Protein 2KM1 (pdb70)

Secondary structure (DSSP, 8-state):
-EEEEEEE-HHHHTSHHHHHHHHHHHHHTTEEEEEEEEHHHHHHT-----SSS--SEEEE---SS-S----HHHHHHHHTT--TT--EE---HHHHHHHHHHTEEEE-SSS-EEEE-

Sequence (117 aa):
YKTGLLLIHPAVTTTPELVENTKAQAASKKVKFVDQFLINKLNDGSITLENAKYETVHYLTPEAQTDIKFPKKLISVLADSLKPNGSLIGLSDIYKVDALINGFEIINEPDYCWIKMYKTGLLLIHPAVTTTPELVENTKAQAASKKVKFVDQFLINKLNDGSITLENAKYETVHYLTPEAQTDIKFPKKLISVLADSLKPNGSLIGLSDIYKVDALINGFEIINEPDYCWIKMYKTGLLLIHPAVTTTPELVENTKAQAASKKVKFVDQFLINKLNDGSITLENAKYETVHYLTPEAQTDIKFPKKLISVLADSLKPNGSLIGLSDIYKVDALINGFEIINEPDYCWIKMYKTGLLLIHPAVTTTPELVENTKAQAASKKVKFVDQFLINKLNDGSITLENAKYETVHYLTPEAQTDIKFPKKLISVLADSLKPNGSLIGLSDIYKVDALINGFEIINEPDYCWIKMYKTGLLLIHPAVTTTPELVENTKAQAASKKVKFVDQFLINKLNDGSITLENAKYETVHYLTPEAQTDIKFPKKLISVLADSLKPNGSLIGLSDIYKVDALINGFEIINEPDYCWIKMYKTGLLLIHPAVTTTPELVENTKAQAASKKVKFVDQFLINKLNDGSITLENAKYETVHYLTPEAQTDIKFPKKLISVLADSLKPNGSLIGLSDIYKVDALINGFEIINEPDYCWIKMYKTGLLLIHPAVTTTPELVENTKAQAASKKVKFVDQFLINKLNDGSITLENAKYETVHYLTPEAQTDIKFPKKLISVLADSLKPNGSLIGLSDIYKVDALINGFEIINEPDYCWIKMYKTGLLLIHPAVTTTPELVENTKAQAASKKVKFVDQFLINKLNDGSITLENAKYETVHYLTPEAQTDIKFPKKLISVLADSLKPNGSLIGLSDIYKVDALINGFEIINEPDYCWIKMYKTGLLLIHPAVTTTPELVENTKAQAASKKVKFVDQFLINKLNDGSITLENAKYETVHYLTPEAQTDIKFPKKLISVLADSLKPNGSLIGLSDIYKVDALINGFEIINEPDYCWIKMYKTGLLLIHPAVTTTPELVENTKAQAASKKVKFVDQFLINKLNDGSITLENAKYETVHYLTPEAQTDIKFPKKLISVLADSLKPNGSLIGLSDIYKVDALINGFEIINEPDYCWIKMYKTGLLLIHPAVTTTPELVENTKAQAASKKVKFVDQFLINKLNDGSITLENAKYETVHYLTPEAQTDIKFPKKLISVLADSLKPNGSLIGLSDIYKVDALINGFEIINEPDYCWIKMYKTGLLLIHPAVTTTPELVENTKAQAASKKVKFVDQFLINKLNDGSITLENAKYETVHYLTPEAQTDIKFPKKLISVLADSLKPNGSLIGLSDIYKVDALINGFEIINEPDYCWIKMYKTGLLLIHPAVTTTPELVENTKAQAASKKVKFVDQFLINKLNDGSITLENAKYETVHYLTPEAQTDIKFPKKLISVLADSLKPNGSLIGLSDIYKVDALINGFEIINEPDYCWIKMYKTGLLLIHPAVTTTPELVENTKAQAASKKVKFVDQFLINKLNDGSITLENAKYETVHYLTPEAQTDIKFPKKLISVLADSLKPNGSLIGLSDIYKVDALINGFEIINEPDYCWIKMYKTGLLLIHPAVTTTPELVENTKAQAASKKVKFVDQFLINKLNDGSITLENAKYETVHYLTPEAQTDIKFPKKLISVLADSLKPNGSLIGLSDIYKVDALINGFEIINEPDYCWIKMYKTGLLLIHPAVTTTPELVENTKAQAASKKVKFVDQFLINKLNDGSITLENAKYETVHYLTPEAQTDIKFPKKLISVLADSLKPNGSLIGLSDIYKVDALINGFEIINEPDYCWIKMYKTGLLLIHPAVTTTPELVENTKAQAASKKVKFVDQFLINKLNDGSITLENAKYETVHYLTPEAQTDIKFPKKLISVLADSLKPNGSLIGLSDIYKVDALINGFEIINEPDYCWIKMYKTGLLLIHPAVTTTPELVENTKAQAASKKVKFVDQFLINKLNDGSITLENAKYETVHYLTPEAQTDIKFPKKLISVLADSLKPNGSLIGLSDIYKVDALINGFEIINEPDYCWIKMYKTGLLLIHPAVTTTPELVENTKAQAASKKVKFVDQFLINKLNDGSITLENAKYETVHYLTPEAQTDIKFPKKLISVLADSLKPNGSLIGLSDIYKVDALINGFEIINEPDYCWIKMYKTGLLLIHPAVTTTPELVENTKAQAASKKVKFVDQFLINKLNDGSITLENAKYETVHYLTPEAQTDIKFPKKLISVLADSLKPNGSLIGLSDIYKVDALINGFEIINEPDYCWIKM

GO terms:
  GO:0051537 2 iron, 2 sulfur cluster binding (F, IDA)
  GO:0051539 4 iron, 4 sulfur cluster binding (F, IDA)
  GO:0005758 mitochondrial intermembrane space (C, IDA)
  GO:0005829 cytosol (C, IDA)
  GO:0005737 cytoplasm (C, HDA)
  GO:0045019 negative regulation of nitric oxide biosynthetic process (P, IMP)
  GO:0009055 electron transfer activity (F, IMP)
  GO:0016226 iron-sulfur cluster assembly (P, IMP)
  GO:1901299 negative regulation of hydrogen peroxide-mediated programmed cell death (P, IMP)
  GO:0005515 protein binding (F, IPI)
  GO:0005737 cytoplasm (C, IDA)
  GO:0005829 cytosol (C, TAS)
  GO:0060090 molecular adaptor activity (F, EXP)
  GO:0034599 cellular response to oxidative stress (P, IDA)
  GO:0016226 iron-sulfur cluster assembly (P, IDA)
  GO:0005737 cytoplasm (C, EXP)
  GO:0005758 mitochondrial intermembrane space (C, EXP)

Foldseek 3Di:
DFEAEEEEEPDVCVVPPVVVVVQVCCPVPPHHYDDYDYQVPVVVPNDDDAQAGHLEYEYHYPDDDPPDDDDLVVVLVNVRSYDQFRKYQDDDDVCVVVCVVSQWAWDPDVSTTTGRD

Organism: Saccharomyces cerevisiae (strain ATCC 204508 / S288c) (NCBI:txid559292)

Structure (mmCIF, N/CA/C/O backbone):
data_2KM1
#
_entry.id   2KM1
#
loop_
_atom_site.group_PDB
_atom_site.id
_atom_site.type_symbol
_atom_site.label_atom_id
_atom_site.label_alt_id
_atom_site.label_comp_id
_atom_site.label_asym_id
_atom_site.label_entity_id
_atom_site.label_seq_id
_atom_site.pdbx_PDB_ins_code
_atom_site.Cartn_x
_atom_site.Cartn_y
_atom_site.Cartn_z
_atom_site.occupancy
_atom_site.B_iso_or_equiv
_atom_site.auth_seq_id
_atom_site.auth_comp_id
_atom_site.auth_asym_id
_atom_site.auth_atom_id
_atom_site.pdbx_PDB_model_num
ATOM 1 N N . TYR A 1 7 ? -8.231 -19.403 -13.178 1.00 0.00 4 TYR A N 1
ATOM 2 C CA . TYR A 1 7 ? -8.552 -17.980 -13.350 1.00 0.00 4 TYR A CA 1
ATOM 3 C C . TYR A 1 7 ? -8.067 -17.211 -12.110 1.00 0.00 4 TYR A C 1
ATOM 4 O O . TYR A 1 7 ? -7.892 -17.791 -11.036 1.00 0.00 4 TYR A O 1
ATOM 22 N N . LYS A 1 8 ? -7.841 -15.901 -12.237 1.00 0.00 5 LYS A N 1
ATOM 23 C CA . LYS A 1 8 ? -7.175 -15.165 -11.159 1.00 0.00 5 LYS A CA 1
ATOM 24 C C . LYS A 1 8 ? -8.090 -14.085 -10.573 1.00 0.00 5 LYS A C 1
ATOM 25 O O . LYS A 1 8 ? -8.823 -13.382 -11.270 1.00 0.00 5 LYS A O 1
ATOM 44 N N . THR A 1 9 ? -7.984 -13.956 -9.256 1.00 0.00 6 THR A N 1
ATOM 45 C CA . THR A 1 9 ? -8.681 -12.902 -8.499 1.00 0.00 6 THR A CA 1
ATOM 46 C C . THR A 1 9 ? -7.677 -11.826 -8.087 1.00 0.00 6 THR A C 1
ATOM 47 O O . THR A 1 9 ? -6.660 -12.127 -7.459 1.00 0.00 6 THR A O 1
ATOM 58 N N . GLY A 1 10 ? -7.915 -10.592 -8.520 1.00 0.00 7 GLY A N 1
ATOM 59 C CA . GLY A 1 10 ? -6.956 -9.520 -8.219 1.00 0.00 7 GLY A CA 1
ATOM 60 C C . GLY A 1 10 ? -7.527 -8.202 -7.695 1.00 0.00 7 GLY A C 1
ATOM 61 O O . GLY A 1 10 ? -8.619 -8.108 -7.133 1.00 0.00 7 GLY A O 1
ATOM 65 N N . LEU A 1 11 ? -6.666 -7.201 -7.836 1.00 0.00 8 LEU A N 1
ATOM 66 C CA . LEU A 1 11 ? -6.876 -5.870 -7.255 1.00 0.00 8 LEU A CA 1
ATOM 67 C C . LEU A 1 11 ? -6.705 -4.861 -8.373 1.00 0.00 8 LEU A C 1
ATOM 68 O O . LEU A 1 11 ? -5.792 -4.962 -9.196 1.00 0.00 8 LEU A O 1
ATOM 84 N N . LEU A 1 12 ? -7.552 -3.848 -8.378 1.00 0.00 9 LEU A N 1
ATOM 85 C CA . LEU A 1 12 ? -7.244 -2.665 -9.154 1.00 0.00 9 LEU A CA 1
ATOM 86 C C . LEU A 1 12 ? -7.305 -1.505 -8.142 1.00 0.00 9 LEU A C 1
ATOM 87 O O . LEU A 1 12 ? -8.274 -1.343 -7.399 1.00 0.00 9 LEU A O 1
ATOM 103 N N . LEU A 1 13 ? -6.252 -0.693 -8.129 1.00 0.00 10 LEU A N 1
ATOM 104 C CA . LEU A 1 13 ? -6.133 0.415 -7.165 1.00 0.00 10 LEU A CA 1
ATOM 105 C C . LEU A 1 13 ? -5.953 1.684 -8.008 1.00 0.00 10 LEU A C 1
ATOM 106 O O . LEU A 1 13 ? -5.040 1.763 -8.829 1.00 0.00 10 LEU A O 1
ATOM 122 N N . ILE A 1 14 ? -6.859 2.650 -7.881 1.00 0.00 11 ILE A N 1
ATOM 123 C CA . ILE A 1 14 ? -6.901 3.759 -8.852 1.00 0.00 11 ILE A CA 1
ATOM 124 C C . ILE A 1 14 ? -6.959 5.116 -8.142 1.00 0.00 11 ILE A C 1
ATOM 125 O O . ILE A 1 14 ? -7.693 5.296 -7.171 1.00 0.00 11 ILE A O 1
ATOM 141 N N . HIS A 1 15 ? -6.229 6.096 -8.675 1.00 0.00 12 HIS A N 1
ATOM 142 C CA . HIS A 1 15 ? -6.437 7.484 -8.247 1.00 0.00 12 HIS A CA 1
ATOM 143 C C . HIS A 1 15 ? -7.426 8.133 -9.236 1.00 0.00 12 HIS A C 1
ATOM 144 O O . HIS A 1 15 ? -7.213 8.040 -10.446 1.00 0.00 12 HIS A O 1
ATOM 158 N N . PRO A 1 16 ? -8.500 8.792 -8.780 1.00 0.00 13 PRO A N 1
ATOM 159 C CA . PRO A 1 16 ? -9.579 9.243 -9.677 1.00 0.00 13 PRO A CA 1
ATOM 160 C C . PRO A 1 16 ? -9.268 10.188 -10.843 1.00 0.00 13 PRO A C 1
ATOM 161 O O . PRO A 1 16 ? -10.150 10.434 -11.664 1.00 0.00 13 PRO A O 1
ATOM 172 N N . ALA A 1 17 ? -8.100 10.814 -10.882 1.00 0.00 14 ALA A N 1
ATOM 173 C CA . ALA A 1 17 ? -7.932 11.972 -11.778 1.00 0.00 14 ALA A CA 1
ATOM 174 C C . ALA A 1 17 ? -8.021 11.645 -13.267 1.00 0.00 14 ALA A C 1
ATOM 175 O O . ALA A 1 17 ? -8.795 12.278 -13.987 1.00 0.00 14 ALA A O 1
ATOM 182 N N . VAL A 1 18 ? -7.284 10.643 -13.735 1.00 0.00 15 VAL A N 1
ATOM 183 C CA . VAL A 1 18 ? -7.502 10.156 -15.106 1.00 0.00 15 VAL A CA 1
ATOM 184 C C . VAL A 1 18 ? -8.592 9.058 -15.115 1.00 0.00 15 VAL A C 1
ATOM 185 O O . VAL A 1 18 ? -9.344 8.940 -16.082 1.00 0.00 15 VAL A O 1
ATOM 198 N N . THR A 1 19 ? -8.672 8.240 -14.062 1.00 0.00 16 THR A N 1
ATOM 199 C CA . THR A 1 19 ? -9.527 7.045 -14.081 1.00 0.00 16 THR A CA 1
ATOM 200 C C . THR A 1 19 ? -11.012 7.283 -13.738 1.00 0.00 16 THR A C 1
ATOM 201 O O . THR A 1 19 ? -11.793 6.331 -13.792 1.00 0.00 16 THR A O 1
ATOM 212 N N . THR A 1 20 ? -11.459 8.512 -13.455 1.00 0.00 17 THR A N 1
ATOM 213 C CA . THR A 1 20 ? -12.911 8.754 -13.337 1.00 0.00 17 THR A CA 1
ATOM 214 C C . THR A 1 20 ? -13.660 8.830 -14.683 1.00 0.00 17 THR A C 1
ATOM 215 O O . THR A 1 20 ? -14.892 8.866 -14.687 1.00 0.00 17 THR A O 1
ATOM 226 N N . THR A 1 21 ? -12.964 8.800 -15.820 1.00 0.00 18 THR A N 1
ATOM 227 C CA . THR A 1 21 ? -13.664 8.644 -17.105 1.00 0.00 18 THR A CA 1
ATOM 228 C C . THR A 1 21 ? -13.555 7.142 -17.497 1.00 0.00 18 THR A C 1
ATOM 229 O O . THR A 1 21 ? -12.765 6.411 -16.892 1.00 0.00 18 THR A O 1
ATOM 240 N N . PRO A 1 22 ? -14.284 6.616 -18.494 1.00 0.00 19 PRO A N 1
ATOM 241 C CA . PRO A 1 22 ? -14.310 5.150 -18.710 1.00 0.00 19 PRO A CA 1
ATOM 242 C C . PRO A 1 22 ? -13.088 4.527 -19.406 1.00 0.00 19 PRO A C 1
ATOM 243 O O . PRO A 1 22 ? -13.030 3.306 -19.543 1.00 0.00 19 PRO A O 1
ATOM 254 N N . GLU A 1 23 ? -12.137 5.316 -19.901 1.00 0.00 20 GLU A N 1
ATOM 255 C CA . GLU A 1 23 ? -11.125 4.766 -20.819 1.00 0.00 20 GLU A CA 1
ATOM 256 C C . GLU A 1 23 ? -10.071 3.893 -20.128 1.00 0.00 20 GLU A C 1
ATOM 257 O O . GLU A 1 23 ? -9.825 2.771 -20.570 1.00 0.00 20 GLU A O 1
ATOM 269 N N . LEU A 1 24 ? -9.452 4.372 -19.047 1.00 0.00 21 LEU A N 1
ATOM 270 C CA . LEU A 1 24 ? -8.459 3.547 -18.334 1.00 0.00 21 LEU A CA 1
ATOM 271 C C . LEU A 1 24 ? -9.108 2.349 -17.617 1.00 0.00 21 LEU A C 1
ATOM 272 O O . LEU A 1 24 ? -8.495 1.289 -17.495 1.00 0.00 21 LEU A O 1
ATOM 288 N N . VAL A 1 25 ? -10.349 2.508 -17.162 1.00 0.00 22 VAL A N 1
ATOM 289 C CA . VAL A 1 25 ? -11.080 1.386 -16.541 1.00 0.00 22 VAL A CA 1
ATOM 290 C C . VAL A 1 25 ? -11.405 0.297 -17.578 1.00 0.00 22 VAL A C 1
ATOM 291 O O . VAL A 1 25 ? -11.145 -0.881 -17.333 1.00 0.00 22 VAL A O 1
ATOM 304 N N . GLU A 1 26 ? -11.942 0.664 -18.741 1.00 0.00 23 GLU A N 1
ATOM 305 C CA . GLU A 1 26 ? -12.176 -0.329 -19.806 1.00 0.00 23 GLU A CA 1
ATOM 306 C C . GLU A 1 26 ? -10.895 -1.013 -20.311 1.00 0.00 23 GLU A C 1
ATOM 307 O O . GLU A 1 26 ? -10.935 -2.176 -20.700 1.00 0.00 23 GLU A O 1
ATOM 319 N N . ASN A 1 27 ? -9.766 -0.307 -20.319 1.00 0.00 24 ASN A N 1
ATOM 320 C CA . ASN A 1 27 ? -8.498 -0.896 -20.777 1.00 0.00 24 ASN A CA 1
ATOM 321 C C . ASN A 1 27 ? -7.940 -1.942 -19.817 1.00 0.00 24 ASN A C 1
ATOM 322 O O . ASN A 1 27 ? -7.562 -3.035 -20.236 1.00 0.00 24 ASN A O 1
ATOM 333 N N . THR A 1 28 ? -7.873 -1.603 -18.531 1.00 0.00 25 THR A N 1
ATOM 334 C CA . THR A 1 28 ? -7.407 -2.594 -17.539 1.00 0.00 25 THR A CA 1
ATOM 335 C C . THR A 1 28 ? -8.342 -3.819 -17.494 1.00 0.00 25 THR A C 1
ATOM 336 O O . THR A 1 28 ? -7.881 -4.962 -17.462 1.00 0.00 25 THR A O 1
ATOM 347 N N . LYS A 1 29 ? -9.653 -3.590 -17.581 1.00 0.00 26 LYS A N 1
ATOM 348 C CA . LYS A 1 29 ? -10.603 -4.690 -17.776 1.00 0.00 26 LYS A CA 1
ATOM 349 C C . LYS A 1 29 ? -10.421 -5.411 -19.125 1.00 0.00 26 LYS A C 1
ATOM 350 O O . LYS A 1 29 ? -10.635 -6.620 -19.180 1.00 0.00 26 LYS A O 1
ATOM 369 N N . ALA A 1 30 ? -10.040 -4.726 -20.211 1.00 0.00 27 ALA A N 1
ATOM 370 C CA . ALA A 1 30 ? -9.840 -5.431 -21.492 1.00 0.00 27 ALA A CA 1
ATOM 371 C C . ALA A 1 30 ? -8.622 -6.364 -21.486 1.00 0.00 27 ALA A C 1
ATOM 372 O O . ALA A 1 30 ? -8.704 -7.514 -21.917 1.00 0.00 27 ALA A O 1
ATOM 379 N N . GLN A 1 31 ? -7.498 -5.879 -20.966 1.00 0.00 28 GLN A N 1
ATOM 380 C CA . GLN A 1 31 ? -6.307 -6.692 -20.750 1.00 0.00 28 GLN A CA 1
ATOM 381 C C . GLN A 1 31 ? -6.574 -7.944 -19.903 1.00 0.00 28 GLN A C 1
ATOM 382 O O . GLN A 1 31 ? -6.270 -9.063 -20.318 1.00 0.00 28 GLN A O 1
ATOM 396 N N . ALA A 1 32 ? -7.162 -7.752 -18.723 1.00 0.00 29 ALA A N 1
ATOM 397 C CA . ALA A 1 32 ? -7.556 -8.889 -17.877 1.00 0.00 29 ALA A CA 1
ATOM 398 C C . ALA A 1 32 ? -8.558 -9.831 -18.570 1.00 0.00 29 ALA A C 1
ATOM 399 O O . ALA A 1 32 ? -8.479 -11.051 -18.418 1.00 0.00 29 ALA A O 1
ATOM 406 N N . ALA A 1 33 ? -9.508 -9.272 -19.318 1.00 0.00 30 ALA A N 1
ATOM 407 C CA . ALA A 1 33 ? -10.631 -10.082 -19.833 1.00 0.00 30 ALA A CA 1
ATOM 408 C C . ALA A 1 33 ? -10.277 -10.978 -21.033 1.00 0.00 30 ALA A C 1
ATOM 409 O O . ALA A 1 33 ? -10.545 -12.181 -20.995 1.00 0.00 30 ALA A O 1
ATOM 416 N N . SER A 1 34 ? -9.644 -10.437 -22.074 1.00 0.00 31 SER A N 1
ATOM 417 C CA . SER A 1 34 ? -9.095 -11.280 -23.154 1.00 0.00 31 SER A CA 1
ATOM 418 C C . SER A 1 34 ? -8.071 -12.337 -22.704 1.00 0.00 31 SER A C 1
ATOM 419 O O . SER A 1 34 ? -7.944 -13.384 -23.341 1.00 0.00 31 SER A O 1
ATOM 427 N N . LYS A 1 35 ? -7.382 -12.111 -21.589 1.00 0.00 32 LYS A N 1
ATOM 428 C CA . LYS A 1 35 ? -6.550 -13.152 -20.986 1.00 0.00 32 LYS A CA 1
ATOM 429 C C . LYS A 1 35 ? -7.408 -14.030 -20.066 1.00 0.00 32 LYS A C 1
ATOM 430 O O . LYS A 1 35 ? -8.285 -14.766 -20.524 1.00 0.00 32 LYS A O 1
ATOM 449 N N . LYS A 1 36 ? -7.119 -13.988 -18.776 1.00 0.00 33 LYS A N 1
ATOM 450 C CA . LYS A 1 36 ? -7.717 -14.937 -17.818 1.00 0.00 33 LYS A CA 1
ATOM 451 C C . LYS A 1 36 ? -7.792 -14.392 -16.381 1.00 0.00 33 LYS A C 1
ATOM 452 O O . LYS A 1 36 ? -8.109 -15.115 -15.436 1.00 0.00 33 LYS A O 1
ATOM 471 N N . VAL A 1 37 ? -7.551 -13.099 -16.234 1.00 0.00 34 VAL A N 1
ATOM 472 C CA . VAL A 1 37 ? -7.788 -12.404 -14.957 1.00 0.00 34 VAL A CA 1
ATOM 473 C C . VAL A 1 37 ? -9.117 -11.629 -14.967 1.00 0.00 34 VAL A C 1
ATOM 474 O O . VAL A 1 37 ? -9.521 -11.047 -15.973 1.00 0.00 34 VAL A O 1
ATOM 487 N N . LYS A 1 38 ? -9.722 -11.506 -13.789 1.00 0.00 35 LYS A N 1
ATOM 488 C CA . LYS A 1 38 ? -10.769 -10.491 -13.577 1.00 0.00 35 LYS A CA 1
ATOM 489 C C . LYS A 1 38 ? -10.369 -9.720 -12.322 1.00 0.00 35 LYS A C 1
ATOM 490 O O . LYS A 1 38 ? -9.967 -10.294 -11.307 1.00 0.00 35 LYS A O 1
ATOM 509 N N . PHE A 1 39 ? -10.533 -8.411 -12.389 1.00 0.00 36 PHE A N 1
ATOM 510 C CA . PHE A 1 39 ? -10.328 -7.588 -11.184 1.00 0.00 36 PHE A CA 1
ATOM 511 C C . PHE A 1 39 ? -11.667 -7.515 -10.441 1.00 0.00 36 PHE A C 1
ATOM 512 O O . PHE A 1 39 ? -12.739 -7.384 -11.034 1.00 0.00 36 PHE A O 1
ATOM 529 N N . VAL A 1 40 ? -11.580 -7.608 -9.118 1.00 0.00 37 VAL A N 1
ATOM 530 C CA . VAL A 1 40 ? -12.795 -7.708 -8.280 1.00 0.00 37 VAL A CA 1
ATOM 531 C C . VAL A 1 40 ? -12.927 -6.507 -7.333 1.00 0.00 37 VAL A C 1
ATOM 532 O O . VAL A 1 40 ? -14.038 -6.102 -6.985 1.00 0.00 37 VAL A O 1
ATOM 545 N N . ASP A 1 41 ? -11.802 -6.001 -6.839 1.00 0.00 38 ASP A N 1
ATOM 546 C CA . ASP A 1 41 ? -11.817 -5.220 -5.597 1.00 0.00 38 ASP A CA 1
ATOM 547 C C . ASP A 1 41 ? -11.240 -3.843 -5.893 1.00 0.00 38 ASP A C 1
ATOM 548 O O . ASP A 1 41 ? -10.121 -3.707 -6.389 1.00 0.00 38 ASP A O 1
ATOM 557 N N . GLN A 1 42 ? -12.054 -2.822 -5.659 1.00 0.00 39 GLN A N 1
ATOM 558 C CA . GLN A 1 42 ? -11.763 -1.507 -6.245 1.00 0.00 39 GLN A CA 1
ATOM 559 C C . GLN A 1 42 ? -11.467 -0.542 -5.121 1.00 0.00 39 GLN A C 1
ATOM 560 O O . GLN A 1 42 ? -12.332 -0.237 -4.298 1.00 0.00 39 GLN A O 1
ATOM 574 N N . PHE A 1 43 ? -10.228 -0.083 -5.084 1.00 0.00 40 PHE A N 1
ATOM 575 C CA . PHE A 1 43 ? -9.801 0.750 -3.956 1.00 0.00 40 PHE A CA 1
ATOM 576 C C . PHE A 1 43 ? -9.391 2.107 -4.524 1.00 0.00 40 PHE A C 1
ATOM 577 O O . PHE A 1 43 ? -8.554 2.207 -5.418 1.00 0.00 40 PHE A O 1
ATOM 594 N N . LEU A 1 44 ? -10.067 3.146 -4.062 1.00 0.00 41 LEU A N 1
ATOM 595 C CA . LEU A 1 44 ? -9.739 4.509 -4.505 1.00 0.00 41 LEU A CA 1
ATOM 596 C C . LEU A 1 44 ? -8.708 5.071 -3.510 1.00 0.00 41 LEU A C 1
ATOM 597 O O . LEU A 1 44 ? -8.711 4.716 -2.330 1.00 0.00 41 LEU A O 1
ATOM 613 N N . ILE A 1 45 ? -7.816 5.950 -3.961 1.00 0.00 42 ILE A N 1
ATOM 614 C CA . ILE A 1 45 ? -6.751 6.452 -3.074 1.00 0.00 42 ILE A CA 1
ATOM 615 C C . ILE A 1 45 ? -7.258 7.258 -1.861 1.00 0.00 42 ILE A C 1
ATOM 616 O O . ILE A 1 45 ? -6.737 7.098 -0.758 1.00 0.00 42 ILE A O 1
ATOM 632 N N . ASN A 1 46 ? -8.273 8.103 -2.033 1.00 0.00 43 ASN A N 1
ATOM 633 C CA . ASN A 1 46 ? -8.806 8.867 -0.889 1.00 0.00 43 ASN A CA 1
ATOM 634 C C . ASN A 1 46 ? -9.773 8.053 -0.007 1.00 0.00 43 ASN A C 1
ATOM 635 O O . ASN A 1 46 ? -9.826 8.274 1.205 1.00 0.00 43 ASN A O 1
ATOM 646 N N . LYS A 1 47 ? -10.509 7.093 -0.570 1.00 0.00 44 LYS A N 1
ATOM 647 C CA . LYS A 1 47 ? -11.424 6.276 0.242 1.00 0.00 44 LYS A CA 1
ATOM 648 C C . LYS A 1 47 ? -10.702 5.157 1.010 1.00 0.00 44 LYS A C 1
ATOM 649 O O . LYS A 1 47 ? -11.128 4.801 2.109 1.00 0.00 44 LYS A O 1
ATOM 668 N N . LEU A 1 48 ? -9.611 4.606 0.472 1.00 0.00 45 LEU A N 1
ATOM 669 C CA . LEU A 1 48 ? -8.837 3.607 1.236 1.00 0.00 45 LEU A CA 1
ATOM 670 C C . LEU A 1 48 ? -8.068 4.242 2.405 1.00 0.00 45 LEU A C 1
ATOM 671 O O . LEU A 1 48 ? -8.023 3.710 3.514 1.00 0.00 45 LEU A O 1
ATOM 687 N N . ASN A 1 49 ? -7.505 5.416 2.140 1.00 0.00 46 ASN A N 1
ATOM 688 C CA . ASN A 1 49 ? -6.805 6.187 3.182 1.00 0.00 46 ASN A CA 1
ATOM 689 C C . ASN A 1 49 ? -7.753 6.764 4.253 1.00 0.00 46 ASN A C 1
ATOM 690 O O . ASN A 1 49 ? -7.333 7.005 5.385 1.00 0.00 46 ASN A O 1
ATOM 701 N N . ASP A 1 50 ? -9.028 6.969 3.920 1.00 0.00 47 ASP A N 1
ATOM 702 C CA . ASP A 1 50 ? -10.009 7.389 4.936 1.00 0.00 47 ASP A CA 1
ATOM 703 C C . ASP A 1 50 ? -10.497 6.193 5.775 1.00 0.00 47 ASP A C 1
ATOM 704 O O . ASP A 1 50 ? -10.749 6.347 6.971 1.00 0.00 47 ASP A O 1
ATOM 713 N N . GLY A 1 51 ? -10.633 5.012 5.170 1.00 0.00 48 GLY A N 1
ATOM 714 C CA . GLY A 1 51 ? -11.047 3.824 5.927 1.00 0.00 48 GLY A CA 1
ATOM 715 C C . GLY A 1 51 ? -12.370 3.194 5.470 1.00 0.00 48 GLY A C 1
ATOM 716 O O . GLY A 1 51 ? -12.952 2.394 6.204 1.00 0.00 48 GLY A O 1
ATOM 720 N N . SER A 1 52 ? -12.870 3.545 4.286 1.00 0.00 49 SER A N 1
ATOM 721 C CA . SER A 1 52 ? -14.174 3.032 3.836 1.00 0.00 49 SER A CA 1
ATOM 722 C C . SER A 1 52 ? -14.140 1.563 3.378 1.00 0.00 49 SER A C 1
ATOM 723 O O . SER A 1 52 ? -15.112 0.838 3.589 1.00 0.00 49 SER A O 1
ATOM 731 N N . ILE A 1 53 ? -13.056 1.122 2.736 1.00 0.00 50 ILE A N 1
ATOM 732 C CA . ILE A 1 53 ? -13.097 -0.160 2.014 1.00 0.00 50 ILE A CA 1
ATOM 733 C C . ILE A 1 53 ? -12.145 -1.139 2.695 1.00 0.00 50 ILE A C 1
ATOM 734 O O . ILE A 1 53 ? -10.921 -0.996 2.684 1.00 0.00 50 ILE A O 1
ATOM 750 N N . THR A 1 54 ? -12.763 -2.142 3.292 1.00 0.00 51 THR A N 1
ATOM 751 C CA . THR A 1 54 ? -12.011 -3.273 3.848 1.00 0.00 51 THR A CA 1
ATOM 752 C C . THR A 1 54 ? -12.736 -4.529 3.370 1.00 0.00 51 THR A C 1
ATOM 753 O O . THR A 1 54 ? -13.908 -4.736 3.690 1.00 0.00 51 THR A O 1
ATOM 764 N N . LEU A 1 55 ? -12.069 -5.334 2.545 1.00 0.00 52 LEU A N 1
ATOM 765 C CA . LEU A 1 55 ? -12.815 -6.286 1.710 1.00 0.00 52 LEU A CA 1
ATOM 766 C C . LEU A 1 55 ? -12.358 -7.741 1.891 1.00 0.00 52 LEU A C 1
ATOM 767 O O . LEU A 1 55 ? -13.181 -8.604 2.197 1.00 0.00 52 LEU A O 1
ATOM 783 N N . GLU A 1 56 ? -11.066 -8.020 1.753 1.00 0.00 53 GLU A N 1
ATOM 784 C CA . GLU A 1 56 ? -10.532 -9.321 2.203 1.00 0.00 53 GLU A CA 1
ATOM 785 C C . GLU A 1 56 ? -9.074 -9.130 2.651 1.00 0.00 53 GLU A C 1
ATOM 786 O O . GLU A 1 56 ? -8.446 -8.103 2.389 1.00 0.00 53 GLU A O 1
ATOM 798 N N . ASN A 1 57 ? -8.517 -10.157 3.286 1.00 0.00 54 ASN A N 1
ATOM 799 C CA . ASN A 1 57 ? -7.072 -10.185 3.572 1.00 0.00 54 ASN A CA 1
ATOM 800 C C . ASN A 1 57 ? -6.355 -11.390 2.939 1.00 0.00 54 ASN A C 1
ATOM 801 O O . ASN A 1 57 ? -5.614 -12.098 3.620 1.00 0.00 54 ASN A O 1
ATOM 812 N N . ALA A 1 58 ? -6.570 -11.654 1.652 1.00 0.00 55 ALA A N 1
ATOM 813 C CA . ALA A 1 58 ? -6.071 -12.924 1.090 1.00 0.00 55 ALA A CA 1
ATOM 814 C C . ALA A 1 58 ? -5.876 -12.952 -0.437 1.00 0.00 55 ALA A C 1
ATOM 815 O O . ALA A 1 58 ? -4.743 -12.849 -0.910 1.00 0.00 55 ALA A O 1
ATOM 822 N N . LYS A 1 59 ? -6.920 -13.278 -1.200 1.00 0.00 56 LYS A N 1
ATOM 823 C CA . LYS A 1 59 ? -6.723 -13.742 -2.587 1.00 0.00 56 LYS A CA 1
ATOM 824 C C . LYS A 1 59 ? -6.967 -12.659 -3.628 1.00 0.00 56 LYS A C 1
ATOM 825 O O . LYS A 1 59 ? -7.817 -12.784 -4.506 1.00 0.00 56 LYS A O 1
ATOM 844 N N . TYR A 1 60 ? -6.163 -11.616 -3.564 1.00 0.00 57 TYR A N 1
ATOM 845 C CA . TYR A 1 60 ? -6.090 -10.643 -4.669 1.00 0.00 57 TYR A CA 1
ATOM 846 C C . TYR A 1 60 ? -4.726 -10.692 -5.387 1.00 0.00 57 TYR A C 1
ATOM 847 O O . TYR A 1 60 ? -4.296 -9.628 -5.832 1.00 0.00 57 TYR A O 1
ATOM 865 N N . GLU A 1 61 ? -3.954 -11.792 -5.312 1.00 0.00 58 GLU A N 1
ATOM 866 C CA . GLU A 1 61 ? -2.494 -11.792 -5.615 1.00 0.00 58 GLU A CA 1
ATOM 867 C C . GLU A 1 61 ? -2.090 -11.391 -7.064 1.00 0.00 58 GLU A C 1
ATOM 868 O O . GLU A 1 61 ? -1.110 -11.882 -7.627 1.00 0.00 58 GLU A O 1
ATOM 880 N N . THR A 1 62 ? -2.825 -10.455 -7.645 1.00 0.00 59 THR A N 1
ATOM 881 C CA . THR A 1 62 ? -2.436 -9.801 -8.903 1.00 0.00 59 THR A CA 1
ATOM 882 C C . THR A 1 62 ? -2.972 -8.378 -8.781 1.00 0.00 59 THR A C 1
ATOM 883 O O . THR A 1 62 ? -4.167 -8.136 -8.617 1.00 0.00 59 THR A O 1
ATOM 894 N N . VAL A 1 63 ? -2.037 -7.449 -8.755 1.00 0.00 60 VAL A N 1
ATOM 895 C CA . VAL A 1 63 ? -2.338 -6.086 -8.312 1.00 0.00 60 VAL A CA 1
ATOM 896 C C . VAL A 1 63 ? -2.034 -5.137 -9.486 1.00 0.00 60 VAL A C 1
ATOM 897 O O . VAL A 1 63 ? -0.981 -5.234 -10.115 1.00 0.00 60 VAL A O 1
ATOM 910 N N . HIS A 1 64 ? -2.931 -4.195 -9.771 1.00 0.00 61 HIS A N 1
ATOM 911 C CA . HIS A 1 64 ? -2.635 -3.123 -10.738 1.00 0.00 61 HIS A CA 1
ATOM 912 C C . HIS A 1 64 ? -2.806 -1.764 -10.029 1.00 0.00 61 HIS A C 1
ATOM 913 O O . HIS A 1 64 ? -3.825 -1.552 -9.373 1.00 0.00 61 HIS A O 1
ATOM 927 N N . TYR A 1 65 ? -1.875 -0.808 -10.193 1.00 0.00 62 TYR A N 1
ATOM 928 C CA . TYR A 1 65 ? -2.122 0.566 -9.708 1.00 0.00 62 TYR A CA 1
ATOM 929 C C . TYR A 1 65 ? -2.060 1.489 -10.932 1.00 0.00 62 TYR A C 1
ATOM 930 O O . TYR A 1 65 ? -1.001 1.739 -11.510 1.00 0.00 62 TYR A O 1
ATOM 948 N N . LEU A 1 66 ? -3.223 2.011 -11.297 1.00 0.00 63 LEU A N 1
ATOM 949 C CA . LEU A 1 66 ? -3.324 3.063 -12.306 1.00 0.00 63 LEU A CA 1
ATOM 950 C C . LEU A 1 66 ? -3.447 4.445 -11.646 1.00 0.00 63 LEU A C 1
ATOM 951 O O . LEU A 1 66 ? -4.525 4.858 -11.213 1.00 0.00 63 LEU A O 1
ATOM 967 N N . THR A 1 67 ? -2.339 5.179 -11.628 1.00 0.00 64 THR A N 1
ATOM 968 C CA . THR A 1 67 ? -2.382 6.613 -11.284 1.00 0.00 64 THR A CA 1
ATOM 969 C C . THR A 1 67 ? -1.826 7.342 -12.531 1.00 0.00 64 THR A C 1
ATOM 970 O O . THR A 1 67 ? -0.976 6.784 -13.228 1.00 0.00 64 THR A O 1
ATOM 981 N N . PRO A 1 68 ? -2.158 8.608 -12.806 1.00 0.00 65 PRO A N 1
ATOM 982 C CA . PRO A 1 68 ? -1.487 9.380 -13.861 1.00 0.00 65 PRO A CA 1
ATOM 983 C C . PRO A 1 68 ? -0.000 9.675 -13.609 1.00 0.00 65 PRO A C 1
ATOM 984 O O . PRO A 1 68 ? 0.413 10.037 -12.507 1.00 0.00 65 PRO A O 1
ATOM 995 N N . GLU A 1 69 ? 0.797 9.465 -14.655 1.00 0.00 66 GLU A N 1
ATOM 996 C CA . GLU A 1 69 ? 2.267 9.501 -14.520 1.00 0.00 66 GLU A CA 1
ATOM 997 C C . GLU A 1 69 ? 2.884 10.591 -15.423 1.00 0.00 66 GLU A C 1
ATOM 998 O O . GLU A 1 69 ? 4.038 10.473 -15.837 1.00 0.00 66 GLU A O 1
ATOM 1010 N N . ALA A 1 70 ? 2.163 11.683 -15.690 1.00 0.00 67 ALA A N 1
ATOM 1011 C CA . ALA A 1 70 ? 2.771 12.842 -16.370 1.00 0.00 67 ALA A CA 1
ATOM 1012 C C . ALA A 1 70 ? 3.183 13.998 -15.446 1.00 0.00 67 ALA A C 1
ATOM 1013 O O . ALA A 1 70 ? 4.085 14.760 -15.796 1.00 0.00 67 ALA A O 1
ATOM 1020 N N . GLN A 1 71 ? 2.584 14.127 -14.263 1.00 0.00 68 GLN A N 1
ATOM 1021 C CA . GLN A 1 71 ? 3.104 15.089 -13.276 1.00 0.00 68 GLN A CA 1
ATOM 1022 C C . GLN A 1 71 ? 4.387 14.557 -12.629 1.00 0.00 68 GLN A C 1
ATOM 1023 O O . GLN A 1 71 ? 4.560 13.351 -12.438 1.00 0.00 68 GLN A O 1
ATOM 1037 N N . THR A 1 72 ? 5.265 15.478 -12.238 1.00 0.00 69 THR A N 1
ATOM 1038 C CA . THR A 1 72 ? 6.429 15.100 -11.415 1.00 0.00 69 THR A CA 1
ATOM 1039 C C . THR A 1 72 ? 6.203 15.583 -9.977 1.00 0.00 69 THR A C 1
ATOM 1040 O O . THR A 1 72 ? 6.817 16.544 -9.506 1.00 0.00 69 THR A O 1
ATOM 1051 N N . ASP A 1 73 ? 5.321 14.884 -9.267 1.00 0.00 70 ASP A N 1
ATOM 1052 C CA . ASP A 1 73 ? 5.166 15.097 -7.822 1.00 0.00 70 ASP A CA 1
ATOM 1053 C C . ASP A 1 73 ? 5.099 13.715 -7.153 1.00 0.00 70 ASP A C 1
ATOM 1054 O O . ASP A 1 73 ? 5.178 12.679 -7.819 1.00 0.00 70 ASP A O 1
ATOM 1063 N N . ILE A 1 74 ? 4.984 13.672 -5.828 1.00 0.00 71 ILE A N 1
ATOM 1064 C CA . ILE A 1 74 ? 5.135 12.378 -5.139 1.00 0.00 71 ILE A CA 1
ATOM 1065 C C . ILE A 1 74 ? 3.763 11.699 -5.013 1.00 0.00 71 ILE A C 1
ATOM 1066 O O . ILE A 1 74 ? 2.720 12.345 -4.904 1.00 0.00 71 ILE A O 1
ATOM 1082 N N . LYS A 1 75 ? 3.797 10.372 -5.026 1.00 0.00 72 LYS A N 1
ATOM 1083 C CA . LYS A 1 75 ? 2.523 9.619 -5.133 1.00 0.00 72 LYS A CA 1
ATOM 1084 C C . LYS A 1 75 ? 1.899 9.037 -3.844 1.00 0.00 72 LYS A C 1
ATOM 1085 O O . LYS A 1 75 ? 0.710 9.256 -3.610 1.00 0.00 72 LYS A O 1
ATOM 1104 N N . PHE A 1 76 ? 2.569 8.105 -3.166 1.00 0.00 73 PHE A N 1
ATOM 1105 C CA . PHE A 1 76 ? 1.849 7.167 -2.286 1.00 0.00 73 PHE A CA 1
ATOM 1106 C C . PHE A 1 76 ? 2.513 7.114 -0.909 1.00 0.00 73 PHE A C 1
ATOM 1107 O O . PHE A 1 76 ? 3.742 7.187 -0.822 1.00 0.00 73 PHE A O 1
ATOM 1124 N N . PRO A 1 77 ? 1.771 6.866 0.178 1.00 0.00 74 PRO A N 1
ATOM 1125 C CA . PRO A 1 77 ? 2.398 6.717 1.490 1.00 0.00 74 PRO A CA 1
ATOM 1126 C C . PRO A 1 77 ? 2.948 5.299 1.683 1.00 0.00 74 PRO A C 1
ATOM 1127 O O . PRO A 1 77 ? 2.410 4.323 1.157 1.00 0.00 74 PRO A O 1
ATOM 1138 N N . LYS A 1 78 ? 4.016 5.184 2.465 1.00 0.00 75 LYS A N 1
ATOM 1139 C CA . LYS A 1 78 ? 4.557 3.854 2.809 1.00 0.00 75 LYS A CA 1
ATOM 1140 C C . LYS A 1 78 ? 3.576 2.969 3.608 1.00 0.00 75 LYS A C 1
ATOM 1141 O O . LYS A 1 78 ? 3.496 1.754 3.402 1.00 0.00 75 LYS A O 1
ATOM 1160 N N . LYS A 1 79 ? 2.846 3.574 4.548 1.00 0.00 76 LYS A N 1
ATOM 1161 C CA . LYS A 1 79 ? 1.909 2.810 5.392 1.00 0.00 76 LYS A CA 1
ATOM 1162 C C . LYS A 1 79 ? 0.814 2.084 4.595 1.00 0.00 76 LYS A C 1
ATOM 1163 O O . LYS A 1 79 ? 0.388 0.994 4.982 1.00 0.00 76 LYS A O 1
ATOM 1182 N N . LEU A 1 80 ? 0.384 2.635 3.460 1.00 0.00 77 LEU A N 1
ATOM 1183 C CA . LEU A 1 80 ? -0.610 1.913 2.644 1.00 0.00 77 LEU A CA 1
ATOM 1184 C C . LEU A 1 80 ? 0.039 0.760 1.856 1.00 0.00 77 LEU A C 1
ATOM 1185 O O . LEU A 1 80 ? -0.603 -0.269 1.672 1.00 0.00 77 LEU A O 1
ATOM 1201 N N . ILE A 1 81 ? 1.312 0.853 1.461 1.00 0.00 78 ILE A N 1
ATOM 1202 C CA . ILE A 1 81 ? 2.027 -0.303 0.907 1.00 0.00 78 ILE A CA 1
ATOM 1203 C C . ILE A 1 81 ? 2.132 -1.445 1.943 1.00 0.00 78 ILE A C 1
ATOM 1204 O O . ILE A 1 81 ? 2.015 -2.609 1.558 1.00 0.00 78 ILE A O 1
ATOM 1220 N N . SER A 1 82 ? 2.334 -1.162 3.238 1.00 0.00 79 SER A N 1
ATOM 1221 C CA . SER A 1 82 ? 2.320 -2.253 4.231 1.00 0.00 79 SER A CA 1
ATOM 1222 C C . SER A 1 82 ? 0.918 -2.870 4.417 1.00 0.00 79 SER A C 1
ATOM 1223 O O . SER A 1 82 ? 0.787 -4.090 4.537 1.00 0.00 79 SER A O 1
ATOM 1231 N N . VAL A 1 83 ? -0.130 -2.046 4.410 1.00 0.00 80 VAL A N 1
ATOM 1232 C CA . VAL A 1 83 ? -1.510 -2.573 4.469 1.00 0.00 80 VAL A CA 1
ATOM 1233 C C . VAL A 1 83 ? -1.883 -3.375 3.203 1.00 0.00 80 VAL A C 1
ATOM 1234 O O . VAL A 1 83 ? -2.546 -4.408 3.306 1.00 0.00 80 VAL A O 1
ATOM 1247 N N . LEU A 1 84 ? -1.471 -2.923 2.016 1.00 0.00 81 LEU A N 1
ATOM 1248 C CA . LEU A 1 84 ? -1.707 -3.680 0.788 1.00 0.00 81 LEU A CA 1
ATOM 1249 C C . LEU A 1 84 ? -0.958 -5.023 0.766 1.00 0.00 81 LEU A C 1
ATOM 1250 O O . LEU A 1 84 ? -1.504 -6.027 0.307 1.00 0.00 81 LEU A O 1
ATOM 1266 N N . ALA A 1 85 ? 0.280 -5.058 1.263 1.00 0.00 82 ALA A N 1
ATOM 1267 C CA . ALA A 1 85 ? 1.016 -6.325 1.378 1.00 0.00 82 ALA A CA 1
ATOM 1268 C C . ALA A 1 85 ? 0.378 -7.314 2.369 1.00 0.00 82 ALA A C 1
ATOM 1269 O O . ALA A 1 85 ? 0.519 -8.528 2.208 1.00 0.00 82 ALA A O 1
ATOM 1276 N N . ASP A 1 86 ? -0.301 -6.813 3.404 1.00 0.00 83 ASP A N 1
ATOM 1277 C CA . ASP A 1 86 ? -0.933 -7.703 4.397 1.00 0.00 83 ASP A CA 1
ATOM 1278 C C . ASP A 1 86 ? -2.143 -8.513 3.878 1.00 0.00 83 ASP A C 1
ATOM 1279 O O . ASP A 1 86 ? -2.632 -9.426 4.547 1.00 0.00 83 ASP A O 1
ATOM 1288 N N . SER A 1 87 ? -2.614 -8.184 2.684 1.00 0.00 84 SER A N 1
ATOM 1289 C CA . SER A 1 87 ? -3.764 -8.869 2.080 1.00 0.00 84 SER A CA 1
ATOM 1290 C C . SER A 1 87 ? -3.386 -9.938 1.038 1.00 0.00 84 SER A C 1
ATOM 1291 O O . SER A 1 87 ? -4.232 -10.349 0.243 1.00 0.00 84 SER A O 1
ATOM 1299 N N . LEU A 1 88 ? -2.132 -10.386 1.012 1.00 0.00 85 LEU A N 1
ATOM 1300 C CA . LEU A 1 88 ? -1.643 -11.201 -0.100 1.00 0.00 85 LEU A CA 1
ATOM 1301 C C . LEU A 1 88 ? -0.922 -12.452 0.432 1.00 0.00 85 LEU A C 1
ATOM 1302 O O . LEU A 1 88 ? -0.940 -12.771 1.621 1.00 0.00 85 LEU A O 1
ATOM 1318 N N . LYS A 1 89 ? -0.334 -13.195 -0.500 1.00 0.00 86 LYS A N 1
ATOM 1319 C CA . LYS A 1 89 ? 0.227 -14.522 -0.214 1.00 0.00 86 LYS A CA 1
ATOM 1320 C C . LYS A 1 89 ? 1.549 -14.606 -1.008 1.00 0.00 86 LYS A C 1
ATOM 1321 O O . LYS A 1 89 ? 1.866 -13.692 -1.775 1.00 0.00 86 LYS A O 1
ATOM 1340 N N . PRO A 1 90 ? 2.361 -15.663 -0.881 1.00 0.00 87 PRO A N 1
ATOM 1341 C CA . PRO A 1 90 ? 3.717 -15.653 -1.464 1.00 0.00 87 PRO A CA 1
ATOM 1342 C C . PRO A 1 90 ? 3.856 -15.501 -2.996 1.00 0.00 87 PRO A C 1
ATOM 1343 O O . PRO A 1 90 ? 4.939 -15.159 -3.471 1.00 0.00 87 PRO A O 1
ATOM 1354 N N . ASN A 1 91 ? 2.794 -15.710 -3.775 1.00 0.00 88 ASN A N 1
ATOM 1355 C CA . ASN A 1 91 ? 2.818 -15.324 -5.206 1.00 0.00 88 ASN A CA 1
ATOM 1356 C C . ASN A 1 91 ? 2.042 -14.010 -5.425 1.00 0.00 88 ASN A C 1
ATOM 1357 O O . ASN A 1 91 ? 1.278 -13.880 -6.384 1.00 0.00 88 ASN A O 1
ATOM 1368 N N . GLY A 1 92 ? 2.261 -13.012 -4.567 1.00 0.00 89 GLY A N 1
ATOM 1369 C CA . GLY A 1 92 ? 1.696 -11.676 -4.801 1.00 0.00 89 GLY A CA 1
ATOM 1370 C C . GLY A 1 92 ? 2.468 -11.019 -5.935 1.00 0.00 89 GLY A C 1
ATOM 1371 O O . GLY A 1 92 ? 3.665 -11.259 -6.069 1.00 0.00 89 GLY A O 1
ATOM 1375 N N . SER A 1 93 ? 1.816 -10.237 -6.787 1.00 0.00 90 SER A N 1
ATOM 1376 C CA . SER A 1 93 ? 2.515 -9.726 -7.971 1.00 0.00 90 SER A CA 1
ATOM 1377 C C . SER A 1 93 ? 1.930 -8.340 -8.255 1.00 0.00 90 SER A C 1
ATOM 1378 O O . SER A 1 93 ? 0.771 -8.173 -8.634 1.00 0.00 90 SER A O 1
ATOM 1386 N N . LEU A 1 94 ? 2.757 -7.342 -8.011 1.00 0.00 91 LEU A N 1
ATOM 1387 C CA . LEU A 1 94 ? 2.373 -5.945 -8.075 1.00 0.00 91 LEU A CA 1
ATOM 1388 C C . LEU A 1 94 ? 2.696 -5.436 -9.477 1.00 0.00 91 LEU A C 1
ATOM 1389 O O . LEU A 1 94 ? 3.838 -5.579 -9.903 1.00 0.00 91 LEU A O 1
ATOM 1405 N N . ILE A 1 95 ? 1.768 -4.782 -10.164 1.00 0.00 92 ILE A N 1
ATOM 1406 C CA . ILE A 1 95 ? 2.123 -4.102 -11.423 1.00 0.00 92 ILE A CA 1
ATOM 1407 C C . ILE A 1 95 ? 1.980 -2.607 -11.230 1.00 0.00 92 ILE A C 1
ATOM 1408 O O . ILE A 1 95 ? 0.921 -2.015 -11.453 1.00 0.00 92 ILE A O 1
ATOM 1424 N N . GLY A 1 96 ? 3.044 -2.036 -10.696 1.00 0.00 93 GLY A N 1
ATOM 1425 C CA . GLY A 1 96 ? 2.909 -0.675 -10.181 1.00 0.00 93 GLY A CA 1
ATOM 1426 C C . GLY A 1 96 ? 4.043 0.335 -10.303 1.00 0.00 93 GLY A C 1
ATOM 1427 O O . GLY A 1 96 ? 4.001 1.265 -11.110 1.00 0.00 93 GLY A O 1
ATOM 1431 N N . LEU A 1 97 ? 4.968 0.251 -9.359 1.00 0.00 94 LEU A N 1
ATOM 1432 C CA . LEU A 1 97 ? 5.478 1.466 -8.708 1.00 0.00 94 LEU A CA 1
ATOM 1433 C C . LEU A 1 97 ? 6.978 1.643 -9.007 1.00 0.00 94 LEU A C 1
ATOM 1434 O O . LEU A 1 97 ? 7.716 0.697 -9.285 1.00 0.00 94 LEU A O 1
ATOM 1450 N N . SER A 1 98 ? 7.365 2.909 -9.100 1.00 0.00 95 SER A N 1
ATOM 1451 C CA . SER A 1 98 ? 8.570 3.296 -9.856 1.00 0.00 95 SER A CA 1
ATOM 1452 C C . SER A 1 98 ? 9.853 3.421 -9.000 1.00 0.00 95 SER A C 1
ATOM 1453 O O . SER A 1 98 ? 10.234 2.472 -8.315 1.00 0.00 95 SER A O 1
ATOM 1461 N N . ASP A 1 99 ? 10.579 4.540 -9.110 1.00 0.00 96 ASP A N 1
ATOM 1462 C CA . ASP A 1 99 ? 12.005 4.553 -8.723 1.00 0.00 96 ASP A CA 1
ATOM 1463 C C . ASP A 1 99 ? 12.285 4.641 -7.216 1.00 0.00 96 ASP A C 1
ATOM 1464 O O . ASP A 1 99 ? 13.080 3.851 -6.706 1.00 0.00 96 ASP A O 1
ATOM 1473 N N . ILE A 1 100 ? 11.656 5.560 -6.480 1.00 0.00 97 ILE A N 1
ATOM 1474 C CA . ILE A 1 100 ? 11.772 5.530 -4.994 1.00 0.00 97 ILE A CA 1
ATOM 1475 C C . ILE A 1 100 ? 11.243 4.197 -4.415 1.00 0.00 97 ILE A C 1
ATOM 1476 O O . ILE A 1 100 ? 11.663 3.665 -3.374 1.00 0.00 97 ILE A O 1
ATOM 1492 N N . TYR A 1 101 ? 10.287 3.650 -5.148 1.00 0.00 98 TYR A N 1
ATOM 1493 C CA . TYR A 1 101 ? 9.557 2.488 -4.688 1.00 0.00 98 TYR A CA 1
ATOM 1494 C C . TYR A 1 101 ? 10.409 1.204 -4.846 1.00 0.00 98 TYR A C 1
ATOM 1495 O O . TYR A 1 101 ? 10.106 0.190 -4.229 1.00 0.00 98 TYR A O 1
ATOM 1513 N N . LYS A 1 102 ? 11.510 1.240 -5.610 1.00 0.00 99 LYS A N 1
ATOM 1514 C CA . LYS A 1 102 ? 12.486 0.132 -5.634 1.00 0.00 99 LYS A CA 1
ATOM 1515 C C . LYS A 1 102 ? 13.055 -0.184 -4.240 1.00 0.00 99 LYS A C 1
ATOM 1516 O O . LYS A 1 102 ? 12.969 -1.321 -3.772 1.00 0.00 99 LYS A O 1
ATOM 1535 N N . VAL A 1 103 ? 13.623 0.813 -3.563 1.00 0.00 100 VAL A N 1
ATOM 1536 C CA . VAL A 1 103 ? 14.084 0.616 -2.175 1.00 0.00 100 VAL A CA 1
ATOM 1537 C C . VAL A 1 103 ? 12.903 0.303 -1.231 1.00 0.00 100 VAL A C 1
ATOM 1538 O O . VAL A 1 103 ? 13.040 -0.486 -0.292 1.00 0.00 100 VAL A O 1
ATOM 1551 N N . ASP A 1 104 ? 11.735 0.894 -1.490 1.00 0.00 101 ASP A N 1
ATOM 1552 C CA . ASP A 1 104 ? 10.531 0.545 -0.720 1.00 0.00 101 ASP A CA 1
ATOM 1553 C C . ASP A 1 104 ? 10.111 -0.930 -0.880 1.00 0.00 101 ASP A C 1
ATOM 1554 O O . ASP A 1 104 ? 9.745 -1.591 0.094 1.00 0.00 101 ASP A O 1
ATOM 1563 N N . ALA A 1 105 ? 10.174 -1.450 -2.107 1.00 0.00 102 ALA A N 1
ATOM 1564 C CA . ALA A 1 105 ? 9.946 -2.878 -2.356 1.00 0.00 102 ALA A CA 1
ATOM 1565 C C . ALA A 1 105 ? 10.969 -3.759 -1.633 1.00 0.00 102 ALA A C 1
ATOM 1566 O O . ALA A 1 105 ? 10.625 -4.810 -1.098 1.00 0.00 102 ALA A O 1
ATOM 1573 N N . LEU A 1 106 ? 12.232 -3.329 -1.613 1.00 0.00 103 LEU A N 1
ATOM 1574 C CA . LEU A 1 106 ? 13.281 -4.104 -0.928 1.00 0.00 103 LEU A CA 1
ATOM 1575 C C . LEU A 1 106 ? 12.972 -4.316 0.557 1.00 0.00 103 LEU A C 1
ATOM 1576 O O . LEU A 1 106 ? 13.093 -5.417 1.096 1.00 0.00 103 LEU A O 1
ATOM 1592 N N . ILE A 1 107 ? 12.617 -3.220 1.215 1.00 0.00 104 ILE A N 1
ATOM 1593 C CA . ILE A 1 107 ? 12.501 -3.212 2.678 1.00 0.00 104 ILE A CA 1
ATOM 1594 C C . ILE A 1 107 ? 11.183 -3.811 3.183 1.00 0.00 104 ILE A C 1
ATOM 1595 O O . ILE A 1 107 ? 11.151 -4.506 4.198 1.00 0.00 104 ILE A O 1
ATOM 1611 N N . ASN A 1 108 ? 10.108 -3.585 2.435 1.00 0.00 105 ASN A N 1
ATOM 1612 C CA . ASN A 1 108 ? 8.813 -4.184 2.778 1.00 0.00 105 ASN A CA 1
ATOM 1613 C C . ASN A 1 108 ? 8.757 -5.700 2.526 1.00 0.00 105 ASN A C 1
ATOM 1614 O O . ASN A 1 108 ? 7.886 -6.376 3.075 1.00 0.00 105 ASN A O 1
ATOM 1625 N N . GLY A 1 109 ? 9.658 -6.247 1.710 1.00 0.00 106 GLY A N 1
ATOM 1626 C CA . GLY A 1 109 ? 9.627 -7.697 1.458 1.00 0.00 106 GLY A CA 1
ATOM 1627 C C . GLY A 1 109 ? 9.041 -8.045 0.089 1.00 0.00 106 GLY A C 1
ATOM 1628 O O . GLY A 1 109 ? 8.429 -9.098 -0.086 1.00 0.00 106 GLY A O 1
ATOM 1632 N N . PHE A 1 110 ? 9.288 -7.184 -0.889 1.00 0.00 107 PHE A N 1
ATOM 1633 C CA . PHE A 1 110 ? 8.886 -7.471 -2.275 1.00 0.00 107 PHE A CA 1
ATOM 1634 C C . PHE A 1 110 ? 10.155 -7.812 -3.074 1.00 0.00 107 PHE A C 1
ATOM 1635 O O . PHE A 1 110 ? 11.278 -7.462 -2.703 1.00 0.00 107 PHE A O 1
ATOM 1652 N N . GLU A 1 111 ? 9.953 -8.491 -4.196 1.00 0.00 108 GLU A N 1
ATOM 1653 C CA . GLU A 1 111 ? 11.077 -8.936 -5.037 1.00 0.00 108 GLU A CA 1
ATOM 1654 C C . GLU A 1 111 ? 10.893 -8.377 -6.454 1.00 0.00 108 GLU A C 1
ATOM 1655 O O . GLU A 1 111 ? 10.066 -8.849 -7.235 1.00 0.00 108 GLU A O 1
ATOM 1667 N N . ILE A 1 112 ? 11.674 -7.350 -6.776 1.00 0.00 109 ILE A N 1
ATOM 1668 C CA . ILE A 1 112 ? 11.425 -6.545 -7.972 1.00 0.00 109 ILE A CA 1
ATOM 1669 C C . ILE A 1 112 ? 12.006 -7.132 -9.261 1.00 0.00 109 ILE A C 1
ATOM 1670 O O . ILE A 1 112 ? 13.215 -7.286 -9.438 1.00 0.00 109 ILE A O 1
ATOM 1686 N N . ILE A 1 113 ? 11.079 -7.559 -10.103 1.00 0.00 110 ILE A N 1
ATOM 1687 C CA . ILE A 1 113 ? 11.433 -8.260 -11.344 1.00 0.00 110 ILE A CA 1
ATOM 1688 C C . ILE A 1 113 ? 11.084 -7.366 -12.536 1.00 0.00 110 ILE A C 1
ATOM 1689 O O . ILE A 1 113 ? 9.997 -6.783 -12.637 1.00 0.00 110 ILE A O 1
ATOM 1705 N N . ASN A 1 114 ? 12.066 -7.256 -13.423 1.00 0.00 111 ASN A N 1
ATOM 1706 C CA . ASN A 1 114 ? 11.961 -6.319 -14.551 1.00 0.00 111 ASN A CA 1
ATOM 1707 C C . ASN A 1 114 ? 11.782 -7.042 -15.888 1.00 0.00 111 ASN A C 1
ATOM 1708 O O . ASN A 1 114 ? 12.714 -7.408 -16.604 1.00 0.00 111 ASN A O 1
ATOM 1719 N N . GLU A 1 115 ? 10.513 -7.294 -16.140 1.00 0.00 112 GLU A N 1
ATOM 1720 C CA . GLU A 1 115 ? 10.061 -8.148 -17.246 1.00 0.00 112 GLU A CA 1
ATOM 1721 C C . GLU A 1 115 ? 8.923 -7.313 -17.846 1.00 0.00 112 GLU A C 1
ATOM 1722 O O . GLU A 1 115 ? 7.895 -7.265 -17.177 1.00 0.00 112 GLU A O 1
ATOM 1734 N N . PRO A 1 116 ? 9.092 -6.567 -18.958 1.00 0.00 113 PRO A N 1
ATOM 1735 C CA . PRO A 1 116 ? 8.433 -5.251 -19.165 1.00 0.00 113 PRO A CA 1
ATOM 1736 C C . PRO A 1 116 ? 6.911 -5.007 -19.074 1.00 0.00 113 PRO A C 1
ATOM 1737 O O . PRO A 1 116 ? 6.408 -3.995 -19.569 1.00 0.00 113 PRO A O 1
ATOM 1748 N N . ASP A 1 117 ? 6.220 -5.788 -18.273 1.00 0.00 114 ASP A N 1
ATOM 1749 C CA . ASP A 1 117 ? 5.267 -5.201 -17.321 1.00 0.00 114 ASP A CA 1
ATOM 1750 C C . ASP A 1 117 ? 6.009 -5.173 -15.969 1.00 0.00 114 ASP A C 1
ATOM 1751 O O . ASP A 1 117 ? 6.193 -6.198 -15.310 1.00 0.00 114 ASP A O 1
ATOM 1760 N N . TYR A 1 118 ? 6.533 -4.001 -15.610 1.00 0.00 115 TYR A N 1
ATOM 1761 C CA . TYR A 1 118 ? 7.533 -3.911 -14.538 1.00 0.00 115 TYR A CA 1
ATOM 1762 C C . TYR A 1 118 ? 6.863 -3.952 -13.169 1.00 0.00 115 TYR A C 1
ATOM 1763 O O . TYR A 1 118 ? 6.003 -3.111 -12.891 1.00 0.00 115 TYR A O 1
ATOM 1781 N N . CYS A 1 119 ? 7.141 -5.007 -12.393 1.00 0.00 116 CYS A N 1
ATOM 1782 C CA . CYS A 1 119 ? 6.615 -5.085 -11.024 1.00 0.00 116 CYS A CA 1
ATOM 1783 C C . CYS A 1 119 ? 7.520 -5.799 -10.019 1.00 0.00 116 CYS A C 1
ATOM 1784 O O . CYS A 1 119 ? 8.735 -5.944 -10.152 1.00 0.00 116 CYS A O 1
ATOM 1792 N N . TRP A 1 120 ? 6.807 -6.170 -8.957 1.00 0.00 117 TRP A N 1
ATOM 1793 C CA . TRP A 1 120 ? 7.369 -6.641 -7.688 1.00 0.00 117 TRP A CA 1
ATOM 1794 C C . TRP A 1 120 ? 6.521 -7.836 -7.256 1.00 0.00 117 TRP A C 1
ATOM 1795 O O . TRP A 1 120 ? 5.306 -7.710 -7.110 1.00 0.00 117 TRP A O 1
ATOM 1816 N N . ILE A 1 121 ? 7.130 -8.971 -6.983 1.00 0.00 118 ILE A N 1
ATOM 1817 C CA . ILE A 1 121 ? 6.375 -10.147 -6.516 1.00 0.00 118 ILE A CA 1
ATOM 1818 C C . ILE A 1 121 ? 6.753 -10.453 -5.065 1.00 0.00 118 ILE A C 1
ATOM 1819 O O . ILE A 1 121 ? 7.890 -10.813 -4.758 1.00 0.00 118 ILE A O 1
ATOM 1835 N N . LYS A 1 122 ? 5.798 -10.236 -4.160 1.00 0.00 119 LYS A N 1
ATOM 1836 C CA . LYS A 1 122 ? 6.094 -10.351 -2.723 1.00 0.00 119 LYS A CA 1
ATOM 1837 C C . LYS A 1 122 ? 6.096 -11.842 -2.371 1.00 0.00 119 LYS A C 1
ATOM 1838 O O . LYS A 1 122 ? 5.181 -12.589 -2.721 1.00 0.00 119 LYS A O 1
ATOM 1857 N N . MET A 1 123 ? 7.116 -12.246 -1.618 1.00 0.00 120 MET A N 1
ATOM 1858 C CA . MET A 1 123 ? 7.144 -13.596 -1.033 1.00 0.00 120 MET A CA 1
ATOM 1859 C C . MET A 1 123 ? 7.093 -13.547 0.497 1.00 0.00 120 MET A C 1
ATOM 1860 O O . MET A 1 123 ? 7.549 -12.592 1.127 1.00 0.00 120 MET A O 1
ATOM 1874 N N . TYR A 1 7 ? -8.407 -19.517 -13.155 1.00 0.00 4 TYR A N 2
ATOM 1875 C CA . TYR A 1 7 ? -8.675 -18.079 -13.306 1.00 0.00 4 TYR A CA 2
ATOM 1876 C C . TYR A 1 7 ? -8.031 -17.341 -12.123 1.00 0.00 4 TYR A C 2
ATOM 1877 O O . TYR A 1 7 ? -7.849 -17.922 -11.050 1.00 0.00 4 TYR A O 2
ATOM 1895 N N . LYS A 1 8 ? -7.750 -16.045 -12.263 1.00 0.00 5 LYS A N 2
ATOM 1896 C CA . LYS A 1 8 ? -7.334 -15.253 -11.105 1.00 0.00 5 LYS A CA 2
ATOM 1897 C C . LYS A 1 8 ? -8.338 -14.136 -10.828 1.00 0.00 5 LYS A C 2
ATOM 1898 O O . LYS A 1 8 ? -8.828 -13.461 -11.735 1.00 0.00 5 LYS A O 2
ATOM 1917 N N . THR A 1 9 ? -8.565 -13.896 -9.543 1.00 0.00 6 THR A N 2
ATOM 1918 C CA . THR A 1 9 ? -9.190 -12.635 -9.113 1.00 0.00 6 THR A CA 2
ATOM 1919 C C . THR A 1 9 ? -8.065 -11.722 -8.624 1.00 0.00 6 THR A C 2
ATOM 1920 O O . THR A 1 9 ? -7.084 -12.170 -8.025 1.00 0.00 6 THR A O 2
ATOM 1931 N N . GLY A 1 10 ? -8.200 -10.435 -8.931 1.00 0.00 7 GLY A N 2
ATOM 1932 C CA . GLY A 1 10 ? -7.182 -9.476 -8.493 1.00 0.00 7 GLY A CA 2
ATOM 1933 C C . GLY A 1 10 ? -7.697 -8.187 -7.863 1.00 0.00 7 GLY A C 2
ATOM 1934 O O . GLY A 1 10 ? -8.802 -8.098 -7.326 1.00 0.00 7 GLY A O 2
ATOM 1938 N N . LEU A 1 11 ? -6.804 -7.200 -7.885 1.00 0.00 8 LEU A N 2
ATOM 1939 C CA . LEU A 1 11 ? -7.027 -5.930 -7.195 1.00 0.00 8 LEU A CA 2
ATOM 1940 C C . LEU A 1 11 ? -6.649 -4.817 -8.159 1.00 0.00 8 LEU A C 2
ATOM 1941 O O . LEU A 1 11 ? -5.627 -4.874 -8.845 1.00 0.00 8 LEU A O 2
ATOM 1957 N N . LEU A 1 12 ? -7.452 -3.766 -8.156 1.00 0.00 9 LEU A N 2
ATOM 1958 C CA . LEU A 1 12 ? -7.102 -2.553 -8.859 1.00 0.00 9 LEU A CA 2
ATOM 1959 C C . LEU A 1 12 ? -7.148 -1.384 -7.866 1.00 0.00 9 LEU A C 2
ATOM 1960 O O . LEU A 1 12 ? -8.115 -1.184 -7.129 1.00 0.00 9 LEU A O 2
ATOM 1976 N N . LEU A 1 13 ? -6.078 -0.603 -7.898 1.00 0.00 10 LEU A N 2
ATOM 1977 C CA . LEU A 1 13 ? -6.046 0.689 -7.194 1.00 0.00 10 LEU A CA 2
ATOM 1978 C C . LEU A 1 13 ? -5.924 1.796 -8.238 1.00 0.00 10 LEU A C 2
ATOM 1979 O O . LEU A 1 13 ? -4.973 1.846 -9.016 1.00 0.00 10 LEU A O 2
ATOM 1995 N N . ILE A 1 14 ? -6.906 2.685 -8.258 1.00 0.00 11 ILE A N 2
ATOM 1996 C CA . ILE A 1 14 ? -6.891 3.797 -9.221 1.00 0.00 11 ILE A CA 2
ATOM 1997 C C . ILE A 1 14 ? -6.980 5.112 -8.449 1.00 0.00 11 ILE A C 2
ATOM 1998 O O . ILE A 1 14 ? -7.764 5.256 -7.512 1.00 0.00 11 ILE A O 2
ATOM 2014 N N . HIS A 1 15 ? -6.222 6.110 -8.888 1.00 0.00 12 HIS A N 2
ATOM 2015 C CA . HIS A 1 15 ? -6.417 7.464 -8.361 1.00 0.00 12 HIS A CA 2
ATOM 2016 C C . HIS A 1 15 ? -7.452 8.142 -9.282 1.00 0.00 12 HIS A C 2
ATOM 2017 O O . HIS A 1 15 ? -7.291 8.111 -10.503 1.00 0.00 12 HIS A O 2
ATOM 2031 N N . PRO A 1 16 ? -8.512 8.759 -8.746 1.00 0.00 13 PRO A N 2
ATOM 2032 C CA . PRO A 1 16 ? -9.644 9.242 -9.552 1.00 0.00 13 PRO A CA 2
ATOM 2033 C C . PRO A 1 16 ? -9.435 10.165 -10.761 1.00 0.00 13 PRO A C 2
ATOM 2034 O O . PRO A 1 16 ? -10.400 10.420 -11.480 1.00 0.00 13 PRO A O 2
ATOM 2045 N N . ALA A 1 17 ? -8.294 10.835 -10.895 1.00 0.00 14 ALA A N 2
ATOM 2046 C CA . ALA A 1 17 ? -8.283 12.034 -11.753 1.00 0.00 14 ALA A CA 2
ATOM 2047 C C . ALA A 1 17 ? -8.579 11.835 -13.239 1.00 0.00 14 ALA A C 2
ATOM 2048 O O . ALA A 1 17 ? -9.463 12.516 -13.765 1.00 0.00 14 ALA A O 2
ATOM 2055 N N . VAL A 1 18 ? -7.919 10.903 -13.915 1.00 0.00 15 VAL A N 2
ATOM 2056 C CA . VAL A 1 18 ? -8.381 10.536 -15.265 1.00 0.00 15 VAL A CA 2
ATOM 2057 C C . VAL A 1 18 ? -9.323 9.313 -15.167 1.00 0.00 15 VAL A C 2
ATOM 2058 O O . VAL A 1 18 ? -10.186 9.125 -16.024 1.00 0.00 15 VAL A O 2
ATOM 2071 N N . THR A 1 19 ? -9.157 8.470 -14.140 1.00 0.00 16 THR A N 2
ATOM 2072 C CA . THR A 1 19 ? -9.863 7.184 -14.085 1.00 0.00 16 THR A CA 2
ATOM 2073 C C . THR A 1 19 ? -11.373 7.294 -13.810 1.00 0.00 16 THR A C 2
ATOM 2074 O O . THR A 1 19 ? -12.075 6.296 -13.982 1.00 0.00 16 THR A O 2
ATOM 2085 N N . THR A 1 20 ? -11.907 8.438 -13.363 1.00 0.00 17 THR A N 2
ATOM 2086 C CA . THR A 1 20 ? -13.314 8.451 -12.909 1.00 0.00 17 THR A CA 2
ATOM 2087 C C . THR A 1 20 ? -14.307 8.445 -14.100 1.00 0.00 17 THR A C 2
ATOM 2088 O O . THR A 1 20 ? -15.512 8.281 -13.904 1.00 0.00 17 THR A O 2
ATOM 2099 N N . THR A 1 21 ? -13.814 8.512 -15.337 1.00 0.00 18 THR A N 2
ATOM 2100 C CA . THR A 1 21 ? -14.663 8.240 -16.505 1.00 0.00 18 THR A CA 2
ATOM 2101 C C . THR A 1 21 ? -14.381 6.766 -16.923 1.00 0.00 18 THR A C 2
ATOM 2102 O O . THR A 1 21 ? -13.414 6.170 -16.444 1.00 0.00 18 THR A O 2
ATOM 2113 N N . PRO A 1 22 ? -15.157 6.120 -17.809 1.00 0.00 19 PRO A N 2
ATOM 2114 C CA . PRO A 1 22 ? -14.989 4.663 -18.028 1.00 0.00 19 PRO A CA 2
ATOM 2115 C C . PRO A 1 22 ? -13.802 4.200 -18.890 1.00 0.00 19 PRO A C 2
ATOM 2116 O O . PRO A 1 22 ? -13.657 2.997 -19.104 1.00 0.00 19 PRO A O 2
ATOM 2127 N N . GLU A 1 23 ? -12.972 5.091 -19.425 1.00 0.00 20 GLU A N 2
ATOM 2128 C CA . GLU A 1 23 ? -11.989 4.653 -20.434 1.00 0.00 20 GLU A CA 2
ATOM 2129 C C . GLU A 1 23 ? -10.809 3.860 -19.852 1.00 0.00 20 GLU A C 2
ATOM 2130 O O . GLU A 1 23 ? -10.508 2.770 -20.340 1.00 0.00 20 GLU A O 2
ATOM 2142 N N . LEU A 1 24 ? -10.144 4.369 -18.812 1.00 0.00 21 LEU A N 2
ATOM 2143 C CA . LEU A 1 24 ? -9.032 3.620 -18.200 1.00 0.00 21 LEU A CA 2
ATOM 2144 C C . LEU A 1 24 ? -9.511 2.362 -17.457 1.00 0.00 21 LEU A C 2
ATOM 2145 O O . LEU A 1 24 ? -8.795 1.360 -17.399 1.00 0.00 21 LEU A O 2
ATOM 2161 N N . VAL A 1 25 ? -10.717 2.404 -16.894 1.00 0.00 22 VAL A N 2
ATOM 2162 C CA . VAL A 1 25 ? -11.289 1.218 -16.231 1.00 0.00 22 VAL A CA 2
ATOM 2163 C C . VAL A 1 25 ? -11.595 0.113 -17.258 1.00 0.00 22 VAL A C 2
ATOM 2164 O O . VAL A 1 25 ? -11.198 -1.033 -17.058 1.00 0.00 22 VAL A O 2
ATOM 2177 N N . GLU A 1 26 ? -12.262 0.435 -18.365 1.00 0.00 23 GLU A N 2
ATOM 2178 C CA . GLU A 1 26 ? -12.497 -0.574 -19.416 1.00 0.00 23 GLU A CA 2
ATOM 2179 C C . GLU A 1 26 ? -11.207 -1.128 -20.043 1.00 0.00 23 GLU A C 2
ATOM 2180 O O . GLU A 1 26 ? -11.166 -2.295 -20.425 1.00 0.00 23 GLU A O 2
ATOM 2192 N N . ASN A 1 27 ? -10.161 -0.312 -20.156 1.00 0.00 24 ASN A N 2
ATOM 2193 C CA . ASN A 1 27 ? -8.887 -0.779 -20.728 1.00 0.00 24 ASN A CA 2
ATOM 2194 C C . ASN A 1 27 ? -8.136 -1.757 -19.822 1.00 0.00 24 ASN A C 2
ATOM 2195 O O . ASN A 1 27 ? -7.672 -2.798 -20.288 1.00 0.00 24 ASN A O 2
ATOM 2206 N N . THR A 1 28 ? -8.001 -1.432 -18.534 1.00 0.00 25 THR A N 2
ATOM 2207 C CA . THR A 1 28 ? -7.351 -2.380 -17.607 1.00 0.00 25 THR A CA 2
ATOM 2208 C C . THR A 1 28 ? -8.154 -3.689 -17.486 1.00 0.00 25 THR A C 2
ATOM 2209 O O . THR A 1 28 ? -7.584 -4.783 -17.507 1.00 0.00 25 THR A O 2
ATOM 2220 N N . LYS A 1 29 ? -9.483 -3.580 -17.443 1.00 0.00 26 LYS A N 2
ATOM 2221 C CA . LYS A 1 29 ? -10.340 -4.763 -17.567 1.00 0.00 26 LYS A CA 2
ATOM 2222 C C . LYS A 1 29 ? -10.189 -5.468 -18.926 1.00 0.00 26 LYS A C 2
ATOM 2223 O O . LYS A 1 29 ? -10.290 -6.692 -18.970 1.00 0.00 26 LYS A O 2
ATOM 2242 N N . ALA A 1 30 ? -9.963 -4.751 -20.035 1.00 0.00 27 ALA A N 2
ATOM 2243 C CA . ALA A 1 30 ? -9.834 -5.432 -21.337 1.00 0.00 27 ALA A CA 2
ATOM 2244 C C . ALA A 1 30 ? -8.560 -6.276 -21.467 1.00 0.00 27 ALA A C 2
ATOM 2245 O O . ALA A 1 30 ? -8.611 -7.412 -21.939 1.00 0.00 27 ALA A O 2
ATOM 2252 N N . GLN A 1 31 ? -7.423 -5.733 -21.037 1.00 0.00 28 GLN A N 2
ATOM 2253 C CA . GLN A 1 31 ? -6.178 -6.518 -20.992 1.00 0.00 28 GLN A CA 2
ATOM 2254 C C . GLN A 1 31 ? -6.313 -7.743 -20.081 1.00 0.00 28 GLN A C 2
ATOM 2255 O O . GLN A 1 31 ? -6.030 -8.869 -20.493 1.00 0.00 28 GLN A O 2
ATOM 2269 N N . ALA A 1 32 ? -6.741 -7.517 -18.838 1.00 0.00 29 ALA A N 2
ATOM 2270 C CA . ALA A 1 32 ? -6.936 -8.634 -17.897 1.00 0.00 29 ALA A CA 2
ATOM 2271 C C . ALA A 1 32 ? -7.946 -9.680 -18.413 1.00 0.00 29 ALA A C 2
ATOM 2272 O O . ALA A 1 32 ? -7.768 -10.879 -18.201 1.00 0.00 29 ALA A O 2
ATOM 2279 N N . ALA A 1 33 ? -9.009 -9.233 -19.078 1.00 0.00 30 ALA A N 2
ATOM 2280 C CA . ALA A 1 33 ? -10.129 -10.131 -19.419 1.00 0.00 30 ALA A CA 2
ATOM 2281 C C . ALA A 1 33 ? -9.899 -10.995 -20.669 1.00 0.00 30 ALA A C 2
ATOM 2282 O O . ALA A 1 33 ? -10.185 -12.193 -20.636 1.00 0.00 30 ALA A O 2
ATOM 2289 N N . SER A 1 34 ? -9.349 -10.443 -21.755 1.00 0.00 31 SER A N 2
ATOM 2290 C CA . SER A 1 34 ? -8.915 -11.281 -22.893 1.00 0.00 31 SER A CA 2
ATOM 2291 C C . SER A 1 34 ? -7.880 -12.367 -22.547 1.00 0.00 31 SER A C 2
ATOM 2292 O O . SER A 1 34 ? -7.765 -13.365 -23.262 1.00 0.00 31 SER A O 2
ATOM 2300 N N . LYS A 1 35 ? -7.174 -12.216 -21.430 1.00 0.00 32 LYS A N 2
ATOM 2301 C CA . LYS A 1 35 ? -6.327 -13.289 -20.912 1.00 0.00 32 LYS A CA 2
ATOM 2302 C C . LYS A 1 35 ? -7.188 -14.218 -20.047 1.00 0.00 32 LYS A C 2
ATOM 2303 O O . LYS A 1 35 ? -7.891 -15.093 -20.551 1.00 0.00 32 LYS A O 2
ATOM 2322 N N . LYS A 1 36 ? -7.092 -14.038 -18.742 1.00 0.00 33 LYS A N 2
ATOM 2323 C CA . LYS A 1 36 ? -7.689 -14.990 -17.786 1.00 0.00 33 LYS A CA 2
ATOM 2324 C C . LYS A 1 36 ? -7.948 -14.382 -16.395 1.00 0.00 33 LYS A C 2
ATOM 2325 O O . LYS A 1 36 ? -8.068 -15.083 -15.390 1.00 0.00 33 LYS A O 2
ATOM 2344 N N . VAL A 1 37 ? -7.987 -13.060 -16.355 1.00 0.00 34 VAL A N 2
ATOM 2345 C CA . VAL A 1 37 ? -7.957 -12.325 -15.082 1.00 0.00 34 VAL A CA 2
ATOM 2346 C C . VAL A 1 37 ? -9.093 -11.291 -15.034 1.00 0.00 34 VAL A C 2
ATOM 2347 O O . VAL A 1 37 ? -9.046 -10.274 -15.720 1.00 0.00 34 VAL A O 2
ATOM 2360 N N . LYS A 1 38 ? -10.091 -11.510 -14.185 1.00 0.00 35 LYS A N 2
ATOM 2361 C CA . LYS A 1 38 ? -11.045 -10.415 -13.897 1.00 0.00 35 LYS A CA 2
ATOM 2362 C C . LYS A 1 38 ? -10.632 -9.771 -12.576 1.00 0.00 35 LYS A C 2
ATOM 2363 O O . LYS A 1 38 ? -10.353 -10.439 -11.579 1.00 0.00 35 LYS A O 2
ATOM 2382 N N . PHE A 1 39 ? -10.632 -8.446 -12.581 1.00 0.00 36 PHE A N 2
ATOM 2383 C CA . PHE A 1 39 ? -10.365 -7.696 -11.340 1.00 0.00 36 PHE A CA 2
ATOM 2384 C C . PHE A 1 39 ? -11.706 -7.474 -10.617 1.00 0.00 36 PHE A C 2
ATOM 2385 O O . PHE A 1 39 ? -12.744 -7.231 -11.234 1.00 0.00 36 PHE A O 2
ATOM 2402 N N . VAL A 1 40 ? -11.676 -7.613 -9.293 1.00 0.00 37 VAL A N 2
ATOM 2403 C CA . VAL A 1 40 ? -12.918 -7.681 -8.492 1.00 0.00 37 VAL A CA 2
ATOM 2404 C C . VAL A 1 40 ? -13.032 -6.520 -7.491 1.00 0.00 37 VAL A C 2
ATOM 2405 O O . VAL A 1 40 ? -14.139 -6.115 -7.135 1.00 0.00 37 VAL A O 2
ATOM 2418 N N . ASP A 1 41 ? -11.905 -6.023 -6.985 1.00 0.00 38 ASP A N 2
ATOM 2419 C CA . ASP A 1 41 ? -11.924 -5.223 -5.752 1.00 0.00 38 ASP A CA 2
ATOM 2420 C C . ASP A 1 41 ? -11.325 -3.859 -6.074 1.00 0.00 38 ASP A C 2
ATOM 2421 O O . ASP A 1 41 ? -10.204 -3.752 -6.573 1.00 0.00 38 ASP A O 2
ATOM 2430 N N . GLN A 1 42 ? -12.118 -2.813 -5.868 1.00 0.00 39 GLN A N 2
ATOM 2431 C CA . GLN A 1 42 ? -11.774 -1.500 -6.434 1.00 0.00 39 GLN A CA 2
ATOM 2432 C C . GLN A 1 42 ? -11.491 -0.549 -5.292 1.00 0.00 39 GLN A C 2
ATOM 2433 O O . GLN A 1 42 ? -12.313 -0.362 -4.394 1.00 0.00 39 GLN A O 2
ATOM 2447 N N . PHE A 1 43 ? -10.307 0.046 -5.333 1.00 0.00 40 PHE A N 2
ATOM 2448 C CA . PHE A 1 43 ? -9.923 0.961 -4.258 1.00 0.00 40 PHE A CA 2
ATOM 2449 C C . PHE A 1 43 ? -9.487 2.277 -4.898 1.00 0.00 40 PHE A C 2
ATOM 2450 O O . PHE A 1 43 ? -8.562 2.322 -5.708 1.00 0.00 40 PHE A O 2
ATOM 2467 N N . LEU A 1 44 ? -10.175 3.359 -4.552 1.00 0.00 41 LEU A N 2
ATOM 2468 C CA . LEU A 1 44 ? -9.721 4.688 -4.961 1.00 0.00 41 LEU A CA 2
ATOM 2469 C C . LEU A 1 44 ? -8.777 5.196 -3.869 1.00 0.00 41 LEU A C 2
ATOM 2470 O O . LEU A 1 44 ? -8.906 4.847 -2.694 1.00 0.00 41 LEU A O 2
ATOM 2486 N N . ILE A 1 45 ? -7.806 6.017 -4.251 1.00 0.00 42 ILE A N 2
ATOM 2487 C CA . ILE A 1 45 ? -6.810 6.495 -3.278 1.00 0.00 42 ILE A CA 2
ATOM 2488 C C . ILE A 1 45 ? -7.411 7.350 -2.148 1.00 0.00 42 ILE A C 2
ATOM 2489 O O . ILE A 1 45 ? -7.022 7.201 -0.988 1.00 0.00 42 ILE A O 2
ATOM 2505 N N . ASN A 1 46 ? -8.376 8.216 -2.455 1.00 0.00 43 ASN A N 2
ATOM 2506 C CA . ASN A 1 46 ? -9.023 9.009 -1.394 1.00 0.00 43 ASN A CA 2
ATOM 2507 C C . ASN A 1 46 ? -10.059 8.206 -0.584 1.00 0.00 43 ASN A C 2
ATOM 2508 O O . ASN A 1 46 ? -10.230 8.462 0.607 1.00 0.00 43 ASN A O 2
ATOM 2519 N N . LYS A 1 47 ? -10.724 7.217 -1.185 1.00 0.00 44 LYS A N 2
ATOM 2520 C CA . LYS A 1 47 ? -11.722 6.432 -0.448 1.00 0.00 44 LYS A CA 2
ATOM 2521 C C . LYS A 1 47 ? -11.097 5.337 0.430 1.00 0.00 44 LYS A C 2
ATOM 2522 O O . LYS A 1 47 ? -11.636 5.035 1.494 1.00 0.00 44 LYS A O 2
ATOM 2541 N N . LEU A 1 48 ? -9.975 4.737 0.026 1.00 0.00 45 LEU A N 2
ATOM 2542 C CA . LEU A 1 48 ? -9.334 3.726 0.891 1.00 0.00 45 LEU A CA 2
ATOM 2543 C C . LEU A 1 48 ? -8.626 4.354 2.098 1.00 0.00 45 LEU A C 2
ATOM 2544 O O . LEU A 1 48 ? -8.713 3.862 3.225 1.00 0.00 45 LEU A O 2
ATOM 2560 N N . ASN A 1 49 ? -7.962 5.475 1.842 1.00 0.00 46 ASN A N 2
ATOM 2561 C CA . ASN A 1 49 ? -7.276 6.215 2.916 1.00 0.00 46 ASN A CA 2
ATOM 2562 C C . ASN A 1 49 ? -8.255 6.978 3.836 1.00 0.00 46 ASN A C 2
ATOM 2563 O O . ASN A 1 49 ? -7.905 7.291 4.975 1.00 0.00 46 ASN A O 2
ATOM 2574 N N . ASP A 1 50 ? -9.478 7.251 3.381 1.00 0.00 47 ASP A N 2
ATOM 2575 C CA . ASP A 1 50 ? -10.502 7.813 4.279 1.00 0.00 47 ASP A CA 2
ATOM 2576 C C . ASP A 1 50 ? -11.194 6.714 5.108 1.00 0.00 47 ASP A C 2
ATOM 2577 O O . ASP A 1 50 ? -11.511 6.940 6.278 1.00 0.00 47 ASP A O 2
ATOM 2586 N N . GLY A 1 51 ? -11.438 5.538 4.525 1.00 0.00 48 GLY A N 2
ATOM 2587 C CA . GLY A 1 51 ? -12.054 4.438 5.285 1.00 0.00 48 GLY A CA 2
ATOM 2588 C C . GLY A 1 51 ? -13.422 3.973 4.760 1.00 0.00 48 GLY A C 2
ATOM 2589 O O . GLY A 1 51 ? -14.145 3.278 5.476 1.00 0.00 48 GLY A O 2
ATOM 2593 N N . SER A 1 52 ? -13.801 4.345 3.539 1.00 0.00 49 SER A N 2
ATOM 2594 C CA . SER A 1 52 ? -15.130 3.981 3.017 1.00 0.00 49 SER A CA 2
ATOM 2595 C C . SER A 1 52 ? -15.251 2.514 2.567 1.00 0.00 49 SER A C 2
ATOM 2596 O O . SER A 1 52 ? -16.334 1.934 2.656 1.00 0.00 49 SER A O 2
ATOM 2604 N N . ILE A 1 53 ? -14.169 1.913 2.072 1.00 0.00 50 ILE A N 2
ATOM 2605 C CA . ILE A 1 53 ? -14.277 0.617 1.381 1.00 0.00 50 ILE A CA 2
ATOM 2606 C C . ILE A 1 53 ? -13.541 -0.438 2.198 1.00 0.00 50 ILE A C 2
ATOM 2607 O O . ILE A 1 53 ? -12.339 -0.341 2.452 1.00 0.00 50 ILE A O 2
ATOM 2623 N N . THR A 1 54 ? -14.292 -1.450 2.608 1.00 0.00 51 THR A N 2
ATOM 2624 C CA . THR A 1 54 ? -13.668 -2.617 3.247 1.00 0.00 51 THR A CA 2
ATOM 2625 C C . THR A 1 54 ? -14.034 -3.870 2.460 1.00 0.00 51 THR A C 2
ATOM 2626 O O . THR A 1 54 ? -15.201 -4.248 2.341 1.00 0.00 51 THR A O 2
ATOM 2637 N N . LEU A 1 55 ? -12.997 -4.532 1.965 1.00 0.00 52 LEU A N 2
ATOM 2638 C CA . LEU A 1 55 ? -13.166 -5.872 1.393 1.00 0.00 52 LEU A CA 2
ATOM 2639 C C . LEU A 1 55 ? -12.238 -6.824 2.170 1.00 0.00 52 LEU A C 2
ATOM 2640 O O . LEU A 1 55 ? -11.819 -6.540 3.295 1.00 0.00 52 LEU A O 2
ATOM 2656 N N . GLU A 1 56 ? -11.949 -7.983 1.596 1.00 0.00 53 GLU A N 2
ATOM 2657 C CA . GLU A 1 56 ? -11.275 -9.048 2.351 1.00 0.00 53 GLU A CA 2
ATOM 2658 C C . GLU A 1 56 ? -9.768 -9.068 2.058 1.00 0.00 53 GLU A C 2
ATOM 2659 O O . GLU A 1 56 ? -9.248 -8.372 1.183 1.00 0.00 53 GLU A O 2
ATOM 2671 N N . ASN A 1 57 ? -9.067 -9.862 2.857 1.00 0.00 54 ASN A N 2
ATOM 2672 C CA . ASN A 1 57 ? -7.596 -9.846 2.869 1.00 0.00 54 ASN A CA 2
ATOM 2673 C C . ASN A 1 57 ? -7.069 -11.201 2.377 1.00 0.00 54 ASN A C 2
ATOM 2674 O O . ASN A 1 57 ? -6.578 -12.004 3.172 1.00 0.00 54 ASN A O 2
ATOM 2685 N N . ALA A 1 58 ? -7.195 -11.500 1.078 1.00 0.00 55 ALA A N 2
ATOM 2686 C CA . ALA A 1 58 ? -6.902 -12.873 0.631 1.00 0.00 55 ALA A CA 2
ATOM 2687 C C . ALA A 1 58 ? -6.595 -13.056 -0.868 1.00 0.00 55 ALA A C 2
ATOM 2688 O O . ALA A 1 58 ? -5.426 -13.194 -1.232 1.00 0.00 55 ALA A O 2
ATOM 2695 N N . LYS A 1 59 ? -7.614 -13.293 -1.705 1.00 0.00 56 LYS A N 2
ATOM 2696 C CA . LYS A 1 59 ? -7.370 -13.945 -3.010 1.00 0.00 56 LYS A CA 2
ATOM 2697 C C . LYS A 1 59 ? -7.236 -13.018 -4.220 1.00 0.00 56 LYS A C 2
ATOM 2698 O O . LYS A 1 59 ? -7.784 -13.275 -5.290 1.00 0.00 56 LYS A O 2
ATOM 2717 N N . TYR A 1 60 ? -6.502 -11.934 -4.059 1.00 0.00 57 TYR A N 2
ATOM 2718 C CA . TYR A 1 60 ? -6.478 -10.879 -5.087 1.00 0.00 57 TYR A CA 2
ATOM 2719 C C . TYR A 1 60 ? -5.092 -10.807 -5.762 1.00 0.00 57 TYR A C 2
ATOM 2720 O O . TYR A 1 60 ? -4.697 -9.702 -6.135 1.00 0.00 57 TYR A O 2
ATOM 2738 N N . GLU A 1 61 ? -4.281 -11.876 -5.715 1.00 0.00 58 GLU A N 2
ATOM 2739 C CA . GLU A 1 61 ? -2.807 -11.796 -5.895 1.00 0.00 58 GLU A CA 2
ATOM 2740 C C . GLU A 1 61 ? -2.286 -11.266 -7.257 1.00 0.00 58 GLU A C 2
ATOM 2741 O O . GLU A 1 61 ? -1.166 -11.562 -7.676 1.00 0.00 58 GLU A O 2
ATOM 2753 N N . THR A 1 62 ? -3.059 -10.391 -7.886 1.00 0.00 59 THR A N 2
ATOM 2754 C CA . THR A 1 62 ? -2.565 -9.554 -8.993 1.00 0.00 59 THR A CA 2
ATOM 2755 C C . THR A 1 62 ? -3.053 -8.135 -8.739 1.00 0.00 59 THR A C 2
ATOM 2756 O O . THR A 1 62 ? -4.248 -7.861 -8.639 1.00 0.00 59 THR A O 2
ATOM 2767 N N . VAL A 1 63 ? -2.090 -7.260 -8.516 1.00 0.00 60 VAL A N 2
ATOM 2768 C CA . VAL A 1 63 ? -2.379 -5.954 -7.918 1.00 0.00 60 VAL A CA 2
ATOM 2769 C C . VAL A 1 63 ? -1.941 -4.896 -8.948 1.00 0.00 60 VAL A C 2
ATOM 2770 O O . VAL A 1 63 ? -0.752 -4.746 -9.217 1.00 0.00 60 VAL A O 2
ATOM 2783 N N . HIS A 1 64 ? -2.884 -4.193 -9.558 1.00 0.00 61 HIS A N 2
ATOM 2784 C CA . HIS A 1 64 ? -2.538 -3.179 -10.574 1.00 0.00 61 HIS A CA 2
ATOM 2785 C C . HIS A 1 64 ? -2.773 -1.777 -9.971 1.00 0.00 61 HIS A C 2
ATOM 2786 O O . HIS A 1 64 ? -3.821 -1.541 -9.373 1.00 0.00 61 HIS A O 2
ATOM 2800 N N . TYR A 1 65 ? -1.836 -0.824 -10.136 1.00 0.00 62 TYR A N 2
ATOM 2801 C CA . TYR A 1 65 ? -2.052 0.544 -9.618 1.00 0.00 62 TYR A CA 2
ATOM 2802 C C . TYR A 1 65 ? -1.925 1.568 -10.757 1.00 0.00 62 TYR A C 2
ATOM 2803 O O . TYR A 1 65 ? -0.842 1.769 -11.309 1.00 0.00 62 TYR A O 2
ATOM 2821 N N . LEU A 1 66 ? -3.036 2.180 -11.138 1.00 0.00 63 LEU A N 2
ATOM 2822 C CA . LEU A 1 66 ? -3.079 3.010 -12.341 1.00 0.00 63 LEU A CA 2
ATOM 2823 C C . LEU A 1 66 ? -3.325 4.474 -11.948 1.00 0.00 63 LEU A C 2
ATOM 2824 O O . LEU A 1 66 ? -4.453 4.856 -11.632 1.00 0.00 63 LEU A O 2
ATOM 2840 N N . THR A 1 67 ? -2.266 5.288 -11.918 1.00 0.00 64 THR A N 2
ATOM 2841 C CA . THR A 1 67 ? -2.387 6.646 -11.351 1.00 0.00 64 THR A CA 2
ATOM 2842 C C . THR A 1 67 ? -2.035 7.666 -12.450 1.00 0.00 64 THR A C 2
ATOM 2843 O O . THR A 1 67 ? -0.881 8.090 -12.551 1.00 0.00 64 THR A O 2
ATOM 2854 N N . PRO A 1 68 ? -2.992 8.119 -13.263 1.00 0.00 65 PRO A N 2
ATOM 2855 C CA . PRO A 1 68 ? -2.769 9.238 -14.185 1.00 0.00 65 PRO A CA 2
ATOM 2856 C C . PRO A 1 68 ? -2.872 10.594 -13.470 1.00 0.00 65 PRO A C 2
ATOM 2857 O O . PRO A 1 68 ? -3.940 11.203 -13.415 1.00 0.00 65 PRO A O 2
ATOM 2868 N N . GLU A 1 69 ? -1.752 11.088 -12.943 1.00 0.00 66 GLU A N 2
ATOM 2869 C CA . GLU A 1 69 ? -1.718 12.473 -12.432 1.00 0.00 66 GLU A CA 2
ATOM 2870 C C . GLU A 1 69 ? -0.681 13.355 -13.144 1.00 0.00 66 GLU A C 2
ATOM 2871 O O . GLU A 1 69 ? -0.864 14.570 -13.233 1.00 0.00 66 GLU A O 2
ATOM 2883 N N . ALA A 1 70 ? 0.421 12.778 -13.621 1.00 0.00 67 ALA A N 2
ATOM 2884 C CA . ALA A 1 70 ? 1.543 13.591 -14.115 1.00 0.00 67 ALA A CA 2
ATOM 2885 C C . ALA A 1 70 ? 2.530 12.704 -14.885 1.00 0.00 67 ALA A C 2
ATOM 2886 O O . ALA A 1 70 ? 2.306 11.507 -15.086 1.00 0.00 67 ALA A O 2
ATOM 2893 N N . GLN A 1 71 ? 3.659 13.283 -15.288 1.00 0.00 68 GLN A N 2
ATOM 2894 C CA . GLN A 1 71 ? 4.756 12.475 -15.838 1.00 0.00 68 GLN A CA 2
ATOM 2895 C C . GLN A 1 71 ? 5.487 11.735 -14.706 1.00 0.00 68 GLN A C 2
ATOM 2896 O O . GLN A 1 71 ? 5.409 10.510 -14.622 1.00 0.00 68 GLN A O 2
ATOM 2910 N N . THR A 1 72 ? 6.226 12.460 -13.863 1.00 0.00 69 THR A N 2
ATOM 2911 C CA . THR A 1 72 ? 7.119 11.804 -12.893 1.00 0.00 69 THR A CA 2
ATOM 2912 C C . THR A 1 72 ? 6.838 12.255 -11.446 1.00 0.00 69 THR A C 2
ATOM 2913 O O . THR A 1 72 ? 7.748 12.659 -10.720 1.00 0.00 69 THR A O 2
ATOM 2924 N N . ASP A 1 73 ? 5.575 12.219 -11.023 1.00 0.00 70 ASP A N 2
ATOM 2925 C CA . ASP A 1 73 ? 5.199 12.828 -9.736 1.00 0.00 70 ASP A CA 2
ATOM 2926 C C . ASP A 1 73 ? 4.283 11.855 -8.986 1.00 0.00 70 ASP A C 2
ATOM 2927 O O . ASP A 1 73 ? 3.056 11.953 -9.032 1.00 0.00 70 ASP A O 2
ATOM 2936 N N . ILE A 1 74 ? 4.902 10.873 -8.337 1.00 0.00 71 ILE A N 2
ATOM 2937 C CA . ILE A 1 74 ? 4.153 9.747 -7.753 1.00 0.00 71 ILE A CA 2
ATOM 2938 C C . ILE A 1 74 ? 4.172 9.910 -6.223 1.00 0.00 71 ILE A C 2
ATOM 2939 O O . ILE A 1 74 ? 5.134 9.551 -5.544 1.00 0.00 71 ILE A O 2
ATOM 2955 N N . LYS A 1 75 ? 3.071 10.425 -5.680 1.00 0.00 72 LYS A N 2
ATOM 2956 C CA . LYS A 1 75 ? 2.877 10.441 -4.220 1.00 0.00 72 LYS A CA 2
ATOM 2957 C C . LYS A 1 75 ? 2.010 9.272 -3.735 1.00 0.00 72 LYS A C 2
ATOM 2958 O O . LYS A 1 75 ? 0.780 9.319 -3.800 1.00 0.00 72 LYS A O 2
ATOM 2977 N N . PHE A 1 76 ? 2.658 8.232 -3.211 1.00 0.00 73 PHE A N 2
ATOM 2978 C CA . PHE A 1 76 ? 1.917 7.187 -2.483 1.00 0.00 73 PHE A CA 2
ATOM 2979 C C . PHE A 1 76 ? 2.592 7.006 -1.117 1.00 0.00 73 PHE A C 2
ATOM 2980 O O . PHE A 1 76 ? 3.819 7.075 -1.027 1.00 0.00 73 PHE A O 2
ATOM 2997 N N . PRO A 1 77 ? 1.854 6.648 -0.059 1.00 0.00 74 PRO A N 2
ATOM 2998 C CA . PRO A 1 77 ? 2.481 6.409 1.242 1.00 0.00 74 PRO A CA 2
ATOM 2999 C C . PRO A 1 77 ? 3.074 5.003 1.345 1.00 0.00 74 PRO A C 2
ATOM 3000 O O . PRO A 1 77 ? 2.555 4.048 0.763 1.00 0.00 74 PRO A O 2
ATOM 3011 N N . LYS A 1 78 ? 4.136 4.864 2.131 1.00 0.00 75 LYS A N 2
ATOM 3012 C CA . LYS A 1 78 ? 4.628 3.515 2.476 1.00 0.00 75 LYS A CA 2
ATOM 3013 C C . LYS A 1 78 ? 3.604 2.666 3.272 1.00 0.00 75 LYS A C 2
ATOM 3014 O O . LYS A 1 78 ? 3.517 1.444 3.111 1.00 0.00 75 LYS A O 2
ATOM 3033 N N . LYS A 1 79 ? 2.830 3.318 4.144 1.00 0.00 76 LYS A N 2
ATOM 3034 C CA . LYS A 1 79 ? 1.830 2.610 4.964 1.00 0.00 76 LYS A CA 2
ATOM 3035 C C . LYS A 1 79 ? 0.759 1.885 4.133 1.00 0.00 76 LYS A C 2
ATOM 3036 O O . LYS A 1 79 ? 0.317 0.800 4.514 1.00 0.00 76 LYS A O 2
ATOM 3055 N N . LEU A 1 80 ? 0.360 2.435 2.984 1.00 0.00 77 LEU A N 2
ATOM 3056 C CA . LEU A 1 80 ? -0.631 1.718 2.157 1.00 0.00 77 LEU A CA 2
ATOM 3057 C C . LEU A 1 80 ? 0.032 0.552 1.405 1.00 0.00 77 LEU A C 2
ATOM 3058 O O . LEU A 1 80 ? -0.607 -0.481 1.226 1.00 0.00 77 LEU A O 2
ATOM 3074 N N . ILE A 1 81 ? 1.314 0.627 1.039 1.00 0.00 78 ILE A N 2
ATOM 3075 C CA . ILE A 1 81 ? 2.017 -0.539 0.498 1.00 0.00 78 ILE A CA 2
ATOM 3076 C C . ILE A 1 81 ? 2.055 -1.698 1.523 1.00 0.00 78 ILE A C 2
ATOM 3077 O O . ILE A 1 81 ? 1.891 -2.852 1.126 1.00 0.00 78 ILE A O 2
ATOM 3093 N N . SER A 1 82 ? 2.236 -1.431 2.823 1.00 0.00 79 SER A N 2
ATOM 3094 C CA . SER A 1 82 ? 2.164 -2.527 3.809 1.00 0.00 79 SER A CA 2
ATOM 3095 C C . SER A 1 82 ? 0.740 -3.095 3.980 1.00 0.00 79 SER A C 2
ATOM 3096 O O . SER A 1 82 ? 0.562 -4.311 4.065 1.00 0.00 79 SER A O 2
ATOM 3104 N N . VAL A 1 83 ? -0.278 -2.232 4.001 1.00 0.00 80 VAL A N 2
ATOM 3105 C CA . VAL A 1 83 ? -1.674 -2.712 4.076 1.00 0.00 80 VAL A CA 2
ATOM 3106 C C . VAL A 1 83 ? -2.080 -3.528 2.829 1.00 0.00 80 VAL A C 2
ATOM 3107 O O . VAL A 1 83 ? -2.791 -4.526 2.952 1.00 0.00 80 VAL A O 2
ATOM 3120 N N . LEU A 1 84 ? -1.641 -3.129 1.634 1.00 0.00 81 LEU A N 2
ATOM 3121 C CA . LEU A 1 84 ? -1.921 -3.896 0.423 1.00 0.00 81 LEU A CA 2
ATOM 3122 C C . LEU A 1 84 ? -1.152 -5.228 0.354 1.00 0.00 81 LEU A C 2
ATOM 3123 O O . LEU A 1 84 ? -1.688 -6.219 -0.144 1.00 0.00 81 LEU A O 2
ATOM 3139 N N . ALA A 1 85 ? 0.072 -5.289 0.880 1.00 0.00 82 ALA A N 2
ATOM 3140 C CA . ALA A 1 85 ? 0.747 -6.584 1.075 1.00 0.00 82 ALA A CA 2
ATOM 3141 C C . ALA A 1 85 ? -0.010 -7.532 2.023 1.00 0.00 82 ALA A C 2
ATOM 3142 O O . ALA A 1 85 ? 0.096 -8.751 1.889 1.00 0.00 82 ALA A O 2
ATOM 3149 N N . ASP A 1 86 ? -0.753 -6.991 2.989 1.00 0.00 83 ASP A N 2
ATOM 3150 C CA . ASP A 1 86 ? -1.504 -7.852 3.930 1.00 0.00 83 ASP A CA 2
ATOM 3151 C C . ASP A 1 86 ? -2.700 -8.626 3.323 1.00 0.00 83 ASP A C 2
ATOM 3152 O O . ASP A 1 86 ? -3.285 -9.495 3.970 1.00 0.00 83 ASP A O 2
ATOM 3161 N N . SER A 1 87 ? -3.066 -8.303 2.091 1.00 0.00 84 SER A N 2
ATOM 3162 C CA . SER A 1 87 ? -4.259 -8.878 1.452 1.00 0.00 84 SER A CA 2
ATOM 3163 C C . SER A 1 87 ? -3.975 -10.065 0.511 1.00 0.00 84 SER A C 2
ATOM 3164 O O . SER A 1 87 ? -4.680 -10.267 -0.479 1.00 0.00 84 SER A O 2
ATOM 3172 N N . LEU A 1 88 ? -2.924 -10.833 0.786 1.00 0.00 85 LEU A N 2
ATOM 3173 C CA . LEU A 1 88 ? -2.368 -11.725 -0.231 1.00 0.00 85 LEU A CA 2
ATOM 3174 C C . LEU A 1 88 ? -2.079 -13.136 0.302 1.00 0.00 85 LEU A C 2
ATOM 3175 O O . LEU A 1 88 ? -2.110 -13.406 1.503 1.00 0.00 85 LEU A O 2
ATOM 3191 N N . LYS A 1 89 ? -1.750 -14.030 -0.632 1.00 0.00 86 LYS A N 2
ATOM 3192 C CA . LYS A 1 89 ? -1.234 -15.364 -0.283 1.00 0.00 86 LYS A CA 2
ATOM 3193 C C . LYS A 1 89 ? 0.158 -15.488 -0.976 1.00 0.00 86 LYS A C 2
ATOM 3194 O O . LYS A 1 89 ? 0.798 -14.454 -1.181 1.00 0.00 86 LYS A O 2
ATOM 3213 N N . PRO A 1 90 ? 0.754 -16.659 -1.260 1.00 0.00 87 PRO A N 2
ATOM 3214 C CA . PRO A 1 90 ? 2.194 -16.720 -1.584 1.00 0.00 87 PRO A CA 2
ATOM 3215 C C . PRO A 1 90 ? 2.713 -16.091 -2.892 1.00 0.00 87 PRO A C 2
ATOM 3216 O O . PRO A 1 90 ? 3.728 -15.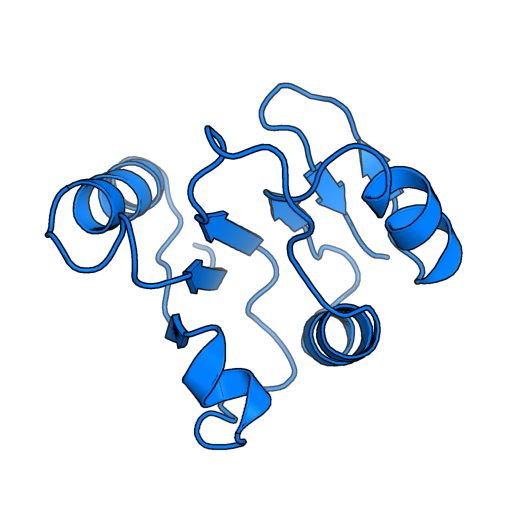395 -2.823 1.00 0.00 87 PRO A O 2
ATOM 3227 N N . ASN A 1 91 ? 2.081 -16.247 -4.064 1.00 0.00 88 ASN A N 2
ATOM 3228 C CA . ASN A 1 91 ? 2.516 -15.445 -5.231 1.00 0.00 88 ASN A CA 2
ATOM 3229 C C . ASN A 1 91 ? 1.746 -14.115 -5.320 1.00 0.00 88 ASN A C 2
ATOM 3230 O O . ASN A 1 91 ? 1.052 -13.842 -6.300 1.00 0.00 88 ASN A O 2
ATOM 3241 N N . GLY A 1 92 ? 1.915 -13.259 -4.315 1.00 0.00 89 GLY A N 2
ATOM 3242 C CA . GLY A 1 92 ? 1.398 -11.888 -4.406 1.00 0.00 89 GLY A CA 2
ATOM 3243 C C . GLY A 1 92 ? 2.330 -11.056 -5.263 1.00 0.00 89 GLY A C 2
ATOM 3244 O O . GLY A 1 92 ? 3.548 -11.114 -5.093 1.00 0.00 89 GLY A O 2
ATOM 3248 N N . SER A 1 93 ? 1.780 -10.284 -6.187 1.00 0.00 90 SER A N 2
ATOM 3249 C CA . SER A 1 93 ? 2.649 -9.472 -7.020 1.00 0.00 90 SER A CA 2
ATOM 3250 C C . SER A 1 93 ? 1.954 -8.129 -7.159 1.00 0.00 90 SER A C 2
ATOM 3251 O O . SER A 1 93 ? 0.737 -7.985 -7.037 1.00 0.00 90 SER A O 2
ATOM 3259 N N . LEU A 1 94 ? 2.774 -7.165 -7.501 1.00 0.00 91 LEU A N 2
ATOM 3260 C CA . LEU A 1 94 ? 2.324 -5.790 -7.623 1.00 0.00 91 LEU A CA 2
ATOM 3261 C C . LEU A 1 94 ? 2.798 -5.369 -9.010 1.00 0.00 91 LEU A C 2
ATOM 3262 O O . LEU A 1 94 ? 3.986 -5.481 -9.310 1.00 0.00 91 LEU A O 2
ATOM 3278 N N . ILE A 1 95 ? 1.913 -4.805 -9.825 1.00 0.00 92 ILE A N 2
ATOM 3279 C CA . ILE A 1 95 ? 2.338 -4.195 -11.093 1.00 0.00 92 ILE A CA 2
ATOM 3280 C C . ILE A 1 95 ? 2.142 -2.700 -11.021 1.00 0.00 92 ILE A C 2
ATOM 3281 O O . ILE A 1 95 ? 1.060 -2.171 -11.285 1.00 0.00 92 ILE A O 2
ATOM 3297 N N . GLY A 1 96 ? 3.187 -2.048 -10.552 1.00 0.00 93 GLY A N 2
ATOM 3298 C CA . GLY A 1 96 ? 2.966 -0.694 -10.063 1.00 0.00 93 GLY A CA 2
ATOM 3299 C C . GLY A 1 96 ? 4.008 0.394 -10.265 1.00 0.00 93 GLY A C 2
ATOM 3300 O O . GLY A 1 96 ? 3.818 1.297 -11.079 1.00 0.00 93 GLY A O 2
ATOM 3304 N N . LEU A 1 97 ? 5.051 0.408 -9.443 1.00 0.00 94 LEU A N 2
ATOM 3305 C CA . LEU A 1 97 ? 5.533 1.704 -8.943 1.00 0.00 94 LEU A CA 2
ATOM 3306 C C . LEU A 1 97 ? 6.961 1.998 -9.447 1.00 0.00 94 LEU A C 2
ATOM 3307 O O . LEU A 1 97 ? 7.623 1.187 -10.093 1.00 0.00 94 LEU A O 2
ATOM 3323 N N . SER A 1 98 ? 7.388 3.233 -9.187 1.00 0.00 95 SER A N 2
ATOM 3324 C CA . SER A 1 98 ? 8.565 3.818 -9.870 1.00 0.00 95 SER A CA 2
ATOM 3325 C C . SER A 1 98 ? 9.889 3.615 -9.092 1.00 0.00 95 SER A C 2
ATOM 3326 O O . SER A 1 98 ? 9.995 2.742 -8.232 1.00 0.00 95 SER A O 2
ATOM 3334 N N . ASP A 1 99 ? 10.921 4.394 -9.434 1.00 0.00 96 ASP A N 2
ATOM 3335 C CA . ASP A 1 99 ? 12.282 4.161 -8.911 1.00 0.00 96 ASP A CA 2
ATOM 3336 C C . ASP A 1 99 ? 12.482 4.347 -7.398 1.00 0.00 96 ASP A C 2
ATOM 3337 O O . ASP A 1 99 ? 13.253 3.595 -6.803 1.00 0.00 96 ASP A O 2
ATOM 3346 N N . ILE A 1 100 ? 11.822 5.313 -6.749 1.00 0.00 97 ILE A N 2
ATOM 3347 C CA . ILE A 1 100 ? 11.882 5.384 -5.260 1.00 0.00 97 ILE A CA 2
ATOM 3348 C C . ILE A 1 100 ? 11.391 4.067 -4.615 1.00 0.00 97 ILE A C 2
ATOM 3349 O O . ILE A 1 100 ? 11.825 3.593 -3.552 1.00 0.00 97 ILE A O 2
ATOM 3365 N N . TYR A 1 101 ? 10.441 3.466 -5.317 1.00 0.00 98 TYR A N 2
ATOM 3366 C CA . TYR A 1 101 ? 9.752 2.306 -4.781 1.00 0.00 98 TYR A CA 2
ATOM 3367 C C . TYR A 1 101 ? 10.627 1.029 -4.880 1.00 0.00 98 TYR A C 2
ATOM 3368 O O . TYR A 1 101 ? 10.343 0.032 -4.225 1.00 0.00 98 TYR A O 2
ATOM 3386 N N . LYS A 1 102 ? 11.734 1.064 -5.629 1.00 0.00 99 LYS A N 2
ATOM 3387 C CA . LYS A 1 102 ? 12.739 -0.016 -5.612 1.00 0.00 99 LYS A CA 2
ATOM 3388 C C . LYS A 1 102 ? 13.329 -0.245 -4.209 1.00 0.00 99 LYS A C 2
ATOM 3389 O O . LYS A 1 102 ? 13.317 -1.365 -3.700 1.00 0.00 99 LYS A O 2
ATOM 3408 N N . VAL A 1 103 ? 13.845 0.809 -3.576 1.00 0.00 100 VAL A N 2
ATOM 3409 C CA . VAL A 1 103 ? 14.344 0.687 -2.193 1.00 0.00 100 VAL A CA 2
ATOM 3410 C C . VAL A 1 103 ? 13.197 0.360 -1.217 1.00 0.00 100 VAL A C 2
ATOM 3411 O O . VAL A 1 103 ? 13.375 -0.429 -0.285 1.00 0.00 100 VAL A O 2
ATOM 3424 N N . ASP A 1 104 ? 12.010 0.931 -1.438 1.00 0.00 101 ASP A N 2
ATOM 3425 C CA . ASP A 1 104 ? 10.848 0.535 -0.635 1.00 0.00 101 ASP A CA 2
ATOM 3426 C C . ASP A 1 104 ? 10.500 -0.960 -0.779 1.00 0.00 101 ASP A C 2
ATOM 3427 O O . ASP A 1 104 ? 10.256 -1.635 0.219 1.00 0.00 101 ASP A O 2
ATOM 3436 N N . ALA A 1 105 ? 10.481 -1.485 -2.008 1.00 0.00 102 ALA A N 2
ATOM 3437 C CA . ALA A 1 105 ? 10.270 -2.921 -2.242 1.00 0.00 102 ALA A CA 2
ATOM 3438 C C . ALA A 1 105 ? 11.278 -3.775 -1.469 1.00 0.00 102 ALA A C 2
ATOM 3439 O O . ALA A 1 105 ? 10.918 -4.770 -0.848 1.00 0.00 102 ALA A O 2
ATOM 3446 N N . LEU A 1 106 ? 12.543 -3.364 -1.497 1.00 0.00 103 LEU A N 2
ATOM 3447 C CA . LEU A 1 106 ? 13.592 -4.090 -0.760 1.00 0.00 103 LEU A CA 2
ATOM 3448 C C . LEU A 1 106 ? 13.273 -4.239 0.733 1.00 0.00 103 LEU A C 2
ATOM 3449 O O . LEU A 1 106 ? 13.384 -5.320 1.313 1.00 0.00 103 LEU A O 2
ATOM 3465 N N . ILE A 1 107 ? 12.925 -3.118 1.348 1.00 0.00 104 ILE A N 2
ATOM 3466 C CA . ILE A 1 107 ? 12.812 -3.056 2.813 1.00 0.00 104 ILE A CA 2
ATOM 3467 C C . ILE A 1 107 ? 11.492 -3.623 3.358 1.00 0.00 104 ILE A C 2
ATOM 3468 O O . ILE A 1 107 ? 11.457 -4.263 4.408 1.00 0.00 104 ILE A O 2
ATOM 3484 N N . ASN A 1 108 ? 10.416 -3.438 2.599 1.00 0.00 105 ASN A N 2
ATOM 3485 C CA . ASN A 1 108 ? 9.125 -4.026 2.916 1.00 0.00 105 ASN A CA 2
ATOM 3486 C C . ASN A 1 108 ? 9.071 -5.543 2.694 1.00 0.00 105 ASN A C 2
ATOM 3487 O O . ASN A 1 108 ? 8.165 -6.190 3.223 1.00 0.00 105 ASN A O 2
ATOM 3498 N N . GLY A 1 109 ? 9.995 -6.130 1.932 1.00 0.00 106 GLY A N 2
ATOM 3499 C CA . GLY A 1 109 ? 9.949 -7.588 1.744 1.00 0.00 106 GLY A CA 2
ATOM 3500 C C . GLY A 1 109 ? 9.400 -7.985 0.373 1.00 0.00 106 GLY A C 2
ATOM 3501 O O . GLY A 1 109 ? 8.832 -9.064 0.214 1.00 0.00 106 GLY A O 2
ATOM 3505 N N . PHE A 1 110 ? 9.619 -7.132 -0.621 1.00 0.00 107 PHE A N 2
ATOM 3506 C CA . PHE A 1 110 ? 9.270 -7.477 -2.004 1.00 0.00 107 PHE A CA 2
ATOM 3507 C C . PHE A 1 110 ? 10.594 -7.759 -2.737 1.00 0.00 107 PHE A C 2
ATOM 3508 O O . PHE A 1 110 ? 11.674 -7.316 -2.336 1.00 0.00 107 PHE A O 2
ATOM 3525 N N . GLU A 1 111 ? 10.495 -8.478 -3.846 1.00 0.00 108 GLU A N 2
ATOM 3526 C CA . GLU A 1 111 ? 11.673 -8.854 -4.634 1.00 0.00 108 GLU A CA 2
ATOM 3527 C C . GLU A 1 111 ? 11.395 -8.420 -6.073 1.00 0.00 108 GLU A C 2
ATOM 3528 O O . GLU A 1 111 ? 10.559 -8.991 -6.776 1.00 0.00 108 GLU A O 2
ATOM 3540 N N . ILE A 1 112 ? 12.085 -7.368 -6.493 1.00 0.00 109 ILE A N 2
ATOM 3541 C CA . ILE A 1 112 ? 11.739 -6.678 -7.737 1.00 0.00 109 ILE A CA 2
ATOM 3542 C C . ILE A 1 112 ? 12.197 -7.463 -8.974 1.00 0.00 109 ILE A C 2
ATOM 3543 O O . ILE A 1 112 ? 13.178 -8.208 -8.959 1.00 0.00 109 ILE A O 2
ATOM 3559 N N . ILE A 1 113 ? 11.427 -7.300 -10.039 1.00 0.00 110 ILE A N 2
ATOM 3560 C CA . ILE A 1 113 ? 11.650 -8.069 -11.270 1.00 0.00 110 ILE A CA 2
ATOM 3561 C C . ILE A 1 113 ? 11.212 -7.194 -12.443 1.00 0.00 110 ILE A C 2
ATOM 3562 O O . ILE A 1 113 ? 10.097 -6.664 -12.498 1.00 0.00 110 ILE A O 2
ATOM 3578 N N . ASN A 1 114 ? 12.148 -7.024 -13.365 1.00 0.00 111 ASN A N 2
ATOM 3579 C CA . ASN A 1 114 ? 11.975 -6.043 -14.442 1.00 0.00 111 ASN A CA 2
ATOM 3580 C C . ASN A 1 114 ? 11.680 -6.729 -15.776 1.00 0.00 111 ASN A C 2
ATOM 3581 O O . ASN A 1 114 ? 12.541 -7.283 -16.460 1.00 0.00 111 ASN A O 2
ATOM 3592 N N . GLU A 1 115 ? 10.395 -6.716 -16.076 1.00 0.00 112 GLU A N 2
ATOM 3593 C CA . GLU A 1 115 ? 9.837 -7.486 -17.198 1.00 0.00 112 GLU A CA 2
ATOM 3594 C C . GLU A 1 115 ? 8.889 -6.549 -17.968 1.00 0.00 112 GLU A C 2
ATOM 3595 O O . GLU A 1 115 ? 8.622 -5.435 -17.508 1.00 0.00 112 GLU A O 2
ATOM 3607 N N . PRO A 1 116 ? 8.302 -6.947 -19.106 1.00 0.00 113 PRO A N 2
ATOM 3608 C CA . PRO A 1 116 ? 7.344 -6.085 -19.823 1.00 0.00 113 PRO A CA 2
ATOM 3609 C C . PRO A 1 116 ? 6.131 -5.558 -19.035 1.00 0.00 113 PRO A C 2
ATOM 3610 O O . PRO A 1 116 ? 5.554 -4.524 -19.375 1.00 0.00 113 PRO A O 2
ATOM 3621 N N . ASP A 1 117 ? 5.815 -6.220 -17.935 1.00 0.00 114 ASP A N 2
ATOM 3622 C CA . ASP A 1 117 ? 5.058 -5.591 -16.850 1.00 0.00 114 ASP A CA 2
ATOM 3623 C C . ASP A 1 117 ? 6.010 -5.484 -15.648 1.00 0.00 114 ASP A C 2
ATOM 3624 O O . ASP A 1 117 ? 6.421 -6.490 -15.067 1.00 0.00 114 ASP A O 2
ATOM 3633 N N . TYR A 1 118 ? 6.422 -4.263 -15.308 1.00 0.00 115 TYR A N 2
ATOM 3634 C CA . TYR A 1 118 ? 7.493 -4.084 -14.317 1.00 0.00 115 TYR A CA 2
ATOM 3635 C C . TYR A 1 118 ? 6.883 -4.057 -12.914 1.00 0.00 115 TYR A C 2
ATOM 3636 O O . TYR A 1 118 ? 6.085 -3.169 -12.604 1.00 0.00 115 TYR A O 2
ATOM 3654 N N . CYS A 1 119 ? 7.156 -5.100 -12.127 1.00 0.00 116 CYS A N 2
ATOM 3655 C CA . CYS A 1 119 ? 6.723 -5.122 -10.726 1.00 0.00 116 CYS A CA 2
ATOM 3656 C C . CYS A 1 119 ? 7.695 -5.870 -9.822 1.00 0.00 116 CYS A C 2
ATOM 3657 O O . CYS A 1 119 ? 8.889 -6.033 -10.073 1.00 0.00 116 CYS A O 2
ATOM 3665 N N . TRP A 1 120 ? 7.073 -6.291 -8.723 1.00 0.00 117 TRP A N 2
ATOM 3666 C CA . TRP A 1 120 ? 7.747 -6.848 -7.551 1.00 0.00 117 TRP A CA 2
ATOM 3667 C C . TRP A 1 120 ? 6.887 -8.046 -7.151 1.00 0.00 117 TRP A C 2
ATOM 3668 O O . TRP A 1 120 ? 5.660 -8.009 -7.265 1.00 0.00 117 TRP A O 2
ATOM 3689 N N . ILE A 1 121 ? 7.493 -9.064 -6.570 1.00 0.00 118 ILE A N 2
ATOM 3690 C CA . ILE A 1 121 ? 6.688 -10.034 -5.811 1.00 0.00 118 ILE A CA 2
ATOM 3691 C C . ILE A 1 121 ? 7.055 -9.910 -4.326 1.00 0.00 118 ILE A C 2
ATOM 3692 O O . ILE A 1 121 ? 8.226 -9.855 -3.969 1.00 0.00 118 ILE A O 2
ATOM 3708 N N . LYS A 1 122 ? 6.076 -10.078 -3.442 1.00 0.00 119 LYS A N 2
ATOM 3709 C CA . LYS A 1 122 ? 6.387 -10.191 -2.008 1.00 0.00 119 LYS A CA 2
ATOM 3710 C C . LYS A 1 122 ? 6.572 -11.675 -1.658 1.00 0.00 119 LYS A C 2
ATOM 3711 O O . LYS A 1 122 ? 5.789 -12.536 -2.066 1.00 0.00 119 LYS A O 2
ATOM 3730 N N . MET A 1 123 ? 7.628 -11.971 -0.903 1.00 0.00 120 MET A N 2
ATOM 3731 C CA . MET A 1 123 ? 8.033 -13.368 -0.684 1.00 0.00 120 MET A CA 2
ATOM 3732 C C . MET A 1 123 ? 7.735 -13.796 0.761 1.00 0.00 120 MET A C 2
ATOM 3733 O O . MET A 1 123 ? 7.723 -12.984 1.686 1.00 0.00 120 MET A O 2
ATOM 3747 N N . TYR A 1 7 ? -8.308 -19.210 -12.706 1.00 0.00 4 TYR A N 3
ATOM 3748 C CA . TYR A 1 7 ? -8.912 -17.894 -12.948 1.00 0.00 4 TYR A CA 3
ATOM 3749 C C . TYR A 1 7 ? -8.746 -17.047 -11.687 1.00 0.00 4 TYR A C 3
ATOM 3750 O O . TYR A 1 7 ? -9.195 -17.400 -10.594 1.00 0.00 4 TYR A O 3
ATOM 3768 N N . LYS A 1 8 ? -8.057 -15.932 -11.860 1.00 0.00 5 LYS A N 3
ATOM 3769 C CA . LYS A 1 8 ? -7.552 -15.175 -10.721 1.00 0.00 5 LYS A CA 3
ATOM 3770 C C . LYS A 1 8 ? -8.471 -14.007 -10.341 1.00 0.00 5 LYS A C 3
ATOM 3771 O O . LYS A 1 8 ? -9.104 -13.359 -11.173 1.00 0.00 5 LYS A O 3
ATOM 3790 N N . THR A 1 9 ? -8.488 -13.741 -9.043 1.00 0.00 6 THR A N 3
ATOM 3791 C CA . THR A 1 9 ? -9.127 -12.536 -8.484 1.00 0.00 6 THR A CA 3
ATOM 3792 C C . THR A 1 9 ? -8.018 -11.567 -8.085 1.00 0.00 6 THR A C 3
ATOM 3793 O O . THR A 1 9 ? -7.141 -11.907 -7.289 1.00 0.00 6 THR A O 3
ATOM 3804 N N . GLY A 1 10 ? -8.035 -10.378 -8.667 1.00 0.00 7 GLY A N 3
ATOM 3805 C CA . GLY A 1 10 ? -7.118 -9.344 -8.172 1.00 0.00 7 GLY A CA 3
ATOM 3806 C C . GLY A 1 10 ? -7.758 -8.000 -7.857 1.00 0.00 7 GLY A C 3
ATOM 3807 O O . GLY A 1 10 ? -8.941 -7.890 -7.534 1.00 0.00 7 GLY A O 3
ATOM 3811 N N . LEU A 1 11 ? -6.889 -6.997 -7.803 1.00 0.00 8 LEU A N 3
ATOM 3812 C CA . LEU A 1 11 ? -7.243 -5.719 -7.202 1.00 0.00 8 LEU A CA 3
ATOM 3813 C C . LEU A 1 11 ? -6.750 -4.637 -8.160 1.00 0.00 8 LEU A C 3
ATOM 3814 O O . LEU A 1 11 ? -5.661 -4.748 -8.725 1.00 0.00 8 LEU A O 3
ATOM 3830 N N . LEU A 1 12 ? -7.532 -3.586 -8.350 1.00 0.00 9 LEU A N 3
ATOM 3831 C CA . LEU A 1 12 ? -7.049 -2.468 -9.154 1.00 0.00 9 LEU A CA 3
ATOM 3832 C C . LEU A 1 12 ? -7.177 -1.208 -8.276 1.00 0.00 9 LEU A C 3
ATOM 3833 O O . LEU A 1 12 ? -8.215 -0.926 -7.678 1.00 0.00 9 LEU A O 3
ATOM 3849 N N . LEU A 1 13 ? -6.072 -0.468 -8.204 1.00 0.00 10 LEU A N 3
ATOM 3850 C CA . LEU A 1 13 ? -5.960 0.717 -7.336 1.00 0.00 10 LEU A CA 3
ATOM 3851 C C . LEU A 1 13 ? -5.768 1.925 -8.242 1.00 0.00 10 LEU A C 3
ATOM 3852 O O . LEU A 1 13 ? -4.838 1.989 -9.045 1.00 0.00 10 LEU A O 3
ATOM 3868 N N . ILE A 1 14 ? -6.693 2.865 -8.141 1.00 0.00 11 ILE A N 3
ATOM 3869 C CA . ILE A 1 14 ? -6.762 3.940 -9.137 1.00 0.00 11 ILE A CA 3
ATOM 3870 C C . ILE A 1 14 ? -6.830 5.295 -8.429 1.00 0.00 11 ILE A C 3
ATOM 3871 O O . ILE A 1 14 ? -7.566 5.487 -7.460 1.00 0.00 11 ILE A O 3
ATOM 3887 N N . HIS A 1 15 ? -6.106 6.260 -8.986 1.00 0.00 12 HIS A N 3
ATOM 3888 C CA . HIS A 1 15 ? -6.261 7.653 -8.558 1.00 0.00 12 HIS A CA 3
ATOM 3889 C C . HIS A 1 15 ? -7.096 8.351 -9.654 1.00 0.00 12 HIS A C 3
ATOM 3890 O O . HIS A 1 15 ? -6.759 8.240 -10.834 1.00 0.00 12 HIS A O 3
ATOM 3904 N N . PRO A 1 16 ? -8.173 9.073 -9.322 1.00 0.00 13 PRO A N 3
ATOM 3905 C CA . PRO A 1 16 ? -9.119 9.576 -10.334 1.00 0.00 13 PRO A CA 3
ATOM 3906 C C . PRO A 1 16 ? -8.698 10.586 -11.412 1.00 0.00 13 PRO A C 3
ATOM 3907 O O . PRO A 1 16 ? -9.552 10.988 -12.203 1.00 0.00 13 PRO A O 3
ATOM 3918 N N . ALA A 1 17 ? -7.510 11.173 -11.345 1.00 0.00 14 ALA A N 3
ATOM 3919 C CA . ALA A 1 17 ? -7.313 12.451 -12.062 1.00 0.00 14 ALA A CA 3
ATOM 3920 C C . ALA A 1 17 ? -7.436 12.433 -13.588 1.00 0.00 14 ALA A C 3
ATOM 3921 O O . ALA A 1 17 ? -8.202 13.227 -14.138 1.00 0.00 14 ALA A O 3
ATOM 3928 N N . VAL A 1 18 ? -6.758 11.528 -14.282 1.00 0.00 15 VAL A N 3
ATOM 3929 C CA . VAL A 1 18 ? -7.068 11.322 -15.712 1.00 0.00 15 VAL A CA 3
ATOM 3930 C C . VAL A 1 18 ? -8.103 10.183 -15.838 1.00 0.00 15 VAL A C 3
ATOM 3931 O O . VAL A 1 18 ? -8.907 10.161 -16.772 1.00 0.00 15 VAL A O 3
ATOM 3944 N N . THR A 1 19 ? -8.069 9.223 -14.912 1.00 0.00 16 THR A N 3
ATOM 3945 C CA . THR A 1 19 ? -8.853 7.991 -15.042 1.00 0.00 16 THR A CA 3
ATOM 3946 C C . THR A 1 19 ? -10.338 8.112 -14.650 1.00 0.00 16 THR A C 3
ATOM 3947 O O . THR A 1 19 ? -11.069 7.130 -14.787 1.00 0.00 16 THR A O 3
ATOM 3958 N N . THR A 1 20 ? -10.836 9.284 -14.230 1.00 0.00 17 THR A N 3
ATOM 3959 C CA . THR A 1 20 ? -12.296 9.440 -14.069 1.00 0.00 17 THR A CA 3
ATOM 3960 C C . THR A 1 20 ? -13.040 9.616 -15.413 1.00 0.00 17 THR A C 3
ATOM 3961 O O . THR A 1 20 ? -14.254 9.822 -15.431 1.00 0.00 17 THR A O 3
ATOM 3972 N N . THR A 1 21 ? -12.346 9.420 -16.537 1.00 0.00 18 THR A N 3
ATOM 3973 C CA . THR A 1 21 ? -13.027 9.224 -17.822 1.00 0.00 18 THR A CA 3
ATOM 3974 C C . THR A 1 21 ? -13.042 7.682 -18.061 1.00 0.00 18 THR A C 3
ATOM 3975 O O . THR A 1 21 ? -12.345 6.952 -17.354 1.00 0.00 18 THR A O 3
ATOM 3986 N N . PRO A 1 22 ? -13.783 7.113 -19.025 1.00 0.00 19 PRO A N 3
ATOM 3987 C CA . PRO A 1 22 ? -13.931 5.639 -19.080 1.00 0.00 19 PRO A CA 3
ATOM 3988 C C . PRO A 1 22 ? -12.755 4.821 -19.647 1.00 0.00 19 PRO A C 3
ATOM 3989 O O . PRO A 1 22 ? -12.842 3.594 -19.693 1.00 0.00 19 PRO A O 3
ATOM 4000 N N . GLU A 1 23 ? -11.691 5.450 -20.138 1.00 0.00 20 GLU A N 3
ATOM 4001 C CA . GLU A 1 23 ? -10.726 4.718 -20.978 1.00 0.00 20 GLU A CA 3
ATOM 4002 C C . GLU A 1 23 ? -9.805 3.748 -20.220 1.00 0.00 20 GLU A C 3
ATOM 4003 O O . GLU A 1 23 ? -9.677 2.594 -20.626 1.00 0.00 20 GLU A O 3
ATOM 4015 N N . LEU A 1 24 ? -9.147 4.190 -19.146 1.00 0.00 21 LEU A N 3
ATOM 4016 C CA . LEU A 1 24 ? -8.227 3.293 -18.421 1.00 0.00 21 LEU A CA 3
ATOM 4017 C C . LEU A 1 24 ? -8.959 2.166 -17.678 1.00 0.00 21 LEU A C 3
ATOM 4018 O O . LEU A 1 24 ? -8.409 1.077 -17.508 1.00 0.00 21 LEU A O 3
ATOM 4034 N N . VAL A 1 25 ? -10.193 2.407 -17.237 1.00 0.00 22 VAL A N 3
ATOM 4035 C CA . VAL A 1 25 ? -10.980 1.329 -16.603 1.00 0.00 22 VAL A CA 3
ATOM 4036 C C . VAL A 1 25 ? -11.400 0.282 -17.649 1.00 0.00 22 VAL A C 3
ATOM 4037 O O . VAL A 1 25 ? -11.259 -0.913 -17.404 1.00 0.00 22 VAL A O 3
ATOM 4050 N N . GLU A 1 26 ? -11.872 0.691 -18.825 1.00 0.00 23 GLU A N 3
ATOM 4051 C CA . GLU A 1 26 ? -12.149 -0.285 -19.899 1.00 0.00 23 GLU A CA 3
ATOM 4052 C C . GLU A 1 26 ? -10.915 -1.091 -20.332 1.00 0.00 23 GLU A C 3
ATOM 4053 O O . GLU A 1 26 ? -11.036 -2.262 -20.680 1.00 0.00 23 GLU A O 3
ATOM 4065 N N . ASN A 1 27 ? -9.731 -0.481 -20.308 1.00 0.00 24 ASN A N 3
ATOM 4066 C CA . ASN A 1 27 ? -8.481 -1.187 -20.634 1.00 0.00 24 ASN A CA 3
ATOM 4067 C C . ASN A 1 27 ? -8.101 -2.253 -19.606 1.00 0.00 24 ASN A C 3
ATOM 4068 O O . ASN A 1 27 ? -7.748 -3.375 -19.968 1.00 0.00 24 ASN A O 3
ATOM 4079 N N . THR A 1 28 ? -8.172 -1.909 -18.322 1.00 0.00 25 THR A N 3
ATOM 4080 C CA . THR A 1 28 ? -7.954 -2.908 -17.264 1.00 0.00 25 THR A CA 3
ATOM 4081 C C . THR A 1 28 ? -8.944 -4.076 -17.350 1.00 0.00 25 THR A C 3
ATOM 4082 O O . THR A 1 28 ? -8.543 -5.241 -17.341 1.00 0.00 25 THR A O 3
ATOM 4093 N N . LYS A 1 29 ? -10.230 -3.772 -17.497 1.00 0.00 26 LYS A N 3
ATOM 4094 C CA . LYS A 1 29 ? -11.222 -4.803 -17.808 1.00 0.00 26 LYS A CA 3
ATOM 4095 C C . LYS A 1 29 ? -10.963 -5.512 -19.152 1.00 0.00 26 LYS A C 3
ATOM 4096 O O . LYS A 1 29 ? -11.329 -6.679 -19.297 1.00 0.00 26 LYS A O 3
ATOM 4115 N N . ALA A 1 30 ? -10.359 -4.843 -20.142 1.00 0.00 27 ALA A N 3
ATOM 4116 C CA . ALA A 1 30 ? -10.054 -5.523 -21.418 1.00 0.00 27 ALA A CA 3
ATOM 4117 C C . ALA A 1 30 ? -8.954 -6.583 -21.279 1.00 0.00 27 ALA A C 3
ATOM 4118 O O . ALA A 1 30 ? -9.109 -7.714 -21.736 1.00 0.00 27 ALA A O 3
ATOM 4125 N N . GLN A 1 31 ? -7.854 -6.227 -20.622 1.00 0.00 28 GLN A N 3
ATOM 4126 C CA . GLN A 1 31 ? -6.800 -7.173 -20.266 1.00 0.00 28 GLN A CA 3
ATOM 4127 C C . GLN A 1 31 ? -7.307 -8.379 -19.463 1.00 0.00 28 GLN A C 3
ATOM 4128 O O . GLN A 1 31 ? -7.067 -9.530 -19.827 1.00 0.00 28 GLN A O 3
ATOM 4142 N N . ALA A 1 32 ? -8.024 -8.105 -18.379 1.00 0.00 29 ALA A N 3
ATOM 4143 C CA . ALA A 1 32 ? -8.673 -9.160 -17.587 1.00 0.00 29 ALA A CA 3
ATOM 4144 C C . ALA A 1 32 ? -9.668 -10.033 -18.379 1.00 0.00 29 ALA A C 3
ATOM 4145 O O . ALA A 1 32 ? -9.757 -11.241 -18.159 1.00 0.00 29 ALA A O 3
ATOM 4152 N N . ALA A 1 33 ? -10.359 -9.450 -19.355 1.00 0.00 30 ALA A N 3
ATOM 4153 C CA . ALA A 1 33 ? -11.173 -10.258 -20.285 1.00 0.00 30 ALA A CA 3
ATOM 4154 C C . ALA A 1 33 ? -10.448 -11.080 -21.366 1.00 0.00 30 ALA A C 3
ATOM 4155 O O . ALA A 1 33 ? -10.686 -12.284 -21.471 1.00 0.00 30 ALA A O 3
ATOM 4162 N N . SER A 1 34 ? -9.534 -10.492 -22.135 1.00 0.00 31 SER A N 3
ATOM 4163 C CA . SER A 1 34 ? -8.676 -11.277 -23.040 1.00 0.00 31 SER A CA 3
ATOM 4164 C C . SER A 1 34 ? -7.763 -12.330 -22.391 1.00 0.00 31 SER A C 3
ATOM 4165 O O . SER A 1 34 ? -7.570 -13.404 -22.963 1.00 0.00 31 SER A O 3
ATOM 4173 N N . LYS A 1 35 ? -7.240 -12.077 -21.196 1.00 0.00 32 LYS A N 3
ATOM 4174 C CA . LYS A 1 35 ? -6.536 -13.120 -20.446 1.00 0.00 32 LYS A CA 3
ATOM 4175 C C . LYS A 1 35 ? -7.517 -13.966 -19.617 1.00 0.00 32 LYS A C 3
ATOM 4176 O O . LYS A 1 35 ? -8.504 -14.493 -20.131 1.00 0.00 32 LYS A O 3
ATOM 4195 N N . LYS A 1 36 ? -7.192 -14.151 -18.345 1.00 0.00 33 LYS A N 3
ATOM 4196 C CA . LYS A 1 36 ? -7.899 -15.124 -17.494 1.00 0.00 33 LYS A CA 3
ATOM 4197 C C . LYS A 1 36 ? -8.037 -14.666 -16.029 1.00 0.00 33 LYS A C 3
ATOM 4198 O O . LYS A 1 36 ? -8.558 -15.384 -15.177 1.00 0.00 33 LYS A O 3
ATOM 4217 N N . VAL A 1 37 ? -7.621 -13.441 -15.759 1.00 0.00 34 VAL A N 3
ATOM 4218 C CA . VAL A 1 37 ? -7.873 -12.793 -14.466 1.00 0.00 34 VAL A CA 3
ATOM 4219 C C . VAL A 1 37 ? -9.074 -11.841 -14.532 1.00 0.00 34 VAL A C 3
ATOM 4220 O O . VAL A 1 37 ? -9.388 -11.270 -15.573 1.00 0.00 34 VAL A O 3
ATOM 4233 N N . LYS A 1 38 ? -9.706 -11.632 -13.378 1.00 0.00 35 LYS A N 3
ATOM 4234 C CA . LYS A 1 38 ? -10.680 -10.540 -13.231 1.00 0.00 35 LYS A CA 3
ATOM 4235 C C . LYS A 1 38 ? -10.293 -9.720 -11.998 1.00 0.00 35 LYS A C 3
ATOM 4236 O O . LYS A 1 38 ? -9.854 -10.240 -10.973 1.00 0.00 35 LYS A O 3
ATOM 4255 N N . PHE A 1 39 ? -10.478 -8.415 -12.127 1.00 0.00 36 PHE A N 3
ATOM 4256 C CA . PHE A 1 39 ? -10.207 -7.489 -11.009 1.00 0.00 36 PHE A CA 3
ATOM 4257 C C . PHE A 1 39 ? -11.510 -7.258 -10.238 1.00 0.00 36 PHE A C 3
ATOM 4258 O O . PHE A 1 39 ? -12.429 -6.580 -10.699 1.00 0.00 36 PHE A O 3
ATOM 4275 N N . VAL A 1 40 ? -11.620 -7.960 -9.118 1.00 0.00 37 VAL A N 3
ATOM 4276 C CA . VAL A 1 40 ? -12.911 -8.098 -8.424 1.00 0.00 37 VAL A CA 3
ATOM 4277 C C . VAL A 1 40 ? -13.282 -6.883 -7.560 1.00 0.00 37 VAL A C 3
ATOM 4278 O O . VAL A 1 40 ? -14.463 -6.581 -7.385 1.00 0.00 37 VAL A O 3
ATOM 4291 N N . ASP A 1 41 ? -12.280 -6.198 -7.018 1.00 0.00 38 ASP A N 3
ATOM 4292 C CA . ASP A 1 41 ? -12.551 -4.992 -6.224 1.00 0.00 38 ASP A CA 3
ATOM 4293 C C . ASP A 1 41 ? -11.822 -3.794 -6.837 1.00 0.00 38 ASP A C 3
ATOM 4294 O O . ASP A 1 41 ? -11.004 -3.911 -7.751 1.00 0.00 38 ASP A O 3
ATOM 4303 N N . GLN A 1 42 ? -12.170 -2.616 -6.327 1.00 0.00 39 GLN A N 3
ATOM 4304 C CA . GLN A 1 42 ? -11.716 -1.363 -6.942 1.00 0.00 39 GLN A CA 3
ATOM 4305 C C . GLN A 1 42 ? -11.438 -0.418 -5.788 1.00 0.00 39 GLN A C 3
ATOM 4306 O O . GLN A 1 42 ? -12.338 -0.072 -5.019 1.00 0.00 39 GLN A O 3
ATOM 4320 N N . PHE A 1 43 ? -10.185 -0.024 -5.649 1.00 0.00 40 PHE A N 3
ATOM 4321 C CA . PHE A 1 43 ? -9.783 0.729 -4.452 1.00 0.00 40 PHE A CA 3
ATOM 4322 C C . PHE A 1 43 ? -9.274 2.103 -4.890 1.00 0.00 40 PHE A C 3
ATOM 4323 O O . PHE A 1 43 ? -8.254 2.231 -5.566 1.00 0.00 40 PHE A O 3
ATOM 4340 N N . LEU A 1 44 ? -9.990 3.147 -4.483 1.00 0.00 41 LEU A N 3
ATOM 4341 C CA . LEU A 1 44 ? -9.592 4.512 -4.844 1.00 0.00 41 LEU A CA 3
ATOM 4342 C C . LEU A 1 44 ? -8.555 4.979 -3.821 1.00 0.00 41 LEU A C 3
ATOM 4343 O O . LEU A 1 44 ? -8.593 4.595 -2.652 1.00 0.00 41 LEU A O 3
ATOM 4359 N N . ILE A 1 45 ? -7.632 5.841 -4.235 1.00 0.00 42 ILE A N 3
ATOM 4360 C CA . ILE A 1 45 ? -6.592 6.303 -3.306 1.00 0.00 42 ILE A CA 3
ATOM 4361 C C . ILE A 1 45 ? -7.144 7.106 -2.108 1.00 0.00 42 ILE A C 3
ATOM 4362 O O . ILE A 1 45 ? -6.718 6.889 -0.972 1.00 0.00 42 ILE A O 3
ATOM 4378 N N . ASN A 1 46 ? -8.132 7.973 -2.329 1.00 0.00 43 ASN A N 3
ATOM 4379 C CA . ASN A 1 46 ? -8.682 8.762 -1.213 1.00 0.00 43 ASN A CA 3
ATOM 4380 C C . ASN A 1 46 ? -9.723 7.996 -0.381 1.00 0.00 43 ASN A C 3
ATOM 4381 O O . ASN A 1 46 ? -9.827 8.228 0.824 1.00 0.00 43 ASN A O 3
ATOM 4392 N N . LYS A 1 47 ? -10.473 7.069 -0.976 1.00 0.00 44 LYS A N 3
ATOM 4393 C CA . LYS A 1 47 ? -11.517 6.359 -0.227 1.00 0.00 44 LYS A CA 3
ATOM 4394 C C . LYS A 1 47 ? -10.999 5.078 0.448 1.00 0.00 44 LYS A C 3
ATOM 4395 O O . LYS A 1 47 ? -11.515 4.708 1.500 1.00 0.00 44 LYS A O 3
ATOM 4414 N N . LEU A 1 48 ? -9.980 4.402 -0.093 1.00 0.00 45 LEU A N 3
ATOM 4415 C CA . LEU A 1 48 ? -9.354 3.294 0.659 1.00 0.00 45 LEU A CA 3
ATOM 4416 C C . LEU A 1 48 ? -8.584 3.810 1.883 1.00 0.00 45 LEU A C 3
ATOM 4417 O O . LEU A 1 48 ? -8.671 3.246 2.975 1.00 0.00 45 LEU A O 3
ATOM 4433 N N . ASN A 1 49 ? -7.885 4.927 1.707 1.00 0.00 46 ASN A N 3
ATOM 4434 C CA . ASN A 1 49 ? -7.212 5.584 2.842 1.00 0.00 46 ASN A CA 3
ATOM 4435 C C . ASN A 1 49 ? -8.191 6.194 3.865 1.00 0.00 46 ASN A C 3
ATOM 4436 O O . ASN A 1 49 ? -7.864 6.308 5.047 1.00 0.00 46 ASN A O 3
ATOM 4447 N N . ASP A 1 50 ? -9.383 6.586 3.415 1.00 0.00 47 ASP A N 3
ATOM 4448 C CA . ASP A 1 50 ? -10.405 7.117 4.342 1.00 0.00 47 ASP A CA 3
ATOM 4449 C C . ASP A 1 50 ? -11.608 6.193 4.616 1.00 0.00 47 ASP A C 3
ATOM 4450 O O . ASP A 1 50 ? -12.614 6.615 5.191 1.00 0.00 47 ASP A O 3
ATOM 4459 N N . GLY A 1 51 ? -11.469 4.905 4.355 1.00 0.00 48 GLY A N 3
ATOM 4460 C CA . GLY A 1 51 ? -12.255 3.907 5.101 1.00 0.00 48 GLY A CA 3
ATOM 4461 C C . GLY A 1 51 ? -13.515 3.341 4.419 1.00 0.00 48 GLY A C 3
ATOM 4462 O O . GLY A 1 51 ? -14.320 2.696 5.091 1.00 0.00 48 GLY A O 3
ATOM 4466 N N . SER A 1 52 ? -13.731 3.583 3.129 1.00 0.00 49 SER A N 3
ATOM 4467 C CA . SER A 1 52 ? -15.045 3.285 2.526 1.00 0.00 49 SER A CA 3
ATOM 4468 C C . SER A 1 52 ? -15.288 1.827 2.089 1.00 0.00 49 SER A C 3
ATOM 4469 O O . SER A 1 52 ? -16.444 1.420 1.968 1.00 0.00 49 SER A O 3
ATOM 4477 N N . ILE A 1 53 ? -14.245 1.041 1.817 1.00 0.00 50 ILE A N 3
ATOM 4478 C CA . ILE A 1 53 ? -14.435 -0.192 1.026 1.00 0.00 50 ILE A CA 3
ATOM 4479 C C . ILE A 1 53 ? -14.137 -1.429 1.885 1.00 0.00 50 ILE A C 3
ATOM 4480 O O . ILE A 1 53 ? -13.603 -1.342 2.993 1.00 0.00 50 ILE A O 3
ATOM 4496 N N . THR A 1 54 ? -14.516 -2.595 1.360 1.00 0.00 51 THR A N 3
ATOM 4497 C CA . THR A 1 54 ? -14.420 -3.834 2.144 1.00 0.00 51 THR A CA 3
ATOM 4498 C C . THR A 1 54 ? -13.162 -4.619 1.755 1.00 0.00 51 THR A C 3
ATOM 4499 O O . THR A 1 54 ? -12.994 -5.093 0.630 1.00 0.00 51 THR A O 3
ATOM 4510 N N . LEU A 1 55 ? -12.295 -4.766 2.750 1.00 0.00 52 LEU A N 3
ATOM 4511 C CA . LEU A 1 55 ? -11.016 -5.470 2.565 1.00 0.00 52 LEU A CA 3
ATOM 4512 C C . LEU A 1 55 ? -11.141 -6.926 3.025 1.00 0.00 52 LEU A C 3
ATOM 4513 O O . LEU A 1 55 ? -11.415 -7.212 4.193 1.00 0.00 52 LEU A O 3
ATOM 4529 N N . GLU A 1 56 ? -10.899 -7.844 2.097 1.00 0.00 53 GLU A N 3
ATOM 4530 C CA . GLU A 1 56 ? -10.695 -9.254 2.471 1.00 0.00 53 GLU A CA 3
ATOM 4531 C C . GLU A 1 56 ? -9.208 -9.586 2.296 1.00 0.00 53 GLU A C 3
ATOM 4532 O O . GLU A 1 56 ? -8.633 -9.422 1.218 1.00 0.00 53 GLU A O 3
ATOM 4544 N N . ASN A 1 57 ? -8.569 -9.992 3.391 1.00 0.00 54 ASN A N 3
ATOM 4545 C CA . ASN A 1 57 ? -7.102 -10.136 3.412 1.00 0.00 54 ASN A CA 3
ATOM 4546 C C . ASN A 1 57 ? -6.689 -11.513 2.865 1.00 0.00 54 ASN A C 3
ATOM 4547 O O . ASN A 1 57 ? -6.149 -12.347 3.594 1.00 0.00 54 ASN A O 3
ATOM 4558 N N . ALA A 1 58 ? -6.899 -11.749 1.565 1.00 0.00 55 ALA A N 3
ATOM 4559 C CA . ALA A 1 58 ? -6.336 -12.958 0.939 1.00 0.00 55 ALA A CA 3
ATOM 4560 C C . ALA A 1 58 ? -6.216 -12.905 -0.594 1.00 0.00 55 ALA A C 3
ATOM 4561 O O . ALA A 1 58 ? -5.101 -12.932 -1.118 1.00 0.00 55 ALA A O 3
ATOM 4568 N N . LYS A 1 59 ? -7.326 -13.024 -1.328 1.00 0.00 56 LYS A N 3
ATOM 4569 C CA . LYS A 1 59 ? -7.238 -13.417 -2.749 1.00 0.00 56 LYS A CA 3
ATOM 4570 C C . LYS A 1 59 ? -7.349 -12.272 -3.752 1.00 0.00 56 LYS A C 3
ATOM 4571 O O . LYS A 1 59 ? -8.002 -12.393 -4.785 1.00 0.00 56 LYS A O 3
ATOM 4590 N N . TYR A 1 60 ? -6.641 -11.186 -3.509 1.00 0.00 57 TYR A N 3
ATOM 4591 C CA . TYR A 1 60 ? -6.424 -10.170 -4.551 1.00 0.00 57 TYR A CA 3
ATOM 4592 C C . TYR A 1 60 ? -4.936 -10.111 -4.995 1.00 0.00 57 TYR A C 3
ATOM 4593 O O . TYR A 1 60 ? -4.521 -9.068 -5.502 1.00 0.00 57 TYR A O 3
ATOM 4611 N N . GLU A 1 61 ? -4.102 -11.142 -4.803 1.00 0.00 58 GLU A N 3
ATOM 4612 C CA . GLU A 1 61 ? -2.737 -11.126 -5.395 1.00 0.00 58 GLU A CA 3
ATOM 4613 C C . GLU A 1 61 ? -2.563 -11.065 -6.929 1.00 0.00 58 GLU A C 3
ATOM 4614 O O . GLU A 1 61 ? -1.618 -11.630 -7.482 1.00 0.00 58 GLU A O 3
ATOM 4626 N N . THR A 1 62 ? -3.138 -10.001 -7.471 1.00 0.00 59 THR A N 3
ATOM 4627 C CA . THR A 1 62 ? -2.535 -9.312 -8.618 1.00 0.00 59 THR A CA 3
ATOM 4628 C C . THR A 1 62 ? -2.884 -7.838 -8.441 1.00 0.00 59 THR A C 3
ATOM 4629 O O . THR A 1 62 ? -4.053 -7.450 -8.442 1.00 0.00 59 THR A O 3
ATOM 4640 N N . VAL A 1 63 ? -1.873 -7.018 -8.194 1.00 0.00 60 VAL A N 3
ATOM 4641 C CA . VAL A 1 63 ? -2.151 -5.628 -7.810 1.00 0.00 60 VAL A CA 3
ATOM 4642 C C . VAL A 1 63 ? -1.926 -4.899 -9.153 1.00 0.00 60 VAL A C 3
ATOM 4643 O O . VAL A 1 63 ? -0.909 -5.099 -9.822 1.00 0.00 60 VAL A O 3
ATOM 4656 N N . HIS A 1 64 ? -2.827 -4.006 -9.526 1.00 0.00 61 HIS A N 3
ATOM 4657 C CA . HIS A 1 64 ? 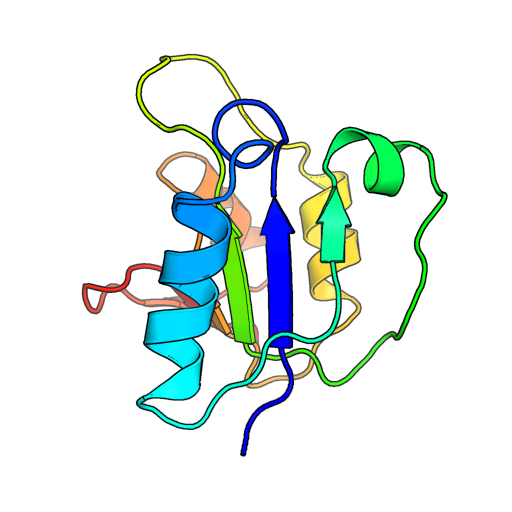-2.569 -3.077 -10.631 1.00 0.00 61 HIS A CA 3
ATOM 4658 C C . HIS A 1 64 ? -2.725 -1.650 -10.080 1.00 0.00 61 HIS A C 3
ATOM 4659 O O . HIS A 1 64 ? -3.706 -1.366 -9.394 1.00 0.00 61 HIS A O 3
ATOM 4673 N N . TYR A 1 65 ? -1.804 -0.732 -10.390 1.00 0.00 62 TYR A N 3
ATOM 4674 C CA . TYR A 1 65 ? -1.936 0.660 -9.911 1.00 0.00 62 TYR A CA 3
ATOM 4675 C C . TYR A 1 65 ? -1.986 1.608 -11.115 1.00 0.00 62 TYR A C 3
ATOM 4676 O O . TYR A 1 65 ? -1.000 1.817 -11.821 1.00 0.00 62 TYR A O 3
ATOM 4694 N N . LEU A 1 66 ? -3.159 2.191 -11.321 1.00 0.00 63 LEU A N 3
ATOM 4695 C CA . LEU A 1 66 ? -3.323 3.271 -12.293 1.00 0.00 63 LEU A CA 3
ATOM 4696 C C . LEU A 1 66 ? -3.267 4.635 -11.597 1.00 0.00 63 LEU A C 3
ATOM 4697 O O . LEU A 1 66 ? -4.256 5.111 -11.035 1.00 0.00 63 LEU A O 3
ATOM 4713 N N . THR A 1 67 ? -2.115 5.298 -11.673 1.00 0.00 64 THR A N 3
ATOM 4714 C CA . THR A 1 67 ? -2.036 6.711 -11.272 1.00 0.00 64 THR A CA 3
ATOM 4715 C C . THR A 1 67 ? -1.437 7.438 -12.492 1.00 0.00 64 THR A C 3
ATOM 4716 O O . THR A 1 67 ? -0.283 7.189 -12.846 1.00 0.00 64 THR A O 3
ATOM 4727 N N . PRO A 1 68 ? -2.223 8.221 -13.240 1.00 0.00 65 PRO A N 3
ATOM 4728 C CA . PRO A 1 68 ? -1.841 8.628 -14.601 1.00 0.00 65 PRO A CA 3
ATOM 4729 C C . PRO A 1 68 ? -0.849 9.793 -14.745 1.00 0.00 65 PRO A C 3
ATOM 4730 O O . PRO A 1 68 ? 0.086 9.701 -15.541 1.00 0.00 65 PRO A O 3
ATOM 4741 N N . GLU A 1 69 ? -1.124 10.939 -14.122 1.00 0.00 66 GLU A N 3
ATOM 4742 C CA . GLU A 1 69 ? -0.455 12.186 -14.543 1.00 0.00 66 GLU A CA 3
ATOM 4743 C C . GLU A 1 69 ? 0.873 12.499 -13.828 1.00 0.00 66 GLU A C 3
ATOM 4744 O O . GLU A 1 69 ? 1.218 13.665 -13.634 1.00 0.00 66 GLU A O 3
ATOM 4756 N N . ALA A 1 70 ? 1.626 11.487 -13.399 1.00 0.00 67 ALA A N 3
ATOM 4757 C CA . ALA A 1 70 ? 2.784 11.757 -12.533 1.00 0.00 67 ALA A CA 3
ATOM 4758 C C . ALA A 1 70 ? 4.087 11.730 -13.346 1.00 0.00 67 ALA A C 3
ATOM 4759 O O . ALA A 1 70 ? 4.098 11.441 -14.545 1.00 0.00 67 ALA A O 3
ATOM 4766 N N . GLN A 1 71 ? 5.204 11.993 -12.671 1.00 0.00 68 GLN A N 3
ATOM 4767 C CA . GLN A 1 71 ? 6.525 11.786 -13.285 1.00 0.00 68 GLN A CA 3
ATOM 4768 C C . GLN A 1 71 ? 7.218 10.627 -12.557 1.00 0.00 68 GLN A C 3
ATOM 4769 O O . GLN A 1 71 ? 7.285 9.512 -13.075 1.00 0.00 68 GLN A O 3
ATOM 4783 N N . THR A 1 72 ? 7.771 10.906 -11.378 1.00 0.00 69 THR A N 3
ATOM 4784 C CA . THR A 1 72 ? 8.640 9.934 -10.691 1.00 0.00 69 THR A CA 3
ATOM 4785 C C . THR A 1 72 ? 8.105 9.677 -9.273 1.00 0.00 69 THR A C 3
ATOM 4786 O O . THR A 1 72 ? 7.876 8.527 -8.898 1.00 0.00 69 THR A O 3
ATOM 4797 N N . ASP A 1 73 ? 7.956 10.734 -8.474 1.00 0.00 70 ASP A N 3
ATOM 4798 C CA . ASP A 1 73 ? 7.653 10.555 -7.042 1.00 0.00 70 ASP A CA 3
ATOM 4799 C C . ASP A 1 73 ? 6.210 10.998 -6.785 1.00 0.00 70 ASP A C 3
ATOM 4800 O O . ASP A 1 73 ? 5.916 12.183 -6.632 1.00 0.00 70 ASP A O 3
ATOM 4809 N N . ILE A 1 74 ? 5.313 10.019 -6.702 1.00 0.00 71 ILE A N 3
ATOM 4810 C CA . ILE A 1 74 ? 3.940 10.298 -6.249 1.00 0.00 71 ILE A CA 3
ATOM 4811 C C . ILE A 1 74 ? 3.878 10.299 -4.713 1.00 0.00 71 ILE A C 3
ATOM 4812 O O . ILE A 1 74 ? 4.791 9.842 -4.027 1.00 0.00 71 ILE A O 3
ATOM 4828 N N . LYS A 1 75 ? 2.763 10.785 -4.173 1.00 0.00 72 LYS A N 3
ATOM 4829 C CA . LYS A 1 75 ? 2.498 10.595 -2.739 1.00 0.00 72 LYS A CA 3
ATOM 4830 C C . LYS A 1 75 ? 1.817 9.232 -2.586 1.00 0.00 72 LYS A C 3
ATOM 4831 O O . LYS A 1 75 ? 0.597 9.105 -2.698 1.00 0.00 72 LYS A O 3
ATOM 4850 N N . PHE A 1 76 ? 2.626 8.216 -2.301 1.00 0.00 73 PHE A N 3
ATOM 4851 C CA . PHE A 1 76 ? 2.089 6.902 -1.923 1.00 0.00 73 PHE A CA 3
ATOM 4852 C C . PHE A 1 76 ? 2.657 6.486 -0.570 1.00 0.00 73 PHE A C 3
ATOM 4853 O O . PHE A 1 76 ? 3.761 5.941 -0.513 1.00 0.00 73 PHE A O 3
ATOM 4870 N N . PRO A 1 77 ? 1.984 6.818 0.538 1.00 0.00 74 PRO A N 3
ATOM 4871 C CA . PRO A 1 77 ? 2.524 6.559 1.872 1.00 0.00 74 PRO A CA 3
ATOM 4872 C C . PRO A 1 77 ? 2.874 5.083 2.079 1.00 0.00 74 PRO A C 3
ATOM 4873 O O . PRO A 1 77 ? 2.270 4.183 1.490 1.00 0.00 74 PRO A O 3
ATOM 4884 N N . LYS A 1 78 ? 3.879 4.843 2.912 1.00 0.00 75 LYS A N 3
ATOM 4885 C CA . LYS A 1 78 ? 4.326 3.461 3.161 1.00 0.00 75 LYS A CA 3
ATOM 4886 C C . LYS A 1 78 ? 3.248 2.567 3.805 1.00 0.00 75 LYS A C 3
ATOM 4887 O O . LYS A 1 78 ? 3.207 1.356 3.575 1.00 0.00 75 LYS A O 3
ATOM 4906 N N . LYS A 1 79 ? 2.380 3.159 4.629 1.00 0.00 76 LYS A N 3
ATOM 4907 C CA . LYS A 1 79 ? 1.313 2.394 5.297 1.00 0.00 76 LYS A CA 3
ATOM 4908 C C . LYS A 1 79 ? 0.366 1.677 4.322 1.00 0.00 76 LYS A C 3
ATOM 4909 O O . LYS A 1 79 ? -0.093 0.574 4.620 1.00 0.00 76 LYS A O 3
ATOM 4928 N N . LEU A 1 80 ? 0.087 2.253 3.150 1.00 0.00 77 LEU A N 3
ATOM 4929 C CA . LEU A 1 80 ? -0.784 1.543 2.189 1.00 0.00 77 LEU A CA 3
ATOM 4930 C C . LEU A 1 80 ? -0.038 0.413 1.461 1.00 0.00 77 LEU A C 3
ATOM 4931 O O . LEU A 1 80 ? -0.647 -0.613 1.159 1.00 0.00 77 LEU A O 3
ATOM 4947 N N . ILE A 1 81 ? 1.273 0.530 1.243 1.00 0.00 78 ILE A N 3
ATOM 4948 C CA . ILE A 1 81 ? 2.075 -0.595 0.757 1.00 0.00 78 ILE A CA 3
ATOM 4949 C C . ILE A 1 81 ? 2.077 -1.765 1.769 1.00 0.00 78 ILE A C 3
ATOM 4950 O O . ILE A 1 81 ? 2.037 -2.922 1.350 1.00 0.00 78 ILE A O 3
ATOM 4966 N N . SER A 1 82 ? 2.103 -1.508 3.086 1.00 0.00 79 SER A N 3
ATOM 4967 C CA . SER A 1 82 ? 2.008 -2.616 4.055 1.00 0.00 79 SER A CA 3
ATOM 4968 C C . SER A 1 82 ? 0.608 -3.255 4.092 1.00 0.00 79 SER A C 3
ATOM 4969 O O . SER A 1 82 ? 0.499 -4.479 4.155 1.00 0.00 79 SER A O 3
ATOM 4977 N N . VAL A 1 83 ? -0.460 -2.458 4.007 1.00 0.00 80 VAL A N 3
ATOM 4978 C CA . VAL A 1 83 ? -1.825 -3.022 3.937 1.00 0.00 80 VAL A CA 3
ATOM 4979 C C . VAL A 1 83 ? -1.997 -3.928 2.705 1.00 0.00 80 VAL A C 3
ATOM 4980 O O . VAL A 1 83 ? -2.551 -5.023 2.800 1.00 0.00 80 VAL A O 3
ATOM 4993 N N . LEU A 1 84 ? -1.543 -3.461 1.547 1.00 0.00 81 LEU A N 3
ATOM 4994 C CA . LEU A 1 84 ? -1.682 -4.207 0.304 1.00 0.00 81 LEU A CA 3
ATOM 4995 C C . LEU A 1 84 ? -0.759 -5.435 0.220 1.00 0.00 81 LEU A C 3
ATOM 4996 O O . LEU A 1 84 ? -1.131 -6.446 -0.380 1.00 0.00 81 LEU A O 3
ATOM 5012 N N . ALA A 1 85 ? 0.413 -5.388 0.853 1.00 0.00 82 ALA A N 3
ATOM 5013 C CA . ALA A 1 85 ? 1.211 -6.604 1.055 1.00 0.00 82 ALA A CA 3
ATOM 5014 C C . ALA A 1 85 ? 0.522 -7.645 1.955 1.00 0.00 82 ALA A C 3
ATOM 5015 O O . ALA A 1 85 ? 0.806 -8.837 1.841 1.00 0.00 82 ALA A O 3
ATOM 5022 N N . ASP A 1 86 ? -0.316 -7.207 2.896 1.00 0.00 83 ASP A N 3
ATOM 5023 C CA . ASP A 1 86 ? -0.863 -8.125 3.917 1.00 0.00 83 ASP A CA 3
ATOM 5024 C C . ASP A 1 86 ? -2.059 -8.987 3.476 1.00 0.00 83 ASP A C 3
ATOM 5025 O O . ASP A 1 86 ? -2.482 -9.887 4.204 1.00 0.00 83 ASP A O 3
ATOM 5034 N N . SER A 1 87 ? -2.627 -8.705 2.313 1.00 0.00 84 SER A N 3
ATOM 5035 C CA . SER A 1 87 ? -3.822 -9.435 1.845 1.00 0.00 84 SER A CA 3
ATOM 5036 C C . SER A 1 87 ? -3.485 -10.565 0.869 1.00 0.00 84 SER A C 3
ATOM 5037 O O . SER A 1 87 ? -4.036 -10.634 -0.232 1.00 0.00 84 SER A O 3
ATOM 5045 N N . LEU A 1 88 ? -2.547 -11.426 1.246 1.00 0.00 85 LEU A N 3
ATOM 5046 C CA . LEU A 1 88 ? -1.830 -12.176 0.212 1.00 0.00 85 LEU A CA 3
ATOM 5047 C C . LEU A 1 88 ? -1.837 -13.707 0.294 1.00 0.00 85 LEU A C 3
ATOM 5048 O O . LEU A 1 88 ? -1.976 -14.344 1.338 1.00 0.00 85 LEU A O 3
ATOM 5064 N N . LYS A 1 89 ? -1.542 -14.242 -0.888 1.00 0.00 86 LYS A N 3
ATOM 5065 C CA . LYS A 1 89 ? -1.133 -15.630 -1.072 1.00 0.00 86 LYS A CA 3
ATOM 5066 C C . LYS A 1 89 ? 0.407 -15.616 -1.221 1.00 0.00 86 LYS A C 3
ATOM 5067 O O . LYS A 1 89 ? 1.016 -14.550 -1.348 1.00 0.00 86 LYS A O 3
ATOM 5086 N N . PRO A 1 90 ? 1.078 -16.766 -1.302 1.00 0.00 87 PRO A N 3
ATOM 5087 C CA . PRO A 1 90 ? 2.508 -16.828 -1.645 1.00 0.00 87 PRO A CA 3
ATOM 5088 C C . PRO A 1 90 ? 2.990 -16.127 -2.929 1.00 0.00 87 PRO A C 3
ATOM 5089 O O . PRO A 1 90 ? 4.133 -15.671 -2.959 1.00 0.00 87 PRO A O 3
ATOM 5100 N N . ASN A 1 91 ? 2.160 -15.986 -3.963 1.00 0.00 88 ASN A N 3
ATOM 5101 C CA . ASN A 1 91 ? 2.550 -15.130 -5.104 1.00 0.00 88 ASN A CA 3
ATOM 5102 C C . ASN A 1 91 ? 1.841 -13.767 -5.037 1.00 0.00 88 ASN A C 3
ATOM 5103 O O . ASN A 1 91 ? 1.000 -13.448 -5.878 1.00 0.00 88 ASN A O 3
ATOM 5114 N N . GLY A 1 92 ? 2.231 -12.917 -4.082 1.00 0.00 89 GLY A N 3
ATOM 5115 C CA . GLY A 1 92 ? 1.869 -11.493 -4.161 1.00 0.00 89 GLY A CA 3
ATOM 5116 C C . GLY A 1 92 ? 2.642 -10.864 -5.309 1.00 0.00 89 GLY A C 3
ATOM 5117 O O . GLY A 1 92 ? 3.825 -11.143 -5.478 1.00 0.00 89 GLY A O 3
ATOM 5121 N N . SER A 1 93 ? 1.971 -10.114 -6.175 1.00 0.00 90 SER A N 3
ATOM 5122 C CA . SER A 1 93 ? 2.640 -9.671 -7.399 1.00 0.00 90 SER A CA 3
ATOM 5123 C C . SER A 1 93 ? 2.087 -8.298 -7.776 1.00 0.00 90 SER A C 3
ATOM 5124 O O . SER A 1 93 ? 0.886 -8.093 -7.957 1.00 0.00 90 SER A O 3
ATOM 5132 N N . LEU A 1 94 ? 2.997 -7.350 -7.822 1.00 0.00 91 LEU A N 3
ATOM 5133 C CA . LEU A 1 94 ? 2.668 -5.938 -7.885 1.00 0.00 91 LEU A CA 3
ATOM 5134 C C . LEU A 1 94 ? 2.946 -5.419 -9.298 1.00 0.00 91 LEU A C 3
ATOM 5135 O O . LEU A 1 94 ? 4.060 -5.606 -9.782 1.00 0.00 91 LEU A O 3
ATOM 5151 N N . ILE A 1 95 ? 2.011 -4.718 -9.948 1.00 0.00 92 ILE A N 3
ATOM 5152 C CA . ILE A 1 95 ? 2.351 -4.037 -11.210 1.00 0.00 92 ILE A CA 3
ATOM 5153 C C . ILE A 1 95 ? 2.319 -2.539 -10.966 1.00 0.00 92 ILE A C 3
ATOM 5154 O O . ILE A 1 95 ? 1.304 -1.866 -11.157 1.00 0.00 92 ILE A O 3
ATOM 5170 N N . GLY A 1 96 ? 3.425 -2.064 -10.424 1.00 0.00 93 GLY A N 3
ATOM 5171 C CA . GLY A 1 96 ? 3.402 -0.716 -9.869 1.00 0.00 93 GLY A CA 3
ATOM 5172 C C . GLY A 1 96 ? 4.611 0.211 -9.970 1.00 0.00 93 GLY A C 3
ATOM 5173 O O . GLY A 1 96 ? 4.717 0.994 -10.915 1.00 0.00 93 GLY A O 3
ATOM 5177 N N . LEU A 1 97 ? 5.462 0.241 -8.944 1.00 0.00 94 LEU A N 3
ATOM 5178 C CA . LEU A 1 97 ? 5.981 1.544 -8.490 1.00 0.00 94 LEU A CA 3
ATOM 5179 C C . LEU A 1 97 ? 7.505 1.634 -8.707 1.00 0.00 94 LEU A C 3
ATOM 5180 O O . LEU A 1 97 ? 8.229 0.638 -8.739 1.00 0.00 94 LEU A O 3
ATOM 5196 N N . SER A 1 98 ? 7.944 2.857 -9.001 1.00 0.00 95 SER A N 3
ATOM 5197 C CA . SER A 1 98 ? 9.297 3.082 -9.569 1.00 0.00 95 SER A CA 3
ATOM 5198 C C . SER A 1 98 ? 10.288 3.711 -8.551 1.00 0.00 95 SER A C 3
ATOM 5199 O O . SER A 1 98 ? 10.483 3.104 -7.503 1.00 0.00 95 SER A O 3
ATOM 5207 N N . ASP A 1 99 ? 11.033 4.792 -8.849 1.00 0.00 96 ASP A N 3
ATOM 5208 C CA . ASP A 1 99 ? 11.848 5.476 -7.824 1.00 0.00 96 ASP A CA 3
ATOM 5209 C C . ASP A 1 99 ? 10.861 6.368 -7.077 1.00 0.00 96 ASP A C 3
ATOM 5210 O O . ASP A 1 99 ? 10.109 7.073 -7.752 1.00 0.00 96 ASP A O 3
ATOM 5219 N N . ILE A 1 100 ? 10.671 6.441 -5.772 1.00 0.00 97 ILE A N 3
ATOM 5220 C CA . ILE A 1 100 ? 11.479 5.877 -4.659 1.00 0.00 97 ILE A CA 3
ATOM 5221 C C . ILE A 1 100 ? 11.370 4.357 -4.384 1.00 0.00 97 ILE A C 3
ATOM 5222 O O . ILE A 1 100 ? 12.004 3.735 -3.512 1.00 0.00 97 ILE A O 3
ATOM 5238 N N . TYR A 1 101 ? 10.352 3.807 -4.996 1.00 0.00 98 TYR A N 3
ATOM 5239 C CA . TYR A 1 101 ? 9.697 2.620 -4.473 1.00 0.00 98 TYR A CA 3
ATOM 5240 C C . TYR A 1 101 ? 10.505 1.320 -4.718 1.00 0.00 98 TYR A C 3
ATOM 5241 O O . TYR A 1 101 ? 10.117 0.242 -4.280 1.00 0.00 98 TYR A O 3
ATOM 5259 N N . LYS A 1 102 ? 11.659 1.428 -5.371 1.00 0.00 99 LYS A N 3
ATOM 5260 C CA . LYS A 1 102 ? 12.576 0.301 -5.577 1.00 0.00 99 LYS A CA 3
ATOM 5261 C C . LYS A 1 102 ? 13.211 -0.136 -4.244 1.00 0.00 99 LYS A C 3
ATOM 5262 O O . LYS A 1 102 ? 13.085 -1.287 -3.821 1.00 0.00 99 LYS A O 3
ATOM 5281 N N . VAL A 1 103 ? 13.855 0.809 -3.557 1.00 0.00 100 VAL A N 3
ATOM 5282 C CA . VAL A 1 103 ? 14.328 0.550 -2.184 1.00 0.00 100 VAL A CA 3
ATOM 5283 C C . VAL A 1 103 ? 13.144 0.285 -1.233 1.00 0.00 100 VAL A C 3
ATOM 5284 O O . VAL A 1 103 ? 13.261 -0.538 -0.318 1.00 0.00 100 VAL A O 3
ATOM 5297 N N . ASP A 1 104 ? 11.995 0.933 -1.450 1.00 0.00 101 ASP A N 3
ATOM 5298 C CA . ASP A 1 104 ? 10.804 0.574 -0.660 1.00 0.00 101 ASP A CA 3
ATOM 5299 C C . ASP A 1 104 ? 10.364 -0.887 -0.860 1.00 0.00 101 ASP A C 3
ATOM 5300 O O . ASP A 1 104 ? 9.980 -1.561 0.096 1.00 0.00 101 ASP A O 3
ATOM 5309 N N . ALA A 1 105 ? 10.399 -1.378 -2.102 1.00 0.00 102 ALA A N 3
ATOM 5310 C CA . ALA A 1 105 ? 10.081 -2.785 -2.377 1.00 0.00 102 ALA A CA 3
ATOM 5311 C C . ALA A 1 105 ? 11.029 -3.724 -1.629 1.00 0.00 102 ALA A C 3
ATOM 5312 O O . ALA A 1 105 ? 10.604 -4.724 -1.053 1.00 0.00 102 ALA A O 3
ATOM 5319 N N . LEU A 1 106 ? 12.319 -3.385 -1.633 1.00 0.00 103 LEU A N 3
ATOM 5320 C CA . LEU A 1 106 ? 13.320 -4.200 -0.925 1.00 0.00 103 LEU A CA 3
ATOM 5321 C C . LEU A 1 106 ? 12.980 -4.385 0.559 1.00 0.00 103 LEU A C 3
ATOM 5322 O O . LEU A 1 106 ? 13.023 -5.491 1.098 1.00 0.00 103 LEU A O 3
ATOM 5338 N N . ILE A 1 107 ? 12.694 -3.268 1.212 1.00 0.00 104 ILE A N 3
ATOM 5339 C CA . ILE A 1 107 ? 12.572 -3.252 2.676 1.00 0.00 104 ILE A CA 3
ATOM 5340 C C . ILE A 1 107 ? 11.217 -3.766 3.185 1.00 0.00 104 ILE A C 3
ATOM 5341 O O . ILE A 1 107 ? 11.139 -4.437 4.215 1.00 0.00 104 ILE A O 3
ATOM 5357 N N . ASN A 1 108 ? 10.162 -3.497 2.424 1.00 0.00 105 ASN A N 3
ATOM 5358 C CA . ASN A 1 108 ? 8.831 -4.025 2.754 1.00 0.00 105 ASN A CA 3
ATOM 5359 C C . ASN A 1 108 ? 8.706 -5.537 2.513 1.00 0.00 105 ASN A C 3
ATOM 5360 O O . ASN A 1 108 ? 7.771 -6.156 3.027 1.00 0.00 105 ASN A O 3
ATOM 5371 N N . GLY A 1 109 ? 9.618 -6.148 1.759 1.00 0.00 106 GLY A N 3
ATOM 5372 C CA . GLY A 1 109 ? 9.534 -7.600 1.546 1.00 0.00 106 GLY A CA 3
ATOM 5373 C C . GLY A 1 109 ? 9.003 -7.973 0.161 1.00 0.00 106 GLY A C 3
ATOM 5374 O O . GLY A 1 109 ? 8.422 -9.042 -0.017 1.00 0.00 106 GLY A O 3
ATOM 5378 N N . PHE A 1 110 ? 9.285 -7.135 -0.831 1.00 0.00 107 PHE A N 3
ATOM 5379 C CA . PHE A 1 110 ? 9.064 -7.526 -2.225 1.00 0.00 107 PHE A CA 3
ATOM 5380 C C . PHE A 1 110 ? 10.456 -7.783 -2.816 1.00 0.00 107 PHE A C 3
ATOM 5381 O O . PHE A 1 110 ? 11.458 -7.235 -2.349 1.00 0.00 107 PHE A O 3
ATOM 5398 N N . GLU A 1 111 ? 10.522 -8.531 -3.909 1.00 0.00 108 GLU A N 3
ATOM 5399 C CA . GLU A 1 111 ? 11.706 -8.434 -4.767 1.00 0.00 108 GLU A CA 3
ATOM 5400 C C . GLU A 1 111 ? 11.228 -7.936 -6.127 1.00 0.00 108 GLU A C 3
ATOM 5401 O O . GLU A 1 111 ? 10.096 -8.170 -6.548 1.00 0.00 108 GLU A O 3
ATOM 5413 N N . ILE A 1 112 ? 12.133 -7.292 -6.843 1.00 0.00 109 ILE A N 3
ATOM 5414 C CA . ILE A 1 112 ? 11.757 -6.607 -8.075 1.00 0.00 109 ILE A CA 3
ATOM 5415 C C . ILE A 1 112 ? 12.215 -7.423 -9.285 1.00 0.00 109 ILE A C 3
ATOM 5416 O O . ILE A 1 112 ? 13.161 -8.212 -9.243 1.00 0.00 109 ILE A O 3
ATOM 5432 N N . ILE A 1 113 ? 11.483 -7.222 -10.370 1.00 0.00 110 ILE A N 3
ATOM 5433 C CA . ILE A 1 113 ? 11.717 -7.985 -11.599 1.00 0.00 110 ILE A CA 3
ATOM 5434 C C . ILE A 1 113 ? 11.298 -7.109 -12.779 1.00 0.00 110 ILE A C 3
ATOM 5435 O O . ILE A 1 113 ? 10.256 -6.442 -12.769 1.00 0.00 110 ILE A O 3
ATOM 5451 N N . ASN A 1 114 ? 12.161 -7.105 -13.787 1.00 0.00 111 ASN A N 3
ATOM 5452 C CA . ASN A 1 114 ? 11.996 -6.173 -14.909 1.00 0.00 111 ASN A CA 3
ATOM 5453 C C . ASN A 1 114 ? 11.731 -6.897 -16.231 1.00 0.00 111 ASN A C 3
ATOM 5454 O O . ASN A 1 114 ? 12.617 -7.293 -16.989 1.00 0.00 111 ASN A O 3
ATOM 5465 N N . GLU A 1 115 ? 10.444 -7.112 -16.420 1.00 0.00 112 GLU A N 3
ATOM 5466 C CA . GLU A 1 115 ? 9.916 -7.957 -17.499 1.00 0.00 112 GLU A CA 3
ATOM 5467 C C . GLU A 1 115 ? 8.779 -7.080 -18.041 1.00 0.00 112 GLU A C 3
ATOM 5468 O O . GLU A 1 115 ? 7.787 -7.002 -17.323 1.00 0.00 112 GLU A O 3
ATOM 5480 N N . PRO A 1 116 ? 8.918 -6.336 -19.159 1.00 0.00 113 PRO A N 3
ATOM 5481 C CA . PRO A 1 116 ? 8.336 -4.975 -19.298 1.00 0.00 113 PRO A CA 3
ATOM 5482 C C . PRO A 1 116 ? 6.842 -4.639 -19.087 1.00 0.00 113 PRO A C 3
ATOM 5483 O O . PRO A 1 116 ? 6.375 -3.595 -19.544 1.00 0.00 113 PRO A O 3
ATOM 5494 N N . ASP A 1 117 ? 6.143 -5.377 -18.242 1.00 0.00 114 ASP A N 3
ATOM 5495 C CA . ASP A 1 117 ? 5.290 -4.722 -17.241 1.00 0.00 114 ASP A CA 3
ATOM 5496 C C . ASP A 1 117 ? 6.112 -4.757 -15.943 1.00 0.00 114 ASP A C 3
ATOM 5497 O O . ASP A 1 117 ? 6.306 -5.816 -15.344 1.00 0.00 114 ASP A O 3
ATOM 5506 N N . TYR A 1 118 ? 6.663 -3.612 -15.542 1.00 0.00 115 TYR A N 3
ATOM 5507 C CA . TYR A 1 118 ? 7.701 -3.600 -14.498 1.00 0.00 115 TYR A CA 3
ATOM 5508 C C . TYR A 1 118 ? 7.057 -3.714 -13.118 1.00 0.00 115 TYR A C 3
ATOM 5509 O O . TYR A 1 118 ? 6.221 -2.879 -12.764 1.00 0.00 115 TYR A O 3
ATOM 5527 N N . CYS A 1 119 ? 7.342 -4.822 -12.420 1.00 0.00 116 CYS A N 3
ATOM 5528 C CA . CYS A 1 119 ? 6.820 -5.011 -11.058 1.00 0.00 116 CYS A CA 3
ATOM 5529 C C . CYS A 1 119 ? 7.735 -5.782 -10.111 1.00 0.00 116 CYS A C 3
ATOM 5530 O O . CYS A 1 119 ? 8.948 -5.908 -10.273 1.00 0.00 116 CYS A O 3
ATOM 5538 N N . TRP A 1 120 ? 7.042 -6.246 -9.071 1.00 0.00 117 TRP A N 3
ATOM 5539 C CA . TRP A 1 120 ? 7.645 -6.749 -7.841 1.00 0.00 117 TRP A CA 3
ATOM 5540 C C . TRP A 1 120 ? 6.834 -8.015 -7.523 1.00 0.00 117 TRP A C 3
ATOM 5541 O O . TRP A 1 120 ? 5.634 -8.086 -7.783 1.00 0.00 117 TRP A O 3
ATOM 5562 N N . ILE A 1 121 ? 7.447 -8.994 -6.890 1.00 0.00 118 ILE A N 3
ATOM 5563 C CA . ILE A 1 121 ? 6.674 -10.051 -6.210 1.00 0.00 118 ILE A CA 3
ATOM 5564 C C . ILE A 1 121 ? 6.905 -9.832 -4.705 1.00 0.00 118 ILE A C 3
ATOM 5565 O O . ILE A 1 121 ? 8.025 -9.567 -4.280 1.00 0.00 118 ILE A O 3
ATOM 5581 N N . LYS A 1 122 ? 5.897 -10.085 -3.877 1.00 0.00 119 LYS A N 3
ATOM 5582 C CA . LYS A 1 122 ? 6.134 -10.212 -2.430 1.00 0.00 119 LYS A CA 3
ATOM 5583 C C . LYS A 1 122 ? 6.344 -11.702 -2.111 1.00 0.00 119 LYS A C 3
ATOM 5584 O O . LYS A 1 122 ? 5.433 -12.523 -2.232 1.00 0.00 119 LYS A O 3
ATOM 5603 N N . MET A 1 123 ? 7.582 -12.052 -1.765 1.00 0.00 120 MET A N 3
ATOM 5604 C CA . MET A 1 123 ? 7.981 -13.466 -1.679 1.00 0.00 120 MET A CA 3
ATOM 5605 C C . MET A 1 123 ? 7.658 -14.078 -0.307 1.00 0.00 120 MET A C 3
ATOM 5606 O O . MET A 1 123 ? 7.178 -13.410 0.609 1.00 0.00 120 MET A O 3
ATOM 5620 N N . TYR A 1 7 ? -6.746 -19.246 -13.154 1.00 0.00 4 TYR A N 4
ATOM 5621 C CA . TYR A 1 7 ? -7.230 -17.862 -13.253 1.00 0.00 4 TYR A CA 4
ATOM 5622 C C . TYR A 1 7 ? -6.709 -17.094 -12.028 1.00 0.00 4 TYR A C 4
ATOM 5623 O O . TYR A 1 7 ? -6.465 -17.686 -10.974 1.00 0.00 4 TYR A O 4
ATOM 5641 N N . LYS A 1 8 ? -6.624 -15.766 -12.108 1.00 0.00 5 LYS A N 4
ATOM 5642 C CA . LYS A 1 8 ? -6.338 -14.966 -10.923 1.00 0.00 5 LYS A CA 4
ATOM 5643 C C . LYS A 1 8 ? -7.482 -14.001 -10.621 1.00 0.00 5 LYS A C 4
ATOM 5644 O O . LYS A 1 8 ? -8.044 -13.363 -11.513 1.00 0.00 5 LYS A O 4
ATOM 5663 N N . THR A 1 9 ? -7.756 -13.834 -9.332 1.00 0.00 6 THR A N 4
ATOM 5664 C CA . THR A 1 9 ? -8.537 -12.667 -8.885 1.00 0.00 6 THR A CA 4
ATOM 5665 C C . THR A 1 9 ? -7.533 -11.609 -8.419 1.00 0.00 6 THR A C 4
ATOM 5666 O O . THR A 1 9 ? -6.510 -11.926 -7.809 1.00 0.00 6 THR A O 4
ATOM 5677 N N . GLY A 1 10 ? -7.823 -10.345 -8.718 1.00 0.00 7 GLY A N 4
ATOM 5678 C CA . GLY A 1 10 ? -6.938 -9.277 -8.242 1.00 0.00 7 GLY A CA 4
ATOM 5679 C C . GLY A 1 10 ? -7.616 -8.067 -7.620 1.00 0.00 7 GLY A C 4
ATOM 5680 O O . GLY A 1 10 ? -8.756 -8.076 -7.153 1.00 0.00 7 GLY A O 4
ATOM 5684 N N . LEU A 1 11 ? -6.793 -7.028 -7.587 1.00 0.00 8 LEU A N 4
ATOM 5685 C CA . LEU A 1 11 ? -7.109 -5.788 -6.881 1.00 0.00 8 LEU A CA 4
ATOM 5686 C C . LEU A 1 11 ? -6.760 -4.631 -7.811 1.00 0.00 8 LEU A C 4
ATOM 5687 O O . LEU A 1 11 ? -5.739 -4.667 -8.501 1.00 0.00 8 LEU A O 4
ATOM 5703 N N . LEU A 1 12 ? -7.549 -3.566 -7.781 1.00 0.00 9 LEU A N 4
ATOM 5704 C CA . LEU A 1 12 ? -7.164 -2.355 -8.494 1.00 0.00 9 LEU A CA 4
ATOM 5705 C C . LEU A 1 12 ? -7.141 -1.179 -7.510 1.00 0.00 9 LEU A C 4
ATOM 5706 O O . LEU A 1 12 ? -8.054 -0.970 -6.710 1.00 0.00 9 LEU A O 4
ATOM 5722 N N . LEU A 1 13 ? -6.089 -0.387 -7.639 1.00 0.00 10 LEU A N 4
ATOM 5723 C CA . LEU A 1 13 ? -6.057 0.954 -7.033 1.00 0.00 10 LEU A CA 4
ATOM 5724 C C . LEU A 1 13 ? -6.034 1.971 -8.164 1.00 0.00 10 LEU A C 4
ATOM 5725 O O . LEU A 1 13 ? -5.135 1.980 -9.002 1.00 0.00 10 LEU A O 4
ATOM 5741 N N . ILE A 1 14 ? -7.046 2.827 -8.190 1.00 0.00 11 ILE A N 4
ATOM 5742 C CA . ILE A 1 14 ? -7.070 3.906 -9.184 1.00 0.00 11 ILE A CA 4
ATOM 5743 C C . ILE A 1 14 ? -6.934 5.228 -8.426 1.00 0.00 11 ILE A C 4
ATOM 5744 O O . ILE A 1 14 ? -7.578 5.434 -7.394 1.00 0.00 11 ILE A O 4
ATOM 5760 N N . HIS A 1 15 ? -6.160 6.158 -8.975 1.00 0.00 12 HIS A N 4
ATOM 5761 C CA . HIS A 1 15 ? -6.226 7.536 -8.485 1.00 0.00 12 HIS A CA 4
ATOM 5762 C C . HIS A 1 15 ? -7.201 8.297 -9.407 1.00 0.00 12 HIS A C 4
ATOM 5763 O O . HIS A 1 15 ? -7.052 8.238 -10.629 1.00 0.00 12 HIS A O 4
ATOM 5777 N N . PRO A 1 16 ? -8.197 9.018 -8.877 1.00 0.00 13 PRO A N 4
ATOM 5778 C CA . PRO A 1 16 ? -9.273 9.584 -9.711 1.00 0.00 13 PRO A CA 4
ATOM 5779 C C . PRO A 1 16 ? -8.966 10.636 -10.785 1.00 0.00 13 PRO A C 4
ATOM 5780 O O . PRO A 1 16 ? -9.890 11.061 -11.481 1.00 0.00 13 PRO A O 4
ATOM 5791 N N . ALA A 1 17 ? -7.760 11.183 -10.844 1.00 0.00 14 ALA A N 4
ATOM 5792 C CA . ALA A 1 17 ? -7.583 12.450 -11.581 1.00 0.00 14 ALA A CA 4
ATOM 5793 C C . ALA A 1 17 ? -7.804 12.388 -13.096 1.00 0.00 14 ALA A C 4
ATOM 5794 O O . ALA A 1 17 ? -8.587 13.182 -13.624 1.00 0.00 14 ALA A O 4
ATOM 5801 N N . VAL A 1 18 ? -7.184 11.449 -13.799 1.00 0.00 15 VAL A N 4
ATOM 5802 C CA . VAL A 1 18 ? -7.553 11.237 -15.212 1.00 0.00 15 VAL A CA 4
ATOM 5803 C C . VAL A 1 18 ? -8.734 10.244 -15.310 1.00 0.00 15 VAL A C 4
ATOM 5804 O O . VAL A 1 18 ? -9.523 10.296 -16.254 1.00 0.00 15 VAL A O 4
ATOM 5817 N N . THR A 1 19 ? -8.846 9.326 -14.348 1.00 0.00 16 THR A N 4
ATOM 5818 C CA . THR A 1 19 ? -9.789 8.206 -14.442 1.00 0.00 16 THR A CA 4
ATOM 5819 C C . THR A 1 19 ? -11.252 8.523 -14.072 1.00 0.00 16 THR A C 4
ATOM 5820 O O . THR A 1 19 ? -12.103 7.642 -14.201 1.00 0.00 16 THR A O 4
ATOM 5831 N N . THR A 1 20 ? -11.599 9.759 -13.703 1.00 0.00 17 THR A N 4
ATOM 5832 C CA . THR A 1 20 ? -13.033 10.125 -13.645 1.00 0.00 17 THR A CA 4
ATOM 5833 C C . THR A 1 20 ? -13.621 10.363 -15.065 1.00 0.00 17 THR A C 4
ATOM 5834 O O . THR A 1 20 ? -14.830 10.528 -15.238 1.00 0.00 17 THR A O 4
ATOM 5845 N N . THR A 1 21 ? -12.779 10.206 -16.083 1.00 0.00 18 THR A N 4
ATOM 5846 C CA . THR A 1 21 ? -13.206 9.997 -17.474 1.00 0.00 18 THR A CA 4
ATOM 5847 C C . THR A 1 21 ? -12.747 8.564 -17.846 1.00 0.00 18 THR A C 4
ATOM 5848 O O . THR A 1 21 ? -11.659 8.406 -18.400 1.00 0.00 18 THR A O 4
ATOM 5859 N N . PRO A 1 22 ? -13.393 7.526 -17.290 1.00 0.00 19 PRO A N 4
ATOM 5860 C CA . PRO A 1 22 ? -12.797 6.188 -17.098 1.00 0.00 19 PRO A CA 4
ATOM 5861 C C . PRO A 1 22 ? -12.581 5.334 -18.365 1.00 0.00 19 PRO A C 4
ATOM 5862 O O . PRO A 1 22 ? -12.937 4.156 -18.391 1.00 0.00 19 PRO A O 4
ATOM 5873 N N . GLU A 1 23 ? -11.909 5.864 -19.387 1.00 0.00 20 GLU A N 4
ATOM 5874 C CA . GLU A 1 23 ? -11.422 5.015 -20.490 1.00 0.00 20 GLU A CA 4
ATOM 5875 C C . GLU A 1 23 ? -10.287 4.077 -20.045 1.00 0.00 20 GLU A C 4
ATOM 5876 O O . GLU A 1 23 ? -10.244 2.916 -20.453 1.00 0.00 20 GLU A O 4
ATOM 5888 N N . LEU A 1 24 ? -9.372 4.570 -19.208 1.00 0.00 21 LEU A N 4
ATOM 5889 C CA . LEU A 1 24 ? -8.318 3.713 -18.632 1.00 0.00 21 LEU A CA 4
ATOM 5890 C C . LEU A 1 24 ? -8.876 2.536 -17.807 1.00 0.00 21 LEU A C 4
ATOM 5891 O O . LEU A 1 24 ? -8.256 1.474 -17.732 1.00 0.00 21 LEU A O 4
ATOM 5907 N N . VAL A 1 25 ? -10.046 2.721 -17.195 1.00 0.00 22 VAL A N 4
ATOM 5908 C CA . VAL A 1 25 ? -10.703 1.629 -16.449 1.00 0.00 22 VAL A CA 4
ATOM 5909 C C . VAL A 1 25 ? -11.196 0.529 -17.405 1.00 0.00 22 VAL A C 4
ATOM 5910 O O . VAL A 1 25 ? -10.940 -0.652 -17.163 1.00 0.00 22 VAL A O 4
ATOM 5923 N N . GLU A 1 26 ? -11.861 0.888 -18.502 1.00 0.00 23 GLU A N 4
ATOM 5924 C CA . GLU A 1 26 ? -12.233 -0.120 -19.514 1.00 0.00 23 GLU A CA 4
ATOM 5925 C C . GLU A 1 26 ? -11.027 -0.870 -20.100 1.00 0.00 23 GLU A C 4
ATOM 5926 O O . GLU A 1 26 ? -11.106 -2.067 -20.360 1.00 0.00 23 GLU A O 4
ATOM 5938 N N . ASN A 1 27 ? -9.928 -0.163 -20.319 1.00 0.00 24 ASN A N 4
ATOM 5939 C CA . ASN A 1 27 ? -8.719 -0.766 -20.908 1.00 0.00 24 ASN A CA 4
ATOM 5940 C C . ASN A 1 27 ? -8.046 -1.798 -20.007 1.00 0.00 24 ASN A C 4
ATOM 5941 O O . ASN A 1 27 ? -7.735 -2.904 -20.448 1.00 0.00 24 ASN A O 4
ATOM 5952 N N . THR A 1 28 ? -7.807 -1.438 -18.747 1.00 0.00 25 THR A N 4
ATOM 5953 C CA . THR A 1 28 ? -7.235 -2.417 -17.800 1.00 0.00 25 THR A CA 4
ATOM 5954 C C . THR A 1 28 ? -8.174 -3.624 -17.604 1.00 0.00 25 THR A C 4
ATOM 5955 O O . THR A 1 28 ? -7.720 -4.771 -17.576 1.00 0.00 25 THR A O 4
ATOM 5966 N N . LYS A 1 29 ? -9.486 -3.378 -17.556 1.00 0.00 26 LYS A N 4
ATOM 5967 C CA . LYS A 1 29 ? -10.455 -4.479 -17.617 1.00 0.00 26 LYS A CA 4
ATOM 5968 C C . LYS A 1 29 ? -10.405 -5.245 -18.954 1.00 0.00 26 LYS A C 4
ATOM 5969 O O . LYS A 1 29 ? -10.631 -6.455 -18.961 1.00 0.00 26 LYS A O 4
ATOM 5988 N N . ALA A 1 30 ? -10.133 -4.583 -20.085 1.00 0.00 27 ALA A N 4
ATOM 5989 C CA . ALA A 1 30 ? -10.068 -5.302 -21.370 1.00 0.00 27 ALA A CA 4
ATOM 5990 C C . ALA A 1 30 ? -8.866 -6.248 -21.500 1.00 0.00 27 ALA A C 4
ATOM 5991 O O . ALA A 1 30 ? -9.002 -7.357 -22.016 1.00 0.00 27 ALA A O 4
ATOM 5998 N N . GLN A 1 31 ? -7.696 -5.828 -21.029 1.00 0.00 28 GLN A N 4
ATOM 5999 C CA . GLN A 1 31 ? -6.530 -6.726 -20.991 1.00 0.00 28 GLN A CA 4
ATOM 6000 C C . GLN A 1 31 ? -6.759 -7.908 -20.047 1.00 0.00 28 GLN A C 4
ATOM 6001 O O . GLN A 1 31 ? -6.566 -9.064 -20.430 1.00 0.00 28 GLN A O 4
ATOM 6015 N N . ALA A 1 32 ? -7.159 -7.617 -18.809 1.00 0.00 29 ALA A N 4
ATOM 6016 C CA . ALA A 1 32 ? -7.465 -8.693 -17.846 1.00 0.00 29 ALA A CA 4
ATOM 6017 C C . ALA A 1 32 ? -8.530 -9.676 -18.368 1.00 0.00 29 ALA A C 4
ATOM 6018 O O . ALA A 1 32 ? -8.363 -10.891 -18.260 1.00 0.00 29 ALA A O 4
ATOM 6025 N N . ALA A 1 33 ? -9.579 -9.164 -19.012 1.00 0.00 30 ALA A N 4
ATOM 6026 C CA . ALA A 1 33 ? -10.532 -10.040 -19.721 1.00 0.00 30 ALA A CA 4
ATOM 6027 C C . ALA A 1 33 ? -9.913 -10.918 -20.820 1.00 0.00 30 ALA A C 4
ATOM 6028 O O . ALA A 1 33 ? -10.169 -12.123 -20.850 1.00 0.00 30 ALA A O 4
ATOM 6035 N N . SER A 1 34 ? -9.134 -10.351 -21.740 1.00 0.00 31 SER A N 4
ATOM 6036 C CA . SER A 1 34 ? -8.696 -11.119 -22.920 1.00 0.00 31 SER A CA 4
ATOM 6037 C C . SER A 1 34 ? -7.590 -12.136 -22.576 1.00 0.00 31 SER A C 4
ATOM 6038 O O . SER A 1 34 ? -7.435 -13.145 -23.265 1.00 0.00 31 SER A O 4
ATOM 6046 N N . LYS A 1 35 ? -6.864 -11.906 -21.483 1.00 0.00 32 LYS A N 4
ATOM 6047 C CA . LYS A 1 35 ? -5.938 -12.902 -20.951 1.00 0.00 32 LYS A CA 4
ATOM 6048 C C . LYS A 1 35 ? -6.688 -13.866 -20.024 1.00 0.00 32 LYS A C 4
ATOM 6049 O O . LYS A 1 35 ? -7.364 -14.792 -20.475 1.00 0.00 32 LYS A O 4
ATOM 6068 N N . LYS A 1 36 ? -6.505 -13.681 -18.728 1.00 0.00 33 LYS A N 4
ATOM 6069 C CA . LYS A 1 36 ? -6.916 -14.699 -17.744 1.00 0.00 33 LYS A CA 4
ATOM 6070 C C . LYS A 1 36 ? -7.045 -14.169 -16.305 1.00 0.00 33 LYS A C 4
ATOM 6071 O O . LYS A 1 36 ? -7.236 -14.934 -15.360 1.00 0.00 33 LYS A O 4
ATOM 6090 N N . VAL A 1 37 ? -6.991 -12.856 -16.146 1.00 0.00 34 VAL A N 4
ATOM 6091 C CA . VAL A 1 37 ? -7.302 -12.225 -14.854 1.00 0.00 34 VAL A CA 4
ATOM 6092 C C . VAL A 1 37 ? -8.698 -11.572 -14.846 1.00 0.00 34 VAL A C 4
ATOM 6093 O O . VAL A 1 37 ? -9.152 -10.998 -15.834 1.00 0.00 34 VAL A O 4
ATOM 6106 N N . LYS A 1 38 ? -9.326 -11.540 -13.673 1.00 0.00 35 LYS A N 4
ATOM 6107 C CA . LYS A 1 38 ? -10.469 -10.637 -13.447 1.00 0.00 35 LYS A CA 4
ATOM 6108 C C . LYS A 1 38 ? -10.170 -9.866 -12.168 1.00 0.00 35 LYS A C 4
ATOM 6109 O O . LYS A 1 38 ? -9.754 -10.430 -11.156 1.00 0.00 35 LYS A O 4
ATOM 6128 N N . PHE A 1 39 ? -10.427 -8.570 -12.209 1.00 0.00 36 PHE A N 4
ATOM 6129 C CA . PHE A 1 39 ? -10.308 -7.764 -10.982 1.00 0.00 36 PHE A CA 4
ATOM 6130 C C . PHE A 1 39 ? -11.652 -7.783 -10.248 1.00 0.00 36 PHE A C 4
ATOM 6131 O O . PHE A 1 39 ? -12.724 -7.730 -10.853 1.00 0.00 36 PHE A O 4
ATOM 6148 N N . VAL A 1 40 ? -11.576 -7.891 -8.925 1.00 0.00 37 VAL A N 4
ATOM 6149 C CA . VAL A 1 40 ? -12.786 -8.127 -8.112 1.00 0.00 37 VAL A CA 4
ATOM 6150 C C . VAL A 1 40 ? -13.139 -6.902 -7.259 1.00 0.00 37 VAL A C 4
ATOM 6151 O O . VAL A 1 40 ? -14.320 -6.581 -7.118 1.00 0.00 37 VAL A O 4
ATOM 6164 N N . ASP A 1 41 ? -12.149 -6.239 -6.663 1.00 0.00 38 ASP A N 4
ATOM 6165 C CA . ASP A 1 41 ? -12.453 -5.108 -5.774 1.00 0.00 38 ASP A CA 4
ATOM 6166 C C . ASP A 1 41 ? -11.772 -3.832 -6.254 1.00 0.00 38 ASP A C 4
ATOM 6167 O O . ASP A 1 41 ? -10.963 -3.821 -7.183 1.00 0.00 38 ASP A O 4
ATOM 6176 N N . GLN A 1 42 ? -12.172 -2.734 -5.625 1.00 0.00 39 GLN A N 4
ATOM 6177 C CA . GLN A 1 42 ? -11.857 -1.410 -6.168 1.00 0.00 39 GLN A CA 4
ATOM 6178 C C . GLN A 1 42 ? -11.428 -0.521 -5.028 1.00 0.00 39 GLN A C 4
ATOM 6179 O O . GLN A 1 42 ? -12.174 -0.358 -4.061 1.00 0.00 39 GLN A O 4
ATOM 6193 N N . PHE A 1 43 ? -10.248 0.076 -5.141 1.00 0.00 40 PHE A N 4
ATOM 6194 C CA . PHE A 1 43 ? -9.904 1.084 -4.131 1.00 0.00 40 PHE A CA 4
ATOM 6195 C C . PHE A 1 43 ? -9.629 2.425 -4.829 1.00 0.00 40 PHE A C 4
ATOM 6196 O O . PHE A 1 43 ? -9.151 2.503 -5.962 1.00 0.00 40 PHE A O 4
ATOM 6213 N N . LEU A 1 44 ? -9.940 3.486 -4.098 1.00 0.00 41 LEU A N 4
ATOM 6214 C CA . LEU A 1 44 ? -9.823 4.860 -4.592 1.00 0.00 41 LEU A CA 4
ATOM 6215 C C . LEU A 1 44 ? -8.910 5.588 -3.613 1.00 0.00 41 LEU A C 4
ATOM 6216 O O . LEU A 1 44 ? -9.228 5.693 -2.432 1.00 0.00 41 LEU A O 4
ATOM 6232 N N . ILE A 1 45 ? -7.718 5.941 -4.060 1.00 0.00 42 ILE A N 4
ATOM 6233 C CA . ILE A 1 45 ? -6.614 6.283 -3.143 1.00 0.00 42 ILE A CA 4
ATOM 6234 C C . ILE A 1 45 ? -6.938 7.301 -2.029 1.00 0.00 42 ILE A C 4
ATOM 6235 O O . ILE A 1 45 ? -6.442 7.144 -0.913 1.00 0.00 42 ILE A O 4
ATOM 6251 N N . ASN A 1 46 ? -7.781 8.304 -2.273 1.00 0.00 43 ASN A N 4
ATOM 6252 C CA . ASN A 1 46 ? -8.178 9.204 -1.171 1.00 0.00 43 ASN A CA 4
ATOM 6253 C C . ASN A 1 46 ? -9.267 8.614 -0.248 1.00 0.00 43 ASN A C 4
ATOM 6254 O O . ASN A 1 46 ? -9.272 8.887 0.955 1.00 0.00 43 ASN A O 4
ATOM 6265 N N . LYS A 1 47 ? -10.154 7.764 -0.768 1.00 0.00 44 LYS A N 4
ATOM 6266 C CA . LYS A 1 47 ? -11.180 7.131 0.072 1.00 0.00 44 LYS A CA 4
ATOM 6267 C C . LYS A 1 47 ? -10.660 5.902 0.839 1.00 0.00 44 LYS A C 4
ATOM 6268 O O . LYS A 1 47 ? -11.150 5.619 1.931 1.00 0.00 44 LYS A O 4
ATOM 6287 N N . LEU A 1 48 ? -9.666 5.178 0.317 1.00 0.00 45 LEU A N 4
ATOM 6288 C CA . LEU A 1 48 ? -9.035 4.099 1.106 1.00 0.00 45 LEU A CA 4
ATOM 6289 C C . LEU A 1 48 ? -8.249 4.646 2.305 1.00 0.00 45 LEU A C 4
ATOM 6290 O O . LEU A 1 48 ? -8.310 4.120 3.416 1.00 0.00 45 LEU A O 4
ATOM 6306 N N . ASN A 1 49 ? -7.550 5.750 2.059 1.00 0.00 46 ASN A N 4
ATOM 6307 C CA . ASN A 1 49 ? -6.825 6.452 3.130 1.00 0.00 46 ASN A CA 4
ATOM 6308 C C . ASN A 1 49 ? -7.765 7.156 4.133 1.00 0.00 46 ASN A C 4
ATOM 6309 O O . ASN A 1 49 ? -7.381 7.379 5.282 1.00 0.00 46 ASN A O 4
ATOM 6320 N N . ASP A 1 50 ? -8.995 7.482 3.734 1.00 0.00 47 ASP A N 4
ATOM 6321 C CA . ASP A 1 50 ? -9.986 7.983 4.703 1.00 0.00 47 ASP A CA 4
ATOM 6322 C C . ASP A 1 50 ? -10.628 6.831 5.501 1.00 0.00 47 ASP A C 4
ATOM 6323 O O . ASP A 1 50 ? -10.887 6.989 6.695 1.00 0.00 47 ASP A O 4
ATOM 6332 N N . GLY A 1 51 ? -10.889 5.685 4.869 1.00 0.00 48 GLY A N 4
ATOM 6333 C CA . GLY A 1 51 ? -11.452 4.538 5.596 1.00 0.00 48 GLY A CA 4
ATOM 6334 C C . GLY A 1 51 ? -12.812 4.039 5.085 1.00 0.00 48 GLY A C 4
ATOM 6335 O O . GLY A 1 51 ? -13.495 3.300 5.798 1.00 0.00 48 GLY A O 4
ATOM 6339 N N . SER A 1 52 ? -13.238 4.433 3.887 1.00 0.00 49 SER A N 4
ATOM 6340 C CA . SER A 1 52 ? -14.580 4.059 3.404 1.00 0.00 49 SER A CA 4
ATOM 6341 C C . SER A 1 52 ? -14.743 2.579 3.009 1.00 0.00 49 SER A C 4
ATOM 6342 O O . SER A 1 52 ? -15.850 2.045 3.087 1.00 0.00 49 SER A O 4
ATOM 6350 N N . ILE A 1 53 ? -13.672 1.914 2.576 1.00 0.00 50 ILE A N 4
ATOM 6351 C CA . ILE A 1 53 ? -13.822 0.611 1.902 1.00 0.00 50 ILE A CA 4
ATOM 6352 C C . ILE A 1 53 ? -13.184 -0.476 2.761 1.00 0.00 50 ILE A C 4
ATOM 6353 O O . ILE A 1 53 ? -11.991 -0.441 3.071 1.00 0.00 50 ILE A O 4
ATOM 6369 N N . THR A 1 54 ? -14.011 -1.441 3.146 1.00 0.00 51 THR A N 4
ATOM 6370 C CA . THR A 1 54 ? -13.504 -2.594 3.910 1.00 0.00 51 THR A CA 4
ATOM 6371 C C . THR A 1 54 ? -13.492 -3.847 3.041 1.00 0.00 51 THR A C 4
ATOM 6372 O O . THR A 1 54 ? -14.520 -4.306 2.541 1.00 0.00 51 THR A O 4
ATOM 6383 N N . LEU A 1 55 ? -12.293 -4.398 2.889 1.00 0.00 52 LEU A N 4
ATOM 6384 C CA . LEU A 1 55 ? -12.133 -5.662 2.167 1.00 0.00 52 LEU A CA 4
ATOM 6385 C C . LEU A 1 55 ? -11.502 -6.723 3.096 1.00 0.00 52 LEU A C 4
ATOM 6386 O O . LEU A 1 55 ? -11.439 -6.570 4.317 1.00 0.00 52 LEU A O 4
ATOM 6402 N N . GLU A 1 56 ? -11.041 -7.809 2.491 1.00 0.00 53 GLU A N 4
ATOM 6403 C CA . GLU A 1 56 ? -10.499 -8.953 3.240 1.00 0.00 53 GLU A CA 4
ATOM 6404 C C . GLU A 1 56 ? -8.963 -8.874 3.263 1.00 0.00 53 GLU A C 4
ATOM 6405 O O . GLU A 1 56 ? -8.360 -7.931 2.743 1.00 0.00 53 GLU A O 4
ATOM 6417 N N . ASN A 1 57 ? -8.320 -9.888 3.837 1.00 0.00 54 ASN A N 4
ATOM 6418 C CA . ASN A 1 57 ? -6.855 -10.011 3.733 1.00 0.00 54 ASN A CA 4
ATOM 6419 C C . ASN A 1 57 ? -6.345 -11.298 3.063 1.00 0.00 54 ASN A C 4
ATOM 6420 O O . ASN A 1 57 ? -5.710 -12.129 3.716 1.00 0.00 54 ASN A O 4
ATOM 6431 N N . ALA A 1 58 ? -6.626 -11.502 1.774 1.00 0.00 55 ALA A N 4
ATOM 6432 C CA . ALA A 1 58 ? -6.330 -12.822 1.180 1.00 0.00 55 ALA A CA 4
ATOM 6433 C C . ALA A 1 58 ? -6.219 -12.869 -0.358 1.00 0.00 55 ALA A C 4
ATOM 6434 O O . ALA A 1 58 ? -5.106 -12.899 -0.884 1.00 0.00 55 ALA A O 4
ATOM 6441 N N . LYS A 1 59 ? -7.332 -13.081 -1.071 1.00 0.00 56 LYS A N 4
ATOM 6442 C CA . LYS A 1 59 ? -7.249 -13.577 -2.459 1.00 0.00 56 LYS A CA 4
ATOM 6443 C C . LYS A 1 59 ? -7.407 -12.501 -3.532 1.00 0.00 56 LYS A C 4
ATOM 6444 O O . LYS A 1 59 ? -8.192 -12.623 -4.470 1.00 0.00 56 LYS A O 4
ATOM 6463 N N . TYR A 1 60 ? -6.593 -11.468 -3.428 1.00 0.00 57 TYR A N 4
ATOM 6464 C CA . TYR A 1 60 ? -6.415 -10.509 -4.533 1.00 0.00 57 TYR A CA 4
ATOM 6465 C C . TYR A 1 60 ? -5.003 -10.578 -5.136 1.00 0.00 57 TYR A C 4
ATOM 6466 O O . TYR A 1 60 ? -4.517 -9.522 -5.537 1.00 0.00 57 TYR A O 4
ATOM 6484 N N . GLU A 1 61 ? -4.259 -11.686 -4.977 1.00 0.00 58 GLU A N 4
ATOM 6485 C CA . GLU A 1 61 ? -2.789 -11.712 -5.184 1.00 0.00 58 GLU A CA 4
ATOM 6486 C C . GLU A 1 61 ? -2.289 -11.368 -6.618 1.00 0.00 58 GLU A C 4
ATOM 6487 O O . GLU A 1 61 ? -1.289 -11.896 -7.106 1.00 0.00 58 GLU A O 4
ATOM 6499 N N . THR A 1 62 ? -2.936 -10.392 -7.242 1.00 0.00 59 THR A N 4
ATOM 6500 C CA . THR A 1 62 ? -2.412 -9.714 -8.438 1.00 0.00 59 THR A CA 4
ATOM 6501 C C . THR A 1 62 ? -2.922 -8.281 -8.320 1.00 0.00 59 THR A C 4
ATOM 6502 O O . THR A 1 62 ? -4.119 -8.006 -8.257 1.00 0.00 59 THR A O 4
ATOM 6513 N N . VAL A 1 63 ? -1.964 -7.385 -8.175 1.00 0.00 60 VAL A N 4
ATOM 6514 C CA . VAL A 1 63 ? -2.266 -6.024 -7.728 1.00 0.00 60 VAL A CA 4
ATOM 6515 C C . VAL A 1 63 ? -2.006 -5.108 -8.932 1.00 0.00 60 VAL A C 4
ATOM 6516 O O . VAL A 1 63 ? -1.004 -5.244 -9.632 1.00 0.00 60 VAL A O 4
ATOM 6529 N N . HIS A 1 64 ? -2.924 -4.185 -9.194 1.00 0.00 61 HIS A N 4
ATOM 6530 C CA . HIS A 1 64 ? -2.740 -3.208 -10.280 1.00 0.00 61 HIS A CA 4
ATOM 6531 C C . HIS A 1 64 ? -2.826 -1.802 -9.670 1.00 0.00 61 HIS A C 4
ATOM 6532 O O . HIS A 1 64 ? -3.761 -1.553 -8.909 1.00 0.00 61 HIS A O 4
ATOM 6546 N N . TYR A 1 65 ? -1.937 -0.848 -9.999 1.00 0.00 62 TYR A N 4
ATOM 6547 C CA . TYR A 1 65 ? -2.270 0.550 -9.661 1.00 0.00 62 TYR A CA 4
ATOM 6548 C C . TYR A 1 65 ? -2.242 1.402 -10.940 1.00 0.00 62 TYR A C 4
ATOM 6549 O O . TYR A 1 65 ? -1.394 1.242 -11.820 1.00 0.00 62 TYR A O 4
ATOM 6567 N N . LEU A 1 66 ? -3.195 2.325 -11.010 1.00 0.00 63 LEU A N 4
ATOM 6568 C CA . LEU A 1 66 ? -3.447 3.087 -12.222 1.00 0.00 63 LEU A CA 4
ATOM 6569 C C . LEU A 1 66 ? -3.361 4.584 -11.890 1.00 0.00 63 LEU A C 4
ATOM 6570 O O . LEU A 1 66 ? -4.361 5.168 -11.471 1.00 0.00 63 LEU A O 4
ATOM 6586 N N . THR A 1 67 ? -2.194 5.210 -12.000 1.00 0.00 64 THR A N 4
ATOM 6587 C CA . THR A 1 67 ? -2.051 6.585 -11.489 1.00 0.00 64 THR A CA 4
ATOM 6588 C C . THR A 1 67 ? -1.234 7.368 -12.533 1.00 0.00 64 THR A C 4
ATOM 6589 O O . THR A 1 67 ? -0.068 7.043 -12.758 1.00 0.00 64 THR A O 4
ATOM 6600 N N . PRO A 1 68 ? -1.809 8.379 -13.203 1.00 0.00 65 PRO A N 4
ATOM 6601 C CA . PRO A 1 68 ? -1.167 9.030 -14.356 1.00 0.00 65 PRO A CA 4
ATOM 6602 C C . PRO A 1 68 ? 0.240 9.589 -14.113 1.00 0.00 65 PRO A C 4
ATOM 6603 O O . PRO A 1 68 ? 0.613 9.947 -12.995 1.00 0.00 65 PRO A O 4
ATOM 6614 N N . GLU A 1 69 ? 1.023 9.631 -15.187 1.00 0.00 66 GLU A N 4
ATOM 6615 C CA . GLU A 1 69 ? 2.460 9.938 -15.068 1.00 0.00 66 GLU A CA 4
ATOM 6616 C C . GLU A 1 69 ? 2.802 11.362 -15.562 1.00 0.00 66 GLU A C 4
ATOM 6617 O O . GLU A 1 69 ? 3.894 11.604 -16.079 1.00 0.00 66 GLU A O 4
ATOM 6629 N N . ALA A 1 70 ? 1.874 12.310 -15.441 1.00 0.00 67 ALA A N 4
ATOM 6630 C CA . ALA A 1 70 ? 2.053 13.625 -16.082 1.00 0.00 67 ALA A CA 4
ATOM 6631 C C . ALA A 1 70 ? 2.546 14.645 -15.045 1.00 0.00 67 ALA A C 4
ATOM 6632 O O . ALA A 1 70 ? 3.589 15.269 -15.235 1.00 0.00 67 ALA A O 4
ATOM 6639 N N . GLN A 1 71 ? 1.783 14.851 -13.972 1.00 0.00 68 GLN A N 4
ATOM 6640 C CA . GLN A 1 71 ? 2.072 15.952 -13.042 1.00 0.00 68 GLN A CA 4
ATOM 6641 C C . GLN A 1 71 ? 3.170 15.465 -12.087 1.00 0.00 68 GLN A C 4
ATOM 6642 O O . GLN A 1 71 ? 2.985 14.481 -11.371 1.00 0.00 68 GLN A O 4
ATOM 6656 N N . THR A 1 72 ? 4.340 16.097 -12.151 1.00 0.00 69 THR A N 4
ATOM 6657 C CA . THR A 1 72 ? 5.542 15.513 -11.529 1.00 0.00 69 THR A CA 4
ATOM 6658 C C . THR A 1 72 ? 5.613 15.711 -10.002 1.00 0.00 69 THR A C 4
ATOM 6659 O O . THR A 1 72 ? 6.328 16.569 -9.482 1.00 0.00 69 THR A O 4
ATOM 6670 N N . ASP A 1 73 ? 4.822 14.917 -9.287 1.00 0.00 70 ASP A N 4
ATOM 6671 C CA . ASP A 1 73 ? 4.626 15.120 -7.843 1.00 0.00 70 ASP A CA 4
ATOM 6672 C C . ASP A 1 73 ? 4.725 13.743 -7.165 1.00 0.00 70 ASP A C 4
ATOM 6673 O O . ASP A 1 73 ? 4.937 12.723 -7.829 1.00 0.00 70 ASP A O 4
ATOM 6682 N N . ILE A 1 74 ? 4.601 13.682 -5.840 1.00 0.00 71 ILE A N 4
ATOM 6683 C CA . ILE A 1 74 ? 4.906 12.413 -5.156 1.00 0.00 71 ILE A CA 4
ATOM 6684 C C . ILE A 1 74 ? 3.627 11.568 -5.058 1.00 0.00 71 ILE A C 4
ATOM 6685 O O . ILE A 1 74 ? 2.508 12.080 -4.980 1.00 0.00 71 ILE A O 4
ATOM 6701 N N . LYS A 1 75 ? 3.818 10.254 -5.075 1.00 0.00 72 LYS A N 4
ATOM 6702 C CA . LYS A 1 75 ? 2.645 9.355 -5.211 1.00 0.00 72 LYS A CA 4
ATOM 6703 C C . LYS A 1 75 ? 2.008 8.807 -3.913 1.00 0.00 72 LYS A C 4
ATOM 6704 O O . LYS A 1 75 ? 0.816 9.032 -3.701 1.00 0.00 72 LYS A O 4
ATOM 6723 N N . PHE A 1 76 ? 2.669 7.893 -3.198 1.00 0.00 73 PHE A N 4
ATOM 6724 C CA . PHE A 1 76 ? 1.940 6.978 -2.300 1.00 0.00 73 PHE A CA 4
ATOM 6725 C C . PHE A 1 76 ? 2.564 6.945 -0.903 1.00 0.00 73 PHE A C 4
ATOM 6726 O O . PHE A 1 76 ? 3.788 7.017 -0.776 1.00 0.00 73 PHE A O 4
ATOM 6743 N N . PRO A 1 77 ? 1.780 6.719 0.160 1.00 0.00 74 PRO A N 4
ATOM 6744 C CA . PRO A 1 77 ? 2.346 6.567 1.501 1.00 0.00 74 PRO A CA 4
ATOM 6745 C C . PRO A 1 77 ? 2.860 5.139 1.728 1.00 0.00 74 PRO A C 4
ATOM 6746 O O . PRO A 1 77 ? 2.335 4.171 1.172 1.00 0.00 74 PRO A O 4
ATOM 6757 N N . LYS A 1 78 ? 3.887 5.007 2.561 1.00 0.00 75 LYS A N 4
ATOM 6758 C CA . LYS A 1 78 ? 4.410 3.667 2.899 1.00 0.00 75 LYS A CA 4
ATOM 6759 C C . LYS A 1 78 ? 3.390 2.758 3.620 1.00 0.00 75 LYS A C 4
ATOM 6760 O O . LYS A 1 78 ? 3.359 1.543 3.400 1.00 0.00 75 LYS A O 4
ATOM 6779 N N . LYS A 1 79 ? 2.566 3.331 4.499 1.00 0.00 76 LYS A N 4
ATOM 6780 C CA . LYS A 1 79 ? 1.573 2.534 5.245 1.00 0.00 76 LYS A CA 4
ATOM 6781 C C . LYS A 1 79 ? 0.552 1.814 4.348 1.00 0.00 76 LYS A C 4
ATOM 6782 O O . LYS A 1 79 ? 0.092 0.720 4.680 1.00 0.00 76 LYS A O 4
ATOM 6801 N N . LEU A 1 80 ? 0.218 2.388 3.193 1.00 0.00 77 LEU A N 4
ATOM 6802 C CA . LEU A 1 80 ? -0.712 1.696 2.275 1.00 0.00 77 LEU A CA 4
ATOM 6803 C C . LEU A 1 80 ? 0.002 0.559 1.517 1.00 0.00 77 LEU A C 4
ATOM 6804 O O . LEU A 1 80 ? -0.628 -0.458 1.240 1.00 0.00 77 LEU A O 4
ATOM 6820 N N . ILE A 1 81 ? 1.306 0.657 1.243 1.00 0.00 78 ILE A N 4
ATOM 6821 C CA . ILE A 1 81 ? 2.074 -0.491 0.746 1.00 0.00 78 ILE A CA 4
ATOM 6822 C C . ILE A 1 81 ? 2.142 -1.628 1.793 1.00 0.00 78 ILE A C 4
ATOM 6823 O O . ILE A 1 81 ? 2.115 -2.795 1.401 1.00 0.00 78 ILE A O 4
ATOM 6839 N N . SER A 1 82 ? 2.211 -1.345 3.101 1.00 0.00 79 SER A N 4
ATOM 6840 C CA . SER A 1 82 ? 2.142 -2.438 4.091 1.00 0.00 79 SER A CA 4
ATOM 6841 C C . SER A 1 82 ? 0.745 -3.086 4.165 1.00 0.00 79 SER A C 4
ATOM 6842 O O . SER A 1 82 ? 0.636 -4.303 4.317 1.00 0.00 79 SER A O 4
ATOM 6850 N N . VAL A 1 83 ? -0.322 -2.298 4.022 1.00 0.00 80 VAL A N 4
ATOM 6851 C CA . VAL A 1 83 ? -1.682 -2.869 3.905 1.00 0.00 80 VAL A CA 4
ATOM 6852 C C . VAL A 1 83 ? -1.846 -3.696 2.609 1.00 0.00 80 VAL A C 4
ATOM 6853 O O . VAL A 1 83 ? -2.475 -4.753 2.625 1.00 0.00 80 VAL A O 4
ATOM 6866 N N . LEU A 1 84 ? -1.281 -3.233 1.492 1.00 0.00 81 LEU A N 4
ATOM 6867 C CA . LEU A 1 84 ? -1.287 -4.003 0.246 1.00 0.00 81 LEU A CA 4
ATOM 6868 C C . LEU A 1 84 ? -0.539 -5.342 0.373 1.00 0.00 81 LEU A C 4
ATOM 6869 O O . LEU A 1 84 ? -0.999 -6.363 -0.137 1.00 0.00 81 LEU A O 4
ATOM 6885 N N . ALA A 1 85 ? 0.602 -5.348 1.061 1.00 0.00 82 ALA A N 4
ATOM 6886 C CA . ALA A 1 85 ? 1.315 -6.601 1.339 1.00 0.00 82 ALA A CA 4
ATOM 6887 C C . ALA A 1 85 ? 0.538 -7.563 2.254 1.00 0.00 82 ALA A C 4
ATOM 6888 O O . ALA A 1 85 ? 0.707 -8.779 2.159 1.00 0.00 82 ALA A O 4
ATOM 6895 N N . ASP A 1 86 ? -0.296 -7.038 3.151 1.00 0.00 83 ASP A N 4
ATOM 6896 C CA . ASP A 1 86 ? -1.029 -7.905 4.094 1.00 0.00 83 ASP A CA 4
ATOM 6897 C C . ASP A 1 86 ? -2.244 -8.645 3.496 1.00 0.00 83 ASP A C 4
ATOM 6898 O O . ASP A 1 86 ? -2.820 -9.531 4.128 1.00 0.00 83 ASP A O 4
ATOM 6907 N N . SER A 1 87 ? -2.634 -8.284 2.282 1.00 0.00 84 SER A N 4
ATOM 6908 C CA . SER A 1 87 ? -3.837 -8.843 1.651 1.00 0.00 84 SER A CA 4
ATOM 6909 C C . SER A 1 87 ? -3.562 -9.960 0.628 1.00 0.00 84 SER A C 4
ATOM 6910 O O . SER A 1 87 ? -4.311 -10.137 -0.334 1.00 0.00 84 SER A O 4
ATOM 6918 N N . LEU A 1 88 ? -2.471 -10.691 0.815 1.00 0.00 85 LEU A N 4
ATOM 6919 C CA . LEU A 1 88 ? -1.929 -11.544 -0.248 1.00 0.00 85 LEU A CA 4
ATOM 6920 C C . LEU A 1 88 ? -1.565 -12.935 0.287 1.00 0.00 85 LEU A C 4
ATOM 6921 O O . LEU A 1 88 ? -1.308 -13.143 1.473 1.00 0.00 85 LEU A O 4
ATOM 6937 N N . LYS A 1 89 ? -1.471 -13.873 -0.653 1.00 0.00 86 LYS A N 4
ATOM 6938 C CA . LYS A 1 89 ? -0.857 -15.180 -0.380 1.00 0.00 86 LYS A CA 4
ATOM 6939 C C . LYS A 1 89 ? 0.543 -15.208 -1.038 1.00 0.00 86 LYS A C 4
ATOM 6940 O O . LYS A 1 89 ? 0.919 -14.249 -1.714 1.00 0.00 86 LYS A O 4
ATOM 6959 N N . PRO A 1 90 ? 1.363 -16.256 -0.854 1.00 0.00 87 PRO A N 4
ATOM 6960 C CA . PRO A 1 90 ? 2.775 -16.235 -1.277 1.00 0.00 87 PRO A CA 4
ATOM 6961 C C . PRO A 1 90 ? 3.102 -15.869 -2.740 1.00 0.00 87 PRO A C 4
ATOM 6962 O O . PRO A 1 90 ? 4.195 -15.362 -2.995 1.00 0.00 87 PRO A O 4
ATOM 6973 N N . ASN A 1 91 ? 2.189 -16.072 -3.695 1.00 0.00 88 ASN A N 4
ATOM 6974 C CA . ASN A 1 91 ? 2.383 -15.494 -5.039 1.00 0.00 88 ASN A CA 4
ATOM 6975 C C . ASN A 1 91 ? 1.577 -14.195 -5.179 1.00 0.00 88 ASN A C 4
ATOM 6976 O O . ASN A 1 91 ? 0.783 -14.017 -6.103 1.00 0.00 88 ASN A O 4
ATOM 6987 N N . GLY A 1 92 ? 1.851 -13.249 -4.284 1.00 0.00 89 GLY A N 4
ATOM 6988 C CA . GLY A 1 92 ? 1.367 -11.879 -4.470 1.00 0.00 89 GLY A CA 4
ATOM 6989 C C . GLY A 1 92 ? 2.187 -11.214 -5.561 1.00 0.00 89 GLY A C 4
ATOM 6990 O O . GLY A 1 92 ? 3.372 -11.504 -5.708 1.00 0.00 89 GLY A O 4
ATOM 6994 N N . SER A 1 93 ? 1.578 -10.340 -6.349 1.00 0.00 90 SER A N 4
ATOM 6995 C CA . SER A 1 93 ? 2.371 -9.667 -7.366 1.00 0.00 90 SER A CA 4
ATOM 6996 C C . SER A 1 93 ? 1.854 -8.238 -7.408 1.00 0.00 90 SER A C 4
ATOM 6997 O O . SER A 1 93 ? 0.737 -7.913 -7.012 1.00 0.00 90 SER A O 4
ATOM 7005 N N . LEU A 1 94 ? 2.714 -7.402 -7.936 1.00 0.00 91 LEU A N 4
ATOM 7006 C CA . LEU A 1 94 ? 2.506 -5.961 -7.889 1.00 0.00 91 LEU A CA 4
ATOM 7007 C C . LEU A 1 94 ? 2.666 -5.513 -9.341 1.00 0.00 91 LEU A C 4
ATOM 7008 O O . LEU A 1 94 ? 3.708 -5.804 -9.920 1.00 0.00 91 LEU A O 4
ATOM 7024 N N . ILE A 1 95 ? 1.744 -4.745 -9.920 1.00 0.00 92 ILE A N 4
ATOM 7025 C CA . ILE A 1 95 ? 1.995 -4.147 -11.247 1.00 0.00 92 ILE A CA 4
ATOM 7026 C C . ILE A 1 95 ? 1.905 -2.639 -11.161 1.00 0.00 92 ILE A C 4
ATOM 7027 O O . ILE A 1 95 ? 0.866 -2.026 -11.409 1.00 0.00 92 ILE A O 4
ATOM 7043 N N . GLY A 1 96 ? 2.991 -2.070 -10.680 1.00 0.00 93 GLY A N 4
ATOM 7044 C CA . GLY A 1 96 ? 2.945 -0.638 -10.382 1.00 0.00 93 GLY A CA 4
ATOM 7045 C C . GLY A 1 96 ? 4.166 0.238 -10.612 1.00 0.00 93 GLY A C 4
ATOM 7046 O O . GLY A 1 96 ? 4.236 1.045 -11.541 1.00 0.00 93 GLY A O 4
ATOM 7050 N N . LEU A 1 97 ? 5.034 0.206 -9.613 1.00 0.00 94 LEU A N 4
ATOM 7051 C CA . LEU A 1 97 ? 5.595 1.454 -9.077 1.00 0.00 94 LEU A CA 4
ATOM 7052 C C . LEU A 1 97 ? 7.116 1.513 -9.294 1.00 0.00 94 LEU A C 4
ATOM 7053 O O . LEU A 1 97 ? 7.808 0.500 -9.386 1.00 0.00 94 LEU A O 4
ATOM 7069 N N . SER A 1 98 ? 7.593 2.734 -9.504 1.00 0.00 95 SER A N 4
ATOM 7070 C CA . SER A 1 98 ? 8.872 2.943 -10.210 1.00 0.00 95 SER A CA 4
ATOM 7071 C C . SER A 1 98 ? 10.062 3.277 -9.276 1.00 0.00 95 SER A C 4
ATOM 7072 O O . SER A 1 98 ? 10.555 2.365 -8.612 1.00 0.00 95 SER A O 4
ATOM 7080 N N . ASP A 1 99 ? 10.609 4.504 -9.253 1.00 0.00 96 ASP A N 4
ATOM 7081 C CA . ASP A 1 99 ? 11.998 4.671 -8.778 1.00 0.00 96 ASP A CA 4
ATOM 7082 C C . ASP A 1 99 ? 12.198 4.649 -7.258 1.00 0.00 96 ASP A C 4
ATOM 7083 O O . ASP A 1 99 ? 12.928 3.793 -6.759 1.00 0.00 96 ASP A O 4
ATOM 7092 N N . ILE A 1 100 ? 11.585 5.561 -6.508 1.00 0.00 97 ILE A N 4
ATOM 7093 C CA . ILE A 1 100 ? 11.681 5.482 -5.021 1.00 0.00 97 ILE A CA 4
ATOM 7094 C C . ILE A 1 100 ? 11.077 4.163 -4.480 1.00 0.00 97 ILE A C 4
ATOM 7095 O O . ILE A 1 100 ? 11.422 3.621 -3.421 1.00 0.00 97 ILE A O 4
ATOM 7111 N N . TYR A 1 101 ? 10.143 3.652 -5.266 1.00 0.00 98 TYR A N 4
ATOM 7112 C CA . TYR A 1 101 ? 9.324 2.525 -4.851 1.00 0.00 98 TYR A CA 4
ATOM 7113 C C . TYR A 1 101 ? 10.142 1.208 -4.953 1.00 0.00 98 TYR A C 4
ATOM 7114 O O . TYR A 1 101 ? 9.844 0.237 -4.266 1.00 0.00 98 TYR A O 4
ATOM 7132 N N . LYS A 1 102 ? 11.231 1.192 -5.734 1.00 0.00 99 LYS A N 4
ATOM 7133 C CA . LYS A 1 102 ? 12.213 0.089 -5.719 1.00 0.00 99 LYS A CA 4
ATOM 7134 C C . LYS A 1 102 ? 12.767 -0.205 -4.312 1.00 0.00 99 LYS A C 4
ATOM 7135 O O . LYS A 1 102 ? 12.681 -1.334 -3.832 1.00 0.00 99 LYS A O 4
ATOM 7154 N N . VAL A 1 103 ? 13.341 0.800 -3.648 1.00 0.00 100 VAL A N 4
ATOM 7155 C CA . VAL A 1 103 ? 13.843 0.606 -2.274 1.00 0.00 100 VAL A CA 4
ATOM 7156 C C . VAL A 1 103 ? 12.692 0.305 -1.294 1.00 0.00 100 VAL A C 4
ATOM 7157 O O . VAL A 1 103 ? 12.846 -0.501 -0.372 1.00 0.00 100 VAL A O 4
ATOM 7170 N N . ASP A 1 104 ? 11.524 0.916 -1.508 1.00 0.00 101 ASP A N 4
ATOM 7171 C CA . ASP A 1 104 ? 10.340 0.532 -0.736 1.00 0.00 101 ASP A CA 4
ATOM 7172 C C . ASP A 1 104 ? 9.981 -0.954 -0.899 1.00 0.00 101 ASP A C 4
ATOM 7173 O O . ASP A 1 104 ? 9.689 -1.627 0.085 1.00 0.00 101 ASP A O 4
ATOM 7182 N N . ALA A 1 105 ? 9.993 -1.465 -2.133 1.00 0.00 102 ALA A N 4
ATOM 7183 C CA . ALA A 1 105 ? 9.724 -2.887 -2.376 1.00 0.00 102 ALA A CA 4
ATOM 7184 C C . ALA A 1 105 ? 10.698 -3.783 -1.608 1.00 0.00 102 ALA A C 4
ATOM 7185 O O . ALA A 1 105 ? 10.303 -4.768 -0.990 1.00 0.00 102 ALA A O 4
ATOM 7192 N N . LEU A 1 106 ? 11.976 -3.409 -1.637 1.00 0.00 103 LEU A N 4
ATOM 7193 C CA . LEU A 1 106 ? 13.011 -4.166 -0.912 1.00 0.00 103 LEU A CA 4
ATOM 7194 C C . LEU A 1 106 ? 12.690 -4.330 0.578 1.00 0.00 103 LEU A C 4
ATOM 7195 O O . LEU A 1 106 ? 12.781 -5.422 1.140 1.00 0.00 103 LEU A O 4
ATOM 7211 N N . ILE A 1 107 ? 12.359 -3.214 1.214 1.00 0.00 104 ILE A N 4
ATOM 7212 C CA . ILE A 1 107 ? 12.239 -3.181 2.680 1.00 0.00 104 ILE A CA 4
ATOM 7213 C C . ILE A 1 107 ? 10.902 -3.740 3.195 1.00 0.00 104 ILE A C 4
ATOM 7214 O O . ILE A 1 107 ? 10.844 -4.418 4.222 1.00 0.00 104 ILE A O 4
ATOM 7230 N N . ASN A 1 108 ? 9.841 -3.505 2.432 1.00 0.00 105 ASN A N 4
ATOM 7231 C CA . ASN A 1 108 ? 8.529 -4.068 2.712 1.00 0.00 105 ASN A CA 4
ATOM 7232 C C . ASN A 1 108 ? 8.421 -5.572 2.443 1.00 0.00 105 ASN A C 4
ATOM 7233 O O . ASN A 1 108 ? 7.475 -6.198 2.924 1.00 0.00 105 ASN A O 4
ATOM 7244 N N . GLY A 1 109 ? 9.351 -6.174 1.704 1.00 0.00 106 GLY A N 4
ATOM 7245 C CA . GLY A 1 109 ? 9.286 -7.630 1.508 1.00 0.00 106 GLY A CA 4
ATOM 7246 C C . GLY A 1 109 ? 8.768 -8.026 0.125 1.00 0.00 106 GLY A C 4
ATOM 7247 O O . GLY A 1 109 ? 8.190 -9.100 -0.041 1.00 0.00 106 GLY A O 4
ATOM 7251 N N . PHE A 1 110 ? 9.031 -7.190 -0.873 1.00 0.00 107 PHE A N 4
ATOM 7252 C CA . PHE A 1 110 ? 8.798 -7.588 -2.265 1.00 0.00 107 PHE A CA 4
ATOM 7253 C C . PHE A 1 110 ? 10.177 -7.840 -2.905 1.00 0.00 107 PHE A C 4
ATOM 7254 O O . PHE A 1 110 ? 11.203 -7.310 -2.472 1.00 0.00 107 PHE A O 4
ATOM 7271 N N . GLU A 1 111 ? 10.183 -8.596 -3.995 1.00 0.00 108 GLU A N 4
ATOM 7272 C CA . GLU A 1 111 ? 11.402 -8.828 -4.772 1.00 0.00 108 GLU A CA 4
ATOM 7273 C C . GLU A 1 111 ? 11.117 -8.350 -6.200 1.00 0.00 108 GLU A C 4
ATOM 7274 O O . GLU A 1 111 ? 10.326 -8.943 -6.933 1.00 0.00 108 GLU A O 4
ATOM 7286 N N . ILE A 1 112 ? 11.759 -7.251 -6.584 1.00 0.00 109 ILE A N 4
ATOM 7287 C CA . ILE A 1 112 ? 11.438 -6.580 -7.845 1.00 0.00 109 ILE A CA 4
ATOM 7288 C C . ILE A 1 112 ? 11.987 -7.345 -9.055 1.00 0.00 109 ILE A C 4
ATOM 7289 O O . ILE A 1 112 ? 13.006 -8.039 -8.994 1.00 0.00 109 ILE A O 4
ATOM 7305 N N . ILE A 1 113 ? 11.256 -7.231 -10.154 1.00 0.00 110 ILE A N 4
ATOM 7306 C CA . ILE A 1 113 ? 11.567 -8.007 -11.361 1.00 0.00 110 ILE A CA 4
ATOM 7307 C C . ILE A 1 113 ? 11.133 -7.186 -12.574 1.00 0.00 110 ILE A C 4
ATOM 7308 O O . ILE A 1 113 ? 10.005 -6.691 -12.672 1.00 0.00 110 ILE A O 4
ATOM 7324 N N . ASN A 1 114 ? 12.087 -7.020 -13.481 1.00 0.00 111 ASN A N 4
ATOM 7325 C CA . ASN A 1 114 ? 11.910 -6.080 -14.594 1.00 0.00 111 ASN A CA 4
ATOM 7326 C C . ASN A 1 114 ? 11.742 -6.812 -15.928 1.00 0.00 111 ASN A C 4
ATOM 7327 O O . ASN A 1 114 ? 12.682 -7.296 -16.559 1.00 0.00 111 ASN A O 4
ATOM 7338 N N . GLU A 1 115 ? 10.476 -6.920 -16.294 1.00 0.00 112 GLU A N 4
ATOM 7339 C CA . GLU A 1 115 ? 10.052 -7.756 -17.429 1.00 0.00 112 GLU A CA 4
ATOM 7340 C C . GLU A 1 115 ? 9.060 -6.921 -18.263 1.00 0.00 112 GLU A C 4
ATOM 7341 O O . GLU A 1 115 ? 8.721 -5.802 -17.867 1.00 0.00 112 GLU A O 4
ATOM 7353 N N . PRO A 1 116 ? 8.520 -7.412 -19.391 1.00 0.00 113 PRO A N 4
ATOM 7354 C CA . PRO A 1 116 ? 7.533 -6.637 -20.168 1.00 0.00 113 PRO A CA 4
ATOM 7355 C C . PRO A 1 116 ? 6.260 -6.133 -19.457 1.00 0.00 113 PRO A C 4
ATOM 7356 O O . PRO A 1 116 ? 5.524 -5.304 -19.992 1.00 0.00 113 PRO A O 4
ATOM 7367 N N . ASP A 1 117 ? 6.052 -6.569 -18.221 1.00 0.00 114 ASP A N 4
ATOM 7368 C CA . ASP A 1 117 ? 5.200 -5.823 -17.282 1.00 0.00 114 ASP A CA 4
ATOM 7369 C C . ASP A 1 117 ? 6.056 -5.665 -16.019 1.00 0.00 114 ASP A C 4
ATOM 7370 O O . ASP A 1 117 ? 6.462 -6.648 -15.392 1.00 0.00 114 ASP A O 4
ATOM 7379 N N . TYR A 1 118 ? 6.398 -4.429 -15.690 1.00 0.00 115 TYR A N 4
ATOM 7380 C CA . TYR A 1 118 ? 7.390 -4.178 -14.637 1.00 0.00 115 TYR A CA 4
ATOM 7381 C C . TYR A 1 118 ? 6.713 -4.171 -13.262 1.00 0.00 115 TYR A C 4
ATOM 7382 O O . TYR A 1 118 ? 5.846 -3.328 -13.001 1.00 0.00 115 TYR A O 4
ATOM 7400 N N . CYS A 1 119 ? 7.016 -5.189 -12.451 1.00 0.00 116 CYS A N 4
ATOM 7401 C CA . CYS A 1 119 ? 6.519 -5.234 -11.072 1.00 0.00 116 CYS A CA 4
ATOM 7402 C C . CYS A 1 119 ? 7.480 -5.907 -10.096 1.00 0.00 116 CYS A C 4
ATOM 7403 O O . CYS A 1 119 ? 8.691 -6.018 -10.278 1.00 0.00 116 CYS A O 4
ATOM 7411 N N . TRP A 1 120 ? 6.818 -6.332 -9.022 1.00 0.00 117 TRP A N 4
ATOM 7412 C CA . TRP A 1 120 ? 7.440 -6.819 -7.795 1.00 0.00 117 TRP A CA 4
ATOM 7413 C C . TRP A 1 120 ? 6.612 -8.057 -7.418 1.00 0.00 117 TRP A C 4
ATOM 7414 O O . TRP A 1 120 ? 5.402 -8.103 -7.636 1.00 0.00 117 TRP A O 4
ATOM 7435 N N . ILE A 1 121 ? 7.223 -9.029 -6.771 1.00 0.00 118 ILE A N 4
ATOM 7436 C CA . ILE A 1 121 ? 6.435 -10.071 -6.085 1.00 0.00 118 ILE A CA 4
ATOM 7437 C C . ILE A 1 121 ? 6.648 -9.906 -4.577 1.00 0.00 118 ILE A C 4
ATOM 7438 O O . ILE A 1 121 ? 7.768 -9.700 -4.131 1.00 0.00 118 ILE A O 4
ATOM 7454 N N . LYS A 1 122 ? 5.625 -10.159 -3.767 1.00 0.00 119 LYS A N 4
ATOM 7455 C CA . LYS A 1 122 ? 5.850 -10.275 -2.315 1.00 0.00 119 LYS A CA 4
ATOM 7456 C C . LYS A 1 122 ? 6.051 -11.749 -1.934 1.00 0.00 119 LYS A C 4
ATOM 7457 O O . LYS A 1 122 ? 5.137 -12.568 -2.030 1.00 0.00 119 LYS A O 4
ATOM 7476 N N . MET A 1 123 ? 7.280 -12.090 -1.553 1.00 0.00 120 MET A N 4
ATOM 7477 C CA . MET A 1 123 ? 7.648 -13.501 -1.368 1.00 0.00 120 MET A CA 4
ATOM 7478 C C . MET A 1 123 ? 7.366 -13.918 0.081 1.00 0.00 120 MET A C 4
ATOM 7479 O O . MET A 1 123 ? 7.387 -13.100 1.003 1.00 0.00 120 MET A O 4
ATOM 7493 N N . TYR A 1 7 ? -7.710 -19.180 -13.156 1.00 0.00 4 TYR A N 5
ATOM 7494 C CA . TYR A 1 7 ? -8.372 -17.907 -13.465 1.00 0.00 4 TYR A CA 5
ATOM 7495 C C . TYR A 1 7 ? -8.362 -17.057 -12.197 1.00 0.00 4 TYR A C 5
ATOM 7496 O O . TYR A 1 7 ? -8.845 -17.464 -11.139 1.00 0.00 4 TYR A O 5
ATOM 7514 N N . LYS A 1 8 ? -7.736 -15.892 -12.292 1.00 0.00 5 LYS A N 5
ATOM 7515 C CA . LYS A 1 8 ? -7.284 -15.201 -11.091 1.00 0.00 5 LYS A CA 5
ATOM 7516 C C . LYS A 1 8 ? -8.269 -14.131 -10.612 1.00 0.00 5 LYS A C 5
ATOM 7517 O O . LYS A 1 8 ? -8.855 -13.372 -11.384 1.00 0.00 5 LYS A O 5
ATOM 7536 N N . THR A 1 9 ? -8.374 -14.062 -9.293 1.00 0.00 6 THR A N 5
ATOM 7537 C CA . THR A 1 9 ? -9.080 -12.965 -8.611 1.00 0.00 6 THR A CA 5
ATOM 7538 C C . THR A 1 9 ? -8.029 -11.957 -8.152 1.00 0.00 6 THR A C 5
ATOM 7539 O O . THR A 1 9 ? -7.106 -12.297 -7.407 1.00 0.00 6 THR A O 5
ATOM 7550 N N . GLY A 1 10 ? -8.141 -10.727 -8.627 1.00 0.00 7 GLY A N 5
ATOM 7551 C CA . GLY A 1 10 ? -7.215 -9.695 -8.145 1.00 0.00 7 GLY A CA 5
ATOM 7552 C C . GLY A 1 10 ? -7.872 -8.380 -7.746 1.00 0.00 7 GLY A C 5
ATOM 7553 O O . GLY A 1 10 ? -9.062 -8.303 -7.440 1.00 0.00 7 GLY A O 5
ATOM 7557 N N . LEU A 1 11 ? -7.024 -7.366 -7.617 1.00 0.00 8 LEU A N 5
ATOM 7558 C CA . LEU A 1 11 ? -7.411 -6.142 -6.923 1.00 0.00 8 LEU A CA 5
ATOM 7559 C C . LEU A 1 11 ? -6.949 -4.973 -7.783 1.00 0.00 8 LEU A C 5
ATOM 7560 O O . LEU A 1 11 ? -5.861 -5.003 -8.360 1.00 0.00 8 LEU A O 5
ATOM 7576 N N . LEU A 1 12 ? -7.750 -3.921 -7.854 1.00 0.00 9 LEU A N 5
ATOM 7577 C CA . LEU A 1 12 ? -7.336 -2.725 -8.559 1.00 0.00 9 LEU A CA 5
ATOM 7578 C C . LEU A 1 12 ? -7.435 -1.548 -7.585 1.00 0.00 9 LEU A C 5
ATOM 7579 O O . LEU A 1 12 ? -8.398 -1.377 -6.837 1.00 0.00 9 LEU A O 5
ATOM 7595 N N . LEU A 1 13 ? -6.379 -0.753 -7.619 1.00 0.00 10 LEU A N 5
ATOM 7596 C CA . LEU A 1 13 ? -6.277 0.444 -6.778 1.00 0.00 10 LEU A CA 5
ATOM 7597 C C . LEU A 1 13 ? -6.067 1.630 -7.722 1.00 0.00 10 LEU A C 5
ATOM 7598 O O . LEU A 1 13 ? -5.132 1.654 -8.519 1.00 0.00 10 LEU A O 5
ATOM 7614 N N . ILE A 1 14 ? -6.984 2.586 -7.682 1.00 0.00 11 ILE A N 5
ATOM 7615 C CA . ILE A 1 14 ? -6.999 3.652 -8.697 1.00 0.00 11 ILE A CA 5
ATOM 7616 C C . ILE A 1 14 ? -6.777 4.987 -7.980 1.00 0.00 11 ILE A C 5
ATOM 7617 O O . ILE A 1 14 ? -7.376 5.249 -6.936 1.00 0.00 11 ILE A O 5
ATOM 7633 N N . HIS A 1 15 ? -5.989 5.882 -8.569 1.00 0.00 12 HIS A N 5
ATOM 7634 C CA . HIS A 1 15 ? -5.994 7.275 -8.107 1.00 0.00 12 HIS A CA 5
ATOM 7635 C C . HIS A 1 15 ? -6.793 8.076 -9.157 1.00 0.00 12 HIS A C 5
ATOM 7636 O O . HIS A 1 15 ? -6.509 7.964 -10.350 1.00 0.00 12 HIS A O 5
ATOM 7650 N N . PRO A 1 16 ? -7.782 8.890 -8.767 1.00 0.00 13 PRO A N 5
ATOM 7651 C CA . PRO A 1 16 ? -8.712 9.512 -9.725 1.00 0.00 13 PRO A CA 5
ATOM 7652 C C . PRO A 1 16 ? -8.211 10.444 -10.841 1.00 0.00 13 PRO A C 5
ATOM 7653 O O . PRO A 1 16 ? -9.023 10.857 -11.668 1.00 0.00 13 PRO A O 5
ATOM 7664 N N . ALA A 1 17 ? -6.974 10.924 -10.809 1.00 0.00 14 ALA A N 5
ATOM 7665 C CA . ALA A 1 17 ? -6.658 12.116 -11.623 1.00 0.00 14 ALA A CA 5
ATOM 7666 C C . ALA A 1 17 ? -6.699 11.937 -13.144 1.00 0.00 14 ALA A C 5
ATOM 7667 O O . ALA A 1 17 ? -7.389 12.696 -13.825 1.00 0.00 14 ALA A O 5
ATOM 7674 N N . VAL A 1 18 ? -6.034 10.924 -13.690 1.00 0.00 15 VAL A N 5
ATOM 7675 C CA . VAL A 1 18 ? -6.230 10.588 -15.106 1.00 0.00 15 VAL A CA 5
ATOM 7676 C C . VAL A 1 18 ? -7.388 9.589 -15.273 1.00 0.00 15 VAL A C 5
ATOM 7677 O O . VAL A 1 18 ? -8.036 9.543 -16.318 1.00 0.00 15 VAL A O 5
ATOM 7690 N N . THR A 1 19 ? -7.632 8.777 -14.245 1.00 0.00 16 THR A N 5
ATOM 7691 C CA . THR A 1 19 ? -8.560 7.651 -14.367 1.00 0.00 16 THR A CA 5
ATOM 7692 C C . THR A 1 19 ? -10.046 8.047 -14.344 1.00 0.00 16 THR A C 5
ATOM 7693 O O . THR A 1 19 ? -10.886 7.209 -14.670 1.00 0.00 16 THR A O 5
ATOM 7704 N N . THR A 1 20 ? -10.413 9.270 -13.936 1.00 0.00 17 THR A N 5
ATOM 7705 C CA . THR A 1 20 ? -11.842 9.569 -13.721 1.00 0.00 17 THR A CA 5
ATOM 7706 C C . THR A 1 20 ? -12.597 9.792 -15.055 1.00 0.00 17 THR A C 5
ATOM 7707 O O . THR A 1 20 ? -13.807 10.025 -15.057 1.00 0.00 17 THR A O 5
ATOM 7718 N N . THR A 1 21 ? -11.908 9.647 -16.189 1.00 0.00 18 THR A N 5
ATOM 7719 C CA . THR A 1 21 ? -12.589 9.554 -17.486 1.00 0.00 18 THR A CA 5
ATOM 7720 C C . THR A 1 21 ? -12.661 8.037 -17.834 1.00 0.00 18 THR A C 5
ATOM 7721 O O . THR A 1 21 ? -12.000 7.233 -17.175 1.00 0.00 18 THR A O 5
ATOM 7732 N N . PRO A 1 22 ? -13.416 7.569 -18.843 1.00 0.00 19 PRO A N 5
ATOM 7733 C CA . PRO A 1 22 ? -13.610 6.106 -18.983 1.00 0.00 19 PRO A CA 5
ATOM 7734 C C . PRO A 1 22 ? -12.463 5.272 -19.579 1.00 0.00 19 PRO A C 5
ATOM 7735 O O . PRO A 1 22 ? -12.562 4.044 -19.613 1.00 0.00 19 PRO A O 5
ATOM 7746 N N . GLU A 1 23 ? -11.416 5.891 -20.119 1.00 0.00 20 GLU A N 5
ATOM 7747 C CA . GLU A 1 23 ? -10.469 5.141 -20.960 1.00 0.00 20 GLU A CA 5
ATOM 7748 C C . GLU A 1 23 ? -9.517 4.206 -20.205 1.00 0.00 20 GLU A C 5
ATOM 7749 O O . GLU A 1 23 ? -9.392 3.041 -20.578 1.00 0.00 20 GLU A O 5
ATOM 7761 N N . LEU A 1 24 ? -8.832 4.689 -19.170 1.00 0.00 21 LEU A N 5
ATOM 7762 C CA . LEU A 1 24 ? -7.857 3.839 -18.459 1.00 0.00 21 LEU A CA 5
ATOM 7763 C C . LEU A 1 24 ? -8.533 2.710 -17.665 1.00 0.00 21 LEU A C 5
ATOM 7764 O O . LEU A 1 24 ? -7.944 1.646 -17.479 1.00 0.00 21 LEU A O 5
ATOM 7780 N N . VAL A 1 25 ? -9.759 2.928 -17.189 1.00 0.00 22 VAL A N 5
ATOM 7781 C CA . VAL A 1 25 ? -10.505 1.845 -16.517 1.00 0.00 22 VAL A CA 5
ATOM 7782 C C . VAL A 1 25 ? -10.865 0.733 -17.524 1.00 0.00 22 VAL A C 5
ATOM 7783 O O . VAL A 1 25 ? -10.579 -0.440 -17.274 1.00 0.00 22 VAL A O 5
ATOM 7796 N N . GLU A 1 26 ? -11.446 1.080 -18.673 1.00 0.00 23 GLU A N 5
ATOM 7797 C CA . GLU A 1 26 ? -11.721 0.069 -19.713 1.00 0.00 23 GLU A CA 5
ATOM 7798 C C . GLU A 1 26 ? -10.451 -0.630 -20.228 1.00 0.00 23 GLU A C 5
ATOM 7799 O O . GLU A 1 26 ? -10.464 -1.827 -20.505 1.00 0.00 23 GLU A O 5
ATOM 7811 N N . ASN A 1 27 ? -9.358 0.116 -20.344 1.00 0.00 24 ASN A N 5
ATOM 7812 C CA . ASN A 1 27 ? -8.053 -0.441 -20.724 1.00 0.00 24 ASN A CA 5
ATOM 7813 C C . ASN A 1 27 ? -7.517 -1.513 -19.762 1.00 0.00 24 ASN A C 5
ATOM 7814 O O . ASN A 1 27 ? -7.113 -2.585 -20.211 1.00 0.00 24 ASN A O 5
ATOM 7825 N N . THR A 1 28 ? -7.496 -1.249 -18.452 1.00 0.00 25 THR A N 5
ATOM 7826 C CA . THR A 1 28 ? -7.003 -2.273 -17.507 1.00 0.00 25 THR A CA 5
ATOM 7827 C C . THR A 1 28 ? -7.930 -3.505 -17.463 1.00 0.00 25 THR A C 5
ATOM 7828 O O . THR A 1 28 ? -7.467 -4.651 -17.460 1.00 0.00 25 THR A O 5
ATOM 7839 N N . LYS A 1 29 ? -9.241 -3.269 -17.505 1.00 0.00 26 LYS A N 5
ATOM 7840 C CA . LYS A 1 29 ? -10.198 -4.367 -17.689 1.00 0.00 26 LYS A CA 5
ATOM 7841 C C . LYS A 1 29 ? -10.006 -5.097 -19.033 1.00 0.00 26 LYS A C 5
ATOM 7842 O O . LYS A 1 29 ? -10.231 -6.304 -19.103 1.00 0.00 26 LYS A O 5
ATOM 7861 N N . ALA A 1 30 ? -9.597 -4.399 -20.099 1.00 0.00 27 ALA A N 5
ATOM 7862 C CA . ALA A 1 30 ? -9.324 -5.078 -21.377 1.00 0.00 27 ALA A CA 5
ATOM 7863 C C . ALA A 1 30 ? -8.083 -5.982 -21.352 1.00 0.00 27 ALA A C 5
ATOM 7864 O O . ALA A 1 30 ? -8.087 -7.047 -21.972 1.00 0.00 27 ALA A O 5
ATOM 7871 N N . GLN A 1 31 ? -7.032 -5.586 -20.637 1.00 0.00 28 GLN A N 5
ATOM 7872 C CA . GLN A 1 31 ? -5.882 -6.484 -20.432 1.00 0.00 28 GLN A CA 5
ATOM 7873 C C . GLN A 1 31 ? -6.305 -7.770 -19.712 1.00 0.00 28 GLN A C 5
ATOM 7874 O O . GLN A 1 31 ? -6.078 -8.876 -20.205 1.00 0.00 28 GLN A O 5
ATOM 7888 N N . ALA A 1 32 ? -6.902 -7.616 -18.530 1.00 0.00 29 ALA A N 5
ATOM 7889 C CA . ALA A 1 32 ? -7.307 -8.790 -17.735 1.00 0.00 29 ALA A CA 5
ATOM 7890 C C . ALA A 1 32 ? -8.353 -9.690 -18.420 1.00 0.00 29 ALA A C 5
ATOM 7891 O O . ALA A 1 32 ? -8.285 -10.915 -18.325 1.00 0.00 29 ALA A O 5
ATOM 7898 N N . ALA A 1 33 ? -9.273 -9.092 -19.173 1.00 0.00 30 ALA A N 5
ATOM 7899 C CA . ALA A 1 33 ? -10.187 -9.876 -20.027 1.00 0.00 30 ALA A CA 5
ATOM 7900 C C . ALA A 1 33 ? -9.563 -10.629 -21.215 1.00 0.00 30 ALA A C 5
ATOM 7901 O O . ALA A 1 33 ? -9.786 -11.833 -21.351 1.00 0.00 30 ALA A O 5
ATOM 7908 N N . SER A 1 34 ? -8.748 -9.978 -22.050 1.00 0.00 31 SER A N 5
ATOM 7909 C CA . SER A 1 34 ? -7.973 -10.710 -23.070 1.00 0.00 31 SER A CA 5
ATOM 7910 C C . SER A 1 34 ? -6.996 -11.772 -22.540 1.00 0.00 31 SER A C 5
ATOM 7911 O O . SER A 1 34 ? -6.754 -12.775 -23.210 1.00 0.00 31 SER A O 5
ATOM 7919 N N . LYS A 1 35 ? -6.472 -11.599 -21.327 1.00 0.00 32 LYS A N 5
ATOM 7920 C CA . LYS A 1 35 ? -5.706 -12.662 -20.677 1.00 0.00 32 LYS A CA 5
ATOM 7921 C C . LYS A 1 35 ? -6.656 -13.614 -19.929 1.00 0.00 32 LYS A C 5
ATOM 7922 O O . LYS A 1 35 ? -7.556 -14.211 -20.522 1.00 0.00 32 LYS A O 5
ATOM 7941 N N . LYS A 1 36 ? -6.412 -13.792 -18.639 1.00 0.00 33 LYS A N 5
ATOM 7942 C CA . LYS A 1 36 ? -7.101 -14.832 -17.849 1.00 0.00 33 LYS A CA 5
ATOM 7943 C C . LYS A 1 36 ? -7.577 -14.349 -16.470 1.00 0.00 33 LYS A C 5
ATOM 7944 O O . LYS A 1 36 ? -7.978 -15.136 -15.612 1.00 0.00 33 LYS A O 5
ATOM 7963 N N . VAL A 1 37 ? -7.498 -13.048 -16.256 1.00 0.00 34 VAL A N 5
ATOM 7964 C CA . VAL A 1 37 ? -7.713 -12.475 -14.919 1.00 0.00 34 VAL A CA 5
ATOM 7965 C C . VAL A 1 37 ? -9.030 -11.680 -14.896 1.00 0.00 34 VAL A C 5
ATOM 7966 O O . VAL A 1 37 ? -9.409 -11.032 -15.871 1.00 0.00 34 VAL A O 5
ATOM 7979 N N . LYS A 1 38 ? -9.653 -11.622 -13.725 1.00 0.00 35 LYS A N 5
ATOM 7980 C CA . LYS A 1 38 ? -10.694 -10.612 -13.477 1.00 0.00 35 LYS A CA 5
ATOM 7981 C C . LYS A 1 38 ? -10.318 -9.906 -12.175 1.00 0.00 35 LYS A C 5
ATOM 7982 O O . LYS A 1 38 ? -9.919 -10.519 -11.184 1.00 0.00 35 LYS A O 5
ATOM 8001 N N . PHE A 1 39 ? -10.456 -8.590 -12.209 1.00 0.00 36 PHE A N 5
ATOM 8002 C CA . PHE A 1 39 ? -10.133 -7.758 -11.037 1.00 0.00 36 PHE A CA 5
ATOM 8003 C C . PHE A 1 39 ? -11.421 -7.440 -10.275 1.00 0.00 36 PHE A C 5
ATOM 8004 O O . PHE A 1 39 ? -12.276 -6.665 -10.706 1.00 0.00 36 PHE A O 5
ATOM 8021 N N . VAL A 1 40 ? -11.597 -8.193 -9.203 1.00 0.00 37 VAL A N 5
ATOM 8022 C CA . VAL A 1 40 ? -12.888 -8.298 -8.517 1.00 0.00 37 VAL A CA 5
ATOM 8023 C C . VAL A 1 40 ? -13.189 -7.142 -7.549 1.00 0.00 37 VAL A C 5
ATOM 8024 O O . VAL A 1 40 ? -14.355 -6.870 -7.259 1.00 0.00 37 VAL A O 5
ATOM 8037 N N . ASP A 1 41 ? -12.155 -6.474 -7.040 1.00 0.00 38 ASP A N 5
ATOM 8038 C CA . ASP A 1 41 ? -12.362 -5.428 -6.024 1.00 0.00 38 ASP A CA 5
ATOM 8039 C C . ASP A 1 41 ? -11.807 -4.083 -6.491 1.00 0.00 38 ASP A C 5
ATOM 8040 O O . ASP A 1 41 ? -11.135 -3.969 -7.518 1.00 0.00 38 ASP A O 5
ATOM 8049 N N . GLN A 1 42 ? -12.141 -3.044 -5.729 1.00 0.00 39 GLN A N 5
ATOM 8050 C CA . GLN A 1 42 ? -11.882 -1.669 -6.178 1.00 0.00 39 GLN A CA 5
ATOM 8051 C C . GLN A 1 42 ? -11.566 -0.809 -4.966 1.00 0.00 39 GLN A C 5
ATOM 8052 O O . GLN A 1 42 ? -12.353 -0.739 -4.022 1.00 0.00 39 GLN A O 5
ATOM 8066 N N . PHE A 1 43 ? -10.423 -0.138 -4.997 1.00 0.00 40 PHE A N 5
ATOM 8067 C CA . PHE A 1 43 ? -10.150 0.860 -3.955 1.00 0.00 40 PHE A CA 5
ATOM 8068 C C . PHE A 1 43 ? -9.690 2.149 -4.643 1.00 0.00 40 PHE A C 5
ATOM 8069 O O . PHE A 1 43 ? -9.069 2.115 -5.705 1.00 0.00 40 PHE A O 5
ATOM 8086 N N . LEU A 1 44 ? -9.969 3.299 -4.033 1.00 0.00 41 LEU A N 5
ATOM 8087 C CA . LEU A 1 44 ? -9.415 4.564 -4.518 1.00 0.00 41 LEU A CA 5
ATOM 8088 C C . LEU A 1 44 ? -8.390 5.053 -3.491 1.00 0.00 41 LEU A C 5
ATOM 8089 O O . LEU A 1 44 ? -8.447 4.697 -2.315 1.00 0.00 41 LEU A O 5
ATOM 8105 N N . ILE A 1 45 ? -7.444 5.888 -3.912 1.00 0.00 42 ILE A N 5
ATOM 8106 C CA . ILE A 1 45 ? -6.439 6.398 -2.967 1.00 0.00 42 ILE A CA 5
ATOM 8107 C C . ILE A 1 45 ? -7.049 7.254 -1.837 1.00 0.00 42 ILE A C 5
ATOM 8108 O O . ILE A 1 45 ? -6.652 7.110 -0.679 1.00 0.00 42 ILE A O 5
ATOM 8124 N N . ASN A 1 46 ? -8.036 8.103 -2.136 1.00 0.00 43 ASN A N 5
ATOM 8125 C CA . ASN A 1 46 ? -8.661 8.908 -1.069 1.00 0.00 43 ASN A CA 5
ATOM 8126 C C . ASN A 1 46 ? -9.740 8.146 -0.277 1.00 0.00 43 ASN A C 5
ATOM 8127 O O . ASN A 1 46 ? -9.898 8.391 0.919 1.00 0.00 43 ASN A O 5
ATOM 8138 N N . LYS A 1 47 ? -10.450 7.194 -0.886 1.00 0.00 44 LYS A N 5
ATOM 8139 C CA . LYS A 1 47 ? -11.470 6.439 -0.145 1.00 0.00 44 LYS A CA 5
ATOM 8140 C C . LYS A 1 47 ? -10.883 5.273 0.663 1.00 0.00 44 LYS A C 5
ATOM 8141 O O . LYS A 1 47 ? -11.424 4.934 1.715 1.00 0.00 44 LYS A O 5
ATOM 8160 N N . LEU A 1 48 ? -9.788 4.658 0.216 1.00 0.00 45 LEU A N 5
ATOM 8161 C CA . LEU A 1 48 ? -9.155 3.602 1.032 1.00 0.00 45 LEU A CA 5
ATOM 8162 C C . LEU A 1 48 ? -8.445 4.167 2.269 1.00 0.00 45 LEU A C 5
ATOM 8163 O O . LEU A 1 48 ? -8.541 3.624 3.371 1.00 0.00 45 LEU A O 5
ATOM 8179 N N . ASN A 1 49 ? -7.773 5.296 2.070 1.00 0.00 46 ASN A N 5
ATOM 8180 C CA . ASN A 1 49 ? -7.099 5.980 3.186 1.00 0.00 46 ASN A CA 5
ATOM 8181 C C . ASN A 1 49 ? -8.085 6.719 4.117 1.00 0.00 46 ASN A C 5
ATOM 8182 O O . ASN A 1 49 ? -7.751 6.992 5.271 1.00 0.00 46 ASN A O 5
ATOM 8193 N N . ASP A 1 50 ? -9.302 7.012 3.656 1.00 0.00 47 ASP A N 5
ATOM 8194 C CA . ASP A 1 50 ? -10.344 7.534 4.559 1.00 0.00 47 ASP A CA 5
ATOM 8195 C C . ASP A 1 50 ? -11.082 6.401 5.296 1.00 0.00 47 ASP A C 5
ATOM 8196 O O . ASP A 1 50 ? -11.430 6.561 6.466 1.00 0.00 47 ASP A O 5
ATOM 8205 N N . GLY A 1 51 ? -11.332 5.267 4.637 1.00 0.00 48 GLY A N 5
ATOM 8206 C CA . GLY A 1 51 ? -12.006 4.142 5.306 1.00 0.00 48 GLY A CA 5
ATOM 8207 C C . GLY A 1 51 ? -13.398 3.785 4.760 1.00 0.00 48 GLY A C 5
ATOM 8208 O O . GLY A 1 51 ? -14.156 3.090 5.433 1.00 0.00 48 GLY A O 5
ATOM 8212 N N . SER A 1 52 ? -13.766 4.273 3.576 1.00 0.00 49 SER A N 5
ATOM 8213 C CA . SER A 1 52 ? -15.140 4.079 3.075 1.00 0.00 49 SER A CA 5
ATOM 8214 C C . SER A 1 52 ? -15.432 2.697 2.458 1.00 0.00 49 SER A C 5
ATOM 8215 O O . SER A 1 52 ? -16.598 2.333 2.304 1.00 0.00 49 SER A O 5
ATOM 8223 N N . ILE A 1 53 ? -14.406 1.929 2.090 1.00 0.00 50 ILE A N 5
ATOM 8224 C CA . ILE A 1 53 ? -14.621 0.665 1.363 1.00 0.00 50 ILE A CA 5
ATOM 8225 C C . ILE A 1 53 ? -14.155 -0.474 2.269 1.00 0.00 50 ILE A C 5
ATOM 8226 O O . ILE A 1 53 ? -12.998 -0.521 2.690 1.00 0.00 50 ILE A O 5
ATOM 8242 N N . THR A 1 54 ? -15.081 -1.371 2.582 1.00 0.00 51 THR A N 5
ATOM 8243 C CA . THR A 1 54 ? -14.738 -2.504 3.457 1.00 0.00 51 THR A CA 5
ATOM 8244 C C . THR A 1 54 ? -14.748 -3.819 2.677 1.00 0.00 51 THR A C 5
ATOM 8245 O O . THR A 1 54 ? -15.793 -4.362 2.316 1.00 0.00 51 THR A O 5
ATOM 8256 N N . LEU A 1 55 ? -13.545 -4.328 2.457 1.00 0.00 52 LEU A N 5
ATOM 8257 C CA . LEU A 1 55 ? -13.361 -5.660 1.862 1.00 0.00 52 LEU A CA 5
ATOM 8258 C C . LEU A 1 55 ? -12.349 -6.423 2.741 1.00 0.00 52 LEU A C 5
ATOM 8259 O O . LEU A 1 55 ? -11.726 -5.849 3.637 1.00 0.00 52 LEU A O 5
ATOM 8275 N N . GLU A 1 56 ? -12.132 -7.712 2.475 1.00 0.00 53 GLU A N 5
ATOM 8276 C CA . GLU A 1 56 ? -11.286 -8.507 3.384 1.00 0.00 53 GLU A CA 5
ATOM 8277 C C . GLU A 1 56 ? -9.855 -8.610 2.834 1.00 0.00 53 GLU A C 5
ATOM 8278 O O . GLU A 1 56 ? -9.476 -7.950 1.865 1.00 0.00 53 GLU A O 5
ATOM 8290 N N . ASN A 1 57 ? -9.005 -9.271 3.614 1.00 0.00 54 ASN A N 5
ATOM 8291 C CA . ASN A 1 57 ? -7.555 -9.083 3.506 1.00 0.00 54 ASN A CA 5
ATOM 8292 C C . ASN A 1 57 ? -6.899 -10.430 3.155 1.00 0.00 54 ASN A C 5
ATOM 8293 O O . ASN A 1 57 ? -6.234 -11.040 3.993 1.00 0.00 54 ASN A O 5
ATOM 8304 N N . ALA A 1 58 ? -7.107 -10.927 1.927 1.00 0.00 55 ALA A N 5
ATOM 8305 C CA . ALA A 1 58 ? -6.687 -12.311 1.617 1.00 0.00 55 ALA A CA 5
ATOM 8306 C C . ALA A 1 58 ? -6.413 -12.651 0.137 1.00 0.00 55 ALA A C 5
ATOM 8307 O O . ALA A 1 58 ? -5.253 -12.851 -0.227 1.00 0.00 55 ALA A O 5
ATOM 8314 N N . LYS A 1 59 ? -7.441 -12.973 -0.650 1.00 0.00 56 LYS A N 5
ATOM 8315 C CA . LYS A 1 59 ? -7.224 -13.775 -1.869 1.00 0.00 56 LYS A CA 5
ATOM 8316 C C . LYS A 1 59 ? -7.164 -13.005 -3.198 1.00 0.00 56 LYS A C 5
ATOM 8317 O O . LYS A 1 59 ? -7.782 -13.403 -4.185 1.00 0.00 56 LYS A O 5
ATOM 8336 N N . TYR A 1 60 ? -6.437 -11.898 -3.233 1.00 0.00 57 TYR A N 5
ATOM 8337 C CA . TYR A 1 60 ? -6.484 -10.982 -4.393 1.00 0.00 57 TYR A CA 5
ATOM 8338 C C . TYR A 1 60 ? -5.155 -10.967 -5.172 1.00 0.00 57 TYR A C 5
ATOM 8339 O O . TYR A 1 60 ? -4.818 -9.888 -5.654 1.00 0.00 57 TYR A O 5
ATOM 8357 N N . GLU A 1 61 ? -4.299 -11.999 -5.071 1.00 0.00 58 GLU A N 5
ATOM 8358 C CA . GLU A 1 61 ? -2.836 -11.867 -5.322 1.00 0.00 58 GLU A CA 5
ATOM 8359 C C . GLU A 1 61 ? -2.381 -11.423 -6.739 1.00 0.00 58 GLU A C 5
ATOM 8360 O O . GLU A 1 61 ? -1.322 -11.820 -7.228 1.00 0.00 58 GLU A O 5
ATOM 8372 N N . THR A 1 62 ? -3.080 -10.447 -7.310 1.00 0.00 59 THR A N 5
ATOM 8373 C CA . THR A 1 62 ? -2.540 -9.638 -8.408 1.00 0.00 59 THR A CA 5
ATOM 8374 C C . THR A 1 62 ? -3.017 -8.202 -8.186 1.00 0.00 59 THR A C 5
ATOM 8375 O O . THR A 1 62 ? -4.213 -7.913 -8.150 1.00 0.00 59 THR A O 5
ATOM 8386 N N . VAL A 1 63 ? -2.064 -7.317 -7.937 1.00 0.00 60 VAL A N 5
ATOM 8387 C CA . VAL A 1 63 ? -2.392 -5.952 -7.508 1.00 0.00 60 VAL A CA 5
ATOM 8388 C C . VAL A 1 63 ? -2.237 -5.187 -8.843 1.00 0.00 60 VAL A C 5
ATOM 8389 O O . VAL A 1 63 ? -1.243 -5.367 -9.553 1.00 0.00 60 VAL A O 5
ATOM 8402 N N . HIS A 1 64 ? -3.166 -4.313 -9.188 1.00 0.00 61 HIS A N 5
ATOM 8403 C CA . HIS A 1 64 ? -2.933 -3.380 -10.294 1.00 0.00 61 HIS A CA 5
ATOM 8404 C C . HIS A 1 64 ? -3.097 -1.963 -9.713 1.00 0.00 61 HIS A C 5
ATOM 8405 O O . HIS A 1 64 ? -4.060 -1.698 -8.993 1.00 0.00 61 HIS A O 5
ATOM 8419 N N . TYR A 1 65 ? -2.185 -1.037 -10.027 1.00 0.00 62 TYR A N 5
ATOM 8420 C CA . TYR A 1 65 ? -2.314 0.349 -9.545 1.00 0.00 62 TYR A CA 5
ATOM 8421 C C . TYR A 1 65 ? -2.378 1.208 -10.812 1.00 0.00 62 TYR A C 5
ATOM 8422 O O . TYR A 1 65 ? -1.395 1.357 -11.539 1.00 0.00 62 TYR A O 5
ATOM 8440 N N . LEU A 1 66 ? -3.546 1.781 -11.067 1.00 0.00 63 LEU A N 5
ATOM 8441 C CA . LEU A 1 66 ? -3.697 2.771 -12.120 1.00 0.00 63 LEU A CA 5
ATOM 8442 C C . LEU A 1 66 ? -3.636 4.200 -11.562 1.00 0.00 63 LEU A C 5
ATOM 8443 O O . LEU A 1 66 ? -4.474 4.631 -10.771 1.00 0.00 63 LEU A O 5
ATOM 8459 N N . THR A 1 67 ? -2.586 4.910 -11.958 1.00 0.00 64 THR A N 5
ATOM 8460 C CA . THR A 1 67 ? -2.254 6.214 -11.360 1.00 0.00 64 THR A CA 5
ATOM 8461 C C . THR A 1 67 ? -1.579 7.028 -12.487 1.00 0.00 64 THR A C 5
ATOM 8462 O O . THR A 1 67 ? -0.939 6.436 -13.359 1.00 0.00 64 THR A O 5
ATOM 8473 N N . PRO A 1 68 ? -1.593 8.369 -12.481 1.00 0.00 65 PRO A N 5
ATOM 8474 C CA . PRO A 1 68 ? -0.787 9.166 -13.419 1.00 0.00 65 PRO A CA 5
ATOM 8475 C C . PRO A 1 68 ? 0.689 8.748 -13.486 1.00 0.00 65 PRO A C 5
ATOM 8476 O O . PRO A 1 68 ? 1.384 8.670 -12.473 1.00 0.00 65 PRO A O 5
ATOM 8487 N N . GLU A 1 69 ? 1.165 8.522 -14.707 1.00 0.00 66 GLU A N 5
ATOM 8488 C CA . GLU A 1 69 ? 2.609 8.318 -14.929 1.00 0.00 66 GLU A CA 5
ATOM 8489 C C . GLU A 1 69 ? 3.387 9.618 -15.211 1.00 0.00 66 GLU A C 5
ATOM 8490 O O . GLU A 1 69 ? 4.598 9.655 -15.000 1.00 0.00 66 GLU A O 5
ATOM 8502 N N . ALA A 1 70 ? 2.717 10.695 -15.622 1.00 0.00 67 ALA A N 5
ATOM 8503 C CA . ALA A 1 70 ? 3.386 12.004 -15.694 1.00 0.00 67 ALA A CA 5
ATOM 8504 C C . ALA A 1 70 ? 3.030 12.836 -14.458 1.00 0.00 67 ALA A C 5
ATOM 8505 O O . ALA A 1 70 ? 2.241 13.780 -14.511 1.00 0.00 67 ALA A O 5
ATOM 8512 N N . GLN A 1 71 ? 3.593 12.429 -13.323 1.00 0.00 68 GLN A N 5
ATOM 8513 C CA . GLN A 1 71 ? 3.185 12.990 -12.027 1.00 0.00 68 GLN A CA 5
ATOM 8514 C C . GLN A 1 71 ? 4.345 13.816 -11.461 1.00 0.00 68 GLN A C 5
ATOM 8515 O O . GLN A 1 71 ? 5.405 13.287 -11.126 1.00 0.00 68 GLN A O 5
ATOM 8529 N N . THR A 1 72 ? 4.138 15.124 -11.330 1.00 0.00 69 THR A N 5
ATOM 8530 C CA . THR A 1 72 ? 5.113 15.959 -10.599 1.00 0.00 69 THR A CA 5
ATOM 8531 C C . THR A 1 72 ? 4.978 15.850 -9.060 1.00 0.00 69 THR A C 5
ATOM 8532 O O . THR A 1 72 ? 5.646 16.578 -8.323 1.00 0.00 69 THR A O 5
ATOM 8543 N N . ASP A 1 73 ? 4.181 14.908 -8.552 1.00 0.00 70 ASP A N 5
ATOM 8544 C CA . ASP A 1 73 ? 4.180 14.617 -7.112 1.00 0.00 70 ASP A CA 5
ATOM 8545 C C . ASP A 1 73 ? 4.198 13.093 -6.939 1.00 0.00 70 ASP A C 5
ATOM 8546 O O . ASP A 1 73 ? 3.154 12.439 -6.929 1.00 0.00 70 ASP A O 5
ATOM 8555 N N . ILE A 1 74 ? 5.398 12.525 -6.854 1.00 0.00 71 ILE A N 5
ATOM 8556 C CA . ILE A 1 74 ? 5.544 11.060 -6.900 1.00 0.00 71 ILE A CA 5
ATOM 8557 C C . ILE A 1 74 ? 5.713 10.543 -5.463 1.00 0.00 71 ILE A C 5
ATOM 8558 O O . ILE A 1 74 ? 6.782 10.079 -5.061 1.00 0.00 71 ILE A O 5
ATOM 8574 N N . LYS A 1 75 ? 4.629 10.591 -4.691 1.00 0.00 72 LYS A N 5
ATOM 8575 C CA . LYS A 1 75 ? 4.620 9.934 -3.376 1.00 0.00 72 LYS A CA 5
ATOM 8576 C C . LYS A 1 75 ? 3.448 8.956 -3.258 1.00 0.00 72 LYS A C 5
ATOM 8577 O O . LYS A 1 75 ? 2.305 9.264 -3.601 1.00 0.00 72 LYS A O 5
ATOM 8596 N N . PHE A 1 76 ? 3.734 7.817 -2.641 1.00 0.00 73 PHE A N 5
ATOM 8597 C CA . PHE A 1 76 ? 2.668 6.942 -2.129 1.00 0.00 73 PHE A CA 5
ATOM 8598 C C . PHE A 1 76 ? 3.071 6.642 -0.685 1.00 0.00 73 PHE A C 5
ATOM 8599 O O . PHE A 1 76 ? 4.267 6.517 -0.405 1.00 0.00 73 PHE A O 5
ATOM 8616 N N . PRO A 1 77 ? 2.148 6.428 0.259 1.00 0.00 74 PRO A N 5
ATOM 8617 C CA . PRO A 1 77 ? 2.581 6.281 1.648 1.00 0.00 74 PRO A CA 5
ATOM 8618 C C . PRO A 1 77 ? 3.055 4.852 1.903 1.00 0.00 74 PRO A C 5
ATOM 8619 O O . PRO A 1 77 ? 2.572 3.894 1.296 1.00 0.00 74 PRO A O 5
ATOM 8630 N N . LYS A 1 78 ? 4.004 4.714 2.819 1.00 0.00 75 LYS A N 5
ATOM 8631 C CA . LYS A 1 78 ? 4.480 3.369 3.183 1.00 0.00 75 LYS A CA 5
ATOM 8632 C C . LYS A 1 78 ? 3.382 2.483 3.807 1.00 0.00 75 LYS A C 5
ATOM 8633 O O . LYS A 1 78 ? 3.347 1.271 3.588 1.00 0.00 75 LYS A O 5
ATOM 8652 N N . LYS A 1 79 ? 2.494 3.088 4.598 1.00 0.00 76 LYS A N 5
ATOM 8653 C CA . LYS A 1 79 ? 1.411 2.332 5.254 1.00 0.00 76 LYS A CA 5
ATOM 8654 C C . LYS A 1 79 ? 0.475 1.614 4.269 1.00 0.00 76 LYS A C 5
ATOM 8655 O O . LYS A 1 79 ? 0.024 0.505 4.557 1.00 0.00 76 LYS A O 5
ATOM 8674 N N . LEU A 1 80 ? 0.194 2.205 3.108 1.00 0.00 77 LEU A N 5
ATOM 8675 C CA . LEU A 1 80 ? -0.695 1.522 2.142 1.00 0.00 77 LEU A CA 5
ATOM 8676 C C . LEU A 1 80 ? 0.052 0.393 1.402 1.00 0.00 77 LEU A C 5
ATOM 8677 O O . LEU A 1 80 ? -0.560 -0.631 1.096 1.00 0.00 77 LEU A O 5
ATOM 8693 N N . ILE A 1 81 ? 1.367 0.498 1.185 1.00 0.00 78 ILE A N 5
ATOM 8694 C CA . ILE A 1 81 ? 2.163 -0.639 0.715 1.00 0.00 78 ILE A CA 5
ATOM 8695 C C . ILE A 1 81 ? 2.138 -1.801 1.741 1.00 0.00 78 ILE A C 5
ATOM 8696 O O . ILE A 1 81 ? 2.068 -2.964 1.339 1.00 0.00 78 ILE A O 5
ATOM 8712 N N . SER A 1 82 ? 2.171 -1.521 3.052 1.00 0.00 79 SER A N 5
ATOM 8713 C CA . SER A 1 82 ? 2.055 -2.598 4.051 1.00 0.00 79 SER A CA 5
ATOM 8714 C C . SER A 1 82 ? 0.659 -3.246 4.064 1.00 0.00 79 SER A C 5
ATOM 8715 O O . SER A 1 82 ? 0.550 -4.458 4.234 1.00 0.00 79 SER A O 5
ATOM 8723 N N . VAL A 1 83 ? -0.402 -2.463 3.871 1.00 0.00 80 VAL A N 5
ATOM 8724 C CA . VAL A 1 83 ? -1.763 -3.029 3.774 1.00 0.00 80 VAL A CA 5
ATOM 8725 C C . VAL A 1 83 ? -1.910 -3.960 2.556 1.00 0.00 80 VAL A C 5
ATOM 8726 O O . VAL A 1 83 ? -2.519 -5.023 2.680 1.00 0.00 80 VAL A O 5
ATOM 8739 N N . LEU A 1 84 ? -1.360 -3.608 1.390 1.00 0.00 81 LEU A N 5
ATOM 8740 C CA . LEU A 1 84 ? -1.365 -4.547 0.260 1.00 0.00 81 LEU A CA 5
ATOM 8741 C C . LEU A 1 84 ? -0.544 -5.817 0.550 1.00 0.00 81 LEU A C 5
ATOM 8742 O O . LEU A 1 84 ? -0.977 -6.917 0.205 1.00 0.00 81 LEU A O 5
ATOM 8758 N N . ALA A 1 85 ? 0.625 -5.697 1.185 1.00 0.00 82 ALA A N 5
ATOM 8759 C CA . ALA A 1 85 ? 1.383 -6.891 1.587 1.00 0.00 82 ALA A CA 5
ATOM 8760 C C . ALA A 1 85 ? 0.683 -7.741 2.663 1.00 0.00 82 ALA A C 5
ATOM 8761 O O . ALA A 1 85 ? 0.881 -8.955 2.723 1.00 0.00 82 ALA A O 5
ATOM 8768 N N . ASP A 1 86 ? -0.115 -7.110 3.526 1.00 0.00 83 ASP A N 5
ATOM 8769 C CA . ASP A 1 86 ? -0.812 -7.852 4.595 1.00 0.00 83 ASP A CA 5
ATOM 8770 C C . ASP A 1 86 ? -2.130 -8.505 4.152 1.00 0.00 83 ASP A C 5
ATOM 8771 O O . ASP A 1 86 ? -2.703 -9.321 4.876 1.00 0.00 83 ASP A O 5
ATOM 8780 N N . SER A 1 87 ? -2.594 -8.173 2.956 1.00 0.00 84 SER A N 5
ATOM 8781 C CA . SER A 1 87 ? -3.728 -8.897 2.363 1.00 0.00 84 SER A CA 5
ATOM 8782 C C . SER A 1 87 ? -3.302 -10.169 1.626 1.00 0.00 84 SER A C 5
ATOM 8783 O O . SER A 1 87 ? -4.153 -11.008 1.346 1.00 0.00 84 SER A O 5
ATOM 8791 N N . LEU A 1 88 ? -2.032 -10.334 1.259 1.00 0.00 85 LEU A N 5
ATOM 8792 C CA . LEU A 1 88 ? -1.688 -11.356 0.271 1.00 0.00 85 LEU A CA 5
ATOM 8793 C C . LEU A 1 88 ? -0.700 -12.386 0.833 1.00 0.00 85 LEU A C 5
ATOM 8794 O O . LEU A 1 88 ? -0.166 -12.266 1.937 1.00 0.00 85 LEU A O 5
ATOM 8810 N N . LYS A 1 89 ? -0.509 -13.438 0.048 1.00 0.00 86 LYS A N 5
ATOM 8811 C CA . LYS A 1 89 ? 0.228 -14.629 0.489 1.00 0.00 86 LYS A CA 5
ATOM 8812 C C . LYS A 1 89 ? 1.574 -14.595 -0.287 1.00 0.00 86 LYS A C 5
ATOM 8813 O O . LYS A 1 89 ? 1.941 -13.533 -0.796 1.00 0.00 86 LYS A O 5
ATOM 8832 N N . PRO A 1 90 ? 2.393 -15.653 -0.382 1.00 0.00 87 PRO A N 5
ATOM 8833 C CA . PRO A 1 90 ? 3.753 -15.536 -0.940 1.00 0.00 87 PRO A CA 5
ATOM 8834 C C . PRO A 1 90 ? 3.781 -15.105 -2.417 1.00 0.00 87 PRO A C 5
ATOM 8835 O O . PRO A 1 90 ? 4.761 -14.513 -2.870 1.00 0.00 87 PRO A O 5
ATOM 8846 N N . ASN A 1 91 ? 2.757 -15.448 -3.196 1.00 0.00 88 ASN A N 5
ATOM 8847 C CA . ASN A 1 91 ? 2.820 -15.239 -4.658 1.00 0.00 88 ASN A CA 5
ATOM 8848 C C . ASN A 1 91 ? 1.997 -13.980 -5.001 1.00 0.00 88 ASN A C 5
ATOM 8849 O O . ASN A 1 91 ? 1.283 -13.932 -6.004 1.00 0.00 88 ASN A O 5
ATOM 8860 N N . GLY A 1 92 ? 2.123 -12.937 -4.173 1.00 0.00 89 GLY A N 5
ATOM 8861 C CA . GLY A 1 92 ? 1.515 -11.640 -4.482 1.00 0.00 89 GLY A CA 5
ATOM 8862 C C . GLY A 1 92 ? 2.388 -10.932 -5.501 1.00 0.00 89 GLY A C 5
ATOM 8863 O O . GLY A 1 92 ? 3.603 -11.107 -5.506 1.00 0.00 89 GLY A O 5
ATOM 8867 N N . SER A 1 93 ? 1.779 -10.175 -6.396 1.00 0.00 90 SER A N 5
ATOM 8868 C CA . SER A 1 93 ? 2.553 -9.590 -7.495 1.00 0.00 90 SER A CA 5
ATOM 8869 C C . SER A 1 93 ? 1.912 -8.238 -7.818 1.00 0.00 90 SER A C 5
ATOM 8870 O O . SER A 1 93 ? 0.762 -8.120 -8.241 1.00 0.00 90 SER A O 5
ATOM 8878 N N . LEU A 1 94 ? 2.728 -7.225 -7.617 1.00 0.00 91 LEU A N 5
ATOM 8879 C CA . LEU A 1 94 ? 2.325 -5.834 -7.712 1.00 0.00 91 LEU A CA 5
ATOM 8880 C C . LEU A 1 94 ? 2.532 -5.399 -9.158 1.00 0.00 91 LEU A C 5
ATOM 8881 O O . LEU A 1 94 ? 3.515 -5.825 -9.762 1.00 0.00 91 LEU A O 5
ATOM 8897 N N . ILE A 1 95 ? 1.676 -4.551 -9.724 1.00 0.00 92 ILE A N 5
ATOM 8898 C CA . ILE A 1 95 ? 1.998 -3.967 -11.039 1.00 0.00 92 ILE A CA 5
ATOM 8899 C C . ILE A 1 95 ? 1.862 -2.465 -10.953 1.00 0.00 92 ILE A C 5
ATOM 8900 O O . ILE A 1 95 ? 0.790 -1.885 -11.141 1.00 0.00 92 ILE A O 5
ATOM 8916 N N . GLY A 1 96 ? 2.970 -1.862 -10.577 1.00 0.00 93 GLY A N 5
ATOM 8917 C CA . GLY A 1 96 ? 2.930 -0.427 -10.337 1.00 0.00 93 GLY A CA 5
ATOM 8918 C C . GLY A 1 96 ? 4.106 0.451 -10.688 1.00 0.00 93 GLY A C 5
ATOM 8919 O O . GLY A 1 96 ? 4.047 1.283 -11.592 1.00 0.00 93 GLY A O 5
ATOM 8923 N N . LEU A 1 97 ? 5.124 0.389 -9.846 1.00 0.00 94 LEU A N 5
ATOM 8924 C CA . LEU A 1 97 ? 5.685 1.634 -9.325 1.00 0.00 94 LEU A CA 5
ATOM 8925 C C . LEU A 1 97 ? 7.130 1.785 -9.817 1.00 0.00 94 LEU A C 5
ATOM 8926 O O . LEU A 1 97 ? 7.705 0.913 -10.470 1.00 0.00 94 LEU A O 5
ATOM 8942 N N . SER A 1 98 ? 7.665 2.976 -9.580 1.00 0.00 95 SER A N 5
ATOM 8943 C CA . SER A 1 98 ? 8.799 3.455 -10.396 1.00 0.00 95 SER A CA 5
ATOM 8944 C C . SER A 1 98 ? 10.047 3.754 -9.532 1.00 0.00 95 SER A C 5
ATOM 8945 O O . SER A 1 98 ? 10.578 2.822 -8.927 1.00 0.00 95 SER A O 5
ATOM 8953 N N . ASP A 1 99 ? 10.597 4.979 -9.504 1.00 0.00 96 ASP A N 5
ATOM 8954 C CA . ASP A 1 99 ? 12.004 5.144 -9.075 1.00 0.00 96 ASP A CA 5
ATOM 8955 C C . ASP A 1 99 ? 12.245 5.139 -7.559 1.00 0.00 96 ASP A C 5
ATOM 8956 O O . ASP A 1 99 ? 13.069 4.359 -7.081 1.00 0.00 96 ASP A O 5
ATOM 8965 N N . ILE A 1 100 ? 11.556 5.981 -6.784 1.00 0.00 97 ILE A N 5
ATOM 8966 C CA . ILE A 1 100 ? 11.674 5.908 -5.300 1.00 0.00 97 ILE A CA 5
ATOM 8967 C C . ILE A 1 100 ? 11.265 4.521 -4.757 1.00 0.00 97 ILE A C 5
ATOM 8968 O O . ILE A 1 100 ? 11.707 4.008 -3.718 1.00 0.00 97 ILE A O 5
ATOM 8984 N N . TYR A 1 101 ? 10.355 3.926 -5.503 1.00 0.00 98 TYR A N 5
ATOM 8985 C CA . TYR A 1 101 ? 9.646 2.763 -5.027 1.00 0.00 98 TYR A CA 5
ATOM 8986 C C . TYR A 1 101 ? 10.527 1.495 -5.111 1.00 0.00 98 TYR A C 5
ATOM 8987 O O . TYR A 1 101 ? 10.269 0.532 -4.400 1.00 0.00 98 TYR A O 5
ATOM 9005 N N . LYS A 1 102 ? 11.585 1.477 -5.933 1.00 0.00 99 LYS A N 5
ATOM 9006 C CA . LYS A 1 102 ? 12.541 0.347 -5.937 1.00 0.00 99 LYS A CA 5
ATOM 9007 C C . LYS A 1 102 ? 13.107 0.051 -4.535 1.00 0.00 99 LYS A C 5
ATOM 9008 O O . LYS A 1 102 ? 12.991 -1.067 -4.025 1.00 0.00 99 LYS A O 5
ATOM 9027 N N . VAL A 1 103 ? 13.695 1.060 -3.893 1.00 0.00 100 VAL A N 5
ATOM 9028 C CA . VAL A 1 103 ? 14.143 0.911 -2.493 1.00 0.00 100 VAL A CA 5
ATOM 9029 C C . VAL A 1 103 ? 12.954 0.672 -1.536 1.00 0.00 100 VAL A C 5
ATOM 9030 O O . VAL A 1 103 ? 13.084 -0.053 -0.547 1.00 0.00 100 VAL A O 5
ATOM 9043 N N . ASP A 1 104 ? 11.790 1.252 -1.833 1.00 0.00 101 ASP A N 5
ATOM 9044 C CA . ASP A 1 104 ? 10.579 0.948 -1.051 1.00 0.00 101 ASP A CA 5
ATOM 9045 C C . ASP A 1 104 ? 10.185 -0.537 -1.107 1.00 0.00 101 ASP A C 5
ATOM 9046 O O . ASP A 1 104 ? 9.857 -1.133 -0.083 1.00 0.00 101 ASP A O 5
ATOM 9055 N N . ALA A 1 105 ? 10.236 -1.136 -2.294 1.00 0.00 102 ALA A N 5
ATOM 9056 C CA . ALA A 1 105 ? 10.023 -2.579 -2.444 1.00 0.00 102 ALA A CA 5
ATOM 9057 C C . ALA A 1 105 ? 11.049 -3.393 -1.651 1.00 0.00 102 ALA A C 5
ATOM 9058 O O . ALA A 1 105 ? 10.709 -4.402 -1.035 1.00 0.00 102 ALA A O 5
ATOM 9065 N N . LEU A 1 106 ? 12.310 -2.956 -1.659 1.00 0.00 103 LEU A N 5
ATOM 9066 C CA . LEU A 1 106 ? 13.362 -3.674 -0.917 1.00 0.00 103 LEU A CA 5
ATOM 9067 C C . LEU A 1 106 ? 13.049 -3.792 0.580 1.00 0.00 103 LEU A C 5
ATOM 9068 O O . LEU A 1 106 ? 13.180 -4.854 1.188 1.00 0.00 103 LEU A O 5
ATOM 9084 N N . ILE A 1 107 ? 12.687 -2.658 1.165 1.00 0.00 104 ILE A N 5
ATOM 9085 C CA . ILE A 1 107 ? 12.573 -2.552 2.626 1.00 0.00 104 ILE A CA 5
ATOM 9086 C C . ILE A 1 107 ? 11.258 -3.126 3.171 1.00 0.00 104 ILE A C 5
ATOM 9087 O O . ILE A 1 107 ? 11.224 -3.758 4.229 1.00 0.00 104 ILE A O 5
ATOM 9103 N N . ASN A 1 108 ? 10.187 -2.956 2.404 1.00 0.00 105 ASN A N 5
ATOM 9104 C CA . ASN A 1 108 ? 8.897 -3.540 2.729 1.00 0.00 105 ASN A CA 5
ATOM 9105 C C . ASN A 1 108 ? 8.834 -5.062 2.540 1.00 0.00 105 ASN A C 5
ATOM 9106 O O . ASN A 1 108 ? 7.925 -5.693 3.080 1.00 0.00 105 ASN A O 5
ATOM 9117 N N . GLY A 1 109 ? 9.758 -5.668 1.796 1.00 0.00 106 GLY A N 5
ATOM 9118 C CA . GLY A 1 109 ? 9.727 -7.134 1.662 1.00 0.00 106 GLY A CA 5
ATOM 9119 C C . GLY A 1 109 ? 9.175 -7.587 0.310 1.00 0.00 106 GLY A C 5
ATOM 9120 O O . GLY A 1 109 ? 8.580 -8.659 0.199 1.00 0.00 106 GLY A O 5
ATOM 9124 N N . PHE A 1 110 ? 9.410 -6.784 -0.720 1.00 0.00 107 PHE A N 5
ATOM 9125 C CA . PHE A 1 110 ? 8.970 -7.143 -2.074 1.00 0.00 107 PHE A CA 5
ATOM 9126 C C . PHE A 1 110 ? 10.216 -7.547 -2.873 1.00 0.00 107 PHE A C 5
ATOM 9127 O O . PHE A 1 110 ? 11.351 -7.189 -2.548 1.00 0.00 107 PHE A O 5
ATOM 9144 N N . GLU A 1 111 ? 9.980 -8.289 -3.947 1.00 0.00 108 GLU A N 5
ATOM 9145 C CA . GLU A 1 111 ? 11.083 -8.785 -4.783 1.00 0.00 108 GLU A CA 5
ATOM 9146 C C . GLU A 1 111 ? 10.828 -8.325 -6.218 1.00 0.00 108 GLU A C 5
ATOM 9147 O O . GLU A 1 111 ? 9.973 -8.855 -6.927 1.00 0.00 108 GLU A O 5
ATOM 9159 N N . ILE A 1 112 ? 11.569 -7.303 -6.630 1.00 0.00 109 ILE A N 5
ATOM 9160 C CA . ILE A 1 112 ? 11.260 -6.600 -7.874 1.00 0.00 109 ILE A CA 5
ATOM 9161 C C . ILE A 1 112 ? 11.746 -7.378 -9.096 1.00 0.00 109 ILE A C 5
ATOM 9162 O O . ILE A 1 112 ? 12.783 -8.045 -9.092 1.00 0.00 109 ILE A O 5
ATOM 9178 N N . ILE A 1 113 ? 10.922 -7.316 -10.131 1.00 0.00 110 ILE A N 5
ATOM 9179 C CA . ILE A 1 113 ? 11.117 -8.168 -11.310 1.00 0.00 110 ILE A CA 5
ATOM 9180 C C . ILE A 1 113 ? 10.722 -7.372 -12.550 1.00 0.00 110 ILE A C 5
ATOM 9181 O O . ILE A 1 113 ? 9.635 -6.793 -12.646 1.00 0.00 110 ILE A O 5
ATOM 9197 N N . ASN A 1 114 ? 11.656 -7.362 -13.493 1.00 0.00 111 ASN A N 5
ATOM 9198 C CA . ASN A 1 114 ? 11.462 -6.612 -14.736 1.00 0.00 111 ASN A CA 5
ATOM 9199 C C . ASN A 1 114 ? 11.265 -7.570 -15.916 1.00 0.00 111 ASN A C 5
ATOM 9200 O O . ASN A 1 114 ? 12.198 -8.123 -16.497 1.00 0.00 111 ASN A O 5
ATOM 9211 N N . GLU A 1 115 ? 9.997 -7.717 -16.254 1.00 0.00 112 GLU A N 5
ATOM 9212 C CA . GLU A 1 115 ? 9.590 -8.416 -17.484 1.00 0.00 112 GLU A CA 5
ATOM 9213 C C . GLU A 1 115 ? 8.828 -7.398 -18.362 1.00 0.00 112 GLU A C 5
ATOM 9214 O O . GLU A 1 115 ? 8.739 -6.226 -17.987 1.00 0.00 112 GLU A O 5
ATOM 9226 N N . PRO A 1 116 ? 8.238 -7.763 -19.513 1.00 0.00 113 PRO A N 5
ATOM 9227 C CA . PRO A 1 116 ? 7.503 -6.781 -20.332 1.00 0.00 113 PRO A CA 5
ATOM 9228 C C . PRO A 1 116 ? 6.347 -5.990 -19.689 1.00 0.00 113 PRO A C 5
ATOM 9229 O O . PRO A 1 116 ? 5.893 -4.983 -20.231 1.00 0.00 113 PRO A O 5
ATOM 9240 N N . ASP A 1 117 ? 5.942 -6.395 -18.494 1.00 0.00 114 ASP A N 5
ATOM 9241 C CA . ASP A 1 117 ? 5.292 -5.474 -17.558 1.00 0.00 114 ASP A CA 5
ATOM 9242 C C . ASP A 1 117 ? 6.187 -5.433 -16.307 1.00 0.00 114 ASP A C 5
ATOM 9243 O O . ASP A 1 117 ? 6.852 -6.417 -15.971 1.00 0.00 114 ASP A O 5
ATOM 9252 N N . TYR A 1 118 ? 6.215 -4.306 -15.601 1.00 0.00 115 TYR A N 5
ATOM 9253 C CA . TYR A 1 118 ? 7.213 -4.138 -14.531 1.00 0.00 115 TYR A CA 5
ATOM 9254 C C . TYR A 1 118 ? 6.526 -4.074 -13.172 1.00 0.00 115 TYR A C 5
ATOM 9255 O O . TYR A 1 118 ? 5.672 -3.201 -12.985 1.00 0.00 115 TYR A O 5
ATOM 9273 N N . CYS A 1 119 ? 6.764 -5.065 -12.296 1.00 0.00 116 CYS A N 5
ATOM 9274 C CA . CYS A 1 119 ? 6.308 -4.960 -10.893 1.00 0.00 116 CYS A CA 5
ATOM 9275 C C . CYS A 1 119 ? 7.218 -5.658 -9.869 1.00 0.00 116 CYS A C 5
ATOM 9276 O O . CYS A 1 119 ? 8.410 -5.885 -10.077 1.00 0.00 116 CYS A O 5
ATOM 9284 N N . TRP A 1 120 ? 6.573 -5.991 -8.736 1.00 0.00 117 TRP A N 5
ATOM 9285 C CA . TRP A 1 120 ? 7.235 -6.481 -7.515 1.00 0.00 117 TRP A CA 5
ATOM 9286 C C . TRP A 1 120 ? 6.409 -7.652 -6.955 1.00 0.00 117 TRP A C 5
ATOM 9287 O O . TRP A 1 120 ? 5.220 -7.494 -6.692 1.00 0.00 117 TRP A O 5
ATOM 9308 N N . ILE A 1 121 ? 7.009 -8.798 -6.689 1.00 0.00 118 ILE A N 5
ATOM 9309 C CA . ILE A 1 121 ? 6.268 -9.949 -6.129 1.00 0.00 118 ILE A CA 5
ATOM 9310 C C . ILE A 1 121 ? 6.669 -10.175 -4.661 1.00 0.00 118 ILE A C 5
ATOM 9311 O O . ILE A 1 121 ? 7.806 -10.533 -4.353 1.00 0.00 118 ILE A O 5
ATOM 9327 N N . LYS A 1 122 ? 5.731 -9.902 -3.754 1.00 0.00 119 LYS A N 5
ATOM 9328 C CA . LYS A 1 122 ? 6.017 -9.966 -2.310 1.00 0.00 119 LYS A CA 5
ATOM 9329 C C . LYS A 1 122 ? 5.989 -11.412 -1.804 1.00 0.00 119 LYS A C 5
ATOM 9330 O O . LYS A 1 122 ? 4.949 -12.069 -1.758 1.00 0.00 119 LYS A O 5
ATOM 9349 N N . MET A 1 123 ? 7.178 -11.894 -1.465 1.00 0.00 120 MET A N 5
ATOM 9350 C CA . MET A 1 123 ? 7.370 -13.320 -1.161 1.00 0.00 120 MET A CA 5
ATOM 9351 C C . MET A 1 123 ? 7.743 -13.435 0.320 1.00 0.00 120 MET A C 5
ATOM 9352 O O . MET A 1 123 ? 8.849 -13.080 0.729 1.00 0.00 120 MET A O 5
ATOM 9366 N N . TYR A 1 7 ? -9.568 -19.500 -12.797 1.00 0.00 4 TYR A N 6
ATOM 9367 C CA . TYR A 1 7 ? -9.625 -18.042 -12.972 1.00 0.00 4 TYR A CA 6
ATOM 9368 C C . TYR A 1 7 ? -8.843 -17.393 -11.821 1.00 0.00 4 TYR A C 6
ATOM 9369 O O . TYR A 1 7 ? -8.706 -17.969 -10.739 1.00 0.00 4 TYR A O 6
ATOM 9387 N N . LYS A 1 8 ? -8.391 -16.159 -12.018 1.00 0.00 5 LYS A N 6
ATOM 9388 C CA . LYS A 1 8 ? -7.819 -15.384 -10.920 1.00 0.00 5 LYS A CA 6
ATOM 9389 C C . LYS A 1 8 ? -8.765 -14.274 -10.453 1.00 0.00 5 LYS A C 6
ATOM 9390 O O . LYS A 1 8 ? -9.413 -13.584 -11.242 1.00 0.00 5 LYS A O 6
ATOM 9409 N N . THR A 1 9 ? -8.771 -14.078 -9.139 1.00 0.00 6 THR A N 6
ATOM 9410 C CA . THR A 1 9 ? -9.419 -12.908 -8.528 1.00 0.00 6 THR A CA 6
ATOM 9411 C C . THR A 1 9 ? -8.313 -11.927 -8.145 1.00 0.00 6 THR A C 6
ATOM 9412 O O . THR A 1 9 ? -7.385 -12.306 -7.432 1.00 0.00 6 THR A O 6
ATOM 9423 N N . GLY A 1 10 ? -8.331 -10.708 -8.674 1.00 0.00 7 GLY A N 6
ATOM 9424 C CA . GLY A 1 10 ? -7.332 -9.736 -8.220 1.00 0.00 7 GLY A CA 6
ATOM 9425 C C . GLY A 1 10 ? -7.937 -8.411 -7.781 1.00 0.00 7 GLY A C 6
ATOM 9426 O O . GLY A 1 10 ? -9.093 -8.308 -7.373 1.00 0.00 7 GLY A O 6
ATOM 9430 N N . LEU A 1 11 ? -7.074 -7.406 -7.780 1.00 0.00 8 LEU A N 6
ATOM 9431 C CA . LEU A 1 11 ? -7.410 -6.108 -7.197 1.00 0.00 8 LEU A CA 6
ATOM 9432 C C . LEU A 1 11 ? -6.954 -5.057 -8.203 1.00 0.00 8 LEU A C 6
ATOM 9433 O O . LEU A 1 11 ? -5.927 -5.222 -8.867 1.00 0.00 8 LEU A O 6
ATOM 9449 N N . LEU A 1 12 ? -7.697 -3.968 -8.325 1.00 0.00 9 LEU A N 6
ATOM 9450 C CA . LEU A 1 12 ? -7.222 -2.868 -9.148 1.00 0.00 9 LEU A CA 6
ATOM 9451 C C . LEU A 1 12 ? -7.232 -1.644 -8.223 1.00 0.00 9 LEU A C 6
ATOM 9452 O O . LEU A 1 12 ? -8.229 -1.331 -7.571 1.00 0.00 9 LEU A O 6
ATOM 9468 N N . LEU A 1 13 ? -6.105 -0.942 -8.195 1.00 0.00 10 LEU A N 6
ATOM 9469 C CA . LEU A 1 13 ? -5.990 0.292 -7.403 1.00 0.00 10 LEU A CA 6
ATOM 9470 C C . LEU A 1 13 ? -5.872 1.457 -8.381 1.00 0.00 10 LEU A C 6
ATOM 9471 O O . LEU A 1 13 ? -4.965 1.504 -9.206 1.00 0.00 10 LEU A O 6
ATOM 9487 N N . ILE A 1 14 ? -6.817 2.385 -8.303 1.00 0.00 11 ILE A N 6
ATOM 9488 C CA . ILE A 1 14 ? -6.831 3.522 -9.239 1.00 0.00 11 ILE A CA 6
ATOM 9489 C C . ILE A 1 14 ? -6.831 4.822 -8.428 1.00 0.00 11 ILE A C 6
ATOM 9490 O O . ILE A 1 14 ? -7.554 4.964 -7.442 1.00 0.00 11 ILE A O 6
ATOM 9506 N N . HIS A 1 15 ? -6.067 5.808 -8.894 1.00 0.00 12 HIS A N 6
ATOM 9507 C CA . HIS A 1 15 ? -6.141 7.155 -8.324 1.00 0.00 12 HIS A CA 6
ATOM 9508 C C . HIS A 1 15 ? -7.079 7.961 -9.247 1.00 0.00 12 HIS A C 6
ATOM 9509 O O . HIS A 1 15 ? -6.889 7.945 -10.464 1.00 0.00 12 HIS A O 6
ATOM 9523 N N . PRO A 1 16 ? -8.087 8.671 -8.726 1.00 0.00 13 PRO A N 6
ATOM 9524 C CA . PRO A 1 16 ? -9.133 9.280 -9.559 1.00 0.00 13 PRO A CA 6
ATOM 9525 C C . PRO A 1 16 ? -8.772 10.220 -10.715 1.00 0.00 13 PRO A C 6
ATOM 9526 O O . PRO A 1 16 ? -9.649 10.471 -11.545 1.00 0.00 13 PRO A O 6
ATOM 9537 N N . ALA A 1 17 ? -7.589 10.833 -10.757 1.00 0.00 14 ALA A N 6
ATOM 9538 C CA . ALA A 1 17 ? -7.418 11.983 -11.674 1.00 0.00 14 ALA A CA 6
ATOM 9539 C C . ALA A 1 17 ? -7.661 11.611 -13.138 1.00 0.00 14 ALA A C 6
ATOM 9540 O O . ALA A 1 17 ? -8.409 12.297 -13.835 1.00 0.00 14 ALA A O 6
ATOM 9547 N N . VAL A 1 18 ? -7.021 10.554 -13.621 1.00 0.00 15 VAL A N 6
ATOM 9548 C CA . VAL A 1 18 ? -7.064 10.253 -15.063 1.00 0.00 15 VAL A CA 6
ATOM 9549 C C . VAL A 1 18 ? -8.202 9.209 -15.230 1.00 0.00 15 VAL A C 6
ATOM 9550 O O . VAL A 1 18 ? -8.845 9.133 -16.277 1.00 0.00 15 VAL A O 6
ATOM 9563 N N . THR A 1 19 ? -8.436 8.394 -14.192 1.00 0.00 16 THR A N 6
ATOM 9564 C CA . THR A 1 19 ? -9.332 7.238 -14.276 1.00 0.00 16 THR A CA 6
ATOM 9565 C C . THR A 1 19 ? -10.816 7.582 -14.013 1.00 0.00 16 THR A C 6
ATOM 9566 O O . THR A 1 19 ? -11.659 6.693 -14.132 1.00 0.00 16 THR A O 6
ATOM 9577 N N . THR A 1 20 ? -11.183 8.843 -13.739 1.00 0.00 17 THR A N 6
ATOM 9578 C CA . THR A 1 20 ? -12.615 9.199 -13.706 1.00 0.00 17 THR A CA 6
ATOM 9579 C C . THR A 1 20 ? -13.232 9.335 -15.118 1.00 0.00 17 THR A C 6
ATOM 9580 O O . THR A 1 20 ? -14.453 9.447 -15.247 1.00 0.00 17 THR A O 6
ATOM 9591 N N . THR A 1 21 ? -12.434 9.230 -16.178 1.00 0.00 18 THR A N 6
ATOM 9592 C CA . THR A 1 21 ? -13.001 9.083 -17.527 1.00 0.00 18 THR A CA 6
ATOM 9593 C C . THR A 1 21 ? -12.950 7.563 -17.863 1.00 0.00 18 THR A C 6
ATOM 9594 O O . THR A 1 21 ? -12.285 6.801 -17.153 1.00 0.00 18 THR A O 6
ATOM 9605 N N . PRO A 1 22 ? -13.602 7.055 -18.919 1.00 0.00 19 PRO A N 6
ATOM 9606 C CA . PRO A 1 22 ? -13.709 5.587 -19.097 1.00 0.00 19 PRO A CA 6
ATOM 9607 C C . PRO A 1 22 ? -12.476 4.843 -19.637 1.00 0.00 19 PRO A C 6
ATOM 9608 O O . PRO A 1 22 ? -12.489 3.614 -19.698 1.00 0.00 19 PRO A O 6
ATOM 9619 N N . GLU A 1 23 ? -11.445 5.542 -20.098 1.00 0.00 20 GLU A N 6
ATOM 9620 C CA . GLU A 1 23 ? -10.431 4.886 -20.945 1.00 0.00 20 GLU A CA 6
ATOM 9621 C C . GLU A 1 23 ? -9.476 3.950 -20.191 1.00 0.00 20 GLU A C 6
ATOM 9622 O O . GLU A 1 23 ? -9.295 2.803 -20.604 1.00 0.00 20 GLU A O 6
ATOM 9634 N N . LEU A 1 24 ? -8.867 4.402 -19.093 1.00 0.00 21 LEU A N 6
ATOM 9635 C CA . LEU A 1 24 ? -7.937 3.528 -18.352 1.00 0.00 21 LEU A CA 6
ATOM 9636 C C . LEU A 1 24 ? -8.666 2.369 -17.655 1.00 0.00 21 LEU A C 6
ATOM 9637 O O . LEU A 1 24 ? -8.115 1.273 -17.520 1.00 0.00 21 LEU A O 6
ATOM 9653 N N . VAL A 1 25 ? -9.908 2.599 -17.229 1.00 0.00 22 VAL A N 6
ATOM 9654 C CA . VAL A 1 25 ? -10.696 1.524 -16.602 1.00 0.00 22 VAL A CA 6
ATOM 9655 C C . VAL A 1 25 ? -11.058 0.443 -17.636 1.00 0.00 22 VAL A C 6
ATOM 9656 O O . VAL A 1 25 ? -10.853 -0.743 -17.382 1.00 0.00 22 VAL A O 6
ATOM 9669 N N . GLU A 1 26 ? -11.558 0.827 -18.811 1.00 0.00 23 GLU A N 6
ATOM 9670 C CA . GLU A 1 26 ? -11.839 -0.165 -19.866 1.00 0.00 23 GLU A CA 6
ATOM 9671 C C . GLU A 1 26 ? -10.595 -0.935 -20.340 1.00 0.00 23 GLU A C 6
ATOM 9672 O O . GLU A 1 26 ? -10.698 -2.107 -20.693 1.00 0.00 23 GLU A O 6
ATOM 9684 N N . ASN A 1 27 ? -9.430 -0.294 -20.362 1.00 0.00 24 ASN A N 6
ATOM 9685 C CA . ASN A 1 27 ? -8.194 -0.971 -20.792 1.00 0.00 24 ASN A CA 6
ATOM 9686 C C . ASN A 1 27 ? -7.711 -2.025 -19.799 1.00 0.00 24 ASN A C 6
ATOM 9687 O O . ASN A 1 27 ? -7.380 -3.143 -20.194 1.00 0.00 24 ASN A O 6
ATOM 9698 N N . THR A 1 28 ? -7.656 -1.675 -18.513 1.00 0.00 25 THR A N 6
ATOM 9699 C CA . THR A 1 28 ? -7.260 -2.684 -17.507 1.00 0.00 25 THR A CA 6
ATOM 9700 C C . THR A 1 28 ? -8.262 -3.857 -17.456 1.00 0.00 25 THR A C 6
ATOM 9701 O O . THR A 1 28 ? -7.866 -5.024 -17.394 1.00 0.00 25 THR A O 6
ATOM 9712 N N . LYS A 1 29 ? -9.557 -3.553 -17.565 1.00 0.00 26 LYS A N 6
ATOM 9713 C CA . LYS A 1 29 ? -10.568 -4.599 -17.757 1.00 0.00 26 LYS A CA 6
ATOM 9714 C C . LYS A 1 29 ? -10.407 -5.356 -19.088 1.00 0.00 26 LYS A C 6
ATOM 9715 O O . LYS A 1 29 ? -10.716 -6.544 -19.135 1.00 0.00 26 LYS A O 6
ATOM 9734 N N . ALA A 1 30 ? -9.923 -4.724 -20.167 1.00 0.00 27 ALA A N 6
ATOM 9735 C CA . ALA A 1 30 ? -9.709 -5.472 -21.422 1.00 0.00 27 ALA A CA 6
ATOM 9736 C C . ALA A 1 30 ? -8.559 -6.482 -21.310 1.00 0.00 27 ALA A C 6
ATOM 9737 O O . ALA A 1 30 ? -8.701 -7.642 -21.704 1.00 0.00 27 ALA A O 6
ATOM 9744 N N . GLN A 1 31 ? -7.430 -6.057 -20.746 1.00 0.00 28 GLN A N 6
ATOM 9745 C CA . GLN A 1 31 ? -6.301 -6.947 -20.472 1.00 0.00 28 GLN A CA 6
ATOM 9746 C C . GLN A 1 31 ? -6.671 -8.170 -19.624 1.00 0.00 28 GLN A C 6
ATOM 9747 O O . GLN A 1 31 ? -6.371 -9.305 -19.996 1.00 0.00 28 GLN A O 6
ATOM 9761 N N . ALA A 1 32 ? -7.333 -7.941 -18.490 1.00 0.00 29 ALA A N 6
ATOM 9762 C CA . ALA A 1 32 ? -7.799 -9.061 -17.656 1.00 0.00 29 ALA A CA 6
ATOM 9763 C C . ALA A 1 32 ? -8.846 -9.937 -18.364 1.00 0.00 29 ALA A C 6
ATOM 9764 O O . ALA A 1 32 ? -8.883 -11.153 -18.165 1.00 0.00 29 ALA A O 6
ATOM 9771 N N . ALA A 1 33 ? -9.717 -9.327 -19.167 1.00 0.00 30 ALA A N 6
ATOM 9772 C CA . ALA A 1 33 ? -10.878 -10.058 -19.706 1.00 0.00 30 ALA A CA 6
ATOM 9773 C C . ALA A 1 33 ? -10.541 -11.003 -20.876 1.00 0.00 30 ALA A C 6
ATOM 9774 O O . ALA A 1 33 ? -10.895 -12.180 -20.829 1.00 0.00 30 ALA A O 6
ATOM 9781 N N . SER A 1 34 ? -9.829 -10.525 -21.897 1.00 0.00 31 SER A N 6
ATOM 9782 C CA . SER A 1 34 ? -9.295 -11.422 -22.938 1.00 0.00 31 SER A CA 6
ATOM 9783 C C . SER A 1 34 ? -8.366 -12.540 -22.433 1.00 0.00 31 SER A C 6
ATOM 9784 O O . SER A 1 34 ? -8.327 -13.622 -23.022 1.00 0.00 31 SER A O 6
ATOM 9792 N N . LYS A 1 35 ? -7.665 -12.325 -21.319 1.00 0.00 32 LYS A N 6
ATOM 9793 C CA . LYS A 1 35 ? -6.929 -13.413 -20.670 1.00 0.00 32 LYS A CA 6
ATOM 9794 C C . LYS A 1 35 ? -7.870 -14.174 -19.719 1.00 0.00 32 LYS A C 6
ATOM 9795 O O . LYS A 1 35 ? -8.928 -14.653 -20.128 1.00 0.00 32 LYS A O 6
ATOM 9814 N N . LYS A 1 36 ? -7.452 -14.337 -18.474 1.00 0.00 33 LYS A N 6
ATOM 9815 C CA . LYS A 1 36 ? -8.162 -15.230 -17.534 1.00 0.00 33 LYS A CA 6
ATOM 9816 C C . LYS A 1 36 ? -8.481 -14.586 -16.177 1.00 0.00 33 LYS A C 6
ATOM 9817 O O . LYS A 1 36 ? -8.925 -15.255 -15.244 1.00 0.00 33 LYS A O 6
ATOM 9836 N N . VAL A 1 37 ? -8.218 -13.296 -16.057 1.00 0.00 34 VAL A N 6
ATOM 9837 C CA . VAL A 1 37 ? -8.281 -12.632 -14.746 1.00 0.00 34 VAL A CA 6
ATOM 9838 C C . VAL A 1 37 ? -9.563 -11.786 -14.646 1.00 0.00 34 VAL A C 6
ATOM 9839 O O . VAL A 1 37 ? -10.034 -11.202 -15.622 1.00 0.00 34 VAL A O 6
ATOM 9852 N N . LYS A 1 38 ? -10.058 -11.637 -13.421 1.00 0.00 35 LYS A N 6
ATOM 9853 C CA . LYS A 1 38 ? -11.054 -10.593 -13.130 1.00 0.00 35 LYS A CA 6
ATOM 9854 C C . LYS A 1 38 ? -10.531 -9.804 -11.928 1.00 0.00 35 LYS A C 6
ATOM 9855 O O . LYS A 1 38 ? -9.967 -10.349 -10.979 1.00 0.00 35 LYS A O 6
ATOM 9874 N N . PHE A 1 39 ? -10.744 -8.501 -11.995 1.00 0.00 36 PHE A N 6
ATOM 9875 C CA . PHE A 1 39 ? -10.367 -7.607 -10.885 1.00 0.00 36 PHE A CA 6
ATOM 9876 C C . PHE A 1 39 ? -11.629 -7.297 -10.078 1.00 0.00 36 PHE A C 6
ATOM 9877 O O . PHE A 1 39 ? -12.518 -6.563 -10.510 1.00 0.00 36 PHE A O 6
ATOM 9894 N N . VAL A 1 40 ? -11.755 -8.003 -8.963 1.00 0.00 37 VAL A N 6
ATOM 9895 C CA . VAL A 1 40 ? -13.046 -8.098 -8.257 1.00 0.00 37 VAL A CA 6
ATOM 9896 C C . VAL A 1 40 ? -13.340 -6.909 -7.330 1.00 0.00 37 VAL A C 6
ATOM 9897 O O . VAL A 1 40 ? -14.500 -6.577 -7.090 1.00 0.00 37 VAL A O 6
ATOM 9910 N N . ASP A 1 41 ? -12.293 -6.287 -6.800 1.00 0.00 38 ASP A N 6
ATOM 9911 C CA . ASP A 1 41 ? -12.482 -5.164 -5.867 1.00 0.00 38 ASP A CA 6
ATOM 9912 C C . ASP A 1 41 ? -11.788 -3.908 -6.397 1.00 0.00 38 ASP A C 6
ATOM 9913 O O . ASP A 1 41 ? -11.076 -3.923 -7.404 1.00 0.00 38 ASP A O 6
ATOM 9922 N N . GLN A 1 42 ? -12.077 -2.784 -5.741 1.00 0.00 39 GLN A N 6
ATOM 9923 C CA . GLN A 1 42 ? -11.830 -1.481 -6.374 1.00 0.00 39 GLN A CA 6
ATOM 9924 C C . GLN A 1 42 ? -11.464 -0.495 -5.285 1.00 0.00 39 GLN A C 6
ATOM 9925 O O . GLN A 1 42 ? -12.294 -0.139 -4.450 1.00 0.00 39 GLN A O 6
ATOM 9939 N N . PHE A 1 43 ? -10.218 -0.064 -5.289 1.00 0.00 40 PHE A N 6
ATOM 9940 C CA . PHE A 1 43 ? -9.748 0.808 -4.202 1.00 0.00 40 PHE A CA 6
ATOM 9941 C C . PHE A 1 43 ? -9.314 2.139 -4.815 1.00 0.00 40 PHE A C 6
ATOM 9942 O O . PHE A 1 43 ? -8.445 2.198 -5.684 1.00 0.00 40 PHE A O 6
ATOM 9959 N N . LEU A 1 44 ? -9.957 3.211 -4.377 1.00 0.00 41 LEU A N 6
ATOM 9960 C CA . LEU A 1 44 ? -9.495 4.554 -4.736 1.00 0.00 41 LEU A CA 6
ATOM 9961 C C . LEU A 1 44 ? -8.428 4.976 -3.719 1.00 0.00 41 LEU A C 6
ATOM 9962 O O . LEU A 1 44 ? -8.484 4.592 -2.550 1.00 0.00 41 LEU A O 6
ATOM 9978 N N . ILE A 1 45 ? -7.470 5.797 -4.138 1.00 0.00 42 ILE A N 6
ATOM 9979 C CA . ILE A 1 45 ? -6.422 6.251 -3.208 1.00 0.00 42 ILE A CA 6
ATOM 9980 C C . ILE A 1 45 ? -6.964 7.091 -2.034 1.00 0.00 42 ILE A C 6
ATOM 9981 O O . ILE A 1 45 ? -6.519 6.919 -0.897 1.00 0.00 42 ILE A O 6
ATOM 9997 N N . ASN A 1 46 ? -7.935 7.972 -2.275 1.00 0.00 43 ASN A N 6
ATOM 9998 C CA . ASN A 1 46 ? -8.483 8.787 -1.177 1.00 0.00 43 ASN A CA 6
ATOM 9999 C C . ASN A 1 46 ? -9.475 8.022 -0.280 1.00 0.00 43 ASN A C 6
ATOM 10000 O O . ASN A 1 46 ? -9.537 8.294 0.918 1.00 0.00 43 ASN A O 6
ATOM 10011 N N . LYS A 1 47 ? -10.216 7.044 -0.805 1.00 0.00 44 LYS A N 6
ATOM 10012 C CA . LYS A 1 47 ? -11.153 6.286 0.039 1.00 0.00 44 LYS A CA 6
ATOM 10013 C C . LYS A 1 47 ? -10.487 5.123 0.790 1.00 0.00 44 LYS A C 6
ATOM 10014 O O . LYS A 1 47 ? -10.984 4.731 1.845 1.00 0.00 44 LYS A O 6
ATOM 10033 N N . LEU A 1 48 ? -9.381 4.564 0.300 1.00 0.00 45 LEU A N 6
ATOM 10034 C CA . LEU A 1 48 ? -8.657 3.554 1.093 1.00 0.00 45 LEU A CA 6
ATOM 10035 C C . LEU A 1 48 ? -7.962 4.174 2.314 1.00 0.00 45 LEU A C 6
ATOM 10036 O O . LEU A 1 48 ? -7.995 3.617 3.413 1.00 0.00 45 LEU A O 6
ATOM 10052 N N . ASN A 1 49 ? -7.379 5.353 2.129 1.00 0.00 46 ASN A N 6
ATOM 10053 C CA . ASN A 1 49 ? -6.802 6.095 3.262 1.00 0.00 46 ASN A CA 6
ATOM 10054 C C . ASN A 1 49 ? -7.862 6.745 4.185 1.00 0.00 46 ASN A C 6
ATOM 10055 O O . ASN A 1 49 ? -7.567 7.026 5.348 1.00 0.00 46 ASN A O 6
ATOM 10066 N N . ASP A 1 50 ? -9.089 6.966 3.705 1.00 0.00 47 ASP A N 6
ATOM 10067 C CA . ASP A 1 50 ? -10.169 7.478 4.576 1.00 0.00 47 ASP A CA 6
ATOM 10068 C C . ASP A 1 50 ? -10.934 6.338 5.278 1.00 0.00 47 ASP A C 6
ATOM 10069 O O . ASP A 1 50 ? -11.155 6.435 6.485 1.00 0.00 47 ASP A O 6
ATOM 10078 N N . GLY A 1 51 ? -11.327 5.264 4.583 1.00 0.00 48 GLY A N 6
ATOM 10079 C CA . GLY A 1 51 ? -11.881 4.094 5.289 1.00 0.00 48 GLY A CA 6
ATOM 10080 C C . GLY A 1 51 ? -13.229 3.541 4.795 1.00 0.00 48 GLY A C 6
ATOM 10081 O O . GLY A 1 51 ? -13.862 2.776 5.524 1.00 0.00 48 GLY A O 6
ATOM 10085 N N . SER A 1 52 ? -13.707 3.903 3.603 1.00 0.00 49 SER A N 6
ATOM 10086 C CA . SER A 1 52 ? -15.031 3.425 3.145 1.00 0.00 49 SER A CA 6
ATOM 10087 C C . SER A 1 52 ? -15.077 1.963 2.644 1.00 0.00 49 SER A C 6
ATOM 10088 O O . SER A 1 52 ? -16.156 1.397 2.470 1.00 0.00 49 SER A O 6
ATOM 10096 N N . ILE A 1 53 ? -13.916 1.359 2.404 1.00 0.00 50 ILE A N 6
ATOM 10097 C CA . ILE A 1 53 ? -13.829 0.072 1.692 1.00 0.00 50 ILE A CA 6
ATOM 10098 C C . ILE A 1 53 ? -13.301 -0.992 2.631 1.00 0.00 50 ILE A C 6
ATOM 10099 O O . ILE A 1 53 ? -12.208 -0.850 3.185 1.00 0.00 50 ILE A O 6
ATOM 10115 N N . THR A 1 54 ? -14.075 -2.051 2.826 1.00 0.00 51 THR A N 6
ATOM 10116 C CA . THR A 1 54 ? -13.593 -3.096 3.726 1.00 0.00 51 THR A CA 6
ATOM 10117 C C . THR A 1 54 ? -12.983 -4.241 2.905 1.00 0.00 51 THR A C 6
ATOM 10118 O O . THR A 1 54 ? -13.160 -4.398 1.695 1.00 0.00 51 THR A O 6
ATOM 10129 N N . LEU A 1 55 ? -12.166 -4.971 3.638 1.00 0.00 52 LEU A N 6
ATOM 10130 C CA . LEU A 1 55 ? -11.036 -5.681 3.031 1.00 0.00 52 LEU A CA 6
ATOM 10131 C C . LEU A 1 55 ? -10.999 -7.140 3.469 1.00 0.00 52 LEU A C 6
ATOM 10132 O O . LEU A 1 55 ? -10.863 -7.471 4.648 1.00 0.00 52 LEU A O 6
ATOM 10148 N N . GLU A 1 56 ? -11.082 -8.004 2.472 1.00 0.00 53 GLU A N 6
ATOM 10149 C CA . GLU A 1 56 ? -10.890 -9.443 2.708 1.00 0.00 53 GLU A CA 6
ATOM 10150 C C . GLU A 1 56 ? -9.447 -9.786 2.324 1.00 0.00 53 GLU A C 6
ATOM 10151 O O . GLU A 1 56 ? -9.017 -9.625 1.181 1.00 0.00 53 GLU A O 6
ATOM 10163 N N . ASN A 1 57 ? -8.683 -10.209 3.326 1.00 0.00 54 ASN A N 6
ATOM 10164 C CA . ASN A 1 57 ? -7.219 -10.307 3.188 1.00 0.00 54 ASN A CA 6
ATOM 10165 C C . ASN A 1 57 ? -6.802 -11.705 2.703 1.00 0.00 54 ASN A C 6
ATOM 10166 O O . ASN A 1 57 ? -6.347 -12.527 3.501 1.00 0.00 54 ASN A O 6
ATOM 10177 N N . ALA A 1 58 ? -6.900 -11.984 1.398 1.00 0.00 55 ALA A N 6
ATOM 10178 C CA . ALA A 1 58 ? -6.305 -13.235 0.887 1.00 0.00 55 ALA A CA 6
ATOM 10179 C C . ALA A 1 58 ? -6.008 -13.319 -0.625 1.00 0.00 55 ALA A C 6
ATOM 10180 O O . ALA A 1 58 ? -4.839 -13.424 -0.998 1.00 0.00 55 ALA A O 6
ATOM 10187 N N . LYS A 1 59 ? -7.021 -13.554 -1.465 1.00 0.00 56 LYS A N 6
ATOM 10188 C CA . LYS A 1 59 ? -6.763 -14.170 -2.791 1.00 0.00 56 LYS A CA 6
ATOM 10189 C C . LYS A 1 59 ? -6.574 -13.228 -3.983 1.00 0.00 56 LYS A C 6
ATOM 10190 O O . LYS A 1 59 ? -6.619 -13.656 -5.136 1.00 0.00 56 LYS A O 6
ATOM 10209 N N . TYR A 1 60 ? -6.366 -11.952 -3.717 1.00 0.00 57 TYR A N 6
ATOM 10210 C CA . TYR A 1 60 ? -6.374 -10.933 -4.780 1.00 0.00 57 TYR A CA 6
ATOM 10211 C C . TYR A 1 60 ? -5.001 -10.857 -5.483 1.00 0.00 57 TYR A C 6
ATOM 10212 O O . TYR A 1 60 ? -4.630 -9.759 -5.899 1.00 0.00 57 TYR A O 6
ATOM 10230 N N . GLU A 1 61 ? -4.164 -11.906 -5.415 1.00 0.00 58 GLU A N 6
ATOM 10231 C CA . GLU A 1 61 ? -2.695 -11.791 -5.635 1.00 0.00 58 GLU A CA 6
ATOM 10232 C C . GLU A 1 61 ? -2.233 -11.298 -7.030 1.00 0.00 58 GLU A C 6
ATOM 10233 O O . GLU A 1 61 ? -1.080 -11.488 -7.422 1.00 0.00 58 GLU A O 6
ATOM 10245 N N . THR A 1 62 ? -3.075 -10.512 -7.685 1.00 0.00 59 THR A N 6
ATOM 10246 C CA . THR A 1 62 ? -2.624 -9.651 -8.785 1.00 0.00 59 THR A CA 6
ATOM 10247 C C . THR A 1 62 ? -3.065 -8.213 -8.503 1.00 0.00 59 THR A C 6
ATOM 10248 O O . THR A 1 62 ? -4.252 -7.891 -8.437 1.00 0.00 59 THR A O 6
ATOM 10259 N N . VAL A 1 63 ? -2.075 -7.367 -8.269 1.00 0.00 60 VAL A N 6
ATOM 10260 C CA . VAL A 1 63 ? -2.325 -6.004 -7.787 1.00 0.00 60 VAL A CA 6
ATOM 10261 C C . VAL A 1 63 ? -1.998 -5.188 -9.059 1.00 0.00 60 VAL A C 6
ATOM 10262 O O . VAL A 1 63 ? -0.838 -5.135 -9.470 1.00 0.00 60 VAL A O 6
ATOM 10275 N N . HIS A 1 64 ? -2.968 -4.575 -9.728 1.00 0.00 61 HIS A N 6
ATOM 10276 C CA . HIS A 1 64 ? -2.607 -3.587 -10.759 1.00 0.00 61 HIS A CA 6
ATOM 10277 C C . HIS A 1 64 ? -2.723 -2.224 -10.083 1.00 0.00 61 HIS A C 6
ATOM 10278 O O . HIS A 1 64 ? -3.739 -1.952 -9.443 1.00 0.00 61 HIS A O 6
ATOM 10292 N N . TYR A 1 65 ? -1.739 -1.327 -10.258 1.00 0.00 62 TYR A N 6
ATOM 10293 C CA . TYR A 1 65 ? -1.983 0.052 -9.816 1.00 0.00 62 TYR A CA 6
ATOM 10294 C C . TYR A 1 65 ? -2.030 0.892 -11.091 1.00 0.00 62 TYR A C 6
ATOM 10295 O O . TYR A 1 65 ? -1.214 0.756 -12.003 1.00 0.00 62 TYR A O 6
ATOM 10313 N N . LEU A 1 66 ? -2.943 1.846 -11.075 1.00 0.00 63 LEU A N 6
ATOM 10314 C CA . LEU A 1 66 ? -3.007 2.879 -12.104 1.00 0.00 63 LEU A CA 6
ATOM 10315 C C . LEU A 1 66 ? -2.931 4.269 -11.463 1.00 0.00 63 LEU A C 6
ATOM 10316 O O . LEU A 1 66 ? -3.974 4.843 -11.150 1.00 0.00 63 LEU A O 6
ATOM 10332 N N . THR A 1 67 ? -1.742 4.862 -11.301 1.00 0.00 64 THR A N 6
ATOM 10333 C CA . THR A 1 67 ? -1.697 6.279 -10.889 1.00 0.00 64 THR A CA 6
ATOM 10334 C C . THR A 1 67 ? -0.772 7.071 -11.828 1.00 0.00 64 THR A C 6
ATOM 10335 O O . THR A 1 67 ? 0.414 7.223 -11.529 1.00 0.00 64 THR A O 6
ATOM 10346 N N . PRO A 1 68 ? -1.260 7.619 -12.948 1.00 0.00 65 PRO A N 6
ATOM 10347 C CA . PRO A 1 68 ? -0.475 8.559 -13.758 1.00 0.00 65 PRO A CA 6
ATOM 10348 C C . PRO A 1 68 ? -0.521 9.965 -13.139 1.00 0.00 65 PRO A C 6
ATOM 10349 O O . PRO A 1 68 ? -1.206 10.857 -13.645 1.00 0.00 65 PRO A O 6
ATOM 10360 N N . GLU A 1 69 ? 0.235 10.187 -12.064 1.00 0.00 66 GLU A N 6
ATOM 10361 C CA . GLU A 1 69 ? 0.404 11.557 -11.549 1.00 0.00 66 GLU A CA 6
ATOM 10362 C C . GLU A 1 69 ? 1.868 12.026 -11.538 1.00 0.00 66 GLU A C 6
ATOM 10363 O O . GLU A 1 69 ? 2.122 13.213 -11.740 1.00 0.00 66 GLU A O 6
ATOM 10375 N N . ALA A 1 70 ? 2.838 11.123 -11.368 1.00 0.00 67 ALA A N 6
ATOM 10376 C CA . ALA A 1 70 ? 4.247 11.503 -11.570 1.00 0.00 67 ALA A CA 6
ATOM 10377 C C . ALA A 1 70 ? 5.142 10.257 -11.647 1.00 0.00 67 ALA A C 6
ATOM 10378 O O . ALA A 1 70 ? 4.686 9.115 -11.558 1.00 0.00 67 ALA A O 6
ATOM 10385 N N . GLN A 1 71 ? 6.432 10.497 -11.861 1.00 0.00 68 GLN A N 6
ATOM 10386 C CA . GLN A 1 71 ? 7.374 9.405 -12.165 1.00 0.00 68 GLN A CA 6
ATOM 10387 C C . GLN A 1 71 ? 8.364 9.227 -11.004 1.00 0.00 68 GLN A C 6
ATOM 10388 O O . GLN A 1 71 ? 8.514 8.133 -10.458 1.00 0.00 68 GLN A O 6
ATOM 10402 N N . THR A 1 72 ? 9.073 10.303 -10.660 1.00 0.00 69 THR A N 6
ATOM 10403 C CA . THR A 1 72 ? 10.198 10.209 -9.716 1.00 0.00 69 THR A CA 6
ATOM 10404 C C . THR A 1 72 ? 9.737 10.243 -8.252 1.00 0.00 69 THR A C 6
ATOM 10405 O O . THR A 1 72 ? 10.189 9.430 -7.448 1.00 0.00 69 THR A O 6
ATOM 10416 N N . ASP A 1 73 ? 8.897 11.213 -7.882 1.00 0.00 70 ASP A N 6
ATOM 10417 C CA . ASP A 1 73 ? 8.598 11.442 -6.447 1.00 0.00 70 ASP A CA 6
ATOM 10418 C C . ASP A 1 73 ? 7.906 10.236 -5.784 1.00 0.00 70 ASP A C 6
ATOM 10419 O O . ASP A 1 73 ? 7.571 9.242 -6.434 1.00 0.00 70 ASP A O 6
ATOM 10428 N N . ILE A 1 74 ? 7.628 10.357 -4.487 1.00 0.00 71 ILE A N 6
ATOM 10429 C CA . ILE A 1 74 ? 6.787 9.364 -3.796 1.00 0.00 71 ILE A CA 6
ATOM 10430 C C . ILE A 1 74 ? 5.374 9.906 -3.555 1.00 0.00 71 ILE A C 6
ATOM 10431 O O . ILE A 1 74 ? 4.978 10.165 -2.418 1.00 0.00 71 ILE A O 6
ATOM 10447 N N . LYS A 1 75 ? 4.562 9.995 -4.608 1.00 0.00 72 LYS A N 6
ATOM 10448 C CA . LYS A 1 75 ? 3.133 10.299 -4.370 1.00 0.00 72 LYS A CA 6
ATOM 10449 C C . LYS A 1 75 ? 2.279 9.078 -3.930 1.00 0.00 72 LYS A C 6
ATOM 10450 O O . LYS A 1 75 ? 1.064 9.088 -4.135 1.00 0.00 72 LYS A O 6
ATOM 10469 N N . PHE A 1 76 ? 2.849 8.047 -3.289 1.00 0.00 73 PHE A N 6
ATOM 10470 C CA . PHE A 1 76 ? 2.024 7.023 -2.629 1.00 0.00 73 PHE A CA 6
ATOM 10471 C C . PHE A 1 76 ? 2.598 6.871 -1.218 1.00 0.00 73 PHE A C 6
ATOM 10472 O O . PHE A 1 76 ? 3.819 6.936 -1.051 1.00 0.00 73 PHE A O 6
ATOM 10489 N N . PRO A 1 77 ? 1.805 6.542 -0.191 1.00 0.00 74 PRO A N 6
ATOM 10490 C CA . PRO A 1 77 ? 2.379 6.358 1.142 1.00 0.00 74 PRO A CA 6
ATOM 10491 C C . PRO A 1 77 ? 2.978 4.958 1.297 1.00 0.00 74 PRO A C 6
ATOM 10492 O O . PRO A 1 77 ? 2.495 3.988 0.713 1.00 0.00 74 PRO A O 6
ATOM 10503 N N . LYS A 1 78 ? 4.017 4.843 2.118 1.00 0.00 75 LYS A N 6
ATOM 10504 C CA . LYS A 1 78 ? 4.538 3.509 2.470 1.00 0.00 75 LYS A CA 6
ATOM 10505 C C . LYS A 1 78 ? 3.518 2.624 3.224 1.00 0.00 75 LYS A C 6
ATOM 10506 O O . LYS A 1 78 ? 3.476 1.402 3.047 1.00 0.00 75 LYS A O 6
ATOM 10525 N N . LYS A 1 79 ? 2.701 3.238 4.078 1.00 0.00 76 LYS A N 6
ATOM 10526 C CA . LYS A 1 79 ? 1.718 2.480 4.871 1.00 0.00 76 LYS A CA 6
ATOM 10527 C C . LYS A 1 79 ? 0.614 1.811 4.029 1.00 0.00 76 LYS A C 6
ATOM 10528 O O . LYS A 1 79 ? 0.123 0.749 4.416 1.00 0.00 76 LYS A O 6
ATOM 10547 N N . LEU A 1 80 ? 0.252 2.358 2.864 1.00 0.00 77 LEU A N 6
ATOM 10548 C CA . LEU A 1 80 ? -0.700 1.631 1.995 1.00 0.00 77 LEU A CA 6
ATOM 10549 C C . LEU A 1 80 ? 0.004 0.473 1.261 1.00 0.00 77 LEU A C 6
ATOM 10550 O O . LEU A 1 80 ? -0.622 -0.563 1.055 1.00 0.00 77 LEU A O 6
ATOM 10566 N N . ILE A 1 81 ? 1.299 0.562 0.943 1.00 0.00 78 ILE A N 6
ATOM 10567 C CA . ILE A 1 81 ? 2.036 -0.601 0.440 1.00 0.00 78 ILE A CA 6
ATOM 10568 C C . ILE A 1 81 ? 2.055 -1.741 1.488 1.00 0.00 78 ILE A C 6
ATOM 10569 O O . ILE A 1 81 ? 1.921 -2.908 1.112 1.00 0.00 78 ILE A O 6
ATOM 10585 N N . SER A 1 82 ? 2.183 -1.441 2.786 1.00 0.00 79 SER A N 6
ATOM 10586 C CA . SER A 1 82 ? 2.091 -2.502 3.804 1.00 0.00 79 SER A CA 6
ATOM 10587 C C . SER A 1 82 ? 0.681 -3.118 3.896 1.00 0.00 79 SER A C 6
ATOM 10588 O O . SER A 1 82 ? 0.543 -4.339 3.978 1.00 0.00 79 SER A O 6
ATOM 10596 N N . VAL A 1 83 ? -0.363 -2.289 3.867 1.00 0.00 80 VAL A N 6
ATOM 10597 C CA . VAL A 1 83 ? -1.747 -2.808 3.901 1.00 0.00 80 VAL A CA 6
ATOM 10598 C C . VAL A 1 83 ? -2.081 -3.673 2.670 1.00 0.00 80 VAL A C 6
ATOM 10599 O O . VAL A 1 83 ? -2.742 -4.702 2.815 1.00 0.00 80 VAL A O 6
ATOM 10612 N N . LEU A 1 84 ? -1.634 -3.298 1.468 1.00 0.00 81 LEU A N 6
ATOM 10613 C CA . LEU A 1 84 ? -1.836 -4.168 0.303 1.00 0.00 81 LEU A CA 6
ATOM 10614 C C . LEU A 1 84 ? -1.027 -5.467 0.396 1.00 0.00 81 LEU A C 6
ATOM 10615 O O . LEU A 1 84 ? -1.534 -6.514 0.003 1.00 0.00 81 LEU A O 6
ATOM 10631 N N . ALA A 1 85 ? 0.202 -5.435 0.916 1.00 0.00 82 ALA A N 6
ATOM 10632 C CA . ALA A 1 85 ? 0.946 -6.683 1.149 1.00 0.00 82 ALA A CA 6
ATOM 10633 C C . ALA A 1 85 ? 0.231 -7.653 2.108 1.00 0.00 82 ALA A C 6
ATOM 10634 O O . ALA A 1 85 ? 0.402 -8.868 2.007 1.00 0.00 82 ALA A O 6
ATOM 10641 N N . ASP A 1 86 ? -0.553 -7.125 3.050 1.00 0.00 83 ASP A N 6
ATOM 10642 C CA . ASP A 1 86 ? -1.274 -7.992 4.009 1.00 0.00 83 ASP A CA 6
ATOM 10643 C C . ASP A 1 86 ? -2.471 -8.771 3.428 1.00 0.00 83 ASP A C 6
ATOM 10644 O O . ASP A 1 86 ? -3.031 -9.649 4.084 1.00 0.00 83 ASP A O 6
ATOM 10653 N N . SER A 1 87 ? -2.865 -8.444 2.208 1.00 0.00 84 SER A N 6
ATOM 10654 C CA . SER A 1 87 ? -4.049 -9.042 1.576 1.00 0.00 84 SER A CA 6
ATOM 10655 C C . SER A 1 87 ? -3.739 -10.183 0.587 1.00 0.00 84 SER A C 6
ATOM 10656 O O . SER A 1 87 ? -4.592 -10.541 -0.227 1.00 0.00 84 SER A O 6
ATOM 10664 N N . LEU A 1 88 ? -2.525 -10.730 0.607 1.00 0.00 85 LEU A N 6
ATOM 10665 C CA . LEU A 1 88 ? -2.028 -11.478 -0.552 1.00 0.00 85 LEU A CA 6
ATOM 10666 C C . LEU A 1 88 ? -1.378 -12.805 -0.131 1.00 0.00 85 LEU A C 6
ATOM 10667 O O . LEU A 1 88 ? -1.409 -13.211 1.033 1.00 0.00 85 LEU A O 6
ATOM 10683 N N . LYS A 1 89 ? -0.827 -13.502 -1.121 1.00 0.00 86 LYS A N 6
ATOM 10684 C CA . LYS A 1 89 ? -0.349 -14.878 -0.928 1.00 0.00 86 LYS A CA 6
ATOM 10685 C C . LYS A 1 89 ? 1.173 -14.883 -1.190 1.00 0.00 86 LYS A C 6
ATOM 10686 O O . LYS A 1 89 ? 1.725 -13.905 -1.700 1.00 0.00 86 LYS A O 6
ATOM 10705 N N . PRO A 1 90 ? 1.867 -16.007 -0.977 1.00 0.00 87 PRO A N 6
ATOM 10706 C CA . PRO A 1 90 ? 3.274 -16.147 -1.396 1.00 0.00 87 PRO A CA 6
ATOM 10707 C C . PRO A 1 90 ? 3.673 -15.815 -2.858 1.00 0.00 87 PRO A C 6
ATOM 10708 O O . PRO A 1 90 ? 4.812 -15.409 -3.087 1.00 0.00 87 PRO A O 6
ATOM 10719 N N . ASN A 1 91 ? 2.786 -15.963 -3.847 1.00 0.00 88 ASN A N 6
ATOM 10720 C CA . ASN A 1 91 ? 3.063 -15.452 -5.210 1.00 0.00 88 ASN A CA 6
ATOM 10721 C C . ASN A 1 91 ? 2.280 -14.145 -5.405 1.00 0.00 88 ASN A C 6
ATOM 10722 O O . ASN A 1 91 ? 1.527 -13.982 -6.366 1.00 0.00 88 ASN A O 6
ATOM 10733 N N . GLY A 1 92 ? 2.481 -13.193 -4.493 1.00 0.00 89 GLY A N 6
ATOM 10734 C CA . GLY A 1 92 ? 1.889 -11.863 -4.650 1.00 0.00 89 GLY A CA 6
ATOM 10735 C C . GLY A 1 92 ? 2.724 -11.092 -5.656 1.00 0.00 89 GLY A C 6
ATOM 10736 O O . GLY A 1 92 ? 3.948 -11.201 -5.663 1.00 0.00 89 GLY A O 6
ATOM 10740 N N . SER A 1 93 ? 2.070 -10.357 -6.541 1.00 0.00 90 SER A N 6
A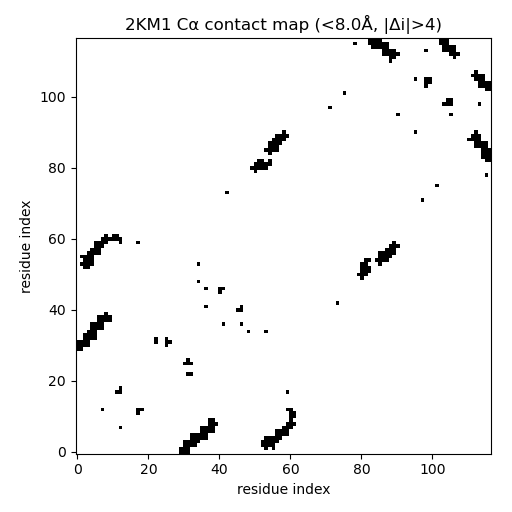TOM 10741 C CA . SER A 1 93 ? 2.804 -9.738 -7.642 1.00 0.00 90 SER A CA 6
ATOM 10742 C C . SER A 1 93 ? 2.132 -8.387 -7.831 1.00 0.00 90 SER A C 6
ATOM 10743 O O . SER A 1 93 ? 1.017 -8.283 -8.343 1.00 0.00 90 SER A O 6
ATOM 10751 N N . LEU A 1 94 ? 2.805 -7.350 -7.366 1.00 0.00 91 LEU A N 6
ATOM 10752 C CA . LEU A 1 94 ? 2.301 -5.995 -7.502 1.00 0.00 91 LEU A CA 6
ATOM 10753 C C . LEU A 1 94 ? 2.834 -5.458 -8.826 1.00 0.00 91 LEU A C 6
ATOM 10754 O O . LEU A 1 94 ? 4.027 -5.553 -9.073 1.00 0.00 91 LEU A O 6
ATOM 10770 N N . ILE A 1 95 ? 2.009 -4.899 -9.701 1.00 0.00 92 ILE A N 6
ATOM 10771 C CA . ILE A 1 95 ? 2.507 -4.586 -11.050 1.00 0.00 92 ILE A CA 6
ATOM 10772 C C . ILE A 1 95 ? 2.471 -3.086 -11.126 1.00 0.00 92 ILE A C 6
ATOM 10773 O O . ILE A 1 95 ? 1.456 -2.476 -11.475 1.00 0.00 92 ILE A O 6
ATOM 10789 N N . GLY A 1 96 ? 3.560 -2.515 -10.630 1.00 0.00 93 GLY A N 6
ATOM 10790 C CA . GLY A 1 96 ? 3.380 -1.140 -10.162 1.00 0.00 93 GLY A CA 6
ATOM 10791 C C . GLY A 1 96 ? 4.462 -0.089 -10.334 1.00 0.00 93 GLY A C 6
ATOM 10792 O O . GLY A 1 96 ? 4.356 0.790 -11.189 1.00 0.00 93 GLY A O 6
ATOM 10796 N N . LEU A 1 97 ? 5.446 -0.089 -9.455 1.00 0.00 94 LEU A N 6
ATOM 10797 C CA . LEU A 1 97 ? 5.959 1.195 -8.962 1.00 0.00 94 LEU A CA 6
ATOM 10798 C C . LEU A 1 97 ? 7.418 1.381 -9.398 1.00 0.00 94 LEU A C 6
ATOM 10799 O O . LEU A 1 97 ? 8.041 0.516 -10.015 1.00 0.00 94 LEU A O 6
ATOM 10815 N N . SER A 1 98 ? 7.909 2.599 -9.183 1.00 0.00 95 SER A N 6
ATOM 10816 C CA . SER A 1 98 ? 9.076 3.081 -9.955 1.00 0.00 95 SER A CA 6
ATOM 10817 C C . SER A 1 98 ? 10.380 3.019 -9.135 1.00 0.00 95 SER A C 6
ATOM 10818 O O . SER A 1 98 ? 10.578 2.107 -8.332 1.00 0.00 95 SER A O 6
ATOM 10826 N N . ASP A 1 99 ? 11.312 3.937 -9.396 1.00 0.00 96 ASP A N 6
ATOM 10827 C CA . ASP A 1 99 ? 12.702 3.750 -8.945 1.00 0.00 96 ASP A CA 6
ATOM 10828 C C . ASP A 1 99 ? 12.961 4.083 -7.476 1.00 0.00 96 ASP A C 6
ATOM 10829 O O . ASP A 1 99 ? 13.666 3.337 -6.796 1.00 0.00 96 ASP A O 6
ATOM 10838 N N . ILE A 1 100 ? 12.407 5.176 -6.963 1.00 0.00 97 ILE A N 6
ATOM 10839 C CA . ILE A 1 100 ? 12.424 5.397 -5.504 1.00 0.00 97 ILE A CA 6
ATOM 10840 C C . ILE A 1 100 ? 11.743 4.254 -4.712 1.00 0.00 97 ILE A C 6
ATOM 10841 O O . ILE A 1 100 ? 12.125 3.820 -3.611 1.00 0.00 97 ILE A O 6
ATOM 10857 N N . TYR A 1 101 ? 10.738 3.704 -5.365 1.00 0.00 98 TYR A N 6
ATOM 10858 C CA . TYR A 1 101 ? 9.973 2.643 -4.753 1.00 0.00 98 TYR A CA 6
ATOM 10859 C C . TYR A 1 101 ? 10.773 1.314 -4.799 1.00 0.00 98 TYR A C 6
ATOM 10860 O O . TYR A 1 101 ? 10.406 0.361 -4.126 1.00 0.00 98 TYR A O 6
ATOM 10878 N N . LYS A 1 102 ? 11.893 1.242 -5.534 1.00 0.00 99 LYS A N 6
ATOM 10879 C CA . LYS A 1 102 ? 12.825 0.100 -5.433 1.00 0.00 99 LYS A CA 6
ATOM 10880 C C . LYS A 1 102 ? 13.383 -0.077 -4.010 1.00 0.00 99 LYS A C 6
ATOM 10881 O O . LYS A 1 102 ? 13.337 -1.178 -3.463 1.00 0.00 99 LYS A O 6
ATOM 10900 N N . VAL A 1 103 ? 13.900 0.990 -3.404 1.00 0.00 100 VAL A N 6
ATOM 10901 C CA . VAL A 1 103 ? 14.308 0.922 -1.986 1.00 0.00 100 VAL A CA 6
ATOM 10902 C C . VAL A 1 103 ? 13.096 0.641 -1.073 1.00 0.00 100 VAL A C 6
ATOM 10903 O O . VAL A 1 103 ? 13.207 -0.092 -0.085 1.00 0.00 100 VAL A O 6
ATOM 10916 N N . ASP A 1 104 ? 11.928 1.187 -1.419 1.00 0.00 101 ASP A N 6
ATOM 10917 C CA . ASP A 1 104 ? 10.691 0.824 -0.703 1.00 0.00 101 ASP A CA 6
ATOM 10918 C C . ASP A 1 104 ? 10.354 -0.676 -0.794 1.00 0.00 101 ASP A C 6
ATOM 10919 O O . ASP A 1 104 ? 10.063 -1.309 0.217 1.00 0.00 101 ASP A O 6
ATOM 10928 N N . ALA A 1 105 ? 10.406 -1.242 -2.001 1.00 0.00 102 ALA A N 6
ATOM 10929 C CA . ALA A 1 105 ? 10.209 -2.685 -2.200 1.00 0.00 102 ALA A CA 6
ATOM 10930 C C . ALA A 1 105 ? 11.203 -3.518 -1.380 1.00 0.00 102 ALA A C 6
ATOM 10931 O O . ALA A 1 105 ? 10.840 -4.518 -0.765 1.00 0.00 102 ALA A O 6
ATOM 10938 N N . LEU A 1 106 ? 12.464 -3.086 -1.370 1.00 0.00 103 LEU A N 6
ATOM 10939 C CA . LEU A 1 106 ? 13.512 -3.802 -0.626 1.00 0.00 103 LEU A CA 6
ATOM 10940 C C . LEU A 1 106 ? 13.236 -3.881 0.886 1.00 0.00 103 LEU A C 6
ATOM 10941 O O . LEU A 1 106 ? 13.414 -4.935 1.495 1.00 0.00 103 LEU A O 6
ATOM 10957 N N . ILE A 1 107 ? 12.821 -2.772 1.499 1.00 0.00 104 ILE A N 6
ATOM 10958 C CA . ILE A 1 107 ? 12.622 -2.756 2.961 1.00 0.00 104 ILE A CA 6
ATOM 10959 C C . ILE A 1 107 ? 11.277 -3.398 3.367 1.00 0.00 104 ILE A C 6
ATOM 10960 O O . ILE A 1 107 ? 11.203 -4.081 4.390 1.00 0.00 104 ILE A O 6
ATOM 10976 N N . ASN A 1 108 ? 10.229 -3.228 2.566 1.00 0.00 105 ASN A N 6
ATOM 10977 C CA . ASN A 1 108 ? 8.931 -3.837 2.842 1.00 0.00 105 ASN A CA 6
ATOM 10978 C C . ASN A 1 108 ? 8.874 -5.358 2.636 1.00 0.00 105 ASN A C 6
ATOM 10979 O O . ASN A 1 108 ? 7.954 -5.996 3.148 1.00 0.00 105 ASN A O 6
ATOM 10990 N N . GLY A 1 109 ? 9.811 -5.955 1.900 1.00 0.00 106 GLY A N 6
ATOM 10991 C CA . GLY A 1 109 ? 9.763 -7.413 1.701 1.00 0.00 106 GLY A CA 6
ATOM 10992 C C . GLY A 1 109 ? 9.255 -7.802 0.309 1.00 0.00 106 GLY A C 6
ATOM 10993 O O . GLY A 1 109 ? 8.670 -8.869 0.133 1.00 0.00 106 GLY A O 6
ATOM 10997 N N . PHE A 1 110 ? 9.508 -6.951 -0.678 1.00 0.00 107 PHE A N 6
ATOM 10998 C CA . PHE A 1 110 ? 9.140 -7.268 -2.066 1.00 0.00 107 PHE A CA 6
ATOM 10999 C C . PHE A 1 110 ? 10.418 -7.603 -2.849 1.00 0.00 107 PHE A C 6
ATOM 11000 O O . PHE A 1 110 ? 11.532 -7.228 -2.477 1.00 0.00 107 PHE A O 6
ATOM 11017 N N . GLU A 1 111 ? 10.233 -8.300 -3.964 1.00 0.00 108 GLU A N 6
ATOM 11018 C CA . GLU A 1 111 ? 11.363 -8.690 -4.816 1.00 0.00 108 GLU A CA 6
ATOM 11019 C C . GLU A 1 111 ? 11.083 -8.162 -6.224 1.00 0.00 108 GLU A C 6
ATOM 11020 O O . GLU A 1 111 ? 10.233 -8.677 -6.954 1.00 0.00 108 GLU A O 6
ATOM 11032 N N . ILE A 1 112 ? 11.788 -7.100 -6.591 1.00 0.00 109 ILE A N 6
ATOM 11033 C CA . ILE A 1 112 ? 11.450 -6.337 -7.793 1.00 0.00 109 ILE A CA 6
ATOM 11034 C C . ILE A 1 112 ? 11.872 -7.063 -9.072 1.00 0.00 109 ILE A C 6
ATOM 11035 O O . ILE A 1 112 ? 12.887 -7.761 -9.121 1.00 0.00 109 ILE A O 6
ATOM 11051 N N . ILE A 1 113 ? 11.073 -6.875 -10.113 1.00 0.00 110 ILE A N 6
ATOM 11052 C CA . ILE A 1 113 ? 11.408 -7.448 -11.422 1.00 0.00 110 ILE A CA 6
ATOM 11053 C C . ILE A 1 113 ? 10.988 -6.456 -12.511 1.00 0.00 110 ILE A C 6
ATOM 11054 O O . ILE A 1 113 ? 9.898 -5.880 -12.481 1.00 0.00 110 ILE A O 6
ATOM 11070 N N . ASN A 1 114 ? 11.888 -6.251 -13.471 1.00 0.00 111 ASN A N 6
ATOM 11071 C CA . ASN A 1 114 ? 11.665 -5.247 -14.517 1.00 0.00 111 ASN A CA 6
ATOM 11072 C C . ASN A 1 114 ? 11.467 -5.928 -15.871 1.00 0.00 111 ASN A C 6
ATOM 11073 O O . ASN A 1 114 ? 12.403 -6.330 -16.564 1.00 0.00 111 ASN A O 6
ATOM 11084 N N . GLU A 1 115 ? 10.200 -6.025 -16.229 1.00 0.00 112 GLU A N 6
ATOM 11085 C CA . GLU A 1 115 ? 9.811 -6.452 -17.583 1.00 0.00 112 GLU A CA 6
ATOM 11086 C C . GLU A 1 115 ? 8.856 -5.389 -18.165 1.00 0.00 112 GLU A C 6
ATOM 11087 O O . GLU A 1 115 ? 8.431 -4.491 -17.436 1.00 0.00 112 GLU A O 6
ATOM 11099 N N . PRO A 1 116 ? 8.458 -5.457 -19.446 1.00 0.00 113 PRO A N 6
ATOM 11100 C CA . PRO A 1 116 ? 7.547 -4.447 -20.024 1.00 0.00 113 PRO A CA 6
ATOM 11101 C C . PRO A 1 116 ? 6.189 -4.185 -19.341 1.00 0.00 113 PRO A C 6
ATOM 11102 O O . PRO A 1 116 ? 5.506 -3.207 -19.648 1.00 0.00 113 PRO A O 6
ATOM 11113 N N . ASP A 1 117 ? 5.844 -5.017 -18.372 1.00 0.00 114 ASP A N 6
ATOM 11114 C CA . ASP A 1 117 ? 4.847 -4.646 -17.357 1.00 0.00 114 ASP A CA 6
ATOM 11115 C C . ASP A 1 117 ? 5.593 -4.789 -16.028 1.00 0.00 114 ASP A C 6
ATOM 11116 O O . ASP A 1 117 ? 6.070 -5.870 -15.676 1.00 0.00 114 ASP A O 6
ATOM 11125 N N . TYR A 1 118 ? 5.777 -3.680 -15.330 1.00 0.00 115 TYR A N 6
ATOM 11126 C CA . TYR A 1 118 ? 6.721 -3.653 -14.210 1.00 0.00 115 TYR A CA 6
ATOM 11127 C C . TYR A 1 118 ? 6.074 -4.270 -12.973 1.00 0.00 115 TYR A C 6
ATOM 11128 O O . TYR A 1 118 ? 4.884 -4.095 -12.736 1.00 0.00 115 TYR A O 6
ATOM 11146 N N . CYS A 1 119 ? 6.861 -5.004 -12.200 1.00 0.00 116 CYS A N 6
ATOM 11147 C CA . CYS A 1 119 ? 6.289 -5.728 -11.039 1.00 0.00 116 CYS A CA 6
ATOM 11148 C C . CYS A 1 119 ? 7.037 -5.393 -9.736 1.00 0.00 116 CYS A C 6
ATOM 11149 O O . CYS A 1 119 ? 8.224 -5.120 -9.899 1.00 0.00 116 CYS A O 6
ATOM 11157 N N . TRP A 1 120 ? 6.587 -5.851 -8.560 1.00 0.00 117 TRP A N 6
ATOM 11158 C CA . TRP A 1 120 ? 7.401 -6.381 -7.437 1.00 0.00 117 TRP A CA 6
ATOM 11159 C C . TRP A 1 120 ? 6.653 -7.627 -6.929 1.00 0.00 117 TRP A C 6
ATOM 11160 O O . TRP A 1 120 ? 5.461 -7.552 -6.640 1.00 0.00 117 TRP A O 6
ATOM 11181 N N . ILE A 1 121 ? 7.327 -8.752 -6.768 1.00 0.00 118 ILE A N 6
ATOM 11182 C CA . ILE A 1 121 ? 6.680 -9.992 -6.294 1.00 0.00 118 ILE A CA 6
ATOM 11183 C C . ILE A 1 121 ? 7.138 -10.351 -4.875 1.00 0.00 118 ILE A C 6
ATOM 11184 O O . ILE A 1 121 ? 8.306 -10.657 -4.637 1.00 0.00 118 ILE A O 6
ATOM 11200 N N . LYS A 1 122 ? 6.214 -10.258 -3.920 1.00 0.00 119 LYS A N 6
ATOM 11201 C CA . LYS A 1 122 ? 6.576 -10.420 -2.504 1.00 0.00 119 LYS A CA 6
ATOM 11202 C C . LYS A 1 122 ? 6.738 -11.918 -2.210 1.00 0.00 119 LYS A C 6
ATOM 11203 O O . LYS A 1 122 ? 6.069 -12.794 -2.763 1.00 0.00 119 LYS A O 6
ATOM 11222 N N . MET A 1 123 ? 7.834 -12.168 -1.497 1.00 0.00 120 MET A N 6
ATOM 11223 C CA . MET A 1 123 ? 8.468 -13.496 -1.492 1.00 0.00 120 MET A CA 6
ATOM 11224 C C . MET A 1 123 ? 7.737 -14.544 -0.644 1.00 0.00 120 MET A C 6
ATOM 11225 O O . MET A 1 123 ? 6.895 -14.244 0.201 1.00 0.00 120 MET A O 6
ATOM 11239 N N . TYR A 1 7 ? -8.889 -19.286 -12.366 1.00 0.00 4 TYR A N 7
ATOM 11240 C CA . TYR A 1 7 ? -9.360 -17.907 -12.556 1.00 0.00 4 TYR A CA 7
ATOM 11241 C C . TYR A 1 7 ? -8.805 -17.025 -11.437 1.00 0.00 4 TYR A C 7
ATOM 11242 O O . TYR A 1 7 ? -8.986 -17.285 -10.247 1.00 0.00 4 TYR A O 7
ATOM 11260 N N . LYS A 1 8 ? -8.047 -16.016 -11.848 1.00 0.00 5 LYS A N 7
ATOM 11261 C CA . LYS A 1 8 ? -7.211 -15.248 -10.930 1.00 0.00 5 LYS A CA 7
ATOM 11262 C C . LYS A 1 8 ? -7.937 -13.973 -10.508 1.00 0.00 5 LYS A C 7
ATOM 11263 O O . LYS A 1 8 ? -8.042 -13.027 -11.288 1.00 0.00 5 LYS A O 7
ATOM 11282 N N . THR A 1 9 ? -8.477 -13.927 -9.294 1.00 0.00 6 THR A N 7
ATOM 11283 C CA . THR A 1 9 ? -9.101 -12.671 -8.843 1.00 0.00 6 THR A CA 7
ATOM 11284 C C . THR A 1 9 ? -7.982 -11.697 -8.462 1.00 0.00 6 THR A C 7
ATOM 11285 O O . THR A 1 9 ? -6.969 -12.105 -7.889 1.00 0.00 6 THR A O 7
ATOM 11296 N N . GLY A 1 10 ? -8.145 -10.413 -8.778 1.00 0.00 7 GLY A N 7
ATOM 11297 C CA . GLY A 1 10 ? -7.132 -9.446 -8.351 1.00 0.00 7 GLY A CA 7
ATOM 11298 C C . GLY A 1 10 ? -7.720 -8.186 -7.726 1.00 0.00 7 GLY A C 7
ATOM 11299 O O . GLY A 1 10 ? -8.848 -8.147 -7.230 1.00 0.00 7 GLY A O 7
ATOM 11303 N N . LEU A 1 11 ? -6.868 -7.173 -7.690 1.00 0.00 8 LEU A N 7
ATOM 11304 C CA . LEU A 1 11 ? -7.168 -5.933 -6.978 1.00 0.00 8 LEU A CA 7
ATOM 11305 C C . LEU A 1 11 ? -6.793 -4.777 -7.893 1.00 0.00 8 LEU A C 7
ATOM 11306 O O . LEU A 1 11 ? -5.755 -4.804 -8.558 1.00 0.00 8 LEU A O 7
ATOM 11322 N N . LEU A 1 12 ? -7.603 -3.728 -7.887 1.00 0.00 9 LEU A N 7
ATOM 11323 C CA . LEU A 1 12 ? -7.257 -2.532 -8.623 1.00 0.00 9 LEU A CA 7
ATOM 11324 C C . LEU A 1 12 ? -7.262 -1.328 -7.665 1.00 0.00 9 LEU A C 7
ATOM 11325 O O . LEU A 1 12 ? -8.205 -1.082 -6.914 1.00 0.00 9 LEU A O 7
ATOM 11341 N N . LEU A 1 13 ? -6.169 -0.578 -7.745 1.00 0.00 10 LEU A N 7
ATOM 11342 C CA . LEU A 1 13 ? -6.031 0.697 -7.018 1.00 0.00 10 LEU A CA 7
ATOM 11343 C C . LEU A 1 13 ? -6.010 1.853 -8.028 1.00 0.00 10 LEU A C 7
ATOM 11344 O O . LEU A 1 13 ? -5.202 1.877 -8.954 1.00 0.00 10 LEU A O 7
ATOM 11360 N N . ILE A 1 14 ? -6.966 2.765 -7.897 1.00 0.00 11 ILE A N 7
ATOM 11361 C CA . ILE A 1 14 ? -7.232 3.766 -8.949 1.00 0.00 11 ILE A CA 7
ATOM 11362 C C . ILE A 1 14 ? -7.164 5.175 -8.352 1.00 0.00 11 ILE A C 7
ATOM 11363 O O . ILE A 1 14 ? -8.020 5.543 -7.546 1.00 0.00 11 ILE A O 7
ATOM 11379 N N . HIS A 1 15 ? -6.163 5.973 -8.708 1.00 0.00 12 HIS A N 7
ATOM 11380 C CA . HIS A 1 15 ? -6.195 7.376 -8.275 1.00 0.00 12 HIS A CA 7
ATOM 11381 C C . HIS A 1 15 ? -6.998 8.142 -9.352 1.00 0.00 12 HIS A C 7
ATOM 11382 O O . HIS A 1 15 ? -6.706 8.011 -10.542 1.00 0.00 12 HIS A O 7
ATOM 11396 N N . PRO A 1 16 ? -8.008 8.943 -8.979 1.00 0.00 13 PRO A N 7
ATOM 11397 C CA . PRO A 1 16 ? -8.946 9.526 -9.958 1.00 0.00 13 PRO A CA 7
ATOM 11398 C C . PRO A 1 16 ? -8.474 10.500 -11.045 1.00 0.00 13 PRO A C 7
ATOM 11399 O O . PRO A 1 16 ? -9.293 10.921 -11.862 1.00 0.00 13 PRO A O 7
ATOM 11410 N N . ALA A 1 17 ? -7.243 10.990 -10.998 1.00 0.00 14 ALA A N 7
ATOM 11411 C CA . ALA A 1 17 ? -6.921 12.201 -11.775 1.00 0.00 14 ALA A CA 7
ATOM 11412 C C . ALA A 1 17 ? -6.929 12.043 -13.299 1.00 0.00 14 ALA A C 7
ATOM 11413 O O . ALA A 1 17 ? -7.600 12.817 -13.984 1.00 0.00 14 ALA A O 7
ATOM 11420 N N . VAL A 1 18 ? -6.245 11.041 -13.840 1.00 0.00 15 VAL A N 7
ATOM 11421 C CA . VAL A 1 18 ? -6.410 10.733 -15.272 1.00 0.00 15 VAL A CA 7
ATOM 11422 C C . VAL A 1 18 ? -7.617 9.785 -15.473 1.00 0.00 15 VAL A C 7
ATOM 11423 O O . VAL A 1 18 ? -8.283 9.832 -16.506 1.00 0.00 15 VAL A O 7
ATOM 11436 N N . THR A 1 19 ? -7.888 8.915 -14.501 1.00 0.00 16 THR A N 7
ATOM 11437 C CA . THR A 1 19 ? -8.869 7.834 -14.680 1.00 0.00 16 THR A CA 7
ATOM 11438 C C . THR A 1 19 ? -10.344 8.232 -14.484 1.00 0.00 16 THR A C 7
ATOM 11439 O O . THR A 1 19 ? -11.218 7.387 -14.691 1.00 0.00 16 THR A O 7
ATOM 11450 N N . THR A 1 20 ? -10.671 9.493 -14.179 1.00 0.00 17 THR A N 7
ATOM 11451 C CA . THR A 1 20 ? -12.078 9.936 -14.287 1.00 0.00 17 THR A CA 7
ATOM 11452 C C . THR A 1 20 ? -12.507 10.185 -15.762 1.00 0.00 17 THR A C 7
ATOM 11453 O O . THR A 1 20 ? -13.510 10.837 -16.049 1.00 0.00 17 THR A O 7
ATOM 11464 N N . THR A 1 21 ? -11.752 9.592 -16.684 1.00 0.00 18 THR A N 7
ATOM 11465 C CA . THR A 1 21 ? -12.101 9.524 -18.107 1.00 0.00 18 THR A CA 7
ATOM 11466 C C . THR A 1 21 ? -11.854 8.049 -18.491 1.00 0.00 18 THR A C 7
ATOM 11467 O O . THR A 1 21 ? -10.766 7.728 -18.972 1.00 0.00 18 THR A O 7
ATOM 11478 N N . PRO A 1 22 ? -12.710 7.126 -18.020 1.00 0.00 19 PRO A N 7
ATOM 11479 C CA . PRO A 1 22 ? -12.371 5.701 -17.827 1.00 0.00 19 PRO A CA 7
ATOM 11480 C C . PRO A 1 22 ? -12.142 4.861 -19.100 1.00 0.00 19 PRO A C 7
ATOM 11481 O O . PRO A 1 22 ? -12.631 3.737 -19.207 1.00 0.00 19 PRO A O 7
ATOM 11492 N N . GLU A 1 23 ? -11.302 5.335 -20.019 1.00 0.00 20 GLU A N 7
ATOM 11493 C CA . GLU A 1 23 ? -10.746 4.450 -21.057 1.00 0.00 20 GLU A CA 7
ATOM 11494 C C . GLU A 1 23 ? -9.688 3.495 -20.479 1.00 0.00 20 GLU A C 7
ATOM 11495 O O . GLU A 1 23 ? -9.720 2.301 -20.771 1.00 0.00 20 GLU A O 7
ATOM 11507 N N . LEU A 1 24 ? -8.761 3.996 -19.656 1.00 0.00 21 LEU A N 7
ATOM 11508 C CA . LEU A 1 24 ? -7.789 3.121 -18.966 1.00 0.00 21 LEU A CA 7
ATOM 11509 C C . LEU A 1 24 ? -8.463 2.050 -18.089 1.00 0.00 21 LEU A C 7
ATOM 11510 O O . LEU A 1 24 ? -7.966 0.930 -17.964 1.00 0.00 21 LEU A O 7
ATOM 11526 N N . VAL A 1 25 ? -9.589 2.403 -17.481 1.00 0.00 22 VAL A N 7
ATOM 11527 C CA . VAL A 1 25 ? -10.384 1.434 -16.702 1.00 0.00 22 VAL A CA 7
ATOM 11528 C C . VAL A 1 25 ? -10.944 0.315 -17.606 1.00 0.00 22 VAL A C 7
ATOM 11529 O O . VAL A 1 25 ? -10.771 -0.869 -17.305 1.00 0.00 22 VAL A O 7
ATOM 11542 N N . GLU A 1 26 ? -11.568 0.669 -18.726 1.00 0.00 23 GLU A N 7
ATOM 11543 C CA . GLU A 1 26 ? -12.008 -0.350 -19.699 1.00 0.00 23 GLU A CA 7
ATOM 11544 C C . GLU A 1 26 ? -10.847 -1.169 -20.292 1.00 0.00 23 GLU A C 7
ATOM 11545 O O . GLU A 1 26 ? -10.987 -2.364 -20.538 1.00 0.00 23 GLU A O 7
ATOM 11557 N N . ASN A 1 27 ? -9.707 -0.525 -20.520 1.00 0.00 24 ASN A N 7
ATOM 11558 C CA . ASN A 1 27 ? -8.498 -1.200 -21.015 1.00 0.00 24 ASN A CA 7
ATOM 11559 C C . ASN A 1 27 ? -7.924 -2.246 -20.048 1.00 0.00 24 ASN A C 7
ATOM 11560 O O . ASN A 1 27 ? -7.642 -3.366 -20.471 1.00 0.00 24 ASN A O 7
ATOM 11571 N N . THR A 1 28 ? -7.735 -1.911 -18.769 1.00 0.00 25 THR A N 7
ATOM 11572 C CA . THR A 1 28 ? -7.242 -2.925 -17.812 1.00 0.00 25 THR A CA 7
ATOM 11573 C C . THR A 1 28 ? -8.252 -4.076 -17.646 1.00 0.00 25 THR A C 7
ATOM 11574 O O . THR A 1 28 ? -7.874 -5.252 -17.632 1.00 0.00 25 THR A O 7
ATOM 11585 N N . LYS A 1 29 ? -9.543 -3.743 -17.595 1.00 0.00 26 LYS A N 7
ATOM 11586 C CA . LYS A 1 29 ? -10.581 -4.779 -17.619 1.00 0.00 26 LYS A CA 7
ATOM 11587 C C . LYS A 1 29 ? -10.616 -5.561 -18.946 1.00 0.00 26 LYS A C 7
ATOM 11588 O O . LYS A 1 29 ? -10.973 -6.738 -18.938 1.00 0.00 26 LYS A O 7
ATOM 11607 N N . ALA A 1 30 ? -10.263 -4.951 -20.086 1.00 0.00 27 ALA A N 7
ATOM 11608 C CA . ALA A 1 30 ? -10.254 -5.697 -21.359 1.00 0.00 27 ALA A CA 7
ATOM 11609 C C . ALA A 1 30 ? -9.148 -6.755 -21.444 1.00 0.00 27 ALA A C 7
ATOM 11610 O O . ALA A 1 30 ? -9.397 -7.885 -21.867 1.00 0.00 27 ALA A O 7
ATOM 11617 N N . GLN A 1 31 ? -7.931 -6.400 -21.035 1.00 0.00 28 GLN A N 7
ATOM 11618 C CA . GLN A 1 31 ? -6.843 -7.389 -20.945 1.00 0.00 28 GLN A CA 7
ATOM 11619 C C . GLN A 1 31 ? -7.207 -8.543 -20.004 1.00 0.00 28 GLN A C 7
ATOM 11620 O O . GLN A 1 31 ? -7.133 -9.710 -20.384 1.00 0.00 28 GLN A O 7
ATOM 11634 N N . ALA A 1 32 ? -7.608 -8.202 -18.777 1.00 0.00 29 ALA A N 7
ATOM 11635 C CA . ALA A 1 32 ? -8.062 -9.233 -17.826 1.00 0.00 29 ALA A CA 7
ATOM 11636 C C . ALA A 1 32 ? -9.189 -10.120 -18.390 1.00 0.00 29 ALA A C 7
ATOM 11637 O O . ALA A 1 32 ? -9.205 -11.332 -18.178 1.00 0.00 29 ALA A O 7
ATOM 11644 N N . ALA A 1 33 ? -10.140 -9.513 -19.099 1.00 0.00 30 ALA A N 7
ATOM 11645 C CA . ALA A 1 33 ? -11.364 -10.233 -19.495 1.00 0.00 30 ALA A CA 7
ATOM 11646 C C . ALA A 1 33 ? -11.156 -11.217 -20.658 1.00 0.00 30 ALA A C 7
ATOM 11647 O O . ALA A 1 33 ? -11.535 -12.384 -20.545 1.00 0.00 30 ALA A O 7
ATOM 11654 N N . SER A 1 34 ? -10.523 -10.789 -21.754 1.00 0.00 31 SER A N 7
ATOM 11655 C CA . SER A 1 34 ? -10.108 -11.736 -22.807 1.00 0.00 31 SER A CA 7
ATOM 11656 C C . SER A 1 34 ? -9.169 -12.864 -22.341 1.00 0.00 31 SER A C 7
ATOM 11657 O O . SER A 1 34 ? -9.196 -13.962 -22.899 1.00 0.00 31 SER A O 7
ATOM 11665 N N . LYS A 1 35 ? -8.384 -12.630 -21.290 1.00 0.00 32 LYS A N 7
ATOM 11666 C CA . LYS A 1 35 ? -7.621 -13.706 -20.655 1.00 0.00 32 LYS A CA 7
ATOM 11667 C C . LYS A 1 35 ? -8.514 -14.406 -19.616 1.00 0.00 32 LYS A C 7
ATOM 11668 O O . LYS A 1 35 ? -9.593 -14.908 -19.939 1.00 0.00 32 LYS A O 7
ATOM 11687 N N . LYS A 1 36 ? -8.036 -14.491 -18.385 1.00 0.00 33 LYS A N 7
ATOM 11688 C CA . LYS A 1 36 ? -8.693 -15.319 -17.354 1.00 0.00 33 LYS A CA 7
ATOM 11689 C C . LYS A 1 36 ? -8.577 -14.729 -15.937 1.00 0.00 33 LYS A C 7
ATOM 11690 O O . LYS A 1 36 ? -8.883 -15.374 -14.936 1.00 0.00 33 LYS A O 7
ATOM 11709 N N . VAL A 1 37 ? -8.194 -13.465 -15.881 1.00 0.00 34 VAL A N 7
ATOM 11710 C CA . VAL A 1 37 ? -8.229 -12.686 -14.637 1.00 0.00 34 VAL A CA 7
ATOM 11711 C C . VAL A 1 37 ? -9.495 -11.813 -14.598 1.00 0.00 34 VAL A C 7
ATOM 11712 O O . VAL A 1 37 ? -9.924 -11.263 -15.611 1.00 0.00 34 VAL A O 7
ATOM 11725 N N . LYS A 1 38 ? -9.995 -11.554 -13.393 1.00 0.00 35 LYS A N 7
ATOM 11726 C CA . LYS A 1 38 ? -10.929 -10.431 -13.198 1.00 0.00 35 LYS A CA 7
ATOM 11727 C C . LYS A 1 38 ? -10.380 -9.604 -12.041 1.00 0.00 35 LYS A C 7
ATOM 11728 O O . LYS A 1 38 ? -10.026 -10.117 -10.978 1.00 0.00 35 LYS A O 7
ATOM 11747 N N . PHE A 1 39 ? -10.383 -8.302 -12.252 1.00 0.00 36 PHE A N 7
ATOM 11748 C CA . PHE A 1 39 ? -10.083 -7.363 -11.157 1.00 0.00 36 PHE A CA 7
ATOM 11749 C C . PHE A 1 39 ? -11.399 -6.984 -10.481 1.00 0.00 36 PHE A C 7
ATOM 11750 O O . PHE A 1 39 ? -12.232 -6.255 -11.020 1.00 0.00 36 PHE A O 7
ATOM 11767 N N . VAL A 1 40 ? -11.622 -7.638 -9.351 1.00 0.00 37 VAL A N 7
ATOM 11768 C CA . VAL A 1 40 ? -12.967 -7.703 -8.758 1.00 0.00 37 VAL A CA 7
ATOM 11769 C C . VAL A 1 40 ? -13.240 -6.612 -7.712 1.00 0.00 37 VAL A C 7
ATOM 11770 O O . VAL A 1 40 ? -14.396 -6.351 -7.372 1.00 0.00 37 VAL A O 7
ATOM 11783 N N . ASP A 1 41 ? -12.188 -5.978 -7.204 1.00 0.00 38 ASP A N 7
ATOM 11784 C CA . ASP A 1 41 ? -12.353 -5.011 -6.108 1.00 0.00 38 ASP A CA 7
ATOM 11785 C C . ASP A 1 41 ? -11.816 -3.647 -6.541 1.00 0.00 38 ASP A C 7
ATOM 11786 O O . ASP A 1 41 ? -11.190 -3.490 -7.591 1.00 0.00 38 ASP A O 7
ATOM 11795 N N . GLN A 1 42 ? -12.100 -2.642 -5.723 1.00 0.00 39 GLN A N 7
ATOM 11796 C CA . GLN A 1 42 ? -11.714 -1.269 -6.070 1.00 0.00 39 GLN A CA 7
ATOM 11797 C C . GLN A 1 42 ? -11.298 -0.534 -4.818 1.00 0.00 39 GLN A C 7
ATOM 11798 O O . GLN A 1 42 ? -12.033 -0.461 -3.833 1.00 0.00 39 GLN A O 7
ATOM 11812 N N . PHE A 1 43 ? -10.094 0.003 -4.883 1.00 0.00 40 PHE A N 7
ATOM 11813 C CA . PHE A 1 43 ? -9.591 0.799 -3.761 1.00 0.00 40 PHE A CA 7
ATOM 11814 C C . PHE A 1 43 ? -9.088 2.109 -4.367 1.00 0.00 40 PHE A C 7
ATOM 11815 O O . PHE A 1 43 ? -8.251 2.130 -5.266 1.00 0.00 40 PHE A O 7
ATOM 11832 N N . LEU A 1 44 ? -9.665 3.214 -3.930 1.00 0.00 41 LEU A N 7
ATOM 11833 C CA . LEU A 1 44 ? -9.279 4.525 -4.454 1.00 0.00 41 LEU A CA 7
ATOM 11834 C C . LEU A 1 44 ? -8.303 5.174 -3.468 1.00 0.00 41 LEU A C 7
ATOM 11835 O O . LEU A 1 44 ? -8.370 4.935 -2.263 1.00 0.00 41 LEU A O 7
ATOM 11851 N N . ILE A 1 45 ? -7.386 6.003 -3.960 1.00 0.00 42 ILE A N 7
ATOM 11852 C CA . ILE A 1 45 ? -6.385 6.611 -3.068 1.00 0.00 42 ILE A CA 7
ATOM 11853 C C . ILE A 1 45 ? -6.980 7.540 -1.991 1.00 0.00 42 ILE A C 7
ATOM 11854 O O . ILE A 1 45 ? -6.539 7.500 -0.841 1.00 0.00 42 ILE A O 7
ATOM 11870 N N . ASN A 1 46 ? -7.985 8.353 -2.323 1.00 0.00 43 ASN A N 7
ATOM 11871 C CA . ASN A 1 46 ? -8.572 9.247 -1.313 1.00 0.00 43 ASN A CA 7
ATOM 11872 C C . ASN A 1 46 ? -9.611 8.552 -0.410 1.00 0.00 43 ASN A C 7
ATOM 11873 O O . ASN A 1 46 ? -9.719 8.893 0.769 1.00 0.00 43 ASN A O 7
ATOM 11884 N N . LYS A 1 47 ? -10.332 7.545 -0.910 1.00 0.00 44 LYS A N 7
ATOM 11885 C CA . LYS A 1 47 ? -11.300 6.839 -0.064 1.00 0.00 44 LYS A CA 7
ATOM 11886 C C . LYS A 1 47 ? -10.645 5.763 0.812 1.00 0.00 44 LYS A C 7
ATOM 11887 O O . LYS A 1 47 ? -11.140 5.497 1.907 1.00 0.00 44 LYS A O 7
ATOM 11906 N N . LEU A 1 48 ? -9.543 5.150 0.380 1.00 0.00 45 LEU A N 7
ATOM 11907 C CA . LEU A 1 48 ? -8.857 4.181 1.257 1.00 0.00 45 LEU A CA 7
ATOM 11908 C C . LEU A 1 48 ? -8.135 4.851 2.428 1.00 0.00 45 LEU A C 7
ATOM 11909 O O . LEU A 1 48 ? -8.186 4.389 3.568 1.00 0.00 45 LEU A O 7
ATOM 11925 N N . ASN A 1 49 ? -7.501 5.977 2.130 1.00 0.00 46 ASN A N 7
ATOM 11926 C CA . ASN A 1 49 ? -6.814 6.755 3.173 1.00 0.00 46 ASN A CA 7
ATOM 11927 C C . ASN A 1 49 ? -7.792 7.568 4.051 1.00 0.00 46 ASN A C 7
ATOM 11928 O O . ASN A 1 49 ? -7.436 7.967 5.159 1.00 0.00 46 ASN A O 7
ATOM 11939 N N . ASP A 1 50 ? -9.034 7.770 3.601 1.00 0.00 47 ASP A N 7
ATOM 11940 C CA . ASP A 1 50 ? -10.084 8.281 4.500 1.00 0.00 47 ASP A CA 7
ATOM 11941 C C . ASP A 1 50 ? -10.682 7.155 5.364 1.00 0.00 47 ASP A C 7
ATOM 11942 O O . ASP A 1 50 ? -10.996 7.384 6.532 1.00 0.00 47 ASP A O 7
ATOM 11951 N N . GLY A 1 51 ? -10.850 5.948 4.814 1.00 0.00 48 GLY A N 7
ATOM 11952 C CA . GLY A 1 51 ? -11.365 4.823 5.610 1.00 0.00 48 GLY A CA 7
ATOM 11953 C C . GLY A 1 51 ? -12.693 4.222 5.122 1.00 0.00 48 GLY A C 7
ATOM 11954 O O . GLY A 1 51 ? -13.345 3.502 5.877 1.00 0.00 48 GLY A O 7
ATOM 11958 N N . SER A 1 52 ? -13.124 4.512 3.895 1.00 0.00 49 SER A N 7
ATOM 11959 C CA . SER A 1 52 ? -14.453 4.063 3.443 1.00 0.00 49 SER A CA 7
ATOM 11960 C C . SER A 1 52 ? -14.537 2.583 3.020 1.00 0.00 49 SER A C 7
ATOM 11961 O O . SER A 1 52 ? -15.625 2.009 3.049 1.00 0.00 49 SER A O 7
ATOM 11969 N N . ILE A 1 53 ? -13.430 1.965 2.603 1.00 0.00 50 ILE A N 7
ATOM 11970 C CA . ILE A 1 53 ? -13.501 0.626 1.989 1.00 0.00 50 ILE A CA 7
ATOM 11971 C C . ILE A 1 53 ? -12.781 -0.368 2.902 1.00 0.00 50 ILE A C 7
ATOM 11972 O O . ILE A 1 53 ? -11.593 -0.236 3.198 1.00 0.00 50 ILE A O 7
ATOM 11988 N N . THR A 1 54 ? -13.539 -1.361 3.347 1.00 0.00 51 THR A N 7
ATOM 11989 C CA . THR A 1 54 ? -12.960 -2.441 4.163 1.00 0.00 51 THR A CA 7
ATOM 11990 C C . THR A 1 54 ? -13.172 -3.771 3.441 1.00 0.00 51 THR A C 7
ATOM 11991 O O . THR A 1 54 ? -14.301 -4.191 3.186 1.00 0.00 51 THR A O 7
ATOM 12002 N N . LEU A 1 55 ? -12.064 -4.436 3.136 1.00 0.00 52 LEU A N 7
ATOM 12003 C CA . LEU A 1 55 ? -12.142 -5.784 2.563 1.00 0.00 52 LEU A CA 7
ATOM 12004 C C . LEU A 1 55 ? -11.200 -6.727 3.333 1.00 0.00 52 LEU A C 7
ATOM 12005 O O . LEU A 1 55 ? -10.458 -6.323 4.231 1.00 0.00 52 LEU A O 7
ATOM 12021 N N . GLU A 1 56 ? -11.260 -8.007 2.989 1.00 0.00 53 GLU A N 7
ATOM 12022 C CA . GLU A 1 56 ? -10.582 -9.042 3.782 1.00 0.00 53 GLU A CA 7
ATOM 12023 C C . GLU A 1 56 ? -9.237 -9.440 3.164 1.00 0.00 53 GLU A C 7
ATOM 12024 O O . GLU A 1 56 ? -8.823 -8.962 2.106 1.00 0.00 53 GLU A O 7
ATOM 12036 N N . ASN A 1 57 ? -8.529 -10.298 3.892 1.00 0.00 54 ASN A N 7
ATOM 12037 C CA . ASN A 1 57 ? -7.135 -10.622 3.560 1.00 0.00 54 ASN A CA 7
ATOM 12038 C C . ASN A 1 57 ? -7.114 -11.843 2.633 1.00 0.00 54 ASN A C 7
ATOM 12039 O O . ASN A 1 57 ? -7.202 -12.977 3.109 1.00 0.00 54 ASN A O 7
ATOM 12050 N N . ALA A 1 58 ? -7.080 -11.633 1.314 1.00 0.00 55 ALA A N 7
ATOM 12051 C CA . ALA A 1 58 ? -7.379 -12.753 0.413 1.00 0.00 55 ALA A CA 7
ATOM 12052 C C . ALA A 1 58 ? -6.488 -12.953 -0.830 1.00 0.00 55 ALA A C 7
ATOM 12053 O O . ALA A 1 58 ? -5.268 -12.797 -0.791 1.00 0.00 55 ALA A O 7
ATOM 12060 N N . LYS A 1 59 ? -7.115 -13.451 -1.900 1.00 0.00 56 LYS A N 7
ATOM 12061 C CA . LYS A 1 59 ? -6.393 -14.046 -3.040 1.00 0.00 56 LYS A CA 7
ATOM 12062 C C . LYS A 1 59 ? -6.249 -13.102 -4.235 1.00 0.00 56 LYS A C 7
ATOM 12063 O O . LYS A 1 59 ? -6.297 -13.509 -5.397 1.00 0.00 56 LYS A O 7
ATOM 12082 N N . TYR A 1 60 ? -6.086 -11.827 -3.933 1.00 0.00 57 TYR A N 7
ATOM 12083 C CA . TYR A 1 60 ? -6.139 -10.777 -4.962 1.00 0.00 57 TYR A CA 7
ATOM 12084 C C . TYR A 1 60 ? -4.789 -10.652 -5.697 1.00 0.00 57 TYR A C 7
ATOM 12085 O O . TYR A 1 60 ? -4.449 -9.540 -6.094 1.00 0.00 57 TYR A O 7
ATOM 12103 N N . GLU A 1 61 ? -3.947 -11.699 -5.675 1.00 0.00 58 GLU A N 7
ATOM 12104 C CA . GLU A 1 61 ? -2.485 -11.582 -5.915 1.00 0.00 58 GLU A CA 7
ATOM 12105 C C . GLU A 1 61 ? -2.045 -11.048 -7.299 1.00 0.00 58 GLU A C 7
ATOM 12106 O O . GLU A 1 61 ? -0.913 -11.256 -7.735 1.00 0.00 58 GLU A O 7
ATOM 12118 N N . THR A 1 62 ? -2.894 -10.235 -7.913 1.00 0.00 59 THR A N 7
ATOM 12119 C CA . THR A 1 62 ? -2.464 -9.367 -9.020 1.00 0.00 59 THR A CA 7
ATOM 12120 C C . THR A 1 62 ? -2.941 -7.956 -8.700 1.00 0.00 59 THR A C 7
ATOM 12121 O O . THR A 1 62 ? -4.129 -7.687 -8.515 1.00 0.00 59 THR A O 7
ATOM 12132 N N . VAL A 1 63 ? -1.961 -7.086 -8.501 1.00 0.00 60 VAL A N 7
ATOM 12133 C CA . VAL A 1 63 ? -2.215 -5.809 -7.834 1.00 0.00 60 VAL A CA 7
ATOM 12134 C C . VAL A 1 63 ? -1.850 -4.716 -8.836 1.00 0.00 60 VAL A C 7
ATOM 12135 O O . VAL A 1 63 ? -0.693 -4.318 -8.956 1.00 0.00 60 VAL A O 7
ATOM 12148 N N . HIS A 1 64 ? -2.838 -4.244 -9.575 1.00 0.00 61 HIS A N 7
ATOM 12149 C CA . HIS A 1 64 ? -2.571 -3.230 -10.603 1.00 0.00 61 HIS A CA 7
ATOM 12150 C C . HIS A 1 64 ? -2.907 -1.862 -10.006 1.00 0.00 61 HIS A C 7
ATOM 12151 O O . HIS A 1 64 ? -3.981 -1.676 -9.433 1.00 0.00 61 HIS A O 7
ATOM 12165 N N . TYR A 1 65 ? -2.028 -0.872 -10.199 1.00 0.00 62 TYR A N 7
ATOM 12166 C CA . TYR A 1 65 ? -2.380 0.511 -9.834 1.00 0.00 62 TYR A CA 7
ATOM 12167 C C . TYR A 1 65 ? -2.576 1.246 -11.162 1.00 0.00 62 TYR A C 7
ATOM 12168 O O . TYR A 1 65 ? -1.812 1.076 -12.113 1.00 0.00 62 TYR A O 7
ATOM 12186 N N . LEU A 1 66 ? -3.556 2.141 -11.194 1.00 0.00 63 LEU A N 7
ATOM 12187 C CA . LEU A 1 66 ? -3.728 3.047 -12.322 1.00 0.00 63 LEU A CA 7
ATOM 12188 C C . LEU A 1 66 ? -3.692 4.497 -11.827 1.00 0.00 63 LEU A C 7
ATOM 12189 O O . LEU A 1 66 ? -4.590 4.968 -11.127 1.00 0.00 63 LEU A O 7
ATOM 12205 N N . THR A 1 67 ? -2.607 5.182 -12.162 1.00 0.00 64 THR A N 7
ATOM 12206 C CA . THR A 1 67 ? -2.321 6.506 -11.588 1.00 0.00 64 THR A CA 7
ATOM 12207 C C . THR A 1 67 ? -1.667 7.335 -12.717 1.00 0.00 64 THR A C 7
ATOM 12208 O O . THR A 1 67 ? -0.999 6.763 -13.578 1.00 0.00 64 THR A O 7
ATOM 12219 N N . PRO A 1 68 ? -1.735 8.674 -12.712 1.00 0.00 65 PRO A N 7
ATOM 12220 C CA . PRO A 1 68 ? -0.958 9.504 -13.646 1.00 0.00 65 PRO A CA 7
ATOM 12221 C C . PRO A 1 68 ? 0.537 9.161 -13.718 1.00 0.00 65 PRO A C 7
ATOM 12222 O O . PRO A 1 68 ? 1.223 9.024 -12.704 1.00 0.00 65 PRO A O 7
ATOM 12233 N N . GLU A 1 69 ? 1.018 8.983 -14.944 1.00 0.00 66 GLU A N 7
ATOM 12234 C CA . GLU A 1 69 ? 2.373 8.440 -15.155 1.00 0.00 66 GLU A CA 7
ATOM 12235 C C . GLU A 1 69 ? 3.479 9.513 -15.226 1.00 0.00 66 GLU A C 7
ATOM 12236 O O . GLU A 1 69 ? 4.662 9.176 -15.168 1.00 0.00 66 GLU A O 7
ATOM 12248 N N . ALA A 1 70 ? 3.126 10.798 -15.278 1.00 0.00 67 ALA A N 7
ATOM 12249 C CA . ALA A 1 70 ? 4.137 11.857 -15.133 1.00 0.00 67 ALA A CA 7
ATOM 12250 C C . ALA A 1 70 ? 4.121 12.410 -13.702 1.00 0.00 67 ALA A C 7
ATOM 12251 O O . ALA A 1 70 ? 3.358 11.960 -12.844 1.00 0.00 67 ALA A O 7
ATOM 12258 N N . GLN A 1 71 ? 5.006 13.363 -13.426 1.00 0.00 68 GLN A N 7
ATOM 12259 C CA . GLN A 1 71 ? 5.218 13.800 -12.038 1.00 0.00 68 GLN A CA 7
ATOM 12260 C C . GLN A 1 71 ? 4.187 14.870 -11.659 1.00 0.00 68 GLN A C 7
ATOM 12261 O O . GLN A 1 71 ? 4.354 16.056 -11.940 1.00 0.00 68 GLN A O 7
ATOM 12275 N N . THR A 1 72 ? 3.129 14.427 -10.987 1.00 0.00 69 THR A N 7
ATOM 12276 C CA . THR A 1 72 ? 2.172 15.363 -10.374 1.00 0.00 69 THR A CA 7
ATOM 12277 C C . THR A 1 72 ? 2.225 15.172 -8.852 1.00 0.00 69 THR A C 7
ATOM 12278 O O . THR A 1 72 ? 2.541 16.108 -8.118 1.00 0.00 69 THR A O 7
ATOM 12289 N N . ASP A 1 73 ? 1.861 13.982 -8.374 1.00 0.00 70 ASP A N 7
ATOM 12290 C CA . ASP A 1 73 ? 1.681 13.773 -6.930 1.00 0.00 70 ASP A CA 7
ATOM 12291 C C . ASP A 1 73 ? 2.361 12.447 -6.574 1.00 0.00 70 ASP A C 7
ATOM 12292 O O . ASP A 1 73 ? 1.749 11.379 -6.625 1.00 0.00 70 ASP A O 7
ATOM 12301 N N . ILE A 1 74 ? 3.654 12.512 -6.258 1.00 0.00 71 ILE A N 7
ATOM 12302 C CA . ILE A 1 74 ? 4.453 11.280 -6.110 1.00 0.00 71 ILE A CA 7
ATOM 12303 C C . ILE A 1 74 ? 4.574 10.866 -4.631 1.00 0.00 71 ILE A C 7
ATOM 12304 O O . ILE A 1 74 ? 5.658 10.544 -4.141 1.00 0.00 71 ILE A O 7
ATOM 12320 N N . LYS A 1 75 ? 3.456 10.896 -3.906 1.00 0.00 72 LYS A N 7
ATOM 12321 C CA . LYS A 1 75 ? 3.498 10.728 -2.447 1.00 0.00 72 LYS A CA 7
ATOM 12322 C C . LYS A 1 75 ? 2.564 9.578 -2.066 1.00 0.00 72 LYS A C 7
ATOM 12323 O O . LYS A 1 75 ? 1.349 9.755 -1.963 1.00 0.00 72 LYS A O 7
ATOM 12342 N N . PHE A 1 76 ? 3.136 8.401 -1.832 1.00 0.00 73 PHE A N 7
ATOM 12343 C CA . PHE A 1 76 ? 2.349 7.302 -1.253 1.00 0.00 73 PHE A CA 7
ATOM 12344 C C . PHE A 1 76 ? 2.928 6.991 0.127 1.00 0.00 73 PHE A C 7
ATOM 12345 O O . PHE A 1 76 ? 4.146 7.055 0.309 1.00 0.00 73 PHE A O 7
ATOM 12362 N N . PRO A 1 77 ? 2.124 6.538 1.097 1.00 0.00 74 PRO A N 7
ATOM 12363 C CA . PRO A 1 77 ? 2.673 6.203 2.409 1.00 0.00 74 PRO A CA 7
ATOM 12364 C C . PRO A 1 77 ? 3.274 4.800 2.397 1.00 0.00 74 PRO A C 7
ATOM 12365 O O . PRO A 1 77 ? 2.800 3.904 1.695 1.00 0.00 74 PRO A O 7
ATOM 12376 N N . LYS A 1 78 ? 4.298 4.589 3.218 1.00 0.00 75 LYS A N 7
ATOM 12377 C CA . LYS A 1 78 ? 4.785 3.214 3.439 1.00 0.00 75 LYS A CA 7
ATOM 12378 C C . LYS A 1 78 ? 3.719 2.299 4.085 1.00 0.00 75 LYS A C 7
ATOM 12379 O O . LYS A 1 78 ? 3.628 1.109 3.776 1.00 0.00 75 LYS A O 7
ATOM 12398 N N . LYS A 1 79 ? 2.914 2.854 4.995 1.00 0.00 76 LYS A N 7
ATOM 12399 C CA . LYS A 1 79 ? 1.861 2.070 5.665 1.00 0.00 76 LYS A CA 7
ATOM 12400 C C . LYS A 1 79 ? 0.788 1.524 4.707 1.00 0.00 76 LYS A C 7
ATOM 12401 O O . LYS A 1 79 ? 0.252 0.443 4.950 1.00 0.00 76 LYS A O 7
ATOM 12420 N N . LEU A 1 80 ? 0.501 2.213 3.600 1.00 0.00 77 LEU A N 7
ATOM 12421 C CA . LEU A 1 80 ? -0.459 1.646 2.629 1.00 0.00 77 LEU A CA 7
ATOM 12422 C C . LEU A 1 80 ? 0.189 0.533 1.789 1.00 0.00 77 LEU A C 7
ATOM 12423 O O . LEU A 1 80 ? -0.498 -0.422 1.441 1.00 0.00 77 LEU A O 7
ATOM 12439 N N . ILE A 1 81 ? 1.496 0.576 1.525 1.00 0.00 78 ILE A N 7
ATOM 12440 C CA . ILE A 1 81 ? 2.195 -0.569 0.930 1.00 0.00 78 ILE A CA 7
ATOM 12441 C C . ILE A 1 81 ? 2.156 -1.797 1.874 1.00 0.00 78 ILE A C 7
ATOM 12442 O O . ILE A 1 81 ? 2.019 -2.924 1.393 1.00 0.00 78 ILE A O 7
ATOM 12458 N N . SER A 1 82 ? 2.247 -1.619 3.198 1.00 0.00 79 SER A N 7
ATOM 12459 C CA . SER A 1 82 ? 2.090 -2.761 4.118 1.00 0.00 79 SER A CA 7
ATOM 12460 C C . SER A 1 82 ? 0.661 -3.337 4.113 1.00 0.00 79 SER A C 7
ATOM 12461 O O . SER A 1 82 ? 0.479 -4.553 4.132 1.00 0.00 79 SER A O 7
ATOM 12469 N N . VAL A 1 83 ? -0.352 -2.471 4.068 1.00 0.00 80 VAL A N 7
ATOM 12470 C CA . VAL A 1 83 ? -1.754 -2.930 3.951 1.00 0.00 80 VAL A CA 7
ATOM 12471 C C . VAL A 1 83 ? -2.037 -3.579 2.580 1.00 0.00 80 VAL A C 7
ATOM 12472 O O . VAL A 1 83 ? -2.796 -4.548 2.499 1.00 0.00 80 VAL A O 7
ATOM 12485 N N . LEU A 1 84 ? -1.428 -3.074 1.506 1.00 0.00 81 LEU A N 7
ATOM 12486 C CA . LEU A 1 84 ? -1.524 -3.707 0.189 1.00 0.00 81 LEU A CA 7
ATOM 12487 C C . LEU A 1 84 ? -0.971 -5.145 0.212 1.00 0.00 81 LEU A C 7
ATOM 12488 O O . LEU A 1 84 ? -1.612 -6.068 -0.294 1.00 0.00 81 LEU A O 7
ATOM 12504 N N . ALA A 1 85 ? 0.215 -5.339 0.792 1.00 0.00 82 ALA A N 7
ATOM 12505 C CA . ALA A 1 85 ? 0.790 -6.683 0.929 1.00 0.00 82 ALA A CA 7
ATOM 12506 C C . ALA A 1 85 ? 0.026 -7.632 1.866 1.00 0.00 82 ALA A C 7
ATOM 12507 O O . ALA A 1 85 ? 0.091 -8.851 1.690 1.00 0.00 82 ALA A O 7
ATOM 12514 N N . ASP A 1 86 ? -0.628 -7.105 2.902 1.00 0.00 83 ASP A N 7
ATOM 12515 C CA . ASP A 1 86 ? -1.116 -7.976 3.994 1.00 0.00 83 ASP A CA 7
ATOM 12516 C C . ASP A 1 86 ? -2.419 -8.740 3.706 1.00 0.00 83 ASP A C 7
ATOM 12517 O O . ASP A 1 86 ? -2.776 -9.676 4.424 1.00 0.00 83 ASP A O 7
ATOM 12526 N N . SER A 1 87 ? -3.090 -8.394 2.621 1.00 0.00 84 SER A N 7
ATOM 12527 C CA . SER A 1 87 ? -4.161 -9.242 2.091 1.00 0.00 84 SER A CA 7
ATOM 12528 C C . SER A 1 87 ? -3.633 -10.496 1.383 1.00 0.00 84 SER A C 7
ATOM 12529 O O . SER A 1 87 ? -4.277 -11.544 1.386 1.00 0.00 84 SER A O 7
ATOM 12537 N N . LEU A 1 88 ? -2.480 -10.388 0.743 1.00 0.00 85 LEU A N 7
ATOM 12538 C CA . LEU A 1 88 ? -2.116 -11.340 -0.305 1.00 0.00 85 LEU A CA 7
ATOM 12539 C C . LEU A 1 88 ? -1.381 -12.570 0.260 1.00 0.00 85 LEU A C 7
ATOM 12540 O O . LEU A 1 88 ? -1.332 -12.810 1.467 1.00 0.00 85 LEU A O 7
ATOM 12556 N N . LYS A 1 89 ? -0.852 -13.378 -0.656 1.00 0.00 86 LYS A N 7
ATOM 12557 C CA . LYS A 1 89 ? -0.295 -14.692 -0.315 1.00 0.00 86 LYS A CA 7
ATOM 12558 C C . LYS A 1 89 ? 1.062 -14.799 -1.050 1.00 0.00 86 LYS A C 7
ATOM 12559 O O . LYS A 1 89 ? 1.417 -13.898 -1.814 1.00 0.00 86 LYS A O 7
ATOM 12578 N N . PRO A 1 90 ? 1.867 -15.853 -0.856 1.00 0.00 87 PRO A N 7
ATOM 12579 C CA . PRO A 1 90 ? 3.252 -15.880 -1.371 1.00 0.00 87 PRO A CA 7
ATOM 12580 C C . PRO A 1 90 ? 3.536 -15.579 -2.860 1.00 0.00 87 PRO A C 7
ATOM 12581 O O . PRO A 1 90 ? 4.658 -15.183 -3.182 1.00 0.00 87 PRO A O 7
ATOM 12592 N N . ASN A 1 91 ? 2.573 -15.731 -3.773 1.00 0.00 88 ASN A N 7
ATOM 12593 C CA . ASN A 1 91 ? 2.761 -15.244 -5.158 1.00 0.00 88 ASN A CA 7
ATOM 12594 C C . ASN A 1 91 ? 2.014 -13.916 -5.385 1.00 0.00 88 ASN A C 7
ATOM 12595 O O . ASN A 1 91 ? 1.357 -13.725 -6.408 1.00 0.00 88 ASN A O 7
ATOM 12606 N N . GLY A 1 92 ? 2.156 -12.972 -4.454 1.00 0.00 89 GLY A N 7
ATOM 12607 C CA . GLY A 1 92 ? 1.621 -11.621 -4.656 1.00 0.00 89 GLY A CA 7
ATOM 12608 C C . GLY A 1 92 ? 2.497 -10.897 -5.667 1.00 0.00 89 GLY A C 7
ATOM 12609 O O . GLY A 1 92 ? 3.711 -11.082 -5.684 1.00 0.00 89 GLY A O 7
ATOM 12613 N N . SER A 1 93 ? 1.892 -10.122 -6.554 1.00 0.00 90 SER A N 7
ATOM 12614 C CA . SER A 1 93 ? 2.660 -9.549 -7.660 1.00 0.00 90 SER A CA 7
ATOM 12615 C C . SER A 1 93 ? 2.023 -8.185 -7.946 1.00 0.00 90 SER A C 7
ATOM 12616 O O . SER A 1 93 ? 0.832 -8.024 -8.209 1.00 0.00 90 SER A O 7
ATOM 12624 N N . LEU A 1 94 ? 2.886 -7.206 -7.795 1.00 0.00 91 LEU A N 7
ATOM 12625 C CA . LEU A 1 94 ? 2.554 -5.795 -7.734 1.00 0.00 91 LEU A CA 7
ATOM 12626 C C . LEU A 1 94 ? 2.819 -5.272 -9.148 1.00 0.00 91 LEU A C 7
ATOM 12627 O O . LEU A 1 94 ? 3.929 -5.465 -9.636 1.00 0.00 91 LEU A O 7
ATOM 12643 N N . ILE A 1 95 ? 1.897 -4.559 -9.790 1.00 0.00 92 ILE A N 7
ATOM 12644 C CA . ILE A 1 95 ? 2.227 -3.886 -11.060 1.00 0.00 92 ILE A CA 7
ATOM 12645 C C . ILE A 1 95 ? 2.036 -2.390 -10.913 1.00 0.00 92 ILE A C 7
ATOM 12646 O O . ILE A 1 95 ? 0.965 -1.834 -11.160 1.00 0.00 92 ILE A O 7
ATOM 12662 N N . GLY A 1 96 ? 3.090 -1.769 -10.421 1.00 0.00 93 GLY A N 7
ATOM 12663 C CA . GLY A 1 96 ? 3.013 -0.323 -10.206 1.00 0.00 93 GLY A CA 7
ATOM 12664 C C . GLY A 1 96 ? 4.222 0.564 -10.437 1.00 0.00 93 GLY A C 7
ATOM 12665 O O . GLY A 1 96 ? 4.272 1.357 -11.377 1.00 0.00 93 GLY A O 7
ATOM 12669 N N . LEU A 1 97 ? 5.120 0.563 -9.458 1.00 0.00 94 LEU A N 7
ATOM 12670 C CA . LEU A 1 97 ? 5.663 1.848 -8.985 1.00 0.00 94 LEU A CA 7
ATOM 12671 C C . LEU A 1 97 ? 7.178 1.912 -9.279 1.00 0.00 94 LEU A C 7
ATOM 12672 O O . LEU A 1 97 ? 7.788 0.956 -9.759 1.00 0.00 94 LEU A O 7
ATOM 12688 N N . SER A 1 98 ? 7.770 3.091 -9.097 1.00 0.00 95 SER A N 7
ATOM 12689 C CA . SER A 1 98 ? 9.021 3.427 -9.804 1.00 0.00 95 SER A CA 7
ATOM 12690 C C . SER A 1 98 ? 10.226 3.608 -8.855 1.00 0.00 95 SER A C 7
ATOM 12691 O O . SER A 1 98 ? 10.607 2.667 -8.161 1.00 0.00 95 SER A O 7
ATOM 12699 N N . ASP A 1 99 ? 10.894 4.766 -8.888 1.00 0.00 96 ASP A N 7
ATOM 12700 C CA . ASP A 1 99 ? 12.289 4.835 -8.409 1.00 0.00 96 ASP A CA 7
ATOM 12701 C C . ASP A 1 99 ? 12.464 4.864 -6.885 1.00 0.00 96 ASP A C 7
ATOM 12702 O O . ASP A 1 99 ? 13.231 4.061 -6.355 1.00 0.00 96 ASP A O 7
ATOM 12711 N N . ILE A 1 100 ? 11.775 5.746 -6.158 1.00 0.00 97 ILE A N 7
ATOM 12712 C CA . ILE A 1 100 ? 11.800 5.657 -4.672 1.00 0.00 97 ILE A CA 7
ATOM 12713 C C . ILE A 1 100 ? 11.242 4.301 -4.182 1.00 0.00 97 ILE A C 7
ATOM 12714 O O . ILE A 1 100 ? 11.611 3.738 -3.144 1.00 0.00 97 ILE A O 7
ATOM 12730 N N . TYR A 1 101 ? 10.317 3.784 -4.979 1.00 0.00 98 TYR A N 7
ATOM 12731 C CA . TYR A 1 101 ? 9.563 2.604 -4.597 1.00 0.00 98 TYR A CA 7
ATOM 12732 C C . TYR A 1 101 ? 10.403 1.313 -4.762 1.00 0.00 98 TYR A C 7
ATOM 12733 O O . TYR A 1 101 ? 10.074 0.288 -4.174 1.00 0.00 98 TYR A O 7
ATOM 12751 N N . LYS A 1 102 ? 11.511 1.361 -5.513 1.00 0.00 99 LYS A N 7
ATOM 12752 C CA . LYS A 1 102 ? 12.490 0.257 -5.547 1.00 0.00 99 LYS A CA 7
ATOM 12753 C C . LYS A 1 102 ? 13.040 -0.079 -4.148 1.00 0.00 99 LYS A C 7
ATOM 12754 O O . LYS A 1 102 ? 12.955 -1.224 -3.702 1.00 0.00 99 LYS A O 7
ATOM 12773 N N . VAL A 1 103 ? 13.591 0.911 -3.449 1.00 0.00 100 VAL A N 7
ATOM 12774 C CA . VAL A 1 103 ? 14.047 0.693 -2.060 1.00 0.00 100 VAL A CA 7
ATOM 12775 C C . VAL A 1 103 ? 12.862 0.373 -1.122 1.00 0.00 100 VAL A C 7
ATOM 12776 O O . VAL A 1 103 ? 13.000 -0.418 -0.187 1.00 0.00 100 VAL A O 7
ATOM 12789 N N . ASP A 1 104 ? 11.692 0.958 -1.385 1.00 0.00 101 ASP A N 7
ATOM 12790 C CA . ASP A 1 104 ? 10.481 0.590 -0.638 1.00 0.00 101 ASP A CA 7
ATOM 12791 C C . ASP A 1 104 ? 10.098 -0.889 -0.816 1.00 0.00 101 ASP A C 7
ATOM 12792 O O . ASP A 1 104 ? 9.792 -1.572 0.158 1.00 0.00 101 ASP A O 7
ATOM 12801 N N . ALA A 1 105 ? 10.130 -1.388 -2.053 1.00 0.00 102 ALA A N 7
ATOM 12802 C CA . ALA A 1 105 ? 9.920 -2.816 -2.317 1.00 0.00 102 ALA A CA 7
ATOM 12803 C C . ALA A 1 105 ? 10.942 -3.694 -1.585 1.00 0.00 102 ALA A C 7
ATOM 12804 O O . ALA A 1 105 ? 10.593 -4.738 -1.040 1.00 0.00 102 ALA A O 7
ATOM 12811 N N . LEU A 1 106 ? 12.203 -3.268 -1.561 1.00 0.00 103 LEU A N 7
ATOM 12812 C CA . LEU A 1 106 ? 13.252 -4.040 -0.871 1.00 0.00 103 LEU A CA 7
ATOM 12813 C C . LEU A 1 106 ? 12.943 -4.254 0.616 1.00 0.00 103 LEU A C 7
ATOM 12814 O O . LEU A 1 106 ? 13.071 -5.355 1.152 1.00 0.00 103 LEU A O 7
ATOM 12830 N N . ILE A 1 107 ? 12.584 -3.163 1.279 1.00 0.00 104 ILE A N 7
ATOM 12831 C CA . ILE A 1 107 ? 12.467 -3.159 2.745 1.00 0.00 104 ILE A CA 7
ATOM 12832 C C . ILE A 1 107 ? 11.149 -3.763 3.251 1.00 0.00 104 ILE A C 7
ATOM 12833 O O . ILE A 1 107 ? 11.113 -4.460 4.265 1.00 0.00 104 ILE A O 7
ATOM 12849 N N . ASN A 1 108 ? 10.078 -3.539 2.497 1.00 0.00 105 ASN A N 7
ATOM 12850 C CA . ASN A 1 108 ? 8.787 -4.148 2.775 1.00 0.00 105 ASN A CA 7
ATOM 12851 C C . ASN A 1 108 ? 8.733 -5.652 2.476 1.00 0.00 105 ASN A C 7
ATOM 12852 O O . ASN A 1 108 ? 7.814 -6.322 2.949 1.00 0.00 105 ASN A O 7
ATOM 12863 N N . GLY A 1 109 ? 9.680 -6.205 1.717 1.00 0.00 106 GLY A N 7
ATOM 12864 C CA . GLY A 1 109 ? 9.660 -7.658 1.482 1.00 0.00 106 GLY A CA 7
ATOM 12865 C C . GLY A 1 109 ? 9.147 -8.026 0.090 1.00 0.00 106 GLY A C 7
ATOM 12866 O O . GLY A 1 109 ? 8.612 -9.114 -0.116 1.00 0.00 106 GLY A O 7
ATOM 12870 N N . PHE A 1 110 ? 9.365 -7.138 -0.872 1.00 0.00 107 PHE A N 7
ATOM 12871 C CA . PHE A 1 110 ? 9.012 -7.424 -2.267 1.00 0.00 107 PHE A CA 7
ATOM 12872 C C . PHE A 1 110 ? 10.326 -7.678 -3.025 1.00 0.00 107 PHE A C 7
ATOM 12873 O O . PHE A 1 110 ? 11.415 -7.274 -2.618 1.00 0.00 107 PHE A O 7
ATOM 12890 N N . GLU A 1 111 ? 10.192 -8.351 -4.158 1.00 0.00 108 GLU A N 7
ATOM 12891 C CA . GLU A 1 111 ? 11.354 -8.754 -4.961 1.00 0.00 108 GLU A CA 7
ATOM 12892 C C . GLU A 1 111 ? 11.138 -8.253 -6.390 1.00 0.00 108 GLU A C 7
ATOM 12893 O O . GLU A 1 111 ? 10.281 -8.741 -7.128 1.00 0.00 108 GLU A O 7
ATOM 12905 N N . ILE A 1 112 ? 11.914 -7.244 -6.770 1.00 0.00 109 ILE A N 7
ATOM 12906 C CA . ILE A 1 112 ? 11.618 -6.472 -7.976 1.00 0.00 109 ILE A CA 7
ATOM 12907 C C . ILE A 1 112 ? 12.180 -7.122 -9.242 1.00 0.00 109 ILE A C 7
ATOM 12908 O O . ILE A 1 112 ? 13.255 -7.722 -9.256 1.00 0.00 109 ILE A O 7
ATOM 12924 N N . ILE A 1 113 ? 11.392 -7.012 -10.304 1.00 0.00 110 ILE A N 7
ATOM 12925 C CA . ILE A 1 113 ? 11.714 -7.675 -11.575 1.00 0.00 110 ILE A CA 7
ATOM 12926 C C . ILE A 1 113 ? 11.206 -6.799 -12.725 1.00 0.00 110 ILE A C 7
ATOM 12927 O O . ILE A 1 113 ? 10.081 -6.289 -12.690 1.00 0.00 110 ILE A O 7
ATOM 12943 N N . ASN A 1 114 ? 12.044 -6.624 -13.752 1.00 0.00 111 ASN A N 7
ATOM 12944 C CA . ASN A 1 114 ? 11.625 -5.823 -14.910 1.00 0.00 111 ASN A CA 7
ATOM 12945 C C . ASN A 1 114 ? 11.788 -6.564 -16.239 1.00 0.00 111 ASN A C 7
ATOM 12946 O O . ASN A 1 114 ? 12.869 -6.743 -16.799 1.00 0.00 111 ASN A O 7
ATOM 12957 N N . GLU A 1 115 ? 10.637 -7.058 -16.653 1.00 0.00 112 GLU A N 7
ATOM 12958 C CA . GLU A 1 115 ? 10.511 -7.979 -17.789 1.00 0.00 112 GLU A CA 7
ATOM 12959 C C . GLU A 1 115 ? 9.322 -7.389 -18.566 1.00 0.00 112 GLU A C 7
ATOM 12960 O O . GLU A 1 115 ? 8.193 -7.751 -18.239 1.00 0.00 112 GLU A O 7
ATOM 12972 N N . PRO A 1 116 ? 9.489 -6.438 -19.503 1.00 0.00 113 PRO A N 7
ATOM 12973 C CA . PRO A 1 116 ? 8.783 -5.141 -19.391 1.00 0.00 113 PRO A CA 7
ATOM 12974 C C . PRO A 1 116 ? 7.251 -5.051 -19.239 1.00 0.00 113 PRO A C 7
ATOM 12975 O O . PRO A 1 116 ? 6.565 -4.322 -19.958 1.00 0.00 113 PRO A O 7
ATOM 12986 N N . ASP A 1 117 ? 6.756 -5.633 -18.156 1.00 0.00 114 ASP A N 7
ATOM 12987 C CA . ASP A 1 117 ? 5.634 -5.055 -17.409 1.00 0.00 114 ASP A CA 7
ATOM 12988 C C . ASP A 1 117 ? 6.196 -4.905 -15.991 1.00 0.00 114 ASP A C 7
ATOM 12989 O O . ASP A 1 117 ? 6.496 -5.906 -15.335 1.00 0.00 114 ASP A O 7
ATOM 12998 N N . TYR A 1 118 ? 6.528 -3.679 -15.584 1.00 0.00 115 TYR A N 7
ATOM 12999 C CA . TYR A 1 118 ? 7.456 -3.521 -14.459 1.00 0.00 115 TYR A CA 7
ATOM 13000 C C . TYR A 1 118 ? 6.785 -3.630 -13.092 1.00 0.00 115 TYR A C 7
ATOM 13001 O O . TYR A 1 118 ? 5.929 -2.805 -12.758 1.00 0.00 115 TYR A O 7
ATOM 13019 N N . CYS A 1 119 ? 7.091 -4.708 -12.360 1.00 0.00 116 CYS A N 7
ATOM 13020 C CA . CYS A 1 119 ? 6.658 -4.811 -10.963 1.00 0.00 116 CYS A CA 7
ATOM 13021 C C . CYS A 1 119 ? 7.631 -5.573 -10.074 1.00 0.00 116 CYS A C 7
ATOM 13022 O O . CYS A 1 119 ? 8.835 -5.702 -10.292 1.00 0.00 116 CYS A O 7
ATOM 13030 N N . TRP A 1 120 ? 6.977 -6.049 -9.019 1.00 0.00 117 TRP A N 7
ATOM 13031 C CA . TRP A 1 120 ? 7.601 -6.613 -7.822 1.00 0.00 117 TRP A CA 7
ATOM 13032 C C . TRP A 1 120 ? 6.740 -7.852 -7.538 1.00 0.00 117 TRP A C 7
ATOM 13033 O O . TRP A 1 120 ? 5.533 -7.840 -7.762 1.00 0.00 117 TRP A O 7
ATOM 13054 N N . ILE A 1 121 ? 7.299 -8.894 -6.960 1.00 0.00 118 ILE A N 7
ATOM 13055 C CA . ILE A 1 121 ? 6.460 -9.956 -6.376 1.00 0.00 118 ILE A CA 7
ATOM 13056 C C . ILE A 1 121 ? 6.996 -10.200 -4.959 1.00 0.00 118 ILE A C 7
ATOM 13057 O O . ILE A 1 121 ? 8.200 -10.177 -4.703 1.00 0.00 118 ILE A O 7
ATOM 13073 N N . LYS A 1 122 ? 6.084 -10.490 -4.040 1.00 0.00 119 LYS A N 7
ATOM 13074 C CA . LYS A 1 122 ? 6.453 -10.553 -2.619 1.00 0.00 119 LYS A CA 7
ATOM 13075 C C . LYS A 1 122 ? 6.932 -11.953 -2.219 1.00 0.00 119 LYS A C 7
ATOM 13076 O O . LYS A 1 122 ? 6.346 -12.968 -2.600 1.00 0.00 119 LYS A O 7
ATOM 13095 N N . MET A 1 123 ? 8.032 -11.993 -1.473 1.00 0.00 120 MET A N 7
ATOM 13096 C CA . MET A 1 123 ? 8.717 -13.264 -1.199 1.00 0.00 120 MET A CA 7
ATOM 13097 C C . MET A 1 123 ? 8.488 -13.656 0.271 1.00 0.00 120 MET A C 7
ATOM 13098 O O . MET A 1 123 ? 8.292 -12.802 1.138 1.00 0.00 120 MET A O 7
ATOM 13112 N N . TYR A 1 7 ? -9.179 -18.081 -13.864 1.00 0.00 4 TYR A N 8
ATOM 13113 C CA . TYR A 1 7 ? -7.945 -17.617 -13.203 1.00 0.00 4 TYR A CA 8
ATOM 13114 C C . TYR A 1 7 ? -8.215 -17.174 -11.758 1.00 0.00 4 TYR A C 8
ATOM 13115 O O . TYR A 1 7 ? -8.776 -17.930 -10.965 1.00 0.00 4 TYR A O 8
ATOM 13133 N N . LYS A 1 8 ? -7.763 -15.977 -11.399 1.00 0.00 5 LYS A N 8
ATOM 13134 C CA . LYS A 1 8 ? -7.704 -15.580 -9.991 1.00 0.00 5 LYS A CA 8
ATOM 13135 C C . LYS A 1 8 ? -8.487 -14.287 -9.764 1.00 0.00 5 LYS A C 8
ATOM 13136 O O . LYS A 1 8 ? -8.629 -13.446 -10.653 1.00 0.00 5 LYS A O 8
ATOM 13155 N N . THR A 1 9 ? -8.941 -14.103 -8.526 1.00 0.00 6 THR A N 8
ATOM 13156 C CA . THR A 1 9 ? -9.473 -12.793 -8.126 1.00 0.00 6 THR A CA 8
ATOM 13157 C C . THR A 1 9 ? -8.300 -11.844 -7.863 1.00 0.00 6 THR A C 8
ATOM 13158 O O . THR A 1 9 ? -7.264 -12.253 -7.336 1.00 0.00 6 THR A O 8
ATOM 13169 N N . GLY A 1 10 ? -8.446 -10.581 -8.251 1.00 0.00 7 GLY A N 8
ATOM 13170 C CA . GLY A 1 10 ? -7.414 -9.598 -7.907 1.00 0.00 7 GLY A CA 8
ATOM 13171 C C . GLY A 1 10 ? -7.945 -8.284 -7.352 1.00 0.00 7 GLY A C 8
ATOM 13172 O O . GLY A 1 10 ? -9.070 -8.170 -6.867 1.00 0.00 7 GLY A O 8
ATOM 13176 N N . LEU A 1 11 ? -7.050 -7.303 -7.388 1.00 0.00 8 LEU A N 8
ATOM 13177 C CA . LEU A 1 11 ? -7.279 -6.015 -6.737 1.00 0.00 8 LEU A CA 8
ATOM 13178 C C . LEU A 1 11 ? -6.880 -4.919 -7.714 1.00 0.00 8 LEU A C 8
ATOM 13179 O O . LEU A 1 11 ? -5.840 -5.009 -8.369 1.00 0.00 8 LEU A O 8
ATOM 13195 N N . LEU A 1 12 ? -7.657 -3.848 -7.765 1.00 0.00 9 LEU A N 8
ATOM 13196 C CA . LEU A 1 12 ? -7.234 -2.673 -8.500 1.00 0.00 9 LEU A CA 8
ATOM 13197 C C . LEU A 1 12 ? -7.259 -1.463 -7.557 1.00 0.00 9 LEU A C 8
ATOM 13198 O O . LEU A 1 12 ? -8.232 -1.205 -6.847 1.00 0.00 9 LEU A O 8
ATOM 13214 N N . LEU A 1 13 ? -6.169 -0.708 -7.606 1.00 0.00 10 LEU A N 8
ATOM 13215 C CA . LEU A 1 13 ? -6.151 0.637 -7.009 1.00 0.00 10 LEU A CA 8
ATOM 13216 C C . LEU A 1 13 ? -6.179 1.670 -8.148 1.00 0.00 10 LEU A C 8
ATOM 13217 O O . LEU A 1 13 ? -5.698 1.434 -9.257 1.00 0.00 10 LEU A O 8
ATOM 13233 N N . ILE A 1 14 ? -6.775 2.824 -7.865 1.00 0.00 11 ILE A N 8
ATOM 13234 C CA . ILE A 1 14 ? -6.923 3.881 -8.888 1.00 0.00 11 ILE A CA 8
ATOM 13235 C C . ILE A 1 14 ? -6.486 5.225 -8.290 1.00 0.00 11 ILE A C 8
ATOM 13236 O O . ILE A 1 14 ? -6.821 5.534 -7.144 1.00 0.00 11 ILE A O 8
ATOM 13252 N N . HIS A 1 15 ? -5.840 6.084 -9.080 1.00 0.00 12 HIS A N 8
ATOM 13253 C CA . HIS A 1 15 ? -5.808 7.512 -8.738 1.00 0.00 12 HIS A CA 8
ATOM 13254 C C . HIS A 1 15 ? -6.653 8.268 -9.783 1.00 0.00 12 HIS A C 8
ATOM 13255 O O . HIS A 1 15 ? -6.443 8.074 -10.981 1.00 0.00 12 HIS A O 8
ATOM 13269 N N . PRO A 1 16 ? -7.599 9.129 -9.389 1.00 0.00 13 PRO A N 8
ATOM 13270 C CA . PRO A 1 16 ? -8.564 9.713 -10.337 1.00 0.00 13 PRO A CA 8
ATOM 13271 C C . PRO A 1 16 ? -8.072 10.559 -11.518 1.00 0.00 13 PRO A C 8
ATOM 13272 O O . PRO A 1 16 ? -8.870 10.893 -12.393 1.00 0.00 13 PRO A O 8
ATOM 13283 N N . ALA A 1 17 ? -6.840 11.053 -11.500 1.00 0.00 14 ALA A N 8
ATOM 13284 C CA . ALA A 1 17 ? -6.498 12.171 -12.395 1.00 0.00 14 ALA A CA 8
ATOM 13285 C C . ALA A 1 17 ? -6.548 11.871 -13.895 1.00 0.00 14 ALA A C 8
ATOM 13286 O O . ALA A 1 17 ? -7.208 12.598 -14.641 1.00 0.00 14 ALA A O 8
ATOM 13293 N N . VAL A 1 18 ? -5.910 10.797 -14.341 1.00 0.00 15 VAL A N 8
ATOM 13294 C CA . VAL A 1 18 ? -6.111 10.354 -15.732 1.00 0.00 15 VAL A CA 8
ATOM 13295 C C . VAL A 1 18 ? -7.305 9.380 -15.818 1.00 0.00 15 VAL A C 8
ATOM 13296 O O . VAL A 1 18 ? -7.959 9.286 -16.857 1.00 0.00 15 VAL A O 8
ATOM 13309 N N . THR A 1 19 ? -7.589 8.644 -14.743 1.00 0.00 16 THR A N 8
ATOM 13310 C CA . THR A 1 19 ? -8.561 7.548 -14.809 1.00 0.00 16 THR A CA 8
ATOM 13311 C C . THR A 1 19 ? -10.037 7.982 -14.811 1.00 0.00 16 THR A C 8
ATOM 13312 O O . THR A 1 19 ? -10.899 7.134 -15.049 1.00 0.00 16 THR A O 8
ATOM 13323 N N . THR A 1 20 ? -10.379 9.243 -14.519 1.00 0.00 17 THR A N 8
ATOM 13324 C CA . THR A 1 20 ? -11.805 9.585 -14.327 1.00 0.00 17 THR A CA 8
ATOM 13325 C C . THR A 1 20 ? -12.558 9.686 -15.679 1.00 0.00 17 THR A C 8
ATOM 13326 O O . THR A 1 20 ? -13.779 9.840 -15.709 1.00 0.00 17 THR A O 8
ATOM 13337 N N . THR A 1 21 ? -11.859 9.494 -16.796 1.00 0.00 18 THR A N 8
ATOM 13338 C CA . THR A 1 21 ? -12.513 9.305 -18.086 1.00 0.00 18 THR A CA 8
ATOM 13339 C C . THR A 1 21 ? -12.526 7.761 -18.321 1.00 0.00 18 THR A C 8
ATOM 13340 O O . THR A 1 21 ? -11.848 7.023 -17.601 1.00 0.00 18 THR A O 8
ATOM 13351 N N . PRO A 1 22 ? -13.245 7.203 -19.302 1.00 0.00 19 PRO A N 8
ATOM 13352 C CA . PRO A 1 22 ? -13.407 5.732 -19.371 1.00 0.00 19 PRO A CA 8
ATOM 13353 C C . PRO A 1 22 ? -12.218 4.897 -19.876 1.00 0.00 19 PRO A C 8
ATOM 13354 O O . PRO A 1 22 ? -12.289 3.668 -19.860 1.00 0.00 19 PRO A O 8
ATOM 13365 N N . GLU A 1 23 ? -11.165 5.522 -20.392 1.00 0.00 20 GLU A N 8
ATOM 13366 C CA . GLU A 1 23 ? -10.183 4.773 -21.196 1.00 0.00 20 GLU A CA 8
ATOM 13367 C C . GLU A 1 23 ? -9.252 3.858 -20.391 1.00 0.00 20 GLU A C 8
ATOM 13368 O O . GLU A 1 23 ? -9.094 2.691 -20.747 1.00 0.00 20 GLU A O 8
ATOM 13380 N N . LEU A 1 24 ? -8.617 4.361 -19.333 1.00 0.00 21 LEU A N 8
ATOM 13381 C CA . LEU A 1 24 ? -7.657 3.528 -18.583 1.00 0.00 21 LEU A CA 8
ATOM 13382 C C . LEU A 1 24 ? -8.351 2.391 -17.817 1.00 0.00 21 LEU A C 8
ATOM 13383 O O . LEU A 1 24 ? -7.792 1.302 -17.667 1.00 0.00 21 LEU A O 8
ATOM 13399 N N . VAL A 1 25 ? -9.573 2.637 -17.347 1.00 0.00 22 VAL A N 8
ATOM 13400 C CA . VAL A 1 25 ? -10.338 1.586 -16.650 1.00 0.00 22 VAL A CA 8
ATOM 13401 C C . VAL A 1 25 ? -10.735 0.465 -17.626 1.00 0.00 22 VAL A C 8
ATOM 13402 O O . VAL A 1 25 ? -10.553 -0.713 -17.326 1.00 0.00 22 VAL A O 8
ATOM 13415 N N . GLU A 1 26 ? -11.255 0.815 -18.803 1.00 0.00 23 GLU A N 8
ATOM 13416 C CA . GLU A 1 26 ? -11.599 -0.188 -19.811 1.00 0.00 23 GLU A CA 8
ATOM 13417 C C . GLU A 1 26 ? -10.396 -0.994 -20.324 1.00 0.00 23 GLU A C 8
ATOM 13418 O O . GLU A 1 26 ? -10.532 -2.175 -20.637 1.00 0.00 23 GLU A O 8
ATOM 13430 N N . ASN A 1 27 ? -9.228 -0.366 -20.414 1.00 0.00 24 ASN A N 8
ATOM 13431 C CA . ASN A 1 27 ? -8.012 -1.060 -20.864 1.00 0.00 24 ASN A CA 8
ATOM 13432 C C . ASN A 1 27 ? -7.502 -2.082 -19.856 1.00 0.00 24 ASN A C 8
ATOM 13433 O O . ASN A 1 27 ? -7.207 -3.221 -20.219 1.00 0.00 24 ASN A O 8
ATOM 13444 N N . THR A 1 28 ? -7.384 -1.675 -18.591 1.00 0.00 25 THR A N 8
ATOM 13445 C CA . THR A 1 28 ? -6.940 -2.641 -17.565 1.00 0.00 25 THR A CA 8
ATOM 13446 C C . THR A 1 28 ? -7.930 -3.817 -17.441 1.00 0.00 25 THR A C 8
ATOM 13447 O O . THR A 1 28 ? -7.525 -4.984 -17.393 1.00 0.00 25 THR A O 8
ATOM 13458 N N . LYS A 1 29 ? -9.230 -3.518 -17.480 1.00 0.00 26 LYS A N 8
ATOM 13459 C CA . LYS A 1 29 ? -10.241 -4.577 -17.569 1.00 0.00 26 LYS A CA 8
ATOM 13460 C C . LYS A 1 29 ? -10.167 -5.361 -18.893 1.00 0.00 26 LYS A C 8
ATOM 13461 O O . LYS A 1 29 ? -10.447 -6.556 -18.887 1.00 0.00 26 LYS A O 8
ATOM 13480 N N . ALA A 1 30 ? -9.807 -4.740 -20.025 1.00 0.00 27 ALA A N 8
ATOM 13481 C CA . ALA A 1 30 ? -9.716 -5.502 -21.286 1.00 0.00 27 ALA A CA 8
ATOM 13482 C C . ALA A 1 30 ? -8.553 -6.501 -21.317 1.00 0.00 27 ALA A C 8
ATOM 13483 O O . ALA A 1 30 ? -8.722 -7.645 -21.743 1.00 0.00 27 ALA A O 8
ATOM 13490 N N . GLN A 1 31 ? -7.378 -6.080 -20.853 1.00 0.00 28 GLN A N 8
ATOM 13491 C CA . GLN A 1 31 ? -6.240 -7.003 -20.706 1.00 0.00 28 GLN A CA 8
ATOM 13492 C C . GLN A 1 31 ? -6.591 -8.191 -19.807 1.00 0.00 28 GLN A C 8
ATOM 13493 O O . GLN A 1 31 ? -6.446 -9.347 -20.206 1.00 0.00 28 GLN A O 8
ATOM 13507 N N . ALA A 1 32 ? -7.055 -7.897 -18.590 1.00 0.00 29 ALA A N 8
ATOM 13508 C CA . ALA A 1 32 ? -7.472 -8.970 -17.671 1.00 0.00 29 ALA A CA 8
ATOM 13509 C C . ALA A 1 32 ? -8.553 -9.890 -18.275 1.00 0.00 29 ALA A C 8
ATOM 13510 O O . ALA A 1 32 ? -8.493 -11.113 -18.137 1.00 0.00 29 ALA A O 8
ATOM 13517 N N . ALA A 1 33 ? -9.545 -9.300 -18.935 1.00 0.00 30 ALA A N 8
ATOM 13518 C CA . ALA A 1 33 ? -10.737 -10.059 -19.354 1.00 0.00 30 ALA A CA 8
ATOM 13519 C C . ALA A 1 33 ? -10.527 -11.002 -20.549 1.00 0.00 30 ALA A C 8
ATOM 13520 O O . ALA A 1 33 ? -10.940 -12.161 -20.487 1.00 0.00 30 ALA A O 8
ATOM 13527 N N . SER A 1 34 ? -9.860 -10.560 -21.618 1.00 0.00 31 SER A N 8
ATOM 13528 C CA . SER A 1 34 ? -9.457 -11.490 -22.688 1.00 0.00 31 SER A CA 8
ATOM 13529 C C . SER A 1 34 ? -8.567 -12.656 -22.224 1.00 0.00 31 SER A C 8
ATOM 13530 O O . SER A 1 34 ? -8.674 -13.764 -22.751 1.00 0.00 31 SER A O 8
ATOM 13538 N N . LYS A 1 35 ? -7.669 -12.415 -21.270 1.00 0.00 32 LYS A N 8
ATOM 13539 C CA . LYS A 1 35 ? -6.650 -13.410 -20.930 1.00 0.00 32 LYS A CA 8
ATOM 13540 C C . LYS A 1 35 ? -7.183 -14.377 -19.867 1.00 0.00 32 LYS A C 8
ATOM 13541 O O . LYS A 1 35 ? -7.817 -15.389 -20.166 1.00 0.00 32 LYS A O 8
ATOM 13560 N N . LYS A 1 36 ? -6.876 -14.054 -18.625 1.00 0.00 33 LYS A N 8
ATOM 13561 C CA . LYS A 1 36 ? -7.078 -14.988 -17.503 1.00 0.00 33 LYS A CA 8
ATOM 13562 C C . LYS A 1 36 ? -7.839 -14.316 -16.347 1.00 0.00 33 LYS A C 8
ATOM 13563 O O . LYS A 1 36 ? -8.618 -14.977 -15.664 1.00 0.00 33 LYS A O 8
ATOM 13582 N N . VAL A 1 37 ? -7.515 -13.074 -16.010 1.00 0.00 34 VAL A N 8
ATOM 13583 C CA . VAL A 1 37 ? -7.878 -12.523 -14.700 1.00 0.00 34 VAL A CA 8
ATOM 13584 C C . VAL A 1 37 ? -9.153 -11.680 -14.750 1.00 0.00 34 VAL A C 8
ATOM 13585 O O . VAL A 1 37 ? -9.476 -11.002 -15.725 1.00 0.00 34 VAL A O 8
ATOM 13598 N N . LYS A 1 38 ? -9.847 -11.694 -13.622 1.00 0.00 35 LYS A N 8
ATOM 13599 C CA . LYS A 1 38 ? -10.930 -10.728 -13.394 1.00 0.00 35 LYS A CA 8
ATOM 13600 C C . LYS A 1 38 ? -10.578 -9.943 -12.128 1.00 0.00 35 LYS A C 8
ATOM 13601 O O . LYS A 1 38 ? -10.180 -10.516 -11.112 1.00 0.00 35 LYS A O 8
ATOM 13620 N N . PHE A 1 39 ? -10.742 -8.625 -12.185 1.00 0.00 36 PHE A N 8
ATOM 13621 C CA . PHE A 1 39 ? -10.531 -7.806 -10.978 1.00 0.00 36 PHE A CA 8
ATOM 13622 C C . PHE A 1 39 ? -11.892 -7.589 -10.309 1.00 0.00 36 PHE A C 8
ATOM 13623 O O . PHE A 1 39 ? -12.908 -7.388 -10.975 1.00 0.00 36 PHE A O 8
ATOM 13640 N N . VAL A 1 40 ? -11.906 -7.657 -8.980 1.00 0.00 37 VAL A N 8
ATOM 13641 C CA . VAL A 1 40 ? -13.185 -7.670 -8.244 1.00 0.00 37 VAL A CA 8
ATOM 13642 C C . VAL A 1 40 ? -13.325 -6.504 -7.258 1.00 0.00 37 VAL A C 8
ATOM 13643 O O . VAL A 1 40 ? -14.447 -6.111 -6.933 1.00 0.00 37 VAL A O 8
ATOM 13656 N N . ASP A 1 41 ? -12.213 -5.942 -6.787 1.00 0.00 38 ASP A N 8
ATOM 13657 C CA . ASP A 1 41 ? -12.299 -4.899 -5.755 1.00 0.00 38 ASP A CA 8
ATOM 13658 C C . ASP A 1 41 ? -11.647 -3.609 -6.250 1.00 0.00 38 ASP A C 8
ATOM 13659 O O . ASP A 1 41 ? -11.007 -3.549 -7.301 1.00 0.00 38 ASP A O 8
ATOM 13668 N N . GLN A 1 42 ? -11.866 -2.554 -5.473 1.00 0.00 39 GLN A N 8
ATOM 13669 C CA . GLN A 1 42 ? -11.529 -1.204 -5.930 1.00 0.00 39 GLN A CA 8
ATOM 13670 C C . GLN A 1 42 ? -11.106 -0.377 -4.739 1.00 0.00 39 GLN A C 8
ATOM 13671 O O . GLN A 1 42 ? -11.824 -0.264 -3.744 1.00 0.00 39 GLN A O 8
ATOM 13685 N N . PHE A 1 43 ? -9.926 0.199 -4.851 1.00 0.00 40 PHE A N 8
ATOM 13686 C CA . PHE A 1 43 ? -9.494 1.137 -3.809 1.00 0.00 40 PHE A CA 8
ATOM 13687 C C . PHE A 1 43 ? -8.935 2.406 -4.458 1.00 0.00 40 PHE A C 8
ATOM 13688 O O . PHE A 1 43 ? -7.972 2.387 -5.219 1.00 0.00 40 PHE A O 8
ATOM 13705 N N . LEU A 1 44 ? -9.562 3.529 -4.140 1.00 0.00 41 LEU A N 8
ATOM 13706 C CA . LEU A 1 44 ? -9.124 4.820 -4.688 1.00 0.00 41 LEU A CA 8
ATOM 13707 C C . LEU A 1 44 ? -8.137 5.439 -3.693 1.00 0.00 41 LEU A C 8
ATOM 13708 O O . LEU A 1 44 ? -8.206 5.205 -2.486 1.00 0.00 41 LEU A O 8
ATOM 13724 N N . ILE A 1 45 ? -7.190 6.214 -4.204 1.00 0.00 42 ILE A N 8
ATOM 13725 C CA . ILE A 1 45 ? -6.114 6.742 -3.351 1.00 0.00 42 ILE A CA 8
ATOM 13726 C C . ILE A 1 45 ? -6.600 7.687 -2.233 1.00 0.00 42 ILE A C 8
ATOM 13727 O O . ILE A 1 45 ? -6.139 7.582 -1.095 1.00 0.00 42 ILE A O 8
ATOM 13743 N N . ASN A 1 46 ? -7.565 8.562 -2.511 1.00 0.00 43 ASN A N 8
ATOM 13744 C CA . ASN A 1 46 ? -8.116 9.418 -1.447 1.00 0.00 43 ASN A CA 8
ATOM 13745 C C . ASN A 1 46 ? -9.141 8.688 -0.556 1.00 0.00 43 ASN A C 8
ATOM 13746 O O . ASN A 1 46 ? -9.237 8.993 0.632 1.00 0.00 43 ASN A O 8
ATOM 13757 N N . LYS A 1 47 ? -9.881 7.710 -1.079 1.00 0.00 44 LYS A N 8
ATOM 13758 C CA . LYS A 1 47 ? -10.864 6.989 -0.255 1.00 0.00 44 LYS A CA 8
ATOM 13759 C C . LYS A 1 47 ? -10.215 5.939 0.656 1.00 0.00 44 LYS A C 8
ATOM 13760 O O . LYS A 1 47 ? -10.652 5.759 1.792 1.00 0.00 44 LYS A O 8
ATOM 13779 N N . LEU A 1 48 ? -9.181 5.242 0.185 1.00 0.00 45 LEU A N 8
ATOM 13780 C CA . LEU A 1 48 ? -8.495 4.255 1.039 1.00 0.00 45 LEU A CA 8
ATOM 13781 C C . LEU A 1 48 ? -7.720 4.903 2.190 1.00 0.00 45 LEU A C 8
ATOM 13782 O O . LEU A 1 48 ? -7.748 4.436 3.329 1.00 0.00 45 LEU A O 8
ATOM 13798 N N . ASN A 1 49 ? -7.065 6.015 1.876 1.00 0.00 46 ASN A N 8
ATOM 13799 C CA . ASN A 1 49 ? -6.341 6.783 2.899 1.00 0.00 46 ASN A CA 8
ATOM 13800 C C . ASN A 1 49 ? -7.283 7.560 3.843 1.00 0.00 46 ASN A C 8
ATOM 13801 O O . ASN A 1 49 ? -6.895 7.904 4.960 1.00 0.00 46 ASN A O 8
ATOM 13812 N N . ASP A 1 50 ? -8.523 7.824 3.422 1.00 0.00 47 ASP A N 8
ATOM 13813 C CA . ASP A 1 50 ? -9.512 8.443 4.320 1.00 0.00 47 ASP A CA 8
ATOM 13814 C C . ASP A 1 50 ? -10.213 7.403 5.212 1.00 0.00 47 ASP A C 8
ATOM 13815 O O . ASP A 1 50 ? -10.512 7.705 6.369 1.00 0.00 47 ASP A O 8
ATOM 13824 N N . GLY A 1 51 ? -10.483 6.198 4.705 1.00 0.00 48 GLY A N 8
ATOM 13825 C CA . GLY A 1 51 ? -11.096 5.156 5.543 1.00 0.00 48 GLY A CA 8
ATOM 13826 C C . GLY A 1 51 ? -12.482 4.676 5.086 1.00 0.00 48 GLY A C 8
ATOM 13827 O O . GLY A 1 51 ? -13.191 4.036 5.863 1.00 0.00 48 GLY A O 8
ATOM 13831 N N . SER A 1 52 ? -12.891 4.973 3.853 1.00 0.00 49 SER A N 8
ATOM 13832 C CA . SER A 1 52 ? -14.229 4.568 3.385 1.00 0.00 49 SER A CA 8
ATOM 13833 C C . SER A 1 52 ? -14.335 3.072 3.033 1.00 0.00 49 SER A C 8
ATOM 13834 O O . SER A 1 52 ? -15.379 2.457 3.257 1.00 0.00 49 SER A O 8
ATOM 13842 N N . ILE A 1 53 ? -13.274 2.487 2.480 1.00 0.00 50 ILE A N 8
ATOM 13843 C CA . ILE A 1 53 ? -13.371 1.141 1.893 1.00 0.00 50 ILE A CA 8
ATOM 13844 C C . ILE A 1 53 ? -12.502 0.201 2.719 1.00 0.00 50 ILE A C 8
ATOM 13845 O O . ILE A 1 53 ? -11.292 0.388 2.862 1.00 0.00 50 ILE A O 8
ATOM 13861 N N . THR A 1 54 ? -13.149 -0.812 3.271 1.00 0.00 51 THR A N 8
ATOM 13862 C CA . THR A 1 54 ? -12.409 -1.856 3.988 1.00 0.00 51 THR A CA 8
ATOM 13863 C C . THR A 1 54 ? -12.859 -3.217 3.466 1.00 0.00 51 THR A C 8
ATOM 13864 O O . THR A 1 54 ? -14.026 -3.598 3.577 1.00 0.00 51 THR A O 8
ATOM 13875 N N . LEU A 1 55 ? -11.897 -3.959 2.932 1.00 0.00 52 LEU A N 8
ATOM 13876 C CA . LEU A 1 55 ? -12.152 -5.357 2.565 1.00 0.00 52 LEU A CA 8
ATOM 13877 C C . LEU A 1 55 ? -11.203 -6.262 3.367 1.00 0.00 52 LEU A C 8
ATOM 13878 O O . LEU A 1 55 ? -10.411 -5.810 4.197 1.00 0.00 52 LEU A O 8
ATOM 13894 N N . GLU A 1 56 ? -11.316 -7.566 3.144 1.00 0.00 53 GLU A N 8
ATOM 13895 C CA . GLU A 1 56 ? -10.657 -8.541 4.025 1.00 0.00 53 GLU A CA 8
ATOM 13896 C C . GLU A 1 56 ? -9.332 -9.042 3.430 1.00 0.00 53 GLU A C 8
ATOM 13897 O O . GLU A 1 56 ? -8.917 -8.674 2.330 1.00 0.00 53 GLU A O 8
ATOM 13909 N N . ASN A 1 57 ? -8.643 -9.852 4.227 1.00 0.00 54 ASN A N 8
ATOM 13910 C CA . ASN A 1 57 ? -7.266 -10.256 3.914 1.00 0.00 54 ASN A CA 8
ATOM 13911 C C . ASN A 1 57 ? -7.313 -11.530 3.063 1.00 0.00 54 ASN A C 8
ATOM 13912 O O . ASN A 1 57 ? -7.454 -12.628 3.607 1.00 0.00 54 ASN A O 8
ATOM 13923 N N . ALA A 1 58 ? -7.294 -11.400 1.734 1.00 0.00 55 ALA A N 8
ATOM 13924 C CA . ALA A 1 58 ? -7.667 -12.552 0.904 1.00 0.00 55 ALA A CA 8
ATOM 13925 C C . ALA A 1 58 ? -6.798 -12.845 -0.334 1.00 0.00 55 ALA A C 8
ATOM 13926 O O . ALA A 1 58 ? -5.573 -12.735 -0.307 1.00 0.00 55 ALA A O 8
ATOM 13933 N N . LYS A 1 59 ? -7.448 -13.369 -1.375 1.00 0.00 56 LYS A N 8
ATOM 13934 C CA . LYS A 1 59 ? -6.752 -14.055 -2.482 1.00 0.00 56 LYS A CA 8
ATOM 13935 C C . LYS A 1 59 ? -6.572 -13.173 -3.722 1.00 0.00 56 LYS A C 8
ATOM 13936 O O . LYS A 1 59 ? -6.676 -13.620 -4.866 1.00 0.00 56 LYS A O 8
ATOM 13955 N N . TYR A 1 60 ? -6.304 -11.905 -3.476 1.00 0.00 57 TYR A N 8
ATOM 13956 C CA . TYR A 1 60 ? -6.310 -10.883 -4.534 1.00 0.00 57 TYR A CA 8
ATOM 13957 C C . TYR A 1 60 ? -4.988 -10.854 -5.325 1.00 0.00 57 TYR A C 8
ATOM 13958 O O . TYR A 1 60 ? -4.606 -9.760 -5.743 1.00 0.00 57 TYR A O 8
ATOM 13976 N N . GLU A 1 61 ? -4.191 -11.936 -5.331 1.00 0.00 58 GLU A N 8
ATOM 13977 C CA . GLU A 1 61 ? -2.733 -11.873 -5.629 1.00 0.00 58 GLU A CA 8
ATOM 13978 C C . GLU A 1 61 ? -2.319 -11.350 -7.032 1.00 0.00 58 GLU A C 8
ATOM 13979 O O . GLU A 1 61 ? -1.207 -11.584 -7.506 1.00 0.00 58 GLU A O 8
ATOM 13991 N N . THR A 1 62 ? -3.167 -10.516 -7.612 1.00 0.00 59 THR A N 8
ATOM 13992 C CA . THR A 1 62 ? -2.774 -9.647 -8.731 1.00 0.00 59 THR A CA 8
ATOM 13993 C C . THR A 1 62 ? -3.196 -8.228 -8.368 1.00 0.00 59 THR A C 8
ATOM 13994 O O . THR A 1 62 ? -4.368 -7.917 -8.157 1.00 0.00 59 THR A O 8
ATOM 14005 N N . VAL A 1 63 ? -2.182 -7.397 -8.216 1.00 0.00 60 VAL A N 8
ATOM 14006 C CA . VAL A 1 63 ? -2.355 -6.081 -7.610 1.00 0.00 60 VAL A CA 8
ATOM 14007 C C . VAL A 1 63 ? -2.074 -5.083 -8.730 1.00 0.00 60 VAL A C 8
ATOM 14008 O O . VAL A 1 63 ? -0.947 -4.978 -9.211 1.00 0.00 60 VAL A O 8
ATOM 14021 N N . HIS A 1 64 ? -3.103 -4.394 -9.192 1.00 0.00 61 HIS A N 8
ATOM 14022 C CA . HIS A 1 64 ? -2.924 -3.466 -10.319 1.00 0.00 61 HIS A CA 8
ATOM 14023 C C . HIS A 1 64 ? -3.095 -2.038 -9.780 1.00 0.00 61 HIS A C 8
ATOM 14024 O O . HIS A 1 64 ? -4.052 -1.781 -9.051 1.00 0.00 61 HIS A O 8
ATOM 14038 N N . TYR A 1 65 ? -2.225 -1.082 -10.136 1.00 0.00 62 TYR A N 8
ATOM 14039 C CA . TYR A 1 65 ? -2.528 0.324 -9.808 1.00 0.00 62 TYR A CA 8
ATOM 14040 C C . TYR A 1 65 ? -2.541 1.111 -11.124 1.00 0.00 62 TYR A C 8
ATOM 14041 O O . TYR A 1 65 ? -1.743 0.888 -12.037 1.00 0.00 62 TYR A O 8
ATOM 14059 N N . LEU A 1 66 ? -3.476 2.048 -11.192 1.00 0.00 63 LEU A N 8
ATOM 14060 C CA . LEU A 1 66 ? -3.769 2.749 -12.432 1.00 0.00 63 LEU A CA 8
ATOM 14061 C C . LEU A 1 66 ? -3.607 4.247 -12.156 1.00 0.00 63 LEU A C 8
ATOM 14062 O O . LEU A 1 66 ? -4.517 4.892 -11.631 1.00 0.00 63 LEU A O 8
ATOM 14078 N N . THR A 1 67 ? -2.430 4.791 -12.436 1.00 0.00 64 THR A N 8
ATOM 14079 C CA . THR A 1 67 ? -2.113 6.162 -12.005 1.00 0.00 64 THR A CA 8
ATOM 14080 C C . THR A 1 67 ? -1.332 6.811 -13.173 1.00 0.00 64 THR A C 8
ATOM 14081 O O . THR A 1 67 ? -0.634 6.103 -13.903 1.00 0.00 64 THR A O 8
ATOM 14092 N N . PRO A 1 68 ? -1.328 8.140 -13.339 1.00 0.00 65 PRO A N 8
ATOM 14093 C CA . PRO A 1 68 ? -0.442 8.822 -14.297 1.00 0.00 65 PRO A CA 8
ATOM 14094 C C . PRO A 1 68 ? 1.036 8.420 -14.201 1.00 0.00 65 PRO A C 8
ATOM 14095 O O . PRO A 1 68 ? 1.557 8.080 -13.137 1.00 0.00 65 PRO A O 8
ATOM 14106 N N . GLU A 1 69 ? 1.683 8.399 -15.363 1.00 0.00 66 GLU A N 8
ATOM 14107 C CA . GLU A 1 69 ? 3.002 7.757 -15.485 1.00 0.00 66 GLU A CA 8
ATOM 14108 C C . GLU A 1 69 ? 4.205 8.679 -15.216 1.00 0.00 66 GLU A C 8
ATOM 14109 O O . GLU A 1 69 ? 5.291 8.174 -14.929 1.00 0.00 66 GLU A O 8
ATOM 14121 N N . ALA A 1 70 ? 4.043 10.003 -15.235 1.00 0.00 67 ALA A N 8
ATOM 14122 C CA . ALA A 1 70 ? 5.136 10.874 -14.771 1.00 0.00 67 ALA A CA 8
ATOM 14123 C C . ALA A 1 70 ? 4.898 11.359 -13.334 1.00 0.00 67 ALA A C 8
ATOM 14124 O O . ALA A 1 70 ? 3.903 11.020 -12.690 1.00 0.00 67 ALA A O 8
ATOM 14131 N N . GLN A 1 71 ? 5.854 12.129 -12.821 1.00 0.00 68 GLN A N 8
ATOM 14132 C CA . GLN A 1 71 ? 5.850 12.476 -11.393 1.00 0.00 68 GLN A CA 8
ATOM 14133 C C . GLN A 1 71 ? 5.580 13.969 -11.186 1.00 0.00 68 GLN A C 8
ATOM 14134 O O . GLN A 1 71 ? 6.005 14.822 -11.968 1.00 0.00 68 GLN A O 8
ATOM 14148 N N . THR A 1 72 ? 4.957 14.277 -10.055 1.00 0.00 69 THR A N 8
ATOM 14149 C CA . THR A 1 72 ? 4.924 15.663 -9.554 1.00 0.00 69 THR A CA 8
ATOM 14150 C C . THR A 1 72 ? 5.479 15.629 -8.123 1.00 0.00 69 THR A C 8
ATOM 14151 O O . THR A 1 72 ? 6.503 16.247 -7.829 1.00 0.00 69 THR A O 8
ATOM 14162 N N . ASP A 1 73 ? 4.769 14.955 -7.218 1.00 0.00 70 ASP A N 8
ATOM 14163 C CA . ASP A 1 73 ? 5.086 15.023 -5.783 1.00 0.00 70 ASP A CA 8
ATOM 14164 C C . ASP A 1 73 ? 5.036 13.590 -5.225 1.00 0.00 70 ASP A C 8
ATOM 14165 O O . ASP A 1 73 ? 4.787 12.628 -5.957 1.00 0.00 70 ASP A O 8
ATOM 14174 N N . ILE A 1 74 ? 5.317 13.422 -3.934 1.00 0.00 71 ILE A N 8
ATOM 14175 C CA . ILE A 1 74 ? 5.494 12.062 -3.389 1.00 0.00 71 ILE A CA 8
ATOM 14176 C C . ILE A 1 74 ? 4.121 11.545 -2.934 1.00 0.00 71 ILE A C 8
ATOM 14177 O O . ILE A 1 74 ? 3.671 11.767 -1.809 1.00 0.00 71 ILE A O 8
ATOM 14193 N N . LYS A 1 75 ? 3.431 10.879 -3.857 1.00 0.00 72 LYS A N 8
ATOM 14194 C CA . LYS A 1 75 ? 1.998 10.580 -3.619 1.00 0.00 72 LYS A CA 8
ATOM 14195 C C . LYS A 1 75 ? 1.747 9.367 -2.692 1.00 0.00 72 LYS A C 8
ATOM 14196 O O . LYS A 1 75 ? 1.201 9.584 -1.607 1.00 0.00 72 LYS A O 8
ATOM 14215 N N . PHE A 1 76 ? 2.067 8.112 -3.035 1.00 0.00 73 PHE A N 8
ATOM 14216 C CA . PHE A 1 76 ? 1.592 6.996 -2.184 1.00 0.00 73 PHE A CA 8
ATOM 14217 C C . PHE A 1 76 ? 2.438 6.881 -0.907 1.00 0.00 73 PHE A C 8
ATOM 14218 O O . PHE A 1 76 ? 3.658 7.052 -0.955 1.00 0.00 73 PHE A O 8
ATOM 14235 N N . PRO A 1 77 ? 1.851 6.437 0.212 1.00 0.00 74 PRO A N 8
ATOM 14236 C CA . PRO A 1 77 ? 2.624 6.113 1.410 1.00 0.00 74 PRO A CA 8
ATOM 14237 C C . PRO A 1 77 ? 3.226 4.704 1.349 1.00 0.00 74 PRO A C 8
ATOM 14238 O O . PRO A 1 77 ? 2.659 3.792 0.745 1.00 0.00 74 PRO A O 8
ATOM 14249 N N . LYS A 1 78 ? 4.351 4.509 2.029 1.00 0.00 75 LYS A N 8
ATOM 14250 C CA . LYS A 1 78 ? 4.844 3.136 2.269 1.00 0.00 75 LYS A CA 8
ATOM 14251 C C . LYS A 1 78 ? 3.886 2.261 3.115 1.00 0.00 75 LYS A C 8
ATOM 14252 O O . LYS A 1 78 ? 3.790 1.045 2.916 1.00 0.00 75 LYS A O 8
ATOM 14271 N N . LYS A 1 79 ? 3.182 2.870 4.072 1.00 0.00 76 LYS A N 8
ATOM 14272 C CA . LYS A 1 79 ? 2.280 2.113 4.961 1.00 0.00 76 LYS A CA 8
ATOM 14273 C C . LYS A 1 79 ? 1.126 1.414 4.219 1.00 0.00 76 LYS A C 8
ATOM 14274 O O . LYS A 1 79 ? 0.729 0.312 4.596 1.00 0.00 76 LYS A O 8
ATOM 14293 N N . LEU A 1 80 ? 0.604 2.020 3.152 1.00 0.00 77 LEU A N 8
ATOM 14294 C CA . LEU A 1 80 ? -0.494 1.367 2.408 1.00 0.00 77 LEU A CA 8
ATOM 14295 C C . LEU A 1 80 ? 0.051 0.228 1.520 1.00 0.00 77 LEU A C 8
ATOM 14296 O O . LEU A 1 80 ? -0.639 -0.772 1.340 1.00 0.00 77 LEU A O 8
ATOM 14312 N N . ILE A 1 81 ? 1.291 0.312 1.024 1.00 0.00 78 ILE A N 8
ATOM 14313 C CA . ILE A 1 81 ? 1.952 -0.847 0.411 1.00 0.00 78 ILE A CA 8
ATOM 14314 C C . ILE A 1 81 ? 2.071 -2.021 1.418 1.00 0.00 78 ILE A C 8
ATOM 14315 O O . ILE A 1 81 ? 1.833 -3.172 1.042 1.00 0.00 78 ILE A O 8
ATOM 14331 N N . SER A 1 82 ? 2.404 -1.766 2.693 1.00 0.00 79 SER A N 8
ATOM 14332 C CA . SER A 1 82 ? 2.439 -2.859 3.683 1.00 0.00 79 SER A CA 8
ATOM 14333 C C . SER A 1 82 ? 1.052 -3.482 3.935 1.00 0.00 79 SER A C 8
ATOM 14334 O O . SER A 1 82 ? 0.930 -4.700 4.047 1.00 0.00 79 SER A O 8
ATOM 14342 N N . VAL A 1 83 ? 0.010 -2.655 4.003 1.00 0.00 80 VAL A N 8
ATOM 14343 C CA . VAL A 1 83 ? -1.370 -3.169 4.130 1.00 0.00 80 VAL A CA 8
ATOM 14344 C C . VAL A 1 83 ? -1.799 -3.984 2.891 1.00 0.00 80 VAL A C 8
ATOM 14345 O O . VAL A 1 83 ? -2.488 -4.997 3.034 1.00 0.00 80 VAL A O 8
ATOM 14358 N N . LEU A 1 84 ? -1.391 -3.583 1.683 1.00 0.00 81 LEU A N 8
ATOM 14359 C CA . LEU A 1 84 ? -1.634 -4.410 0.489 1.00 0.00 81 LEU A CA 8
ATOM 14360 C C . LEU A 1 84 ? -0.977 -5.799 0.594 1.00 0.00 81 LEU A C 8
ATOM 14361 O O . LEU A 1 84 ? -1.600 -6.802 0.241 1.00 0.00 81 LEU A O 8
ATOM 14377 N N . ALA A 1 85 ? 0.259 -5.877 1.086 1.00 0.00 82 ALA A N 8
ATOM 14378 C CA . ALA A 1 85 ? 0.891 -7.183 1.335 1.00 0.00 82 ALA A CA 8
ATOM 14379 C C . ALA A 1 85 ? 0.192 -8.021 2.420 1.00 0.00 82 ALA A C 8
ATOM 14380 O O . ALA A 1 85 ? 0.247 -9.252 2.381 1.00 0.00 82 ALA A O 8
ATOM 14387 N N . ASP A 1 86 ? -0.437 -7.374 3.400 1.00 0.00 83 ASP A N 8
ATOM 14388 C CA . ASP A 1 86 ? -1.078 -8.118 4.507 1.00 0.00 83 ASP A CA 8
ATOM 14389 C C . ASP A 1 86 ? -2.412 -8.798 4.159 1.00 0.00 83 ASP A C 8
ATOM 14390 O O . ASP A 1 86 ? -2.924 -9.618 4.925 1.00 0.00 83 ASP A O 8
ATOM 14399 N N . SER A 1 87 ? -2.954 -8.492 2.993 1.00 0.00 84 SER A N 8
ATOM 14400 C CA . SER A 1 87 ? -4.092 -9.241 2.450 1.00 0.00 84 SER A CA 8
ATOM 14401 C C . SER A 1 87 ? -3.685 -10.614 1.908 1.00 0.00 84 SER A C 8
ATOM 14402 O O . SER A 1 87 ? -4.427 -11.587 2.037 1.00 0.00 84 SER A O 8
ATOM 14410 N N . LEU A 1 88 ? -2.543 -10.689 1.240 1.00 0.00 85 LEU A N 8
ATOM 14411 C CA . LEU A 1 88 ? -2.359 -11.748 0.249 1.00 0.00 85 LEU A CA 8
ATOM 14412 C C . LEU A 1 88 ? -1.729 -13.021 0.822 1.00 0.00 85 LEU A C 8
ATOM 14413 O O . LEU A 1 88 ? -1.056 -13.029 1.853 1.00 0.00 85 LEU A O 8
ATOM 14429 N N . LYS A 1 89 ? -1.875 -14.062 0.011 1.00 0.00 86 LYS A N 8
ATOM 14430 C CA . LYS A 1 89 ? -1.086 -15.298 0.113 1.00 0.00 86 LYS A CA 8
ATOM 14431 C C . LYS A 1 89 ? 0.306 -14.941 -0.438 1.00 0.00 86 LYS A C 8
ATOM 14432 O O . LYS A 1 89 ? 0.367 -14.612 -1.623 1.00 0.00 86 LYS A O 8
ATOM 14451 N N . PRO A 1 90 ? 1.332 -14.702 0.397 1.00 0.00 87 PRO A N 8
ATOM 14452 C CA . PRO A 1 90 ? 2.492 -13.855 0.052 1.00 0.00 87 PRO A CA 8
ATOM 14453 C C . PRO A 1 90 ? 3.303 -14.059 -1.249 1.00 0.00 87 PRO A C 8
ATOM 14454 O O . PRO A 1 90 ? 4.256 -13.315 -1.474 1.00 0.00 87 PRO A O 8
ATOM 14465 N N . ASN A 1 91 ? 2.889 -14.937 -2.156 1.00 0.00 88 ASN A N 8
ATOM 14466 C CA . ASN A 1 91 ? 3.406 -14.901 -3.548 1.00 0.00 88 ASN A CA 8
ATOM 14467 C C . ASN A 1 91 ? 2.430 -14.085 -4.412 1.00 0.00 88 ASN A C 8
ATOM 14468 O O . ASN A 1 91 ? 1.904 -14.530 -5.435 1.00 0.00 88 ASN A O 8
ATOM 14479 N N . GLY A 1 92 ? 2.244 -12.845 -3.970 1.00 0.00 89 GLY A N 8
ATOM 14480 C CA . GLY A 1 92 ? 1.479 -11.843 -4.719 1.00 0.00 89 GLY A CA 8
ATOM 14481 C C . GLY A 1 92 ? 2.387 -11.120 -5.708 1.00 0.00 89 GLY A C 8
ATOM 14482 O O . GLY A 1 92 ? 3.608 -11.246 -5.652 1.00 0.00 89 GLY A O 8
ATOM 14486 N N . SER A 1 93 ? 1.810 -10.367 -6.635 1.00 0.00 90 SER A N 8
ATOM 14487 C CA . SER A 1 93 ? 2.617 -9.755 -7.695 1.00 0.00 90 SER A CA 8
ATOM 14488 C C . SER A 1 93 ? 1.944 -8.408 -7.997 1.00 0.00 90 SER A C 8
ATOM 14489 O O . SER A 1 93 ? 0.767 -8.300 -8.338 1.00 0.00 90 SER A O 8
ATOM 14497 N N . LEU A 1 94 ? 2.745 -7.386 -7.794 1.00 0.00 91 LEU A N 8
ATOM 14498 C CA . LEU A 1 94 ? 2.347 -5.998 -7.871 1.00 0.00 91 LEU A CA 8
ATOM 14499 C C . LEU A 1 94 ? 2.617 -5.510 -9.294 1.00 0.00 91 LEU A C 8
ATOM 14500 O O . LEU A 1 94 ? 3.741 -5.652 -9.775 1.00 0.00 91 LEU A O 8
ATOM 14516 N N . ILE A 1 95 ? 1.648 -4.880 -9.948 1.00 0.00 92 ILE A N 8
ATOM 14517 C CA . ILE A 1 95 ? 1.925 -4.211 -11.228 1.00 0.00 92 ILE A CA 8
ATOM 14518 C C . ILE A 1 95 ? 1.748 -2.719 -11.031 1.00 0.00 92 ILE A C 8
ATOM 14519 O O . ILE A 1 95 ? 0.655 -2.169 -11.175 1.00 0.00 92 ILE A O 8
ATOM 14535 N N . GLY A 1 96 ? 2.829 -2.098 -10.597 1.00 0.00 93 GLY A N 8
ATOM 14536 C CA . GLY A 1 96 ? 2.691 -0.710 -10.158 1.00 0.00 93 GLY A CA 8
ATOM 14537 C C . GLY A 1 96 ? 3.772 0.332 -10.396 1.00 0.00 93 GLY A C 8
ATOM 14538 O O . GLY A 1 96 ? 3.625 1.237 -11.220 1.00 0.00 93 GLY A O 8
ATOM 14542 N N . LEU A 1 97 ? 4.777 0.316 -9.540 1.00 0.00 94 LEU A N 8
ATOM 14543 C CA . LEU A 1 97 ? 5.227 1.576 -8.919 1.00 0.00 94 LEU A CA 8
ATOM 14544 C C . LEU A 1 97 ? 6.667 1.907 -9.346 1.00 0.00 94 LEU A C 8
ATOM 14545 O O . LEU A 1 97 ? 7.485 1.043 -9.664 1.00 0.00 94 LEU A O 8
ATOM 14561 N N . SER A 1 98 ? 6.904 3.210 -9.457 1.00 0.00 95 SER A N 8
ATOM 14562 C CA . SER A 1 98 ? 8.105 3.727 -10.161 1.00 0.00 95 SER A CA 8
ATOM 14563 C C . SER A 1 98 ? 9.320 3.930 -9.230 1.00 0.00 95 SER A C 8
ATOM 14564 O O . SER A 1 98 ? 9.282 3.558 -8.062 1.00 0.00 95 SER A O 8
ATOM 14572 N N . ASP A 1 99 ? 10.453 4.383 -9.778 1.00 0.00 96 ASP A N 8
ATOM 14573 C CA . ASP A 1 99 ? 11.739 4.225 -9.064 1.00 0.00 96 ASP A CA 8
ATOM 14574 C C . ASP A 1 99 ? 12.135 5.217 -7.937 1.00 0.00 96 ASP A C 8
ATOM 14575 O O . ASP A 1 99 ? 13.323 5.472 -7.732 1.00 0.00 96 ASP A O 8
ATOM 14584 N N . ILE A 1 100 ? 11.224 5.568 -7.038 1.00 0.00 97 ILE A N 8
ATOM 14585 C CA . ILE A 1 100 ? 11.560 5.652 -5.585 1.00 0.00 97 ILE A CA 8
ATOM 14586 C C . ILE A 1 100 ? 11.159 4.330 -4.870 1.00 0.00 97 ILE A C 8
ATOM 14587 O O . ILE A 1 100 ? 11.642 3.878 -3.813 1.00 0.00 97 ILE A O 8
ATOM 14603 N N . TYR A 1 101 ? 10.172 3.704 -5.487 1.00 0.00 98 TYR A N 8
ATOM 14604 C CA . TYR A 1 101 ? 9.499 2.601 -4.851 1.00 0.00 98 TYR A CA 8
ATOM 14605 C C . TYR A 1 101 ? 10.376 1.321 -4.920 1.00 0.00 98 TYR A C 8
ATOM 14606 O O . TYR A 1 101 ? 9.985 0.268 -4.432 1.00 0.00 98 TYR A O 8
ATOM 14624 N N . LYS A 1 102 ? 11.597 1.407 -5.469 1.00 0.00 99 LYS A N 8
ATOM 14625 C CA . LYS A 1 102 ? 12.519 0.261 -5.495 1.00 0.00 99 LYS A CA 8
ATOM 14626 C C . LYS A 1 102 ? 13.078 -0.042 -4.101 1.00 0.00 99 LYS A C 8
ATOM 14627 O O . LYS A 1 102 ? 12.971 -1.169 -3.612 1.00 0.00 99 LYS A O 8
ATOM 14646 N N . VAL A 1 103 ? 13.632 0.970 -3.433 1.00 0.00 100 VAL A N 8
ATOM 14647 C CA . VAL A 1 103 ? 13.952 0.842 -2.001 1.00 0.00 100 VAL A CA 8
ATOM 14648 C C . VAL A 1 103 ? 12.675 0.570 -1.178 1.00 0.00 100 VAL A C 8
ATOM 14649 O O . VAL A 1 103 ? 12.725 -0.175 -0.195 1.00 0.00 100 VAL A O 8
ATOM 14662 N N . ASP A 1 104 ? 11.522 1.120 -1.584 1.00 0.00 101 ASP A N 8
ATOM 14663 C CA . ASP A 1 104 ? 10.266 0.725 -0.917 1.00 0.00 101 ASP A CA 8
ATOM 14664 C C . ASP A 1 104 ? 9.954 -0.776 -1.052 1.00 0.00 101 ASP A C 8
ATOM 14665 O O . ASP A 1 104 ? 9.608 -1.427 -0.069 1.00 0.00 101 ASP A O 8
ATOM 14674 N N . ALA A 1 105 ? 10.075 -1.330 -2.260 1.00 0.00 102 ALA A N 8
ATOM 14675 C CA . ALA A 1 105 ? 9.876 -2.772 -2.475 1.00 0.00 102 ALA A CA 8
ATOM 14676 C C . ALA A 1 105 ? 10.829 -3.613 -1.617 1.00 0.00 102 ALA A C 8
ATOM 14677 O O . ALA A 1 105 ? 10.435 -4.634 -1.064 1.00 0.00 102 ALA A O 8
ATOM 14684 N N . LEU A 1 106 ? 12.081 -3.174 -1.486 1.00 0.00 103 LEU A N 8
ATOM 14685 C CA . LEU A 1 106 ? 13.051 -3.892 -0.642 1.00 0.00 103 LEU A CA 8
ATOM 14686 C C . LEU A 1 106 ? 12.583 -4.011 0.815 1.00 0.00 103 LEU A C 8
ATOM 14687 O O . LEU A 1 106 ? 12.634 -5.079 1.426 1.00 0.00 103 LEU A O 8
ATOM 14703 N N . ILE A 1 107 ? 12.181 -2.876 1.371 1.00 0.00 104 ILE A N 8
ATOM 14704 C CA . ILE A 1 107 ? 11.942 -2.780 2.820 1.00 0.00 104 ILE A CA 8
ATOM 14705 C C . ILE A 1 107 ? 10.580 -3.342 3.253 1.00 0.00 104 ILE A C 8
ATOM 14706 O O . ILE A 1 107 ? 10.452 -3.962 4.310 1.00 0.00 104 ILE A O 8
ATOM 14722 N N . ASN A 1 108 ? 9.581 -3.180 2.394 1.00 0.00 105 ASN A N 8
ATOM 14723 C CA . ASN A 1 108 ? 8.270 -3.780 2.598 1.00 0.00 105 ASN A CA 8
ATOM 14724 C C . ASN A 1 108 ? 8.254 -5.302 2.395 1.00 0.00 105 ASN A C 8
ATOM 14725 O O . ASN A 1 108 ? 7.305 -5.951 2.835 1.00 0.00 105 ASN A O 8
ATOM 14736 N N . GLY A 1 109 ? 9.264 -5.893 1.753 1.00 0.00 106 GLY A N 8
ATOM 14737 C CA . GLY A 1 109 ? 9.270 -7.358 1.614 1.00 0.00 106 GLY A CA 8
ATOM 14738 C C . GLY A 1 109 ? 8.874 -7.819 0.212 1.00 0.00 106 GLY A C 8
ATOM 14739 O O . GLY A 1 109 ? 8.369 -8.926 0.032 1.00 0.00 106 GLY A O 8
ATOM 14743 N N . PHE A 1 110 ? 9.157 -6.991 -0.784 1.00 0.00 107 PHE A N 8
ATOM 14744 C CA . PHE A 1 110 ? 8.921 -7.376 -2.181 1.00 0.00 107 PHE A CA 8
ATOM 14745 C C . PHE A 1 110 ? 10.284 -7.653 -2.803 1.00 0.00 107 PHE A C 8
ATOM 14746 O O . PHE A 1 110 ? 11.318 -7.136 -2.371 1.00 0.00 107 PHE A O 8
ATOM 14763 N N . GLU A 1 111 ? 10.267 -8.402 -3.895 1.00 0.00 108 GLU A N 8
ATOM 14764 C CA . GLU A 1 111 ? 11.426 -8.385 -4.789 1.00 0.00 108 GLU A CA 8
ATOM 14765 C C . GLU A 1 111 ? 10.931 -7.840 -6.122 1.00 0.00 108 GLU A C 8
ATOM 14766 O O . GLU A 1 111 ? 9.776 -8.014 -6.504 1.00 0.00 108 GLU A O 8
ATOM 14778 N N . ILE A 1 112 ? 11.849 -7.252 -6.870 1.00 0.00 109 ILE A N 8
ATOM 14779 C CA . ILE A 1 112 ? 11.475 -6.590 -8.114 1.00 0.00 109 ILE A CA 8
ATOM 14780 C C . ILE A 1 112 ? 11.873 -7.462 -9.305 1.00 0.00 109 ILE A C 8
ATOM 14781 O O . ILE A 1 112 ? 12.836 -8.232 -9.283 1.00 0.00 109 ILE A O 8
ATOM 14797 N N . ILE A 1 113 ? 11.068 -7.324 -10.345 1.00 0.00 110 ILE A N 8
ATOM 14798 C CA . ILE A 1 113 ? 11.249 -8.105 -11.570 1.00 0.00 110 ILE A CA 8
ATOM 14799 C C . ILE A 1 113 ? 10.967 -7.157 -12.740 1.00 0.00 110 ILE A C 8
ATOM 14800 O O . ILE A 1 113 ? 9.930 -6.488 -12.791 1.00 0.00 110 ILE A O 8
ATOM 14816 N N . ASN A 1 114 ? 11.929 -7.061 -13.656 1.00 0.00 111 ASN A N 8
ATOM 14817 C CA . ASN A 1 114 ? 11.871 -6.008 -14.680 1.00 0.00 111 ASN A CA 8
ATOM 14818 C C . ASN A 1 114 ? 11.876 -6.549 -16.112 1.00 0.00 111 ASN A C 8
ATOM 14819 O O . ASN A 1 114 ? 12.897 -6.747 -16.771 1.00 0.00 111 ASN A O 8
ATOM 14830 N N . GLU A 1 115 ? 10.656 -6.825 -16.532 1.00 0.00 112 GLU A N 8
ATOM 14831 C CA . GLU A 1 115 ? 10.377 -7.533 -17.785 1.00 0.00 112 GLU A CA 8
ATOM 14832 C C . GLU A 1 115 ? 9.260 -6.656 -18.362 1.00 0.00 112 GLU A C 8
ATOM 14833 O O . GLU A 1 115 ? 8.162 -6.761 -17.822 1.00 0.00 112 GLU A O 8
ATOM 14845 N N . PRO A 1 116 ? 9.499 -5.740 -19.321 1.00 0.00 113 PRO A N 8
ATOM 14846 C CA . PRO A 1 116 ? 8.873 -4.395 -19.320 1.00 0.00 113 PRO A CA 8
ATOM 14847 C C . PRO A 1 116 ? 7.348 -4.142 -19.252 1.00 0.00 113 PRO A C 8
ATOM 14848 O O . PRO A 1 116 ? 6.887 -3.067 -19.638 1.00 0.00 113 PRO A O 8
ATOM 14859 N N . ASP A 1 117 ? 6.587 -5.001 -18.591 1.00 0.00 114 ASP A N 8
ATOM 14860 C CA . ASP A 1 117 ? 5.620 -4.498 -17.606 1.00 0.00 114 ASP A CA 8
ATOM 14861 C C . ASP A 1 117 ? 6.281 -4.690 -16.236 1.00 0.00 114 ASP A C 8
ATOM 14862 O O . ASP A 1 117 ? 6.635 -5.790 -15.813 1.00 0.00 114 ASP A O 8
ATOM 14871 N N . TYR A 1 118 ? 6.537 -3.555 -15.611 1.00 0.00 115 TYR A N 8
ATOM 14872 C CA . TYR A 1 118 ? 7.460 -3.500 -14.468 1.00 0.00 115 TYR A CA 8
ATOM 14873 C C . TYR A 1 118 ? 6.730 -3.714 -13.142 1.00 0.00 115 TYR A C 8
ATOM 14874 O O . TYR A 1 118 ? 5.823 -2.941 -12.825 1.00 0.00 115 TYR A O 8
ATOM 14892 N N . CYS A 1 119 ? 7.035 -4.812 -12.433 1.00 0.00 116 CYS A N 8
ATOM 14893 C CA . CYS A 1 119 ? 6.513 -4.999 -11.064 1.00 0.00 116 CYS A CA 8
ATOM 14894 C C . CYS A 1 119 ? 7.440 -5.748 -10.103 1.00 0.00 116 CYS A C 8
ATOM 14895 O O . CYS A 1 119 ? 8.648 -5.894 -10.287 1.00 0.00 116 CYS A O 8
ATOM 14903 N N . TRP A 1 120 ? 6.772 -6.156 -9.021 1.00 0.00 117 TRP A N 8
ATOM 14904 C CA . TRP A 1 120 ? 7.394 -6.661 -7.795 1.00 0.00 117 TRP A CA 8
ATOM 14905 C C . TRP A 1 120 ? 6.560 -7.866 -7.378 1.00 0.00 117 TRP A C 8
ATOM 14906 O O . TRP A 1 120 ? 5.348 -7.727 -7.237 1.00 0.00 117 TRP A O 8
ATOM 14927 N N . ILE A 1 121 ? 7.143 -9.016 -7.089 1.00 0.00 118 ILE A N 8
ATOM 14928 C CA . ILE A 1 121 ? 6.364 -10.048 -6.387 1.00 0.00 118 ILE A CA 8
ATOM 14929 C C . ILE A 1 121 ? 6.946 -10.151 -4.971 1.00 0.00 118 ILE A C 8
ATOM 14930 O O . ILE A 1 121 ? 8.158 -10.115 -4.752 1.00 0.00 118 ILE A O 8
ATOM 14946 N N . LYS A 1 122 ? 6.053 -10.395 -4.028 1.00 0.00 119 LYS A N 8
ATOM 14947 C CA . LYS A 1 122 ? 6.461 -10.615 -2.634 1.00 0.00 119 LYS A CA 8
ATOM 14948 C C . LYS A 1 122 ? 6.961 -12.057 -2.506 1.00 0.00 119 LYS A C 8
ATOM 14949 O O . LYS A 1 122 ? 6.340 -12.999 -2.995 1.00 0.00 119 LYS A O 8
ATOM 14968 N N . MET A 1 123 ? 8.094 -12.224 -1.828 1.00 0.00 120 MET A N 8
ATOM 14969 C CA . MET A 1 123 ? 8.548 -13.574 -1.465 1.00 0.00 120 MET A CA 8
ATOM 14970 C C . MET A 1 123 ? 8.555 -13.764 0.052 1.00 0.00 120 MET A C 8
ATOM 14971 O O . MET A 1 123 ? 9.401 -13.235 0.775 1.00 0.00 120 MET A O 8
ATOM 14985 N N . TYR A 1 7 ? -7.840 -19.526 -12.475 1.00 0.00 4 TYR A N 9
ATOM 14986 C CA . TYR A 1 7 ? -8.107 -18.117 -12.794 1.00 0.00 4 TYR A CA 9
ATOM 14987 C C . TYR A 1 7 ? -7.568 -17.279 -11.624 1.00 0.00 4 TYR A C 9
ATOM 14988 O O . TYR A 1 7 ? -7.479 -17.773 -10.496 1.00 0.00 4 TYR A O 9
ATOM 15006 N N . LYS A 1 8 ? -7.274 -15.995 -11.834 1.00 0.00 5 LYS A N 9
ATOM 15007 C CA . LYS A 1 8 ? -6.961 -15.126 -10.698 1.00 0.00 5 LYS A CA 9
ATOM 15008 C C . LYS A 1 8 ? -8.112 -14.180 -10.353 1.00 0.00 5 LYS A C 9
ATOM 15009 O O . LYS A 1 8 ? -8.766 -13.577 -11.206 1.00 0.00 5 LYS A O 9
ATOM 15028 N N . THR A 1 9 ? -8.264 -14.007 -9.047 1.00 0.00 6 THR A N 9
ATOM 15029 C CA . THR A 1 9 ? -9.058 -12.906 -8.483 1.00 0.00 6 THR A CA 9
ATOM 15030 C C . THR A 1 9 ? -8.054 -11.893 -7.950 1.00 0.00 6 THR A C 9
ATOM 15031 O O . THR A 1 9 ? -7.209 -12.211 -7.109 1.00 0.00 6 THR A O 9
ATOM 15042 N N . GLY A 1 10 ? -8.124 -10.683 -8.478 1.00 0.00 7 GLY A N 9
ATOM 15043 C CA . GLY A 1 10 ? -7.254 -9.620 -7.974 1.00 0.00 7 GLY A CA 9
ATOM 15044 C C . GLY A 1 10 ? -7.967 -8.326 -7.613 1.00 0.00 7 GLY A C 9
ATOM 15045 O O . GLY A 1 10 ? -9.165 -8.285 -7.333 1.00 0.00 7 GLY A O 9
ATOM 15049 N N . LEU A 1 11 ? -7.149 -7.287 -7.493 1.00 0.00 8 LEU A N 9
ATOM 15050 C CA . LEU A 1 11 ? -7.590 -6.036 -6.888 1.00 0.00 8 LEU A CA 9
ATOM 15051 C C . LEU A 1 11 ? -7.103 -4.907 -7.787 1.00 0.00 8 LEU A C 9
ATOM 15052 O O . LEU A 1 11 ? -6.004 -4.971 -8.342 1.00 0.00 8 LEU A O 9
ATOM 15068 N N . LEU A 1 12 ? -7.884 -3.846 -7.902 1.00 0.00 9 LEU A N 9
ATOM 15069 C CA . LEU A 1 12 ? -7.430 -2.676 -8.623 1.00 0.00 9 LEU A CA 9
ATOM 15070 C C . LEU A 1 12 ? -7.522 -1.446 -7.713 1.00 0.00 9 LEU A C 9
ATOM 15071 O O . LEU A 1 12 ? -8.497 -1.224 -6.995 1.00 0.00 9 LEU A O 9
ATOM 15087 N N . LEU A 1 13 ? -6.456 -0.660 -7.768 1.00 0.00 10 LEU A N 9
ATOM 15088 C CA . LEU A 1 13 ? -6.367 0.597 -7.018 1.00 0.00 10 LEU A CA 9
ATOM 15089 C C . LEU A 1 13 ? -6.194 1.717 -8.044 1.00 0.00 10 LEU A C 9
ATOM 15090 O O . LEU A 1 13 ? -5.260 1.714 -8.842 1.00 0.00 10 LEU A O 9
ATOM 15106 N N . ILE A 1 14 ? -7.134 2.652 -8.049 1.00 0.00 11 ILE A N 9
ATOM 15107 C CA . ILE A 1 14 ? -7.125 3.710 -9.074 1.00 0.00 11 ILE A CA 9
ATOM 15108 C C . ILE A 1 14 ? -6.958 5.047 -8.347 1.00 0.00 11 ILE A C 9
ATOM 15109 O O . ILE A 1 14 ? -7.591 5.286 -7.318 1.00 0.00 11 ILE A O 9
ATOM 15125 N N . HIS A 1 15 ? -6.161 5.953 -8.905 1.00 0.00 12 HIS A N 9
ATOM 15126 C CA . HIS A 1 15 ? -6.180 7.333 -8.411 1.00 0.00 12 HIS A CA 9
ATOM 15127 C C . HIS A 1 15 ? -7.067 8.152 -9.373 1.00 0.00 12 HIS A C 9
ATOM 15128 O O . HIS A 1 15 ? -6.857 8.090 -10.586 1.00 0.00 12 HIS A O 9
ATOM 15142 N N . PRO A 1 16 ? -8.047 8.925 -8.888 1.00 0.00 13 PRO A N 9
ATOM 15143 C CA . PRO A 1 16 ? -9.048 9.551 -9.773 1.00 0.00 13 PRO A CA 9
ATOM 15144 C C . PRO A 1 16 ? -8.619 10.577 -10.832 1.00 0.00 13 PRO A C 9
ATOM 15145 O O . PRO A 1 16 ? -9.462 11.022 -11.610 1.00 0.00 13 PRO A O 9
ATOM 15156 N N . ALA A 1 17 ? -7.388 11.070 -10.801 1.00 0.00 14 ALA A N 9
ATOM 15157 C CA . ALA A 1 17 ? -7.087 12.309 -11.545 1.00 0.00 14 ALA A CA 9
ATOM 15158 C C . ALA A 1 17 ? -7.170 12.210 -13.070 1.00 0.00 14 ALA A C 9
ATOM 15159 O O . ALA A 1 17 ? -7.860 13.016 -13.694 1.00 0.00 14 ALA A O 9
ATOM 15166 N N . VAL A 1 18 ? -6.525 11.220 -13.680 1.00 0.00 15 VAL A N 9
ATOM 15167 C CA . VAL A 1 18 ? -6.761 10.970 -15.112 1.00 0.00 15 VAL A CA 9
ATOM 15168 C C . VAL A 1 18 ? -7.990 10.054 -15.308 1.00 0.00 15 VAL A C 9
ATOM 15169 O O . VAL A 1 18 ? -8.677 10.135 -16.328 1.00 0.00 15 VAL A O 9
ATOM 15182 N N . THR A 1 19 ? -8.259 9.169 -14.349 1.00 0.00 16 THR A N 9
ATOM 15183 C CA . THR A 1 19 ? -9.263 8.113 -14.528 1.00 0.00 16 THR A CA 9
ATOM 15184 C C . THR A 1 19 ? -10.729 8.535 -14.311 1.00 0.00 16 THR A C 9
ATOM 15185 O O . THR A 1 19 ? -11.621 7.708 -14.510 1.00 0.00 16 THR A O 9
ATOM 15196 N N . THR A 1 20 ? -11.030 9.796 -13.987 1.00 0.00 17 THR A N 9
ATOM 15197 C CA . THR A 1 20 ? -12.439 10.248 -14.031 1.00 0.00 17 THR A CA 9
ATOM 15198 C C . THR A 1 20 ? -12.927 10.496 -15.488 1.00 0.00 17 THR A C 9
ATOM 15199 O O . THR A 1 20 ? -14.111 10.727 -15.732 1.00 0.00 17 THR A O 9
ATOM 15210 N N . THR A 1 21 ? -12.035 10.293 -16.454 1.00 0.00 18 THR A N 9
ATOM 15211 C CA . THR A 1 21 ? -12.397 10.112 -17.869 1.00 0.00 18 THR A CA 9
ATOM 15212 C C . THR A 1 21 ? -11.990 8.662 -18.229 1.00 0.00 18 THR A C 9
ATOM 15213 O O . THR A 1 21 ? -10.880 8.453 -18.719 1.00 0.00 18 THR A O 9
ATOM 15224 N N . PRO A 1 22 ? -12.715 7.654 -17.720 1.00 0.00 19 PRO A N 9
ATOM 15225 C CA . PRO A 1 22 ? -12.187 6.296 -17.501 1.00 0.00 19 PRO A CA 9
ATOM 15226 C C . PRO A 1 22 ? -11.979 5.420 -18.756 1.00 0.00 19 PRO A C 9
ATOM 15227 O O . PRO A 1 22 ? -12.434 4.277 -18.809 1.00 0.00 19 PRO A O 9
ATOM 15238 N N . GLU A 1 23 ? -11.207 5.894 -19.732 1.00 0.00 20 GLU A N 9
ATOM 15239 C CA . GLU A 1 23 ? -10.720 5.010 -20.803 1.00 0.00 20 GLU A CA 9
ATOM 15240 C C . GLU A 1 23 ? -9.636 4.037 -20.303 1.00 0.00 20 GLU A C 9
ATOM 15241 O O . GLU A 1 23 ? -9.670 2.848 -20.614 1.00 0.00 20 GLU A O 9
ATOM 15253 N N . LEU A 1 24 ? -8.678 4.548 -19.530 1.00 0.00 21 LEU A N 9
ATOM 15254 C CA . LEU A 1 24 ? -7.644 3.700 -18.908 1.00 0.00 21 LEU A CA 9
ATOM 15255 C C . LEU A 1 24 ? -8.244 2.638 -17.968 1.00 0.00 21 LEU A C 9
ATOM 15256 O O . LEU A 1 24 ? -7.665 1.566 -17.796 1.00 0.00 21 LEU A O 9
ATOM 15272 N N . VAL A 1 25 ? -9.388 2.924 -17.343 1.00 0.00 22 VAL A N 9
ATOM 15273 C CA . VAL A 1 25 ? -10.066 1.907 -16.511 1.00 0.00 22 VAL A CA 9
ATOM 15274 C C . VAL A 1 25 ? -10.551 0.729 -17.375 1.00 0.00 22 VAL A C 9
ATOM 15275 O O . VAL A 1 25 ? -10.260 -0.430 -17.074 1.00 0.00 22 VAL A O 9
ATOM 15288 N N . GLU A 1 26 ? -11.256 1.016 -18.470 1.00 0.00 23 GLU A N 9
ATOM 15289 C CA . GLU A 1 26 ? -11.654 -0.049 -19.414 1.00 0.00 23 GLU A CA 9
ATOM 15290 C C . GLU A 1 26 ? -10.453 -0.799 -20.015 1.00 0.00 23 GLU A C 9
ATOM 15291 O O . GLU A 1 26 ? -10.501 -2.013 -20.202 1.00 0.00 23 GLU A O 9
ATOM 15303 N N . ASN A 1 27 ? -9.381 -0.073 -20.309 1.00 0.00 24 ASN A N 9
ATOM 15304 C CA . ASN A 1 27 ? -8.133 -0.665 -20.814 1.00 0.00 24 ASN A CA 9
ATOM 15305 C C . ASN A 1 27 ? -7.471 -1.671 -19.861 1.00 0.00 24 ASN A C 9
ATOM 15306 O O . ASN A 1 27 ? -7.123 -2.771 -20.284 1.00 0.00 24 ASN A O 9
ATOM 15317 N N . THR A 1 28 ? -7.279 -1.315 -18.586 1.00 0.00 25 THR A N 9
ATOM 15318 C CA . THR A 1 28 ? -6.681 -2.274 -17.634 1.00 0.00 25 THR A CA 9
ATOM 15319 C C . THR A 1 28 ? -7.596 -3.489 -17.407 1.00 0.00 25 THR A C 9
ATOM 15320 O O . THR A 1 28 ? -7.129 -4.628 -17.341 1.00 0.00 25 THR A O 9
ATOM 15331 N N . LYS A 1 29 ? -8.907 -3.252 -17.347 1.00 0.00 26 LYS A N 9
ATOM 15332 C CA . LYS A 1 29 ? -9.865 -4.363 -17.314 1.00 0.00 26 LYS A CA 9
ATOM 15333 C C . LYS A 1 29 ? -9.843 -5.196 -18.611 1.00 0.00 26 LYS A C 9
ATOM 15334 O O . LYS A 1 29 ? -10.054 -6.407 -18.555 1.00 0.00 26 LYS A O 9
ATOM 15353 N N . ALA A 1 30 ? -9.594 -4.583 -19.775 1.00 0.00 27 ALA A N 9
ATOM 15354 C CA . ALA A 1 30 ? -9.500 -5.365 -21.023 1.00 0.00 27 ALA A CA 9
ATOM 15355 C C . ALA A 1 30 ? -8.259 -6.263 -21.098 1.00 0.00 27 ALA A C 9
ATOM 15356 O O . ALA A 1 30 ? -8.347 -7.422 -21.504 1.00 0.00 27 ALA A O 9
ATOM 15363 N N . GLN A 1 31 ? -7.104 -5.736 -20.701 1.00 0.00 28 GLN A N 9
ATOM 15364 C CA . GLN A 1 31 ? -5.877 -6.545 -20.601 1.00 0.00 28 GLN A CA 9
ATOM 15365 C C . GLN A 1 31 ? -6.059 -7.764 -19.688 1.00 0.00 28 GLN A C 9
ATOM 15366 O O . GLN A 1 31 ? -5.818 -8.901 -20.094 1.00 0.00 28 GLN A O 9
ATOM 15380 N N . ALA A 1 32 ? -6.467 -7.512 -18.445 1.00 0.00 29 ALA A N 9
ATOM 15381 C CA . ALA A 1 32 ? -6.652 -8.605 -17.477 1.00 0.00 29 ALA A CA 9
ATOM 15382 C C . ALA A 1 32 ? -7.722 -9.619 -17.913 1.00 0.00 29 ALA A C 9
ATOM 15383 O O . ALA A 1 32 ? -7.505 -10.828 -17.808 1.00 0.00 29 ALA A O 9
ATOM 15390 N N . ALA A 1 33 ? -8.841 -9.151 -18.469 1.00 0.00 30 ALA A N 9
ATOM 15391 C CA . ALA A 1 33 ? -9.814 -10.071 -19.095 1.00 0.00 30 ALA A CA 9
ATOM 15392 C C . ALA A 1 33 ? -9.220 -10.995 -20.168 1.00 0.00 30 ALA A C 9
ATOM 15393 O O . ALA A 1 33 ? -9.459 -12.202 -20.136 1.00 0.00 30 ALA A O 9
ATOM 15400 N N . SER A 1 34 ? -8.479 -10.455 -21.139 1.00 0.00 31 SER A N 9
ATOM 15401 C CA . SER A 1 34 ? -8.064 -11.269 -22.296 1.00 0.00 31 SER A CA 9
ATOM 15402 C C . SER A 1 34 ? -6.921 -12.251 -21.955 1.00 0.00 31 SER A C 9
ATOM 15403 O O . SER A 1 34 ? -6.649 -13.179 -22.717 1.00 0.00 31 SER A O 9
ATOM 15411 N N . LYS A 1 35 ? -6.300 -12.095 -20.785 1.00 0.00 32 LYS A N 9
ATOM 15412 C CA . LYS A 1 35 ? -5.353 -13.084 -20.274 1.00 0.00 32 LYS A CA 9
ATOM 15413 C C . LYS A 1 35 ? -6.070 -14.204 -19.505 1.00 0.00 32 LYS A C 9
ATOM 15414 O O . LYS A 1 35 ? -6.795 -15.013 -20.082 1.00 0.00 32 LYS A O 9
ATOM 15433 N N . LYS A 1 36 ? -5.890 -14.216 -18.193 1.00 0.00 33 LYS A N 9
ATOM 15434 C CA . LYS A 1 36 ? -6.670 -15.100 -17.306 1.00 0.00 33 LYS A CA 9
ATOM 15435 C C . LYS A 1 36 ? -7.121 -14.463 -15.978 1.00 0.00 33 LYS A C 9
ATOM 15436 O O . LYS A 1 36 ? -7.420 -15.151 -15.002 1.00 0.00 33 LYS A O 9
ATOM 15455 N N . VAL A 1 37 ? -7.139 -13.141 -15.952 1.00 0.00 34 VAL A N 9
ATOM 15456 C CA . VAL A 1 37 ? -7.309 -12.400 -14.690 1.00 0.00 34 VAL A CA 9
ATOM 15457 C C . VAL A 1 37 ? -8.539 -11.479 -14.746 1.00 0.00 34 VAL A C 9
ATOM 15458 O O . VAL A 1 37 ? -8.508 -10.446 -15.409 1.00 0.00 34 VAL A O 9
ATOM 15471 N N . LYS A 1 38 ? -9.600 -11.770 -14.001 1.00 0.00 35 LYS A N 9
ATOM 15472 C CA . LYS A 1 38 ? -10.630 -10.731 -13.806 1.00 0.00 35 LYS A CA 9
ATOM 15473 C C . LYS A 1 38 ? -10.365 -10.089 -12.446 1.00 0.00 35 LYS A C 9
ATOM 15474 O O . LYS A 1 38 ? -10.116 -10.759 -11.442 1.00 0.00 35 LYS A O 9
ATOM 15493 N N . PHE A 1 39 ? -10.426 -8.762 -12.431 1.00 0.00 36 PHE A N 9
ATOM 15494 C CA . PHE A 1 39 ? -10.220 -8.028 -11.172 1.00 0.00 36 PHE A CA 9
ATOM 15495 C C . PHE A 1 39 ? -11.590 -7.895 -10.488 1.00 0.00 36 PHE A C 9
ATOM 15496 O O . PHE A 1 39 ? -12.624 -7.695 -11.129 1.00 0.00 36 PHE A O 9
ATOM 15513 N N . VAL A 1 40 ? -11.586 -8.066 -9.171 1.00 0.00 37 VAL A N 9
ATOM 15514 C CA . VAL A 1 40 ? -12.839 -8.278 -8.414 1.00 0.00 37 VAL A CA 9
ATOM 15515 C C . VAL A 1 40 ? -13.185 -7.074 -7.524 1.00 0.00 37 VAL A C 9
ATOM 15516 O O . VAL A 1 40 ? -14.364 -6.788 -7.308 1.00 0.00 37 VAL A O 9
ATOM 15529 N N . ASP A 1 41 ? -12.182 -6.376 -7.002 1.00 0.00 38 ASP A N 9
ATOM 15530 C CA . ASP A 1 41 ? -12.443 -5.265 -6.074 1.00 0.00 38 ASP A CA 9
ATOM 15531 C C . ASP A 1 41 ? -11.848 -3.957 -6.606 1.00 0.00 38 ASP A C 9
ATOM 15532 O O . ASP A 1 41 ? -11.133 -3.904 -7.608 1.00 0.00 38 ASP A O 9
ATOM 15541 N N . GLN A 1 42 ? -12.225 -2.880 -5.929 1.00 0.00 39 GLN A N 9
ATOM 15542 C CA . GLN A 1 42 ? -11.896 -1.524 -6.383 1.00 0.00 39 GLN A CA 9
ATOM 15543 C C . GLN A 1 42 ? -11.586 -0.688 -5.168 1.00 0.00 39 GLN A C 9
ATOM 15544 O O . GLN A 1 42 ? -12.411 -0.569 -4.265 1.00 0.00 39 GLN A O 9
ATOM 15558 N N . PHE A 1 43 ? -10.415 -0.074 -5.176 1.00 0.00 40 PHE A N 9
ATOM 15559 C CA . PHE A 1 43 ? -10.172 0.980 -4.183 1.00 0.00 40 PHE A CA 9
ATOM 15560 C C . PHE A 1 43 ? -9.892 2.283 -4.935 1.00 0.00 40 PHE A C 9
ATOM 15561 O O . PHE A 1 43 ? -9.308 2.284 -6.020 1.00 0.00 40 PHE A O 9
ATOM 15578 N N . LEU A 1 44 ? -10.251 3.412 -4.331 1.00 0.00 41 LEU A N 9
ATOM 15579 C CA . LEU A 1 44 ? -9.740 4.706 -4.803 1.00 0.00 41 LEU A CA 9
ATOM 15580 C C . LEU A 1 44 ? -8.704 5.157 -3.768 1.00 0.00 41 LEU A C 9
ATOM 15581 O O . LEU A 1 44 ? -8.802 4.828 -2.585 1.00 0.00 41 LEU A O 9
ATOM 15597 N N . ILE A 1 45 ? -7.689 5.906 -4.193 1.00 0.00 42 ILE A N 9
ATOM 15598 C CA . ILE A 1 45 ? -6.607 6.271 -3.266 1.00 0.00 42 ILE A CA 9
ATOM 15599 C C . ILE A 1 45 ? -7.066 7.146 -2.082 1.00 0.00 42 ILE A C 9
ATOM 15600 O O . ILE A 1 45 ? -6.628 6.922 -0.952 1.00 0.00 42 ILE A O 9
ATOM 15616 N N . ASN A 1 46 ? -7.966 8.102 -2.301 1.00 0.00 43 ASN A N 9
ATOM 15617 C CA . ASN A 1 46 ? -8.484 8.898 -1.171 1.00 0.00 43 ASN A CA 9
ATOM 15618 C C . ASN A 1 46 ? -9.562 8.159 -0.355 1.00 0.00 43 ASN A C 9
ATOM 15619 O O . ASN A 1 46 ? -9.657 8.359 0.858 1.00 0.00 43 ASN A O 9
ATOM 15630 N N . LYS A 1 47 ? -10.348 7.275 -0.976 1.00 0.00 44 LYS A N 9
ATOM 15631 C CA . LYS A 1 47 ? -11.387 6.544 -0.236 1.00 0.00 44 LYS A CA 9
ATOM 15632 C C . LYS A 1 47 ? -10.831 5.348 0.553 1.00 0.00 44 LYS A C 9
ATOM 15633 O O . LYS A 1 47 ? -11.373 5.009 1.604 1.00 0.00 44 LYS A O 9
ATOM 15652 N N . LEU A 1 48 ? -9.759 4.706 0.086 1.00 0.00 45 LEU A N 9
ATOM 15653 C CA . LEU A 1 48 ? -9.143 3.620 0.874 1.00 0.00 45 LEU A CA 9
ATOM 15654 C C . LEU A 1 48 ? -8.385 4.141 2.099 1.00 0.00 45 LEU A C 9
ATOM 15655 O O . LEU A 1 48 ? -8.464 3.588 3.197 1.00 0.00 45 LEU A O 9
ATOM 15671 N N . ASN A 1 49 ? -7.683 5.246 1.886 1.00 0.00 46 ASN A N 9
ATOM 15672 C CA . ASN A 1 49 ? -6.945 5.910 2.973 1.00 0.00 46 ASN A CA 9
ATOM 15673 C C . ASN A 1 49 ? -7.878 6.539 4.025 1.00 0.00 46 ASN A C 9
ATOM 15674 O O . ASN A 1 49 ? -7.510 6.662 5.193 1.00 0.00 46 ASN A O 9
ATOM 15685 N N . ASP A 1 50 ? -9.084 6.922 3.612 1.00 0.00 47 ASP A N 9
ATOM 15686 C CA . ASP A 1 50 ? -10.078 7.434 4.574 1.00 0.00 47 ASP A CA 9
ATOM 15687 C C . ASP A 1 50 ? -10.840 6.295 5.274 1.00 0.00 47 ASP A C 9
ATOM 15688 O O . ASP A 1 50 ? -11.081 6.384 6.480 1.00 0.00 47 ASP A O 9
ATOM 15697 N N . GLY A 1 51 ? -11.195 5.220 4.561 1.00 0.00 48 GLY A N 9
ATOM 15698 C CA . GLY A 1 51 ? -11.749 4.034 5.242 1.00 0.00 48 GLY A CA 9
ATOM 15699 C C . GLY A 1 51 ? -13.080 3.484 4.705 1.00 0.00 48 GLY A C 9
ATOM 15700 O O . GLY A 1 51 ? -13.757 2.738 5.415 1.00 0.00 48 GLY A O 9
ATOM 15704 N N . SER A 1 52 ? -13.509 3.873 3.508 1.00 0.00 49 SER A N 9
ATOM 15705 C CA . SER A 1 52 ? -14.885 3.581 3.064 1.00 0.00 49 SER A CA 9
ATOM 15706 C C . SER A 1 52 ? -15.155 2.151 2.557 1.00 0.00 49 SER A C 9
ATOM 15707 O O . SER A 1 52 ? -16.320 1.780 2.402 1.00 0.00 49 SER A O 9
ATOM 15715 N N . ILE A 1 53 ? -14.128 1.351 2.268 1.00 0.00 50 ILE A N 9
ATOM 15716 C CA . ILE A 1 53 ? -14.349 0.091 1.528 1.00 0.00 50 ILE A CA 9
ATOM 15717 C C . ILE A 1 53 ? -14.013 -1.118 2.419 1.00 0.00 50 ILE A C 9
ATOM 15718 O O . ILE A 1 53 ? -13.333 -1.012 3.442 1.00 0.00 50 ILE A O 9
ATOM 15734 N N . THR A 1 54 ? -14.534 -2.277 2.018 1.00 0.00 51 THR A N 9
ATOM 15735 C CA . THR A 1 54 ? -14.440 -3.489 2.851 1.00 0.00 51 THR A CA 9
ATOM 15736 C C . THR A 1 54 ? -13.305 -4.401 2.368 1.00 0.00 51 THR A C 9
ATOM 15737 O O . THR A 1 54 ? -13.282 -4.867 1.229 1.00 0.00 51 THR A O 9
ATOM 15748 N N . LEU A 1 55 ? -12.357 -4.646 3.269 1.00 0.00 52 LEU A N 9
ATOM 15749 C CA . LEU A 1 55 ? -11.149 -5.410 2.925 1.00 0.00 52 LEU A CA 9
ATOM 15750 C C . LEU A 1 55 ? -11.289 -6.885 3.313 1.00 0.00 52 LEU A C 9
ATOM 15751 O O . LEU A 1 55 ? -11.438 -7.231 4.486 1.00 0.00 52 LEU A O 9
ATOM 15767 N N . GLU A 1 56 ? -11.189 -7.757 2.312 1.00 0.00 53 GLU A N 9
ATOM 15768 C CA . GLU A 1 56 ? -11.037 -9.197 2.579 1.00 0.00 53 GLU A CA 9
ATOM 15769 C C . GLU A 1 56 ? -9.548 -9.535 2.434 1.00 0.00 53 GLU A C 9
ATOM 15770 O O . GLU A 1 56 ? -8.939 -9.311 1.388 1.00 0.00 53 GLU A O 9
ATOM 15782 N N . ASN A 1 57 ? -8.950 -10.035 3.510 1.00 0.00 54 ASN A N 9
ATOM 15783 C CA . ASN A 1 57 ? -7.484 -10.144 3.571 1.00 0.00 54 ASN A CA 9
ATOM 15784 C C . ASN A 1 57 ? -6.977 -11.511 3.088 1.00 0.00 54 ASN A C 9
ATOM 15785 O O . ASN A 1 57 ? -6.388 -12.271 3.859 1.00 0.00 54 ASN A O 9
ATOM 15796 N N . ALA A 1 58 ? -7.160 -11.827 1.803 1.00 0.00 55 ALA A N 9
ATOM 15797 C CA . ALA A 1 58 ? -6.499 -13.025 1.249 1.00 0.00 55 ALA A CA 9
ATOM 15798 C C . ALA A 1 58 ? -6.366 -13.054 -0.282 1.00 0.00 55 ALA A C 9
ATOM 15799 O O . ALA A 1 58 ? -5.253 -12.948 -0.798 1.00 0.00 55 ALA A O 9
ATOM 15806 N N . LYS A 1 59 ? -7.445 -13.358 -1.010 1.00 0.00 56 LYS A N 9
ATOM 15807 C CA . LYS A 1 59 ? -7.298 -13.795 -2.412 1.00 0.00 56 LYS A CA 9
ATOM 15808 C C . LYS A 1 59 ? -7.566 -12.691 -3.427 1.00 0.00 56 LYS A C 9
ATOM 15809 O O . LYS A 1 59 ? -8.348 -12.834 -4.364 1.00 0.00 56 LYS A O 9
ATOM 15828 N N . TYR A 1 60 ? -6.810 -11.622 -3.294 1.00 0.00 57 TYR A N 9
ATOM 15829 C CA . TYR A 1 60 ? -6.697 -10.636 -4.377 1.00 0.00 57 TYR A CA 9
ATOM 15830 C C . TYR A 1 60 ? -5.281 -10.618 -4.998 1.00 0.00 57 TYR A C 9
ATOM 15831 O O . TYR A 1 60 ? -4.865 -9.530 -5.394 1.00 0.00 57 TYR A O 9
ATOM 15849 N N . GLU A 1 61 ? -4.464 -11.681 -4.872 1.00 0.00 58 GLU A N 9
ATOM 15850 C CA . GLU A 1 61 ? -2.976 -11.585 -4.983 1.00 0.00 58 GLU A CA 9
ATOM 15851 C C . GLU A 1 61 ? -2.380 -11.096 -6.337 1.00 0.00 58 GLU A C 9
ATOM 15852 O O . GLU A 1 61 ? -1.236 -11.389 -6.685 1.00 0.00 58 GLU A O 9
ATOM 15864 N N . THR A 1 62 ? -3.119 -10.227 -7.012 1.00 0.00 59 THR A N 9
ATOM 15865 C CA . THR A 1 62 ? -2.612 -9.368 -8.091 1.00 0.00 59 THR A CA 9
ATOM 15866 C C . THR A 1 62 ? -3.135 -7.980 -7.710 1.00 0.00 59 THR A C 9
ATOM 15867 O O . THR A 1 62 ? -4.341 -7.737 -7.673 1.00 0.00 59 THR A O 9
ATOM 15878 N N . VAL A 1 63 ? -2.217 -7.063 -7.433 1.00 0.00 60 VAL A N 9
ATOM 15879 C CA . VAL A 1 63 ? -2.608 -5.662 -7.251 1.00 0.00 60 VAL A CA 9
ATOM 15880 C C . VAL A 1 63 ? -2.312 -4.978 -8.594 1.00 0.00 60 VAL A C 9
ATOM 15881 O O . VAL A 1 63 ? -1.239 -5.137 -9.178 1.00 0.00 60 VAL A O 9
ATOM 15894 N N . HIS A 1 64 ? -3.268 -4.177 -9.044 1.00 0.00 61 HIS A N 9
ATOM 15895 C CA . HIS A 1 64 ? -3.028 -3.294 -10.199 1.00 0.00 61 HIS A CA 9
ATOM 15896 C C . HIS A 1 64 ? -3.180 -1.861 -9.700 1.00 0.00 61 HIS A C 9
ATOM 15897 O O . HIS A 1 64 ? -4.134 -1.531 -8.997 1.00 0.00 61 HIS A O 9
ATOM 15911 N N . TYR A 1 65 ? -2.242 -1.003 -10.088 1.00 0.00 62 TYR A N 9
ATOM 15912 C CA . TYR A 1 65 ? -2.324 0.412 -9.666 1.00 0.00 62 TYR A CA 9
ATOM 15913 C C . TYR A 1 65 ? -2.332 1.354 -10.877 1.00 0.00 62 TYR A C 9
ATOM 15914 O O . TYR A 1 65 ? -1.347 1.469 -11.608 1.00 0.00 62 TYR A O 9
ATOM 15932 N N . LEU A 1 66 ? -3.476 1.983 -11.112 1.00 0.00 63 LEU A N 9
ATOM 15933 C CA . LEU A 1 66 ? -3.699 2.741 -12.335 1.00 0.00 63 LEU A CA 9
ATOM 15934 C C . LEU A 1 66 ? -3.667 4.241 -12.007 1.00 0.00 63 LEU A C 9
ATOM 15935 O O . LEU A 1 66 ? -4.685 4.832 -11.641 1.00 0.00 63 LEU A O 9
ATOM 15951 N N . THR A 1 67 ? -2.485 4.849 -12.074 1.00 0.00 64 THR A N 9
ATOM 15952 C CA . THR A 1 67 ? -2.322 6.227 -11.577 1.00 0.00 64 THR A CA 9
ATOM 15953 C C . THR A 1 67 ? -1.594 7.000 -12.698 1.00 0.00 64 THR A C 9
ATOM 15954 O O . THR A 1 67 ? -0.779 6.415 -13.416 1.00 0.00 64 THR A O 9
ATOM 15965 N N . PRO A 1 68 ? -1.731 8.327 -12.812 1.00 0.00 65 PRO A N 9
ATOM 15966 C CA . PRO A 1 68 ? -0.897 9.119 -13.724 1.00 0.00 65 PRO A CA 9
ATOM 15967 C C . PRO A 1 68 ? 0.539 9.296 -13.220 1.00 0.00 65 PRO A C 9
ATOM 15968 O O . PRO A 1 68 ? 0.797 9.451 -12.026 1.00 0.00 65 PRO A O 9
ATOM 15979 N N . GLU A 1 69 ? 1.479 9.235 -14.157 1.00 0.00 66 GLU A N 9
ATOM 15980 C CA . GLU A 1 69 ? 2.904 9.177 -13.788 1.00 0.00 66 GLU A CA 9
ATOM 15981 C C . GLU A 1 69 ? 3.533 10.578 -13.667 1.00 0.00 66 GLU A C 9
ATOM 15982 O O . GLU A 1 69 ? 4.475 10.763 -12.896 1.00 0.00 66 GLU A O 9
ATOM 15994 N N . ALA A 1 70 ? 3.047 11.561 -14.431 1.00 0.00 67 ALA A N 9
ATOM 15995 C CA . ALA A 1 70 ? 3.740 12.855 -14.516 1.00 0.00 67 ALA A CA 9
ATOM 15996 C C . ALA A 1 70 ? 3.036 13.872 -13.609 1.00 0.00 67 ALA A C 9
ATOM 15997 O O . ALA A 1 70 ? 2.372 14.803 -14.068 1.00 0.00 67 ALA A O 9
ATOM 16004 N N . GLN A 1 71 ? 3.227 13.703 -12.303 1.00 0.00 68 GLN A N 9
ATOM 16005 C CA . GLN A 1 71 ? 2.791 14.720 -11.333 1.00 0.00 68 GLN A CA 9
ATOM 16006 C C . GLN A 1 71 ? 4.024 15.362 -10.689 1.00 0.00 68 GLN A C 9
ATOM 16007 O O . GLN A 1 71 ? 5.113 14.785 -10.671 1.00 0.00 68 GLN A O 9
ATOM 16021 N N . THR A 1 72 ? 3.845 16.547 -10.111 1.00 0.00 69 THR A N 9
ATOM 16022 C CA . THR A 1 72 ? 4.921 17.127 -9.284 1.00 0.00 69 THR A CA 9
ATOM 16023 C C . THR A 1 72 ? 4.826 16.717 -7.796 1.00 0.00 69 THR A C 9
ATOM 16024 O O . THR A 1 72 ? 5.580 17.226 -6.966 1.00 0.00 69 THR A O 9
ATOM 16035 N N . ASP A 1 73 ? 3.953 15.766 -7.454 1.00 0.00 70 ASP A N 9
ATOM 16036 C CA . ASP A 1 73 ? 3.973 15.165 -6.114 1.00 0.00 70 ASP A CA 9
ATOM 16037 C C . ASP A 1 73 ? 3.831 13.648 -6.283 1.00 0.00 70 ASP A C 9
ATOM 16038 O O . ASP A 1 73 ? 2.719 13.123 -6.357 1.00 0.00 70 ASP A O 9
ATOM 16047 N N . ILE A 1 74 ? 4.954 12.945 -6.397 1.00 0.00 71 ILE A N 9
ATOM 16048 C CA . ILE A 1 74 ? 4.908 11.520 -6.776 1.00 0.00 71 ILE A CA 9
ATOM 16049 C C . ILE A 1 74 ? 5.023 10.649 -5.515 1.00 0.00 71 ILE A C 9
ATOM 16050 O O . ILE A 1 74 ? 6.040 9.999 -5.268 1.00 0.00 71 ILE A O 9
ATOM 16066 N N . LYS A 1 75 ? 3.975 10.664 -4.694 1.00 0.00 72 LYS A N 9
ATOM 16067 C CA . LYS A 1 75 ? 4.067 10.044 -3.362 1.00 0.00 72 LYS A CA 9
ATOM 16068 C C . LYS A 1 75 ? 2.954 9.010 -3.173 1.00 0.00 72 LYS A C 9
ATOM 16069 O O . LYS A 1 75 ? 1.789 9.229 -3.513 1.00 0.00 72 LYS A O 9
ATOM 16088 N N . PHE A 1 76 ? 3.331 7.903 -2.548 1.00 0.00 73 PHE A N 9
ATOM 16089 C CA . PHE A 1 76 ? 2.335 6.954 -2.020 1.00 0.00 73 PHE A CA 9
ATOM 16090 C C . PHE A 1 76 ? 2.764 6.691 -0.576 1.00 0.00 73 PHE A C 9
ATOM 16091 O O . PHE A 1 76 ? 3.967 6.646 -0.304 1.00 0.00 73 PHE A O 9
ATOM 16108 N N . PRO A 1 77 ? 1.863 6.413 0.376 1.00 0.00 74 PRO A N 9
ATOM 16109 C CA . PRO A 1 77 ? 2.317 6.263 1.756 1.00 0.00 74 PRO A CA 9
ATOM 16110 C C . PRO A 1 77 ? 2.864 4.857 1.982 1.00 0.00 74 PRO A C 9
ATOM 16111 O O . PRO A 1 77 ? 2.412 3.884 1.374 1.00 0.00 74 PRO A O 9
ATOM 16122 N N . LYS A 1 78 ? 3.831 4.745 2.884 1.00 0.00 75 LYS A N 9
ATOM 16123 C CA . LYS A 1 78 ? 4.342 3.415 3.253 1.00 0.00 75 LYS A CA 9
ATOM 16124 C C . LYS A 1 78 ? 3.273 2.516 3.904 1.00 0.00 75 LYS A C 9
ATOM 16125 O O . LYS A 1 78 ? 3.218 1.308 3.655 1.00 0.00 75 LYS A O 9
ATOM 16144 N N . LYS A 1 79 ? 2.433 3.101 4.758 1.00 0.00 76 LYS A N 9
ATOM 16145 C CA . LYS A 1 79 ? 1.387 2.324 5.447 1.00 0.00 76 LYS A CA 9
ATOM 16146 C C . LYS A 1 79 ? 0.341 1.700 4.505 1.00 0.00 76 LYS A C 9
ATOM 16147 O O . LYS A 1 79 ? -0.204 0.640 4.815 1.00 0.00 76 LYS A O 9
ATOM 16166 N N . LEU A 1 80 ? 0.087 2.294 3.337 1.00 0.00 77 LEU A N 9
ATOM 16167 C CA . LEU A 1 80 ? -0.808 1.625 2.370 1.00 0.00 77 LEU A CA 9
ATOM 16168 C C . LEU A 1 80 ? -0.096 0.476 1.641 1.00 0.00 77 LEU A C 9
ATOM 16169 O O . LEU A 1 80 ? -0.736 -0.529 1.338 1.00 0.00 77 LEU A O 9
ATOM 16185 N N . ILE A 1 81 ? 1.218 0.543 1.426 1.00 0.00 78 ILE A N 9
ATOM 16186 C CA . ILE A 1 81 ? 1.968 -0.606 0.912 1.00 0.00 78 ILE A CA 9
ATOM 16187 C C . ILE A 1 81 ? 1.963 -1.774 1.929 1.00 0.00 78 ILE A C 9
ATOM 16188 O O . ILE A 1 81 ? 1.909 -2.931 1.511 1.00 0.00 78 ILE A O 9
ATOM 16204 N N . SER A 1 82 ? 1.996 -1.513 3.242 1.00 0.00 79 SER A N 9
ATOM 16205 C CA . SER A 1 82 ? 1.876 -2.614 4.218 1.00 0.00 79 SER A CA 9
ATOM 16206 C C . SER A 1 82 ? 0.455 -3.203 4.292 1.00 0.00 79 SER A C 9
ATOM 16207 O O . SER A 1 82 ? 0.299 -4.415 4.442 1.00 0.00 79 SER A O 9
ATOM 16215 N N . VAL A 1 83 ? -0.583 -2.372 4.168 1.00 0.00 80 VAL A N 9
ATOM 16216 C CA . VAL A 1 83 ? -1.965 -2.888 4.101 1.00 0.00 80 VAL A CA 9
ATOM 16217 C C . VAL A 1 83 ? -2.221 -3.673 2.799 1.00 0.00 80 VAL A C 9
ATOM 16218 O O . VAL A 1 83 ? -2.907 -4.696 2.818 1.00 0.00 80 VAL A O 9
ATOM 16231 N N . LEU A 1 84 ? -1.674 -3.222 1.668 1.00 0.00 81 LEU A N 9
ATOM 16232 C CA . LEU A 1 84 ? -1.766 -3.978 0.419 1.00 0.00 81 LEU A CA 9
ATOM 16233 C C . LEU A 1 84 ? -1.020 -5.325 0.498 1.00 0.00 81 LEU A C 9
ATOM 16234 O O . LEU A 1 84 ? -1.521 -6.337 0.008 1.00 0.00 81 LEU A O 9
ATOM 16250 N N . ALA A 1 85 ? 0.159 -5.362 1.120 1.00 0.00 82 ALA A N 9
ATOM 16251 C CA . ALA A 1 85 ? 0.860 -6.634 1.343 1.00 0.00 82 ALA A CA 9
ATOM 16252 C C . ALA A 1 85 ? 0.127 -7.584 2.307 1.00 0.00 82 ALA A C 9
ATOM 16253 O O . ALA A 1 85 ? 0.281 -8.802 2.209 1.00 0.00 82 ALA A O 9
ATOM 16260 N N . ASP A 1 86 ? -0.631 -7.048 3.265 1.00 0.00 83 ASP A N 9
ATOM 16261 C CA . ASP A 1 86 ? -1.264 -7.901 4.290 1.00 0.00 83 ASP A CA 9
ATOM 16262 C C . ASP A 1 86 ? -2.537 -8.625 3.832 1.00 0.00 83 ASP A C 9
ATOM 16263 O O . ASP A 1 86 ? -2.851 -9.723 4.294 1.00 0.00 83 ASP A O 9
ATOM 16272 N N . SER A 1 87 ? -3.250 -8.016 2.903 1.00 0.00 84 SER A N 9
ATOM 16273 C CA . SER A 1 87 ? -4.376 -8.684 2.241 1.00 0.00 84 SER A CA 9
ATOM 16274 C C . SER A 1 87 ? -3.941 -9.712 1.177 1.00 0.00 84 SER A C 9
ATOM 16275 O O . SER A 1 87 ? -4.742 -10.544 0.753 1.00 0.00 84 SER A O 9
ATOM 16283 N N . LEU A 1 88 ? -2.697 -9.632 0.712 1.00 0.00 85 LEU A N 9
ATOM 16284 C CA . LEU A 1 88 ? -2.248 -10.417 -0.440 1.00 0.00 85 LEU A CA 9
ATOM 16285 C C . LEU A 1 88 ? -1.019 -11.229 -0.005 1.00 0.00 85 LEU A C 9
ATOM 16286 O O . LEU A 1 88 ? 0.079 -10.689 0.138 1.00 0.00 85 LEU A O 9
ATOM 16302 N N . LYS A 1 89 ? -1.219 -12.513 0.288 1.00 0.00 86 LYS A N 9
ATOM 16303 C CA . LYS A 1 89 ? -0.205 -13.317 0.996 1.00 0.00 86 LYS A CA 9
ATOM 16304 C C . LYS A 1 89 ? 0.976 -13.683 0.039 1.00 0.00 86 LYS A C 9
ATOM 16305 O O . LYS A 1 89 ? 1.300 -12.856 -0.815 1.00 0.00 86 LYS A O 9
ATOM 16324 N N . PRO A 1 90 ? 1.774 -14.753 0.206 1.00 0.00 87 PRO A N 9
ATOM 16325 C CA . PRO A 1 90 ? 3.106 -14.842 -0.427 1.00 0.00 87 PRO A CA 9
ATOM 16326 C C . PRO A 1 90 ? 3.254 -14.770 -1.957 1.00 0.00 87 PRO A C 9
ATOM 16327 O O . PRO A 1 90 ? 4.266 -14.247 -2.422 1.00 0.00 87 PRO A O 9
ATOM 16338 N N . ASN A 1 91 ? 2.304 -15.231 -2.767 1.00 0.00 88 ASN A N 9
ATOM 16339 C CA . ASN A 1 91 ? 2.368 -14.952 -4.217 1.00 0.00 88 ASN A CA 9
ATOM 16340 C C . ASN A 1 91 ? 1.625 -13.647 -4.552 1.00 0.00 88 ASN A C 9
ATOM 16341 O O . ASN A 1 91 ? 0.838 -13.570 -5.496 1.00 0.00 88 ASN A O 9
ATOM 16352 N N . GLY A 1 92 ? 1.930 -12.595 -3.796 1.00 0.00 89 GLY A N 9
ATOM 16353 C CA . GLY A 1 92 ? 1.407 -11.263 -4.099 1.00 0.00 89 GLY A CA 9
ATOM 16354 C C . GLY A 1 92 ? 2.226 -10.652 -5.221 1.00 0.00 89 GLY A C 9
ATOM 16355 O O . GLY A 1 92 ? 3.427 -10.890 -5.327 1.00 0.00 89 GLY A O 9
ATOM 16359 N N . SER A 1 93 ? 1.577 -9.899 -6.094 1.00 0.00 90 SER A N 9
ATOM 16360 C CA . SER A 1 93 ? 2.262 -9.462 -7.313 1.00 0.00 90 SER A CA 9
ATOM 16361 C C . SER A 1 93 ? 1.719 -8.074 -7.663 1.00 0.00 90 SER A C 9
ATOM 16362 O O . SER A 1 93 ? 0.536 -7.853 -7.916 1.00 0.00 90 SER A O 9
ATOM 16370 N N . LEU A 1 94 ? 2.642 -7.140 -7.623 1.00 0.00 91 LEU A N 9
ATOM 16371 C CA . LEU A 1 94 ? 2.352 -5.705 -7.649 1.00 0.00 91 LEU A CA 9
ATOM 16372 C C . LEU A 1 94 ? 2.527 -5.254 -9.106 1.00 0.00 91 LEU A C 9
ATOM 16373 O O . LEU A 1 94 ? 3.533 -5.610 -9.714 1.00 0.00 91 LEU A O 9
ATOM 16389 N N . ILE A 1 95 ? 1.617 -4.474 -9.688 1.00 0.00 92 ILE A N 9
ATOM 16390 C CA . ILE A 1 95 ? 1.903 -3.877 -11.011 1.00 0.00 92 ILE A CA 9
ATOM 16391 C C . ILE A 1 95 ? 1.814 -2.377 -10.895 1.00 0.00 92 ILE A C 9
ATOM 16392 O O . ILE A 1 95 ? 0.753 -1.764 -11.039 1.00 0.00 92 ILE A O 9
ATOM 16408 N N . GLY A 1 96 ? 2.943 -1.810 -10.526 1.00 0.00 93 GLY A N 9
ATOM 16409 C CA . GLY A 1 96 ? 2.931 -0.382 -10.250 1.00 0.00 93 GLY A CA 9
ATOM 16410 C C . GLY A 1 96 ? 4.110 0.495 -10.595 1.00 0.00 93 GLY A C 9
ATOM 16411 O O . GLY A 1 96 ? 4.057 1.341 -11.489 1.00 0.00 93 GLY A O 9
ATOM 16415 N N . LEU A 1 97 ? 5.118 0.426 -9.745 1.00 0.00 94 LEU A N 9
ATOM 16416 C CA . LEU A 1 97 ? 5.614 1.658 -9.129 1.00 0.00 94 LEU A CA 9
ATOM 16417 C C . LEU A 1 97 ? 7.059 1.921 -9.578 1.00 0.00 94 LEU A C 9
ATOM 16418 O O . LEU A 1 97 ? 7.674 1.153 -10.317 1.00 0.00 94 LEU A O 9
ATOM 16434 N N . SER A 1 98 ? 7.542 3.101 -9.207 1.00 0.00 95 SER A N 9
ATOM 16435 C CA . SER A 1 98 ? 8.661 3.722 -9.943 1.00 0.00 95 SER A CA 9
ATOM 16436 C C . SER A 1 98 ? 9.987 3.733 -9.152 1.00 0.00 95 SER A C 9
ATOM 16437 O O . SER A 1 98 ? 10.342 2.744 -8.510 1.00 0.00 95 SER A O 9
ATOM 16445 N N . ASP A 1 99 ? 10.765 4.814 -9.262 1.00 0.00 96 ASP A N 9
ATOM 16446 C CA . ASP A 1 99 ? 12.182 4.779 -8.845 1.00 0.00 96 ASP A CA 9
ATOM 16447 C C . ASP A 1 99 ? 12.414 4.799 -7.327 1.00 0.00 96 ASP A C 9
ATOM 16448 O O . ASP A 1 99 ? 13.213 4.006 -6.826 1.00 0.00 96 ASP A O 9
ATOM 16457 N N . ILE A 1 100 ? 11.733 5.669 -6.582 1.00 0.00 97 ILE A N 9
ATOM 16458 C CA . ILE A 1 100 ? 11.786 5.594 -5.095 1.00 0.00 97 ILE A CA 9
ATOM 16459 C C . ILE A 1 100 ? 11.330 4.208 -4.586 1.00 0.00 97 ILE A C 9
ATOM 16460 O O . ILE A 1 100 ? 11.763 3.661 -3.561 1.00 0.00 97 ILE A O 9
ATOM 16476 N N . TYR A 1 101 ? 10.397 3.652 -5.343 1.00 0.00 98 TYR A N 9
ATOM 16477 C CA . TYR A 1 101 ? 9.697 2.459 -4.917 1.00 0.00 98 TYR A CA 9
ATOM 16478 C C . TYR A 1 101 ? 10.555 1.184 -5.085 1.00 0.00 98 TYR A C 9
ATOM 16479 O O . TYR A 1 101 ? 10.250 0.161 -4.486 1.00 0.00 98 TYR A O 9
ATOM 16497 N N . LYS A 1 102 ? 11.645 1.228 -5.862 1.00 0.00 99 LYS A N 9
ATOM 16498 C CA . LYS A 1 102 ? 12.604 0.107 -5.929 1.00 0.00 99 LYS A CA 9
ATOM 16499 C C . LYS A 1 102 ? 13.186 -0.239 -4.542 1.00 0.00 99 LYS A C 9
ATOM 16500 O O . LYS A 1 102 ? 13.098 -1.383 -4.093 1.00 0.00 99 LYS A O 9
ATOM 16519 N N . VAL A 1 103 ? 13.772 0.742 -3.854 1.00 0.00 100 VAL A N 9
ATOM 16520 C CA . VAL A 1 103 ? 14.242 0.522 -2.470 1.00 0.00 100 VAL A CA 9
ATOM 16521 C C . VAL A 1 103 ? 13.071 0.242 -1.505 1.00 0.00 100 VAL A C 9
ATOM 16522 O O . VAL A 1 103 ? 13.206 -0.561 -0.578 1.00 0.00 100 VAL A O 9
ATOM 16535 N N . ASP A 1 104 ? 11.920 0.880 -1.720 1.00 0.00 101 ASP A N 9
ATOM 16536 C CA . ASP A 1 104 ? 10.719 0.557 -0.929 1.00 0.00 101 ASP A CA 9
ATOM 16537 C C . ASP A 1 104 ? 10.263 -0.906 -1.083 1.00 0.00 101 ASP A C 9
ATOM 16538 O O . ASP A 1 104 ? 9.904 -1.566 -0.105 1.00 0.00 101 ASP A O 9
ATOM 16547 N N . ALA A 1 105 ? 10.289 -1.415 -2.315 1.00 0.00 102 ALA A N 9
ATOM 16548 C CA . ALA A 1 105 ? 10.042 -2.837 -2.571 1.00 0.00 102 ALA A CA 9
ATOM 16549 C C . ALA A 1 105 ? 11.021 -3.716 -1.790 1.00 0.00 102 ALA A C 9
ATOM 16550 O O . ALA A 1 105 ? 10.628 -4.674 -1.129 1.00 0.00 102 ALA A O 9
ATOM 16557 N N . LEU A 1 106 ? 12.305 -3.369 -1.870 1.00 0.00 103 LEU A N 9
ATOM 16558 C CA . LEU A 1 106 ? 13.359 -4.154 -1.206 1.00 0.00 103 LEU A CA 9
ATOM 16559 C C . LEU A 1 106 ? 13.107 -4.339 0.296 1.00 0.00 103 LEU A C 9
ATOM 16560 O O . LEU A 1 106 ? 13.242 -5.434 0.843 1.00 0.00 103 LEU A O 9
ATOM 16576 N N . ILE A 1 107 ? 12.760 -3.241 0.956 1.00 0.00 104 ILE A N 9
ATOM 16577 C CA . ILE A 1 107 ? 12.663 -3.234 2.423 1.00 0.00 104 ILE A CA 9
ATOM 16578 C C . ILE A 1 107 ? 11.350 -3.833 2.945 1.00 0.00 104 ILE A C 9
ATOM 16579 O O . ILE A 1 107 ? 11.339 -4.520 3.966 1.00 0.00 104 ILE A O 9
ATOM 16595 N N . ASN A 1 108 ? 10.261 -3.628 2.210 1.00 0.00 105 ASN A N 9
ATOM 16596 C CA . ASN A 1 108 ? 8.988 -4.262 2.573 1.00 0.00 105 ASN A CA 9
ATOM 16597 C C . ASN A 1 108 ? 8.975 -5.784 2.309 1.00 0.00 105 ASN A C 9
ATOM 16598 O O . ASN A 1 108 ? 8.116 -6.483 2.847 1.00 0.00 105 ASN A O 9
ATOM 16609 N N . GLY A 1 109 ? 9.887 -6.312 1.488 1.00 0.00 106 GLY A N 9
ATOM 16610 C CA . GLY A 1 109 ? 9.864 -7.759 1.187 1.00 0.00 106 GLY A CA 9
ATOM 16611 C C . GLY A 1 109 ? 9.298 -8.090 -0.204 1.00 0.00 106 GLY A C 9
ATOM 16612 O O . GLY A 1 109 ? 8.868 -9.211 -0.464 1.00 0.00 106 GLY A O 9
ATOM 16616 N N . PHE A 1 110 ? 9.329 -7.103 -1.086 1.00 0.00 107 PHE A N 9
ATOM 16617 C CA . PHE A 1 110 ? 8.889 -7.233 -2.478 1.00 0.00 107 PHE A CA 9
ATOM 16618 C C . PHE A 1 110 ? 10.133 -7.241 -3.335 1.00 0.00 107 PHE A C 9
ATOM 16619 O O . PHE A 1 110 ? 10.853 -6.240 -3.392 1.00 0.00 107 PHE A O 9
ATOM 16636 N N . GLU A 1 111 ? 10.436 -8.356 -3.959 1.00 0.00 108 GLU A N 9
ATOM 16637 C CA . GLU A 1 111 ? 11.583 -8.285 -4.860 1.00 0.00 108 GLU A CA 9
ATOM 16638 C C . GLU A 1 111 ? 11.029 -8.101 -6.274 1.00 0.00 108 GLU A C 9
ATOM 16639 O O . GLU A 1 111 ? 9.910 -8.468 -6.634 1.00 0.00 108 GLU A O 9
ATOM 16651 N N . ILE A 1 112 ? 11.889 -7.485 -7.057 1.00 0.00 109 ILE A N 9
ATOM 16652 C CA . ILE A 1 112 ? 11.426 -6.737 -8.230 1.00 0.00 109 ILE A CA 9
ATOM 16653 C C . ILE A 1 112 ? 11.808 -7.460 -9.523 1.00 0.00 109 ILE A C 9
ATOM 16654 O O . ILE A 1 112 ? 12.825 -8.149 -9.617 1.00 0.00 109 ILE A O 9
ATOM 16670 N N . ILE A 1 113 ? 10.924 -7.334 -10.503 1.00 0.00 110 ILE A N 9
ATOM 16671 C CA . ILE A 1 113 ? 11.052 -8.090 -11.751 1.00 0.00 110 ILE A CA 9
ATOM 16672 C C . ILE A 1 113 ? 10.717 -7.138 -12.901 1.00 0.00 110 ILE A C 9
ATOM 16673 O O . ILE A 1 113 ? 9.645 -6.526 -12.945 1.00 0.00 110 ILE A O 9
ATOM 16689 N N . ASN A 1 114 ? 11.669 -7.001 -13.820 1.00 0.00 111 ASN A N 9
ATOM 16690 C CA . ASN A 1 114 ? 11.515 -6.046 -14.922 1.00 0.00 111 ASN A CA 9
ATOM 16691 C C . ASN A 1 114 ? 11.367 -6.779 -16.257 1.00 0.00 111 ASN A C 9
ATOM 16692 O O . ASN A 1 114 ? 12.316 -7.284 -16.858 1.00 0.00 111 ASN A O 9
ATOM 16703 N N . GLU A 1 115 ? 10.113 -6.867 -16.663 1.00 0.00 112 GLU A N 9
ATOM 16704 C CA . GLU A 1 115 ? 9.711 -7.702 -17.806 1.00 0.00 112 GLU A CA 9
ATOM 16705 C C . GLU A 1 115 ? 8.767 -6.850 -18.680 1.00 0.00 112 GLU A C 9
ATOM 16706 O O . GLU A 1 115 ? 8.538 -5.680 -18.359 1.00 0.00 112 GLU A O 9
ATOM 16718 N N . PRO A 1 116 ? 8.154 -7.359 -19.763 1.00 0.00 113 PRO A N 9
ATOM 16719 C CA . PRO A 1 116 ? 7.231 -6.537 -20.568 1.00 0.00 113 PRO A CA 9
ATOM 16720 C C . PRO A 1 116 ? 6.035 -5.862 -19.866 1.00 0.00 113 PRO A C 9
ATOM 16721 O O . PRO A 1 116 ? 5.419 -4.943 -20.410 1.00 0.00 113 PRO A O 9
ATOM 16732 N N . ASP A 1 117 ? 5.774 -6.252 -18.628 1.00 0.00 114 ASP A N 9
ATOM 16733 C CA . ASP A 1 117 ? 5.114 -5.356 -17.674 1.00 0.00 114 ASP A CA 9
ATOM 16734 C C . ASP A 1 117 ? 6.049 -5.291 -16.455 1.00 0.00 114 ASP A C 9
ATOM 16735 O O . ASP A 1 117 ? 6.759 -6.251 -16.145 1.00 0.00 114 ASP A O 9
ATOM 16744 N N . TYR A 1 118 ? 6.061 -4.164 -15.747 1.00 0.00 115 TYR A N 9
ATOM 16745 C CA . TYR A 1 118 ? 7.084 -3.960 -14.708 1.00 0.00 115 TYR A CA 9
ATOM 16746 C C . TYR A 1 118 ? 6.427 -3.938 -13.332 1.00 0.00 115 TYR A C 9
ATOM 16747 O O . TYR A 1 118 ? 5.569 -3.081 -13.093 1.00 0.00 115 TYR A O 9
ATOM 16765 N N . CYS A 1 119 ? 6.699 -4.951 -12.494 1.00 0.00 116 CYS A N 9
ATOM 16766 C CA . CYS A 1 119 ? 6.293 -4.885 -11.075 1.00 0.00 116 CYS A CA 9
ATOM 16767 C C . CYS A 1 119 ? 7.269 -5.618 -10.151 1.00 0.00 116 CYS A C 9
ATOM 16768 O O . CYS A 1 119 ? 8.450 -5.813 -10.438 1.00 0.00 116 CYS A O 9
ATOM 16776 N N . TRP A 1 120 ? 6.682 -6.059 -9.028 1.00 0.00 117 TRP A N 9
ATOM 16777 C CA . TRP A 1 120 ? 7.390 -6.664 -7.887 1.00 0.00 117 TRP A CA 9
ATOM 16778 C C . TRP A 1 120 ? 6.538 -7.870 -7.469 1.00 0.00 117 TRP A C 9
ATOM 16779 O O . TRP A 1 120 ? 5.316 -7.848 -7.623 1.00 0.00 117 TRP A O 9
ATOM 16800 N N . ILE A 1 121 ? 7.121 -8.894 -6.863 1.00 0.00 118 ILE A N 9
ATOM 16801 C CA . ILE A 1 121 ? 6.300 -9.862 -6.125 1.00 0.00 118 ILE A CA 9
ATOM 16802 C C . ILE A 1 121 ? 6.935 -10.035 -4.746 1.00 0.00 118 ILE A C 9
ATOM 16803 O O . ILE A 1 121 ? 8.154 -10.073 -4.570 1.00 0.00 118 ILE A O 9
ATOM 16819 N N . LYS A 1 122 ? 6.052 -10.214 -3.774 1.00 0.00 119 LYS A N 9
ATOM 16820 C CA . LYS A 1 122 ? 6.497 -10.357 -2.382 1.00 0.00 119 LYS A CA 9
ATOM 16821 C C . LYS A 1 122 ? 6.989 -11.788 -2.136 1.00 0.00 119 LYS A C 9
ATOM 16822 O O . LYS A 1 122 ? 6.349 -12.765 -2.524 1.00 0.00 119 LYS A O 9
ATOM 16841 N N . MET A 1 123 ? 8.131 -11.900 -1.466 1.00 0.00 120 MET A N 9
ATOM 16842 C CA . MET A 1 123 ? 8.599 -13.209 -0.984 1.00 0.00 120 MET A CA 9
ATOM 16843 C C . MET A 1 123 ? 8.627 -13.232 0.549 1.00 0.00 120 MET A C 9
ATOM 16844 O O . MET A 1 123 ? 8.796 -12.203 1.209 1.00 0.00 120 MET A O 9
ATOM 16858 N N . TYR A 1 7 ? -6.976 -19.178 -12.627 1.00 0.00 4 TYR A N 10
ATOM 16859 C CA . TYR A 1 7 ? -7.418 -17.796 -12.828 1.00 0.00 4 TYR A CA 10
ATOM 16860 C C . TYR A 1 7 ? -6.996 -16.960 -11.610 1.00 0.00 4 TYR A C 10
ATOM 16861 O O . TYR A 1 7 ? -6.785 -17.476 -10.511 1.00 0.00 4 TYR A O 10
ATOM 16879 N N . LYS A 1 8 ? -6.895 -15.654 -11.813 1.00 0.00 5 LYS A N 10
ATOM 16880 C CA . LYS A 1 8 ? -6.302 -14.780 -10.806 1.00 0.00 5 LYS A CA 10
ATOM 16881 C C . LYS A 1 8 ? -7.346 -13.778 -10.320 1.00 0.00 5 LYS A C 10
ATOM 16882 O O . LYS A 1 8 ? -7.670 -12.812 -11.009 1.00 0.00 5 LYS A O 10
ATOM 16901 N N . THR A 1 9 ? -7.898 -13.994 -9.129 1.00 0.00 6 THR A N 10
ATOM 16902 C CA . THR A 1 9 ? -8.716 -12.939 -8.506 1.00 0.00 6 THR A CA 10
ATOM 16903 C C . THR A 1 9 ? -7.775 -11.879 -7.938 1.00 0.00 6 THR A C 10
ATOM 16904 O O . THR A 1 9 ? -6.872 -12.168 -7.152 1.00 0.00 6 THR A O 10
ATOM 16915 N N . GLY A 1 10 ? -7.948 -10.665 -8.442 1.00 0.00 7 GLY A N 10
ATOM 16916 C CA . GLY A 1 10 ? -7.062 -9.572 -8.039 1.00 0.00 7 GLY A CA 10
ATOM 16917 C C . GLY A 1 10 ? -7.745 -8.266 -7.670 1.00 0.00 7 GLY A C 10
ATOM 16918 O O . GLY A 1 10 ? -8.877 -8.210 -7.186 1.00 0.00 7 GLY A O 10
ATOM 16922 N N . LEU A 1 11 ? -6.949 -7.219 -7.836 1.00 0.00 8 LEU A N 10
ATOM 16923 C CA . LEU A 1 11 ? -7.287 -5.899 -7.313 1.00 0.00 8 LEU A CA 10
ATOM 16924 C C . LEU A 1 11 ? -7.033 -4.856 -8.386 1.00 0.00 8 LEU A C 10
ATOM 16925 O O . LEU A 1 11 ? -6.098 -4.976 -9.182 1.00 0.00 8 LEU A O 10
ATOM 16941 N N . LEU A 1 12 ? -7.801 -3.778 -8.362 1.00 0.00 9 LEU A N 10
ATOM 16942 C CA . LEU A 1 12 ? -7.348 -2.560 -8.990 1.00 0.00 9 LEU A CA 10
ATOM 16943 C C . LEU A 1 12 ? -7.393 -1.441 -7.933 1.00 0.00 9 LEU A C 10
ATOM 16944 O O . LEU A 1 12 ? -8.363 -1.262 -7.197 1.00 0.00 9 LEU A O 10
ATOM 16960 N N . LEU A 1 13 ? -6.302 -0.693 -7.902 1.00 0.00 10 LEU A N 10
ATOM 16961 C CA . LEU A 1 13 ? -6.197 0.518 -7.070 1.00 0.00 10 LEU A CA 10
ATOM 16962 C C . LEU A 1 13 ? -6.073 1.724 -7.995 1.00 0.00 10 LEU A C 10
ATOM 16963 O O . LEU A 1 13 ? -5.168 1.806 -8.822 1.00 0.00 10 LEU A O 10
ATOM 16979 N N . ILE A 1 14 ? -7.019 2.647 -7.883 1.00 0.00 11 ILE A N 10
ATOM 16980 C CA . ILE A 1 14 ? -7.085 3.763 -8.836 1.00 0.00 11 ILE A CA 10
ATOM 16981 C C . ILE A 1 14 ? -6.887 5.073 -8.066 1.00 0.00 11 ILE A C 10
ATOM 16982 O O . ILE A 1 14 ? -7.481 5.276 -7.008 1.00 0.00 11 ILE A O 10
ATOM 16998 N N . HIS A 1 15 ? -6.136 6.009 -8.639 1.00 0.00 12 HIS A N 10
ATOM 16999 C CA . HIS A 1 15 ? -6.189 7.390 -8.157 1.00 0.00 12 HIS A CA 10
ATOM 17000 C C . HIS A 1 15 ? -7.042 8.185 -9.166 1.00 0.00 12 HIS A C 10
ATOM 17001 O O . HIS A 1 15 ? -6.780 8.110 -10.367 1.00 0.00 12 HIS A O 10
ATOM 17015 N N . PRO A 1 16 ? -8.051 8.951 -8.733 1.00 0.00 13 PRO A N 10
ATOM 17016 C CA . PRO A 1 16 ? -9.023 9.561 -9.657 1.00 0.00 13 PRO A CA 10
ATOM 17017 C C . PRO A 1 16 ? -8.573 10.522 -10.766 1.00 0.00 13 PRO A C 10
ATOM 17018 O O . PRO A 1 16 ? -9.396 10.889 -11.602 1.00 0.00 13 PRO A O 10
ATOM 17029 N N . ALA A 1 17 ? -7.371 11.082 -10.712 1.00 0.00 14 ALA A N 10
ATOM 17030 C CA . ALA A 1 17 ? -7.116 12.301 -11.506 1.00 0.00 14 ALA A CA 10
ATOM 17031 C C . ALA A 1 17 ? -7.112 12.131 -13.029 1.00 0.00 14 ALA A C 10
ATOM 17032 O O . ALA A 1 17 ? -7.823 12.856 -13.729 1.00 0.00 14 ALA A O 10
ATOM 17039 N N . VAL A 1 18 ? -6.370 11.162 -13.551 1.00 0.00 15 VAL A N 10
ATOM 17040 C CA . VAL A 1 18 ? -6.499 10.816 -14.977 1.00 0.00 15 VAL A CA 10
ATOM 17041 C C . VAL A 1 18 ? -7.605 9.772 -15.188 1.00 0.00 15 VAL A C 10
ATOM 17042 O O . VAL A 1 18 ? -8.297 9.772 -16.206 1.00 0.00 15 VAL A O 10
ATOM 17055 N N . THR A 1 19 ? -7.736 8.866 -14.225 1.00 0.00 16 THR A N 10
ATOM 17056 C CA . THR A 1 19 ? -8.597 7.693 -14.388 1.00 0.00 16 THR A CA 10
ATOM 17057 C C . THR A 1 19 ? -10.099 8.016 -14.371 1.00 0.00 16 THR A C 10
ATOM 17058 O O . THR A 1 19 ? -10.899 7.132 -14.685 1.00 0.00 16 THR A O 10
ATOM 17069 N N . THR A 1 20 ? -10.519 9.225 -13.978 1.00 0.00 17 THR A N 10
ATOM 17070 C CA . THR A 1 20 ? -11.964 9.456 -13.767 1.00 0.00 17 THR A CA 10
ATOM 17071 C C . THR A 1 20 ? -12.730 9.622 -15.103 1.00 0.00 17 THR A C 10
ATOM 17072 O O . THR A 1 20 ? -13.951 9.775 -15.106 1.00 0.00 17 THR A O 10
ATOM 17083 N N . THR A 1 21 ? -12.034 9.518 -16.237 1.00 0.00 18 THR A N 10
ATOM 17084 C CA . THR A 1 21 ? -12.710 9.376 -17.530 1.00 0.00 18 THR A CA 10
ATOM 17085 C C . THR A 1 21 ? -12.683 7.853 -17.872 1.00 0.00 18 THR A C 10
ATOM 17086 O O . THR A 1 21 ? -11.961 7.097 -17.219 1.00 0.00 18 THR A O 10
ATOM 17097 N N . PRO A 1 22 ? -13.416 7.334 -18.870 1.00 0.00 19 PRO A N 10
ATOM 17098 C CA . PRO A 1 22 ? -13.526 5.863 -19.030 1.00 0.00 19 PRO A CA 10
ATOM 17099 C C . PRO A 1 22 ? -12.337 5.117 -19.661 1.00 0.00 19 PRO A C 10
ATOM 17100 O O . PRO A 1 22 ? -12.404 3.897 -19.808 1.00 0.00 19 PRO A O 10
ATOM 17111 N N . GLU A 1 23 ? -11.280 5.798 -20.094 1.00 0.00 20 GLU A N 10
ATOM 17112 C CA . GLU A 1 23 ? -10.289 5.134 -20.962 1.00 0.00 20 GLU A CA 10
ATOM 17113 C C . GLU A 1 23 ? -9.376 4.142 -20.230 1.00 0.00 20 GLU A C 10
ATOM 17114 O O . GLU A 1 23 ? -9.244 2.999 -20.669 1.00 0.00 20 GLU A O 10
ATOM 17126 N N . LEU A 1 24 ? -8.754 4.541 -19.118 1.00 0.00 21 LEU A N 10
ATOM 17127 C CA . LEU A 1 24 ? -7.880 3.608 -18.381 1.00 0.00 21 LEU A CA 10
ATOM 17128 C C . LEU A 1 24 ? -8.672 2.473 -17.705 1.00 0.00 21 LEU A C 10
ATOM 17129 O O . LEU A 1 24 ? -8.156 1.368 -17.541 1.00 0.00 21 LEU A O 10
ATOM 17145 N N . VAL A 1 25 ? -9.917 2.738 -17.313 1.00 0.00 22 VAL A N 10
ATOM 17146 C CA . VAL A 1 25 ? -10.771 1.691 -16.720 1.00 0.00 22 VAL A CA 10
ATOM 17147 C C . VAL A 1 25 ? -11.192 0.654 -17.776 1.00 0.00 22 VAL A C 10
ATOM 17148 O O . VAL A 1 25 ? -11.084 -0.544 -17.525 1.00 0.00 22 VAL A O 10
ATOM 17161 N N . GLU A 1 26 ? -11.647 1.079 -18.955 1.00 0.00 23 GLU A N 10
ATOM 17162 C CA . GLU A 1 26 ? -11.978 0.112 -20.020 1.00 0.00 23 GLU A CA 10
ATOM 17163 C C . GLU A 1 26 ? -10.765 -0.714 -20.489 1.00 0.00 23 GLU A C 10
ATOM 17164 O O . GLU A 1 26 ? -10.905 -1.897 -20.791 1.00 0.00 23 GLU A O 10
ATOM 17176 N N . ASN A 1 27 ? -9.583 -0.107 -20.540 1.00 0.00 24 ASN A N 10
ATOM 17177 C CA . ASN A 1 27 ? -8.354 -0.833 -20.903 1.00 0.00 24 ASN A CA 10
ATOM 17178 C C . ASN A 1 27 ? -7.937 -1.889 -19.878 1.00 0.00 24 ASN A C 10
ATOM 17179 O O . ASN A 1 27 ? -7.611 -3.021 -20.230 1.00 0.00 24 ASN A O 10
ATOM 17190 N N . THR A 1 28 ? -7.949 -1.508 -18.604 1.00 0.00 25 THR A N 10
ATOM 17191 C CA . THR A 1 28 ? -7.671 -2.447 -17.518 1.00 0.00 25 THR A CA 10
ATOM 17192 C C . THR A 1 28 ? -8.658 -3.626 -17.515 1.00 0.00 25 THR A C 10
ATOM 17193 O O . THR A 1 28 ? -8.254 -4.787 -17.433 1.00 0.00 25 THR A O 10
ATOM 17204 N N . LYS A 1 29 ? -9.946 -3.332 -17.666 1.00 0.00 26 LYS A N 10
ATOM 17205 C CA . LYS A 1 29 ? -10.945 -4.386 -17.877 1.00 0.00 26 LYS A CA 10
ATOM 17206 C C . LYS A 1 29 ? -10.739 -5.158 -19.195 1.00 0.00 26 LYS A C 10
ATOM 17207 O O . LYS A 1 29 ? -11.081 -6.340 -19.254 1.00 0.00 26 LYS A O 10
ATOM 17226 N N . ALA A 1 30 ? -10.187 -4.543 -20.250 1.00 0.00 27 ALA A N 10
ATOM 17227 C CA . ALA A 1 30 ? -9.914 -5.304 -21.483 1.00 0.00 27 ALA A CA 10
ATOM 17228 C C . ALA A 1 30 ? -8.784 -6.332 -21.327 1.00 0.00 27 ALA A C 10
ATOM 17229 O O . ALA A 1 30 ? -8.907 -7.471 -21.783 1.00 0.00 27 ALA A O 10
ATOM 17236 N N . GLN A 1 31 ? -7.695 -5.948 -20.663 1.00 0.00 28 GLN A N 10
ATOM 17237 C CA . GLN A 1 31 ? -6.635 -6.909 -20.310 1.00 0.00 28 GLN A CA 10
ATOM 17238 C C . GLN A 1 31 ? -7.174 -8.068 -19.466 1.00 0.00 28 GLN A C 10
ATOM 17239 O O . GLN A 1 31 ? -6.970 -9.236 -19.802 1.00 0.00 28 GLN A O 10
ATOM 17253 N N . ALA A 1 32 ? -7.859 -7.734 -18.370 1.00 0.00 29 ALA A N 10
ATOM 17254 C CA . ALA A 1 32 ? -8.476 -8.765 -17.515 1.00 0.00 29 ALA A CA 10
ATOM 17255 C C . ALA A 1 32 ? -9.331 -9.747 -18.329 1.00 0.00 29 ALA A C 10
ATOM 17256 O O . ALA A 1 32 ? -9.254 -10.961 -18.134 1.00 0.00 29 ALA A O 10
ATOM 17263 N N . ALA A 1 33 ? -10.159 -9.229 -19.233 1.00 0.00 30 ALA A N 10
ATOM 17264 C CA . ALA A 1 33 ? -11.149 -10.097 -19.892 1.00 0.00 30 ALA A CA 10
ATOM 17265 C C . ALA A 1 33 ? -10.456 -11.047 -20.886 1.00 0.00 30 ALA A C 10
ATOM 17266 O O . ALA A 1 33 ? -10.705 -12.252 -20.864 1.00 0.00 30 ALA A O 10
ATOM 17273 N N . SER A 1 34 ? -9.611 -10.520 -21.775 1.00 0.00 31 SER A N 10
ATOM 17274 C CA . SER A 1 34 ? -9.072 -11.332 -22.876 1.00 0.00 31 SER A CA 10
ATOM 17275 C C . SER A 1 34 ? -7.973 -12.311 -22.413 1.00 0.00 31 SER A C 10
ATOM 17276 O O . SER A 1 34 ? -7.834 -13.402 -22.964 1.00 0.00 31 SER A O 10
ATOM 17284 N N . LYS A 1 35 ? -7.232 -11.949 -21.363 1.00 0.00 32 LYS A N 10
ATOM 17285 C CA . LYS A 1 35 ? -6.302 -12.879 -20.715 1.00 0.00 32 LYS A CA 10
ATOM 17286 C C . LYS A 1 35 ? -7.000 -13.741 -19.651 1.00 0.00 32 LYS A C 10
ATOM 17287 O O . LYS A 1 35 ? -7.973 -14.441 -19.942 1.00 0.00 32 LYS A O 10
ATOM 17306 N N . LYS A 1 36 ? -6.446 -13.762 -18.444 1.00 0.00 33 LYS A N 10
ATOM 17307 C CA . LYS A 1 36 ? -6.821 -14.779 -17.442 1.00 0.00 33 LYS A CA 10
ATOM 17308 C C . LYS A 1 36 ? -6.957 -14.247 -16.006 1.00 0.00 33 LYS A C 10
ATOM 17309 O O . LYS A 1 36 ? -7.268 -15.003 -15.086 1.00 0.00 33 LYS A O 10
ATOM 17328 N N . VAL A 1 37 ? -6.760 -12.951 -15.811 1.00 0.00 34 VAL A N 10
ATOM 17329 C CA . VAL A 1 37 ? -7.072 -12.317 -14.519 1.00 0.00 34 VAL A CA 10
ATOM 17330 C C . VAL A 1 37 ? -8.431 -11.593 -14.537 1.00 0.00 34 VAL A C 10
ATOM 17331 O O . VAL A 1 37 ? -8.868 -11.060 -15.555 1.00 0.00 34 VAL A O 10
ATOM 17344 N N . LYS A 1 38 ? -9.077 -11.545 -13.370 1.00 0.00 35 LYS A N 10
ATOM 17345 C CA . LYS A 1 38 ? -10.269 -10.707 -13.175 1.00 0.00 35 LYS A CA 10
ATOM 17346 C C . LYS A 1 38 ? -9.998 -9.749 -12.013 1.00 0.00 35 LYS A C 10
ATOM 17347 O O . LYS A 1 38 ? -9.355 -10.103 -11.023 1.00 0.00 35 LYS A O 10
ATOM 17366 N N . PHE A 1 39 ? -10.513 -8.528 -12.127 1.00 0.00 36 PHE A N 10
ATOM 17367 C CA . PHE A 1 39 ? -10.357 -7.549 -11.036 1.00 0.00 36 PHE A CA 10
ATOM 17368 C C . PHE A 1 39 ? -11.680 -7.421 -10.273 1.00 0.00 36 PHE A C 10
ATOM 17369 O O . PHE A 1 39 ? -12.641 -6.792 -10.722 1.00 0.00 36 PHE A O 10
ATOM 17386 N N . VAL A 1 40 ? -11.724 -8.101 -9.132 1.00 0.00 37 VAL A N 10
ATOM 17387 C CA . VAL A 1 40 ? -12.972 -8.222 -8.348 1.00 0.00 37 VAL A CA 10
ATOM 17388 C C . VAL A 1 40 ? -13.306 -6.948 -7.559 1.00 0.00 37 VAL A C 10
ATOM 17389 O O . VAL A 1 40 ? -14.479 -6.585 -7.446 1.00 0.00 37 VAL A O 10
ATOM 17402 N N . ASP A 1 41 ? -12.305 -6.304 -6.963 1.00 0.00 38 ASP A N 10
ATOM 17403 C CA . ASP A 1 41 ? -12.583 -5.168 -6.068 1.00 0.00 38 ASP A CA 10
ATOM 17404 C C . ASP A 1 41 ? -11.866 -3.909 -6.560 1.00 0.00 38 ASP A C 10
ATOM 17405 O O . ASP A 1 41 ? -11.064 -3.932 -7.497 1.00 0.00 38 ASP A O 10
ATOM 17414 N N . GLN A 1 42 ? -12.219 -2.783 -5.948 1.00 0.00 39 GLN A N 10
ATOM 17415 C CA . GLN A 1 42 ? -11.874 -1.476 -6.529 1.00 0.00 39 GLN A CA 10
ATOM 17416 C C . GLN A 1 42 ? -11.578 -0.535 -5.384 1.00 0.00 39 GLN A C 10
ATOM 17417 O O . GLN A 1 42 ? -12.468 -0.200 -4.601 1.00 0.00 39 GLN A O 10
ATOM 17431 N N . PHE A 1 43 ? -10.328 -0.120 -5.273 1.00 0.00 40 PHE A N 10
ATOM 17432 C CA . PHE A 1 43 ? -9.940 0.689 -4.109 1.00 0.00 40 PHE A CA 10
ATOM 17433 C C . PHE A 1 43 ? -9.457 2.042 -4.630 1.00 0.00 40 PHE A C 10
ATOM 17434 O O . PHE A 1 43 ? -8.519 2.127 -5.419 1.00 0.00 40 PHE A O 10
ATOM 17451 N N . LEU A 1 44 ? -10.117 3.116 -4.211 1.00 0.00 41 LEU A N 10
ATOM 17452 C CA . LEU A 1 44 ? -9.664 4.459 -4.576 1.00 0.00 41 LEU A CA 10
ATOM 17453 C C . LEU A 1 44 ? -8.656 4.909 -3.513 1.00 0.00 41 LEU A C 10
ATOM 17454 O O . LEU A 1 44 ? -8.732 4.513 -2.349 1.00 0.00 41 LEU A O 10
ATOM 17470 N N . ILE A 1 45 ? -7.700 5.744 -3.905 1.00 0.00 42 ILE A N 10
ATOM 17471 C CA . ILE A 1 45 ? -6.659 6.181 -2.959 1.00 0.00 42 ILE A CA 10
ATOM 17472 C C . ILE A 1 45 ? -7.219 6.990 -1.770 1.00 0.00 42 ILE A C 10
ATOM 17473 O O . ILE A 1 45 ? -6.807 6.767 -0.629 1.00 0.00 42 ILE A O 10
ATOM 17489 N N . ASN A 1 46 ? -8.190 7.872 -2.000 1.00 0.00 43 ASN A N 10
ATOM 17490 C CA . ASN A 1 46 ? -8.818 8.592 -0.879 1.00 0.00 43 ASN A CA 10
ATOM 17491 C C . ASN A 1 46 ? -9.825 7.731 -0.086 1.00 0.00 43 ASN A C 10
ATOM 17492 O O . ASN A 1 46 ? -9.980 7.932 1.119 1.00 0.00 43 ASN A O 10
ATOM 17503 N N . LYS A 1 47 ? -10.493 6.765 -0.721 1.00 0.00 44 LYS A N 10
ATOM 17504 C CA . LYS A 1 47 ? -11.491 5.952 -0.011 1.00 0.00 44 LYS A CA 10
ATOM 17505 C C . LYS A 1 47 ? -10.868 4.820 0.817 1.00 0.00 44 LYS A C 10
ATOM 17506 O O . LYS A 1 47 ? -11.370 4.508 1.895 1.00 0.00 44 LYS A O 10
ATOM 17525 N N . LEU A 1 48 ? -9.785 4.200 0.346 1.00 0.00 45 LEU A N 10
ATOM 17526 C CA . LEU A 1 48 ? -9.102 3.174 1.159 1.00 0.00 45 LEU A CA 10
ATOM 17527 C C . LEU A 1 48 ? -8.399 3.763 2.387 1.00 0.00 45 LEU A C 10
ATOM 17528 O O . LEU A 1 48 ? -8.461 3.217 3.489 1.00 0.00 45 LEU A O 10
ATOM 17544 N N . ASN A 1 49 ? -7.772 4.915 2.182 1.00 0.00 46 ASN A N 10
ATOM 17545 C CA . ASN A 1 49 ? -7.167 5.663 3.298 1.00 0.00 46 ASN A CA 10
ATOM 17546 C C . ASN A 1 49 ? -8.209 6.202 4.300 1.00 0.00 46 ASN A C 10
ATOM 17547 O O . ASN A 1 49 ? -7.919 6.358 5.486 1.00 0.00 46 ASN A O 10
ATOM 17558 N N . ASP A 1 50 ? -9.425 6.460 3.825 1.00 0.00 47 ASP A N 10
ATOM 17559 C CA . ASP A 1 50 ? -10.530 6.832 4.728 1.00 0.00 47 ASP A CA 10
ATOM 17560 C C . ASP A 1 50 ? -11.151 5.601 5.418 1.00 0.00 47 ASP A C 10
ATOM 17561 O O . ASP A 1 50 ? -11.494 5.675 6.599 1.00 0.00 47 ASP A O 10
ATOM 17570 N N . GLY A 1 51 ? -11.303 4.478 4.713 1.00 0.00 48 GLY A N 10
ATOM 17571 C CA . GLY A 1 51 ? -11.805 3.255 5.356 1.00 0.00 48 GLY A CA 10
ATOM 17572 C C . GLY A 1 51 ? -13.208 2.793 4.928 1.00 0.00 48 GLY A C 10
ATOM 17573 O O . GLY A 1 51 ? -13.817 1.976 5.619 1.00 0.00 48 GLY A O 10
ATOM 17577 N N . SER A 1 52 ? -13.749 3.305 3.823 1.00 0.00 49 SER A N 10
ATOM 17578 C CA . SER A 1 52 ? -15.127 2.951 3.418 1.00 0.00 49 SER A CA 10
ATOM 17579 C C . SER A 1 52 ? -15.293 1.573 2.737 1.00 0.00 49 SER A C 10
ATOM 17580 O O . SER A 1 52 ? -16.416 1.113 2.529 1.00 0.00 49 SER A O 10
ATOM 17588 N N . ILE A 1 53 ? -14.188 0.932 2.368 1.00 0.00 50 ILE A N 10
ATOM 17589 C CA . ILE A 1 53 ? -14.216 -0.273 1.520 1.00 0.00 50 ILE A CA 10
ATOM 17590 C C . ILE A 1 53 ? -13.699 -1.460 2.322 1.00 0.00 50 ILE A C 10
ATOM 17591 O O . ILE A 1 53 ? -12.595 -1.424 2.869 1.00 0.00 50 ILE A O 10
ATOM 17607 N N . THR A 1 54 ? -14.528 -2.489 2.448 1.00 0.00 51 THR A N 10
ATOM 17608 C CA . THR A 1 54 ? -14.265 -3.518 3.463 1.00 0.00 51 THR A CA 10
ATOM 17609 C C . THR A 1 54 ? -13.580 -4.727 2.825 1.00 0.00 51 THR A C 10
ATOM 17610 O O . THR A 1 54 ? -14.042 -5.358 1.874 1.00 0.00 51 THR A O 10
ATOM 17621 N N . LEU A 1 55 ? -12.400 -4.960 3.384 1.00 0.00 52 LEU A N 10
ATOM 17622 C CA . LEU A 1 55 ? -11.399 -5.817 2.750 1.00 0.00 52 LEU A CA 10
ATOM 17623 C C . LEU A 1 55 ? -11.452 -7.243 3.298 1.00 0.00 52 LEU A C 10
ATOM 17624 O O . LEU A 1 55 ? -11.673 -7.494 4.483 1.00 0.00 52 LEU A O 10
ATOM 17640 N N . GLU A 1 56 ? -11.086 -8.157 2.413 1.00 0.00 53 GLU A N 10
ATOM 17641 C CA . GLU A 1 56 ? -10.613 -9.478 2.838 1.00 0.00 53 GLU A CA 10
ATOM 17642 C C . GLU A 1 56 ? -9.075 -9.452 2.803 1.00 0.00 53 GLU A C 10
ATOM 17643 O O . GLU A 1 56 ? -8.448 -8.512 2.309 1.00 0.00 53 GLU A O 10
ATOM 17655 N N . ASN A 1 57 ? -8.459 -10.490 3.356 1.00 0.00 54 ASN A N 10
ATOM 17656 C CA . ASN A 1 57 ? -7.000 -10.469 3.575 1.00 0.00 54 ASN A CA 10
ATOM 17657 C C . ASN A 1 57 ? -6.245 -11.529 2.776 1.00 0.00 54 ASN A C 10
ATOM 17658 O O . ASN A 1 57 ? -5.277 -12.120 3.262 1.00 0.00 54 ASN A O 10
ATOM 17669 N N . ALA A 1 58 ? -6.698 -11.808 1.560 1.00 0.00 55 ALA A N 10
ATOM 17670 C CA . ALA A 1 58 ? -6.173 -12.990 0.866 1.00 0.00 55 ALA A CA 10
ATOM 17671 C C . ALA A 1 58 ? -6.359 -13.000 -0.659 1.00 0.00 55 ALA A C 10
ATOM 17672 O O . ALA A 1 58 ? -5.377 -12.915 -1.397 1.00 0.00 55 ALA A O 10
ATOM 17679 N N . LYS A 1 59 ? -7.583 -13.247 -1.129 1.00 0.00 56 LYS A N 10
ATOM 17680 C CA . LYS A 1 59 ? -7.783 -13.656 -2.537 1.00 0.00 56 LYS A CA 10
ATOM 17681 C C . LYS A 1 59 ? -7.722 -12.536 -3.590 1.00 0.00 56 LYS A C 10
ATOM 17682 O O . LYS A 1 59 ? -8.358 -12.631 -4.636 1.00 0.00 56 LYS A O 10
ATOM 17701 N N . TYR A 1 60 ? -6.909 -11.513 -3.381 1.00 0.00 57 TYR A N 10
ATOM 17702 C CA . TYR A 1 60 ? -6.644 -10.523 -4.440 1.00 0.00 57 TYR A CA 10
ATOM 17703 C C . TYR A 1 60 ? -5.195 -10.574 -4.963 1.00 0.00 57 TYR A C 10
ATOM 17704 O O . TYR A 1 60 ? -4.696 -9.509 -5.328 1.00 0.00 57 TYR A O 10
ATOM 17722 N N . GLU A 1 61 ? -4.451 -11.683 -4.810 1.00 0.00 58 GLU A N 10
ATOM 17723 C CA . GLU A 1 61 ? -2.971 -11.692 -4.999 1.00 0.00 58 GLU A CA 10
ATOM 17724 C C . GLU A 1 61 ? -2.465 -11.314 -6.424 1.00 0.00 58 GLU A C 10
ATOM 17725 O O . GLU A 1 61 ? -1.468 -11.841 -6.919 1.00 0.00 58 GLU A O 10
ATOM 17737 N N . THR A 1 62 ? -3.120 -10.350 -7.057 1.00 0.00 59 THR A N 10
ATOM 17738 C CA . THR A 1 62 ? -2.599 -9.699 -8.266 1.00 0.00 59 THR A CA 10
ATOM 17739 C C . THR A 1 62 ? -3.100 -8.255 -8.182 1.00 0.00 59 THR A C 10
ATOM 17740 O O . THR A 1 62 ? -4.301 -7.983 -8.138 1.00 0.00 59 THR A O 10
ATOM 17751 N N . VAL A 1 63 ? -2.154 -7.344 -8.058 1.00 0.00 60 VAL A N 10
ATOM 17752 C CA . VAL A 1 63 ? -2.474 -5.940 -7.760 1.00 0.00 60 VAL A CA 10
ATOM 17753 C C . VAL A 1 63 ? -2.352 -5.240 -9.134 1.00 0.00 60 VAL A C 10
ATOM 17754 O O . VAL A 1 63 ? -1.396 -5.489 -9.875 1.00 0.00 60 VAL A O 10
ATOM 17767 N N . HIS A 1 64 ? -3.250 -4.321 -9.473 1.00 0.00 61 HIS A N 10
ATOM 17768 C CA . HIS A 1 64 ? -2.960 -3.370 -10.556 1.00 0.00 61 HIS A CA 10
ATOM 17769 C C . HIS A 1 64 ? -3.084 -1.963 -9.944 1.00 0.00 61 HIS A C 10
ATOM 17770 O O . HIS A 1 64 ? -4.065 -1.706 -9.250 1.00 0.00 61 HIS A O 10
ATOM 17784 N N . TYR A 1 65 ? -2.153 -1.022 -10.190 1.00 0.00 62 TYR A N 10
ATOM 17785 C CA . TYR A 1 65 ? -2.407 0.364 -9.745 1.00 0.00 62 TYR A CA 10
ATOM 17786 C C . TYR A 1 65 ? -2.520 1.214 -11.020 1.00 0.00 62 TYR A C 10
ATOM 17787 O O . TYR A 1 65 ? -1.723 1.083 -11.951 1.00 0.00 62 TYR A O 10
ATOM 17805 N N . LEU A 1 66 ? -3.440 2.177 -11.004 1.00 0.00 63 LEU A N 10
ATOM 17806 C CA . LEU A 1 66 ? -3.544 3.195 -12.051 1.00 0.00 63 LEU A CA 10
ATOM 17807 C C . LEU A 1 66 ? -3.466 4.644 -11.546 1.00 0.00 63 LEU A C 10
ATOM 17808 O O . LEU A 1 66 ? -4.341 5.101 -10.811 1.00 0.00 63 LEU A O 10
ATOM 17824 N N . THR A 1 67 ? -2.403 5.360 -11.894 1.00 0.00 64 THR A N 10
ATOM 17825 C CA . THR A 1 67 ? -2.139 6.685 -11.310 1.00 0.00 64 THR A CA 10
ATOM 17826 C C . THR A 1 67 ? -1.380 7.423 -12.452 1.00 0.00 64 THR A C 10
ATOM 17827 O O . THR A 1 67 ? -0.657 6.779 -13.217 1.00 0.00 64 THR A O 10
ATOM 17838 N N . PRO A 1 68 ? -1.391 8.757 -12.556 1.00 0.00 65 PRO A N 10
ATOM 17839 C CA . PRO A 1 68 ? -0.527 9.493 -13.493 1.00 0.00 65 PRO A CA 10
ATOM 17840 C C . PRO A 1 68 ? 0.976 9.255 -13.329 1.00 0.00 65 PRO A C 10
ATOM 17841 O O . PRO A 1 68 ? 1.482 9.074 -12.221 1.00 0.00 65 PRO A O 10
ATOM 17852 N N . GLU A 1 69 ? 1.690 9.309 -14.451 1.00 0.00 66 GLU A N 10
ATOM 17853 C CA . GLU A 1 69 ? 3.164 9.316 -14.414 1.00 0.00 66 GLU A CA 10
ATOM 17854 C C . GLU A 1 69 ? 3.745 10.593 -15.064 1.00 0.00 66 GLU A C 10
ATOM 17855 O O . GLU A 1 69 ? 4.829 10.567 -15.648 1.00 0.00 66 GLU A O 10
ATOM 17867 N N . ALA A 1 70 ? 3.020 11.711 -15.002 1.00 0.00 67 ALA A N 10
ATOM 17868 C CA . ALA A 1 70 ? 3.403 12.906 -15.774 1.00 0.00 67 ALA A CA 10
ATOM 17869 C C . ALA A 1 70 ? 3.966 13.987 -14.843 1.00 0.00 67 ALA A C 10
ATOM 17870 O O . ALA A 1 70 ? 5.099 14.439 -15.022 1.00 0.00 67 ALA A O 10
ATOM 17877 N N . GLN A 1 71 ? 3.168 14.439 -13.876 1.00 0.00 68 GLN A N 10
ATOM 17878 C CA . GLN A 1 71 ? 3.541 15.615 -13.073 1.00 0.00 68 GLN A CA 10
ATOM 17879 C C . GLN A 1 71 ? 4.505 15.165 -11.972 1.00 0.00 68 GLN A C 10
ATOM 17880 O O . GLN A 1 71 ? 4.151 14.347 -11.121 1.00 0.00 68 GLN A O 10
ATOM 17894 N N . THR A 1 72 ? 5.744 15.653 -12.030 1.00 0.00 69 THR A N 10
ATOM 17895 C CA . THR A 1 72 ? 6.804 15.122 -11.156 1.00 0.00 69 THR A CA 10
ATOM 17896 C C . THR A 1 72 ? 6.640 15.584 -9.699 1.00 0.00 69 THR A C 10
ATOM 17897 O O . THR A 1 72 ? 7.180 16.604 -9.266 1.00 0.00 69 THR A O 10
ATOM 17908 N N . ASP A 1 73 ? 5.900 14.786 -8.939 1.00 0.00 70 ASP A N 10
ATOM 17909 C CA . ASP A 1 73 ? 5.813 14.958 -7.483 1.00 0.00 70 ASP A CA 10
ATOM 17910 C C . ASP A 1 73 ? 5.953 13.561 -6.855 1.00 0.00 70 ASP A C 10
ATOM 17911 O O . ASP A 1 73 ? 6.043 12.552 -7.562 1.00 0.00 70 ASP A O 10
ATOM 17920 N N . ILE A 1 74 ? 5.927 13.465 -5.526 1.00 0.00 71 ILE A N 10
ATOM 17921 C CA . ILE A 1 74 ? 5.839 12.126 -4.911 1.00 0.00 71 ILE A CA 10
ATOM 17922 C C . ILE A 1 74 ? 4.372 11.671 -4.876 1.00 0.00 71 ILE A C 10
ATOM 17923 O O . ILE A 1 74 ? 3.441 12.473 -4.777 1.00 0.00 71 ILE A O 10
ATOM 17939 N N . LYS A 1 75 ? 4.188 10.359 -4.967 1.00 0.00 72 LYS A N 10
ATOM 17940 C CA . LYS A 1 75 ? 2.813 9.834 -5.169 1.00 0.00 72 LYS A CA 10
ATOM 17941 C C . LYS A 1 75 ? 2.096 9.153 -3.975 1.00 0.00 72 LYS A C 10
ATOM 17942 O O . LYS A 1 75 ? 0.899 9.386 -3.798 1.00 0.00 72 LYS A O 10
ATOM 17961 N N . PHE A 1 76 ? 2.707 8.172 -3.310 1.00 0.00 73 PHE A N 10
ATOM 17962 C CA . PHE A 1 76 ? 1.920 7.207 -2.523 1.00 0.00 73 PHE A CA 10
ATOM 17963 C C . PHE A 1 76 ? 2.534 7.094 -1.127 1.00 0.00 73 PHE A C 10
ATOM 17964 O O . PHE A 1 76 ? 3.759 7.148 -0.993 1.00 0.00 73 PHE A O 10
ATOM 17981 N N . PRO A 1 77 ? 1.755 6.822 -0.073 1.00 0.00 74 PRO A N 10
ATOM 17982 C CA . PRO A 1 77 ? 2.341 6.655 1.258 1.00 0.00 74 PRO A CA 10
ATOM 17983 C C . PRO A 1 77 ? 2.899 5.240 1.449 1.00 0.00 74 PRO A C 10
ATOM 17984 O O . PRO A 1 77 ? 2.388 4.267 0.890 1.00 0.00 74 PRO A O 10
ATOM 17995 N N . LYS A 1 78 ? 3.939 5.126 2.266 1.00 0.00 75 LYS A N 10
ATOM 17996 C CA . LYS A 1 78 ? 4.471 3.794 2.619 1.00 0.00 75 LYS A CA 10
ATOM 17997 C C . LYS A 1 78 ? 3.462 2.904 3.376 1.00 0.00 75 LYS A C 10
ATOM 17998 O O . LYS A 1 78 ? 3.418 1.684 3.192 1.00 0.00 75 LYS A O 10
ATOM 18017 N N . LYS A 1 79 ? 2.657 3.512 4.250 1.00 0.00 76 LYS A N 10
ATOM 18018 C CA . LYS A 1 79 ? 1.666 2.752 5.033 1.00 0.00 76 LYS A CA 10
ATOM 18019 C C . LYS A 1 79 ? 0.657 1.982 4.166 1.00 0.00 76 LYS A C 10
ATOM 18020 O O . LYS A 1 79 ? 0.254 0.873 4.530 1.00 0.00 76 LYS A O 10
ATOM 18039 N N . LEU A 1 80 ? 0.272 2.520 3.008 1.00 0.00 77 LEU A N 10
ATOM 18040 C CA . LEU A 1 80 ? -0.678 1.786 2.146 1.00 0.00 77 LEU A CA 10
ATOM 18041 C C . LEU A 1 80 ? 0.030 0.639 1.399 1.00 0.00 77 LEU A C 10
ATOM 18042 O O . LEU A 1 80 ? -0.589 -0.402 1.185 1.00 0.00 77 LEU A O 10
ATOM 18058 N N . ILE A 1 81 ? 1.321 0.749 1.074 1.00 0.00 78 ILE A N 10
ATOM 18059 C CA . ILE A 1 81 ? 2.095 -0.406 0.602 1.00 0.00 78 ILE A CA 10
ATOM 18060 C C . ILE A 1 81 ? 2.122 -1.535 1.663 1.00 0.00 78 ILE A C 10
ATOM 18061 O O . ILE A 1 81 ? 2.014 -2.708 1.300 1.00 0.00 78 ILE A O 10
ATOM 18077 N N . SER A 1 82 ? 2.235 -1.223 2.962 1.00 0.00 79 SER A N 10
ATOM 18078 C CA . SER A 1 82 ? 2.138 -2.277 3.990 1.00 0.00 79 SER A CA 10
ATOM 18079 C C . SER A 1 82 ? 0.738 -2.924 4.057 1.00 0.00 79 SER A C 10
ATOM 18080 O O . SER A 1 82 ? 0.618 -4.140 4.216 1.00 0.00 79 SER A O 10
ATOM 18088 N N . VAL A 1 83 ? -0.316 -2.122 3.908 1.00 0.00 80 VAL A N 10
ATOM 18089 C CA . VAL A 1 83 ? -1.690 -2.666 3.822 1.00 0.00 80 VAL A CA 10
ATOM 18090 C C . VAL A 1 83 ? -1.871 -3.575 2.589 1.00 0.00 80 VAL A C 10
ATOM 18091 O O . VAL A 1 83 ? -2.488 -4.636 2.694 1.00 0.00 80 VAL A O 10
ATOM 18104 N N . LEU A 1 84 ? -1.329 -3.191 1.430 1.00 0.00 81 LEU A N 10
ATOM 18105 C CA . LEU A 1 84 ? -1.358 -4.072 0.251 1.00 0.00 81 LEU A CA 10
ATOM 18106 C C . LEU A 1 84 ? -0.638 -5.409 0.495 1.00 0.00 81 LEU A C 10
ATOM 18107 O O . LEU A 1 84 ? -1.132 -6.456 0.082 1.00 0.00 81 LEU A O 10
ATOM 18123 N N . ALA A 1 85 ? 0.516 -5.389 1.167 1.00 0.00 82 ALA A N 10
ATOM 18124 C CA . ALA A 1 85 ? 1.209 -6.637 1.522 1.00 0.00 82 ALA A CA 10
ATOM 18125 C C . ALA A 1 85 ? 0.414 -7.537 2.484 1.00 0.00 82 ALA A C 10
ATOM 18126 O O . ALA A 1 85 ? 0.581 -8.757 2.475 1.00 0.00 82 ALA A O 10
ATOM 18133 N N . ASP A 1 86 ? -0.419 -6.947 3.342 1.00 0.00 83 ASP A N 10
ATOM 18134 C CA . ASP A 1 86 ? -1.135 -7.735 4.366 1.00 0.00 83 ASP A CA 10
ATOM 18135 C C . ASP A 1 86 ? -2.303 -8.604 3.849 1.00 0.00 83 ASP A C 10
ATOM 18136 O O . ASP A 1 86 ? -2.845 -9.427 4.586 1.00 0.00 83 ASP A O 10
ATOM 18145 N N . SER A 1 87 ? -2.696 -8.419 2.594 1.00 0.00 84 SER A N 10
ATOM 18146 C CA . SER A 1 87 ? -3.814 -9.193 2.017 1.00 0.00 84 SER A CA 10
ATOM 18147 C C . SER A 1 87 ? -3.350 -10.287 1.036 1.00 0.00 84 SER A C 10
ATOM 18148 O O . SER A 1 87 ? -4.031 -10.570 0.048 1.00 0.00 84 SER A O 10
ATOM 18156 N N . LEU A 1 88 ? -2.190 -10.897 1.274 1.00 0.00 85 LEU A N 10
ATOM 18157 C CA . LEU A 1 88 ? -1.544 -11.706 0.240 1.00 0.00 85 LEU A CA 10
ATOM 18158 C C . LEU A 1 88 ? -1.059 -13.046 0.811 1.00 0.00 85 LEU A C 10
ATOM 18159 O O . LEU A 1 88 ? -0.804 -13.197 2.007 1.00 0.00 85 LEU A O 10
ATOM 18175 N N . LYS A 1 89 ? -0.848 -13.996 -0.094 1.00 0.00 86 LYS A N 10
ATOM 18176 C CA . LYS A 1 89 ? -0.099 -15.219 0.228 1.00 0.00 86 LYS A CA 10
ATOM 18177 C C . LYS A 1 89 ? 1.204 -15.104 -0.615 1.00 0.00 86 LYS A C 10
ATOM 18178 O O . LYS A 1 89 ? 1.613 -13.977 -0.910 1.00 0.00 86 LYS A O 10
ATOM 18197 N N . PRO A 1 90 ? 1.951 -16.152 -0.988 1.00 0.00 87 PRO A N 10
ATOM 18198 C CA . PRO A 1 90 ? 3.280 -15.980 -1.601 1.00 0.00 87 PRO A CA 10
ATOM 18199 C C . PRO A 1 90 ? 3.252 -15.241 -2.950 1.00 0.00 87 PRO A C 10
ATOM 18200 O O . PRO A 1 90 ? 4.205 -14.532 -3.271 1.00 0.00 87 PRO A O 10
ATOM 18211 N N . ASN A 1 91 ? 2.202 -15.422 -3.754 1.00 0.00 88 ASN A N 10
ATOM 18212 C CA . ASN A 1 91 ? 2.221 -14.904 -5.141 1.00 0.00 88 ASN A CA 10
ATOM 18213 C C . ASN A 1 91 ? 1.601 -13.491 -5.183 1.00 0.00 88 ASN A C 10
ATOM 18214 O O . ASN A 1 91 ? 0.813 -13.168 -6.073 1.00 0.00 88 ASN A O 10
ATOM 18225 N N . GLY A 1 92 ? 1.995 -12.629 -4.246 1.00 0.00 89 GLY A N 10
ATOM 18226 C CA . GLY A 1 92 ? 1.592 -11.219 -4.302 1.00 0.00 89 GLY A CA 10
ATOM 18227 C C . GLY A 1 92 ? 2.479 -10.495 -5.295 1.00 0.00 89 GLY A C 10
ATOM 18228 O O . GLY A 1 92 ? 3.689 -10.436 -5.115 1.00 0.00 89 GLY A O 10
ATOM 18232 N N . SER A 1 93 ? 1.890 -9.984 -6.359 1.00 0.00 90 SER A N 10
ATOM 18233 C CA . SER A 1 93 ? 2.695 -9.531 -7.500 1.00 0.00 90 SER A CA 10
ATOM 18234 C C . SER A 1 93 ? 2.053 -8.224 -7.978 1.00 0.00 90 SER A C 10
ATOM 18235 O O . SER A 1 93 ? 0.951 -8.190 -8.530 1.00 0.00 90 SER A O 10
ATOM 18243 N N . LEU A 1 94 ? 2.749 -7.135 -7.686 1.00 0.00 91 LEU A N 10
ATOM 18244 C CA . LEU A 1 94 ? 2.241 -5.787 -7.853 1.00 0.00 91 LEU A CA 10
ATOM 18245 C C . LEU A 1 94 ? 2.642 -5.327 -9.251 1.00 0.00 91 LEU A C 10
ATOM 18246 O O . LEU A 1 94 ? 3.818 -5.390 -9.605 1.00 0.00 91 LEU A O 10
ATOM 18262 N N . ILE A 1 95 ? 1.695 -4.808 -10.028 1.00 0.00 92 ILE A N 10
ATOM 18263 C CA . ILE A 1 95 ? 2.053 -4.160 -11.300 1.00 0.00 92 ILE A CA 10
ATOM 18264 C C . ILE A 1 95 ? 1.928 -2.661 -11.162 1.00 0.00 92 ILE A C 10
ATOM 18265 O O . ILE A 1 95 ? 0.868 -2.070 -11.387 1.00 0.00 92 ILE A O 10
ATOM 18281 N N . GLY A 1 96 ? 3.010 -2.079 -10.687 1.00 0.00 93 GLY A N 10
ATOM 18282 C CA . GLY A 1 96 ? 2.893 -0.702 -10.228 1.00 0.00 93 GLY A CA 10
ATOM 18283 C C . GLY A 1 96 ? 4.015 0.298 -10.428 1.00 0.00 93 GLY A C 10
ATOM 18284 O O . GLY A 1 96 ? 3.943 1.153 -11.312 1.00 0.00 93 GLY A O 10
ATOM 18288 N N . LEU A 1 97 ? 4.997 0.301 -9.535 1.00 0.00 94 LEU A N 10
ATOM 18289 C CA . LEU A 1 97 ? 5.523 1.595 -9.082 1.00 0.00 94 LEU A CA 10
ATOM 18290 C C . LEU A 1 97 ? 6.997 1.751 -9.512 1.00 0.00 94 LEU A C 10
ATOM 18291 O O . LEU A 1 97 ? 7.617 0.842 -10.066 1.00 0.00 94 LEU A O 10
ATOM 18307 N N . SER A 1 98 ? 7.526 2.958 -9.313 1.00 0.00 95 SER A N 10
ATOM 18308 C CA . SER A 1 98 ? 8.777 3.364 -9.984 1.00 0.00 95 SER A CA 10
ATOM 18309 C C . SER A 1 98 ? 9.970 3.491 -9.009 1.00 0.00 95 SER A C 10
ATOM 18310 O O . SER A 1 98 ? 10.287 2.539 -8.295 1.00 0.00 95 SER A O 10
ATOM 18318 N N . ASP A 1 99 ? 10.694 4.616 -9.036 1.00 0.00 96 ASP A N 10
ATOM 18319 C CA . ASP A 1 99 ? 12.086 4.629 -8.540 1.00 0.00 96 ASP A CA 10
ATOM 18320 C C . ASP A 1 99 ? 12.255 4.702 -7.017 1.00 0.00 96 ASP A C 10
ATOM 18321 O O . ASP A 1 99 ? 13.026 3.921 -6.459 1.00 0.00 96 ASP A O 10
ATOM 18330 N N . ILE A 1 100 ? 11.559 5.603 -6.323 1.00 0.00 97 ILE A N 10
ATOM 18331 C CA . ILE A 1 100 ? 11.578 5.574 -4.831 1.00 0.00 97 ILE A CA 10
ATOM 18332 C C . ILE A 1 100 ? 11.044 4.225 -4.287 1.00 0.00 97 ILE A C 10
ATOM 18333 O O . ILE A 1 100 ? 11.420 3.692 -3.229 1.00 0.00 97 ILE A O 10
ATOM 18349 N N . TYR A 1 101 ? 10.146 3.657 -5.080 1.00 0.00 98 TYR A N 10
ATOM 18350 C CA . TYR A 1 101 ? 9.444 2.455 -4.664 1.00 0.00 98 TYR A CA 10
ATOM 18351 C C . TYR A 1 101 ? 10.350 1.206 -4.793 1.00 0.00 98 TYR A C 10
ATOM 18352 O O . TYR A 1 101 ? 10.040 0.155 -4.241 1.00 0.00 98 TYR A O 10
ATOM 18370 N N . LYS A 1 102 ? 11.508 1.319 -5.445 1.00 0.00 99 LYS A N 10
ATOM 18371 C CA . LYS A 1 102 ? 12.494 0.225 -5.467 1.00 0.00 99 LYS A CA 10
ATOM 18372 C C . LYS A 1 102 ? 13.074 -0.074 -4.076 1.00 0.00 99 LYS A C 10
ATOM 18373 O O . LYS A 1 102 ? 13.098 -1.227 -3.644 1.00 0.00 99 LYS A O 10
ATOM 18392 N N . VAL A 1 103 ? 13.526 0.954 -3.359 1.00 0.00 100 VAL A N 10
ATOM 18393 C CA . VAL A 1 103 ? 13.958 0.762 -1.959 1.00 0.00 100 VAL A CA 10
ATOM 18394 C C . VAL A 1 103 ? 12.773 0.349 -1.063 1.00 0.00 100 VAL A C 10
ATOM 18395 O O . VAL A 1 103 ? 12.927 -0.491 -0.170 1.00 0.00 100 VAL A O 10
ATOM 18408 N N . ASP A 1 104 ? 11.581 0.898 -1.312 1.00 0.00 101 ASP A N 10
ATOM 18409 C CA . ASP A 1 104 ? 10.386 0.405 -0.609 1.00 0.00 101 ASP A CA 10
ATOM 18410 C C . ASP A 1 104 ? 10.103 -1.082 -0.879 1.00 0.00 101 ASP A C 10
ATOM 18411 O O . ASP A 1 104 ? 9.775 -1.825 0.044 1.00 0.00 101 ASP A O 10
ATOM 18420 N N . ALA A 1 105 ? 10.227 -1.524 -2.135 1.00 0.00 102 ALA A N 10
ATOM 18421 C CA . ALA A 1 105 ? 10.084 -2.947 -2.458 1.00 0.00 102 ALA A CA 10
ATOM 18422 C C . ALA A 1 105 ? 11.080 -3.800 -1.663 1.00 0.00 102 ALA A C 10
ATOM 18423 O O . ALA A 1 105 ? 10.735 -4.852 -1.131 1.00 0.00 102 ALA A O 10
ATOM 18430 N N . LEU A 1 106 ? 12.325 -3.327 -1.580 1.00 0.00 103 LEU A N 10
ATOM 18431 C CA . LEU A 1 106 ? 13.376 -4.051 -0.846 1.00 0.00 103 LEU A CA 10
ATOM 18432 C C . LEU A 1 106 ? 13.001 -4.332 0.611 1.00 0.00 103 LEU A C 10
ATOM 18433 O O . LEU A 1 106 ? 13.175 -5.439 1.119 1.00 0.00 103 LEU A O 10
ATOM 18449 N N . ILE A 1 107 ? 12.526 -3.291 1.284 1.00 0.00 104 ILE A N 10
ATOM 18450 C CA . ILE A 1 107 ? 12.336 -3.359 2.740 1.00 0.00 104 ILE A CA 10
ATOM 18451 C C . ILE A 1 107 ? 11.040 -4.085 3.139 1.00 0.00 104 ILE A C 10
ATOM 18452 O O . ILE A 1 107 ? 11.015 -4.849 4.105 1.00 0.00 104 ILE A O 10
ATOM 18468 N N . ASN A 1 108 ? 9.988 -3.914 2.343 1.00 0.00 105 ASN A N 10
ATOM 18469 C CA . ASN A 1 108 ? 8.781 -4.726 2.461 1.00 0.00 105 ASN A CA 10
ATOM 18470 C C . ASN A 1 108 ? 8.938 -6.186 1.980 1.00 0.00 105 ASN A C 10
ATOM 18471 O O . ASN A 1 108 ? 7.981 -6.956 2.073 1.00 0.00 105 ASN A O 10
ATOM 18482 N N . GLY A 1 109 ? 10.118 -6.609 1.513 1.00 0.00 106 GLY A N 10
ATOM 18483 C CA . GLY A 1 109 ? 10.260 -7.979 0.988 1.00 0.00 106 GLY A CA 10
ATOM 18484 C C . GLY A 1 109 ? 9.426 -8.253 -0.268 1.00 0.00 106 GLY A C 10
ATOM 18485 O O . GLY A 1 109 ? 8.862 -9.330 -0.456 1.00 0.00 106 GLY A O 10
ATOM 18489 N N . PHE A 1 110 ? 9.437 -7.261 -1.147 1.00 0.00 107 PHE A N 10
ATOM 18490 C CA . PHE A 1 110 ? 8.988 -7.415 -2.528 1.00 0.00 107 PHE A CA 10
ATOM 18491 C C . PHE A 1 110 ? 10.236 -7.406 -3.400 1.00 0.00 107 PHE A C 10
ATOM 18492 O O . PHE A 1 110 ? 10.968 -6.417 -3.476 1.00 0.00 107 PHE A O 10
ATOM 18509 N N . GLU A 1 111 ? 10.521 -8.547 -3.982 1.00 0.00 108 GLU A N 10
ATOM 18510 C CA . GLU A 1 111 ? 11.766 -8.697 -4.737 1.00 0.00 108 GLU A CA 10
ATOM 18511 C C . GLU A 1 111 ? 11.411 -8.512 -6.214 1.00 0.00 108 GLU A C 10
ATOM 18512 O O . GLU A 1 111 ? 10.588 -9.211 -6.808 1.00 0.00 108 GLU A O 10
ATOM 18524 N N . ILE A 1 112 ? 12.026 -7.468 -6.759 1.00 0.00 109 ILE A N 10
ATOM 18525 C CA . ILE A 1 112 ? 11.586 -6.868 -8.014 1.00 0.00 109 ILE A CA 10
ATOM 18526 C C . ILE A 1 112 ? 11.962 -7.733 -9.221 1.00 0.00 109 ILE A C 10
ATOM 18527 O O . ILE A 1 112 ? 12.924 -8.505 -9.217 1.00 0.00 109 ILE A O 10
ATOM 18543 N N . ILE A 1 113 ? 11.146 -7.582 -10.257 1.00 0.00 110 ILE A N 10
ATOM 18544 C CA . ILE A 1 113 ? 11.360 -8.306 -11.511 1.00 0.00 110 ILE A CA 10
ATOM 18545 C C . ILE A 1 113 ? 11.061 -7.330 -12.653 1.00 0.00 110 ILE A C 10
ATOM 18546 O O . ILE A 1 113 ? 10.013 -6.676 -12.690 1.00 0.00 110 ILE A O 10
ATOM 18562 N N . ASN A 1 114 ? 12.005 -7.234 -13.587 1.00 0.00 111 ASN A N 10
ATOM 18563 C CA . ASN A 1 114 ? 11.837 -6.316 -14.722 1.00 0.00 111 ASN A CA 10
ATOM 18564 C C . ASN A 1 114 ? 11.537 -7.081 -16.008 1.00 0.00 111 ASN A C 10
ATOM 18565 O O . ASN A 1 114 ? 12.355 -7.271 -16.910 1.00 0.00 111 ASN A O 10
ATOM 18576 N N . GLU A 1 115 ? 10.275 -7.455 -16.060 1.00 0.00 112 GLU A N 10
ATOM 18577 C CA . GLU A 1 115 ? 9.643 -7.950 -17.276 1.00 0.00 112 GLU A CA 10
ATOM 18578 C C . GLU A 1 115 ? 8.984 -6.740 -17.971 1.00 0.00 112 GLU A C 10
ATOM 18579 O O . GLU A 1 115 ? 8.757 -5.722 -17.310 1.00 0.00 112 GLU A O 10
ATOM 18591 N N . PRO A 1 116 ? 8.622 -6.779 -19.263 1.00 0.00 113 PRO A N 10
ATOM 18592 C CA . PRO A 1 116 ? 7.980 -5.618 -19.912 1.00 0.00 113 PRO A CA 10
ATOM 18593 C C . PRO A 1 116 ? 6.693 -5.032 -19.291 1.00 0.00 113 PRO A C 10
ATOM 18594 O O . PRO A 1 116 ? 6.242 -3.956 -19.685 1.00 0.00 113 PRO A O 10
ATOM 18605 N N . ASP A 1 117 ? 6.165 -5.691 -18.269 1.00 0.00 114 ASP A N 10
ATOM 18606 C CA . ASP A 1 117 ? 5.305 -5.016 -17.290 1.00 0.00 114 ASP A CA 10
ATOM 18607 C C . ASP A 1 117 ? 6.101 -5.016 -15.977 1.00 0.00 114 ASP A C 10
ATOM 18608 O O . ASP A 1 117 ? 6.351 -6.073 -15.393 1.00 0.00 114 ASP A O 10
ATOM 18617 N N . TYR A 1 118 ? 6.563 -3.845 -15.541 1.00 0.00 115 TYR A N 10
ATOM 18618 C CA . TYR A 1 118 ? 7.530 -3.791 -14.438 1.00 0.00 115 TYR A CA 10
ATOM 18619 C C . TYR A 1 118 ? 6.818 -3.927 -13.093 1.00 0.00 115 TYR A C 10
ATOM 18620 O O . TYR A 1 118 ? 5.950 -3.104 -12.785 1.00 0.00 115 TYR A O 10
ATOM 18638 N N . CYS A 1 119 ? 7.089 -5.016 -12.359 1.00 0.00 116 CYS A N 10
ATOM 18639 C CA . CYS A 1 119 ? 6.578 -5.143 -10.983 1.00 0.00 116 CYS A CA 10
ATOM 18640 C C . CYS A 1 119 ? 7.507 -5.909 -10.040 1.00 0.00 116 CYS A C 10
ATOM 18641 O O . CYS A 1 119 ? 8.703 -6.097 -10.262 1.00 0.00 116 CYS A O 10
ATOM 18649 N N . TRP A 1 120 ? 6.872 -6.285 -8.928 1.00 0.00 117 TRP A N 10
ATOM 18650 C CA . TRP A 1 120 ? 7.547 -6.819 -7.748 1.00 0.00 117 TRP A CA 10
ATOM 18651 C C . TRP A 1 120 ? 6.699 -7.980 -7.269 1.00 0.00 117 TRP A C 10
ATOM 18652 O O . TRP A 1 120 ? 5.497 -7.807 -7.066 1.00 0.00 117 TRP A O 10
ATOM 18673 N N . ILE A 1 121 ? 7.286 -9.137 -7.022 1.00 0.00 118 ILE A N 10
ATOM 18674 C CA . ILE A 1 121 ? 6.523 -10.182 -6.342 1.00 0.00 118 ILE A CA 10
ATOM 18675 C C . ILE A 1 121 ? 7.140 -10.371 -4.949 1.00 0.00 118 ILE A C 10
ATOM 18676 O O . ILE A 1 121 ? 8.353 -10.344 -4.744 1.00 0.00 118 ILE A O 10
ATOM 18692 N N . LYS A 1 122 ? 6.250 -10.645 -4.005 1.00 0.00 119 LYS A N 10
ATOM 18693 C CA . LYS A 1 122 ? 6.649 -10.805 -2.601 1.00 0.00 119 LYS A CA 10
ATOM 18694 C C . LYS A 1 122 ? 7.229 -12.206 -2.392 1.00 0.00 119 LYS A C 10
ATOM 18695 O O . LYS A 1 122 ? 6.657 -13.211 -2.817 1.00 0.00 119 LYS A O 10
ATOM 18714 N N . MET A 1 123 ? 8.353 -12.254 -1.683 1.00 0.00 120 MET A N 10
ATOM 18715 C CA . MET A 1 123 ? 8.905 -13.538 -1.227 1.00 0.00 120 MET A CA 10
ATOM 18716 C C . MET A 1 123 ? 8.891 -13.642 0.299 1.00 0.00 120 MET A C 10
ATOM 18717 O O . MET A 1 123 ? 8.213 -14.491 0.880 1.00 0.00 120 MET A O 10
ATOM 18731 N N . TYR A 1 7 ? -9.010 -19.013 -13.200 1.00 0.00 4 TYR A N 11
ATOM 18732 C CA . TYR A 1 7 ? -9.472 -17.619 -13.239 1.00 0.00 4 TYR A CA 11
ATOM 18733 C C . TYR A 1 7 ? -9.039 -16.869 -11.981 1.00 0.00 4 TYR A C 11
ATOM 18734 O O . TYR A 1 7 ? -9.356 -17.245 -10.850 1.00 0.00 4 TYR A O 11
ATOM 18752 N N . LYS A 1 8 ? -8.265 -15.816 -12.204 1.00 0.00 5 LYS A N 11
ATOM 18753 C CA . LYS A 1 8 ? -7.590 -15.121 -11.107 1.00 0.00 5 LYS A CA 11
ATOM 18754 C C . LYS A 1 8 ? -8.440 -13.961 -10.582 1.00 0.00 5 LYS A C 11
ATOM 18755 O O . LYS A 1 8 ? -9.088 -13.226 -11.324 1.00 0.00 5 LYS A O 11
ATOM 18774 N N . THR A 1 9 ? -8.388 -13.801 -9.266 1.00 0.00 6 THR A N 11
ATOM 18775 C CA . THR A 1 9 ? -9.033 -12.667 -8.585 1.00 0.00 6 THR A CA 11
ATOM 18776 C C . THR A 1 9 ? -7.931 -11.690 -8.177 1.00 0.00 6 THR A C 11
ATOM 18777 O O . THR A 1 9 ? -6.990 -12.057 -7.473 1.00 0.00 6 THR A O 11
ATOM 18788 N N . GLY A 1 10 ? -8.009 -10.459 -8.667 1.00 0.00 7 GLY A N 11
ATOM 18789 C CA . GLY A 1 10 ? -6.980 -9.481 -8.291 1.00 0.00 7 GLY A CA 11
ATOM 18790 C C . GLY A 1 10 ? -7.544 -8.138 -7.833 1.00 0.00 7 GLY A C 11
ATOM 18791 O O . GLY A 1 10 ? -8.683 -8.021 -7.382 1.00 0.00 7 GLY A O 11
ATOM 18795 N N . LEU A 1 11 ? -6.668 -7.141 -7.871 1.00 0.00 8 LEU A N 11
ATOM 18796 C CA . LEU A 1 11 ? -6.937 -5.854 -7.220 1.00 0.00 8 LEU A CA 11
ATOM 18797 C C . LEU A 1 11 ? -6.574 -4.732 -8.187 1.00 0.00 8 LEU A C 11
ATOM 18798 O O . LEU A 1 11 ? -5.547 -4.774 -8.864 1.00 0.00 8 LEU A O 11
ATOM 18814 N N . LEU A 1 12 ? -7.409 -3.701 -8.220 1.00 0.00 9 LEU A N 11
ATOM 18815 C CA . LEU A 1 12 ? -7.133 -2.519 -9.008 1.00 0.00 9 LEU A CA 11
ATOM 18816 C C . LEU A 1 12 ? -7.178 -1.263 -8.125 1.00 0.00 9 LEU A C 11
ATOM 18817 O O . LEU A 1 12 ? -8.234 -0.861 -7.635 1.00 0.00 9 LEU A O 11
ATOM 18833 N N . LEU A 1 13 ? -6.013 -0.666 -7.923 1.00 0.00 10 LEU A N 11
ATOM 18834 C CA . LEU A 1 13 ? -5.958 0.652 -7.264 1.00 0.00 10 LEU A CA 11
ATOM 18835 C C . LEU A 1 13 ? -5.824 1.738 -8.333 1.00 0.00 10 LEU A C 11
ATOM 18836 O O . LEU A 1 13 ? -4.883 1.752 -9.124 1.00 0.00 10 LEU A O 11
ATOM 18852 N N . ILE A 1 14 ? -6.795 2.643 -8.367 1.00 0.00 11 ILE A N 11
ATOM 18853 C CA . ILE A 1 14 ? -6.784 3.725 -9.367 1.00 0.00 11 ILE A CA 11
ATOM 18854 C C . ILE A 1 14 ? -6.831 5.083 -8.667 1.00 0.00 11 ILE A C 11
ATOM 18855 O O . ILE A 1 14 ? -7.585 5.285 -7.716 1.00 0.00 11 ILE A O 11
ATOM 18871 N N . HIS A 1 15 ? -6.066 6.048 -9.175 1.00 0.00 12 HIS A N 11
ATOM 18872 C CA . HIS A 1 15 ? -6.211 7.424 -8.691 1.00 0.00 12 HIS A CA 11
ATOM 18873 C C . HIS A 1 15 ? -7.256 8.128 -9.584 1.00 0.00 12 HIS A C 11
ATOM 18874 O O . HIS A 1 15 ? -7.138 8.070 -10.809 1.00 0.00 12 HIS A O 11
ATOM 18888 N N . PRO A 1 16 ? -8.273 8.794 -9.022 1.00 0.00 13 PRO A N 11
ATOM 18889 C CA . PRO A 1 16 ? -9.411 9.303 -9.809 1.00 0.00 13 PRO A CA 11
ATOM 18890 C C . PRO A 1 16 ? -9.183 10.288 -10.963 1.00 0.00 13 PRO A C 11
ATOM 18891 O O . PRO A 1 16 ? -10.141 10.620 -11.662 1.00 0.00 13 PRO A O 11
ATOM 18902 N N . ALA A 1 17 ? -7.993 10.853 -11.117 1.00 0.00 14 ALA A N 11
ATOM 18903 C CA . ALA A 1 17 ? -7.868 12.043 -11.977 1.00 0.00 14 ALA A CA 11
ATOM 18904 C C . ALA A 1 17 ? -8.147 11.806 -13.462 1.00 0.00 14 ALA A C 11
ATOM 18905 O O . ALA A 1 17 ? -8.966 12.519 -14.044 1.00 0.00 14 ALA A O 11
ATOM 18912 N N . VAL A 1 18 ? -7.533 10.799 -14.075 1.00 0.00 15 VAL A N 11
ATOM 18913 C CA . VAL A 1 18 ? -7.955 10.416 -15.433 1.00 0.00 15 VAL A CA 11
ATOM 18914 C C . VAL A 1 18 ? -9.089 9.368 -15.355 1.00 0.00 15 VAL A C 11
ATOM 18915 O O . VAL A 1 18 ? -9.927 9.304 -16.254 1.00 0.00 15 VAL A O 11
ATOM 18928 N N . THR A 1 19 ? -9.115 8.532 -14.312 1.00 0.00 16 THR A N 11
ATOM 18929 C CA . THR A 1 19 ? -10.031 7.383 -14.282 1.00 0.00 16 THR A CA 11
ATOM 18930 C C . THR A 1 19 ? -11.494 7.718 -13.914 1.00 0.00 16 THR A C 11
ATOM 18931 O O . THR A 1 19 ? -12.355 6.844 -14.039 1.00 0.00 16 THR A O 11
ATOM 18942 N N . THR A 1 20 ? -11.832 8.972 -13.599 1.00 0.00 17 THR A N 11
ATOM 18943 C CA . THR A 1 20 ? -13.255 9.381 -13.613 1.00 0.00 17 THR A CA 11
ATOM 18944 C C . THR A 1 20 ? -13.770 9.601 -15.064 1.00 0.00 17 THR A C 11
ATOM 18945 O O . THR A 1 20 ? -14.975 9.691 -15.301 1.00 0.00 17 THR A O 11
ATOM 18956 N N . THR A 1 21 ? -12.853 9.597 -16.029 1.00 0.00 18 THR A N 11
ATOM 18957 C CA . THR A 1 21 ? -13.165 9.484 -17.461 1.00 0.00 18 THR A CA 11
ATOM 18958 C C . THR A 1 21 ? -12.709 8.072 -17.899 1.00 0.00 18 THR A C 11
ATOM 18959 O O . THR A 1 21 ? -11.577 7.931 -18.363 1.00 0.00 18 THR A O 11
ATOM 18970 N N . PRO A 1 22 ? -13.420 7.013 -17.481 1.00 0.00 19 PRO A N 11
ATOM 18971 C CA . PRO A 1 22 ? -12.874 5.652 -17.328 1.00 0.00 19 PRO A CA 11
ATOM 18972 C C . PRO A 1 22 ? -12.551 4.897 -18.632 1.00 0.00 19 PRO A C 11
ATOM 18973 O O . PRO A 1 22 ? -12.836 3.706 -18.763 1.00 0.00 19 PRO A O 11
ATOM 18984 N N . GLU A 1 23 ? -11.877 5.555 -19.570 1.00 0.00 20 GLU A N 11
ATOM 18985 C CA . GLU A 1 23 ? -11.341 4.853 -20.748 1.00 0.00 20 GLU A CA 11
ATOM 18986 C C . GLU A 1 23 ? -10.234 3.843 -20.388 1.00 0.00 20 GLU A C 11
ATOM 18987 O O . GLU A 1 23 ? -10.302 2.682 -20.796 1.00 0.00 20 GLU A O 11
ATOM 18999 N N . LEU A 1 24 ? -9.234 4.263 -19.612 1.00 0.00 21 LEU A N 11
ATOM 19000 C CA . LEU A 1 24 ? -8.208 3.325 -19.114 1.00 0.00 21 LEU A CA 11
ATOM 19001 C C . LEU A 1 24 ? -8.802 2.274 -18.155 1.00 0.00 21 LEU A C 11
ATOM 19002 O O . LEU A 1 24 ? -8.295 1.156 -18.070 1.00 0.00 21 LEU A O 11
ATOM 19018 N N . VAL A 1 25 ? -9.864 2.620 -17.426 1.00 0.00 22 VAL A N 11
ATOM 19019 C CA . VAL A 1 25 ? -10.568 1.619 -16.602 1.00 0.00 22 VAL A CA 11
ATOM 19020 C C . VAL A 1 25 ? -11.195 0.516 -17.475 1.00 0.00 22 VAL A C 11
ATOM 19021 O O . VAL A 1 25 ? -10.950 -0.663 -17.229 1.00 0.00 22 VAL A O 11
ATOM 19034 N N . GLU A 1 26 ? -11.946 0.862 -18.520 1.00 0.00 23 GLU A N 11
ATOM 19035 C CA . GLU A 1 26 ? -12.459 -0.171 -19.446 1.00 0.00 23 GLU A CA 11
ATOM 19036 C C . GLU A 1 26 ? -11.345 -0.989 -20.123 1.00 0.00 23 GLU A C 11
ATOM 19037 O O . GLU A 1 26 ? -11.487 -2.191 -20.342 1.00 0.00 23 GLU A O 11
ATOM 19049 N N . ASN A 1 27 ? -10.237 -0.331 -20.444 1.00 0.00 24 ASN A N 11
ATOM 19050 C CA . ASN A 1 27 ? -9.056 -1.002 -21.014 1.00 0.00 24 ASN A CA 11
ATOM 19051 C C . ASN A 1 27 ? -8.404 -2.037 -20.085 1.00 0.00 24 ASN A C 11
ATOM 19052 O O . ASN A 1 27 ? -8.139 -3.159 -20.518 1.00 0.00 24 ASN A O 11
ATOM 19063 N N . THR A 1 28 ? -8.123 -1.686 -18.829 1.00 0.00 25 THR A N 11
ATOM 19064 C CA . THR A 1 28 ? -7.529 -2.667 -17.896 1.00 0.00 25 THR A CA 11
ATOM 19065 C C . THR A 1 28 ? -8.497 -3.834 -17.608 1.00 0.00 25 THR A C 11
ATOM 19066 O O . THR A 1 28 ? -8.075 -4.986 -17.503 1.00 0.00 25 THR A O 11
ATOM 19077 N N . LYS A 1 29 ? -9.797 -3.544 -17.538 1.00 0.00 26 LYS A N 11
ATOM 19078 C CA . LYS A 1 29 ? -10.809 -4.607 -17.486 1.00 0.00 26 LYS A CA 11
ATOM 19079 C C . LYS A 1 29 ? -10.851 -5.447 -18.775 1.00 0.00 26 LYS A C 11
ATOM 19080 O O . LYS A 1 29 ? -11.109 -6.648 -18.700 1.00 0.00 26 LYS A O 11
ATOM 19099 N N . ALA A 1 30 ? -10.623 -4.857 -19.955 1.00 0.00 27 ALA A N 11
ATOM 19100 C CA . ALA A 1 30 ? -10.621 -5.653 -21.197 1.00 0.00 27 ALA A CA 11
ATOM 19101 C C . ALA A 1 30 ? -9.424 -6.612 -21.297 1.00 0.00 27 ALA A C 11
ATOM 19102 O O . ALA A 1 30 ? -9.574 -7.787 -21.631 1.00 0.00 27 ALA A O 11
ATOM 19109 N N . GLN A 1 31 ? -8.237 -6.107 -20.977 1.00 0.00 28 GLN A N 11
ATOM 19110 C CA . GLN A 1 31 ? -7.023 -6.908 -20.870 1.00 0.00 28 GLN A CA 11
ATOM 19111 C C . GLN A 1 31 ? -7.150 -8.093 -19.905 1.00 0.00 28 GLN A C 11
ATOM 19112 O O . GLN A 1 31 ? -6.873 -9.233 -20.281 1.00 0.00 28 GLN A O 11
ATOM 19126 N N . ALA A 1 32 ? -7.593 -7.836 -18.675 1.00 0.00 29 ALA A N 11
ATOM 19127 C CA . ALA A 1 32 ? -7.899 -8.931 -17.742 1.00 0.00 29 ALA A CA 11
ATOM 19128 C C . ALA A 1 32 ? -8.955 -9.884 -18.317 1.00 0.00 29 ALA A C 11
ATOM 19129 O O . ALA A 1 32 ? -8.818 -11.102 -18.203 1.00 0.00 29 ALA A O 11
ATOM 19136 N N . ALA A 1 33 ? -10.018 -9.339 -18.914 1.00 0.00 30 ALA A N 11
ATOM 19137 C CA . ALA A 1 33 ? -11.165 -10.186 -19.294 1.00 0.00 30 ALA A CA 11
ATOM 19138 C C . ALA A 1 33 ? -10.777 -11.202 -20.380 1.00 0.00 30 ALA A C 11
ATOM 19139 O O . ALA A 1 33 ? -11.073 -12.390 -20.250 1.00 0.00 30 ALA A O 11
ATOM 19146 N N . SER A 1 34 ? -10.148 -10.748 -21.466 1.00 0.00 31 SER A N 11
ATOM 19147 C CA . SER A 1 34 ? -9.926 -11.627 -22.627 1.00 0.00 31 SER A CA 11
ATOM 19148 C C . SER A 1 34 ? -8.794 -12.645 -22.374 1.00 0.00 31 SER A C 11
ATOM 19149 O O . SER A 1 34 ? -8.678 -13.640 -23.091 1.00 0.00 31 SER A O 11
ATOM 19157 N N . LYS A 1 35 ? -7.995 -12.436 -21.324 1.00 0.00 32 LYS A N 11
ATOM 19158 C CA . LYS A 1 35 ? -7.031 -13.436 -20.875 1.00 0.00 32 LYS A CA 11
ATOM 19159 C C . LYS A 1 35 ? -7.701 -14.434 -19.920 1.00 0.00 32 LYS A C 11
ATOM 19160 O O . LYS A 1 35 ? -8.609 -15.168 -20.311 1.00 0.00 32 LYS A O 11
ATOM 19179 N N . LYS A 1 36 ? -7.285 -14.429 -18.661 1.00 0.00 33 LYS A N 11
ATOM 19180 C CA . LYS A 1 36 ? -7.996 -15.196 -17.622 1.00 0.00 33 LYS A CA 11
ATOM 19181 C C . LYS A 1 36 ? -7.892 -14.590 -16.218 1.00 0.00 33 LYS A C 11
ATOM 19182 O O . LYS A 1 36 ? -7.894 -15.289 -15.202 1.00 0.00 33 LYS A O 11
ATOM 19201 N N . VAL A 1 37 ? -7.879 -13.273 -16.180 1.00 0.00 34 VAL A N 11
ATOM 19202 C CA . VAL A 1 37 ? -7.992 -12.538 -14.903 1.00 0.00 34 VAL A CA 11
ATOM 19203 C C . VAL A 1 37 ? -9.312 -11.754 -14.791 1.00 0.00 34 VAL A C 11
ATOM 19204 O O . VAL A 1 37 ? -9.827 -11.198 -15.761 1.00 0.00 34 VAL A O 11
ATOM 19217 N N . LYS A 1 38 ? -9.780 -11.605 -13.554 1.00 0.00 35 LYS A N 11
ATOM 19218 C CA . LYS A 1 38 ? -10.800 -10.592 -13.240 1.00 0.00 35 LYS A CA 11
ATOM 19219 C C . LYS A 1 38 ? -10.278 -9.779 -12.060 1.00 0.00 35 LYS A C 11
ATOM 19220 O O . LYS A 1 38 ? -9.796 -10.306 -11.056 1.00 0.00 35 LYS A O 11
ATOM 19239 N N . PHE A 1 39 ? -10.427 -8.477 -12.198 1.00 0.00 36 PHE A N 11
ATOM 19240 C CA . PHE A 1 39 ? -10.076 -7.543 -11.115 1.00 0.00 36 PHE A CA 11
ATOM 19241 C C . PHE A 1 39 ? -11.347 -7.151 -10.356 1.00 0.00 36 PHE A C 11
ATOM 19242 O O . PHE A 1 39 ? -12.203 -6.421 -10.857 1.00 0.00 36 PHE A O 11
ATOM 19259 N N . VAL A 1 40 ? -11.532 -7.787 -9.211 1.00 0.00 37 VAL A N 11
ATOM 19260 C CA . VAL A 1 40 ? -12.841 -7.785 -8.537 1.00 0.00 37 VAL A CA 11
ATOM 19261 C C . VAL A 1 40 ? -12.986 -6.728 -7.424 1.00 0.00 37 VAL A C 11
ATOM 19262 O O . VAL A 1 40 ? -14.094 -6.436 -6.974 1.00 0.00 37 VAL A O 11
ATOM 19275 N N . ASP A 1 41 ? -11.868 -6.156 -6.990 1.00 0.00 38 ASP A N 11
ATOM 19276 C CA . ASP A 1 41 ? -11.867 -5.233 -5.838 1.00 0.00 38 ASP A CA 11
ATOM 19277 C C . ASP A 1 41 ? -11.306 -3.879 -6.278 1.00 0.00 38 ASP A C 11
ATOM 19278 O O . ASP A 1 41 ? -10.190 -3.781 -6.788 1.00 0.00 38 ASP A O 11
ATOM 19287 N N . GLN A 1 42 ? -12.128 -2.839 -6.131 1.00 0.00 39 GLN A N 11
ATOM 19288 C CA . GLN A 1 42 ? -11.816 -1.541 -6.751 1.00 0.00 39 GLN A CA 11
ATOM 19289 C C . GLN A 1 42 ? -11.574 -0.506 -5.668 1.00 0.00 39 GLN A C 11
ATOM 19290 O O . GLN A 1 42 ? -12.481 -0.158 -4.910 1.00 0.00 39 GLN A O 11
ATOM 19304 N N . PHE A 1 43 ? -10.340 -0.029 -5.603 1.00 0.00 40 PHE A N 11
ATOM 19305 C CA . PHE A 1 43 ? -9.968 0.890 -4.518 1.00 0.00 40 PHE A CA 11
ATOM 19306 C C . PHE A 1 43 ? -9.422 2.187 -5.115 1.00 0.00 40 PHE A C 11
ATOM 19307 O O . PHE A 1 43 ? -8.426 2.200 -5.840 1.00 0.00 40 PHE A O 11
ATOM 19324 N N . LEU A 1 44 ? -10.079 3.289 -4.799 1.00 0.00 41 LEU A N 11
ATOM 19325 C CA . LEU A 1 44 ? -9.578 4.606 -5.205 1.00 0.00 41 LEU A CA 11
ATOM 19326 C C . LEU A 1 44 ? -8.613 5.101 -4.122 1.00 0.00 41 LEU A C 11
ATOM 19327 O O . LEU A 1 44 ? -8.745 4.767 -2.944 1.00 0.00 41 LEU A O 11
ATOM 19343 N N . ILE A 1 45 ? -7.622 5.895 -4.518 1.00 0.00 42 ILE A N 11
ATOM 19344 C CA . ILE A 1 45 ? -6.607 6.355 -3.559 1.00 0.00 42 ILE A CA 11
ATOM 19345 C C . ILE A 1 45 ? -7.170 7.239 -2.427 1.00 0.00 42 ILE A C 11
ATOM 19346 O O . ILE A 1 45 ? -6.747 7.105 -1.278 1.00 0.00 42 ILE A O 11
ATOM 19362 N N . ASN A 1 46 ? -8.131 8.115 -2.719 1.00 0.00 43 ASN A N 11
ATOM 19363 C CA . ASN A 1 46 ? -8.727 8.937 -1.649 1.00 0.00 43 ASN A CA 11
ATOM 19364 C C . ASN A 1 46 ? -9.763 8.172 -0.802 1.00 0.00 43 ASN A C 11
ATOM 19365 O O . ASN A 1 46 ? -9.898 8.441 0.392 1.00 0.00 43 ASN A O 11
ATOM 19376 N N . LYS A 1 47 ? -10.469 7.197 -1.377 1.00 0.00 44 LYS A N 11
ATOM 19377 C CA . LYS A 1 47 ? -11.462 6.431 -0.609 1.00 0.00 44 LYS A CA 11
ATOM 19378 C C . LYS A 1 47 ? -10.816 5.373 0.295 1.00 0.00 44 LYS A C 11
ATOM 19379 O O . LYS A 1 47 ? -11.241 5.195 1.435 1.00 0.00 44 LYS A O 11
ATOM 19398 N N . LEU A 1 48 ? -9.793 4.669 -0.193 1.00 0.00 45 LEU A N 11
ATOM 19399 C CA . LEU A 1 48 ? -9.108 3.665 0.641 1.00 0.00 45 LEU A CA 11
ATOM 19400 C C . LEU A 1 48 ? -8.342 4.286 1.817 1.00 0.00 45 LEU A C 11
ATOM 19401 O O . LEU A 1 48 ? -8.367 3.784 2.942 1.00 0.00 45 LEU A O 11
ATOM 19417 N N . ASN A 1 49 ? -7.694 5.411 1.537 1.00 0.00 46 ASN A N 11
ATOM 19418 C CA . ASN A 1 49 ? -6.965 6.153 2.579 1.00 0.00 46 ASN A CA 11
ATOM 19419 C C . ASN A 1 49 ? -7.904 6.901 3.546 1.00 0.00 46 ASN A C 11
ATOM 19420 O O . ASN A 1 49 ? -7.513 7.203 4.675 1.00 0.00 46 ASN A O 11
ATOM 19431 N N . ASP A 1 50 ? -9.145 7.178 3.138 1.00 0.00 47 ASP A N 11
ATOM 19432 C CA . ASP A 1 50 ? -10.137 7.718 4.084 1.00 0.00 47 ASP A CA 11
ATOM 19433 C C . ASP A 1 50 ? -10.746 6.604 4.958 1.00 0.00 47 ASP A C 11
ATOM 19434 O O . ASP A 1 50 ? -11.042 6.838 6.131 1.00 0.00 47 ASP A O 11
ATOM 19443 N N . GLY A 1 51 ? -10.934 5.405 4.407 1.00 0.00 48 GLY A N 11
ATOM 19444 C CA . GLY A 1 51 ? -11.476 4.287 5.193 1.00 0.00 48 GLY A CA 11
ATOM 19445 C C . GLY A 1 51 ? -12.804 3.719 4.674 1.00 0.00 48 GLY A C 11
ATOM 19446 O O . GLY A 1 51 ? -13.490 3.000 5.401 1.00 0.00 48 GLY A O 11
ATOM 19450 N N . SER A 1 52 ? -13.192 4.038 3.439 1.00 0.00 49 SER A N 11
ATOM 19451 C CA . SER A 1 52 ? -14.509 3.627 2.934 1.00 0.00 49 SER A CA 11
ATOM 19452 C C . SER A 1 52 ? -14.584 2.158 2.489 1.00 0.00 49 SER A C 11
ATOM 19453 O O . SER A 1 52 ? -15.603 1.508 2.723 1.00 0.00 49 SER A O 11
ATOM 19461 N N . ILE A 1 53 ? -13.553 1.633 1.823 1.00 0.00 50 ILE A N 11
ATOM 19462 C CA . ILE A 1 53 ? -13.693 0.327 1.155 1.00 0.00 50 ILE A CA 11
ATOM 19463 C C . ILE A 1 53 ? -12.769 -0.688 1.822 1.00 0.00 50 ILE A C 11
ATOM 19464 O O . ILE A 1 53 ? -11.541 -0.587 1.789 1.00 0.00 50 ILE A O 11
ATOM 19480 N N . THR A 1 54 ? -13.399 -1.715 2.361 1.00 0.00 51 THR A N 11
ATOM 19481 C CA . THR A 1 54 ? -12.687 -2.977 2.598 1.00 0.00 51 THR A CA 11
ATOM 19482 C C . THR A 1 54 ? -13.604 -4.091 2.072 1.00 0.00 51 THR A C 11
ATOM 19483 O O . THR A 1 54 ? -14.827 -3.931 2.009 1.00 0.00 51 THR A O 11
ATOM 19494 N N . LEU A 1 55 ? -13.047 -5.262 1.779 1.00 0.00 52 LEU A N 11
ATOM 19495 C CA . LEU A 1 55 ? -13.892 -6.456 1.609 1.00 0.00 52 LEU A CA 11
ATOM 19496 C C . LEU A 1 55 ? -13.309 -7.611 2.430 1.00 0.00 52 LEU A C 11
ATOM 19497 O O . LEU A 1 55 ? -13.858 -7.999 3.460 1.00 0.00 52 LEU A O 11
ATOM 19513 N N . GLU A 1 56 ? -12.172 -8.122 1.983 1.00 0.00 53 GLU A N 11
ATOM 19514 C CA . GLU A 1 56 ? -11.419 -9.129 2.752 1.00 0.00 53 GLU A CA 11
ATOM 19515 C C . GLU A 1 56 ? -9.907 -8.862 2.622 1.00 0.00 53 GLU A C 11
ATOM 19516 O O . GLU A 1 56 ? -9.461 -7.997 1.865 1.00 0.00 53 GLU A O 11
ATOM 19528 N N . ASN A 1 57 ? -9.118 -9.564 3.432 1.00 0.00 54 ASN A N 11
ATOM 19529 C CA . ASN A 1 57 ? -7.686 -9.267 3.567 1.00 0.00 54 ASN A CA 11
ATOM 19530 C C . ASN A 1 57 ? -6.895 -10.526 3.160 1.00 0.00 54 ASN A C 11
ATOM 19531 O O . ASN A 1 57 ? -6.252 -11.156 4.004 1.00 0.00 54 ASN A O 11
ATOM 19542 N N . ALA A 1 58 ? -6.999 -10.967 1.900 1.00 0.00 55 ALA A N 11
ATOM 19543 C CA . ALA A 1 58 ? -6.530 -12.325 1.560 1.00 0.00 55 ALA A CA 11
ATOM 19544 C C . ALA A 1 58 ? -6.182 -12.564 0.079 1.00 0.00 55 ALA A C 11
ATOM 19545 O O . ALA A 1 58 ? -5.015 -12.466 -0.300 1.00 0.00 55 ALA A O 11
ATOM 19552 N N . LYS A 1 59 ? -7.140 -13.042 -0.717 1.00 0.00 56 LYS A N 11
ATOM 19553 C CA . LYS A 1 59 ? -6.808 -13.676 -2.004 1.00 0.00 56 LYS A CA 11
ATOM 19554 C C . LYS A 1 59 ? -7.011 -12.735 -3.201 1.00 0.00 56 LYS A C 11
ATOM 19555 O O . LYS A 1 59 ? -7.806 -13.010 -4.096 1.00 0.00 56 LYS A O 11
ATOM 19574 N N . TYR A 1 60 ? -6.237 -11.656 -3.269 1.00 0.00 57 TYR A N 11
ATOM 19575 C CA . TYR A 1 60 ? -6.209 -10.808 -4.482 1.00 0.00 57 TYR A CA 11
ATOM 19576 C C . TYR A 1 60 ? -4.872 -10.867 -5.235 1.00 0.00 57 TYR A C 11
ATOM 19577 O O . TYR A 1 60 ? -4.517 -9.834 -5.799 1.00 0.00 57 TYR A O 11
ATOM 19595 N N . GLU A 1 61 ? -4.049 -11.913 -5.066 1.00 0.00 58 GLU A N 11
ATOM 19596 C CA . GLU A 1 61 ? -2.585 -11.852 -5.340 1.00 0.00 58 GLU A CA 11
ATOM 19597 C C . GLU A 1 61 ? -2.162 -11.533 -6.806 1.00 0.00 58 GLU A C 11
ATOM 19598 O O . GLU A 1 61 ? -1.175 -12.058 -7.323 1.00 0.00 58 GLU A O 11
ATOM 19610 N N . THR A 1 62 ? -2.863 -10.598 -7.437 1.00 0.00 59 THR A N 11
ATOM 19611 C CA . THR A 1 62 ? -2.411 -9.964 -8.692 1.00 0.00 59 THR A CA 11
ATOM 19612 C C . THR A 1 62 ? -2.937 -8.530 -8.632 1.00 0.00 59 THR A C 11
ATOM 19613 O O . THR A 1 62 ? -4.134 -8.268 -8.530 1.00 0.00 59 THR A O 11
ATOM 19624 N N . VAL A 1 63 ? -1.993 -7.610 -8.587 1.00 0.00 60 VAL A N 11
ATOM 19625 C CA . VAL A 1 63 ? -2.288 -6.227 -8.193 1.00 0.00 60 VAL A CA 11
ATOM 19626 C C . VAL A 1 63 ? -1.941 -5.318 -9.398 1.00 0.00 60 VAL A C 11
ATOM 19627 O O . VAL A 1 63 ? -0.873 -5.457 -9.994 1.00 0.00 60 VAL A O 11
ATOM 19640 N N . HIS A 1 64 ? -2.809 -4.367 -9.748 1.00 0.00 61 HIS A N 11
ATOM 19641 C CA . HIS A 1 64 ? -2.448 -3.313 -10.713 1.00 0.00 61 HIS A CA 11
ATOM 19642 C C . HIS A 1 64 ? -2.649 -1.952 -10.022 1.00 0.00 61 HIS A C 11
ATOM 19643 O O . HIS A 1 64 ? -3.705 -1.717 -9.433 1.00 0.00 61 HIS A O 11
ATOM 19657 N N . TYR A 1 65 ? -1.700 -1.014 -10.146 1.00 0.00 62 TYR A N 11
ATOM 19658 C CA . TYR A 1 65 ? -1.966 0.377 -9.726 1.00 0.00 62 TYR A CA 11
ATOM 19659 C C . TYR A 1 65 ? -1.841 1.244 -10.985 1.00 0.00 62 TYR A C 11
ATOM 19660 O O . TYR A 1 65 ? -0.754 1.451 -11.529 1.00 0.00 62 TYR A O 11
ATOM 19678 N N . LEU A 1 66 ? -2.973 1.759 -11.435 1.00 0.00 63 LEU A N 11
ATOM 19679 C CA . LEU A 1 66 ? -2.994 2.765 -12.494 1.00 0.00 63 LEU A CA 11
ATOM 19680 C C . LEU A 1 66 ? -3.127 4.166 -11.885 1.00 0.00 63 LEU A C 11
ATOM 19681 O O . LEU A 1 66 ? -4.209 4.590 -11.475 1.00 0.00 63 LEU A O 11
ATOM 19697 N N . THR A 1 67 ? -2.021 4.905 -11.880 1.00 0.00 64 THR A N 11
ATOM 19698 C CA . THR A 1 67 ? -2.076 6.347 -11.581 1.00 0.00 64 THR A CA 11
ATOM 19699 C C . THR A 1 67 ? -1.520 7.028 -12.845 1.00 0.00 64 THR A C 11
ATOM 19700 O O . THR A 1 67 ? -0.413 6.703 -13.278 1.00 0.00 64 THR A O 11
ATOM 19711 N N . PRO A 1 68 ? -2.288 7.887 -13.525 1.00 0.00 65 PRO A N 11
ATOM 19712 C CA . PRO A 1 68 ? -1.958 8.307 -14.894 1.00 0.00 65 PRO A CA 11
ATOM 19713 C C . PRO A 1 68 ? -0.752 9.257 -14.998 1.00 0.00 65 PRO A C 11
ATOM 19714 O O . PRO A 1 68 ? 0.377 8.799 -15.179 1.00 0.00 65 PRO A O 11
ATOM 19725 N N . GLU A 1 69 ? -0.976 10.571 -14.971 1.00 0.00 66 GLU A N 11
ATOM 19726 C CA . GLU A 1 69 ? 0.079 11.516 -15.379 1.00 0.00 66 GLU A CA 11
ATOM 19727 C C . GLU A 1 69 ? 0.895 12.106 -14.218 1.00 0.00 66 GLU A C 11
ATOM 19728 O O . GLU A 1 69 ? 2.022 12.549 -14.441 1.00 0.00 66 GLU A O 11
ATOM 19740 N N . ALA A 1 70 ? 0.356 12.154 -12.999 1.00 0.00 67 ALA A N 11
ATOM 19741 C CA . ALA A 1 70 ? 1.026 12.907 -11.928 1.00 0.00 67 ALA A CA 11
ATOM 19742 C C . ALA A 1 70 ? 1.824 11.985 -10.995 1.00 0.00 67 ALA A C 11
ATOM 19743 O O . ALA A 1 70 ? 1.569 11.906 -9.792 1.00 0.00 67 ALA A O 11
ATOM 19750 N N . GLN A 1 71 ? 2.830 11.316 -11.553 1.00 0.00 68 GLN A N 11
ATOM 19751 C CA . GLN A 1 71 ? 3.797 10.577 -10.729 1.00 0.00 68 GLN A CA 11
ATOM 19752 C C . GLN A 1 71 ? 5.148 11.291 -10.844 1.00 0.00 68 GLN A C 11
ATOM 19753 O O . GLN A 1 71 ? 5.914 11.061 -11.781 1.00 0.00 68 GLN A O 11
ATOM 19767 N N . THR A 1 72 ? 5.449 12.139 -9.864 1.00 0.00 69 THR A N 11
ATOM 19768 C CA . THR A 1 72 ? 6.803 12.715 -9.759 1.00 0.00 69 THR A CA 11
ATOM 19769 C C . THR A 1 72 ? 7.375 12.430 -8.363 1.00 0.00 69 THR A C 11
ATOM 19770 O O . THR A 1 72 ? 8.447 11.837 -8.238 1.00 0.00 69 THR A O 11
ATOM 19781 N N . ASP A 1 73 ? 6.689 12.885 -7.316 1.00 0.00 70 ASP A N 11
ATOM 19782 C CA . ASP A 1 73 ? 7.277 12.841 -5.962 1.00 0.00 70 ASP A CA 11
ATOM 19783 C C . ASP A 1 73 ? 6.894 11.516 -5.274 1.00 0.00 70 ASP A C 11
ATOM 19784 O O . ASP A 1 73 ? 6.375 10.591 -5.902 1.00 0.00 70 ASP A O 11
ATOM 19793 N N . ILE A 1 74 ? 7.128 11.432 -3.966 1.00 0.00 71 ILE A N 11
ATOM 19794 C CA . ILE A 1 74 ? 6.606 10.303 -3.173 1.00 0.00 71 ILE A CA 11
ATOM 19795 C C . ILE A 1 74 ? 5.140 10.589 -2.790 1.00 0.00 71 ILE A C 11
ATOM 19796 O O . ILE A 1 74 ? 4.807 10.783 -1.621 1.00 0.00 71 ILE A O 11
ATOM 19812 N N . LYS A 1 75 ? 4.236 10.531 -3.770 1.00 0.00 72 LYS A N 11
ATOM 19813 C CA . LYS A 1 75 ? 2.795 10.585 -3.449 1.00 0.00 72 LYS A CA 11
ATOM 19814 C C . LYS A 1 75 ? 2.094 9.234 -3.161 1.00 0.00 72 LYS A C 11
ATOM 19815 O O . LYS A 1 75 ? 0.894 9.114 -3.422 1.00 0.00 72 LYS A O 11
ATOM 19834 N N . PHE A 1 76 ? 2.743 8.246 -2.534 1.00 0.00 73 PHE A N 11
ATOM 19835 C CA . PHE A 1 76 ? 1.977 7.122 -1.962 1.00 0.00 73 PHE A CA 11
ATOM 19836 C C . PHE A 1 76 ? 2.493 6.972 -0.530 1.00 0.00 73 PHE A C 11
ATOM 19837 O O . PHE A 1 76 ? 3.693 7.138 -0.298 1.00 0.00 73 PHE A O 11
ATOM 19854 N N . PRO A 1 77 ? 1.682 6.535 0.439 1.00 0.00 74 PRO A N 11
ATOM 19855 C CA . PRO A 1 77 ? 2.205 6.355 1.790 1.00 0.00 74 PRO A CA 11
ATOM 19856 C C . PRO A 1 77 ? 2.913 5.007 1.905 1.00 0.00 74 PRO A C 11
ATOM 19857 O O . PRO A 1 77 ? 2.525 4.024 1.269 1.00 0.00 74 PRO A O 11
ATOM 19868 N N . LYS A 1 78 ? 3.922 4.940 2.763 1.00 0.00 75 LYS A N 11
ATOM 19869 C CA . LYS A 1 78 ? 4.494 3.629 3.120 1.00 0.00 75 LYS A CA 11
ATOM 19870 C C . LYS A 1 78 ? 3.474 2.707 3.824 1.00 0.00 75 LYS A C 11
ATOM 19871 O O . LYS A 1 78 ? 3.461 1.493 3.612 1.00 0.00 75 LYS A O 11
ATOM 19890 N N . LYS A 1 79 ? 2.622 3.284 4.674 1.00 0.00 76 LYS A N 11
ATOM 19891 C CA . LYS A 1 79 ? 1.606 2.497 5.395 1.00 0.00 76 LYS A CA 11
ATOM 19892 C C . LYS A 1 79 ? 0.582 1.812 4.474 1.00 0.00 76 LYS A C 11
ATOM 19893 O O . LYS A 1 79 ? 0.097 0.729 4.803 1.00 0.00 76 LYS A O 11
ATOM 19912 N N . LEU A 1 80 ? 0.281 2.383 3.306 1.00 0.00 77 LEU A N 11
ATOM 19913 C CA . LEU A 1 80 ? -0.622 1.679 2.369 1.00 0.00 77 LEU A CA 11
ATOM 19914 C C . LEU A 1 80 ? 0.108 0.539 1.639 1.00 0.00 77 LEU A C 11
ATOM 19915 O O . LEU A 1 80 ? -0.518 -0.481 1.354 1.00 0.00 77 LEU A O 11
ATOM 19931 N N . ILE A 1 81 ? 1.416 0.636 1.395 1.00 0.00 78 ILE A N 11
ATOM 19932 C CA . ILE A 1 81 ? 2.188 -0.509 0.908 1.00 0.00 78 ILE A CA 11
ATOM 19933 C C . ILE A 1 81 ? 2.218 -1.648 1.960 1.00 0.00 78 ILE A C 11
ATOM 19934 O O . ILE A 1 81 ? 2.187 -2.818 1.579 1.00 0.00 78 ILE A O 11
ATOM 19950 N N . SER A 1 82 ? 2.254 -1.345 3.264 1.00 0.00 79 SER A N 11
ATOM 19951 C CA . SER A 1 82 ? 2.154 -2.407 4.282 1.00 0.00 79 SER A CA 11
ATOM 19952 C C . SER A 1 82 ? 0.761 -3.062 4.321 1.00 0.00 79 SER A C 11
ATOM 19953 O O . SER A 1 82 ? 0.654 -4.279 4.474 1.00 0.00 79 SER A O 11
ATOM 19961 N N . VAL A 1 83 ? -0.303 -2.275 4.170 1.00 0.00 80 VAL A N 11
ATOM 19962 C CA . VAL A 1 83 ? -1.668 -2.838 4.072 1.00 0.00 80 VAL A CA 11
ATOM 19963 C C . VAL A 1 83 ? -1.863 -3.642 2.769 1.00 0.00 80 VAL A C 11
ATOM 19964 O O . VAL A 1 83 ? -2.527 -4.681 2.781 1.00 0.00 80 VAL A O 11
ATOM 19977 N N . LEU A 1 84 ? -1.286 -3.192 1.654 1.00 0.00 81 LEU A N 11
ATOM 19978 C CA . LEU A 1 84 ? -1.300 -3.966 0.411 1.00 0.00 81 LEU A CA 11
ATOM 19979 C C . LEU A 1 84 ? -0.613 -5.336 0.577 1.00 0.00 81 LEU A C 11
ATOM 19980 O O . LEU A 1 84 ? -1.146 -6.360 0.149 1.00 0.00 81 LEU A O 11
ATOM 19996 N N . ALA A 1 85 ? 0.562 -5.360 1.205 1.00 0.00 82 ALA A N 11
ATOM 19997 C CA . ALA A 1 85 ? 1.242 -6.625 1.513 1.00 0.00 82 ALA A CA 11
ATOM 19998 C C . ALA A 1 85 ? 0.511 -7.513 2.537 1.00 0.00 82 ALA A C 11
ATOM 19999 O O . ALA A 1 85 ? 0.639 -8.737 2.491 1.00 0.00 82 ALA A O 11
ATOM 20006 N N . ASP A 1 86 ? -0.218 -6.916 3.480 1.00 0.00 83 ASP A N 11
ATOM 20007 C CA . ASP A 1 86 ? -0.807 -7.704 4.584 1.00 0.00 83 ASP A CA 11
ATOM 20008 C C . ASP A 1 86 ? -2.141 -8.390 4.251 1.00 0.00 83 ASP A C 11
ATOM 20009 O O . ASP A 1 86 ? -2.580 -9.300 4.955 1.00 0.00 83 ASP A O 11
ATOM 20018 N N . SER A 1 87 ? -2.750 -8.004 3.142 1.00 0.00 84 SER A N 11
ATOM 20019 C CA . SER A 1 87 ? -3.802 -8.822 2.535 1.00 0.00 84 SER A CA 11
ATOM 20020 C C . SER A 1 87 ? -3.210 -10.089 1.906 1.00 0.00 84 SER A C 11
ATOM 20021 O O . SER A 1 87 ? -3.753 -11.180 2.062 1.00 0.00 84 SER A O 11
ATOM 20029 N N . LEU A 1 88 ? -2.113 -9.950 1.171 1.00 0.00 85 LEU A N 11
ATOM 20030 C CA . LEU A 1 88 ? -1.697 -11.005 0.251 1.00 0.00 85 LEU A CA 11
ATOM 20031 C C . LEU A 1 88 ? -0.622 -11.915 0.852 1.00 0.00 85 LEU A C 11
ATOM 20032 O O . LEU A 1 88 ? 0.043 -11.603 1.840 1.00 0.00 85 LEU A O 11
ATOM 20048 N N . LYS A 1 89 ? -0.500 -13.081 0.232 1.00 0.00 86 LYS A N 11
ATOM 20049 C CA . LYS A 1 89 ? 0.322 -14.171 0.776 1.00 0.00 86 LYS A CA 11
ATOM 20050 C C . LYS A 1 89 ? 1.578 -14.291 -0.120 1.00 0.00 86 LYS A C 11
ATOM 20051 O O . LYS A 1 89 ? 1.739 -13.493 -1.045 1.00 0.00 86 LYS A O 11
ATOM 20070 N N . PRO A 1 90 ? 2.508 -15.231 0.108 1.00 0.00 87 PRO A N 11
ATOM 20071 C CA . PRO A 1 90 ? 3.803 -15.220 -0.600 1.00 0.00 87 PRO A CA 11
ATOM 20072 C C . PRO A 1 90 ? 3.838 -15.226 -2.146 1.00 0.00 87 PRO A C 11
ATOM 20073 O O . PRO A 1 90 ? 4.895 -14.965 -2.719 1.00 0.00 87 PRO A O 11
ATOM 20084 N N . ASN A 1 91 ? 2.731 -15.495 -2.840 1.00 0.00 88 ASN A N 11
ATOM 20085 C CA . ASN A 1 91 ? 2.693 -15.267 -4.304 1.00 0.00 88 ASN A CA 11
ATOM 20086 C C . ASN A 1 91 ? 1.936 -13.972 -4.664 1.00 0.00 88 ASN A C 11
ATOM 20087 O O . ASN A 1 91 ? 1.319 -13.883 -5.728 1.00 0.00 88 ASN A O 11
ATOM 20098 N N . GLY A 1 92 ? 2.017 -12.947 -3.816 1.00 0.00 89 GLY A N 11
ATOM 20099 C CA . GLY A 1 92 ? 1.496 -11.620 -4.175 1.00 0.00 89 GLY A CA 11
ATOM 20100 C C . GLY A 1 92 ? 2.335 -11.060 -5.307 1.00 0.00 89 GLY A C 11
ATOM 20101 O O . GLY A 1 92 ? 3.540 -11.301 -5.343 1.00 0.00 89 GLY A O 11
ATOM 20105 N N . SER A 1 93 ? 1.726 -10.371 -6.262 1.00 0.00 90 SER A N 11
ATOM 20106 C CA . SER A 1 93 ? 2.501 -9.991 -7.446 1.00 0.00 90 SER A CA 11
ATOM 20107 C C . SER A 1 93 ? 2.014 -8.625 -7.920 1.00 0.00 90 SER A C 11
ATOM 20108 O O . SER A 1 93 ? 0.929 -8.457 -8.480 1.00 0.00 90 SER A O 11
ATOM 20116 N N . LEU A 1 94 ? 2.863 -7.648 -7.675 1.00 0.00 91 LEU A N 11
ATOM 20117 C CA . LEU A 1 94 ? 2.537 -6.254 -7.907 1.00 0.00 91 LEU A CA 11
ATOM 20118 C C . LEU A 1 94 ? 2.936 -5.892 -9.336 1.00 0.00 91 LEU A C 11
ATOM 20119 O O . LEU A 1 94 ? 3.979 -6.328 -9.822 1.00 0.00 91 LEU A O 11
ATOM 20135 N N . ILE A 1 95 ? 2.152 -5.057 -10.007 1.00 0.00 92 ILE A N 11
ATOM 20136 C CA . ILE A 1 95 ? 2.633 -4.468 -11.263 1.00 0.00 92 ILE A CA 11
ATOM 20137 C C . ILE A 1 95 ? 2.406 -2.974 -11.074 1.00 0.00 92 ILE A C 11
ATOM 20138 O O . ILE A 1 95 ? 1.321 -2.450 -11.337 1.00 0.00 92 ILE A O 11
ATOM 20154 N N . GLY A 1 96 ? 3.409 -2.323 -10.503 1.00 0.00 93 GLY A N 11
ATOM 20155 C CA . GLY A 1 96 ? 3.117 -1.035 -9.873 1.00 0.00 93 GLY A CA 11
ATOM 20156 C C . GLY A 1 96 ? 4.139 0.100 -9.957 1.00 0.00 93 GLY A C 11
ATOM 20157 O O . GLY A 1 96 ? 3.996 0.970 -10.818 1.00 0.00 93 GLY A O 11
ATOM 20161 N N . LEU A 1 97 ? 5.116 0.188 -9.052 1.00 0.00 94 LEU A N 11
ATOM 20162 C CA . LEU A 1 97 ? 5.595 1.531 -8.674 1.00 0.00 94 LEU A CA 11
ATOM 20163 C C . LEU A 1 97 ? 7.073 1.727 -9.094 1.00 0.00 94 LEU A C 11
ATOM 20164 O O . LEU A 1 97 ? 7.735 0.811 -9.580 1.00 0.00 94 LEU A O 11
ATOM 20180 N N . SER A 1 98 ? 7.557 2.971 -8.997 1.00 0.00 95 SER A N 11
ATOM 20181 C CA . SER A 1 98 ? 8.764 3.396 -9.747 1.00 0.00 95 SER A CA 11
ATOM 20182 C C . SER A 1 98 ? 10.023 3.513 -8.849 1.00 0.00 95 SER A C 11
ATOM 20183 O O . SER A 1 98 ? 10.186 2.726 -7.917 1.00 0.00 95 SER A O 11
ATOM 20191 N N . ASP A 1 99 ? 10.963 4.416 -9.162 1.00 0.00 96 ASP A N 11
ATOM 20192 C CA . ASP A 1 99 ? 12.322 4.349 -8.579 1.00 0.00 96 ASP A CA 11
ATOM 20193 C C . ASP A 1 99 ? 12.453 4.592 -7.069 1.00 0.00 96 ASP A C 11
ATOM 20194 O O . ASP A 1 99 ? 13.187 3.854 -6.412 1.00 0.00 96 ASP A O 11
ATOM 20203 N N . ILE A 1 100 ? 11.773 5.580 -6.482 1.00 0.00 97 ILE A N 11
ATOM 20204 C CA . ILE A 1 100 ? 11.731 5.661 -4.993 1.00 0.00 97 ILE A CA 11
ATOM 20205 C C . ILE A 1 100 ? 11.144 4.362 -4.396 1.00 0.00 97 ILE A C 11
ATOM 20206 O O . ILE A 1 100 ? 11.524 3.832 -3.339 1.00 0.00 97 ILE A O 11
ATOM 20222 N N . TYR A 1 101 ? 10.200 3.820 -5.154 1.00 0.00 98 TYR A N 11
ATOM 20223 C CA . TYR A 1 101 ? 9.472 2.653 -4.698 1.00 0.00 98 TYR A CA 11
ATOM 20224 C C . TYR A 1 101 ? 10.332 1.367 -4.841 1.00 0.00 98 TYR A C 11
ATOM 20225 O O . TYR A 1 101 ? 10.011 0.329 -4.273 1.00 0.00 98 TYR A O 11
ATOM 20243 N N . LYS A 1 102 ? 11.475 1.446 -5.529 1.00 0.00 99 LYS A N 11
ATOM 20244 C CA . LYS A 1 102 ? 12.437 0.334 -5.602 1.00 0.00 99 LYS A CA 11
ATOM 20245 C C . LYS A 1 102 ? 13.038 -0.005 -4.228 1.00 0.00 99 LYS A C 11
ATOM 20246 O O . LYS A 1 102 ? 12.990 -1.153 -3.786 1.00 0.00 99 LYS A O 11
ATOM 20265 N N . VAL A 1 103 ? 13.584 0.997 -3.540 1.00 0.00 100 VAL A N 11
ATOM 20266 C CA . VAL A 1 103 ? 14.053 0.796 -2.157 1.00 0.00 100 VAL A CA 11
ATOM 20267 C C . VAL A 1 103 ? 12.882 0.467 -1.212 1.00 0.00 100 VAL A C 11
ATOM 20268 O O . VAL A 1 103 ? 13.047 -0.315 -0.273 1.00 0.00 100 VAL A O 11
ATOM 20281 N N . ASP A 1 104 ? 11.691 1.023 -1.458 1.00 0.00 101 ASP A N 11
ATOM 20282 C CA . ASP A 1 104 ? 10.515 0.606 -0.686 1.00 0.00 101 ASP A CA 11
ATOM 20283 C C . ASP A 1 104 ? 10.180 -0.886 -0.866 1.00 0.00 101 ASP A C 11
ATOM 20284 O O . ASP A 1 104 ? 9.925 -1.580 0.115 1.00 0.00 101 ASP A O 11
ATOM 20293 N N . ALA A 1 105 ? 10.180 -1.388 -2.106 1.00 0.00 102 ALA A N 11
ATOM 20294 C CA . ALA A 1 105 ? 9.989 -2.824 -2.356 1.00 0.00 102 ALA A CA 11
ATOM 20295 C C . ALA A 1 105 ? 11.027 -3.675 -1.614 1.00 0.00 102 ALA A C 11
ATOM 20296 O O . ALA A 1 105 ? 10.701 -4.707 -1.031 1.00 0.00 102 ALA A O 11
ATOM 20303 N N . LEU A 1 106 ? 12.284 -3.231 -1.632 1.00 0.00 103 LEU A N 11
ATOM 20304 C CA . LEU A 1 106 ? 13.366 -3.959 -0.947 1.00 0.00 103 LEU A CA 11
ATOM 20305 C C . LEU A 1 106 ? 13.085 -4.158 0.548 1.00 0.00 103 LEU A C 11
ATOM 20306 O O . LEU A 1 106 ? 13.231 -5.252 1.093 1.00 0.00 103 LEU A O 11
ATOM 20322 N N . ILE A 1 107 ? 12.715 -3.069 1.211 1.00 0.00 104 ILE A N 11
ATOM 20323 C CA . ILE A 1 107 ? 12.615 -3.067 2.679 1.00 0.00 104 ILE A CA 11
ATOM 20324 C C . ILE A 1 107 ? 11.315 -3.695 3.208 1.00 0.00 104 ILE A C 11
ATOM 20325 O O . ILE A 1 107 ? 11.309 -4.380 4.231 1.00 0.00 104 ILE A O 11
ATOM 20341 N N . ASN A 1 108 ? 10.231 -3.505 2.469 1.00 0.00 105 ASN A N 11
ATOM 20342 C CA . ASN A 1 108 ? 8.956 -4.132 2.780 1.00 0.00 105 ASN A CA 11
ATOM 20343 C C . ASN A 1 108 ? 8.929 -5.641 2.510 1.00 0.00 105 ASN A C 11
ATOM 20344 O O . ASN A 1 108 ? 8.041 -6.323 3.023 1.00 0.00 105 ASN A O 11
ATOM 20355 N N . GLY A 1 109 ? 9.862 -6.183 1.725 1.00 0.00 106 GLY A N 11
ATOM 20356 C CA . GLY A 1 109 ? 9.860 -7.638 1.503 1.00 0.00 106 GLY A CA 11
ATOM 20357 C C . GLY A 1 109 ? 9.306 -8.015 0.128 1.00 0.00 106 GLY A C 11
ATOM 20358 O O . GLY A 1 109 ? 8.762 -9.105 -0.055 1.00 0.00 106 GLY A O 11
ATOM 20362 N N . PHE A 1 110 ? 9.481 -7.127 -0.841 1.00 0.00 107 PHE A N 11
ATOM 20363 C CA . PHE A 1 110 ? 9.044 -7.404 -2.216 1.00 0.00 107 PHE A CA 11
ATOM 20364 C C . PHE A 1 110 ? 10.302 -7.673 -3.058 1.00 0.00 107 PHE A C 11
ATOM 20365 O O . PHE A 1 110 ? 11.422 -7.294 -2.711 1.00 0.00 107 PHE A O 11
ATOM 20382 N N . GLU A 1 111 ? 10.090 -8.335 -4.187 1.00 0.00 108 GLU A N 11
ATOM 20383 C CA . GLU A 1 111 ? 11.198 -8.766 -5.047 1.00 0.00 108 GLU A CA 11
ATOM 20384 C C . GLU A 1 111 ? 10.942 -8.259 -6.469 1.00 0.00 108 GLU A C 11
ATOM 20385 O O . GLU A 1 111 ? 10.077 -8.743 -7.199 1.00 0.00 108 GLU A O 11
ATOM 20397 N N . ILE A 1 112 ? 11.738 -7.270 -6.841 1.00 0.00 109 ILE A N 11
ATOM 20398 C CA . ILE A 1 112 ? 11.586 -6.560 -8.104 1.00 0.00 109 ILE A CA 11
ATOM 20399 C C . ILE A 1 112 ? 12.279 -7.286 -9.254 1.00 0.00 109 ILE A C 11
ATOM 20400 O O . ILE A 1 112 ? 13.504 -7.410 -9.324 1.00 0.00 109 ILE A O 11
ATOM 20416 N N . ILE A 1 113 ? 11.433 -7.790 -10.126 1.00 0.00 110 ILE A N 11
ATOM 20417 C CA . ILE A 1 113 ? 11.916 -8.314 -11.408 1.00 0.00 110 ILE A CA 11
ATOM 20418 C C . ILE A 1 113 ? 11.481 -7.342 -12.521 1.00 0.00 110 ILE A C 11
ATOM 20419 O O . ILE A 1 113 ? 10.355 -6.834 -12.542 1.00 0.00 110 ILE A O 11
ATOM 20435 N N . ASN A 1 114 ? 12.420 -7.047 -13.417 1.00 0.00 111 ASN A N 11
ATOM 20436 C CA . ASN A 1 114 ? 12.208 -6.000 -14.426 1.00 0.00 111 ASN A CA 11
ATOM 20437 C C . ASN A 1 114 ? 11.960 -6.618 -15.800 1.00 0.00 111 ASN A C 11
ATOM 20438 O O . ASN A 1 114 ? 12.859 -7.001 -16.550 1.00 0.00 111 ASN A O 11
ATOM 20449 N N . GLU A 1 115 ? 10.682 -6.641 -16.105 1.00 0.00 112 GLU A N 11
ATOM 20450 C CA . GLU A 1 115 ? 10.213 -6.929 -17.470 1.00 0.00 112 GLU A CA 11
ATOM 20451 C C . GLU A 1 115 ? 9.470 -5.679 -17.984 1.00 0.00 112 GLU A C 11
ATOM 20452 O O . GLU A 1 115 ? 9.211 -4.761 -17.201 1.00 0.00 112 GLU A O 11
ATOM 20464 N N . PRO A 1 116 ? 9.080 -5.588 -19.268 1.00 0.00 113 PRO A N 11
ATOM 20465 C CA . PRO A 1 116 ? 8.396 -4.382 -19.778 1.00 0.00 113 PRO A CA 11
ATOM 20466 C C . PRO A 1 116 ? 7.101 -3.905 -19.088 1.00 0.00 113 PRO A C 11
ATOM 20467 O O . PRO A 1 116 ? 6.620 -2.800 -19.336 1.00 0.00 113 PRO A O 11
ATOM 20478 N N . ASP A 1 117 ? 6.586 -4.717 -18.178 1.00 0.00 114 ASP A N 11
ATOM 20479 C CA . ASP A 1 117 ? 5.632 -4.251 -17.167 1.00 0.00 114 ASP A CA 11
ATOM 20480 C C . ASP A 1 117 ? 6.327 -4.532 -15.831 1.00 0.00 114 ASP A C 11
ATOM 20481 O O . ASP A 1 117 ? 6.641 -5.683 -15.522 1.00 0.00 114 ASP A O 11
ATOM 20490 N N . TYR A 1 118 ? 6.660 -3.493 -15.065 1.00 0.00 115 TYR A N 11
ATOM 20491 C CA . TYR A 1 118 ? 7.597 -3.681 -13.953 1.00 0.00 115 TYR A CA 11
ATOM 20492 C C . TYR A 1 118 ? 6.834 -4.291 -12.773 1.00 0.00 115 TYR A C 11
ATOM 20493 O O . TYR A 1 118 ? 5.674 -3.964 -12.520 1.00 0.00 115 TYR A O 11
ATOM 20511 N N . CYS A 1 119 ? 7.473 -5.241 -12.101 1.00 0.00 116 CYS A N 11
ATOM 20512 C CA . CYS A 1 119 ? 6.719 -6.118 -11.197 1.00 0.00 116 CYS A CA 11
ATOM 20513 C C . CYS A 1 119 ? 7.295 -6.676 -9.882 1.00 0.00 116 CYS A C 11
ATOM 20514 O O . CYS A 1 119 ? 8.338 -7.333 -9.899 1.00 0.00 116 CYS A O 11
ATOM 20522 N N . TRP A 1 120 ? 6.671 -6.389 -8.741 1.00 0.00 117 TRP A N 11
ATOM 20523 C CA . TRP A 1 120 ? 7.257 -6.775 -7.453 1.00 0.00 117 TRP A CA 11
ATOM 20524 C C . TRP A 1 120 ? 6.420 -7.901 -6.844 1.00 0.00 117 TRP A C 11
ATOM 20525 O O . TRP A 1 120 ? 5.296 -7.690 -6.391 1.00 0.00 117 TRP A O 11
ATOM 20546 N N . ILE A 1 121 ? 6.976 -9.096 -6.778 1.00 0.00 118 ILE A N 11
ATOM 20547 C CA . ILE A 1 121 ? 6.303 -10.166 -6.025 1.00 0.00 118 ILE A CA 11
ATOM 20548 C C . ILE A 1 121 ? 6.936 -10.265 -4.634 1.00 0.00 118 ILE A C 11
ATOM 20549 O O . ILE A 1 121 ? 8.146 -10.171 -4.448 1.00 0.00 118 ILE A O 11
ATOM 20565 N N . LYS A 1 122 ? 6.077 -10.559 -3.668 1.00 0.00 119 LYS A N 11
ATOM 20566 C CA . LYS A 1 122 ? 6.512 -10.576 -2.262 1.00 0.00 119 LYS A CA 11
ATOM 20567 C C . LYS A 1 122 ? 6.970 -11.982 -1.855 1.00 0.00 119 LYS A C 11
ATOM 20568 O O . LYS A 1 122 ? 6.167 -12.909 -1.766 1.00 0.00 119 LYS A O 11
ATOM 20587 N N . MET A 1 123 ? 8.273 -12.150 -1.636 1.00 0.00 120 MET A N 11
ATOM 20588 C CA . MET A 1 123 ? 8.836 -13.498 -1.452 1.00 0.00 120 MET A CA 11
ATOM 20589 C C . MET A 1 123 ? 9.060 -13.786 0.039 1.00 0.00 120 MET A C 11
ATOM 20590 O O . MET A 1 123 ? 9.214 -12.880 0.860 1.00 0.00 120 MET A O 11
ATOM 20604 N N . TYR A 1 7 ? -7.698 -19.313 -12.668 1.00 0.00 4 TYR A N 12
ATOM 20605 C CA . TYR A 1 7 ? -8.324 -17.992 -12.526 1.00 0.00 4 TYR A CA 12
ATOM 20606 C C . TYR A 1 7 ? -7.836 -17.359 -11.227 1.00 0.00 4 TYR A C 12
ATOM 20607 O O . TYR A 1 7 ? -8.064 -17.875 -10.130 1.00 0.00 4 TYR A O 12
ATOM 20625 N N . LYS A 1 8 ? -7.196 -16.209 -11.361 1.00 0.00 5 LYS A N 12
ATOM 20626 C CA . LYS A 1 8 ? -6.866 -15.397 -10.199 1.00 0.00 5 LYS A CA 12
ATOM 20627 C C . LYS A 1 8 ? -7.980 -14.381 -9.953 1.00 0.00 5 LYS A C 12
ATOM 20628 O O . LYS A 1 8 ? -8.485 -13.746 -10.880 1.00 0.00 5 LYS A O 12
ATOM 20647 N N . THR A 1 9 ? -8.281 -14.146 -8.682 1.00 0.00 6 THR A N 12
ATOM 20648 C CA . THR A 1 9 ? -8.952 -12.889 -8.322 1.00 0.00 6 THR A CA 12
ATOM 20649 C C . THR A 1 9 ? -7.837 -11.881 -8.030 1.00 0.00 6 THR A C 12
ATOM 20650 O O . THR A 1 9 ? -6.810 -12.216 -7.437 1.00 0.00 6 THR A O 12
ATOM 20661 N N . GLY A 1 10 ? -8.049 -10.640 -8.445 1.00 0.00 7 GLY A N 12
ATOM 20662 C CA . GLY A 1 10 ? -7.057 -9.601 -8.177 1.00 0.00 7 GLY A CA 12
ATOM 20663 C C . GLY A 1 10 ? -7.616 -8.294 -7.637 1.00 0.00 7 GLY A C 12
ATOM 20664 O O . GLY A 1 10 ? -8.755 -8.172 -7.183 1.00 0.00 7 GLY A O 12
ATOM 20668 N N . LEU A 1 11 ? -6.713 -7.323 -7.679 1.00 0.00 8 LEU A N 12
ATOM 20669 C CA . LEU A 1 11 ? -6.955 -6.005 -7.099 1.00 0.00 8 LEU A CA 12
ATOM 20670 C C . LEU A 1 11 ? -6.573 -4.956 -8.138 1.00 0.00 8 LEU A C 12
ATOM 20671 O O . LEU A 1 11 ? -5.554 -5.074 -8.819 1.00 0.00 8 LEU A O 12
ATOM 20687 N N . LEU A 1 12 ? -7.373 -3.902 -8.234 1.00 0.00 9 LEU A N 12
ATOM 20688 C CA . LEU A 1 12 ? -6.974 -2.738 -9.014 1.00 0.00 9 LEU A CA 12
ATOM 20689 C C . LEU A 1 12 ? -7.062 -1.542 -8.051 1.00 0.00 9 LEU A C 12
ATOM 20690 O O . LEU A 1 12 ? -8.060 -1.316 -7.366 1.00 0.00 9 LEU A O 12
ATOM 20706 N N . LEU A 1 13 ? -5.972 -0.786 -8.021 1.00 0.00 10 LEU A N 12
ATOM 20707 C CA . LEU A 1 13 ? -5.822 0.356 -7.100 1.00 0.00 10 LEU A CA 12
ATOM 20708 C C . LEU A 1 13 ? -5.573 1.589 -7.981 1.00 0.00 10 LEU A C 12
ATOM 20709 O O . LEU A 1 13 ? -4.660 1.606 -8.803 1.00 0.00 10 LEU A O 12
ATOM 20725 N N . ILE A 1 14 ? -6.436 2.589 -7.895 1.00 0.00 11 ILE A N 12
ATOM 20726 C CA . ILE A 1 14 ? -6.487 3.635 -8.933 1.00 0.00 11 ILE A CA 12
ATOM 20727 C C . ILE A 1 14 ? -6.424 5.022 -8.285 1.00 0.00 11 ILE A C 12
ATOM 20728 O O . ILE A 1 14 ? -7.080 5.283 -7.275 1.00 0.00 11 ILE A O 12
ATOM 20744 N N . HIS A 1 15 ? -5.678 5.939 -8.904 1.00 0.00 12 HIS A N 12
ATOM 20745 C CA . HIS A 1 15 ? -5.701 7.338 -8.452 1.00 0.00 12 HIS A CA 12
ATOM 20746 C C . HIS A 1 15 ? -6.494 8.156 -9.488 1.00 0.00 12 HIS A C 12
ATOM 20747 O O . HIS A 1 15 ? -6.199 8.064 -10.681 1.00 0.00 12 HIS A O 12
ATOM 20761 N N . PRO A 1 16 ? -7.483 8.967 -9.090 1.00 0.00 13 PRO A N 12
ATOM 20762 C CA . PRO A 1 16 ? -8.399 9.604 -10.053 1.00 0.00 13 PRO A CA 12
ATOM 20763 C C . PRO A 1 16 ? -7.868 10.581 -11.110 1.00 0.00 13 PRO A C 12
ATOM 20764 O O . PRO A 1 16 ? -8.650 11.037 -11.944 1.00 0.00 13 PRO A O 12
ATOM 20775 N N . ALA A 1 17 ? -6.626 11.038 -11.022 1.00 0.00 14 ALA A N 12
ATOM 20776 C CA . ALA A 1 17 ? -6.258 12.253 -11.776 1.00 0.00 14 ALA A CA 12
ATOM 20777 C C . ALA A 1 17 ? -6.254 12.119 -13.302 1.00 0.00 14 ALA A C 12
ATOM 20778 O O . ALA A 1 17 ? -6.898 12.918 -13.984 1.00 0.00 14 ALA A O 12
ATOM 20785 N N . VAL A 1 18 ? -5.594 11.103 -13.848 1.00 0.00 15 VAL A N 12
ATOM 20786 C CA . VAL A 1 18 ? -5.763 10.802 -15.281 1.00 0.00 15 VAL A CA 12
ATOM 20787 C C . VAL A 1 18 ? -6.931 9.808 -15.470 1.00 0.00 15 VAL A C 12
ATOM 20788 O O . VAL A 1 18 ? -7.602 9.817 -16.503 1.00 0.00 15 VAL A O 12
ATOM 20801 N N . THR A 1 19 ? -7.165 8.943 -14.485 1.00 0.00 16 THR A N 12
ATOM 20802 C CA . THR A 1 19 ? -8.100 7.824 -14.643 1.00 0.00 16 THR A CA 12
ATOM 20803 C C . THR A 1 19 ? -9.583 8.157 -14.391 1.00 0.00 16 THR A C 12
ATOM 20804 O O . THR A 1 19 ? -10.427 7.276 -14.563 1.00 0.00 16 THR A O 12
ATOM 20815 N N . THR A 1 20 ? -9.950 9.400 -14.057 1.00 0.00 17 THR A N 12
ATOM 20816 C CA . THR A 1 20 ? -11.383 9.757 -14.026 1.00 0.00 17 THR A CA 12
ATOM 20817 C C . THR A 1 20 ? -11.998 9.976 -15.426 1.00 0.00 17 THR A C 12
ATOM 20818 O O . THR A 1 20 ? -13.184 10.290 -15.534 1.00 0.00 17 THR A O 12
ATOM 20829 N N . THR A 1 21 ? -11.246 9.717 -16.496 1.00 0.00 18 THR A N 12
ATOM 20830 C CA . THR A 1 21 ? -11.861 9.585 -17.822 1.00 0.00 18 THR A CA 12
ATOM 20831 C C . THR A 1 21 ? -12.007 8.054 -18.075 1.00 0.00 18 THR A C 12
ATOM 20832 O O . THR A 1 21 ? -11.420 7.257 -17.338 1.00 0.00 18 THR A O 12
ATOM 20843 N N . PRO A 1 22 ? -12.742 7.563 -19.083 1.00 0.00 19 PRO A N 12
ATOM 20844 C CA . PRO A 1 22 ? -13.026 6.111 -19.169 1.00 0.00 19 PRO A CA 12
ATOM 20845 C C . PRO A 1 22 ? -11.897 5.205 -19.689 1.00 0.00 19 PRO A C 12
ATOM 20846 O O . PRO A 1 22 ? -12.020 3.982 -19.620 1.00 0.00 19 PRO A O 12
ATOM 20857 N N . GLU A 1 23 ? -10.843 5.759 -20.278 1.00 0.00 20 GLU A N 12
ATOM 20858 C CA . GLU A 1 23 ? -9.963 4.941 -21.133 1.00 0.00 20 GLU A CA 12
ATOM 20859 C C . GLU A 1 23 ? -9.044 3.978 -20.372 1.00 0.00 20 GLU A C 12
ATOM 20860 O O . GLU A 1 23 ? -8.999 2.797 -20.709 1.00 0.00 20 GLU A O 12
ATOM 20872 N N . LEU A 1 24 ? -8.307 4.444 -19.364 1.00 0.00 21 LEU A N 12
ATOM 20873 C CA . LEU A 1 24 ? -7.409 3.543 -18.615 1.00 0.00 21 LEU A CA 12
ATOM 20874 C C . LEU A 1 24 ? -8.188 2.524 -17.759 1.00 0.00 21 LEU A C 12
ATOM 20875 O O . LEU A 1 24 ? -7.711 1.411 -17.534 1.00 0.00 21 LEU A O 12
ATOM 20891 N N . VAL A 1 25 ? -9.383 2.885 -17.286 1.00 0.00 22 VAL A N 12
ATOM 20892 C CA . VAL A 1 25 ? -10.259 1.907 -16.607 1.00 0.00 22 VAL A CA 12
ATOM 20893 C C . VAL A 1 25 ? -10.746 0.823 -17.591 1.00 0.00 22 VAL A C 12
ATOM 20894 O O . VAL A 1 25 ? -10.609 -0.364 -17.305 1.00 0.00 22 VAL A O 12
ATOM 20907 N N . GLU A 1 26 ? -11.279 1.198 -18.753 1.00 0.00 23 GLU A N 12
ATOM 20908 C CA . GLU A 1 26 ? -11.652 0.190 -19.769 1.00 0.00 23 GLU A CA 12
ATOM 20909 C C . GLU A 1 26 ? -10.465 -0.669 -20.240 1.00 0.00 23 GLU A C 12
ATOM 20910 O O . GLU A 1 26 ? -10.621 -1.860 -20.496 1.00 0.00 23 GLU A O 12
ATOM 20922 N N . ASN A 1 27 ? -9.290 -0.063 -20.355 1.00 0.00 24 ASN A N 12
ATOM 20923 C CA . ASN A 1 27 ? -8.061 -0.781 -20.722 1.00 0.00 24 ASN A CA 12
ATOM 20924 C C . ASN A 1 27 ? -7.646 -1.871 -19.723 1.00 0.00 24 ASN A C 12
ATOM 20925 O O . ASN A 1 27 ? -7.380 -3.002 -20.130 1.00 0.00 24 ASN A O 12
ATOM 20936 N N . THR A 1 28 ? -7.583 -1.558 -18.426 1.00 0.00 25 THR A N 12
ATOM 20937 C CA . THR A 1 28 ? -7.227 -2.596 -17.438 1.00 0.00 25 THR A CA 12
ATOM 20938 C C . THR A 1 28 ? -8.312 -3.686 -17.341 1.00 0.00 25 THR A C 12
ATOM 20939 O O . THR A 1 28 ? -7.998 -4.873 -17.241 1.00 0.00 25 THR A O 12
ATOM 20950 N N . LYS A 1 29 ? -9.582 -3.292 -17.438 1.00 0.00 26 LYS A N 12
ATOM 20951 C CA . LYS A 1 29 ? -10.668 -4.269 -17.575 1.00 0.00 26 LYS A CA 12
ATOM 20952 C C . LYS A 1 29 ? -10.594 -5.064 -18.895 1.00 0.00 26 LYS A C 12
ATOM 20953 O O . LYS A 1 29 ? -11.019 -6.218 -18.923 1.00 0.00 26 LYS A O 12
ATOM 20972 N N . ALA A 1 30 ? -10.085 -4.485 -19.987 1.00 0.00 27 ALA A N 12
ATOM 20973 C CA . ALA A 1 30 ? -9.980 -5.234 -21.253 1.00 0.00 27 ALA A CA 12
ATOM 20974 C C . ALA A 1 30 ? -8.932 -6.352 -21.208 1.00 0.00 27 ALA A C 12
ATOM 20975 O O . ALA A 1 30 ? -9.205 -7.481 -21.623 1.00 0.00 27 ALA A O 12
ATOM 20982 N N . GLN A 1 31 ? -7.745 -6.050 -20.688 1.00 0.00 28 GLN A N 12
ATOM 20983 C CA . GLN A 1 31 ? -6.736 -7.096 -20.435 1.00 0.00 28 GLN A CA 12
ATOM 20984 C C . GLN A 1 31 ? -7.295 -8.197 -19.523 1.00 0.00 28 GLN A C 12
ATOM 20985 O O . GLN A 1 31 ? -7.276 -9.380 -19.862 1.00 0.00 28 GLN A O 12
ATOM 20999 N N . ALA A 1 32 ? -7.800 -7.778 -18.363 1.00 0.00 29 ALA A N 12
ATOM 21000 C CA . ALA A 1 32 ? -8.439 -8.707 -17.415 1.00 0.00 29 ALA A CA 12
ATOM 21001 C C . ALA A 1 32 ? -9.528 -9.595 -18.046 1.00 0.00 29 ALA A C 12
ATOM 21002 O O . ALA A 1 32 ? -9.649 -10.776 -17.719 1.00 0.00 29 ALA A O 12
ATOM 21009 N N . ALA A 1 33 ? -10.336 -9.017 -18.929 1.00 0.00 30 ALA A N 12
ATOM 21010 C CA . ALA A 1 33 ? -11.538 -9.716 -19.421 1.00 0.00 30 ALA A CA 12
ATOM 21011 C C . ALA A 1 33 ? -11.270 -10.704 -20.568 1.00 0.00 30 ALA A C 12
ATOM 21012 O O . ALA A 1 33 ? -11.669 -11.865 -20.477 1.00 0.00 30 ALA A O 12
ATOM 21019 N N . SER A 1 34 ? -10.563 -10.292 -21.625 1.00 0.00 31 SER A N 12
ATOM 21020 C CA . SER A 1 34 ? -10.102 -11.250 -22.647 1.00 0.00 31 SER A CA 12
ATOM 21021 C C . SER A 1 34 ? -9.157 -12.363 -22.154 1.00 0.00 31 SER A C 12
ATOM 21022 O O . SER A 1 34 ? -9.127 -13.445 -22.742 1.00 0.00 31 SE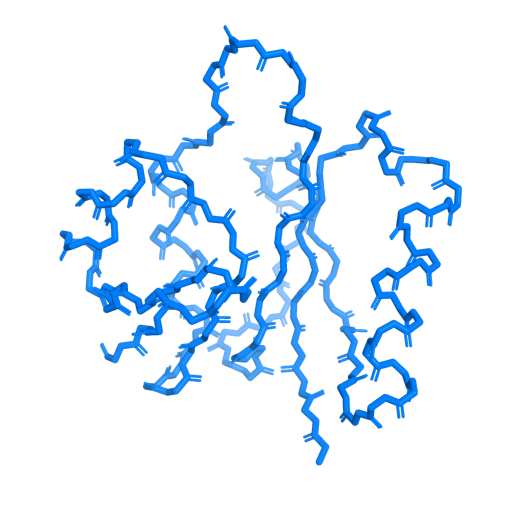R A O 12
ATOM 21030 N N . LYS A 1 35 ? -8.436 -12.144 -21.057 1.00 0.00 32 LYS A N 12
ATOM 21031 C CA . LYS A 1 35 ? -7.682 -13.224 -20.417 1.00 0.00 32 LYS A CA 12
ATOM 21032 C C . LYS A 1 35 ? -8.583 -14.004 -19.442 1.00 0.00 32 LYS A C 12
ATOM 21033 O O . LYS A 1 35 ? -9.637 -14.519 -19.817 1.00 0.00 32 LYS A O 12
ATOM 21052 N N . LYS A 1 36 ? -8.126 -14.138 -18.205 1.00 0.00 33 LYS A N 12
ATOM 21053 C CA . LYS A 1 36 ? -8.754 -15.058 -17.238 1.00 0.00 33 LYS A CA 12
ATOM 21054 C C . LYS A 1 36 ? -8.744 -14.543 -15.784 1.00 0.00 33 LYS A C 12
ATOM 21055 O O . LYS A 1 36 ? -9.433 -15.066 -14.911 1.00 0.00 33 LYS A O 12
ATOM 21074 N N . VAL A 1 37 ? -8.024 -13.459 -15.558 1.00 0.00 34 VAL A N 12
ATOM 21075 C CA . VAL A 1 37 ? -8.066 -12.717 -14.291 1.00 0.00 34 VAL A CA 12
ATOM 21076 C C . VAL A 1 37 ? -9.000 -11.511 -14.454 1.00 0.00 34 VAL A C 12
ATOM 21077 O O . VAL A 1 37 ? -8.668 -10.551 -15.143 1.00 0.00 34 VAL A O 12
ATOM 21090 N N . LYS A 1 38 ? -10.154 -11.545 -13.791 1.00 0.00 35 LYS A N 12
ATOM 21091 C CA . LYS A 1 38 ? -11.005 -10.340 -13.726 1.00 0.00 35 LYS A CA 12
ATOM 21092 C C . LYS A 1 38 ? -10.777 -9.619 -12.390 1.00 0.00 35 LYS A C 12
ATOM 21093 O O . LYS A 1 38 ? -10.517 -10.244 -11.358 1.00 0.00 35 LYS A O 12
ATOM 21112 N N . PHE A 1 39 ? -10.873 -8.289 -12.412 1.00 0.00 36 PHE A N 12
ATOM 21113 C CA . PHE A 1 39 ? -10.525 -7.495 -11.210 1.00 0.00 36 PHE A CA 12
ATOM 21114 C C . PHE A 1 39 ? -11.751 -7.326 -10.306 1.00 0.00 36 PHE A C 12
ATOM 21115 O O . PHE A 1 39 ? -12.657 -6.524 -10.536 1.00 0.00 36 PHE A O 12
ATOM 21132 N N . VAL A 1 40 ? -11.742 -8.166 -9.282 1.00 0.00 37 VAL A N 12
ATOM 21133 C CA . VAL A 1 40 ? -12.858 -8.274 -8.325 1.00 0.00 37 VAL A CA 12
ATOM 21134 C C . VAL A 1 40 ? -13.016 -7.033 -7.435 1.00 0.00 37 VAL A C 12
ATOM 21135 O O . VAL A 1 40 ? -14.143 -6.681 -7.087 1.00 0.00 37 VAL A O 12
ATOM 21148 N N . ASP A 1 41 ? -11.920 -6.396 -7.025 1.00 0.00 38 ASP A N 12
ATOM 21149 C CA . ASP A 1 41 ? -12.027 -5.335 -6.012 1.00 0.00 38 ASP A CA 12
ATOM 21150 C C . ASP A 1 41 ? -11.472 -4.007 -6.534 1.00 0.00 38 ASP A C 12
ATOM 21151 O O . ASP A 1 41 ? -10.862 -3.924 -7.601 1.00 0.00 38 ASP A O 12
ATOM 21160 N N . GLN A 1 42 ? -11.728 -2.954 -5.765 1.00 0.00 39 GLN A N 12
ATOM 21161 C CA . GLN A 1 42 ? -11.471 -1.587 -6.238 1.00 0.00 39 GLN A CA 12
ATOM 21162 C C . GLN A 1 42 ? -11.135 -0.717 -5.041 1.00 0.00 39 GLN A C 12
ATOM 21163 O O . GLN A 1 42 ? -11.892 -0.641 -4.071 1.00 0.00 39 GLN A O 12
ATOM 21177 N N . PHE A 1 43 ? -9.998 -0.059 -5.117 1.00 0.00 40 PHE A N 12
ATOM 21178 C CA . PHE A 1 43 ? -9.639 0.903 -4.071 1.00 0.00 40 PHE A CA 12
ATOM 21179 C C . PHE A 1 43 ? -9.160 2.179 -4.759 1.00 0.00 40 PHE A C 12
ATOM 21180 O O . PHE A 1 43 ? -8.241 2.157 -5.573 1.00 0.00 40 PHE A O 12
ATOM 21197 N N . LEU A 1 44 ? -9.831 3.288 -4.490 1.00 0.00 41 LEU A N 12
ATOM 21198 C CA . LEU A 1 44 ? -9.325 4.586 -4.950 1.00 0.00 41 LEU A CA 12
ATOM 21199 C C . LEU A 1 44 ? -8.371 5.116 -3.874 1.00 0.00 41 LEU A C 12
ATOM 21200 O O . LEU A 1 44 ? -8.541 4.837 -2.686 1.00 0.00 41 LEU A O 12
ATOM 21216 N N . ILE A 1 45 ? -7.358 5.887 -4.266 1.00 0.00 42 ILE A N 12
ATOM 21217 C CA . ILE A 1 45 ? -6.359 6.354 -3.289 1.00 0.00 42 ILE A CA 12
ATOM 21218 C C . ILE A 1 45 ? -6.921 7.278 -2.192 1.00 0.00 42 ILE A C 12
ATOM 21219 O O . ILE A 1 45 ? -6.547 7.146 -1.024 1.00 0.00 42 ILE A O 12
ATOM 21235 N N . ASN A 1 46 ? -7.826 8.194 -2.534 1.00 0.00 43 ASN A N 12
ATOM 21236 C CA . ASN A 1 46 ? -8.380 9.100 -1.511 1.00 0.00 43 ASN A CA 12
ATOM 21237 C C . ASN A 1 46 ? -9.474 8.437 -0.655 1.00 0.00 43 ASN A C 12
ATOM 21238 O O . ASN A 1 46 ? -9.601 8.749 0.530 1.00 0.00 43 ASN A O 12
ATOM 21249 N N . LYS A 1 47 ? -10.228 7.486 -1.210 1.00 0.00 44 LYS A N 12
ATOM 21250 C CA . LYS A 1 47 ? -11.243 6.777 -0.420 1.00 0.00 44 LYS A CA 12
ATOM 21251 C C . LYS A 1 47 ? -10.663 5.626 0.416 1.00 0.00 44 LYS A C 12
ATOM 21252 O O . LYS A 1 47 ? -11.248 5.273 1.442 1.00 0.00 44 LYS A O 12
ATOM 21271 N N . LEU A 1 48 ? -9.528 5.042 0.029 1.00 0.00 45 LEU A N 12
ATOM 21272 C CA . LEU A 1 48 ? -8.901 4.018 0.892 1.00 0.00 45 LEU A CA 12
ATOM 21273 C C . LEU A 1 48 ? -8.289 4.634 2.161 1.00 0.00 45 LEU A C 12
ATOM 21274 O O . LEU A 1 48 ? -8.403 4.075 3.252 1.00 0.00 45 LEU A O 12
ATOM 21290 N N . ASN A 1 49 ? -7.649 5.795 2.018 1.00 0.00 46 ASN A N 12
ATOM 21291 C CA . ASN A 1 49 ? -7.031 6.468 3.170 1.00 0.00 46 ASN A CA 12
ATOM 21292 C C . ASN A 1 49 ? -8.053 7.209 4.049 1.00 0.00 46 ASN A C 12
ATOM 21293 O O . ASN A 1 49 ? -7.841 7.372 5.251 1.00 0.00 46 ASN A O 12
ATOM 21304 N N . ASP A 1 50 ? -9.160 7.648 3.456 1.00 0.00 47 ASP A N 12
ATOM 21305 C CA . ASP A 1 50 ? -10.223 8.298 4.246 1.00 0.00 47 ASP A CA 12
ATOM 21306 C C . ASP A 1 50 ? -11.108 7.270 4.969 1.00 0.00 47 ASP A C 12
ATOM 21307 O O . ASP A 1 50 ? -11.489 7.503 6.116 1.00 0.00 47 ASP A O 12
ATOM 21316 N N . GLY A 1 51 ? -11.404 6.129 4.342 1.00 0.00 48 GLY A N 12
ATOM 21317 C CA . GLY A 1 51 ? -12.014 5.019 5.091 1.00 0.00 48 GLY A CA 12
ATOM 21318 C C . GLY A 1 51 ? -13.321 4.438 4.531 1.00 0.00 48 GLY A C 12
ATOM 21319 O O . GLY A 1 51 ? -14.035 3.745 5.258 1.00 0.00 48 GLY A O 12
ATOM 21323 N N . SER A 1 52 ? -13.680 4.720 3.280 1.00 0.00 49 SER A N 12
ATOM 21324 C CA . SER A 1 52 ? -14.980 4.269 2.749 1.00 0.00 49 SER A CA 12
ATOM 21325 C C . SER A 1 52 ? -15.045 2.770 2.399 1.00 0.00 49 SER A C 12
ATOM 21326 O O . SER A 1 52 ? -16.122 2.174 2.458 1.00 0.00 49 SER A O 12
ATOM 21334 N N . ILE A 1 53 ? -13.924 2.160 2.018 1.00 0.00 50 ILE A N 12
ATOM 21335 C CA . ILE A 1 53 ? -13.966 0.822 1.401 1.00 0.00 50 ILE A CA 12
ATOM 21336 C C . ILE A 1 53 ? -13.277 -0.165 2.336 1.00 0.00 50 ILE A C 12
ATOM 21337 O O . ILE A 1 53 ? -12.098 -0.031 2.667 1.00 0.00 50 ILE A O 12
ATOM 21353 N N . THR A 1 54 ? -14.042 -1.161 2.757 1.00 0.00 51 THR A N 12
ATOM 21354 C CA . THR A 1 54 ? -13.458 -2.264 3.531 1.00 0.00 51 THR A CA 12
ATOM 21355 C C . THR A 1 54 ? -13.780 -3.578 2.831 1.00 0.00 51 THR A C 12
ATOM 21356 O O . THR A 1 54 ? -14.939 -3.963 2.669 1.00 0.00 51 THR A O 12
ATOM 21367 N N . LEU A 1 55 ? -12.719 -4.278 2.458 1.00 0.00 52 LEU A N 12
ATOM 21368 C CA . LEU A 1 55 ? -12.866 -5.645 1.950 1.00 0.00 52 LEU A CA 12
ATOM 21369 C C . LEU A 1 55 ? -11.993 -6.569 2.820 1.00 0.00 52 LEU A C 12
ATOM 21370 O O . LEU A 1 55 ? -11.606 -6.225 3.940 1.00 0.00 52 LEU A O 12
ATOM 21386 N N . GLU A 1 56 ? -11.720 -7.770 2.331 1.00 0.00 53 GLU A N 12
ATOM 21387 C CA . GLU A 1 56 ? -11.146 -8.815 3.192 1.00 0.00 53 GLU A CA 12
ATOM 21388 C C . GLU A 1 56 ? -9.626 -8.925 3.018 1.00 0.00 53 GLU A C 12
ATOM 21389 O O . GLU A 1 56 ? -9.017 -8.383 2.095 1.00 0.00 53 GLU A O 12
ATOM 21401 N N . ASN A 1 57 ? -9.037 -9.700 3.921 1.00 0.00 54 ASN A N 12
ATOM 21402 C CA . ASN A 1 57 ? -7.629 -10.095 3.797 1.00 0.00 54 ASN A CA 12
ATOM 21403 C C . ASN A 1 57 ? -7.535 -11.407 3.010 1.00 0.00 54 ASN A C 12
ATOM 21404 O O . ASN A 1 57 ? -7.685 -12.485 3.586 1.00 0.00 54 ASN A O 12
ATOM 21415 N N . ALA A 1 58 ? -7.320 -11.341 1.693 1.00 0.00 55 ALA A N 12
ATOM 21416 C CA . ALA A 1 58 ? -7.473 -12.554 0.887 1.00 0.00 55 ALA A CA 12
ATOM 21417 C C . ALA A 1 58 ? -6.492 -12.688 -0.287 1.00 0.00 55 ALA A C 12
ATOM 21418 O O . ALA A 1 58 ? -5.420 -12.089 -0.328 1.00 0.00 55 ALA A O 12
ATOM 21425 N N . LYS A 1 59 ? -6.872 -13.568 -1.209 1.00 0.00 56 LYS A N 12
ATOM 21426 C CA . LYS A 1 59 ? -5.978 -13.999 -2.296 1.00 0.00 56 LYS A CA 12
ATOM 21427 C C . LYS A 1 59 ? -6.227 -13.173 -3.571 1.00 0.00 56 LYS A C 12
ATOM 21428 O O . LYS A 1 59 ? -6.416 -13.699 -4.666 1.00 0.00 56 LYS A O 12
ATOM 21447 N N . TYR A 1 60 ? -6.075 -11.862 -3.433 1.00 0.00 57 TYR A N 12
ATOM 21448 C CA . TYR A 1 60 ? -6.069 -10.937 -4.581 1.00 0.00 57 TYR A CA 12
ATOM 21449 C C . TYR A 1 60 ? -4.705 -10.880 -5.285 1.00 0.00 57 TYR A C 12
ATOM 21450 O O . TYR A 1 60 ? -4.374 -9.801 -5.776 1.00 0.00 57 TYR A O 12
ATOM 21468 N N . GLU A 1 61 ? -3.849 -11.910 -5.150 1.00 0.00 58 GLU A N 12
ATOM 21469 C CA . GLU A 1 61 ? -2.400 -11.838 -5.484 1.00 0.00 58 GLU A CA 12
ATOM 21470 C C . GLU A 1 61 ? -2.071 -11.505 -6.968 1.00 0.00 58 GLU A C 12
ATOM 21471 O O . GLU A 1 61 ? -1.087 -11.968 -7.547 1.00 0.00 58 GLU A O 12
ATOM 21483 N N . THR A 1 62 ? -2.859 -10.607 -7.540 1.00 0.00 59 THR A N 12
ATOM 21484 C CA . THR A 1 62 ? -2.515 -9.937 -8.804 1.00 0.00 59 THR A CA 12
ATOM 21485 C C . THR A 1 62 ? -3.046 -8.507 -8.647 1.00 0.00 59 THR A C 12
ATOM 21486 O O . THR A 1 62 ? -4.203 -8.265 -8.315 1.00 0.00 59 THR A O 12
ATOM 21497 N N . VAL A 1 63 ? -2.088 -7.595 -8.646 1.00 0.00 60 VAL A N 12
ATOM 21498 C CA . VAL A 1 63 ? -2.270 -6.266 -8.041 1.00 0.00 60 VAL A CA 12
ATOM 21499 C C . VAL A 1 63 ? -1.884 -5.200 -9.087 1.00 0.00 60 VAL A C 12
ATOM 21500 O O . VAL A 1 63 ? -0.724 -5.085 -9.482 1.00 0.00 60 VAL A O 12
ATOM 21513 N N . HIS A 1 64 ? -2.869 -4.467 -9.581 1.00 0.00 61 HIS A N 12
ATOM 21514 C CA . HIS A 1 64 ? -2.667 -3.489 -10.663 1.00 0.00 61 HIS A CA 12
ATOM 21515 C C . HIS A 1 64 ? -2.803 -2.063 -10.113 1.00 0.00 61 HIS A C 12
ATOM 21516 O O . HIS A 1 64 ? -3.927 -1.662 -9.819 1.00 0.00 61 HIS A O 12
ATOM 21530 N N . TYR A 1 65 ? -1.735 -1.272 -9.941 1.00 0.00 62 TYR A N 12
ATOM 21531 C CA . TYR A 1 65 ? -2.000 0.138 -9.586 1.00 0.00 62 TYR A CA 12
ATOM 21532 C C . TYR A 1 65 ? -2.003 0.870 -10.935 1.00 0.00 62 TYR A C 12
ATOM 21533 O O . TYR A 1 65 ? -1.168 0.655 -11.816 1.00 0.00 62 TYR A O 12
ATOM 21551 N N . LEU A 1 66 ? -2.922 1.825 -11.028 1.00 0.00 63 LEU A N 12
ATOM 21552 C CA . LEU A 1 66 ? -2.986 2.765 -12.132 1.00 0.00 63 LEU A CA 12
ATOM 21553 C C . LEU A 1 66 ? -2.929 4.223 -11.675 1.00 0.00 63 LEU A C 12
ATOM 21554 O O . LEU A 1 66 ? -3.814 4.695 -10.960 1.00 0.00 63 LEU A O 12
ATOM 21570 N N . THR A 1 67 ? -1.875 4.933 -12.046 1.00 0.00 64 THR A N 12
ATOM 21571 C CA . THR A 1 67 ? -1.637 6.271 -11.487 1.00 0.00 64 THR A CA 12
ATOM 21572 C C . THR A 1 67 ? -0.915 7.036 -12.621 1.00 0.00 64 THR A C 12
ATOM 21573 O O . THR A 1 67 ? -0.187 6.423 -13.403 1.00 0.00 64 THR A O 12
ATOM 21584 N N . PRO A 1 68 ? -0.983 8.368 -12.702 1.00 0.00 65 PRO A N 12
ATOM 21585 C CA . PRO A 1 68 ? -0.152 9.148 -13.632 1.00 0.00 65 PRO A CA 12
ATOM 21586 C C . PRO A 1 68 ? 1.365 8.919 -13.545 1.00 0.00 65 PRO A C 12
ATOM 21587 O O . PRO A 1 68 ? 1.956 8.946 -12.464 1.00 0.00 65 PRO A O 12
ATOM 21598 N N . GLU A 1 69 ? 1.980 8.649 -14.698 1.00 0.00 66 GLU A N 12
ATOM 21599 C CA . GLU A 1 69 ? 3.390 8.209 -14.724 1.00 0.00 66 GLU A CA 12
ATOM 21600 C C . GLU A 1 69 ? 4.275 9.184 -15.532 1.00 0.00 66 GLU A C 12
ATOM 21601 O O . GLU A 1 69 ? 5.277 8.776 -16.122 1.00 0.00 66 GLU A O 12
ATOM 21613 N N . ALA A 1 70 ? 3.916 10.467 -15.589 1.00 0.00 67 ALA A N 12
ATOM 21614 C CA . ALA A 1 70 ? 4.591 11.394 -16.510 1.00 0.00 67 ALA A CA 12
ATOM 21615 C C . ALA A 1 70 ? 5.630 12.208 -15.728 1.00 0.00 67 ALA A C 12
ATOM 21616 O O . ALA A 1 70 ? 6.835 12.008 -15.893 1.00 0.00 67 ALA A O 12
ATOM 21623 N N . GLN A 1 71 ? 5.172 13.088 -14.838 1.00 0.00 68 GLN A N 12
ATOM 21624 C CA . GLN A 1 71 ? 6.084 13.731 -13.886 1.00 0.00 68 GLN A CA 12
ATOM 21625 C C . GLN A 1 71 ? 6.269 12.767 -12.711 1.00 0.00 68 GLN A C 12
ATOM 21626 O O . GLN A 1 71 ? 5.331 12.497 -11.958 1.00 0.00 68 GLN A O 12
ATOM 21640 N N . THR A 1 72 ? 7.492 12.273 -12.532 1.00 0.00 69 THR A N 12
ATOM 21641 C CA . THR A 1 72 ? 7.813 11.511 -11.315 1.00 0.00 69 THR A CA 12
ATOM 21642 C C . THR A 1 72 ? 8.134 12.469 -10.156 1.00 0.00 69 THR A C 12
ATOM 21643 O O . THR A 1 72 ? 9.291 12.683 -9.790 1.00 0.00 69 THR A O 12
ATOM 21654 N N . ASP A 1 73 ? 7.080 13.020 -9.559 1.00 0.00 70 ASP A N 12
ATOM 21655 C CA . ASP A 1 73 ? 7.229 13.749 -8.289 1.00 0.00 70 ASP A CA 12
ATOM 21656 C C . ASP A 1 73 ? 6.104 13.319 -7.328 1.00 0.00 70 ASP A C 12
ATOM 21657 O O . ASP A 1 73 ? 5.412 14.147 -6.737 1.00 0.00 70 ASP A O 12
ATOM 21666 N N . ILE A 1 74 ? 5.897 12.007 -7.208 1.00 0.00 71 ILE A N 12
ATOM 21667 C CA . ILE A 1 74 ? 4.721 11.484 -6.491 1.00 0.00 71 ILE A CA 12
ATOM 21668 C C . ILE A 1 74 ? 5.176 10.880 -5.159 1.00 0.00 71 ILE A C 12
ATOM 21669 O O . ILE A 1 74 ? 6.276 10.336 -5.041 1.00 0.00 71 ILE A O 12
ATOM 21685 N N . LYS A 1 75 ? 4.297 10.934 -4.161 1.00 0.00 72 LYS A N 12
ATOM 21686 C CA . LYS A 1 75 ? 4.543 10.201 -2.909 1.00 0.00 72 LYS A CA 12
ATOM 21687 C C . LYS A 1 75 ? 3.369 9.275 -2.583 1.00 0.00 72 LYS A C 12
ATOM 21688 O O . LYS A 1 75 ? 2.198 9.633 -2.715 1.00 0.00 72 LYS A O 12
ATOM 21707 N N . PHE A 1 76 ? 3.709 8.085 -2.096 1.00 0.00 73 PHE A N 12
ATOM 21708 C CA . PHE A 1 76 ? 2.705 7.195 -1.495 1.00 0.00 73 PHE A CA 12
ATOM 21709 C C . PHE A 1 76 ? 3.240 6.822 -0.113 1.00 0.00 73 PHE A C 12
ATOM 21710 O O . PHE A 1 76 ? 4.453 6.664 0.045 1.00 0.00 73 PHE A O 12
ATOM 21727 N N . PRO A 1 77 ? 2.399 6.572 0.900 1.00 0.00 74 PRO A N 12
ATOM 21728 C CA . PRO A 1 77 ? 2.943 6.287 2.225 1.00 0.00 74 PRO A CA 12
ATOM 21729 C C . PRO A 1 77 ? 3.358 4.821 2.324 1.00 0.00 74 PRO A C 12
ATOM 21730 O O . PRO A 1 77 ? 2.767 3.939 1.697 1.00 0.00 74 PRO A O 12
ATOM 21741 N N . LYS A 1 78 ? 4.373 4.554 3.137 1.00 0.00 75 LYS A N 12
ATOM 21742 C CA . LYS A 1 78 ? 4.780 3.156 3.371 1.00 0.00 75 LYS A CA 12
ATOM 21743 C C . LYS A 1 78 ? 3.679 2.308 4.038 1.00 0.00 75 LYS A C 12
ATOM 21744 O O . LYS A 1 78 ? 3.534 1.119 3.750 1.00 0.00 75 LYS A O 12
ATOM 21763 N N . LYS A 1 79 ? 2.916 2.908 4.952 1.00 0.00 76 LYS A N 12
ATOM 21764 C CA . LYS A 1 79 ? 1.869 2.162 5.671 1.00 0.00 76 LYS A CA 12
ATOM 21765 C C . LYS A 1 79 ? 0.703 1.688 4.782 1.00 0.00 76 LYS A C 12
ATOM 21766 O O . LYS A 1 79 ? 0.097 0.661 5.089 1.00 0.00 76 LYS A O 12
ATOM 21785 N N . LEU A 1 80 ? 0.410 2.355 3.661 1.00 0.00 77 LEU A N 12
ATOM 21786 C CA . LEU A 1 80 ? -0.597 1.792 2.731 1.00 0.00 77 LEU A CA 12
ATOM 21787 C C . LEU A 1 80 ? -0.004 0.634 1.906 1.00 0.00 77 LEU A C 12
ATOM 21788 O O . LEU A 1 80 ? -0.720 -0.322 1.617 1.00 0.00 77 LEU A O 12
ATOM 21804 N N . ILE A 1 81 ? 1.294 0.628 1.606 1.00 0.00 78 ILE A N 12
ATOM 21805 C CA . ILE A 1 81 ? 1.928 -0.544 0.999 1.00 0.00 78 ILE A CA 12
ATOM 21806 C C . ILE A 1 81 ? 1.878 -1.760 1.959 1.00 0.00 78 ILE A C 12
ATOM 21807 O O . ILE A 1 81 ? 1.627 -2.883 1.514 1.00 0.00 78 ILE A O 12
ATOM 21823 N N . SER A 1 82 ? 2.075 -1.558 3.268 1.00 0.00 79 SER A N 12
ATOM 21824 C CA . SER A 1 82 ? 1.952 -2.671 4.224 1.00 0.00 79 SER A CA 12
ATOM 21825 C C . SER A 1 82 ? 0.509 -3.186 4.348 1.00 0.00 79 SER A C 12
ATOM 21826 O O . SER A 1 82 ? 0.295 -4.395 4.409 1.00 0.00 79 SER A O 12
ATOM 21834 N N . VAL A 1 83 ? -0.481 -2.292 4.374 1.00 0.00 80 VAL A N 12
ATOM 21835 C CA . VAL A 1 83 ? -1.890 -2.724 4.460 1.00 0.00 80 VAL A CA 12
ATOM 21836 C C . VAL A 1 83 ? -2.337 -3.510 3.212 1.00 0.00 80 VAL A C 12
ATOM 21837 O O . VAL A 1 83 ? -3.066 -4.493 3.350 1.00 0.00 80 VAL A O 12
ATOM 21850 N N . LEU A 1 84 ? -1.913 -3.126 2.005 1.00 0.00 81 LEU A N 12
ATOM 21851 C CA . LEU A 1 84 ? -2.222 -3.949 0.827 1.00 0.00 81 LEU A CA 12
ATOM 21852 C C . LEU A 1 84 ? -1.507 -5.311 0.860 1.00 0.00 81 LEU A C 12
ATOM 21853 O O . LEU A 1 84 ? -2.105 -6.320 0.489 1.00 0.00 81 LEU A O 12
ATOM 21869 N N . ALA A 1 85 ? -0.252 -5.369 1.313 1.00 0.00 82 ALA A N 12
ATOM 21870 C CA . ALA A 1 85 ? 0.418 -6.666 1.499 1.00 0.00 82 ALA A CA 12
ATOM 21871 C C . ALA A 1 85 ? -0.229 -7.550 2.579 1.00 0.00 82 ALA A C 12
ATOM 21872 O O . ALA A 1 85 ? -0.132 -8.777 2.513 1.00 0.00 82 ALA A O 12
ATOM 21879 N N . ASP A 1 86 ? -0.845 -6.945 3.599 1.00 0.00 83 ASP A N 12
ATOM 21880 C CA . ASP A 1 86 ? -1.433 -7.738 4.701 1.00 0.00 83 ASP A CA 12
ATOM 21881 C C . ASP A 1 86 ? -2.740 -8.469 4.354 1.00 0.00 83 ASP A C 12
ATOM 21882 O O . ASP A 1 86 ? -3.200 -9.334 5.100 1.00 0.00 83 ASP A O 12
ATOM 21891 N N . SER A 1 87 ? -3.306 -8.162 3.199 1.00 0.00 84 SER A N 12
ATOM 21892 C CA . SER A 1 87 ? -4.358 -9.001 2.619 1.00 0.00 84 SER A CA 12
ATOM 21893 C C . SER A 1 87 ? -3.820 -10.342 2.106 1.00 0.00 84 SER A C 12
ATOM 21894 O O . SER A 1 87 ? -4.510 -11.360 2.156 1.00 0.00 84 SER A O 12
ATOM 21902 N N . LEU A 1 88 ? -2.615 -10.346 1.549 1.00 0.00 85 LEU A N 12
ATOM 21903 C CA . LEU A 1 88 ? -2.284 -11.362 0.555 1.00 0.00 85 LEU A CA 12
ATOM 21904 C C . LEU A 1 88 ? -1.749 -12.660 1.170 1.00 0.00 85 LEU A C 12
ATOM 21905 O O . LEU A 1 88 ? -1.164 -12.698 2.251 1.00 0.00 85 LEU A O 12
ATOM 21921 N N . LYS A 1 89 ? -1.860 -13.685 0.340 1.00 0.00 86 LYS A N 12
ATOM 21922 C CA . LYS A 1 89 ? -1.126 -14.949 0.486 1.00 0.00 86 LYS A CA 12
ATOM 21923 C C . LYS A 1 89 ? 0.305 -14.648 -0.002 1.00 0.00 86 LYS A C 12
ATOM 21924 O O . LYS A 1 89 ? 0.418 -14.330 -1.186 1.00 0.00 86 LYS A O 12
ATOM 21943 N N . PRO A 1 90 ? 1.315 -14.440 0.866 1.00 0.00 87 PRO A N 12
ATOM 21944 C CA . PRO A 1 90 ? 2.521 -13.639 0.557 1.00 0.00 87 PRO A CA 12
ATOM 21945 C C . PRO A 1 90 ? 3.372 -13.888 -0.720 1.00 0.00 87 PRO A C 12
ATOM 21946 O O . PRO A 1 90 ? 4.405 -13.242 -0.883 1.00 0.00 87 PRO A O 12
ATOM 21957 N N . ASN A 1 91 ? 2.901 -14.681 -1.682 1.00 0.00 88 ASN A N 12
ATOM 21958 C CA . ASN A 1 91 ? 3.466 -14.645 -3.054 1.00 0.00 88 ASN A CA 12
ATOM 21959 C C . ASN A 1 91 ? 2.496 -13.850 -3.953 1.00 0.00 88 ASN A C 12
ATOM 21960 O O . ASN A 1 91 ? 2.086 -14.283 -5.032 1.00 0.00 88 ASN A O 12
ATOM 21971 N N . GLY A 1 92 ? 2.183 -12.639 -3.497 1.00 0.00 89 GLY A N 12
ATOM 21972 C CA . GLY A 1 92 ? 1.490 -11.640 -4.316 1.00 0.00 89 GLY A CA 12
ATOM 21973 C C . GLY A 1 92 ? 2.402 -11.157 -5.434 1.00 0.00 89 GLY A C 12
ATOM 21974 O O . GLY A 1 92 ? 3.609 -11.376 -5.394 1.00 0.00 89 GLY A O 12
ATOM 21978 N N . SER A 1 93 ? 1.841 -10.520 -6.451 1.00 0.00 90 SER A N 12
ATOM 21979 C CA . SER A 1 93 ? 2.672 -10.097 -7.580 1.00 0.00 90 SER A CA 12
ATOM 21980 C C . SER A 1 93 ? 2.059 -8.797 -8.096 1.00 0.00 90 SER A C 12
ATOM 21981 O O . SER A 1 93 ? 0.890 -8.710 -8.474 1.00 0.00 90 SER A O 12
ATOM 21989 N N . LEU A 1 94 ? 2.887 -7.774 -8.048 1.00 0.00 91 LEU A N 12
ATOM 21990 C CA . LEU A 1 94 ? 2.468 -6.403 -8.262 1.00 0.00 91 LEU A CA 12
ATOM 21991 C C . LEU A 1 94 ? 2.815 -6.036 -9.705 1.00 0.00 91 LEU A C 12
ATOM 21992 O O . LEU A 1 94 ? 3.896 -6.374 -10.185 1.00 0.00 91 LEU A O 12
ATOM 22008 N N . ILE A 1 95 ? 1.949 -5.310 -10.399 1.00 0.00 92 ILE A N 12
ATOM 22009 C CA . ILE A 1 95 ? 2.362 -4.711 -11.676 1.00 0.00 92 ILE A CA 12
ATOM 22010 C C . ILE A 1 95 ? 2.137 -3.222 -11.465 1.00 0.00 92 ILE A C 12
ATOM 22011 O O . ILE A 1 95 ? 1.027 -2.703 -11.630 1.00 0.00 92 ILE A O 12
ATOM 22027 N N . GLY A 1 96 ? 3.178 -2.570 -10.978 1.00 0.00 93 GLY A N 12
ATOM 22028 C CA . GLY A 1 96 ? 2.949 -1.273 -10.348 1.00 0.00 93 GLY A CA 12
ATOM 22029 C C . GLY A 1 96 ? 3.981 -0.164 -10.523 1.00 0.00 93 GLY A C 12
ATOM 22030 O O . GLY A 1 96 ? 3.863 0.662 -11.429 1.00 0.00 93 GLY A O 12
ATOM 22034 N N . LEU A 1 97 ? 4.905 -0.042 -9.571 1.00 0.00 94 LEU A N 12
ATOM 22035 C CA . LEU A 1 97 ? 5.417 1.292 -9.221 1.00 0.00 94 LEU A CA 12
ATOM 22036 C C . LEU A 1 97 ? 6.921 1.353 -9.553 1.00 0.00 94 LEU A C 12
ATOM 22037 O O . LEU A 1 97 ? 7.526 0.360 -9.961 1.00 0.00 94 LEU A O 12
ATOM 22053 N N . SER A 1 98 ? 7.503 2.550 -9.494 1.00 0.00 95 SER A N 12
ATOM 22054 C CA . SER A 1 98 ? 8.739 2.814 -10.264 1.00 0.00 95 SER A CA 12
ATOM 22055 C C . SER A 1 98 ? 9.920 3.291 -9.393 1.00 0.00 95 SER A C 12
ATOM 22056 O O . SER A 1 98 ? 10.450 2.503 -8.609 1.00 0.00 95 SER A O 12
ATOM 22064 N N . ASP A 1 99 ? 10.411 4.523 -9.579 1.00 0.00 96 ASP A N 12
ATOM 22065 C CA . ASP A 1 99 ? 11.789 4.846 -9.157 1.00 0.00 96 ASP A CA 12
ATOM 22066 C C . ASP A 1 99 ? 12.032 4.884 -7.642 1.00 0.00 96 ASP A C 12
ATOM 22067 O O . ASP A 1 99 ? 12.815 4.079 -7.133 1.00 0.00 96 ASP A O 12
ATOM 22076 N N . ILE A 1 100 ? 11.387 5.787 -6.904 1.00 0.00 97 ILE A N 12
ATOM 22077 C CA . ILE A 1 100 ? 11.487 5.744 -5.419 1.00 0.00 97 ILE A CA 12
ATOM 22078 C C . ILE A 1 100 ? 10.967 4.400 -4.853 1.00 0.00 97 ILE A C 12
ATOM 22079 O O . ILE A 1 100 ? 11.353 3.892 -3.790 1.00 0.00 97 ILE A O 12
ATOM 22095 N N . TYR A 1 101 ? 10.049 3.830 -5.613 1.00 0.00 98 TYR A N 12
ATOM 22096 C CA . TYR A 1 101 ? 9.304 2.678 -5.153 1.00 0.00 98 TYR A CA 12
ATOM 22097 C C . TYR A 1 101 ? 10.163 1.391 -5.236 1.00 0.00 98 TYR A C 12
ATOM 22098 O O . TYR A 1 101 ? 9.879 0.422 -4.540 1.00 0.00 98 TYR A O 12
ATOM 22116 N N . LYS A 1 102 ? 11.243 1.373 -6.028 1.00 0.00 99 LYS A N 12
ATOM 22117 C CA . LYS A 1 102 ? 12.227 0.271 -5.992 1.00 0.00 99 LYS A CA 12
ATOM 22118 C C . LYS A 1 102 ? 12.776 0.021 -4.572 1.00 0.00 99 LYS A C 12
ATOM 22119 O O . LYS A 1 102 ? 12.738 -1.107 -4.078 1.00 0.00 99 LYS A O 12
ATOM 22138 N N . VAL A 1 103 ? 13.268 1.067 -3.903 1.00 0.00 100 VAL A N 12
ATOM 22139 C CA . VAL A 1 103 ? 13.685 0.936 -2.491 1.00 0.00 100 VAL A CA 12
ATOM 22140 C C . VAL A 1 103 ? 12.490 0.617 -1.567 1.00 0.00 100 VAL A C 12
ATOM 22141 O O . VAL A 1 103 ? 12.629 -0.125 -0.592 1.00 0.00 100 VAL A O 12
ATOM 22154 N N . ASP A 1 104 ? 11.313 1.156 -1.881 1.00 0.00 101 ASP A N 12
ATOM 22155 C CA . ASP A 1 104 ? 10.084 0.789 -1.146 1.00 0.00 101 ASP A CA 12
ATOM 22156 C C . ASP A 1 104 ? 9.741 -0.705 -1.242 1.00 0.00 101 ASP A C 12
ATOM 22157 O O . ASP A 1 104 ? 9.384 -1.347 -0.252 1.00 0.00 101 ASP A O 12
ATOM 22166 N N . ALA A 1 105 ? 9.870 -1.259 -2.445 1.00 0.00 102 ALA A N 12
ATOM 22167 C CA . ALA A 1 105 ? 9.714 -2.697 -2.643 1.00 0.00 102 ALA A CA 12
ATOM 22168 C C . ALA A 1 105 ? 10.762 -3.485 -1.840 1.00 0.00 102 ALA A C 12
ATOM 22169 O O . ALA A 1 105 ? 10.446 -4.494 -1.218 1.00 0.00 102 ALA A O 12
ATOM 22176 N N . LEU A 1 106 ? 12.010 -3.007 -1.840 1.00 0.00 103 LEU A N 12
ATOM 22177 C CA . LEU A 1 106 ? 13.087 -3.685 -1.097 1.00 0.00 103 LEU A CA 12
ATOM 22178 C C . LEU A 1 106 ? 12.767 -3.870 0.390 1.00 0.00 103 LEU A C 12
ATOM 22179 O O . LEU A 1 106 ? 12.980 -4.935 0.967 1.00 0.00 103 LEU A O 12
ATOM 22195 N N . ILE A 1 107 ? 12.289 -2.794 1.002 1.00 0.00 104 ILE A N 12
ATOM 22196 C CA . ILE A 1 107 ? 12.123 -2.765 2.460 1.00 0.00 104 ILE A CA 12
ATOM 22197 C C . ILE A 1 107 ? 10.845 -3.484 2.914 1.00 0.00 104 ILE A C 12
ATOM 22198 O O . ILE A 1 107 ? 10.857 -4.214 3.907 1.00 0.00 104 ILE A O 12
ATOM 22214 N N . ASN A 1 108 ? 9.764 -3.338 2.151 1.00 0.00 105 ASN A N 12
ATOM 22215 C CA . ASN A 1 108 ? 8.555 -4.141 2.404 1.00 0.00 105 ASN A CA 12
ATOM 22216 C C . ASN A 1 108 ? 8.691 -5.634 2.018 1.00 0.00 105 ASN A C 12
ATOM 22217 O O . ASN A 1 108 ? 7.741 -6.398 2.194 1.00 0.00 105 ASN A O 12
ATOM 22228 N N . GLY A 1 109 ? 9.855 -6.088 1.540 1.00 0.00 106 GLY A N 12
ATOM 22229 C CA . GLY A 1 109 ? 9.979 -7.484 1.080 1.00 0.00 106 GLY A CA 12
ATOM 22230 C C . GLY A 1 109 ? 9.116 -7.818 -0.142 1.00 0.00 106 GLY A C 12
ATOM 22231 O O . GLY A 1 109 ? 8.511 -8.882 -0.256 1.00 0.00 106 GLY A O 12
ATOM 22235 N N . PHE A 1 110 ? 9.155 -6.879 -1.073 1.00 0.00 107 PHE A N 12
ATOM 22236 C CA . PHE A 1 110 ? 8.646 -7.055 -2.435 1.00 0.00 107 PHE A CA 12
ATOM 22237 C C . PHE A 1 110 ? 9.867 -7.103 -3.350 1.00 0.00 107 PHE A C 12
ATOM 22238 O O . PHE A 1 110 ? 10.636 -6.147 -3.466 1.00 0.00 107 PHE A O 12
ATOM 22255 N N . GLU A 1 111 ? 10.099 -8.266 -3.912 1.00 0.00 108 GLU A N 12
ATOM 22256 C CA . GLU A 1 111 ? 11.337 -8.514 -4.653 1.00 0.00 108 GLU A CA 12
ATOM 22257 C C . GLU A 1 111 ? 11.039 -8.347 -6.149 1.00 0.00 108 GLU A C 12
ATOM 22258 O O . GLU A 1 111 ? 10.270 -9.077 -6.777 1.00 0.00 108 GLU A O 12
ATOM 22270 N N . ILE A 1 112 ? 11.649 -7.288 -6.663 1.00 0.00 109 ILE A N 12
ATOM 22271 C CA . ILE A 1 112 ? 11.285 -6.698 -7.953 1.00 0.00 109 ILE A CA 12
ATOM 22272 C C . ILE A 1 112 ? 11.947 -7.414 -9.137 1.00 0.00 109 ILE A C 12
ATOM 22273 O O . ILE A 1 112 ? 13.001 -8.043 -9.023 1.00 0.00 109 ILE A O 12
ATOM 22289 N N . ILE A 1 113 ? 11.311 -7.273 -10.289 1.00 0.00 110 ILE A N 12
ATOM 22290 C CA . ILE A 1 113 ? 11.894 -7.767 -11.548 1.00 0.00 110 ILE A CA 12
ATOM 22291 C C . ILE A 1 113 ? 11.451 -6.826 -12.671 1.00 0.00 110 ILE A C 12
ATOM 22292 O O . ILE A 1 113 ? 10.274 -6.483 -12.823 1.00 0.00 110 ILE A O 12
ATOM 22308 N N . ASN A 1 114 ? 12.448 -6.369 -13.420 1.00 0.00 111 ASN A N 12
ATOM 22309 C CA . ASN A 1 114 ? 12.246 -5.251 -14.349 1.00 0.00 111 ASN A CA 12
ATOM 22310 C C . ASN A 1 114 ? 12.122 -5.715 -15.800 1.00 0.00 111 ASN A C 12
ATOM 22311 O O . ASN A 1 114 ? 13.090 -6.027 -16.495 1.00 0.00 111 ASN A O 12
ATOM 22322 N N . GLU A 1 115 ? 10.867 -5.806 -16.201 1.00 0.00 112 GLU A N 12
ATOM 22323 C CA . GLU A 1 115 ? 10.498 -6.425 -17.484 1.00 0.00 112 GLU A CA 12
ATOM 22324 C C . GLU A 1 115 ? 9.476 -5.504 -18.183 1.00 0.00 112 GLU A C 12
ATOM 22325 O O . GLU A 1 115 ? 8.989 -4.559 -17.560 1.00 0.00 112 GLU A O 12
ATOM 22337 N N . PRO A 1 116 ? 9.088 -5.734 -19.449 1.00 0.00 113 PRO A N 12
ATOM 22338 C CA . PRO A 1 116 ? 8.165 -4.815 -20.146 1.00 0.00 113 PRO A CA 12
ATOM 22339 C C . PRO A 1 116 ? 6.790 -4.510 -19.521 1.00 0.00 113 PRO A C 12
ATOM 22340 O O . PRO A 1 116 ? 6.107 -3.570 -19.927 1.00 0.00 113 PRO A O 12
ATOM 22351 N N . ASP A 1 117 ? 6.426 -5.256 -18.490 1.00 0.00 114 ASP A N 12
ATOM 22352 C CA . ASP A 1 117 ? 5.380 -4.829 -17.554 1.00 0.00 114 ASP A CA 12
ATOM 22353 C C . ASP A 1 117 ? 6.042 -4.895 -16.173 1.00 0.00 114 ASP A C 12
ATOM 22354 O O . ASP A 1 117 ? 6.511 -5.958 -15.763 1.00 0.00 114 ASP A O 12
ATOM 22363 N N . TYR A 1 118 ? 6.217 -3.765 -15.488 1.00 0.00 115 TYR A N 12
ATOM 22364 C CA . TYR A 1 118 ? 7.159 -3.767 -14.365 1.00 0.00 115 TYR A CA 12
ATOM 22365 C C . TYR A 1 118 ? 6.487 -4.389 -13.140 1.00 0.00 115 TYR A C 12
ATOM 22366 O O . TYR A 1 118 ? 5.301 -4.185 -12.886 1.00 0.00 115 TYR A O 12
ATOM 22384 N N . CYS A 1 119 ? 7.247 -5.208 -12.420 1.00 0.00 116 CYS A N 12
ATOM 22385 C CA . CYS A 1 119 ? 6.625 -6.098 -11.443 1.00 0.00 116 CYS A CA 12
ATOM 22386 C C . CYS A 1 119 ? 7.218 -6.555 -10.086 1.00 0.00 116 CYS A C 12
ATOM 22387 O O . CYS A 1 119 ? 8.296 -7.151 -10.083 1.00 0.00 116 CYS A O 12
ATOM 22395 N N . TRP A 1 120 ? 6.577 -6.297 -8.947 1.00 0.00 117 TRP A N 12
ATOM 22396 C CA . TRP A 1 120 ? 7.173 -6.674 -7.653 1.00 0.00 117 TRP A CA 12
ATOM 22397 C C . TRP A 1 120 ? 6.374 -7.838 -7.048 1.00 0.00 117 TRP A C 12
ATOM 22398 O O . TRP A 1 120 ? 5.220 -7.668 -6.663 1.00 0.00 117 TRP A O 12
ATOM 22419 N N . ILE A 1 121 ? 6.969 -9.012 -6.899 1.00 0.00 118 ILE A N 12
ATOM 22420 C CA . ILE A 1 121 ? 6.284 -10.074 -6.137 1.00 0.00 118 ILE A CA 12
ATOM 22421 C C . ILE A 1 121 ? 6.884 -10.081 -4.730 1.00 0.00 118 ILE A C 12
ATOM 22422 O O . ILE A 1 121 ? 8.092 -9.990 -4.531 1.00 0.00 118 ILE A O 12
ATOM 22438 N N . LYS A 1 122 ? 6.017 -10.348 -3.768 1.00 0.00 119 LYS A N 12
ATOM 22439 C CA . LYS A 1 122 ? 6.447 -10.430 -2.366 1.00 0.00 119 LYS A CA 12
ATOM 22440 C C . LYS A 1 122 ? 7.085 -11.804 -2.121 1.00 0.00 119 LYS A C 12
ATOM 22441 O O . LYS A 1 122 ? 6.554 -12.841 -2.522 1.00 0.00 119 LYS A O 12
ATOM 22460 N N . MET A 1 123 ? 8.224 -11.801 -1.437 1.00 0.00 120 MET A N 12
ATOM 22461 C CA . MET A 1 123 ? 8.821 -13.055 -0.960 1.00 0.00 120 MET A CA 12
ATOM 22462 C C . MET A 1 123 ? 8.824 -13.080 0.574 1.00 0.00 120 MET A C 12
ATOM 22463 O O . MET A 1 123 ? 8.874 -12.044 1.238 1.00 0.00 120 MET A O 12
ATOM 22477 N N . TYR A 1 7 ? -8.171 -19.504 -13.129 1.00 0.00 4 TYR A N 13
ATOM 22478 C CA . TYR A 1 7 ? -8.695 -18.131 -13.109 1.00 0.00 4 TYR A CA 13
ATOM 22479 C C . TYR A 1 7 ? -8.085 -17.424 -11.901 1.00 0.00 4 TYR A C 13
ATOM 22480 O O . TYR A 1 7 ? -8.281 -17.827 -10.755 1.00 0.00 4 TYR A O 13
ATOM 22498 N N . LYS A 1 8 ? -7.359 -16.343 -12.160 1.00 0.00 5 LYS A N 13
ATOM 22499 C CA . LYS A 1 8 ? -6.906 -15.479 -11.072 1.00 0.00 5 LYS A CA 13
ATOM 22500 C C . LYS A 1 8 ? -7.985 -14.467 -10.684 1.00 0.00 5 LYS A C 13
ATOM 22501 O O . LYS A 1 8 ? -8.658 -13.880 -11.534 1.00 0.00 5 LYS A O 13
ATOM 22520 N N . THR A 1 9 ? -8.087 -14.216 -9.384 1.00 0.00 6 THR A N 13
ATOM 22521 C CA . THR A 1 9 ? -8.868 -13.063 -8.913 1.00 0.00 6 THR A CA 13
ATOM 22522 C C . THR A 1 9 ? -7.832 -12.006 -8.493 1.00 0.00 6 THR A C 13
ATOM 22523 O O . THR A 1 9 ? -6.792 -12.349 -7.924 1.00 0.00 6 THR A O 13
ATOM 22534 N N . GLY A 1 10 ? -8.084 -10.726 -8.775 1.00 0.00 7 GLY A N 13
ATOM 22535 C CA . GLY A 1 10 ? -7.085 -9.705 -8.415 1.00 0.00 7 GLY A CA 13
ATOM 22536 C C . GLY A 1 10 ? -7.599 -8.445 -7.735 1.00 0.00 7 GLY A C 13
ATOM 22537 O O . GLY A 1 10 ? -8.629 -8.400 -7.063 1.00 0.00 7 GLY A O 13
ATOM 22541 N N . LEU A 1 11 ? -6.762 -7.426 -7.902 1.00 0.00 8 LEU A N 13
ATOM 22542 C CA . LEU A 1 11 ? -6.953 -6.133 -7.246 1.00 0.00 8 LEU A CA 13
ATOM 22543 C C . LEU A 1 11 ? -6.735 -5.004 -8.257 1.00 0.00 8 LEU A C 13
ATOM 22544 O O . LEU A 1 11 ? -5.807 -5.059 -9.064 1.00 0.00 8 LEU A O 13
ATOM 22560 N N . LEU A 1 12 ? -7.522 -3.935 -8.171 1.00 0.00 9 LEU A N 13
ATOM 22561 C CA . LEU A 1 12 ? -7.164 -2.691 -8.815 1.00 0.00 9 LEU A CA 13
ATOM 22562 C C . LEU A 1 12 ? -7.156 -1.594 -7.734 1.00 0.00 9 LEU A C 13
ATOM 22563 O O . LEU A 1 12 ? -8.075 -1.451 -6.927 1.00 0.00 9 LEU A O 13
ATOM 22579 N N . LEU A 1 13 ? -6.089 -0.811 -7.766 1.00 0.00 10 LEU A N 13
ATOM 22580 C CA . LEU A 1 13 ? -5.952 0.375 -6.902 1.00 0.00 10 LEU A CA 13
ATOM 22581 C C . LEU A 1 13 ? -5.797 1.625 -7.773 1.00 0.00 10 LEU A C 13
ATOM 22582 O O . LEU A 1 13 ? -4.915 1.699 -8.624 1.00 0.00 10 LEU A O 13
ATOM 22598 N N . ILE A 1 14 ? -6.719 2.572 -7.624 1.00 0.00 11 ILE A N 13
ATOM 22599 C CA . ILE A 1 14 ? -6.865 3.633 -8.640 1.00 0.00 11 ILE A CA 13
ATOM 22600 C C . ILE A 1 14 ? -6.940 5.043 -8.047 1.00 0.00 11 ILE A C 13
ATOM 22601 O O . ILE A 1 14 ? -7.614 5.291 -7.047 1.00 0.00 11 ILE A O 13
ATOM 22617 N N . HIS A 1 15 ? -6.278 5.981 -8.718 1.00 0.00 12 HIS A N 13
ATOM 22618 C CA . HIS A 1 15 ? -6.409 7.400 -8.364 1.00 0.00 12 HIS A CA 13
ATOM 22619 C C . HIS A 1 15 ? -7.283 8.102 -9.428 1.00 0.00 12 HIS A C 13
ATOM 22620 O O . HIS A 1 15 ? -7.017 7.960 -10.622 1.00 0.00 12 HIS A O 13
ATOM 22634 N N . PRO A 1 16 ? -8.317 8.865 -9.043 1.00 0.00 13 PRO A N 13
ATOM 22635 C CA . PRO A 1 16 ? -9.312 9.394 -9.994 1.00 0.00 13 PRO A CA 13
ATOM 22636 C C . PRO A 1 16 ? -8.901 10.320 -11.150 1.00 0.00 13 PRO A C 13
ATOM 22637 O O . PRO A 1 16 ? -9.762 10.681 -11.950 1.00 0.00 13 PRO A O 13
ATOM 22648 N N . ALA A 1 17 ? -7.686 10.856 -11.169 1.00 0.00 14 ALA A N 13
ATOM 22649 C CA . ALA A 1 17 ? -7.445 12.047 -12.010 1.00 0.00 14 ALA A CA 13
ATOM 22650 C C . ALA A 1 17 ? -7.638 11.872 -13.520 1.00 0.00 14 ALA A C 13
ATOM 22651 O O . ALA A 1 17 ? -8.381 12.644 -14.128 1.00 0.00 14 ALA A O 13
ATOM 22658 N N . VAL A 1 18 ? -7.039 10.853 -14.129 1.00 0.00 15 VAL A N 13
ATOM 22659 C CA . VAL A 1 18 ? -7.417 10.506 -15.512 1.00 0.00 15 VAL A CA 13
ATOM 22660 C C . VAL A 1 18 ? -8.593 9.501 -15.489 1.00 0.00 15 VAL A C 13
ATOM 22661 O O . VAL A 1 18 ? -9.395 9.451 -16.421 1.00 0.00 15 VAL A O 13
ATOM 22674 N N . THR A 1 19 ? -8.683 8.688 -14.435 1.00 0.00 16 THR A N 13
ATOM 22675 C CA . THR A 1 19 ? -9.620 7.559 -14.403 1.00 0.00 16 THR A CA 13
ATOM 22676 C C . THR A 1 19 ? -11.086 7.921 -14.088 1.00 0.00 16 THR A C 13
ATOM 22677 O O . THR A 1 19 ? -11.945 7.038 -14.118 1.00 0.00 16 THR A O 13
ATOM 22688 N N . THR A 1 20 ? -11.419 9.198 -13.874 1.00 0.00 17 THR A N 13
ATOM 22689 C CA . THR A 1 20 ? -12.841 9.595 -13.813 1.00 0.00 17 THR A CA 13
ATOM 22690 C C . THR A 1 20 ? -13.485 9.668 -15.223 1.00 0.00 17 THR A C 13
ATOM 22691 O O . THR A 1 20 ? -14.694 9.866 -15.350 1.00 0.00 17 THR A O 13
ATOM 22702 N N . THR A 1 21 ? -12.719 9.363 -16.270 1.00 0.00 18 THR A N 13
ATOM 22703 C CA . THR A 1 21 ? -13.311 9.036 -17.574 1.00 0.00 18 THR A CA 13
ATOM 22704 C C . THR A 1 21 ? -13.315 7.481 -17.628 1.00 0.00 18 THR A C 13
ATOM 22705 O O . THR A 1 21 ? -12.557 6.846 -16.889 1.00 0.00 18 THR A O 13
ATOM 22716 N N . PRO A 1 22 ? -13.978 6.812 -18.579 1.00 0.00 19 PRO A N 13
ATOM 22717 C CA . PRO A 1 22 ? -13.812 5.351 -18.728 1.00 0.00 19 PRO A CA 13
ATOM 22718 C C . PRO A 1 22 ? -12.559 4.769 -19.400 1.00 0.00 19 PRO A C 13
ATOM 22719 O O . PRO A 1 22 ? -12.507 3.556 -19.592 1.00 0.00 19 PRO A O 13
ATOM 22730 N N . GLU A 1 23 ? -11.574 5.556 -19.819 1.00 0.00 20 GLU A N 13
ATOM 22731 C CA . GLU A 1 23 ? -10.561 5.000 -20.734 1.00 0.00 20 GLU A CA 13
ATOM 22732 C C . GLU A 1 23 ? -9.543 4.049 -20.087 1.00 0.00 20 GLU A C 13
ATOM 22733 O O . GLU A 1 23 ? -9.377 2.921 -20.554 1.00 0.00 20 GLU A O 13
ATOM 22745 N N . LEU A 1 24 ? -8.904 4.450 -18.989 1.00 0.00 21 LEU A N 13
ATOM 22746 C CA . LEU A 1 24 ? -8.011 3.532 -18.260 1.00 0.00 21 LEU A CA 13
ATOM 22747 C C . LEU A 1 24 ? -8.775 2.402 -17.557 1.00 0.00 21 LEU A C 13
ATOM 22748 O O . LEU A 1 24 ? -8.252 1.296 -17.409 1.00 0.00 21 LEU A O 13
ATOM 22764 N N . VAL A 1 25 ? -10.005 2.669 -17.114 1.00 0.00 22 VAL A N 13
ATOM 22765 C CA . VAL A 1 25 ? -10.812 1.622 -16.456 1.00 0.00 22 VAL A CA 13
ATOM 22766 C C . VAL A 1 25 ? -11.207 0.526 -17.465 1.00 0.00 22 VAL A C 13
ATOM 22767 O O . VAL A 1 25 ? -11.038 -0.660 -17.186 1.00 0.00 22 VAL A O 13
ATOM 22780 N N . GLU A 1 26 ? -11.708 0.901 -18.642 1.00 0.00 23 GLU A N 13
ATOM 22781 C CA . GLU A 1 26 ? -12.013 -0.102 -19.681 1.00 0.00 23 GLU A CA 13
ATOM 22782 C C . GLU A 1 26 ? -10.765 -0.827 -20.208 1.00 0.00 23 GLU A C 13
ATOM 22783 O O . GLU A 1 26 ? -10.839 -2.002 -20.556 1.00 0.00 23 GLU A O 13
ATOM 22795 N N . ASN A 1 27 ? -9.628 -0.143 -20.269 1.00 0.00 24 ASN A N 13
ATOM 22796 C CA . ASN A 1 27 ? -8.360 -0.775 -20.666 1.00 0.00 24 ASN A CA 13
ATOM 22797 C C . ASN A 1 27 ? -7.872 -1.851 -19.687 1.00 0.00 24 ASN A C 13
ATOM 22798 O O . ASN A 1 27 ? -7.533 -2.955 -20.116 1.00 0.00 24 ASN A O 13
ATOM 22809 N N . THR A 1 28 ? -7.820 -1.556 -18.386 1.00 0.00 25 THR A N 13
ATOM 22810 C CA . THR A 1 28 ? -7.403 -2.591 -17.416 1.00 0.00 25 THR A CA 13
ATOM 22811 C C . THR A 1 28 ? -8.400 -3.763 -17.385 1.00 0.00 25 THR A C 13
ATOM 22812 O O . THR A 1 28 ? -8.007 -4.934 -17.397 1.00 0.00 25 THR A O 13
ATOM 22823 N N . LYS A 1 29 ? -9.694 -3.446 -17.423 1.00 0.00 26 LYS A N 13
ATOM 22824 C CA . LYS A 1 29 ? -10.716 -4.486 -17.566 1.00 0.00 26 LYS A CA 13
ATOM 22825 C C . LYS A 1 29 ? -10.629 -5.219 -18.919 1.00 0.00 26 LYS A C 13
ATOM 22826 O O . LYS A 1 29 ? -10.982 -6.394 -18.978 1.00 0.00 26 LYS A O 13
ATOM 22845 N N . ALA A 1 30 ? -10.176 -4.578 -20.004 1.00 0.00 27 ALA A N 13
ATOM 22846 C CA . ALA A 1 30 ? -10.047 -5.292 -21.287 1.00 0.00 27 ALA A CA 13
ATOM 22847 C C . ALA A 1 30 ? -8.932 -6.344 -21.292 1.00 0.00 27 ALA A C 13
ATOM 22848 O O . ALA A 1 30 ? -9.141 -7.472 -21.743 1.00 0.00 27 ALA A O 13
ATOM 22855 N N . GLN A 1 31 ? -7.757 -5.986 -20.779 1.00 0.00 28 GLN A N 13
ATOM 22856 C CA . GLN A 1 31 ? -6.672 -6.968 -20.610 1.00 0.00 28 GLN A CA 13
ATOM 22857 C C . GLN A 1 31 ? -7.115 -8.160 -19.754 1.00 0.00 28 GLN A C 13
ATOM 22858 O O . GLN A 1 31 ? -6.995 -9.311 -20.173 1.00 0.00 28 GLN A O 13
ATOM 22872 N N . ALA A 1 32 ? -7.634 -7.876 -18.557 1.00 0.00 29 ALA A N 13
ATOM 22873 C CA . ALA A 1 32 ? -8.151 -8.960 -17.701 1.00 0.00 29 ALA A CA 13
ATOM 22874 C C . ALA A 1 32 ? -9.263 -9.778 -18.383 1.00 0.00 29 ALA A C 13
ATOM 22875 O O . ALA A 1 32 ? -9.319 -10.998 -18.232 1.00 0.00 29 ALA A O 13
ATOM 22882 N N . ALA A 1 33 ? -10.161 -9.114 -19.113 1.00 0.00 30 ALA A N 13
ATOM 22883 C CA . ALA A 1 33 ? -11.369 -9.793 -19.619 1.00 0.00 30 ALA A CA 13
ATOM 22884 C C . ALA A 1 33 ? -11.018 -10.806 -20.720 1.00 0.00 30 ALA A C 13
ATOM 22885 O O . ALA A 1 33 ? -11.474 -11.949 -20.665 1.00 0.00 30 ALA A O 13
ATOM 22892 N N . SER A 1 34 ? -10.247 -10.406 -21.735 1.00 0.00 31 SER A N 13
ATOM 22893 C CA . SER A 1 34 ? -10.058 -11.277 -22.908 1.00 0.00 31 SER A CA 13
ATOM 22894 C C . SER A 1 34 ? -9.137 -12.471 -22.585 1.00 0.00 31 SER A C 13
ATOM 22895 O O . SER A 1 34 ? -9.207 -13.514 -23.237 1.00 0.00 31 SER A O 13
ATOM 22903 N N . LYS A 1 35 ? -8.313 -12.342 -21.542 1.00 0.00 32 LYS A N 13
ATOM 22904 C CA . LYS A 1 35 ? -7.551 -13.471 -21.013 1.00 0.00 32 LYS A CA 13
ATOM 22905 C C . LYS A 1 35 ? -8.431 -14.229 -20.009 1.00 0.00 32 LYS A C 13
ATOM 22906 O O . LYS A 1 35 ? -9.418 -14.863 -20.383 1.00 0.00 32 LYS A O 13
ATOM 22925 N N . LYS A 1 36 ? -8.045 -14.198 -18.741 1.00 0.00 33 LYS A N 13
ATOM 22926 C CA . LYS A 1 36 ? -8.662 -15.086 -17.735 1.00 0.00 33 LYS A CA 13
ATOM 22927 C C . LYS A 1 36 ? -8.529 -14.581 -16.288 1.00 0.00 33 LYS A C 13
ATOM 22928 O O . LYS A 1 36 ? -8.752 -15.311 -15.322 1.00 0.00 33 LYS A O 13
ATOM 22947 N N . VAL A 1 37 ? -8.223 -13.303 -16.155 1.00 0.00 34 VAL A N 13
ATOM 22948 C CA . VAL A 1 37 ? -8.258 -12.615 -14.851 1.00 0.00 34 VAL A CA 13
ATOM 22949 C C . VAL A 1 37 ? -9.531 -11.758 -14.704 1.00 0.00 34 VAL A C 13
ATOM 22950 O O . VAL A 1 37 ? -10.062 -11.227 -15.679 1.00 0.00 34 VAL A O 13
ATOM 22963 N N . LYS A 1 38 ? -9.971 -11.554 -13.463 1.00 0.00 35 LYS A N 13
ATOM 22964 C CA . LYS A 1 38 ? -10.974 -10.510 -13.177 1.00 0.00 35 LYS A CA 13
ATOM 22965 C C . LYS A 1 38 ? -10.447 -9.638 -12.040 1.00 0.00 35 LYS A C 13
ATOM 22966 O O . LYS A 1 38 ? -9.965 -10.122 -11.015 1.00 0.00 35 LYS A O 13
ATOM 22985 N N . PHE A 1 39 ? -10.589 -8.336 -12.229 1.00 0.00 36 PHE A N 13
ATOM 22986 C CA . PHE A 1 39 ? -10.259 -7.375 -11.160 1.00 0.00 36 PHE A CA 13
ATOM 22987 C C . PHE A 1 39 ? -11.514 -7.061 -10.338 1.00 0.00 36 PHE A C 13
ATOM 22988 O O . PHE A 1 39 ? -12.414 -6.330 -10.759 1.00 0.00 36 PHE A O 13
ATOM 23005 N N . VAL A 1 40 ? -11.588 -7.713 -9.187 1.00 0.00 37 VAL A N 13
ATOM 23006 C CA . VAL A 1 40 ? -12.822 -7.770 -8.387 1.00 0.00 37 VAL A CA 13
ATOM 23007 C C . VAL A 1 40 ? -12.924 -6.720 -7.260 1.00 0.00 37 VAL A C 13
ATOM 23008 O O . VAL A 1 40 ? -14.007 -6.448 -6.739 1.00 0.00 37 VAL A O 13
ATOM 23021 N N . ASP A 1 41 ? -11.779 -6.196 -6.848 1.00 0.00 38 ASP A N 13
ATOM 23022 C CA . ASP A 1 41 ? -11.668 -5.390 -5.618 1.00 0.00 38 ASP A CA 13
ATOM 23023 C C . ASP A 1 41 ? -11.115 -4.010 -5.968 1.00 0.00 38 ASP A C 13
ATOM 23024 O O . ASP A 1 41 ? -10.069 -3.887 -6.607 1.00 0.00 38 ASP A O 13
ATOM 23033 N N . GLN A 1 42 ? -11.876 -2.969 -5.644 1.00 0.00 39 GLN A N 13
ATOM 23034 C CA . GLN A 1 42 ? -11.473 -1.606 -6.033 1.00 0.00 39 GLN A CA 13
ATOM 23035 C C . GLN A 1 42 ? -11.164 -0.794 -4.794 1.00 0.00 39 GLN A C 13
ATOM 23036 O O . GLN A 1 42 ? -11.985 -0.640 -3.893 1.00 0.00 39 GLN A O 13
ATOM 23050 N N . PHE A 1 43 ? -9.945 -0.267 -4.804 1.00 0.00 40 PHE A N 13
ATOM 23051 C CA . PHE A 1 43 ? -9.471 0.519 -3.659 1.00 0.00 40 PHE A CA 13
ATOM 23052 C C . PHE A 1 43 ? -8.970 1.861 -4.197 1.00 0.00 40 PHE A C 13
ATOM 23053 O O . PHE A 1 43 ? -7.896 1.968 -4.787 1.00 0.00 40 PHE A O 13
ATOM 23070 N N . LEU A 1 44 ? -9.786 2.894 -4.011 1.00 0.00 41 LEU A N 13
ATOM 23071 C CA . LEU A 1 44 ? -9.465 4.225 -4.546 1.00 0.00 41 LEU A CA 13
ATOM 23072 C C . LEU A 1 44 ? -8.556 4.937 -3.534 1.00 0.00 41 LEU A C 13
ATOM 23073 O O . LEU A 1 44 ? -8.633 4.685 -2.332 1.00 0.00 41 LEU A O 13
ATOM 23089 N N . ILE A 1 45 ? -7.671 5.818 -3.997 1.00 0.00 42 ILE A N 13
ATOM 23090 C CA . ILE A 1 45 ? -6.664 6.406 -3.094 1.00 0.00 42 ILE A CA 13
ATOM 23091 C C . ILE A 1 45 ? -7.267 7.252 -1.953 1.00 0.00 42 ILE A C 13
ATOM 23092 O O . ILE A 1 45 ? -6.824 7.141 -0.808 1.00 0.00 42 ILE A O 13
ATOM 23108 N N . ASN A 1 46 ? -8.308 8.040 -2.223 1.00 0.00 43 ASN A N 13
ATOM 23109 C CA . ASN A 1 46 ? -8.979 8.781 -1.144 1.00 0.00 43 ASN A CA 13
ATOM 23110 C C . ASN A 1 46 ? -9.940 7.909 -0.311 1.00 0.00 43 ASN A C 13
ATOM 23111 O O . ASN A 1 46 ? -10.108 8.163 0.883 1.00 0.00 43 ASN A O 13
ATOM 23122 N N . LYS A 1 47 ? -10.554 6.876 -0.893 1.00 0.00 44 LYS A N 13
ATOM 23123 C CA . LYS A 1 47 ? -11.485 6.032 -0.132 1.00 0.00 44 LYS A CA 13
ATOM 23124 C C . LYS A 1 47 ? -10.777 4.962 0.717 1.00 0.00 44 LYS A C 13
ATOM 23125 O O . LYS A 1 47 ? -11.299 4.582 1.764 1.00 0.00 44 LYS A O 13
ATOM 23144 N N . LEU A 1 48 ? -9.606 4.470 0.307 1.00 0.00 45 LEU A N 13
ATOM 23145 C CA . LEU A 1 48 ? -8.876 3.498 1.143 1.00 0.00 45 LEU A CA 13
ATOM 23146 C C . LEU A 1 48 ? -8.189 4.167 2.337 1.00 0.00 45 LEU A C 13
ATOM 23147 O O . LEU A 1 48 ? -8.227 3.665 3.462 1.00 0.00 45 LEU A O 13
ATOM 23163 N N . ASN A 1 49 ? -7.610 5.338 2.095 1.00 0.00 46 ASN A N 13
ATOM 23164 C CA . ASN A 1 49 ? -7.018 6.129 3.187 1.00 0.00 46 ASN A CA 13
ATOM 23165 C C . ASN A 1 49 ? -8.069 6.720 4.149 1.00 0.00 46 ASN A C 13
ATOM 23166 O O . ASN A 1 49 ? -7.793 6.926 5.332 1.00 0.00 46 ASN A O 13
ATOM 23177 N N . ASP A 1 50 ? -9.275 6.975 3.648 1.00 0.00 47 ASP A N 13
ATOM 23178 C CA . ASP A 1 50 ? -10.383 7.417 4.516 1.00 0.00 47 ASP A CA 13
ATOM 23179 C C . ASP A 1 50 ? -11.042 6.236 5.256 1.00 0.00 47 ASP A C 13
ATOM 23180 O O . ASP A 1 50 ? -11.354 6.364 6.441 1.00 0.00 47 ASP A O 13
ATOM 23189 N N . GLY A 1 51 ? -11.261 5.102 4.588 1.00 0.00 48 GLY A N 13
ATOM 23190 C CA . GLY A 1 51 ? -11.787 3.920 5.288 1.00 0.00 48 GLY A CA 13
ATOM 23191 C C . GLY A 1 51 ? -13.200 3.464 4.888 1.00 0.00 48 GLY A C 13
ATOM 23192 O O . GLY A 1 51 ? -13.807 2.674 5.611 1.00 0.00 48 GLY A O 13
ATOM 23196 N N . SER A 1 52 ? -13.746 3.928 3.763 1.00 0.00 49 SER A N 13
ATOM 23197 C CA . SER A 1 52 ? -15.104 3.500 3.350 1.00 0.00 49 SER A CA 13
ATOM 23198 C C . SER A 1 52 ? -15.210 2.054 2.811 1.00 0.00 49 SER A C 13
ATOM 23199 O O . SER A 1 52 ? -16.312 1.552 2.582 1.00 0.00 49 SER A O 13
ATOM 23207 N N . ILE A 1 53 ? -14.077 1.389 2.606 1.00 0.00 50 ILE A N 13
ATOM 23208 C CA . ILE A 1 53 ? -14.028 0.103 1.892 1.00 0.00 50 ILE A CA 13
ATOM 23209 C C . ILE A 1 53 ? -13.584 -1.003 2.841 1.00 0.00 50 ILE A C 13
ATOM 23210 O O . ILE A 1 53 ? -12.516 -0.917 3.450 1.00 0.00 50 ILE A O 13
ATOM 23226 N N . THR A 1 54 ? -14.417 -2.027 2.995 1.00 0.00 51 THR A N 13
ATOM 23227 C CA . THR A 1 54 ? -14.132 -3.045 4.016 1.00 0.00 51 THR A CA 13
ATOM 23228 C C . THR A 1 54 ? -13.465 -4.247 3.347 1.00 0.00 51 THR A C 13
ATOM 23229 O O . THR A 1 54 ? -13.941 -4.859 2.391 1.00 0.00 51 THR A O 13
ATOM 23240 N N . LEU A 1 55 ? -12.267 -4.471 3.870 1.00 0.00 52 LEU A N 13
ATOM 23241 C CA . LEU A 1 55 ? -11.259 -5.267 3.177 1.00 0.00 52 LEU A CA 13
ATOM 23242 C C . LEU A 1 55 ? -11.256 -6.720 3.663 1.00 0.00 52 LEU A C 13
ATOM 23243 O O . LEU A 1 55 ? -11.474 -7.036 4.834 1.00 0.00 52 LEU A O 13
ATOM 23259 N N . GLU A 1 56 ? -10.890 -7.581 2.726 1.00 0.00 53 GLU A N 13
ATOM 23260 C CA . GLU A 1 56 ? -10.544 -8.975 3.035 1.00 0.00 53 GLU A CA 13
ATOM 23261 C C . GLU A 1 56 ? -9.032 -9.166 2.822 1.00 0.00 53 GLU A C 13
ATOM 23262 O O . GLU A 1 56 ? -8.323 -8.280 2.341 1.00 0.00 53 GLU A O 13
ATOM 23274 N N . ASN A 1 57 ? -8.521 -10.311 3.258 1.00 0.00 54 ASN A N 13
ATOM 23275 C CA . ASN A 1 57 ? -7.061 -10.480 3.388 1.00 0.00 54 ASN A CA 13
ATOM 23276 C C . ASN A 1 57 ? -6.467 -11.611 2.544 1.00 0.00 54 ASN A C 13
ATOM 23277 O O . ASN A 1 57 ? -5.682 -12.417 3.047 1.00 0.00 54 ASN A O 13
ATOM 23288 N N . ALA A 1 58 ? -6.872 -11.729 1.282 1.00 0.00 55 ALA A N 13
ATOM 23289 C CA . ALA A 1 58 ? -6.540 -12.975 0.562 1.00 0.00 55 ALA A CA 13
ATOM 23290 C C . ALA A 1 58 ? -6.564 -12.989 -0.980 1.00 0.00 55 ALA A C 13
ATOM 23291 O O . ALA A 1 58 ? -5.520 -13.250 -1.581 1.00 0.00 55 ALA A O 13
ATOM 23298 N N . LYS A 1 59 ? -7.738 -12.966 -1.620 1.00 0.00 56 LYS A N 13
ATOM 23299 C CA . LYS A 1 59 ? -7.836 -13.476 -3.010 1.00 0.00 56 LYS A CA 13
ATOM 23300 C C . LYS A 1 59 ? -7.412 -12.537 -4.143 1.00 0.00 56 LYS A C 13
ATOM 23301 O O . LYS A 1 59 ? -7.937 -12.604 -5.257 1.00 0.00 56 LYS A O 13
ATOM 23320 N N . TYR A 1 60 ? -6.468 -11.661 -3.874 1.00 0.00 57 TYR A N 13
ATOM 23321 C CA . TYR A 1 60 ? -6.147 -10.590 -4.833 1.00 0.00 57 TYR A CA 13
ATOM 23322 C C . TYR A 1 60 ? -4.746 -10.756 -5.462 1.00 0.00 57 TYR A C 13
ATOM 23323 O O . TYR A 1 60 ? -4.143 -9.734 -5.793 1.00 0.00 57 TYR A O 13
ATOM 23341 N N . GLU A 1 61 ? -4.144 -11.956 -5.471 1.00 0.00 58 GLU A N 13
ATOM 23342 C CA . GLU A 1 61 ? -2.696 -12.118 -5.787 1.00 0.00 58 GLU A CA 13
ATOM 23343 C C . GLU A 1 61 ? -2.246 -11.671 -7.206 1.00 0.00 58 GLU A C 13
ATOM 23344 O O . GLU A 1 61 ? -1.250 -12.155 -7.750 1.00 0.00 58 GLU A O 13
ATOM 23356 N N . THR A 1 62 ? -2.956 -10.713 -7.788 1.00 0.00 59 THR A N 13
ATOM 23357 C CA . THR A 1 62 ? -2.517 -10.036 -9.017 1.00 0.00 59 THR A CA 13
ATOM 23358 C C . THR A 1 62 ? -3.040 -8.610 -8.889 1.00 0.00 59 THR A C 13
ATOM 23359 O O . THR A 1 62 ? -4.237 -8.357 -8.767 1.00 0.00 59 THR A O 13
ATOM 23370 N N . VAL A 1 63 ? -2.095 -7.695 -8.812 1.00 0.00 60 VAL A N 13
ATOM 23371 C CA . VAL A 1 63 ? -2.403 -6.334 -8.378 1.00 0.00 60 VAL A CA 13
ATOM 23372 C C . VAL A 1 63 ? -2.038 -5.383 -9.528 1.00 0.00 60 VAL A C 13
ATOM 23373 O O . VAL A 1 63 ? -0.955 -5.473 -10.108 1.00 0.00 60 VAL A O 13
ATOM 23386 N N . HIS A 1 64 ? -2.930 -4.442 -9.832 1.00 0.00 61 HIS A N 13
ATOM 23387 C CA . HIS A 1 64 ? -2.598 -3.350 -10.755 1.00 0.00 61 HIS A CA 13
ATOM 23388 C C . HIS A 1 64 ? -2.818 -2.024 -10.021 1.00 0.00 61 HIS A C 13
ATOM 23389 O O . HIS A 1 64 ? -3.877 -1.826 -9.426 1.00 0.00 61 HIS A O 13
ATOM 23403 N N . TYR A 1 65 ? -1.884 -1.070 -10.120 1.00 0.00 62 TYR A N 13
ATOM 23404 C CA . TYR A 1 65 ? -2.204 0.305 -9.700 1.00 0.00 62 TYR A CA 13
ATOM 23405 C C . TYR A 1 65 ? -2.356 1.133 -10.982 1.00 0.00 62 TYR A C 13
ATOM 23406 O O . TYR A 1 65 ? -1.584 1.008 -11.935 1.00 0.00 62 TYR A O 13
ATOM 23424 N N . LEU A 1 66 ? -3.312 2.051 -10.953 1.00 0.00 63 LEU A N 13
ATOM 23425 C CA . LEU A 1 66 ? -3.456 3.057 -12.004 1.00 0.00 63 LEU A CA 13
ATOM 23426 C C . LEU A 1 66 ? -3.384 4.438 -11.354 1.00 0.00 63 LEU A C 13
ATOM 23427 O O . LEU A 1 66 ? -4.358 4.920 -10.775 1.00 0.00 63 LEU A O 13
ATOM 23443 N N . THR A 1 67 ? -2.234 5.096 -11.477 1.00 0.00 64 THR A N 13
ATOM 23444 C CA . THR A 1 67 ? -2.140 6.507 -11.073 1.00 0.00 64 THR A CA 13
ATOM 23445 C C . THR A 1 67 ? -1.333 7.258 -12.147 1.00 0.00 64 THR A C 13
ATOM 23446 O O . THR A 1 67 ? -0.130 7.029 -12.275 1.00 0.00 64 THR A O 13
ATOM 23457 N N . PRO A 1 68 ? -1.936 8.192 -12.893 1.00 0.00 65 PRO A N 13
ATOM 23458 C CA . PRO A 1 68 ? -1.196 9.094 -13.790 1.00 0.00 65 PRO A CA 13
ATOM 23459 C C . PRO A 1 68 ? -0.001 9.810 -13.147 1.00 0.00 65 PRO A C 13
ATOM 23460 O O . PRO A 1 68 ? -0.082 10.322 -12.031 1.00 0.00 65 PRO A O 13
ATOM 23471 N N . GLU A 1 69 ? 1.123 9.803 -13.859 1.00 0.00 66 GLU A N 13
ATOM 23472 C CA . GLU A 1 69 ? 2.397 10.265 -13.275 1.00 0.00 66 GLU A CA 13
ATOM 23473 C C . GLU A 1 69 ? 3.009 11.458 -14.038 1.00 0.00 66 GLU A C 13
ATOM 23474 O O . GLU A 1 69 ? 4.231 11.605 -14.087 1.00 0.00 66 GLU A O 13
ATOM 23486 N N . ALA A 1 70 ? 2.180 12.305 -14.649 1.00 0.00 67 ALA A N 13
ATOM 23487 C CA . ALA A 1 70 ? 2.701 13.332 -15.566 1.00 0.00 67 ALA A CA 13
ATOM 23488 C C . ALA A 1 70 ? 2.785 14.687 -14.853 1.00 0.00 67 ALA A C 13
ATOM 23489 O O . ALA A 1 70 ? 3.877 15.226 -14.676 1.00 0.00 67 ALA A O 13
ATOM 23496 N N . GLN A 1 71 ? 1.645 15.267 -14.477 1.00 0.00 68 GLN A N 13
ATOM 23497 C CA . GLN A 1 71 ? 1.642 16.654 -13.985 1.00 0.00 68 GLN A CA 13
ATOM 23498 C C . GLN A 1 71 ? 2.074 16.669 -12.511 1.00 0.00 68 GLN A C 13
ATOM 23499 O O . GLN A 1 71 ? 3.091 17.271 -12.165 1.00 0.00 68 GLN A O 13
ATOM 23513 N N . THR A 1 72 ? 1.286 16.043 -11.638 1.00 0.00 69 THR A N 13
ATOM 23514 C CA . THR A 1 72 ? 1.510 16.184 -10.190 1.00 0.00 69 THR A CA 13
ATOM 23515 C C . THR A 1 72 ? 2.455 15.069 -9.721 1.00 0.00 69 THR A C 13
ATOM 23516 O O . THR A 1 72 ? 2.624 14.046 -10.389 1.00 0.00 69 THR A O 13
ATOM 23527 N N . ASP A 1 73 ? 3.107 15.278 -8.580 1.00 0.00 70 ASP A N 13
ATOM 23528 C CA . ASP A 1 73 ? 4.192 14.352 -8.176 1.00 0.00 70 ASP A CA 13
ATOM 23529 C C . ASP A 1 73 ? 3.611 12.995 -7.742 1.00 0.00 70 ASP A C 13
ATOM 23530 O O . ASP A 1 73 ? 2.397 12.782 -7.746 1.00 0.00 70 ASP A O 13
ATOM 23539 N N . ILE A 1 74 ? 4.483 12.054 -7.378 1.00 0.00 71 ILE A N 13
ATOM 23540 C CA . ILE A 1 74 ? 4.029 10.671 -7.158 1.00 0.00 71 ILE A CA 13
ATOM 23541 C C . ILE A 1 74 ? 3.820 10.432 -5.656 1.00 0.00 71 ILE A C 13
ATOM 23542 O O . ILE A 1 74 ? 4.749 10.133 -4.905 1.00 0.00 71 ILE A O 13
ATOM 23558 N N . LYS A 1 75 ? 2.583 10.635 -5.210 1.00 0.00 72 LYS A N 13
ATOM 23559 C CA . LYS A 1 75 ? 2.295 10.649 -3.769 1.00 0.00 72 LYS A CA 13
ATOM 23560 C C . LYS A 1 75 ? 1.671 9.291 -3.443 1.00 0.00 72 LYS A C 13
ATOM 23561 O O . LYS A 1 75 ? 0.459 9.098 -3.552 1.00 0.00 72 LYS A O 13
ATOM 23580 N N . PHE A 1 76 ? 2.513 8.354 -3.016 1.00 0.00 73 PHE A N 13
ATOM 23581 C CA . PHE A 1 76 ? 2.011 7.083 -2.479 1.00 0.00 73 PHE A CA 13
ATOM 23582 C C . PHE A 1 76 ? 2.654 6.749 -1.134 1.00 0.00 73 PHE A C 13
ATOM 23583 O O . PHE A 1 76 ? 3.752 6.190 -1.106 1.00 0.00 73 PHE A O 13
ATOM 23600 N N . PRO A 1 77 ? 2.058 7.163 -0.009 1.00 0.00 74 PRO A N 13
ATOM 23601 C CA . PRO A 1 77 ? 2.661 6.948 1.308 1.00 0.00 74 PRO A CA 13
ATOM 23602 C C . PRO A 1 77 ? 2.974 5.473 1.587 1.00 0.00 74 PRO A C 13
ATOM 23603 O O . PRO A 1 77 ? 2.316 4.561 1.080 1.00 0.00 74 PRO A O 13
ATOM 23614 N N . LYS A 1 78 ? 4.015 5.248 2.381 1.00 0.00 75 LYS A N 13
ATOM 23615 C CA . LYS A 1 78 ? 4.466 3.870 2.659 1.00 0.00 75 LYS A CA 13
ATOM 23616 C C . LYS A 1 78 ? 3.425 2.993 3.386 1.00 0.00 75 LYS A C 13
ATOM 23617 O O . LYS A 1 78 ? 3.353 1.782 3.161 1.00 0.00 75 LYS A O 13
ATOM 23636 N N . LYS A 1 79 ? 2.635 3.593 4.276 1.00 0.00 76 LYS A N 13
ATOM 23637 C CA . LYS A 1 79 ? 1.614 2.831 5.024 1.00 0.00 76 LYS A CA 13
ATOM 23638 C C . LYS A 1 79 ? 0.590 2.125 4.119 1.00 0.00 76 LYS A C 13
ATOM 23639 O O . LYS A 1 79 ? 0.109 1.043 4.459 1.00 0.00 76 LYS A O 13
ATOM 23658 N N . LEU A 1 80 ? 0.275 2.693 2.956 1.00 0.00 77 LEU A N 13
ATOM 23659 C CA . LEU A 1 80 ? -0.666 2.009 2.051 1.00 0.00 77 LEU A CA 13
ATOM 23660 C C . LEU A 1 80 ? 0.021 0.845 1.313 1.00 0.00 77 LEU A C 13
ATOM 23661 O O . LEU A 1 80 ? -0.631 -0.165 1.057 1.00 0.00 77 LEU A O 13
ATOM 23677 N N . ILE A 1 81 ? 1.325 0.911 1.041 1.00 0.00 78 ILE A N 13
ATOM 23678 C CA . ILE A 1 81 ? 2.066 -0.252 0.539 1.00 0.00 78 ILE A CA 13
ATOM 23679 C C . ILE A 1 81 ? 2.110 -1.393 1.582 1.00 0.00 78 ILE A C 13
ATOM 23680 O O . ILE A 1 81 ? 2.033 -2.559 1.194 1.00 0.00 78 ILE A O 13
ATOM 23696 N N . SER A 1 82 ? 2.196 -1.109 2.889 1.00 0.00 79 SER A N 13
ATOM 23697 C CA . SER A 1 82 ? 2.086 -2.195 3.882 1.00 0.00 79 SER A CA 13
ATOM 23698 C C . SER A 1 82 ? 0.668 -2.797 3.961 1.00 0.00 79 SER A C 13
ATOM 23699 O O . SER A 1 82 ? 0.519 -4.011 4.115 1.00 0.00 79 SER A O 13
ATOM 23707 N N . VAL A 1 83 ? -0.373 -1.972 3.821 1.00 0.00 80 VAL A N 13
ATOM 23708 C CA . VAL A 1 83 ? -1.753 -2.494 3.728 1.00 0.00 80 VAL A CA 13
ATOM 23709 C C . VAL A 1 83 ? -1.980 -3.294 2.426 1.00 0.00 80 VAL A C 13
ATOM 23710 O O . VAL A 1 83 ? -2.677 -4.309 2.435 1.00 0.00 80 VAL A O 13
ATOM 23723 N N . LEU A 1 84 ? -1.390 -2.856 1.313 1.00 0.00 81 LEU A N 13
ATOM 23724 C CA . LEU A 1 84 ? -1.441 -3.605 0.056 1.00 0.00 81 LEU A CA 13
ATOM 23725 C C . LEU A 1 84 ? -0.815 -5.006 0.192 1.00 0.00 81 LEU A C 13
ATOM 23726 O O . LEU A 1 84 ? -1.391 -5.993 -0.266 1.00 0.00 81 LEU A O 13
ATOM 23742 N N . ALA A 1 85 ? 0.360 -5.095 0.816 1.00 0.00 82 ALA A N 13
ATOM 23743 C CA . ALA A 1 85 ? 1.002 -6.393 1.056 1.00 0.00 82 ALA A CA 13
ATOM 23744 C C . ALA A 1 85 ? 0.242 -7.309 2.031 1.00 0.00 82 ALA A C 13
ATOM 23745 O O . ALA A 1 85 ? 0.344 -8.533 1.932 1.00 0.00 82 ALA A O 13
ATOM 23752 N N . ASP A 1 86 ? -0.488 -6.739 2.991 1.00 0.00 83 ASP A N 13
ATOM 23753 C CA . ASP A 1 86 ? -1.101 -7.564 4.055 1.00 0.00 83 ASP A CA 13
ATOM 23754 C C . ASP A 1 86 ? -2.321 -8.405 3.621 1.00 0.00 83 ASP A C 13
ATOM 23755 O O . ASP A 1 86 ? -2.792 -9.269 4.362 1.00 0.00 83 ASP A O 13
ATOM 23764 N N . SER A 1 87 ? -2.822 -8.159 2.420 1.00 0.00 84 SER A N 13
ATOM 23765 C CA . SER A 1 87 ? -4.003 -8.865 1.909 1.00 0.00 84 SER A CA 13
ATOM 23766 C C . SER A 1 87 ? -3.680 -9.902 0.817 1.00 0.00 84 SER A C 13
ATOM 23767 O O . SER A 1 87 ? -4.491 -10.165 -0.072 1.00 0.00 84 SER A O 13
ATOM 23775 N N . LEU A 1 88 ? -2.492 -10.489 0.881 1.00 0.00 85 LEU A N 13
ATOM 23776 C CA . LEU A 1 88 ? -1.988 -11.318 -0.213 1.00 0.00 85 LEU A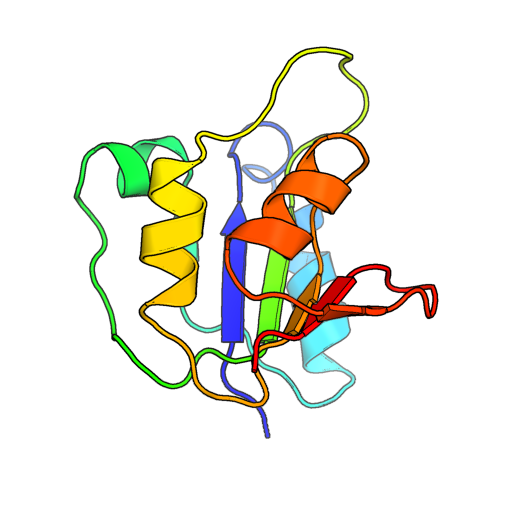 CA 13
ATOM 23777 C C . LEU A 1 88 ? -1.403 -12.619 0.347 1.00 0.00 85 LEU A C 13
ATOM 23778 O O . LEU A 1 88 ? -1.052 -12.725 1.524 1.00 0.00 85 LEU A O 13
ATOM 23794 N N . LYS A 1 89 ? -1.246 -13.600 -0.533 1.00 0.00 86 LYS A N 13
ATOM 23795 C CA . LYS A 1 89 ? -0.497 -14.818 -0.188 1.00 0.00 86 LYS A CA 13
ATOM 23796 C C . LYS A 1 89 ? 0.877 -14.763 -0.899 1.00 0.00 86 LYS A C 13
ATOM 23797 O O . LYS A 1 89 ? 1.131 -13.835 -1.668 1.00 0.00 86 LYS A O 13
ATOM 23816 N N . PRO A 1 90 ? 1.799 -15.711 -0.670 1.00 0.00 87 PRO A N 13
ATOM 23817 C CA . PRO A 1 90 ? 3.188 -15.591 -1.157 1.00 0.00 87 PRO A CA 13
ATOM 23818 C C . PRO A 1 90 ? 3.424 -15.433 -2.672 1.00 0.00 87 PRO A C 13
ATOM 23819 O O . PRO A 1 90 ? 4.534 -15.092 -3.082 1.00 0.00 87 PRO A O 13
ATOM 23830 N N . ASN A 1 91 ? 2.411 -15.658 -3.510 1.00 0.00 88 ASN A N 13
ATOM 23831 C CA . ASN A 1 91 ? 2.529 -15.308 -4.943 1.00 0.00 88 ASN A CA 13
ATOM 23832 C C . ASN A 1 91 ? 1.784 -13.995 -5.245 1.00 0.00 88 ASN A C 13
ATOM 23833 O O . ASN A 1 91 ? 1.069 -13.883 -6.244 1.00 0.00 88 ASN A O 13
ATOM 23844 N N . GLY A 1 92 ? 1.995 -12.975 -4.412 1.00 0.00 89 GLY A N 13
ATOM 23845 C CA . GLY A 1 92 ? 1.472 -11.637 -4.711 1.00 0.00 89 GLY A CA 13
ATOM 23846 C C . GLY A 1 92 ? 2.357 -10.989 -5.760 1.00 0.00 89 GLY A C 13
ATOM 23847 O O . GLY A 1 92 ? 3.572 -11.151 -5.716 1.00 0.00 89 GLY A O 13
ATOM 23851 N N . SER A 1 93 ? 1.783 -10.270 -6.711 1.00 0.00 90 SER A N 13
ATOM 23852 C CA . SER A 1 93 ? 2.614 -9.687 -7.773 1.00 0.00 90 SER A CA 13
ATOM 23853 C C . SER A 1 93 ? 1.977 -8.353 -8.160 1.00 0.00 90 SER A C 13
ATOM 23854 O O . SER A 1 93 ? 0.929 -8.281 -8.802 1.00 0.00 90 SER A O 13
ATOM 23862 N N . LEU A 1 94 ? 2.640 -7.292 -7.726 1.00 0.00 91 LEU A N 13
ATOM 23863 C CA . LEU A 1 94 ? 2.157 -5.932 -7.898 1.00 0.00 91 LEU A CA 13
ATOM 23864 C C . LEU A 1 94 ? 2.708 -5.434 -9.231 1.00 0.00 91 LEU A C 13
ATOM 23865 O O . LEU A 1 94 ? 3.910 -5.513 -9.479 1.00 0.00 91 LEU A O 13
ATOM 23881 N N . ILE A 1 95 ? 1.843 -4.886 -10.074 1.00 0.00 92 ILE A N 13
ATOM 23882 C CA . ILE A 1 95 ? 2.314 -4.199 -11.282 1.00 0.00 92 ILE A CA 13
ATOM 23883 C C . ILE A 1 95 ? 2.197 -2.709 -11.057 1.00 0.00 92 ILE A C 13
ATOM 23884 O O . ILE A 1 95 ? 1.138 -2.099 -11.218 1.00 0.00 92 ILE A O 13
ATOM 23900 N N . GLY A 1 96 ? 3.288 -2.174 -10.552 1.00 0.00 93 GLY A N 13
ATOM 23901 C CA . GLY A 1 96 ? 3.180 -0.860 -9.929 1.00 0.00 93 GLY A CA 13
ATOM 23902 C C . GLY A 1 96 ? 4.306 0.158 -10.058 1.00 0.00 93 GLY A C 13
ATOM 23903 O O . GLY A 1 96 ? 4.307 0.956 -10.996 1.00 0.00 93 GLY A O 13
ATOM 23907 N N . LEU A 1 97 ? 5.213 0.233 -9.085 1.00 0.00 94 LEU A N 13
ATOM 23908 C CA . LEU A 1 97 ? 5.723 1.564 -8.716 1.00 0.00 94 LEU A CA 13
ATOM 23909 C C . LEU A 1 97 ? 7.230 1.645 -9.039 1.00 0.00 94 LEU A C 13
ATOM 23910 O O . LEU A 1 97 ? 7.859 0.661 -9.430 1.00 0.00 94 LEU A O 13
ATOM 23926 N N . SER A 1 98 ? 7.792 2.853 -8.962 1.00 0.00 95 SER A N 13
ATOM 23927 C CA . SER A 1 98 ? 9.053 3.134 -9.691 1.00 0.00 95 SER A CA 13
ATOM 23928 C C . SER A 1 98 ? 10.228 3.509 -8.765 1.00 0.00 95 SER A C 13
ATOM 23929 O O . SER A 1 98 ? 10.697 2.659 -8.007 1.00 0.00 95 SER A O 13
ATOM 23937 N N . ASP A 1 99 ? 10.788 4.718 -8.884 1.00 0.00 96 ASP A N 13
ATOM 23938 C CA . ASP A 1 99 ? 12.183 4.932 -8.436 1.00 0.00 96 ASP A CA 13
ATOM 23939 C C . ASP A 1 99 ? 12.390 4.987 -6.915 1.00 0.00 96 ASP A C 13
ATOM 23940 O O . ASP A 1 99 ? 13.201 4.219 -6.393 1.00 0.00 96 ASP A O 13
ATOM 23949 N N . ILE A 1 100 ? 11.680 5.842 -6.178 1.00 0.00 97 ILE A N 13
ATOM 23950 C CA . ILE A 1 100 ? 11.723 5.757 -4.690 1.00 0.00 97 ILE A CA 13
ATOM 23951 C C . ILE A 1 100 ? 11.202 4.385 -4.189 1.00 0.00 97 ILE A C 13
ATOM 23952 O O . ILE A 1 100 ? 11.581 3.826 -3.149 1.00 0.00 97 ILE A O 13
ATOM 23968 N N . TYR A 1 101 ? 10.301 3.841 -4.994 1.00 0.00 98 TYR A N 13
ATOM 23969 C CA . TYR A 1 101 ? 9.581 2.638 -4.627 1.00 0.00 98 TYR A CA 13
ATOM 23970 C C . TYR A 1 101 ? 10.452 1.369 -4.786 1.00 0.00 98 TYR A C 13
ATOM 23971 O O . TYR A 1 101 ? 10.076 0.296 -4.326 1.00 0.00 98 TYR A O 13
ATOM 23989 N N . LYS A 1 102 ? 11.636 1.486 -5.399 1.00 0.00 99 LYS A N 13
ATOM 23990 C CA . LYS A 1 102 ? 12.593 0.371 -5.464 1.00 0.00 99 LYS A CA 13
ATOM 23991 C C . LYS A 1 102 ? 13.092 -0.026 -4.062 1.00 0.00 99 LYS A C 13
ATOM 23992 O O . LYS A 1 102 ? 12.945 -1.173 -3.631 1.00 0.00 99 LYS A O 13
ATOM 24011 N N . VAL A 1 103 ? 13.649 0.939 -3.334 1.00 0.00 100 VAL A N 13
ATOM 24012 C CA . VAL A 1 103 ? 14.019 0.710 -1.923 1.00 0.00 100 VAL A CA 13
ATOM 24013 C C . VAL A 1 103 ? 12.778 0.423 -1.052 1.00 0.00 100 VAL A C 13
ATOM 24014 O O . VAL A 1 103 ? 12.861 -0.338 -0.085 1.00 0.00 100 VAL A O 13
ATOM 24027 N N . ASP A 1 104 ? 11.622 0.996 -1.392 1.00 0.00 101 ASP A N 13
ATOM 24028 C CA . ASP A 1 104 ? 10.378 0.634 -0.694 1.00 0.00 101 ASP A CA 13
ATOM 24029 C C . ASP A 1 104 ? 10.004 -0.846 -0.889 1.00 0.00 101 ASP A C 13
ATOM 24030 O O . ASP A 1 104 ? 9.689 -1.527 0.083 1.00 0.00 101 ASP A O 13
ATOM 24039 N N . ALA A 1 105 ? 10.061 -1.352 -2.125 1.00 0.00 102 ALA A N 13
ATOM 24040 C CA . ALA A 1 105 ? 9.857 -2.788 -2.389 1.00 0.00 102 ALA A CA 13
ATOM 24041 C C . ALA A 1 105 ? 10.810 -3.660 -1.561 1.00 0.00 102 ALA A C 13
ATOM 24042 O O . ALA A 1 105 ? 10.412 -4.688 -1.016 1.00 0.00 102 ALA A O 13
ATOM 24049 N N . LEU A 1 106 ? 12.072 -3.240 -1.459 1.00 0.00 103 LEU A N 13
ATOM 24050 C CA . LEU A 1 106 ? 13.064 -4.015 -0.696 1.00 0.00 103 LEU A CA 13
ATOM 24051 C C . LEU A 1 106 ? 12.725 -4.122 0.803 1.00 0.00 103 LEU A C 13
ATOM 24052 O O . LEU A 1 106 ? 12.841 -5.196 1.393 1.00 0.00 103 LEU A O 13
ATOM 24068 N N . ILE A 1 107 ? 12.334 -3.011 1.427 1.00 0.00 104 ILE A N 13
ATOM 24069 C CA . ILE A 1 107 ? 12.097 -3.010 2.885 1.00 0.00 104 ILE A CA 13
ATOM 24070 C C . ILE A 1 107 ? 10.720 -3.598 3.255 1.00 0.00 104 ILE A C 13
ATOM 24071 O O . ILE A 1 107 ? 10.591 -4.281 4.271 1.00 0.00 104 ILE A O 13
ATOM 24087 N N . ASN A 1 108 ? 9.697 -3.378 2.431 1.00 0.00 105 ASN A N 13
ATOM 24088 C CA . ASN A 1 108 ? 8.365 -3.925 2.675 1.00 0.00 105 ASN A CA 13
ATOM 24089 C C . ASN A 1 108 ? 8.254 -5.439 2.459 1.00 0.00 105 ASN A C 13
ATOM 24090 O O . ASN A 1 108 ? 7.276 -6.036 2.912 1.00 0.00 105 ASN A O 13
ATOM 24101 N N . GLY A 1 109 ? 9.215 -6.079 1.793 1.00 0.00 106 GLY A N 13
ATOM 24102 C CA . GLY A 1 109 ? 9.123 -7.533 1.606 1.00 0.00 106 GLY A CA 13
ATOM 24103 C C . GLY A 1 109 ? 8.697 -7.917 0.189 1.00 0.00 106 GLY A C 13
ATOM 24104 O O . GLY A 1 109 ? 8.155 -9.001 -0.025 1.00 0.00 106 GLY A O 13
ATOM 24108 N N . PHE A 1 110 ? 9.010 -7.069 -0.785 1.00 0.00 107 PHE A N 13
ATOM 24109 C CA . PHE A 1 110 ? 8.782 -7.424 -2.189 1.00 0.00 107 PHE A CA 13
ATOM 24110 C C . PHE A 1 110 ? 10.161 -7.712 -2.780 1.00 0.00 107 PHE A C 13
ATOM 24111 O O . PHE A 1 110 ? 11.189 -7.229 -2.300 1.00 0.00 107 PHE A O 13
ATOM 24128 N N . GLU A 1 111 ? 10.176 -8.442 -3.886 1.00 0.00 108 GLU A N 13
ATOM 24129 C CA . GLU A 1 111 ? 11.368 -8.432 -4.729 1.00 0.00 108 GLU A CA 13
ATOM 24130 C C . GLU A 1 111 ? 10.906 -7.882 -6.070 1.00 0.00 108 GLU A C 13
ATOM 24131 O O . GLU A 1 111 ? 9.762 -8.059 -6.485 1.00 0.00 108 GLU A O 13
ATOM 24143 N N . ILE A 1 112 ? 11.839 -7.294 -6.791 1.00 0.00 109 ILE A N 13
ATOM 24144 C CA . ILE A 1 112 ? 11.489 -6.625 -8.035 1.00 0.00 109 ILE A CA 13
ATOM 24145 C C . ILE A 1 112 ? 11.910 -7.500 -9.214 1.00 0.00 109 ILE A C 13
ATOM 24146 O O . ILE A 1 112 ? 12.878 -8.260 -9.173 1.00 0.00 109 ILE A O 13
ATOM 24162 N N . ILE A 1 113 ? 11.118 -7.378 -10.267 1.00 0.00 110 ILE A N 13
ATOM 24163 C CA . ILE A 1 113 ? 11.344 -8.167 -11.484 1.00 0.00 110 ILE A CA 13
ATOM 24164 C C . ILE A 1 113 ? 11.059 -7.249 -12.666 1.00 0.00 110 ILE A C 13
ATOM 24165 O O . ILE A 1 113 ? 9.990 -6.643 -12.791 1.00 0.00 110 ILE A O 13
ATOM 24181 N N . ASN A 1 114 ? 12.079 -7.130 -13.507 1.00 0.00 111 ASN A N 13
ATOM 24182 C CA . ASN A 1 114 ? 12.053 -6.118 -14.564 1.00 0.00 111 ASN A CA 13
ATOM 24183 C C . ASN A 1 114 ? 12.039 -6.771 -15.943 1.00 0.00 111 ASN A C 13
ATOM 24184 O O . ASN A 1 114 ? 13.029 -7.280 -16.474 1.00 0.00 111 ASN A O 13
ATOM 24195 N N . GLU A 1 115 ? 10.829 -6.791 -16.446 1.00 0.00 112 GLU A N 13
ATOM 24196 C CA . GLU A 1 115 ? 10.477 -7.535 -17.665 1.00 0.00 112 GLU A CA 13
ATOM 24197 C C . GLU A 1 115 ? 9.627 -6.577 -18.523 1.00 0.00 112 GLU A C 13
ATOM 24198 O O . GLU A 1 115 ? 9.367 -5.447 -18.098 1.00 0.00 112 GLU A O 13
ATOM 24210 N N . PRO A 1 116 ? 9.118 -6.966 -19.700 1.00 0.00 113 PRO A N 13
ATOM 24211 C CA . PRO A 1 116 ? 8.226 -6.077 -20.471 1.00 0.00 113 PRO A CA 13
ATOM 24212 C C . PRO A 1 116 ? 6.957 -5.531 -19.781 1.00 0.00 113 PRO A C 13
ATOM 24213 O O . PRO A 1 116 ? 6.286 -4.641 -20.304 1.00 0.00 113 PRO A O 13
ATOM 24224 N N . ASP A 1 117 ? 6.681 -6.020 -18.581 1.00 0.00 114 ASP A N 13
ATOM 24225 C CA . ASP A 1 117 ? 5.767 -5.336 -17.656 1.00 0.00 114 ASP A CA 13
ATOM 24226 C C . ASP A 1 117 ? 6.422 -5.346 -16.273 1.00 0.00 114 ASP A C 13
ATOM 24227 O O . ASP A 1 117 ? 6.711 -6.393 -15.692 1.00 0.00 114 ASP A O 13
ATOM 24236 N N . TYR A 1 118 ? 6.737 -4.146 -15.808 1.00 0.00 115 TYR A N 13
ATOM 24237 C CA . TYR A 1 118 ? 7.614 -3.993 -14.636 1.00 0.00 115 TYR A CA 13
ATOM 24238 C C . TYR A 1 118 ? 6.814 -4.048 -13.332 1.00 0.00 115 TYR A C 13
ATOM 24239 O O . TYR A 1 118 ? 5.908 -3.228 -13.156 1.00 0.00 115 TYR A O 13
ATOM 24257 N N . CYS A 1 119 ? 7.037 -5.069 -12.491 1.00 0.00 116 CYS A N 13
ATOM 24258 C CA . CYS A 1 119 ? 6.516 -5.033 -11.102 1.00 0.00 116 CYS A CA 13
ATOM 24259 C C . CYS A 1 119 ? 7.405 -5.753 -10.081 1.00 0.00 116 CYS A C 13
ATOM 24260 O O . CYS A 1 119 ? 8.599 -5.972 -10.278 1.00 0.00 116 CYS A O 13
ATOM 24268 N N . TRP A 1 120 ? 6.751 -6.115 -8.963 1.00 0.00 117 TRP A N 13
ATOM 24269 C CA . TRP A 1 120 ? 7.408 -6.673 -7.773 1.00 0.00 117 TRP A CA 13
ATOM 24270 C C . TRP A 1 120 ? 6.530 -7.827 -7.296 1.00 0.00 117 TRP A C 13
ATOM 24271 O O . TRP A 1 120 ? 5.330 -7.626 -7.105 1.00 0.00 117 TRP A O 13
ATOM 24292 N N . ILE A 1 121 ? 7.076 -9.005 -7.039 1.00 0.00 118 ILE A N 13
ATOM 24293 C CA . ILE A 1 121 ? 6.277 -10.014 -6.328 1.00 0.00 118 ILE A CA 13
ATOM 24294 C C . ILE A 1 121 ? 6.798 -10.112 -4.884 1.00 0.00 118 ILE A C 13
ATOM 24295 O O . ILE A 1 121 ? 7.996 -10.081 -4.606 1.00 0.00 118 ILE A O 13
ATOM 24311 N N . LYS A 1 122 ? 5.850 -10.329 -3.979 1.00 0.00 119 LYS A N 13
ATOM 24312 C CA . LYS A 1 122 ? 6.156 -10.453 -2.547 1.00 0.00 119 LYS A CA 13
ATOM 24313 C C . LYS A 1 122 ? 6.506 -11.908 -2.215 1.00 0.00 119 LYS A C 13
ATOM 24314 O O . LYS A 1 122 ? 5.641 -12.784 -2.224 1.00 0.00 119 LYS A O 13
ATOM 24333 N N . MET A 1 123 ? 7.773 -12.157 -1.901 1.00 0.00 120 MET A N 13
ATOM 24334 C CA . MET A 1 123 ? 8.169 -13.472 -1.364 1.00 0.00 120 MET A CA 13
ATOM 24335 C C . MET A 1 123 ? 8.661 -13.380 0.082 1.00 0.00 120 MET A C 13
ATOM 24336 O O . MET A 1 123 ? 8.232 -14.132 0.956 1.00 0.00 120 MET A O 13
ATOM 24350 N N . TYR A 1 7 ? -8.904 -19.445 -13.102 1.00 0.00 4 TYR A N 14
ATOM 24351 C CA . TYR A 1 7 ? -9.331 -18.065 -13.376 1.00 0.00 4 TYR A CA 14
ATOM 24352 C C . TYR A 1 7 ? -9.078 -17.229 -12.122 1.00 0.00 4 TYR A C 14
ATOM 24353 O O . TYR A 1 7 ? -9.563 -17.534 -11.031 1.00 0.00 4 TYR A O 14
ATOM 24371 N N . LYS A 1 8 ? -8.251 -16.206 -12.275 1.00 0.00 5 LYS A N 14
ATOM 24372 C CA . LYS A 1 8 ? -7.685 -15.525 -11.109 1.00 0.00 5 LYS A CA 14
ATOM 24373 C C . LYS A 1 8 ? -8.501 -14.292 -10.719 1.00 0.00 5 LYS A C 14
ATOM 24374 O O . LYS A 1 8 ? -8.964 -13.519 -11.558 1.00 0.00 5 LYS A O 14
ATOM 24393 N N . THR A 1 9 ? -8.618 -14.095 -9.411 1.00 0.00 6 THR A N 14
ATOM 24394 C CA . THR A 1 9 ? -9.104 -12.812 -8.876 1.00 0.00 6 THR A CA 14
ATOM 24395 C C . THR A 1 9 ? -7.879 -11.952 -8.556 1.00 0.00 6 THR A C 14
ATOM 24396 O O . THR A 1 9 ? -6.863 -12.434 -8.054 1.00 0.00 6 THR A O 14
ATOM 24407 N N . GLY A 1 10 ? -8.006 -10.658 -8.828 1.00 0.00 7 GLY A N 14
ATOM 24408 C CA . GLY A 1 10 ? -6.991 -9.718 -8.342 1.00 0.00 7 GLY A CA 14
ATOM 24409 C C . GLY A 1 10 ? -7.552 -8.460 -7.685 1.00 0.00 7 GLY A C 14
ATOM 24410 O O . GLY A 1 10 ? -8.659 -8.423 -7.150 1.00 0.00 7 GLY A O 14
ATOM 24414 N N . LEU A 1 11 ? -6.695 -7.445 -7.667 1.00 0.00 8 LEU A N 14
ATOM 24415 C CA . LEU A 1 11 ? -6.993 -6.194 -6.978 1.00 0.00 8 LEU A CA 14
ATOM 24416 C C . LEU A 1 11 ? -6.598 -5.079 -7.939 1.00 0.00 8 LEU A C 14
ATOM 24417 O O . LEU A 1 11 ? -5.552 -5.154 -8.590 1.00 0.00 8 LEU A O 14
ATOM 24433 N N . LEU A 1 12 ? -7.391 -4.021 -8.016 1.00 0.00 9 LEU A N 14
ATOM 24434 C CA . LEU A 1 12 ? -6.989 -2.879 -8.821 1.00 0.00 9 LEU A CA 14
ATOM 24435 C C . LEU A 1 12 ? -7.022 -1.659 -7.873 1.00 0.00 9 LEU A C 14
ATOM 24436 O O . LEU A 1 12 ? -7.999 -1.407 -7.168 1.00 0.00 9 LEU A O 14
ATOM 24452 N N . LEU A 1 13 ? -5.920 -0.914 -7.872 1.00 0.00 10 LEU A N 14
ATOM 24453 C CA . LEU A 1 13 ? -5.757 0.273 -7.001 1.00 0.00 10 LEU A CA 14
ATOM 24454 C C . LEU A 1 13 ? -5.727 1.493 -7.927 1.00 0.00 10 LEU A C 14
ATOM 24455 O O . LEU A 1 13 ? -4.894 1.581 -8.828 1.00 0.00 10 LEU A O 14
ATOM 24471 N N . ILE A 1 14 ? -6.669 2.411 -7.738 1.00 0.00 11 ILE A N 14
ATOM 24472 C CA . ILE A 1 14 ? -6.832 3.517 -8.698 1.00 0.00 11 ILE A CA 14
ATOM 24473 C C . ILE A 1 14 ? -6.748 4.857 -7.959 1.00 0.00 11 ILE A C 14
ATOM 24474 O O . ILE A 1 14 ? -7.355 5.033 -6.903 1.00 0.00 11 ILE A O 14
ATOM 24490 N N . HIS A 1 15 ? -6.087 5.846 -8.556 1.00 0.00 12 HIS A N 14
ATOM 24491 C CA . HIS A 1 15 ? -6.321 7.235 -8.144 1.00 0.00 12 HIS A CA 14
ATOM 24492 C C . HIS A 1 15 ? -7.312 7.853 -9.158 1.00 0.00 12 HIS A C 14
ATOM 24493 O O . HIS A 1 15 ? -7.089 7.749 -10.366 1.00 0.00 12 HIS A O 14
ATOM 24507 N N . PRO A 1 16 ? -8.399 8.497 -8.718 1.00 0.00 13 PRO A N 14
ATOM 24508 C CA . PRO A 1 16 ? -9.485 8.920 -9.622 1.00 0.00 13 PRO A CA 14
ATOM 24509 C C . PRO A 1 16 ? -9.240 9.905 -10.773 1.00 0.00 13 PRO A C 14
ATOM 24510 O O . PRO A 1 16 ? -10.181 10.189 -11.512 1.00 0.00 13 PRO A O 14
ATOM 24521 N N . ALA A 1 17 ? -8.102 10.582 -10.840 1.00 0.00 14 ALA A N 14
ATOM 24522 C CA . ALA A 1 17 ? -8.056 11.822 -11.642 1.00 0.00 14 ALA A CA 14
ATOM 24523 C C . ALA A 1 17 ? -8.387 11.711 -13.137 1.00 0.00 14 ALA A C 14
ATOM 24524 O O . ALA A 1 17 ? -9.246 12.450 -13.617 1.00 0.00 14 ALA A O 14
ATOM 24531 N N . VAL A 1 18 ? -7.775 10.787 -13.872 1.00 0.00 15 VAL A N 14
ATOM 24532 C CA . VAL A 1 18 ? -8.231 10.521 -15.249 1.00 0.00 15 VAL A CA 14
ATOM 24533 C C . VAL A 1 18 ? -9.204 9.314 -15.311 1.00 0.00 15 VAL A C 14
ATOM 24534 O O . VAL A 1 18 ? -10.110 9.281 -16.143 1.00 0.00 15 VAL A O 14
ATOM 24547 N N . THR A 1 19 ? -9.052 8.348 -14.400 1.00 0.00 16 THR A N 14
ATOM 24548 C CA . THR A 1 19 ? -10.022 7.251 -14.222 1.00 0.00 16 THR A CA 14
ATOM 24549 C C . THR A 1 19 ? -11.450 7.566 -13.730 1.00 0.00 16 THR A C 14
ATOM 24550 O O . THR A 1 19 ? -12.269 6.647 -13.688 1.00 0.00 16 THR A O 14
ATOM 24561 N N . THR A 1 20 ? -11.826 8.816 -13.462 1.00 0.00 17 THR A N 14
ATOM 24562 C CA . THR A 1 20 ? -13.253 9.100 -13.208 1.00 0.00 17 THR A CA 14
ATOM 24563 C C . THR A 1 20 ? -14.084 9.116 -14.513 1.00 0.00 17 THR A C 14
ATOM 24564 O O . THR A 1 20 ? -15.312 9.039 -14.452 1.00 0.00 17 THR A O 14
ATOM 24575 N N . THR A 1 21 ? -13.453 9.094 -15.690 1.00 0.00 18 THR A N 14
ATOM 24576 C CA . THR A 1 21 ? -14.199 8.755 -16.913 1.00 0.00 18 THR A CA 14
ATOM 24577 C C . THR A 1 21 ? -13.914 7.253 -17.209 1.00 0.00 18 THR A C 14
ATOM 24578 O O . THR A 1 21 ? -13.001 6.673 -16.615 1.00 0.00 18 THR A O 14
ATOM 24589 N N . PRO A 1 22 ? -14.628 6.571 -18.117 1.00 0.00 19 PRO A N 14
ATOM 24590 C CA . PRO A 1 22 ? -14.482 5.099 -18.240 1.00 0.00 19 PRO A CA 14
ATOM 24591 C C . PRO A 1 22 ? -13.245 4.563 -18.982 1.00 0.00 19 PRO A C 14
ATOM 24592 O O . PRO A 1 22 ? -13.110 3.347 -19.110 1.00 0.00 19 PRO A O 14
ATOM 24603 N N . GLU A 1 23 ? -12.380 5.403 -19.544 1.00 0.00 20 GLU A N 14
ATOM 24604 C CA . GLU A 1 23 ? -11.451 4.906 -20.577 1.00 0.00 20 GLU A CA 14
ATOM 24605 C C . GLU A 1 23 ? -10.298 4.045 -20.037 1.00 0.00 20 GLU A C 14
ATOM 24606 O O . GLU A 1 23 ? -10.074 2.938 -20.532 1.00 0.00 20 GLU A O 14
ATOM 24618 N N . LEU A 1 24 ? -9.572 4.512 -19.019 1.00 0.00 21 LEU A N 14
ATOM 24619 C CA . LEU A 1 24 ? -8.486 3.696 -18.445 1.00 0.00 21 LEU A CA 14
ATOM 24620 C C . LEU A 1 24 ? -9.010 2.464 -17.687 1.00 0.00 21 LEU A C 14
ATOM 24621 O O . LEU A 1 24 ? -8.366 1.413 -17.679 1.00 0.00 21 LEU A O 14
ATOM 24637 N N . VAL A 1 25 ? -10.183 2.584 -17.068 1.00 0.00 22 VAL A N 14
ATOM 24638 C CA . VAL A 1 25 ? -10.812 1.428 -16.402 1.00 0.00 22 VAL A CA 14
ATOM 24639 C C . VAL A 1 25 ? -11.246 0.376 -17.442 1.00 0.00 22 VAL A C 14
ATOM 24640 O O . VAL A 1 25 ? -10.939 -0.802 -17.276 1.00 0.00 22 VAL A O 14
ATOM 24653 N N . GLU A 1 26 ? -11.926 0.774 -18.519 1.00 0.00 23 GLU A N 14
ATOM 24654 C CA . GLU A 1 26 ? -12.307 -0.191 -19.571 1.00 0.00 23 GLU A CA 14
ATOM 24655 C C . GLU A 1 26 ? -11.110 -0.885 -20.243 1.00 0.00 23 GLU A C 14
ATOM 24656 O O . GLU A 1 26 ? -11.204 -2.060 -20.589 1.00 0.00 23 GLU A O 14
ATOM 24668 N N . ASN A 1 27 ? -9.994 -0.185 -20.433 1.00 0.00 24 ASN A N 14
ATOM 24669 C CA . ASN A 1 27 ? -8.789 -0.816 -21.008 1.00 0.00 24 ASN A CA 14
ATOM 24670 C C . ASN A 1 27 ? -8.164 -1.859 -20.081 1.00 0.00 24 ASN A C 14
ATOM 24671 O O . ASN A 1 27 ? -7.839 -2.973 -20.492 1.00 0.00 24 ASN A O 14
ATOM 24682 N N . THR A 1 28 ? -8.008 -1.481 -18.816 1.00 0.00 25 THR A N 14
ATOM 24683 C CA . THR A 1 28 ? -7.535 -2.416 -17.795 1.00 0.00 25 THR A CA 14
ATOM 24684 C C . THR A 1 28 ? -8.460 -3.640 -17.663 1.00 0.00 25 THR A C 14
ATOM 24685 O O . THR A 1 28 ? -8.002 -4.785 -17.671 1.00 0.00 25 THR A O 14
ATOM 24696 N N . LYS A 1 29 ? -9.768 -3.396 -17.609 1.00 0.00 26 LYS A N 14
ATOM 24697 C CA . LYS A 1 29 ? -10.752 -4.479 -17.708 1.00 0.00 26 LYS A CA 14
ATOM 24698 C C . LYS A 1 29 ? -10.672 -5.247 -19.040 1.00 0.00 26 LYS A C 14
ATOM 24699 O O . LYS A 1 29 ? -10.992 -6.433 -19.060 1.00 0.00 26 LYS A O 14
ATOM 24718 N N . ALA A 1 30 ? -10.263 -4.624 -20.154 1.00 0.00 27 ALA A N 14
ATOM 24719 C CA . ALA A 1 30 ? -10.162 -5.371 -21.422 1.00 0.00 27 ALA A CA 14
ATOM 24720 C C . ALA A 1 30 ? -9.029 -6.408 -21.433 1.00 0.00 27 ALA A C 14
ATOM 24721 O O . ALA A 1 30 ? -9.232 -7.540 -21.876 1.00 0.00 27 ALA A O 14
ATOM 24728 N N . GLN A 1 31 ? -7.852 -6.046 -20.925 1.00 0.00 28 GLN A N 14
ATOM 24729 C CA . GLN A 1 31 ? -6.778 -7.039 -20.730 1.00 0.00 28 GLN A CA 14
ATOM 24730 C C . GLN A 1 31 ? -7.217 -8.159 -19.776 1.00 0.00 28 GLN A C 14
ATOM 24731 O O . GLN A 1 31 ? -7.150 -9.342 -20.112 1.00 0.00 28 GLN A O 14
ATOM 24745 N N . ALA A 1 32 ? -7.678 -7.766 -18.587 1.00 0.00 29 ALA A N 14
ATOM 24746 C CA . ALA A 1 32 ? -8.231 -8.730 -17.615 1.00 0.00 29 ALA A CA 14
ATOM 24747 C C . ALA A 1 32 ? -9.318 -9.662 -18.208 1.00 0.00 29 ALA A C 14
ATOM 24748 O O . ALA A 1 32 ? -9.402 -10.838 -17.853 1.00 0.00 29 ALA A O 14
ATOM 24755 N N . ALA A 1 33 ? -10.155 -9.137 -19.098 1.00 0.00 30 ALA A N 14
ATOM 24756 C CA . ALA A 1 33 ? -11.347 -9.881 -19.551 1.00 0.00 30 ALA A CA 14
ATOM 24757 C C . ALA A 1 33 ? -11.101 -10.847 -20.724 1.00 0.00 30 ALA A C 14
ATOM 24758 O O . ALA A 1 33 ? -11.525 -12.001 -20.652 1.00 0.00 30 ALA A O 14
ATOM 24765 N N . SER A 1 34 ? -10.387 -10.433 -21.776 1.00 0.00 31 SER A N 14
ATOM 24766 C CA . SER A 1 34 ? -9.956 -11.386 -22.817 1.00 0.00 31 SER A CA 14
ATOM 24767 C C . SER A 1 34 ? -9.097 -12.555 -22.302 1.00 0.00 31 SER A C 14
ATOM 24768 O O . SER A 1 34 ? -9.170 -13.657 -22.847 1.00 0.00 31 SER A O 14
ATOM 24776 N N . LYS A 1 35 ? -8.265 -12.325 -21.291 1.00 0.00 32 LYS A N 14
ATOM 24777 C CA . LYS A 1 35 ? -7.273 -13.327 -20.888 1.00 0.00 32 LYS A CA 14
ATOM 24778 C C . LYS A 1 35 ? -7.953 -14.295 -19.907 1.00 0.00 32 LYS A C 14
ATOM 24779 O O . LYS A 1 35 ? -8.835 -15.068 -20.280 1.00 0.00 32 LYS A O 14
ATOM 24798 N N . LYS A 1 36 ? -7.497 -14.273 -18.669 1.00 0.00 33 LYS A N 14
ATOM 24799 C CA . LYS A 1 36 ? -7.902 -15.281 -17.673 1.00 0.00 33 LYS A CA 14
ATOM 24800 C C . LYS A 1 36 ? -8.188 -14.664 -16.292 1.00 0.00 33 LYS A C 14
ATOM 24801 O O . LYS A 1 36 ? -8.723 -15.321 -15.401 1.00 0.00 33 LYS A O 14
ATOM 24820 N N . VAL A 1 37 ? -7.787 -13.415 -16.105 1.00 0.00 34 VAL A N 14
ATOM 24821 C CA . VAL A 1 37 ? -7.805 -12.780 -14.784 1.00 0.00 34 VAL A CA 14
ATOM 24822 C C . VAL A 1 37 ? -8.763 -11.588 -14.803 1.00 0.00 34 VAL A C 14
ATOM 24823 O O . VAL A 1 37 ? -8.451 -10.560 -15.394 1.00 0.00 34 VAL A O 14
ATOM 24836 N N . LYS A 1 38 ? -9.891 -11.694 -14.110 1.00 0.00 35 LYS A N 14
ATOM 24837 C CA . LYS A 1 38 ? -10.745 -10.502 -13.916 1.00 0.00 35 LYS A CA 14
ATOM 24838 C C . LYS A 1 38 ? -10.463 -9.911 -12.536 1.00 0.00 35 LYS A C 14
ATOM 24839 O O . LYS A 1 38 ? -10.305 -10.617 -11.539 1.00 0.00 35 LYS A O 14
ATOM 24858 N N . PHE A 1 39 ? -10.420 -8.586 -12.504 1.00 0.00 36 PHE A N 14
ATOM 24859 C CA . PHE A 1 39 ? -10.162 -7.877 -11.238 1.00 0.00 36 PHE A CA 14
ATOM 24860 C C . PHE A 1 39 ? -11.524 -7.654 -10.566 1.00 0.00 36 PHE A C 14
ATOM 24861 O O . PHE A 1 39 ? -12.538 -7.389 -11.215 1.00 0.00 36 PHE A O 14
ATOM 24878 N N . VAL A 1 40 ? -11.545 -7.831 -9.250 1.00 0.00 37 VAL A N 14
ATOM 24879 C CA . VAL A 1 40 ? -12.817 -8.062 -8.541 1.00 0.00 37 VAL A CA 14
ATOM 24880 C C . VAL A 1 40 ? -13.133 -6.991 -7.489 1.00 0.00 37 VAL A C 14
ATOM 24881 O O . VAL A 1 40 ? -14.302 -6.713 -7.216 1.00 0.00 37 VAL A O 14
ATOM 24894 N N . ASP A 1 41 ? -12.101 -6.400 -6.895 1.00 0.00 38 ASP A N 14
ATOM 24895 C CA . ASP A 1 41 ? -12.310 -5.373 -5.870 1.00 0.00 38 ASP A CA 14
ATOM 24896 C C . ASP A 1 41 ? -11.628 -4.079 -6.315 1.00 0.00 38 ASP A C 14
ATOM 24897 O O . ASP A 1 41 ? -10.922 -4.009 -7.324 1.00 0.00 38 ASP A O 14
ATOM 24906 N N . GLN A 1 42 ? -11.926 -3.024 -5.572 1.00 0.00 39 GLN A N 14
ATOM 24907 C CA . GLN A 1 42 ? -11.542 -1.675 -5.999 1.00 0.00 39 GLN A CA 14
ATOM 24908 C C . GLN A 1 42 ? -11.162 -0.869 -4.783 1.00 0.00 39 GLN A C 14
ATOM 24909 O O . GLN A 1 42 ? -11.955 -0.714 -3.854 1.00 0.00 39 GLN A O 14
ATOM 24923 N N . PHE A 1 43 ? -9.959 -0.321 -4.830 1.00 0.00 40 PHE A N 14
ATOM 24924 C CA . PHE A 1 43 ? -9.517 0.563 -3.746 1.00 0.00 40 PHE A CA 14
ATOM 24925 C C . PHE A 1 43 ? -9.068 1.897 -4.347 1.00 0.00 40 PHE A C 14
ATOM 24926 O O . PHE A 1 43 ? -8.070 1.976 -5.065 1.00 0.00 40 PHE A O 14
ATOM 24943 N N . LEU A 1 44 ? -9.808 2.959 -4.036 1.00 0.00 41 LEU A N 14
ATOM 24944 C CA . LEU A 1 44 ? -9.421 4.306 -4.484 1.00 0.00 41 LEU A CA 14
ATOM 24945 C C . LEU A 1 44 ? -8.454 4.915 -3.461 1.00 0.00 41 LEU A C 14
ATOM 24946 O O . LEU A 1 44 ? -8.513 4.605 -2.271 1.00 0.00 41 LEU A O 14
ATOM 24962 N N . ILE A 1 45 ? -7.547 5.779 -3.914 1.00 0.00 42 ILE A N 14
ATOM 24963 C CA . ILE A 1 45 ? -6.541 6.353 -3.003 1.00 0.00 42 ILE A CA 14
ATOM 24964 C C . ILE A 1 45 ? -7.147 7.210 -1.875 1.00 0.00 42 ILE A C 14
ATOM 24965 O O . ILE A 1 45 ? -6.706 7.112 -0.728 1.00 0.00 42 ILE A O 14
ATOM 24981 N N . ASN A 1 46 ? -8.172 8.013 -2.162 1.00 0.00 43 ASN A N 14
ATOM 24982 C CA . ASN A 1 46 ? -8.813 8.802 -1.094 1.00 0.00 43 ASN A CA 14
ATOM 24983 C C . ASN A 1 46 ? -9.807 7.980 -0.250 1.00 0.00 43 ASN A C 14
ATOM 24984 O O . ASN A 1 46 ? -9.957 8.243 0.942 1.00 0.00 43 ASN A O 14
ATOM 24995 N N . LYS A 1 47 ? -10.458 6.966 -0.825 1.00 0.00 44 LYS A N 14
ATOM 24996 C CA . LYS A 1 47 ? -11.399 6.144 -0.054 1.00 0.00 44 LYS A CA 14
ATOM 24997 C C . LYS A 1 47 ? -10.701 5.085 0.812 1.00 0.00 44 LYS A C 14
ATOM 24998 O O . LYS A 1 47 ? -11.198 4.757 1.890 1.00 0.00 44 LYS A O 14
ATOM 25017 N N . LEU A 1 48 ? -9.565 4.541 0.376 1.00 0.00 45 LEU A N 14
ATOM 25018 C CA . LEU A 1 48 ? -8.848 3.561 1.217 1.00 0.00 45 LEU A CA 14
ATOM 25019 C C . LEU A 1 48 ? -8.139 4.207 2.408 1.00 0.00 45 LEU A C 14
ATOM 25020 O O . LEU A 1 48 ? -8.172 3.703 3.531 1.00 0.00 45 LEU A O 14
ATOM 25036 N N . ASN A 1 49 ? -7.539 5.359 2.145 1.00 0.00 46 ASN A N 14
ATOM 25037 C CA . ASN A 1 49 ? -6.888 6.134 3.211 1.00 0.00 46 ASN A CA 14
ATOM 25038 C C . ASN A 1 49 ? -7.897 6.770 4.189 1.00 0.00 46 ASN A C 14
ATOM 25039 O O . ASN A 1 49 ? -7.573 7.009 5.352 1.00 0.00 46 ASN A O 14
ATOM 25050 N N . ASP A 1 50 ? -9.118 7.024 3.723 1.00 0.00 47 ASP A N 14
ATOM 25051 C CA . ASP A 1 50 ? -10.175 7.534 4.617 1.00 0.00 47 ASP A CA 14
ATOM 25052 C C . ASP A 1 50 ? -10.890 6.401 5.376 1.00 0.00 47 ASP A C 14
ATOM 25053 O O . ASP A 1 50 ? -11.130 6.542 6.577 1.00 0.00 47 ASP A O 14
ATOM 25062 N N . GLY A 1 51 ? -11.210 5.280 4.722 1.00 0.00 48 GLY A N 14
ATOM 25063 C CA . GLY A 1 51 ? -11.676 4.101 5.474 1.00 0.00 48 GLY A CA 14
ATOM 25064 C C . GLY A 1 51 ? -13.010 3.466 5.045 1.00 0.00 48 GLY A C 14
ATOM 25065 O O . GLY A 1 51 ? -13.584 2.701 5.821 1.00 0.00 48 GLY A O 14
ATOM 25069 N N . SER A 1 52 ? -13.545 3.770 3.863 1.00 0.00 49 SER A N 14
ATOM 25070 C CA . SER A 1 52 ? -14.864 3.228 3.470 1.00 0.00 49 SER A CA 14
ATOM 25071 C C . SER A 1 52 ? -14.860 1.744 3.033 1.00 0.00 49 SER A C 14
ATOM 25072 O O . SER A 1 52 ? -15.907 1.094 3.020 1.00 0.00 49 SER A O 14
ATOM 25080 N N . ILE A 1 53 ? -13.695 1.218 2.668 1.00 0.00 50 ILE A N 14
ATOM 25081 C CA . ILE A 1 53 ? -13.600 -0.083 1.987 1.00 0.00 50 ILE A CA 14
ATOM 25082 C C . ILE A 1 53 ? -12.884 -1.086 2.873 1.00 0.00 50 ILE A C 14
ATOM 25083 O O . ILE A 1 53 ? -11.754 -0.844 3.299 1.00 0.00 50 ILE A O 14
ATOM 25099 N N . THR A 1 54 ? -13.551 -2.191 3.179 1.00 0.00 51 THR A N 14
ATOM 25100 C CA . THR A 1 54 ? -12.920 -3.149 4.085 1.00 0.00 51 THR A CA 14
ATOM 25101 C C . THR A 1 54 ? -12.270 -4.310 3.311 1.00 0.00 51 THR A C 14
ATOM 25102 O O . THR A 1 54 ? -12.510 -4.606 2.140 1.00 0.00 51 THR A O 14
ATOM 25113 N N . LEU A 1 55 ? -11.361 -4.894 4.070 1.00 0.00 52 LEU A N 14
ATOM 25114 C CA . LEU A 1 55 ? -10.264 -5.714 3.535 1.00 0.00 52 LEU A CA 14
ATOM 25115 C C . LEU A 1 55 ? -10.434 -7.184 3.923 1.00 0.00 52 LEU A C 14
ATOM 25116 O O . LEU A 1 55 ? -10.417 -7.520 5.109 1.00 0.00 52 LEU A O 14
ATOM 25132 N N . GLU A 1 56 ? -10.523 -8.074 2.937 1.00 0.00 53 GLU A N 14
ATOM 25133 C CA . GLU A 1 56 ? -10.284 -9.495 3.249 1.00 0.00 53 GLU A CA 14
ATOM 25134 C C . GLU A 1 56 ? -8.829 -9.817 2.862 1.00 0.00 53 GLU A C 14
ATOM 25135 O O . GLU A 1 56 ? -8.086 -8.961 2.377 1.00 0.00 53 GLU A O 14
ATOM 25147 N N . ASN A 1 57 ? -8.365 -10.995 3.279 1.00 0.00 54 ASN A N 14
ATOM 25148 C CA . ASN A 1 57 ? -6.907 -11.217 3.379 1.00 0.00 54 ASN A CA 14
ATOM 25149 C C . ASN A 1 57 ? -6.292 -12.349 2.549 1.00 0.00 54 ASN A C 14
ATOM 25150 O O . ASN A 1 57 ? -5.594 -13.200 3.103 1.00 0.00 54 ASN A O 14
ATOM 25161 N N . ALA A 1 58 ? -6.524 -12.408 1.241 1.00 0.00 55 ALA A N 14
ATOM 25162 C CA . ALA A 1 58 ? -6.102 -13.622 0.517 1.00 0.00 55 ALA A CA 14
ATOM 25163 C C . ALA A 1 58 ? -5.936 -13.501 -1.010 1.00 0.00 55 ALA A C 14
ATOM 25164 O O . ALA A 1 58 ? -4.806 -13.443 -1.494 1.00 0.00 55 ALA A O 14
ATOM 25171 N N . LYS A 1 59 ? -7.013 -13.692 -1.774 1.00 0.00 56 LYS A N 14
ATOM 25172 C CA . LYS A 1 59 ? -6.864 -14.063 -3.195 1.00 0.00 56 LYS A CA 14
ATOM 25173 C C . LYS A 1 59 ? -7.036 -12.885 -4.150 1.00 0.00 56 LYS A C 14
ATOM 25174 O O . LYS A 1 59 ? -7.840 -12.912 -5.081 1.00 0.00 56 LYS A O 14
ATOM 25193 N N . TYR A 1 60 ? -6.215 -11.870 -3.950 1.00 0.00 57 TYR A N 14
ATOM 25194 C CA . TYR A 1 60 ? -6.105 -10.776 -4.927 1.00 0.00 57 TYR A CA 14
ATOM 25195 C C . TYR A 1 60 ? -4.729 -10.755 -5.633 1.00 0.00 57 TYR A C 14
ATOM 25196 O O . TYR A 1 60 ? -4.278 -9.661 -5.971 1.00 0.00 57 TYR A O 14
ATOM 25214 N N . GLU A 1 61 ? -3.975 -11.863 -5.663 1.00 0.00 58 GLU A N 14
ATOM 25215 C CA . GLU A 1 61 ? -2.512 -11.830 -5.960 1.00 0.00 58 GLU A CA 14
ATOM 25216 C C . GLU A 1 61 ? -2.073 -11.298 -7.355 1.00 0.00 58 GLU A C 14
ATOM 25217 O O . GLU A 1 61 ? -0.992 -11.625 -7.851 1.00 0.00 58 GLU A O 14
ATOM 25229 N N . THR A 1 62 ? -2.833 -10.360 -7.903 1.00 0.00 59 THR A N 14
ATOM 25230 C CA . THR A 1 62 ? -2.356 -9.495 -8.995 1.00 0.00 59 THR A CA 14
ATOM 25231 C C . THR A 1 62 ? -2.825 -8.074 -8.698 1.00 0.00 59 THR A C 14
ATOM 25232 O O . THR A 1 62 ? -4.013 -7.782 -8.567 1.00 0.00 59 THR A O 14
ATOM 25243 N N . VAL A 1 63 ? -1.844 -7.218 -8.477 1.00 0.00 60 VAL A N 14
ATOM 25244 C CA . VAL A 1 63 ? -2.092 -5.920 -7.856 1.00 0.00 60 VAL A CA 14
ATOM 25245 C C . VAL A 1 63 ? -1.699 -4.861 -8.896 1.00 0.00 60 VAL A C 14
ATOM 25246 O O . VAL A 1 63 ? -0.521 -4.587 -9.116 1.00 0.00 60 VAL A O 14
ATOM 25259 N N . HIS A 1 64 ? -2.694 -4.285 -9.555 1.00 0.00 61 HIS A N 14
ATOM 25260 C CA . HIS A 1 64 ? -2.427 -3.263 -10.586 1.00 0.00 61 HIS A CA 14
ATOM 25261 C C . HIS A 1 64 ? -2.596 -1.862 -9.977 1.00 0.00 61 HIS A C 14
ATOM 25262 O O . HIS A 1 64 ? -3.602 -1.592 -9.322 1.00 0.00 61 HIS A O 14
ATOM 25276 N N . TYR A 1 65 ? -1.654 -0.943 -10.243 1.00 0.00 62 TYR A N 14
ATOM 25277 C CA . TYR A 1 65 ? -1.818 0.450 -9.784 1.00 0.00 62 TYR A CA 14
ATOM 25278 C C . TYR A 1 65 ? -1.928 1.371 -11.001 1.00 0.00 62 TYR A C 14
ATOM 25279 O O . TYR A 1 65 ? -0.967 1.614 -11.734 1.00 0.00 62 TYR A O 14
ATOM 25297 N N . LEU A 1 66 ? -3.131 1.895 -11.176 1.00 0.00 63 LEU A N 14
ATOM 25298 C CA . LEU A 1 66 ? -3.380 2.953 -12.155 1.00 0.00 63 LEU A CA 14
ATOM 25299 C C . LEU A 1 66 ? -3.398 4.322 -11.469 1.00 0.00 63 LEU A C 14
ATOM 25300 O O . LEU A 1 66 ? -4.403 4.708 -10.870 1.00 0.00 63 LEU A O 14
ATOM 25316 N N . THR A 1 67 ? -2.312 5.086 -11.587 1.00 0.00 64 THR A N 14
ATOM 25317 C CA . THR A 1 67 ? -2.360 6.495 -11.156 1.00 0.00 64 THR A CA 14
ATOM 25318 C C . THR A 1 67 ? -1.985 7.373 -12.363 1.00 0.00 64 THR A C 14
ATOM 25319 O O . THR A 1 67 ? -0.803 7.635 -12.589 1.00 0.00 64 THR A O 14
ATOM 25330 N N . PRO A 1 68 ? -2.954 7.884 -13.132 1.00 0.00 65 PRO A N 14
ATOM 25331 C CA . PRO A 1 68 ? -2.684 8.887 -14.165 1.00 0.00 65 PRO A CA 14
ATOM 25332 C C . PRO A 1 68 ? -2.542 10.308 -13.595 1.00 0.00 65 PRO A C 14
ATOM 25333 O O . PRO A 1 68 ? -3.525 11.032 -13.432 1.00 0.00 65 PRO A O 14
ATOM 25344 N N . GLU A 1 69 ? -1.308 10.719 -13.322 1.00 0.00 66 GLU A N 14
ATOM 25345 C CA . GLU A 1 69 ? -1.044 12.135 -12.995 1.00 0.00 66 GLU A CA 14
ATOM 25346 C C . GLU A 1 69 ? -0.062 12.779 -13.988 1.00 0.00 66 GLU A C 14
ATOM 25347 O O . GLU A 1 69 ? -0.171 13.972 -14.271 1.00 0.00 66 GLU A O 14
ATOM 25359 N N . ALA A 1 70 ? 0.858 12.003 -14.558 1.00 0.00 67 ALA A N 14
ATOM 25360 C CA . ALA A 1 70 ? 1.678 12.503 -15.668 1.00 0.00 67 ALA A CA 14
ATOM 25361 C C . ALA A 1 70 ? 2.176 11.290 -16.462 1.00 0.00 67 ALA A C 14
ATOM 25362 O O . ALA A 1 70 ? 1.493 10.830 -17.379 1.00 0.00 67 ALA A O 14
ATOM 25369 N N . GLN A 1 71 ? 3.332 10.741 -16.094 1.00 0.00 68 GLN A N 14
ATOM 25370 C CA . GLN A 1 71 ? 3.774 9.456 -16.657 1.00 0.00 68 GLN A CA 14
ATOM 25371 C C . GLN A 1 71 ? 3.768 8.364 -15.575 1.00 0.00 68 GLN A C 14
ATOM 25372 O O . GLN A 1 71 ? 3.128 7.323 -15.739 1.00 0.00 68 GLN A O 14
ATOM 25386 N N . THR A 1 72 ? 4.510 8.580 -14.490 1.00 0.00 69 THR A N 14
ATOM 25387 C CA . THR A 1 72 ? 4.746 7.506 -13.509 1.00 0.00 69 THR A CA 14
ATOM 25388 C C . THR A 1 72 ? 3.823 7.641 -12.285 1.00 0.00 69 THR A C 14
ATOM 25389 O O . THR A 1 72 ? 3.077 8.610 -12.124 1.00 0.00 69 THR A O 14
ATOM 25400 N N . ASP A 1 73 ? 3.918 6.651 -11.400 1.00 0.00 70 ASP A N 14
ATOM 25401 C CA . ASP A 1 73 ? 3.264 6.747 -10.078 1.00 0.00 70 ASP A CA 14
ATOM 25402 C C . ASP A 1 73 ? 4.187 7.564 -9.166 1.00 0.00 70 ASP A C 14
ATOM 25403 O O . ASP A 1 73 ? 5.170 7.049 -8.630 1.00 0.00 70 ASP A O 14
ATOM 25412 N N . ILE A 1 74 ? 3.865 8.846 -8.987 1.00 0.00 71 ILE A N 14
ATOM 25413 C CA . ILE A 1 74 ? 4.555 9.671 -7.974 1.00 0.00 71 ILE A CA 14
ATOM 25414 C C . ILE A 1 74 ? 4.363 9.164 -6.526 1.00 0.00 71 ILE A C 14
ATOM 25415 O O . ILE A 1 74 ? 4.346 7.957 -6.281 1.00 0.00 71 ILE A O 14
ATOM 25431 N N . LYS A 1 75 ? 4.410 10.058 -5.536 1.00 0.00 72 LYS A N 14
ATOM 25432 C CA . LYS A 1 75 ? 4.673 9.605 -4.159 1.00 0.00 72 LYS A CA 14
ATOM 25433 C C . LYS A 1 75 ? 3.444 9.019 -3.456 1.00 0.00 72 LYS A C 14
ATOM 25434 O O . LYS A 1 75 ? 2.305 9.464 -3.604 1.00 0.00 72 LYS A O 14
ATOM 25453 N N . PHE A 1 76 ? 3.732 7.947 -2.727 1.00 0.00 73 PHE A N 14
ATOM 25454 C CA . PHE A 1 76 ? 2.684 7.101 -2.138 1.00 0.00 73 PHE A CA 14
ATOM 25455 C C . PHE A 1 76 ? 3.031 6.898 -0.660 1.00 0.00 73 PHE A C 14
ATOM 25456 O O . PHE A 1 76 ? 4.216 6.804 -0.330 1.00 0.00 73 PHE A O 14
ATOM 25473 N N . PRO A 1 77 ? 2.068 6.732 0.256 1.00 0.00 74 PRO A N 14
ATOM 25474 C CA . PRO A 1 77 ? 2.434 6.589 1.664 1.00 0.00 74 PRO A CA 14
ATOM 25475 C C . PRO A 1 77 ? 2.850 5.150 1.972 1.00 0.00 74 PRO A C 14
ATOM 25476 O O . PRO A 1 77 ? 2.372 4.194 1.360 1.00 0.00 74 PRO A O 14
ATOM 25487 N N . LYS A 1 78 ? 3.754 4.998 2.935 1.00 0.00 75 LYS A N 14
ATOM 25488 C CA . LYS A 1 78 ? 4.207 3.650 3.325 1.00 0.00 75 LYS A CA 14
ATOM 25489 C C . LYS A 1 78 ? 3.090 2.754 3.897 1.00 0.00 75 LYS A C 14
ATOM 25490 O O . LYS A 1 78 ? 3.034 1.553 3.622 1.00 0.00 75 LYS A O 14
ATOM 25509 N N . LYS A 1 79 ? 2.210 3.332 4.718 1.00 0.00 76 LYS A N 14
ATOM 25510 C CA . LYS A 1 79 ? 1.117 2.557 5.337 1.00 0.00 76 LYS A CA 14
ATOM 25511 C C . LYS A 1 79 ? 0.189 1.878 4.317 1.00 0.00 76 LYS A C 14
ATOM 25512 O O . LYS A 1 79 ? -0.313 0.782 4.568 1.00 0.00 76 LYS A O 14
ATOM 25531 N N . LEU A 1 80 ? -0.015 2.487 3.151 1.00 0.00 77 LEU A N 14
ATOM 25532 C CA . LEU A 1 80 ? -0.854 1.834 2.128 1.00 0.00 77 LEU A CA 14
ATOM 25533 C C . LEU A 1 80 ? -0.100 0.701 1.411 1.00 0.00 77 LEU A C 14
ATOM 25534 O O . LEU A 1 80 ? -0.722 -0.297 1.057 1.00 0.00 77 LEU A O 14
ATOM 25550 N N . ILE A 1 81 ? 1.224 0.775 1.263 1.00 0.00 78 ILE A N 14
ATOM 25551 C CA . ILE A 1 81 ? 2.010 -0.369 0.792 1.00 0.00 78 ILE A CA 14
ATOM 25552 C C . ILE A 1 81 ? 1.955 -1.547 1.793 1.00 0.00 78 ILE A C 14
ATOM 25553 O O . ILE A 1 81 ? 1.928 -2.698 1.355 1.00 0.00 78 ILE A O 14
ATOM 25569 N N . SER A 1 82 ? 1.908 -1.312 3.111 1.00 0.00 79 SER A N 14
ATOM 25570 C CA . SER A 1 82 ? 1.719 -2.433 4.050 1.00 0.00 79 SER A CA 14
ATOM 25571 C C . SER A 1 82 ? 0.302 -3.035 3.987 1.00 0.00 79 SER A C 14
ATOM 25572 O O . SER A 1 82 ? 0.142 -4.252 4.087 1.00 0.00 79 SER A O 14
ATOM 25580 N N . VAL A 1 83 ? -0.726 -2.207 3.790 1.00 0.00 80 VAL A N 14
ATOM 25581 C CA . VAL A 1 83 ? -2.094 -2.724 3.566 1.00 0.00 80 VAL A CA 14
ATOM 25582 C C . VAL A 1 83 ? -2.201 -3.489 2.227 1.00 0.00 80 VAL A C 14
ATOM 25583 O O . VAL A 1 83 ? -2.869 -4.521 2.157 1.00 0.00 80 VAL A O 14
ATOM 25596 N N . LEU A 1 84 ? -1.545 -3.003 1.172 1.00 0.00 81 LEU A N 14
ATOM 25597 C CA . LEU A 1 84 ? -1.489 -3.720 -0.104 1.00 0.00 81 LEU A CA 14
ATOM 25598 C C . LEU A 1 84 ? -0.836 -5.108 0.040 1.00 0.00 81 LEU A C 14
ATOM 25599 O O . LEU A 1 84 ? -1.354 -6.096 -0.482 1.00 0.00 81 LEU A O 14
ATOM 25615 N N . ALA A 1 85 ? 0.296 -5.186 0.738 1.00 0.00 82 ALA A N 14
ATOM 25616 C CA . ALA A 1 85 ? 0.972 -6.470 0.969 1.00 0.00 82 ALA A CA 14
ATOM 25617 C C . ALA A 1 85 ? 0.192 -7.461 1.849 1.00 0.00 82 ALA A C 14
ATOM 25618 O O . ALA A 1 85 ? 0.376 -8.671 1.729 1.00 0.00 82 ALA A O 14
ATOM 25625 N N . ASP A 1 86 ? -0.624 -6.961 2.779 1.00 0.00 83 ASP A N 14
ATOM 25626 C CA . ASP A 1 86 ? -1.186 -7.834 3.832 1.00 0.00 83 ASP A CA 14
ATOM 25627 C C . ASP A 1 86 ? -2.194 -8.888 3.352 1.00 0.00 83 ASP A C 14
ATOM 25628 O O . ASP A 1 86 ? -2.309 -9.974 3.923 1.00 0.00 83 ASP A O 14
ATOM 25637 N N . SER A 1 87 ? -2.931 -8.543 2.316 1.00 0.00 84 SER A N 14
ATOM 25638 C CA . SER A 1 87 ? -4.019 -9.396 1.819 1.00 0.00 84 SER A CA 14
ATOM 25639 C C . SER A 1 87 ? -3.607 -10.369 0.703 1.00 0.00 84 SER A C 14
ATOM 25640 O O . SER A 1 87 ? -4.393 -10.669 -0.197 1.00 0.00 84 SER A O 14
ATOM 25648 N N . LEU A 1 88 ? -2.373 -10.852 0.752 1.00 0.00 85 LEU A N 14
ATOM 25649 C CA . LEU A 1 88 ? -1.795 -11.541 -0.401 1.00 0.00 85 LEU A CA 14
ATOM 25650 C C . LEU A 1 88 ? -1.091 -12.841 0.006 1.00 0.00 85 LEU A C 14
ATOM 25651 O O . LEU A 1 88 ? -0.997 -13.207 1.181 1.00 0.00 85 LEU A O 14
ATOM 25667 N N . LYS A 1 89 ? -0.629 -13.556 -1.015 1.00 0.00 86 LYS A N 14
ATOM 25668 C CA . LYS A 1 89 ? -0.110 -14.918 -0.837 1.00 0.00 86 LYS A CA 14
ATOM 25669 C C . LYS A 1 89 ? 1.385 -14.874 -1.220 1.00 0.00 86 LYS A C 14
ATOM 25670 O O . LYS A 1 89 ? 1.858 -13.882 -1.779 1.00 0.00 86 LYS A O 14
ATOM 25689 N N . PRO A 1 90 ? 2.138 -15.965 -1.056 1.00 0.00 87 PRO A N 14
ATOM 25690 C CA . PRO A 1 90 ? 3.509 -16.047 -1.591 1.00 0.00 87 PRO A CA 14
ATOM 25691 C C . PRO A 1 90 ? 3.757 -15.710 -3.081 1.00 0.00 87 PRO A C 14
ATOM 25692 O O . PRO A 1 90 ? 4.871 -15.304 -3.414 1.00 0.00 87 PRO A O 14
ATOM 25703 N N . ASN A 1 91 ? 2.782 -15.853 -3.984 1.00 0.00 88 ASN A N 14
ATOM 25704 C CA . ASN A 1 91 ? 2.945 -15.328 -5.357 1.00 0.00 88 ASN A CA 14
ATOM 25705 C C . ASN A 1 91 ? 2.170 -14.010 -5.524 1.00 0.00 88 ASN A C 14
ATOM 25706 O O . ASN A 1 91 ? 1.412 -13.837 -6.478 1.00 0.00 88 ASN A O 14
ATOM 25717 N N . GLY A 1 92 ? 2.382 -13.058 -4.613 1.00 0.00 89 GLY A N 14
ATOM 25718 C CA . GLY A 1 92 ? 1.796 -11.722 -4.774 1.00 0.00 89 GLY A CA 14
ATOM 25719 C C . GLY A 1 92 ? 2.574 -10.964 -5.837 1.00 0.00 89 GLY A C 14
ATOM 25720 O O . GLY A 1 92 ? 3.785 -11.126 -5.938 1.00 0.00 89 GLY A O 14
ATOM 25724 N N . SER A 1 93 ? 1.909 -10.162 -6.658 1.00 0.00 90 SER A N 14
ATOM 25725 C CA . SER A 1 93 ? 2.627 -9.530 -7.771 1.00 0.00 90 SER A CA 14
ATOM 25726 C C . SER A 1 93 ? 2.042 -8.126 -7.963 1.00 0.00 90 SER A C 14
ATOM 25727 O O . SER A 1 93 ? 0.937 -7.936 -8.468 1.00 0.00 90 SER A O 14
ATOM 25735 N N . LEU A 1 94 ? 2.817 -7.142 -7.538 1.00 0.00 91 LEU A N 14
ATOM 25736 C CA . LEU A 1 94 ? 2.439 -5.728 -7.610 1.00 0.00 91 LEU A CA 14
ATOM 25737 C C . LEU A 1 94 ? 2.964 -5.300 -8.988 1.00 0.00 91 LEU A C 14
ATOM 25738 O O . LEU A 1 94 ? 4.138 -5.509 -9.295 1.00 0.00 91 LEU A O 14
ATOM 25754 N N . ILE A 1 95 ? 2.128 -4.662 -9.804 1.00 0.00 92 ILE A N 14
ATOM 25755 C CA . ILE A 1 95 ? 2.598 -4.051 -11.057 1.00 0.00 92 ILE A CA 14
ATOM 25756 C C . ILE A 1 95 ? 2.492 -2.544 -10.961 1.00 0.00 92 ILE A C 14
ATOM 25757 O O . ILE A 1 95 ? 1.436 -1.945 -11.184 1.00 0.00 92 ILE A O 14
ATOM 25773 N N . GLY A 1 96 ? 3.581 -1.957 -10.515 1.00 0.00 93 GLY A N 14
ATOM 25774 C CA . GLY A 1 96 ? 3.525 -0.528 -10.209 1.00 0.00 93 GLY A CA 14
ATOM 25775 C C . GLY A 1 96 ? 4.717 0.374 -10.476 1.00 0.00 93 GLY A C 14
ATOM 25776 O O . GLY A 1 96 ? 4.754 1.124 -11.451 1.00 0.00 93 GLY A O 14
ATOM 25780 N N . LEU A 1 97 ? 5.610 0.427 -9.495 1.00 0.00 94 LEU A N 14
ATOM 25781 C CA . LEU A 1 97 ? 6.190 1.730 -9.123 1.00 0.00 94 LEU A CA 14
ATOM 25782 C C . LEU A 1 97 ? 7.706 1.697 -9.413 1.00 0.00 94 LEU A C 14
ATOM 25783 O O . LEU A 1 97 ? 8.267 0.672 -9.798 1.00 0.00 94 LEU A O 14
ATOM 25799 N N . SER A 1 98 ? 8.366 2.849 -9.338 1.00 0.00 95 SER A N 14
ATOM 25800 C CA . SER A 1 98 ? 9.637 3.030 -10.075 1.00 0.00 95 SER A CA 14
ATOM 25801 C C . SER A 1 98 ? 10.867 3.066 -9.146 1.00 0.00 95 SER A C 14
ATOM 25802 O O . SER A 1 98 ? 11.056 2.153 -8.341 1.00 0.00 95 SER A O 14
ATOM 25810 N N . ASP A 1 99 ? 11.759 4.046 -9.311 1.00 0.00 96 ASP A N 14
ATOM 25811 C CA . ASP A 1 99 ? 13.137 3.889 -8.809 1.00 0.00 96 ASP A CA 14
ATOM 25812 C C . ASP A 1 99 ? 13.330 4.139 -7.312 1.00 0.00 96 ASP A C 14
ATOM 25813 O O . ASP A 1 99 ? 13.931 3.308 -6.632 1.00 0.00 96 ASP A O 14
ATOM 25822 N N . ILE A 1 100 ? 12.832 5.246 -6.765 1.00 0.00 97 ILE A N 14
ATOM 25823 C CA . ILE A 1 100 ? 12.790 5.381 -5.295 1.00 0.00 97 ILE A CA 14
ATOM 25824 C C . ILE A 1 100 ? 11.972 4.260 -4.608 1.00 0.00 97 ILE A C 14
ATOM 25825 O O . ILE A 1 100 ? 12.232 3.789 -3.491 1.00 0.00 97 ILE A O 14
ATOM 25841 N N . TYR A 1 101 ? 10.991 3.799 -5.359 1.00 0.00 98 TYR A N 14
ATOM 25842 C CA . TYR A 1 101 ? 10.070 2.780 -4.881 1.00 0.00 98 TYR A CA 14
ATOM 25843 C C . TYR A 1 101 ? 10.748 1.381 -4.904 1.00 0.00 98 TYR A C 14
ATOM 25844 O O . TYR A 1 101 ? 10.277 0.463 -4.241 1.00 0.00 98 TYR A O 14
ATOM 25862 N N . LYS A 1 102 ? 11.883 1.223 -5.602 1.00 0.00 99 LYS A N 14
ATOM 25863 C CA . LYS A 1 102 ? 12.755 0.039 -5.444 1.00 0.00 99 LYS A CA 14
ATOM 25864 C C . LYS A 1 102 ? 13.251 -0.133 -3.996 1.00 0.00 99 LYS A C 14
ATOM 25865 O O . LYS A 1 102 ? 13.144 -1.220 -3.431 1.00 0.00 99 LYS A O 14
ATOM 25884 N N . VAL A 1 103 ? 13.805 0.920 -3.394 1.00 0.00 100 VAL A N 14
ATOM 25885 C CA . VAL A 1 103 ? 14.214 0.846 -1.975 1.00 0.00 100 VAL A CA 14
ATOM 25886 C C . VAL A 1 103 ? 12.996 0.628 -1.054 1.00 0.00 100 VAL A C 14
ATOM 25887 O O . VAL A 1 103 ? 13.071 -0.117 -0.073 1.00 0.00 100 VAL A O 14
ATOM 25900 N N . ASP A 1 104 ? 11.865 1.245 -1.390 1.00 0.00 101 ASP A N 14
ATOM 25901 C CA . ASP A 1 104 ? 10.599 0.942 -0.704 1.00 0.00 101 ASP A CA 14
ATOM 25902 C C . ASP A 1 104 ? 10.176 -0.530 -0.833 1.00 0.00 101 ASP A C 14
ATOM 25903 O O . ASP A 1 104 ? 9.745 -1.145 0.142 1.00 0.00 101 ASP A O 14
ATOM 25912 N N . ALA A 1 105 ? 10.294 -1.091 -2.037 1.00 0.00 102 ALA A N 14
ATOM 25913 C CA . ALA A 1 105 ? 9.995 -2.510 -2.256 1.00 0.00 102 ALA A CA 14
ATOM 25914 C C . ALA A 1 105 ? 10.903 -3.418 -1.421 1.00 0.00 102 ALA A C 14
ATOM 25915 O O . ALA A 1 105 ? 10.455 -4.387 -0.810 1.00 0.00 102 ALA A O 14
ATOM 25922 N N . LEU A 1 106 ? 12.191 -3.081 -1.402 1.00 0.00 103 LEU A N 14
ATOM 25923 C CA . LEU A 1 106 ? 13.183 -3.855 -0.639 1.00 0.00 103 LEU A CA 14
ATOM 25924 C C . LEU A 1 106 ? 12.850 -3.921 0.859 1.00 0.00 103 LEU A C 14
ATOM 25925 O O . LEU A 1 106 ? 12.888 -4.997 1.458 1.00 0.00 103 LEU A O 14
ATOM 25941 N N . ILE A 1 107 ? 12.531 -2.782 1.473 1.00 0.00 104 ILE A N 14
ATOM 25942 C CA . ILE A 1 107 ? 12.302 -2.759 2.932 1.00 0.00 104 ILE A CA 14
ATOM 25943 C C . ILE A 1 107 ? 10.927 -3.347 3.312 1.00 0.00 104 ILE A C 14
ATOM 25944 O O . ILE A 1 107 ? 10.818 -4.029 4.333 1.00 0.00 104 ILE A O 14
ATOM 25960 N N . ASN A 1 108 ? 9.888 -3.147 2.498 1.00 0.00 105 ASN A N 14
ATOM 25961 C CA . ASN A 1 108 ? 8.572 -3.729 2.807 1.00 0.00 105 ASN A CA 14
ATOM 25962 C C . ASN A 1 108 ? 8.501 -5.254 2.618 1.00 0.00 105 ASN A C 14
ATOM 25963 O O . ASN A 1 108 ? 7.608 -5.893 3.177 1.00 0.00 105 ASN A O 14
ATOM 25974 N N . GLY A 1 109 ? 9.409 -5.849 1.849 1.00 0.00 106 GLY A N 14
ATOM 25975 C CA . GLY A 1 109 ? 9.345 -7.300 1.626 1.00 0.00 106 GLY A CA 14
ATOM 25976 C C . GLY A 1 109 ? 8.801 -7.666 0.244 1.00 0.00 106 GLY A C 14
ATOM 25977 O O . GLY A 1 109 ? 8.184 -8.718 0.079 1.00 0.00 106 GLY A O 14
ATOM 25981 N N . PHE A 1 110 ? 9.087 -6.841 -0.759 1.00 0.00 107 PHE A N 14
ATOM 25982 C CA . PHE A 1 110 ? 8.828 -7.236 -2.149 1.00 0.00 107 PHE A CA 14
ATOM 25983 C C . PHE A 1 110 ? 10.174 -7.544 -2.821 1.00 0.00 107 PHE A C 14
ATOM 25984 O O . PHE A 1 110 ? 11.240 -7.104 -2.390 1.00 0.00 107 PHE A O 14
ATOM 26001 N N . GLU A 1 111 ? 10.102 -8.299 -3.913 1.00 0.00 108 GLU A N 14
ATOM 26002 C CA . GLU A 1 111 ? 11.307 -8.694 -4.653 1.00 0.00 108 GLU A CA 14
ATOM 26003 C C . GLU A 1 111 ? 11.133 -8.221 -6.098 1.00 0.00 108 GLU A C 14
ATOM 26004 O O . GLU A 1 111 ? 10.345 -8.767 -6.869 1.00 0.00 108 GLU A O 14
ATOM 26016 N N . ILE A 1 112 ? 11.865 -7.170 -6.446 1.00 0.00 109 ILE A N 14
ATOM 26017 C CA . ILE A 1 112 ? 11.641 -6.467 -7.710 1.00 0.00 109 ILE A CA 14
ATOM 26018 C C . ILE A 1 112 ? 12.186 -7.252 -8.910 1.00 0.00 109 ILE A C 14
ATOM 26019 O O . ILE A 1 112 ? 13.189 -7.965 -8.832 1.00 0.00 109 ILE A O 14
ATOM 26035 N N . ILE A 1 113 ? 11.466 -7.136 -10.017 1.00 0.00 110 ILE A N 14
ATOM 26036 C CA . ILE A 1 113 ? 11.770 -7.941 -11.210 1.00 0.00 110 ILE A CA 14
ATOM 26037 C C . ILE A 1 113 ? 11.270 -7.192 -12.445 1.00 0.00 110 ILE A C 14
ATOM 26038 O O . ILE A 1 113 ? 10.127 -6.734 -12.529 1.00 0.00 110 ILE A O 14
ATOM 26054 N N . ASN A 1 114 ? 12.177 -7.074 -13.404 1.00 0.00 111 ASN A N 14
ATOM 26055 C CA . ASN A 1 114 ? 11.880 -6.332 -14.633 1.00 0.00 111 ASN A CA 14
ATOM 26056 C C . ASN A 1 114 ? 11.448 -7.313 -15.725 1.00 0.00 111 ASN A C 14
ATOM 26057 O O . ASN A 1 114 ? 12.249 -7.959 -16.403 1.00 0.00 111 ASN A O 14
ATOM 26068 N N . GLU A 1 115 ? 10.142 -7.369 -15.884 1.00 0.00 112 GLU A N 14
ATOM 26069 C CA . GLU A 1 115 ? 9.523 -8.068 -17.024 1.00 0.00 112 GLU A CA 14
ATOM 26070 C C . GLU A 1 115 ? 8.932 -7.008 -17.973 1.00 0.00 112 GLU A C 14
ATOM 26071 O O . GLU A 1 115 ? 8.914 -5.825 -17.625 1.00 0.00 112 GLU A O 14
ATOM 26083 N N . PRO A 1 116 ? 8.410 -7.357 -19.161 1.00 0.00 113 PRO A N 14
ATOM 26084 C CA . PRO A 1 116 ? 7.898 -6.338 -20.099 1.00 0.00 113 PRO A CA 14
ATOM 26085 C C . PRO A 1 116 ? 6.829 -5.341 -19.608 1.00 0.00 113 PRO A C 14
ATOM 26086 O O . PRO A 1 116 ? 6.634 -4.284 -20.207 1.00 0.00 113 PRO A O 14
ATOM 26097 N N . ASP A 1 117 ? 6.218 -5.629 -18.470 1.00 0.00 114 ASP A N 14
ATOM 26098 C CA . ASP A 1 117 ? 5.642 -4.567 -17.628 1.00 0.00 114 ASP A CA 14
ATOM 26099 C C . ASP A 1 117 ? 6.187 -4.846 -16.225 1.00 0.00 114 ASP A C 14
ATOM 26100 O O . ASP A 1 117 ? 5.969 -5.920 -15.658 1.00 0.00 114 ASP A O 14
ATOM 26109 N N . TYR A 1 118 ? 6.995 -3.932 -15.708 1.00 0.00 115 TYR A N 14
ATOM 26110 C CA . TYR A 1 118 ? 7.832 -4.255 -14.550 1.00 0.00 115 TYR A CA 14
ATOM 26111 C C . TYR A 1 118 ? 7.045 -4.074 -13.249 1.00 0.00 115 TYR A C 14
ATOM 26112 O O . TYR A 1 118 ? 6.201 -3.178 -13.132 1.00 0.00 115 TYR A O 14
ATOM 26130 N N . CYS A 1 119 ? 7.251 -5.020 -12.328 1.00 0.00 116 CYS A N 14
ATOM 26131 C CA . CYS A 1 119 ? 6.736 -4.894 -10.952 1.00 0.00 116 CYS A CA 14
ATOM 26132 C C . CYS A 1 119 ? 7.658 -5.567 -9.940 1.00 0.00 116 CYS A C 14
ATOM 26133 O O . CYS A 1 119 ? 8.851 -5.785 -10.155 1.00 0.00 116 CYS A O 14
ATOM 26141 N N . TRP A 1 120 ? 7.012 -5.939 -8.830 1.00 0.00 117 TRP A N 14
ATOM 26142 C CA . TRP A 1 120 ? 7.677 -6.511 -7.658 1.00 0.00 117 TRP A CA 14
ATOM 26143 C C . TRP A 1 120 ? 6.781 -7.664 -7.221 1.00 0.00 117 TRP A C 14
ATOM 26144 O O . TRP A 1 120 ? 5.577 -7.477 -7.042 1.00 0.00 117 TRP A O 14
ATOM 26165 N N . ILE A 1 121 ? 7.333 -8.843 -7.005 1.00 0.00 118 ILE A N 14
ATOM 26166 C CA . ILE A 1 121 ? 6.531 -9.918 -6.412 1.00 0.00 118 ILE A CA 14
ATOM 26167 C C . ILE A 1 121 ? 7.050 -10.180 -4.998 1.00 0.00 118 ILE A C 14
ATOM 26168 O O . ILE A 1 121 ? 8.249 -10.176 -4.722 1.00 0.00 118 ILE A O 14
ATOM 26184 N N . LYS A 1 122 ? 6.108 -10.496 -4.122 1.00 0.00 119 LYS A N 14
ATOM 26185 C CA . LYS A 1 122 ? 6.437 -10.660 -2.699 1.00 0.00 119 LYS A CA 14
ATOM 26186 C C . LYS A 1 122 ? 7.066 -12.040 -2.484 1.00 0.00 119 LYS A C 14
ATOM 26187 O O . LYS A 1 122 ? 6.562 -13.065 -2.949 1.00 0.00 119 LYS A O 14
ATOM 26206 N N . MET A 1 123 ? 8.154 -12.047 -1.720 1.00 0.00 120 MET A N 14
ATOM 26207 C CA . MET A 1 123 ? 8.747 -13.307 -1.251 1.00 0.00 120 MET A CA 14
ATOM 26208 C C . MET A 1 123 ? 8.651 -13.413 0.278 1.00 0.00 120 MET A C 14
ATOM 26209 O O . MET A 1 123 ? 8.544 -12.415 0.994 1.00 0.00 120 MET A O 14
ATOM 26223 N N . TYR A 1 7 ? -8.749 -19.468 -12.711 1.00 0.00 4 TYR A N 15
ATOM 26224 C CA . TYR A 1 7 ? -9.061 -18.042 -12.843 1.00 0.00 4 TYR A CA 15
ATOM 26225 C C . TYR A 1 7 ? -8.290 -17.287 -11.759 1.00 0.00 4 TYR A C 15
ATOM 26226 O O . TYR A 1 7 ? -7.963 -17.847 -10.708 1.00 0.00 4 TYR A O 15
ATOM 26244 N N . LYS A 1 8 ? -8.063 -15.994 -11.962 1.00 0.00 5 LYS A N 15
ATOM 26245 C CA . LYS A 1 8 ? -7.520 -15.167 -10.886 1.00 0.00 5 LYS A CA 15
ATOM 26246 C C . LYS A 1 8 ? -8.539 -14.146 -10.372 1.00 0.00 5 LYS A C 15
ATOM 26247 O O . LYS A 1 8 ? -9.272 -13.493 -11.114 1.00 0.00 5 LYS A O 15
ATOM 26266 N N . THR A 1 9 ? -8.475 -13.984 -9.059 1.00 0.00 6 THR A N 15
ATOM 26267 C CA . THR A 1 9 ? -9.120 -12.861 -8.362 1.00 0.00 6 THR A CA 15
ATOM 26268 C C . THR A 1 9 ? -7.994 -11.905 -7.985 1.00 0.00 6 THR A C 15
ATOM 26269 O O . THR A 1 9 ? -7.023 -12.292 -7.334 1.00 0.00 6 THR A O 15
ATOM 26280 N N . GLY A 1 10 ? -8.096 -10.682 -8.479 1.00 0.00 7 GLY A N 15
ATOM 26281 C CA . GLY A 1 10 ? -7.052 -9.694 -8.182 1.00 0.00 7 GLY A CA 15
ATOM 26282 C C . GLY A 1 10 ? -7.532 -8.327 -7.713 1.00 0.00 7 GLY A C 15
ATOM 26283 O O . GLY A 1 10 ? -8.627 -8.166 -7.173 1.00 0.00 7 GLY A O 15
ATOM 26287 N N . LEU A 1 11 ? -6.618 -7.362 -7.817 1.00 0.00 8 LEU A N 15
ATOM 26288 C CA . LEU A 1 11 ? -6.797 -6.079 -7.140 1.00 0.00 8 LEU A CA 15
ATOM 26289 C C . LEU A 1 11 ? -6.465 -4.962 -8.117 1.00 0.00 8 LEU A C 15
ATOM 26290 O O . LEU A 1 11 ? -5.476 -5.036 -8.849 1.00 0.00 8 LEU A O 15
ATOM 26306 N N . LEU A 1 12 ? -7.253 -3.893 -8.100 1.00 0.00 9 LEU A N 15
ATOM 26307 C CA . LEU A 1 12 ? -6.877 -2.687 -8.802 1.00 0.00 9 LEU A CA 15
ATOM 26308 C C . LEU A 1 12 ? -6.898 -1.516 -7.808 1.00 0.00 9 LEU A C 15
ATOM 26309 O O . LEU A 1 12 ? -7.835 -1.328 -7.031 1.00 0.00 9 LEU A O 15
ATOM 26325 N N . LEU A 1 13 ? -5.845 -0.720 -7.886 1.00 0.00 10 LEU A N 15
ATOM 26326 C CA . LEU A 1 13 ? -5.781 0.565 -7.171 1.00 0.00 10 LEU A CA 15
ATOM 26327 C C . LEU A 1 13 ? -5.784 1.693 -8.200 1.00 0.00 10 LEU A C 15
ATOM 26328 O O . LEU A 1 13 ? -4.938 1.751 -9.090 1.00 0.00 10 LEU A O 15
ATOM 26344 N N . ILE A 1 14 ? -6.782 2.564 -8.111 1.00 0.00 11 ILE A N 15
ATOM 26345 C CA . ILE A 1 14 ? -6.938 3.633 -9.113 1.00 0.00 11 ILE A CA 15
ATOM 26346 C C . ILE A 1 14 ? -6.790 4.994 -8.418 1.00 0.00 11 ILE A C 15
ATOM 26347 O O . ILE A 1 14 ? -7.332 5.209 -7.336 1.00 0.00 11 ILE A O 15
ATOM 26363 N N . HIS A 1 15 ? -6.129 5.958 -9.054 1.00 0.00 12 HIS A N 15
ATOM 26364 C CA . HIS A 1 15 ? -6.272 7.350 -8.612 1.00 0.00 12 HIS A CA 15
ATOM 26365 C C . HIS A 1 15 ? -7.320 8.030 -9.522 1.00 0.00 12 HIS A C 15
ATOM 26366 O O . HIS A 1 15 ? -7.204 7.942 -10.746 1.00 0.00 12 HIS A O 15
ATOM 26380 N N . PRO A 1 16 ? -8.337 8.714 -8.982 1.00 0.00 13 PRO A N 15
ATOM 26381 C CA . PRO A 1 16 ? -9.467 9.197 -9.799 1.00 0.00 13 PRO A CA 15
ATOM 26382 C C . PRO A 1 16 ? -9.236 10.227 -10.916 1.00 0.00 13 PRO A C 15
ATOM 26383 O O . PRO A 1 16 ? -10.183 10.561 -11.626 1.00 0.00 13 PRO A O 15
ATOM 26394 N N . ALA A 1 17 ? -8.061 10.837 -11.006 1.00 0.00 14 ALA A N 15
ATOM 26395 C CA . ALA A 1 17 ? -7.946 12.076 -11.801 1.00 0.00 14 ALA A CA 15
ATOM 26396 C C . ALA A 1 17 ? -8.142 11.920 -13.311 1.00 0.00 14 ALA A C 15
ATOM 26397 O O . ALA A 1 17 ? -8.959 12.635 -13.895 1.00 0.00 14 ALA A O 15
ATOM 26404 N N . VAL A 1 18 ? -7.455 10.978 -13.949 1.00 0.00 15 VAL A N 15
ATOM 26405 C CA . VAL A 1 18 ? -7.781 10.661 -15.350 1.00 0.00 15 VAL A CA 15
ATOM 26406 C C . VAL A 1 18 ? -8.941 9.642 -15.420 1.00 0.00 15 VAL A C 15
ATOM 26407 O O . VAL A 1 18 ? -9.709 9.638 -16.384 1.00 0.00 15 VAL A O 15
ATOM 26420 N N . THR A 1 19 ? -9.065 8.768 -14.420 1.00 0.00 16 THR A N 15
ATOM 26421 C CA . THR A 1 19 ? -9.997 7.634 -14.502 1.00 0.00 16 THR A CA 15
ATOM 26422 C C . THR A 1 19 ? -11.470 7.947 -14.164 1.00 0.00 16 THR A C 15
ATOM 26423 O O . THR A 1 19 ? -12.314 7.061 -14.301 1.00 0.00 16 THR A O 15
ATOM 26434 N N . THR A 1 20 ? -11.830 9.189 -13.827 1.00 0.00 17 THR A N 15
ATOM 26435 C CA . THR A 1 20 ? -13.261 9.567 -13.834 1.00 0.00 17 THR A CA 15
ATOM 26436 C C . THR A 1 20 ? -13.784 9.793 -15.279 1.00 0.00 17 THR A C 15
ATOM 26437 O O . THR A 1 20 ? -14.990 9.886 -15.511 1.00 0.00 17 THR A O 15
ATOM 26448 N N . THR A 1 21 ? -12.876 9.747 -16.253 1.00 0.00 18 THR A N 15
ATOM 26449 C CA . THR A 1 21 ? -13.215 9.586 -17.674 1.00 0.00 18 THR A CA 15
ATOM 26450 C C . THR A 1 21 ? -12.668 8.200 -18.088 1.00 0.00 18 THR A C 15
ATOM 26451 O O . THR A 1 21 ? -11.553 8.123 -18.600 1.00 0.00 18 THR A O 15
ATOM 26462 N N . PRO A 1 22 ? -13.294 7.108 -17.621 1.00 0.00 19 PRO A N 15
ATOM 26463 C CA . PRO A 1 22 ? -12.651 5.788 -17.476 1.00 0.00 19 PRO A CA 15
ATOM 26464 C C . PRO A 1 22 ? -12.329 5.045 -18.790 1.00 0.00 19 PRO A C 15
ATOM 26465 O O . PRO A 1 22 ? -12.737 3.898 -18.976 1.00 0.00 19 PRO A O 15
ATOM 26476 N N . GLU A 1 23 ? -11.527 5.634 -19.681 1.00 0.00 20 GLU A N 15
ATOM 26477 C CA . GLU A 1 23 ? -11.008 4.872 -20.829 1.00 0.00 20 GLU A CA 15
ATOM 26478 C C . GLU A 1 23 ? -9.916 3.876 -20.405 1.00 0.00 20 GLU A C 15
ATOM 26479 O O . GLU A 1 23 ? -9.994 2.701 -20.759 1.00 0.00 20 GLU A O 15
ATOM 26491 N N . LEU A 1 24 ? -8.904 4.316 -19.649 1.00 0.00 21 LEU A N 15
ATOM 26492 C CA . LEU A 1 24 ? -7.865 3.389 -19.157 1.00 0.00 21 LEU A CA 15
ATOM 26493 C C . LEU A 1 24 ? -8.432 2.336 -18.184 1.00 0.00 21 LEU A C 15
ATOM 26494 O O . LEU A 1 24 ? -7.921 1.220 -18.109 1.00 0.00 21 LEU A O 15
ATOM 26510 N N . VAL A 1 25 ? -9.487 2.679 -17.442 1.00 0.00 22 VAL A N 15
ATOM 26511 C CA . VAL A 1 25 ? -10.187 1.684 -16.607 1.00 0.00 22 VAL A CA 15
ATOM 26512 C C . VAL A 1 25 ? -10.835 0.584 -17.468 1.00 0.00 22 VAL A C 15
ATOM 26513 O O . VAL A 1 25 ? -10.605 -0.599 -17.218 1.00 0.00 22 VAL A O 15
ATOM 26526 N N . GLU A 1 26 ? -11.597 0.937 -18.501 1.00 0.00 23 GLU A N 15
ATOM 26527 C CA . GLU A 1 26 ? -12.130 -0.086 -19.424 1.00 0.00 23 GLU A CA 15
ATOM 26528 C C . GLU A 1 26 ? -11.030 -0.906 -20.126 1.00 0.00 23 GLU A C 15
ATOM 26529 O O . GLU A 1 26 ? -11.188 -2.106 -20.344 1.00 0.00 23 GLU A O 15
ATOM 26541 N N . ASN A 1 27 ? -9.921 -0.261 -20.468 1.00 0.00 24 ASN A N 15
ATOM 26542 C CA . ASN A 1 27 ? -8.759 -0.944 -21.056 1.00 0.00 24 ASN A CA 15
ATOM 26543 C C . ASN A 1 27 ? -8.105 -1.982 -20.133 1.00 0.00 24 ASN A C 15
ATOM 26544 O O . ASN A 1 27 ? -7.854 -3.105 -20.570 1.00 0.00 24 ASN A O 15
ATOM 26555 N N . THR A 1 28 ? -7.805 -1.640 -18.877 1.00 0.00 25 THR A N 15
ATOM 26556 C CA . THR A 1 28 ? -7.212 -2.641 -17.965 1.00 0.00 25 THR A CA 15
ATOM 26557 C C . THR A 1 28 ? -8.188 -3.796 -17.680 1.00 0.00 25 THR A C 15
ATOM 26558 O O . THR A 1 28 ? -7.786 -4.960 -17.643 1.00 0.00 25 THR A O 15
ATOM 26569 N N . LYS A 1 29 ? -9.476 -3.484 -17.545 1.00 0.00 26 LYS A N 15
ATOM 26570 C CA . LYS A 1 29 ? -10.504 -4.528 -17.497 1.00 0.00 26 LYS A CA 15
ATOM 26571 C C . LYS A 1 29 ? -10.570 -5.352 -18.795 1.00 0.00 26 LYS A C 15
ATOM 26572 O O . LYS A 1 29 ? -10.844 -6.549 -18.732 1.00 0.00 26 LYS A O 15
ATOM 26591 N N . ALA A 1 30 ? -10.342 -4.750 -19.969 1.00 0.00 27 ALA A N 15
ATOM 26592 C CA . ALA A 1 30 ? -10.402 -5.522 -21.222 1.00 0.00 27 ALA A CA 15
ATOM 26593 C C . ALA A 1 30 ? -9.254 -6.531 -21.375 1.00 0.00 27 ALA A C 15
ATOM 26594 O O . ALA A 1 30 ? -9.480 -7.681 -21.756 1.00 0.00 27 ALA A O 15
ATOM 26601 N N . GLN A 1 31 ? -8.031 -6.108 -21.066 1.00 0.00 28 GLN A N 15
ATOM 26602 C CA . GLN A 1 31 ? -6.886 -7.036 -21.057 1.00 0.00 28 GLN A CA 15
ATOM 26603 C C . GLN A 1 31 ? -7.098 -8.184 -20.064 1.00 0.00 28 GLN A C 15
ATOM 26604 O O . GLN A 1 31 ? -6.988 -9.358 -20.422 1.00 0.00 28 GLN A O 15
ATOM 26618 N N . ALA A 1 32 ? -7.389 -7.834 -18.810 1.00 0.00 29 ALA A N 15
ATOM 26619 C CA . ALA A 1 32 ? -7.637 -8.856 -17.780 1.00 0.00 29 ALA A CA 15
ATOM 26620 C C . ALA A 1 32 ? -8.782 -9.814 -18.161 1.00 0.00 29 ALA A C 15
ATOM 26621 O O . ALA A 1 32 ? -8.704 -11.016 -17.914 1.00 0.00 29 ALA A O 15
ATOM 26628 N N . ALA A 1 33 ? -9.849 -9.283 -18.756 1.00 0.00 30 ALA A N 15
ATOM 26629 C CA . ALA A 1 33 ? -11.075 -10.077 -18.959 1.00 0.00 30 ALA A CA 15
ATOM 26630 C C . ALA A 1 33 ? -11.016 -11.032 -20.165 1.00 0.00 30 ALA A C 15
ATOM 26631 O O . ALA A 1 33 ? -11.340 -12.213 -20.021 1.00 0.00 30 ALA A O 15
ATOM 26638 N N . SER A 1 34 ? -10.566 -10.571 -21.336 1.00 0.00 31 SER A N 15
ATOM 26639 C CA . SER A 1 34 ? -10.290 -11.488 -22.458 1.00 0.00 31 SER A CA 15
ATOM 26640 C C . SER A 1 34 ? -9.264 -12.604 -22.180 1.00 0.00 31 SER A C 15
ATOM 26641 O O . SER A 1 34 ? -9.282 -13.640 -22.846 1.00 0.00 31 SER A O 15
ATOM 26649 N N . LYS A 1 35 ? -8.416 -12.437 -21.168 1.00 0.00 32 LYS A N 15
ATOM 26650 C CA . LYS A 1 35 ? -7.559 -13.527 -20.707 1.00 0.00 32 LYS A CA 15
ATOM 26651 C C . LYS A 1 35 ? -8.325 -14.388 -19.693 1.00 0.00 32 LYS A C 15
ATOM 26652 O O . LYS A 1 35 ? -9.179 -15.196 -20.058 1.00 0.00 32 LYS A O 15
ATOM 26671 N N . LYS A 1 36 ? -7.981 -14.231 -18.428 1.00 0.00 33 LYS A N 15
ATOM 26672 C CA . LYS A 1 36 ? -8.478 -15.142 -17.377 1.00 0.00 33 LYS A CA 15
ATOM 26673 C C . LYS A 1 36 ? -8.611 -14.475 -15.995 1.00 0.00 33 LYS A C 15
ATOM 26674 O O . LYS A 1 36 ? -8.712 -15.139 -14.965 1.00 0.00 33 LYS A O 15
ATOM 26693 N N . VAL A 1 37 ? -8.582 -13.152 -15.993 1.00 0.00 34 VAL A N 15
ATOM 26694 C CA . VAL A 1 37 ? -8.450 -12.385 -14.746 1.00 0.00 34 VAL A CA 15
ATOM 26695 C C . VAL A 1 37 ? -9.576 -11.347 -14.631 1.00 0.00 34 VAL A C 15
ATOM 26696 O O . VAL A 1 37 ? -9.563 -10.336 -15.328 1.00 0.00 34 VAL A O 15
ATOM 26709 N N . LYS A 1 38 ? -10.510 -11.533 -13.702 1.00 0.00 35 LYS A N 15
ATOM 26710 C CA . LYS A 1 38 ? -11.400 -10.411 -13.354 1.00 0.00 35 LYS A CA 15
ATOM 26711 C C . LYS A 1 38 ? -10.853 -9.784 -12.070 1.00 0.00 35 LYS A C 15
ATOM 26712 O O . LYS A 1 38 ? -10.514 -10.473 -11.106 1.00 0.00 35 LYS A O 15
ATOM 26731 N N . PHE A 1 39 ? -10.796 -8.458 -12.062 1.00 0.00 36 PHE A N 15
ATOM 26732 C CA . PHE A 1 39 ? -10.410 -7.742 -10.834 1.00 0.00 36 PHE A CA 15
ATOM 26733 C C . PHE A 1 39 ? -11.699 -7.485 -10.036 1.00 0.00 36 PHE A C 15
ATOM 26734 O O . PHE A 1 39 ? -12.757 -7.200 -10.600 1.00 0.00 36 PHE A O 15
ATOM 26751 N N . VAL A 1 40 ? -11.618 -7.644 -8.717 1.00 0.00 37 VAL A N 15
ATOM 26752 C CA . VAL A 1 40 ? -12.841 -7.787 -7.896 1.00 0.00 37 VAL A CA 15
ATOM 26753 C C . VAL A 1 40 ? -12.965 -6.745 -6.772 1.00 0.00 37 VAL A C 15
ATOM 26754 O O . VAL A 1 40 ? -14.070 -6.423 -6.330 1.00 0.00 37 VAL A O 15
ATOM 26767 N N . ASP A 1 41 ? -11.835 -6.227 -6.314 1.00 0.00 38 ASP A N 15
ATOM 26768 C CA . ASP A 1 41 ? -11.815 -5.259 -5.208 1.00 0.00 38 ASP A CA 15
ATOM 26769 C C . ASP A 1 41 ? -11.145 -3.986 -5.715 1.00 0.00 38 ASP A C 15
ATOM 26770 O O . ASP A 1 41 ? -10.034 -3.996 -6.245 1.00 0.00 38 ASP A O 15
ATOM 26779 N N . GLN A 1 42 ? -11.899 -2.901 -5.635 1.00 0.00 39 GLN A N 15
ATOM 26780 C CA . GLN A 1 42 ? -11.496 -1.654 -6.297 1.00 0.00 39 GLN A CA 15
ATOM 26781 C C . GLN A 1 42 ? -11.209 -0.634 -5.224 1.00 0.00 39 GLN A C 15
ATOM 26782 O O . GLN A 1 42 ? -12.079 -0.278 -4.430 1.00 0.00 39 GLN A O 15
ATOM 26796 N N . PHE A 1 43 ? -9.961 -0.194 -5.210 1.00 0.00 40 PHE A N 15
ATOM 26797 C CA . PHE A 1 43 ? -9.520 0.704 -4.141 1.00 0.00 40 PHE A CA 15
ATOM 26798 C C . PHE A 1 43 ? -9.006 1.998 -4.766 1.00 0.00 40 PHE A C 15
ATOM 26799 O O . PHE A 1 43 ? -7.902 2.076 -5.303 1.00 0.00 40 PHE A O 15
ATOM 26816 N N . LEU A 1 44 ? -9.803 3.041 -4.635 1.00 0.00 41 LEU A N 15
ATOM 26817 C CA . LEU A 1 44 ? -9.396 4.363 -5.104 1.00 0.00 41 LEU A CA 15
ATOM 26818 C C . LEU A 1 44 ? -8.569 5.004 -3.988 1.00 0.00 41 LEU A C 15
ATOM 26819 O O . LEU A 1 44 ? -8.747 4.713 -2.803 1.00 0.00 41 LEU A O 15
ATOM 26835 N N . ILE A 1 45 ? -7.624 5.855 -4.367 1.00 0.00 42 ILE A N 15
ATOM 26836 C CA . ILE A 1 45 ? -6.652 6.368 -3.389 1.00 0.00 42 ILE A CA 15
ATOM 26837 C C . ILE A 1 45 ? -7.296 7.208 -2.266 1.00 0.00 42 ILE A C 15
ATOM 26838 O O . ILE A 1 45 ? -6.954 7.038 -1.093 1.00 0.00 42 ILE A O 15
ATOM 26854 N N . ASN A 1 46 ? -8.279 8.045 -2.594 1.00 0.00 43 ASN A N 15
ATOM 26855 C CA . ASN A 1 46 ? -9.009 8.781 -1.546 1.00 0.00 43 ASN A CA 15
ATOM 26856 C C . ASN A 1 46 ? -10.034 7.909 -0.794 1.00 0.00 43 ASN A C 15
ATOM 26857 O O . ASN A 1 46 ? -10.280 8.144 0.390 1.00 0.00 43 ASN A O 15
ATOM 26868 N N . LYS A 1 47 ? -10.622 6.898 -1.438 1.00 0.00 44 LYS A N 15
ATOM 26869 C CA . LYS A 1 47 ? -11.632 6.069 -0.768 1.00 0.00 44 LYS A CA 15
ATOM 26870 C C . LYS A 1 47 ? -11.029 4.982 0.136 1.00 0.00 44 LYS A C 15
ATOM 26871 O O . LYS A 1 47 ? -11.631 4.644 1.156 1.00 0.00 44 LYS A O 15
ATOM 26890 N N . LEU A 1 48 ? -9.857 4.432 -0.188 1.00 0.00 45 LEU A N 15
ATOM 26891 C CA . LEU A 1 48 ? -9.211 3.473 0.729 1.00 0.00 45 LEU A CA 15
ATOM 26892 C C . LEU A 1 48 ? -8.652 4.152 1.982 1.00 0.00 45 LEU A C 15
ATOM 26893 O O . LEU A 1 48 ? -8.794 3.650 3.099 1.00 0.00 45 LEU A O 15
ATOM 26909 N N . ASN A 1 49 ? -8.059 5.325 1.785 1.00 0.00 46 ASN A N 15
ATOM 26910 C CA . ASN A 1 49 ? -7.555 6.109 2.926 1.00 0.00 46 ASN A CA 15
ATOM 26911 C C . ASN A 1 49 ? -8.685 6.757 3.761 1.00 0.00 46 ASN A C 15
ATOM 26912 O O . ASN A 1 49 ? -8.467 7.105 4.922 1.00 0.00 46 ASN A O 15
ATOM 26923 N N . ASP A 1 50 ? -9.895 6.884 3.210 1.00 0.00 47 ASP A N 15
ATOM 26924 C CA . ASP A 1 50 ? -11.051 7.323 4.012 1.00 0.00 47 ASP A CA 15
ATOM 26925 C C . ASP A 1 50 ? -11.751 6.138 4.708 1.00 0.00 47 ASP A C 15
ATOM 26926 O O . ASP A 1 50 ? -12.192 6.283 5.849 1.00 0.00 47 ASP A O 15
ATOM 26935 N N . GLY A 1 51 ? -11.877 4.983 4.049 1.00 0.00 48 GLY A N 15
ATOM 26936 C CA . GLY A 1 51 ? -12.535 3.828 4.684 1.00 0.00 48 GLY A CA 15
ATOM 26937 C C . GLY A 1 51 ? -13.846 3.366 4.025 1.00 0.00 48 GLY A C 15
ATOM 26938 O O . GLY A 1 51 ? -14.624 2.649 4.654 1.00 0.00 48 GLY A O 15
ATOM 26942 N N . SER A 1 52 ? -14.138 3.799 2.800 1.00 0.00 49 SER A N 15
ATOM 26943 C CA . SER A 1 52 ? -15.463 3.543 2.196 1.00 0.00 49 SER A CA 15
ATOM 26944 C C . SER A 1 52 ? -15.686 2.133 1.611 1.00 0.00 49 SER A C 15
ATOM 26945 O O . SER A 1 52 ? -16.781 1.831 1.129 1.00 0.00 49 SER A O 15
ATOM 26953 N N . ILE A 1 53 ? -14.671 1.275 1.625 1.00 0.00 50 ILE A N 15
ATOM 26954 C CA . ILE A 1 53 ? -14.689 0.064 0.778 1.00 0.00 50 ILE A CA 15
ATOM 26955 C C . ILE A 1 53 ? -14.732 -1.180 1.671 1.00 0.00 50 ILE A C 15
ATOM 26956 O O . ILE A 1 53 ? -14.520 -1.095 2.883 1.00 0.00 50 ILE A O 15
ATOM 26972 N N . THR A 1 54 ? -14.968 -2.350 1.073 1.00 0.00 51 THR A N 15
ATOM 26973 C CA . THR A 1 54 ? -14.773 -3.584 1.854 1.00 0.00 51 THR A CA 15
ATOM 26974 C C . THR A 1 54 ? -13.414 -4.205 1.501 1.00 0.00 51 THR A C 15
ATOM 26975 O O . THR A 1 54 ? -12.833 -4.013 0.431 1.00 0.00 51 THR A O 15
ATOM 26986 N N . LEU A 1 55 ? -12.958 -5.023 2.435 1.00 0.00 52 LEU A N 15
ATOM 26987 C CA . LEU A 1 55 ? -11.620 -5.619 2.338 1.00 0.00 52 LEU A CA 15
ATOM 26988 C C . LEU A 1 55 ? -11.664 -7.130 2.588 1.00 0.00 52 LEU A C 15
ATOM 26989 O O . LEU A 1 55 ? -12.447 -7.635 3.394 1.00 0.00 52 LEU A O 15
ATOM 27005 N N . GLU A 1 56 ? -10.733 -7.833 1.953 1.00 0.00 53 GLU A N 15
ATOM 27006 C CA . GLU A 1 56 ? -10.371 -9.187 2.414 1.00 0.00 53 GLU A CA 15
ATOM 27007 C C . GLU A 1 56 ? -8.837 -9.280 2.482 1.00 0.00 53 GLU A C 15
ATOM 27008 O O . GLU A 1 56 ? -8.116 -8.390 2.025 1.00 0.00 53 GLU A O 15
ATOM 27020 N N . ASN A 1 57 ? -8.327 -10.356 3.082 1.00 0.00 54 ASN A N 15
ATOM 27021 C CA . ASN A 1 57 ? -6.885 -10.423 3.384 1.00 0.00 54 ASN A CA 15
ATOM 27022 C C . ASN A 1 57 ? -6.166 -11.609 2.716 1.00 0.00 54 ASN A C 15
ATOM 27023 O O . ASN A 1 57 ? -5.417 -12.326 3.385 1.00 0.00 54 ASN A O 15
ATOM 27034 N N . ALA A 1 58 ? -6.384 -11.875 1.427 1.00 0.00 55 ALA A N 15
ATOM 27035 C CA . ALA A 1 58 ? -5.861 -13.136 0.861 1.00 0.00 55 ALA A CA 15
ATOM 27036 C C . ALA A 1 58 ? -5.716 -13.177 -0.671 1.00 0.00 55 ALA A C 15
ATOM 27037 O O . ALA A 1 58 ? -4.599 -13.104 -1.183 1.00 0.00 55 ALA A O 15
ATOM 27044 N N . LYS A 1 59 ? -6.799 -13.455 -1.400 1.00 0.00 56 LYS A N 15
ATOM 27045 C CA . LYS A 1 59 ? -6.672 -13.900 -2.797 1.00 0.00 56 LYS A CA 15
ATOM 27046 C C . LYS A 1 59 ? -6.925 -12.764 -3.782 1.00 0.00 56 LYS A C 15
ATOM 27047 O O . LYS A 1 59 ? -7.837 -12.808 -4.602 1.00 0.00 56 LYS A O 15
ATOM 27066 N N . TYR A 1 60 ? -6.067 -11.760 -3.728 1.00 0.00 57 TYR A N 15
ATOM 27067 C CA . TYR A 1 60 ? -6.027 -10.743 -4.790 1.00 0.00 57 TYR A CA 15
ATOM 27068 C C . TYR A 1 60 ? -4.725 -10.799 -5.619 1.00 0.00 57 TYR A C 15
ATOM 27069 O O . TYR A 1 60 ? -4.292 -9.735 -6.055 1.00 0.00 57 TYR A O 15
ATOM 27087 N N . GLU A 1 61 ? -3.989 -11.923 -5.651 1.00 0.00 58 GLU A N 15
ATOM 27088 C CA . GLU A 1 61 ? -2.540 -11.928 -6.007 1.00 0.00 58 GLU A CA 15
ATOM 27089 C C . GLU A 1 61 ? -2.143 -11.438 -7.431 1.00 0.00 58 GLU A C 15
ATOM 27090 O O . GLU A 1 61 ? -1.099 -11.809 -7.970 1.00 0.00 58 GLU A O 15
ATOM 27102 N N . THR A 1 62 ? -2.910 -10.500 -7.974 1.00 0.00 59 THR A N 15
ATOM 27103 C CA . THR A 1 62 ? -2.484 -9.680 -9.122 1.00 0.00 59 THR A CA 15
ATOM 27104 C C . THR A 1 62 ? -2.877 -8.239 -8.823 1.00 0.00 59 THR A C 15
ATOM 27105 O O . THR A 1 62 ? -4.044 -7.903 -8.625 1.00 0.00 59 THR A O 15
ATOM 27116 N N . VAL A 1 63 ? -1.855 -7.410 -8.693 1.00 0.00 60 VAL A N 15
ATOM 27117 C CA . VAL A 1 63 ? -2.025 -6.087 -8.092 1.00 0.00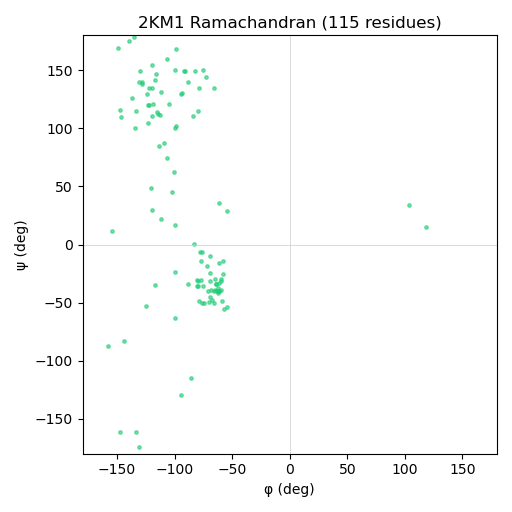 60 VAL A CA 15
ATOM 27118 C C . VAL A 1 63 ? -1.717 -5.059 -9.179 1.00 0.00 60 VAL A C 15
ATOM 27119 O O . VAL A 1 63 ? -0.577 -4.929 -9.626 1.00 0.00 60 VAL A O 15
ATOM 27132 N N . HIS A 1 64 ? -2.744 -4.359 -9.633 1.00 0.00 61 HIS A N 15
ATOM 27133 C CA . HIS A 1 64 ? -2.536 -3.334 -10.666 1.00 0.00 61 HIS A CA 15
ATOM 27134 C C . HIS A 1 64 ? -2.670 -1.960 -9.997 1.00 0.00 61 HIS A C 15
ATOM 27135 O O . HIS A 1 64 ? -3.646 -1.734 -9.284 1.00 0.00 61 HIS A O 15
ATOM 27149 N N . TYR A 1 65 ? -1.768 -1.000 -10.262 1.00 0.00 62 TYR A N 15
ATOM 27150 C CA . TYR A 1 65 ? -2.104 0.401 -9.932 1.00 0.00 62 TYR A CA 15
ATOM 27151 C C . TYR A 1 65 ? -2.218 1.147 -11.268 1.00 0.00 62 TYR A C 15
ATOM 27152 O O . TYR A 1 65 ? -1.399 0.996 -12.176 1.00 0.00 62 TYR A O 15
ATOM 27170 N N . LEU A 1 66 ? -3.186 2.054 -11.316 1.00 0.00 63 LEU A N 15
ATOM 27171 C CA . LEU A 1 66 ? -3.334 3.007 -12.414 1.00 0.00 63 LEU A CA 15
ATOM 27172 C C . LEU A 1 66 ? -3.275 4.407 -11.794 1.00 0.00 63 LEU A C 15
ATOM 27173 O O . LEU A 1 66 ? -4.247 4.877 -11.201 1.00 0.00 63 LEU A O 15
ATOM 27189 N N . THR A 1 67 ? -2.151 5.096 -11.958 1.00 0.00 64 THR A N 15
ATOM 27190 C CA . THR A 1 67 ? -2.089 6.516 -11.583 1.00 0.00 64 THR A CA 15
ATOM 27191 C C . THR A 1 67 ? -1.198 7.263 -12.592 1.00 0.00 64 THR A C 15
ATOM 27192 O O . THR A 1 67 ? -0.010 6.955 -12.692 1.00 0.00 64 THR A O 15
ATOM 27203 N N . PRO A 1 68 ? -1.702 8.273 -13.315 1.00 0.00 65 PRO A N 15
ATOM 27204 C CA . PRO A 1 68 ? -0.856 9.157 -14.132 1.00 0.00 65 PRO A CA 15
ATOM 27205 C C . PRO A 1 68 ? 0.286 9.814 -13.342 1.00 0.00 65 PRO A C 15
ATOM 27206 O O . PRO A 1 68 ? 0.074 10.382 -12.269 1.00 0.00 65 PRO A O 15
ATOM 27217 N N . GLU A 1 69 ? 1.508 9.703 -13.858 1.00 0.00 66 GLU A N 15
ATOM 27218 C CA . GLU A 1 69 ? 2.692 10.110 -13.074 1.00 0.00 66 GLU A CA 15
ATOM 27219 C C . GLU A 1 69 ? 3.267 11.470 -13.520 1.00 0.00 66 GLU A C 15
ATOM 27220 O O . GLU A 1 69 ? 4.475 11.698 -13.426 1.00 0.00 66 GLU A O 15
ATOM 27232 N N . ALA A 1 70 ? 2.428 12.375 -14.025 1.00 0.00 67 ALA A N 15
ATOM 27233 C CA . ALA A 1 70 ? 2.937 13.601 -14.663 1.00 0.00 67 ALA A CA 15
ATOM 27234 C C . ALA A 1 70 ? 2.628 14.856 -13.838 1.00 0.00 67 ALA A C 15
ATOM 27235 O O . ALA A 1 70 ? 3.523 15.654 -13.560 1.00 0.00 67 ALA A O 15
ATOM 27242 N N . GLN A 1 71 ? 1.361 15.064 -13.479 1.00 0.00 68 GLN A N 15
ATOM 27243 C CA . GLN A 1 71 ? 0.952 16.346 -12.881 1.00 0.00 68 GLN A CA 15
ATOM 27244 C C . GLN A 1 71 ? 1.297 16.448 -11.387 1.00 0.00 68 GLN A C 15
ATOM 27245 O O . GLN A 1 71 ? 1.880 17.442 -10.952 1.00 0.00 68 GLN A O 15
ATOM 27259 N N . THR A 1 72 ? 0.984 15.418 -10.601 1.00 0.00 69 THR A N 15
ATOM 27260 C CA . THR A 1 72 ? 1.471 15.358 -9.212 1.00 0.00 69 THR A CA 15
ATOM 27261 C C . THR A 1 72 ? 2.981 15.089 -9.151 1.00 0.00 69 THR A C 15
ATOM 27262 O O . THR A 1 72 ? 3.540 14.364 -9.976 1.00 0.00 69 THR A O 15
ATOM 27273 N N . ASP A 1 73 ? 3.628 15.640 -8.124 1.00 0.00 70 ASP A N 15
ATOM 27274 C CA . ASP A 1 73 ? 5.030 15.273 -7.842 1.00 0.00 70 ASP A CA 15
ATOM 27275 C C . ASP A 1 73 ? 5.013 13.964 -7.037 1.00 0.00 70 ASP A C 15
ATOM 27276 O O . ASP A 1 73 ? 4.742 12.908 -7.613 1.00 0.00 70 ASP A O 15
ATOM 27285 N N . ILE A 1 74 ? 5.329 13.980 -5.739 1.00 0.00 71 ILE A N 15
ATOM 27286 C CA . ILE A 1 74 ? 5.519 12.704 -5.024 1.00 0.00 71 ILE A CA 15
ATOM 27287 C C . ILE A 1 74 ? 4.163 12.244 -4.471 1.00 0.00 71 ILE A C 15
ATOM 27288 O O . ILE A 1 74 ? 3.258 13.040 -4.207 1.00 0.00 71 ILE A O 15
ATOM 27304 N N . LYS A 1 75 ? 4.022 10.927 -4.382 1.00 0.00 72 LYS A N 15
ATOM 27305 C CA . LYS A 1 75 ? 2.668 10.346 -4.167 1.00 0.00 72 LYS A CA 15
ATOM 27306 C C . LYS A 1 75 ? 2.471 9.386 -2.960 1.00 0.00 72 LYS A C 15
ATOM 27307 O O . LYS A 1 75 ? 2.010 9.829 -1.908 1.00 0.00 72 LYS A O 15
ATOM 27326 N N . PHE A 1 76 ? 2.526 8.064 -3.181 1.00 0.00 73 PHE A N 15
ATOM 27327 C CA . PHE A 1 76 ? 1.840 7.103 -2.288 1.00 0.00 73 PHE A CA 15
ATOM 27328 C C . PHE A 1 76 ? 2.576 6.932 -0.955 1.00 0.00 73 PHE A C 15
ATOM 27329 O O . PHE A 1 76 ? 3.808 6.961 -0.924 1.00 0.00 73 PHE A O 15
ATOM 27346 N N . PRO A 1 77 ? 1.868 6.651 0.152 1.00 0.00 74 PRO A N 15
ATOM 27347 C CA . PRO A 1 77 ? 2.530 6.451 1.442 1.00 0.00 74 PRO A CA 15
ATOM 27348 C C . PRO A 1 77 ? 3.073 5.028 1.581 1.00 0.00 74 PRO A C 15
ATOM 27349 O O . PRO A 1 77 ? 2.512 4.071 1.042 1.00 0.00 74 PRO A O 15
ATOM 27360 N N . LYS A 1 78 ? 4.156 4.882 2.336 1.00 0.00 75 LYS A N 15
ATOM 27361 C CA . LYS A 1 78 ? 4.653 3.532 2.662 1.00 0.00 75 LYS A CA 15
ATOM 27362 C C . LYS A 1 78 ? 3.656 2.676 3.480 1.00 0.00 75 LYS A C 15
ATOM 27363 O O . LYS A 1 78 ? 3.595 1.453 3.328 1.00 0.00 75 LYS A O 15
ATOM 27382 N N . LYS A 1 79 ? 2.876 3.307 4.360 1.00 0.00 76 LYS A N 15
ATOM 27383 C CA . LYS A 1 79 ? 1.920 2.564 5.206 1.00 0.00 76 LYS A CA 15
ATOM 27384 C C . LYS A 1 79 ? 0.785 1.895 4.411 1.00 0.00 76 LYS A C 15
ATOM 27385 O O . LYS A 1 79 ? 0.312 0.823 4.796 1.00 0.00 76 LYS A O 15
ATOM 27404 N N . LEU A 1 80 ? 0.379 2.473 3.283 1.00 0.00 77 LEU A N 15
ATOM 27405 C CA . LEU A 1 80 ? -0.648 1.814 2.448 1.00 0.00 77 LEU A CA 15
ATOM 27406 C C . LEU A 1 80 ? -0.045 0.641 1.644 1.00 0.00 77 LEU A C 15
ATOM 27407 O O . LEU A 1 80 ? -0.736 -0.351 1.419 1.00 0.00 77 LEU A O 15
ATOM 27423 N N . ILE A 1 81 ? 1.237 0.686 1.265 1.00 0.00 78 ILE A N 15
ATOM 27424 C CA . ILE A 1 81 ? 1.933 -0.505 0.763 1.00 0.00 78 ILE A CA 15
ATOM 27425 C C . ILE A 1 81 ? 1.982 -1.620 1.836 1.00 0.00 78 ILE A C 15
ATOM 27426 O O . ILE A 1 81 ? 1.847 -2.794 1.485 1.00 0.00 78 ILE A O 15
ATOM 27442 N N . SER A 1 82 ? 2.149 -1.302 3.129 1.00 0.00 79 SER A N 15
ATOM 27443 C CA . SER A 1 82 ? 2.060 -2.345 4.169 1.00 0.00 79 SER A CA 15
ATOM 27444 C C . SER A 1 82 ? 0.656 -2.970 4.256 1.00 0.00 79 SER A C 15
ATOM 27445 O O . SER A 1 82 ? 0.526 -4.188 4.393 1.00 0.00 79 SER A O 15
ATOM 27453 N N . VAL A 1 83 ? -0.391 -2.153 4.151 1.00 0.00 80 VAL A N 15
ATOM 27454 C CA . VAL A 1 83 ? -1.773 -2.675 4.102 1.00 0.00 80 VAL A CA 15
ATOM 27455 C C . VAL A 1 83 ? -1.999 -3.616 2.899 1.00 0.00 80 VAL A C 15
ATOM 27456 O O . VAL A 1 83 ? -2.607 -4.675 3.058 1.00 0.00 80 VAL A O 15
ATOM 27469 N N . LEU A 1 84 ? -1.509 -3.268 1.706 1.00 0.00 81 LEU A N 15
ATOM 27470 C CA . LEU A 1 84 ? -1.590 -4.192 0.563 1.00 0.00 81 LEU A CA 15
ATOM 27471 C C . LEU A 1 84 ? -0.796 -5.490 0.785 1.00 0.00 81 LEU A C 15
ATOM 27472 O O . LEU A 1 84 ? -1.247 -6.561 0.380 1.00 0.00 81 LEU A O 15
ATOM 27488 N N . ALA A 1 85 ? 0.371 -5.416 1.425 1.00 0.00 82 ALA A N 15
ATOM 27489 C CA . ALA A 1 85 ? 1.110 -6.634 1.779 1.00 0.00 82 ALA A CA 15
ATOM 27490 C C . ALA A 1 85 ? 0.333 -7.553 2.745 1.00 0.00 82 ALA A C 15
ATOM 27491 O O . ALA A 1 85 ? 0.518 -8.771 2.726 1.00 0.00 82 ALA A O 15
ATOM 27498 N N . ASP A 1 86 ? -0.523 -6.990 3.597 1.00 0.00 83 ASP A N 15
ATOM 27499 C CA . ASP A 1 86 ? -1.277 -7.813 4.569 1.00 0.00 83 ASP A CA 15
ATOM 27500 C C . ASP A 1 86 ? -2.398 -8.687 3.977 1.00 0.00 83 ASP A C 15
ATOM 27501 O O . ASP A 1 86 ? -2.943 -9.557 4.660 1.00 0.00 83 ASP A O 15
ATOM 27510 N N . SER A 1 87 ? -2.729 -8.474 2.713 1.00 0.00 84 SER A N 15
ATOM 27511 C CA . SER A 1 87 ? -3.738 -9.285 2.022 1.00 0.00 84 SER A CA 15
ATOM 27512 C C . SER A 1 87 ? -3.154 -10.316 1.035 1.00 0.00 84 SER A C 15
ATOM 27513 O O . SER A 1 87 ? -3.885 -10.868 0.213 1.00 0.00 84 SER A O 15
ATOM 27521 N N . LEU A 1 88 ? -1.845 -10.543 1.063 1.00 0.00 85 LEU A N 15
ATOM 27522 C CA . LEU A 1 88 ? -1.168 -11.254 -0.020 1.00 0.00 85 LEU A CA 15
ATOM 27523 C C . LEU A 1 88 ? -0.215 -12.307 0.555 1.00 0.00 85 LEU A C 15
ATOM 27524 O O . LEU A 1 88 ? 0.892 -11.981 0.990 1.00 0.00 85 LEU A O 15
ATOM 27540 N N . LYS A 1 89 ? -0.621 -13.573 0.549 1.00 0.00 86 LYS A N 15
ATOM 27541 C CA . LYS A 1 89 ? 0.313 -14.659 0.891 1.00 0.00 86 LYS A CA 15
ATOM 27542 C C . LYS A 1 89 ? 1.306 -14.887 -0.295 1.00 0.00 86 LYS A C 15
ATOM 27543 O O . LYS A 1 89 ? 1.637 -13.904 -0.960 1.00 0.00 86 LYS A O 15
ATOM 27562 N N . PRO A 1 90 ? 2.012 -16.017 -0.464 1.00 0.00 87 PRO A N 15
ATOM 27563 C CA . PRO A 1 90 ? 3.276 -16.050 -1.227 1.00 0.00 87 PRO A CA 15
ATOM 27564 C C . PRO A 1 90 ? 3.335 -15.516 -2.669 1.00 0.00 87 PRO A C 15
ATOM 27565 O O . PRO A 1 90 ? 4.338 -14.893 -3.016 1.00 0.00 87 PRO A O 15
ATOM 27576 N N . ASN A 1 91 ? 2.366 -15.776 -3.544 1.00 0.00 88 ASN A N 15
ATOM 27577 C CA . ASN A 1 91 ? 2.558 -15.429 -4.973 1.00 0.00 88 ASN A CA 15
ATOM 27578 C C . ASN A 1 91 ? 1.803 -14.139 -5.331 1.00 0.00 88 ASN A C 15
ATOM 27579 O O . ASN A 1 91 ? 1.221 -14.022 -6.411 1.00 0.00 88 ASN A O 15
ATOM 27590 N N . GLY A 1 92 ? 1.887 -13.137 -4.457 1.00 0.00 89 GLY A N 15
ATOM 27591 C CA . GLY A 1 92 ? 1.446 -11.783 -4.815 1.00 0.00 89 GLY A CA 15
ATOM 27592 C C . GLY A 1 92 ? 2.359 -11.221 -5.885 1.00 0.00 89 GLY A C 15
ATOM 27593 O O . GLY A 1 92 ? 3.571 -11.396 -5.775 1.00 0.00 89 GLY A O 15
ATOM 27597 N N . SER A 1 93 ? 1.843 -10.510 -6.880 1.00 0.00 90 SER A N 15
ATOM 27598 C CA . SER A 1 93 ? 2.777 -9.753 -7.707 1.00 0.00 90 SER A CA 15
ATOM 27599 C C . SER A 1 93 ? 2.132 -8.397 -7.978 1.00 0.00 90 SER A C 15
ATOM 27600 O O . SER A 1 93 ? 0.922 -8.187 -7.911 1.00 0.00 90 SER A O 15
ATOM 27608 N N . LEU A 1 94 ? 3.028 -7.494 -8.302 1.00 0.00 91 LEU A N 15
ATOM 27609 C CA . LEU A 1 94 ? 2.724 -6.073 -8.234 1.00 0.00 91 LEU A CA 15
ATOM 27610 C C . LEU A 1 94 ? 3.077 -5.348 -9.533 1.00 0.00 91 LEU A C 15
ATOM 27611 O O . LEU A 1 94 ? 4.264 -5.184 -9.815 1.00 0.00 91 LEU A O 15
ATOM 27627 N N . ILE A 1 95 ? 2.124 -4.968 -10.372 1.00 0.00 92 ILE A N 15
ATOM 27628 C CA . ILE A 1 95 ? 2.492 -4.461 -11.700 1.00 0.00 92 ILE A CA 15
ATOM 27629 C C . ILE A 1 95 ? 2.244 -2.957 -11.592 1.00 0.00 92 ILE A C 15
ATOM 27630 O O . ILE A 1 95 ? 1.148 -2.456 -11.869 1.00 0.00 92 ILE A O 15
ATOM 27646 N N . GLY A 1 96 ? 3.226 -2.275 -11.017 1.00 0.00 93 GLY A N 15
ATOM 27647 C CA . GLY A 1 96 ? 2.889 -0.995 -10.392 1.00 0.00 93 GLY A CA 15
ATOM 27648 C C . GLY A 1 96 ? 3.863 0.181 -10.452 1.00 0.00 93 GLY A C 15
ATOM 27649 O O . GLY A 1 96 ? 3.664 1.125 -11.219 1.00 0.00 93 GLY A O 15
ATOM 27653 N N . LEU A 1 97 ? 4.837 0.197 -9.549 1.00 0.00 94 LEU A N 15
ATOM 27654 C CA . LEU A 1 97 ? 5.357 1.478 -9.037 1.00 0.00 94 LEU A CA 15
ATOM 27655 C C . LEU A 1 97 ? 6.836 1.620 -9.444 1.00 0.00 94 LEU A C 15
ATOM 27656 O O . LEU A 1 97 ? 7.430 0.716 -10.032 1.00 0.00 94 LEU A O 15
ATOM 27672 N N . SER A 1 98 ? 7.409 2.803 -9.230 1.00 0.00 95 SER A N 15
ATOM 27673 C CA . SER A 1 98 ? 8.609 3.203 -9.996 1.00 0.00 95 SER A CA 15
ATOM 27674 C C . SER A 1 98 ? 9.895 3.249 -9.144 1.00 0.00 95 SER A C 15
ATOM 27675 O O . SER A 1 98 ? 10.185 2.307 -8.405 1.00 0.00 95 SER A O 15
ATOM 27683 N N . ASP A 1 99 ? 10.716 4.293 -9.301 1.00 0.00 96 ASP A N 15
ATOM 27684 C CA . ASP A 1 99 ? 12.123 4.222 -8.858 1.00 0.00 96 ASP A CA 15
ATOM 27685 C C . ASP A 1 99 ? 12.356 4.370 -7.348 1.00 0.00 96 ASP A C 15
ATOM 27686 O O . ASP A 1 99 ? 13.078 3.559 -6.769 1.00 0.00 96 ASP A O 15
ATOM 27695 N N . ILE A 1 100 ? 11.762 5.362 -6.685 1.00 0.00 97 ILE A N 15
ATOM 27696 C CA . ILE A 1 100 ? 11.828 5.404 -5.195 1.00 0.00 97 ILE A CA 15
ATOM 27697 C C . ILE A 1 100 ? 11.178 4.148 -4.570 1.00 0.00 97 ILE A C 15
ATOM 27698 O O . ILE A 1 100 ? 11.526 3.642 -3.491 1.00 0.00 97 ILE A O 15
ATOM 27714 N N . TYR A 1 101 ? 10.204 3.634 -5.306 1.00 0.00 98 TYR A N 15
ATOM 27715 C CA . TYR A 1 101 ? 9.374 2.558 -4.798 1.00 0.00 98 TYR A CA 15
ATOM 27716 C C . TYR A 1 101 ? 10.144 1.209 -4.853 1.00 0.00 98 TYR A C 15
ATOM 27717 O O . TYR A 1 101 ? 9.795 0.268 -4.149 1.00 0.00 98 TYR A O 15
ATOM 27735 N N . LYS A 1 102 ? 11.238 1.135 -5.619 1.00 0.00 99 LYS A N 15
ATOM 27736 C CA . LYS A 1 102 ? 12.186 0.004 -5.563 1.00 0.00 99 LYS A CA 15
ATOM 27737 C C . LYS A 1 102 ? 12.763 -0.223 -4.156 1.00 0.00 99 LYS A C 15
ATOM 27738 O O . LYS A 1 102 ? 12.718 -1.340 -3.642 1.00 0.00 99 LYS A O 15
ATOM 27757 N N . VAL A 1 103 ? 13.314 0.816 -3.532 1.00 0.00 100 VAL A N 15
ATOM 27758 C CA . VAL A 1 103 ? 13.809 0.682 -2.147 1.00 0.00 100 VAL A CA 15
ATOM 27759 C C . VAL A 1 103 ? 12.652 0.389 -1.170 1.00 0.00 100 VAL A C 15
ATOM 27760 O O . VAL A 1 103 ? 12.805 -0.392 -0.228 1.00 0.00 100 VAL A O 15
ATOM 27773 N N . ASP A 1 104 ? 11.481 0.982 -1.412 1.00 0.00 101 ASP A N 15
ATOM 27774 C CA . ASP A 1 104 ? 10.289 0.625 -0.632 1.00 0.00 101 ASP A CA 15
ATOM 27775 C C . ASP A 1 104 ? 9.887 -0.859 -0.782 1.00 0.00 101 ASP A C 15
ATOM 27776 O O . ASP A 1 104 ? 9.573 -1.521 0.207 1.00 0.00 101 ASP A O 15
ATOM 27785 N N . ALA A 1 105 ? 9.903 -1.385 -2.011 1.00 0.00 102 ALA A N 15
ATOM 27786 C CA . ALA A 1 105 ? 9.688 -2.819 -2.248 1.00 0.00 102 ALA A CA 15
ATOM 27787 C C . ALA A 1 105 ? 10.691 -3.694 -1.487 1.00 0.00 102 ALA A C 15
ATOM 27788 O O . ALA A 1 105 ? 10.333 -4.717 -0.909 1.00 0.00 102 ALA A O 15
ATOM 27795 N N . LEU A 1 106 ? 11.957 -3.282 -1.503 1.00 0.00 103 LEU A N 15
ATOM 27796 C CA . LEU A 1 106 ? 13.018 -4.065 -0.852 1.00 0.00 103 LEU A CA 15
ATOM 27797 C C . LEU A 1 106 ? 12.809 -4.201 0.664 1.00 0.00 103 LEU A C 15
ATOM 27798 O O . LEU A 1 106 ? 12.973 -5.287 1.220 1.00 0.00 103 LEU A O 15
ATOM 27814 N N . ILE A 1 107 ? 12.460 -3.105 1.336 1.00 0.00 104 ILE A N 15
ATOM 27815 C CA . ILE A 1 107 ? 12.309 -3.148 2.804 1.00 0.00 104 ILE A CA 15
ATOM 27816 C C . ILE A 1 107 ? 10.952 -3.745 3.235 1.00 0.00 104 ILE A C 15
ATOM 27817 O O . ILE A 1 107 ? 10.883 -4.440 4.250 1.00 0.00 104 ILE A O 15
ATOM 27833 N N . ASN A 1 108 ? 9.881 -3.523 2.469 1.00 0.00 105 ASN A N 15
ATOM 27834 C CA . ASN A 1 108 ? 8.564 -4.066 2.835 1.00 0.00 105 ASN A CA 15
ATOM 27835 C C . ASN A 1 108 ? 8.440 -5.588 2.655 1.00 0.00 105 ASN A C 15
ATOM 27836 O O . ASN A 1 108 ? 7.533 -6.196 3.225 1.00 0.00 105 ASN A O 15
ATOM 27847 N N . GLY A 1 109 ? 9.316 -6.214 1.874 1.00 0.00 106 GLY A N 15
ATOM 27848 C CA . GLY A 1 109 ? 9.177 -7.658 1.622 1.00 0.00 106 GLY A CA 15
ATOM 27849 C C . GLY A 1 109 ? 8.610 -7.963 0.231 1.00 0.00 106 GLY A C 15
ATOM 27850 O O . GLY A 1 109 ? 7.949 -8.983 0.030 1.00 0.00 106 GLY A O 15
ATOM 27854 N N . PHE A 1 110 ? 8.910 -7.096 -0.731 1.00 0.00 107 PHE A N 15
ATOM 27855 C CA . PHE A 1 110 ? 8.634 -7.404 -2.140 1.00 0.00 107 PHE A CA 15
ATOM 27856 C C . PHE A 1 110 ? 9.974 -7.701 -2.828 1.00 0.00 107 PHE A C 15
ATOM 27857 O O . PHE A 1 110 ? 11.050 -7.318 -2.363 1.00 0.00 107 PHE A O 15
ATOM 27874 N N . GLU A 1 111 ? 9.893 -8.387 -3.962 1.00 0.00 108 GLU A N 15
ATOM 27875 C CA . GLU A 1 111 ? 11.100 -8.764 -4.710 1.00 0.00 108 GLU A CA 15
ATOM 27876 C C . GLU A 1 111 ? 10.896 -8.376 -6.176 1.00 0.00 108 GLU A C 15
ATOM 27877 O O . GLU A 1 111 ? 10.065 -8.935 -6.893 1.00 0.00 108 GLU A O 15
ATOM 27889 N N . ILE A 1 112 ? 11.663 -7.383 -6.602 1.00 0.00 109 ILE A N 15
ATOM 27890 C CA . ILE A 1 112 ? 11.399 -6.699 -7.866 1.00 0.00 109 ILE A CA 15
ATOM 27891 C C . ILE A 1 112 ? 12.134 -7.342 -9.048 1.00 0.00 109 ILE A C 15
ATOM 27892 O O . ILE A 1 112 ? 13.197 -7.950 -8.920 1.00 0.00 109 ILE A O 15
ATOM 27908 N N . ILE A 1 113 ? 11.538 -7.158 -10.217 1.00 0.00 110 ILE A N 15
ATOM 27909 C CA . ILE A 1 113 ? 12.172 -7.589 -11.474 1.00 0.00 110 ILE A CA 15
ATOM 27910 C C . ILE A 1 113 ? 11.628 -6.714 -12.609 1.00 0.00 110 ILE A C 15
ATOM 27911 O O . ILE A 1 113 ? 10.423 -6.502 -12.764 1.00 0.00 110 ILE A O 15
ATOM 27927 N N . ASN A 1 114 ? 12.567 -6.191 -13.385 1.00 0.00 111 ASN A N 15
ATOM 27928 C CA . ASN A 1 114 ? 12.224 -5.286 -14.491 1.00 0.00 111 ASN A CA 15
ATOM 27929 C C . ASN A 1 114 ? 12.075 -6.064 -15.800 1.00 0.00 111 ASN A C 15
ATOM 27930 O O . ASN A 1 114 ? 13.030 -6.384 -16.507 1.00 0.00 111 ASN A O 15
ATOM 27941 N N . GLU A 1 115 ? 10.816 -6.327 -16.098 1.00 0.00 112 GLU A N 15
ATOM 27942 C CA . GLU A 1 115 ? 10.423 -6.873 -17.406 1.00 0.00 112 GLU A CA 15
ATOM 27943 C C . GLU A 1 115 ? 9.670 -5.774 -18.189 1.00 0.00 112 GLU A C 15
ATOM 27944 O O . GLU A 1 115 ? 9.445 -4.690 -17.646 1.00 0.00 112 GLU A O 15
ATOM 27956 N N . PRO A 1 116 ? 9.233 -5.990 -19.440 1.00 0.00 113 PRO A N 15
ATOM 27957 C CA . PRO A 1 116 ? 8.525 -4.938 -20.195 1.00 0.00 113 PRO A CA 15
ATOM 27958 C C . PRO A 1 116 ? 7.265 -4.298 -19.583 1.00 0.00 113 PRO A C 15
ATOM 27959 O O . PRO A 1 116 ? 6.847 -3.214 -19.991 1.00 0.00 113 PRO A O 15
ATOM 27970 N N . ASP A 1 117 ? 6.718 -4.922 -18.550 1.00 0.00 114 ASP A N 15
ATOM 27971 C CA . ASP A 1 117 ? 5.921 -4.196 -17.559 1.00 0.00 114 ASP A CA 15
ATOM 27972 C C . ASP A 1 117 ? 6.666 -4.363 -16.225 1.00 0.00 114 ASP A C 15
ATOM 27973 O O . ASP A 1 117 ? 7.332 -5.376 -15.994 1.00 0.00 114 ASP A O 15
ATOM 27982 N N . TYR A 1 118 ? 6.575 -3.389 -15.325 1.00 0.00 115 TYR A N 15
ATOM 27983 C CA . TYR A 1 118 ? 7.446 -3.424 -14.146 1.00 0.00 115 TYR A CA 15
ATOM 27984 C C . TYR A 1 118 ? 6.778 -4.268 -13.058 1.00 0.00 115 TYR A C 15
ATOM 27985 O O . TYR A 1 118 ? 5.563 -4.199 -12.870 1.00 0.00 115 TYR A O 15
ATOM 28003 N N . CYS A 1 119 ? 7.555 -5.089 -12.357 1.00 0.00 116 CYS A N 15
ATOM 28004 C CA . CYS A 1 119 ? 6.931 -6.018 -11.400 1.00 0.00 116 CYS A CA 15
ATOM 28005 C C . CYS A 1 119 ? 7.469 -6.531 -10.036 1.00 0.00 116 CYS A C 15
ATOM 28006 O O . CYS A 1 119 ? 8.543 -7.133 -10.005 1.00 0.00 116 CYS A O 15
ATOM 28014 N N . TRP A 1 120 ? 6.781 -6.309 -8.909 1.00 0.00 117 TRP A N 15
ATOM 28015 C CA . TRP A 1 120 ? 7.306 -6.733 -7.599 1.00 0.00 117 TRP A CA 15
ATOM 28016 C C . TRP A 1 120 ? 6.465 -7.904 -7.074 1.00 0.00 117 TRP A C 15
ATOM 28017 O O . TRP A 1 120 ? 5.282 -7.744 -6.784 1.00 0.00 117 TRP A O 15
ATOM 28038 N N . ILE A 1 121 ? 7.057 -9.070 -6.886 1.00 0.00 118 ILE A N 15
ATOM 28039 C CA . ILE A 1 121 ? 6.326 -10.172 -6.233 1.00 0.00 118 ILE A CA 15
ATOM 28040 C C . ILE A 1 121 ? 6.880 -10.384 -4.815 1.00 0.00 118 ILE A C 15
ATOM 28041 O O . ILE A 1 121 ? 8.083 -10.330 -4.567 1.00 0.00 118 ILE A O 15
ATOM 28057 N N . LYS A 1 122 ? 5.977 -10.731 -3.903 1.00 0.00 119 LYS A N 15
ATOM 28058 C CA . LYS A 1 122 ? 6.344 -10.933 -2.497 1.00 0.00 119 LYS A CA 15
ATOM 28059 C C . LYS A 1 122 ? 6.982 -12.304 -2.273 1.00 0.00 119 LYS A C 15
ATOM 28060 O O . LYS A 1 122 ? 6.337 -13.342 -2.420 1.00 0.00 119 LYS A O 15
ATOM 28079 N N . MET A 1 123 ? 8.278 -12.302 -1.982 1.00 0.00 120 MET A N 15
ATOM 28080 C CA . MET A 1 123 ? 9.036 -13.561 -1.956 1.00 0.00 120 MET A CA 15
ATOM 28081 C C . MET A 1 123 ? 9.205 -14.019 -0.497 1.00 0.00 120 MET A C 15
ATOM 28082 O O . MET A 1 123 ? 9.160 -13.221 0.440 1.00 0.00 120 MET A O 15
ATOM 28096 N N . TYR A 1 7 ? -7.653 -19.290 -12.867 1.00 0.00 4 TYR A N 16
ATOM 28097 C CA . TYR A 1 7 ? -8.167 -17.914 -12.847 1.00 0.00 4 TYR A CA 16
ATOM 28098 C C . TYR A 1 7 ? -7.579 -17.168 -11.644 1.00 0.00 4 TYR A C 16
ATOM 28099 O O . TYR A 1 7 ? -7.222 -17.775 -10.631 1.00 0.00 4 TYR A O 16
ATOM 28117 N N . LYS A 1 8 ? -7.557 -15.839 -11.715 1.00 0.00 5 LYS A N 16
ATOM 28118 C CA . LYS A 1 8 ? -7.213 -15.037 -10.544 1.00 0.00 5 LYS A CA 16
ATOM 28119 C C . LYS A 1 8 ? -8.301 -14.000 -10.252 1.00 0.00 5 LYS A C 16
ATOM 28120 O O . LYS A 1 8 ? -8.837 -13.334 -11.138 1.00 0.00 5 LYS A O 16
ATOM 28139 N N . THR A 1 9 ? -8.534 -13.822 -8.960 1.00 0.00 6 THR A N 16
ATOM 28140 C CA . THR A 1 9 ? -9.255 -12.646 -8.454 1.00 0.00 6 THR A CA 16
ATOM 28141 C C . THR A 1 9 ? -8.188 -11.621 -8.074 1.00 0.00 6 THR A C 16
ATOM 28142 O O . THR A 1 9 ? -7.275 -11.942 -7.316 1.00 0.00 6 THR A O 16
ATOM 28153 N N . GLY A 1 10 ? -8.215 -10.438 -8.680 1.00 0.00 7 GLY A N 16
ATOM 28154 C CA . GLY A 1 10 ? -7.202 -9.435 -8.338 1.00 0.00 7 GLY A CA 16
ATOM 28155 C C . GLY A 1 10 ? -7.764 -8.123 -7.802 1.00 0.00 7 GLY A C 16
ATOM 28156 O O . GLY A 1 10 ? -8.865 -8.035 -7.259 1.00 0.00 7 GLY A O 16
ATOM 28160 N N . LEU A 1 11 ? -6.891 -7.128 -7.869 1.00 0.00 8 LEU A N 16
ATOM 28161 C CA . LEU A 1 11 ? -7.084 -5.868 -7.150 1.00 0.00 8 LEU A CA 16
ATOM 28162 C C . LEU A 1 11 ? -6.784 -4.744 -8.118 1.00 0.00 8 LEU A C 16
ATOM 28163 O O . LEU A 1 11 ? -5.807 -4.794 -8.868 1.00 0.00 8 LEU A O 16
ATOM 28179 N N . LEU A 1 12 ? -7.583 -3.695 -8.060 1.00 0.00 9 LEU A N 16
ATOM 28180 C CA . LEU A 1 12 ? -7.232 -2.485 -8.765 1.00 0.00 9 LEU A CA 16
ATOM 28181 C C . LEU A 1 12 ? -7.209 -1.319 -7.766 1.00 0.00 9 LEU A C 16
ATOM 28182 O O . LEU A 1 12 ? -8.146 -1.078 -7.005 1.00 0.00 9 LEU A O 16
ATOM 28198 N N . LEU A 1 13 ? -6.103 -0.592 -7.825 1.00 0.00 10 LEU A N 16
ATOM 28199 C CA . LEU A 1 13 ? -5.947 0.670 -7.087 1.00 0.00 10 LEU A CA 16
ATOM 28200 C C . LEU A 1 13 ? -5.820 1.783 -8.125 1.00 0.00 10 LEU A C 16
ATOM 28201 O O . LEU A 1 13 ? -4.950 1.748 -8.995 1.00 0.00 10 LEU A O 16
ATOM 28217 N N . ILE A 1 14 ? -6.733 2.740 -8.083 1.00 0.00 11 ILE A N 16
ATOM 28218 C CA . ILE A 1 14 ? -6.805 3.749 -9.153 1.00 0.00 11 ILE A CA 16
ATOM 28219 C C . ILE A 1 14 ? -6.812 5.154 -8.540 1.00 0.00 11 ILE A C 16
ATOM 28220 O O . ILE A 1 14 ? -7.467 5.407 -7.527 1.00 0.00 11 ILE A O 16
ATOM 28236 N N . HIS A 1 15 ? -6.095 6.079 -9.174 1.00 0.00 12 HIS A N 16
ATOM 28237 C CA . HIS A 1 15 ? -6.143 7.481 -8.739 1.00 0.00 12 HIS A CA 16
ATOM 28238 C C . HIS A 1 15 ? -7.046 8.264 -9.718 1.00 0.00 12 HIS A C 16
ATOM 28239 O O . HIS A 1 15 ? -6.849 8.168 -10.930 1.00 0.00 12 HIS A O 16
ATOM 28253 N N . PRO A 1 16 ? -8.029 9.043 -9.247 1.00 0.00 13 PRO A N 16
ATOM 28254 C CA . PRO A 1 16 ? -9.044 9.642 -10.136 1.00 0.00 13 PRO A CA 16
ATOM 28255 C C . PRO A 1 16 ? -8.630 10.633 -11.234 1.00 0.00 13 PRO A C 16
ATOM 28256 O O . PRO A 1 16 ? -9.486 11.043 -12.021 1.00 0.00 13 PRO A O 16
ATOM 28267 N N . ALA A 1 17 ? -7.409 11.155 -11.214 1.00 0.00 14 ALA A N 16
ATOM 28268 C CA . ALA A 1 17 ? -7.137 12.388 -11.978 1.00 0.00 14 ALA A CA 16
ATOM 28269 C C . ALA A 1 17 ? -7.184 12.258 -13.502 1.00 0.00 14 ALA A C 16
ATOM 28270 O O . ALA A 1 17 ? -7.890 13.027 -14.157 1.00 0.00 14 ALA A O 16
ATOM 28277 N N . VAL A 1 18 ? -6.494 11.280 -14.079 1.00 0.00 15 VAL A N 16
ATOM 28278 C CA . VAL A 1 18 ? -6.690 10.991 -15.512 1.00 0.00 15 VAL A CA 16
ATOM 28279 C C . VAL A 1 18 ? -7.909 10.062 -15.709 1.00 0.00 15 VAL A C 16
ATOM 28280 O O . VAL A 1 18 ? -8.572 10.111 -16.745 1.00 0.00 15 VAL A O 16
ATOM 28293 N N . THR A 1 19 ? -8.196 9.204 -14.731 1.00 0.00 16 THR A N 16
ATOM 28294 C CA . THR A 1 19 ? -9.190 8.138 -14.904 1.00 0.00 16 THR A CA 16
ATOM 28295 C C . THR A 1 19 ? -10.663 8.560 -14.741 1.00 0.00 16 THR A C 16
ATOM 28296 O O . THR A 1 19 ? -11.548 7.728 -14.947 1.00 0.00 16 THR A O 16
ATOM 28307 N N . THR A 1 20 ? -10.968 9.832 -14.462 1.00 0.00 17 THR A N 16
ATOM 28308 C CA . THR A 1 20 ? -12.373 10.284 -14.556 1.00 0.00 17 THR A CA 16
ATOM 28309 C C . THR A 1 20 ? -12.832 10.495 -16.024 1.00 0.00 17 THR A C 16
ATOM 28310 O O . THR A 1 20 ? -13.990 10.826 -16.284 1.00 0.00 17 THR A O 16
ATOM 28321 N N . THR A 1 21 ? -11.952 10.175 -16.973 1.00 0.00 18 THR A N 16
ATOM 28322 C CA . THR A 1 21 ? -12.315 9.974 -18.384 1.00 0.00 18 THR A CA 16
ATOM 28323 C C . THR A 1 21 ? -12.067 8.474 -18.662 1.00 0.00 18 THR A C 16
ATOM 28324 O O . THR A 1 21 ? -10.969 8.123 -19.102 1.00 0.00 18 THR A O 16
ATOM 28335 N N . PRO A 1 22 ? -12.907 7.575 -18.121 1.00 0.00 19 PRO A N 16
ATOM 28336 C CA . PRO A 1 22 ? -12.529 6.184 -17.809 1.00 0.00 19 PRO A CA 16
ATOM 28337 C C . PRO A 1 22 ? -12.372 5.235 -19.011 1.00 0.00 19 PRO A C 16
ATOM 28338 O O . PRO A 1 22 ? -12.742 4.061 -18.949 1.00 0.00 19 PRO A O 16
ATOM 28349 N N . GLU A 1 23 ? -11.726 5.702 -20.073 1.00 0.00 20 GLU A N 16
ATOM 28350 C CA . GLU A 1 23 ? -11.218 4.789 -21.112 1.00 0.00 20 GLU A CA 16
ATOM 28351 C C . GLU A 1 23 ? -10.094 3.877 -20.587 1.00 0.00 20 GLU A C 16
ATOM 28352 O O . GLU A 1 23 ? -10.048 2.692 -20.921 1.00 0.00 20 GLU A O 16
ATOM 28364 N N . LEU A 1 24 ? -9.188 4.419 -19.768 1.00 0.00 21 LEU A N 16
ATOM 28365 C CA . LEU A 1 24 ? -8.130 3.599 -19.145 1.00 0.00 21 LEU A CA 16
ATOM 28366 C C . LEU A 1 24 ? -8.701 2.508 -18.218 1.00 0.00 21 LEU A C 16
ATOM 28367 O O . LEU A 1 24 ? -8.097 1.447 -18.068 1.00 0.00 21 LEU A O 16
ATOM 28383 N N . VAL A 1 25 ? -9.858 2.758 -17.604 1.00 0.00 22 VAL A N 16
ATOM 28384 C CA . VAL A 1 25 ? -10.543 1.712 -16.815 1.00 0.00 22 VAL A CA 16
ATOM 28385 C C . VAL A 1 25 ? -10.976 0.544 -17.717 1.00 0.00 22 VAL A C 16
ATOM 28386 O O . VAL A 1 25 ? -10.674 -0.610 -17.419 1.00 0.00 22 VAL A O 16
ATOM 28399 N N . GLU A 1 26 ? -11.649 0.829 -18.829 1.00 0.00 23 GLU A N 16
ATOM 28400 C CA . GLU A 1 26 ? -12.026 -0.243 -19.771 1.00 0.00 23 GLU A CA 16
ATOM 28401 C C . GLU A 1 26 ? -10.827 -1.009 -20.355 1.00 0.00 23 GLU A C 16
ATOM 28402 O O . GLU A 1 26 ? -10.930 -2.201 -20.633 1.00 0.00 23 GLU A O 16
ATOM 28414 N N . ASN A 1 27 ? -9.698 -0.332 -20.545 1.00 0.00 24 ASN A N 16
ATOM 28415 C CA . ASN A 1 27 ? -8.492 -0.971 -21.089 1.00 0.00 24 ASN A CA 16
ATOM 28416 C C . ASN A 1 27 ? -7.817 -1.934 -20.111 1.00 0.00 24 ASN A C 16
ATOM 28417 O O . ASN A 1 27 ? -7.469 -3.050 -20.488 1.00 0.00 24 ASN A O 16
ATOM 28428 N N . THR A 1 28 ? -7.621 -1.509 -18.861 1.00 0.00 25 THR A N 16
ATOM 28429 C CA . THR A 1 28 ? -7.060 -2.433 -17.854 1.00 0.00 25 THR A CA 16
ATOM 28430 C C . THR A 1 28 ? -7.989 -3.646 -17.635 1.00 0.00 25 THR A C 16
ATOM 28431 O O . THR A 1 28 ? -7.531 -4.791 -17.582 1.00 0.00 25 THR A O 16
ATOM 28442 N N . LYS A 1 29 ? -9.300 -3.401 -17.600 1.00 0.00 26 LYS A N 16
ATOM 28443 C CA . LYS A 1 29 ? -10.271 -4.497 -17.622 1.00 0.00 26 LYS A CA 16
ATOM 28444 C C . LYS A 1 29 ? -10.193 -5.329 -18.913 1.00 0.00 26 LYS A C 16
ATOM 28445 O O . LYS A 1 29 ? -10.337 -6.548 -18.844 1.00 0.00 26 LYS A O 16
ATOM 28464 N N . ALA A 1 30 ? -9.975 -4.723 -20.086 1.00 0.00 27 ALA A N 16
ATOM 28465 C CA . ALA A 1 30 ? -9.894 -5.520 -21.324 1.00 0.00 27 ALA A CA 16
ATOM 28466 C C . ALA A 1 30 ? -8.644 -6.405 -21.410 1.00 0.00 27 ALA A C 16
ATOM 28467 O O . ALA A 1 30 ? -8.719 -7.555 -21.848 1.00 0.00 27 ALA A O 16
ATOM 28474 N N . GLN A 1 31 ? -7.501 -5.880 -20.980 1.00 0.00 28 GLN A N 16
ATOM 28475 C CA . GLN A 1 31 ? -6.271 -6.681 -20.879 1.00 0.00 28 GLN A CA 16
ATOM 28476 C C . GLN A 1 31 ? -6.460 -7.911 -19.984 1.00 0.00 28 GLN A C 16
ATOM 28477 O O . GLN A 1 31 ? -6.217 -9.041 -20.408 1.00 0.00 28 GLN A O 16
ATOM 28491 N N . ALA A 1 32 ? -6.880 -7.685 -18.739 1.00 0.00 29 ALA A N 16
ATOM 28492 C CA . ALA A 1 32 ? -7.070 -8.811 -17.807 1.00 0.00 29 ALA A CA 16
ATOM 28493 C C . ALA A 1 32 ? -8.190 -9.773 -18.255 1.00 0.00 29 ALA A C 16
ATOM 28494 O O . ALA A 1 32 ? -8.071 -10.989 -18.099 1.00 0.00 29 ALA A O 16
ATOM 28501 N N . ALA A 1 33 ? -9.279 -9.232 -18.797 1.00 0.00 30 ALA A N 16
ATOM 28502 C CA . ALA A 1 33 ? -10.486 -10.043 -19.056 1.00 0.00 30 ALA A CA 16
ATOM 28503 C C . ALA A 1 33 ? -10.437 -10.903 -20.329 1.00 0.00 30 ALA A C 16
ATOM 28504 O O . ALA A 1 33 ? -10.908 -12.040 -20.301 1.00 0.00 30 ALA A O 16
ATOM 28511 N N . SER A 1 34 ? -9.851 -10.425 -21.432 1.00 0.00 31 SER A N 16
ATOM 28512 C CA . SER A 1 34 ? -9.601 -11.304 -22.592 1.00 0.00 31 SER A CA 16
ATOM 28513 C C . SER A 1 34 ? -8.734 -12.533 -22.264 1.00 0.00 31 SER A C 16
ATOM 28514 O O . SER A 1 34 ? -8.887 -13.586 -22.885 1.00 0.00 31 SER A O 16
ATOM 28522 N N . LYS A 1 35 ? -7.869 -12.425 -21.257 1.00 0.00 32 LYS A N 16
ATOM 28523 C CA . LYS A 1 35 ? -7.162 -13.594 -20.735 1.00 0.00 32 LYS A CA 16
ATOM 28524 C C . LYS A 1 35 ? -8.065 -14.258 -19.683 1.00 0.00 32 LYS A C 16
ATOM 28525 O O . LYS A 1 35 ? -9.160 -14.732 -19.991 1.00 0.00 32 LYS A O 16
ATOM 28544 N N . LYS A 1 36 ? -7.582 -14.334 -18.454 1.00 0.00 33 LYS A N 16
ATOM 28545 C CA . LYS A 1 36 ? -8.253 -15.134 -17.408 1.00 0.00 33 LYS A CA 16
ATOM 28546 C C . LYS A 1 36 ? -7.961 -14.596 -15.997 1.00 0.00 33 LYS A C 16
ATOM 28547 O O . LYS A 1 36 ? -7.785 -15.305 -15.007 1.00 0.00 33 LYS A O 16
ATOM 28566 N N . VAL A 1 37 ? -7.982 -13.284 -15.976 1.00 0.00 34 VAL A N 16
ATOM 28567 C CA . VAL A 1 37 ? -7.943 -12.481 -14.746 1.00 0.00 34 VAL A CA 16
ATOM 28568 C C . VAL A 1 37 ? -9.060 -11.432 -14.808 1.00 0.00 34 VAL A C 16
ATOM 28569 O O . VAL A 1 37 ? -8.965 -10.479 -15.580 1.00 0.00 34 VAL A O 16
ATOM 28582 N N . LYS A 1 38 ? -10.104 -11.542 -13.993 1.00 0.00 35 LYS A N 16
ATOM 28583 C CA . LYS A 1 38 ? -11.029 -10.401 -13.863 1.00 0.00 35 LYS A CA 16
ATOM 28584 C C . LYS A 1 38 ? -10.752 -9.735 -12.513 1.00 0.00 35 LYS A C 16
ATOM 28585 O O . LYS A 1 38 ? -10.495 -10.409 -11.512 1.00 0.00 35 LYS A O 16
ATOM 28604 N N . PHE A 1 39 ? -10.816 -8.406 -12.475 1.00 0.00 36 PHE A N 16
ATOM 28605 C CA . PHE A 1 39 ? -10.534 -7.701 -11.209 1.00 0.00 36 PHE A CA 16
ATOM 28606 C C . PHE A 1 39 ? -11.856 -7.590 -10.443 1.00 0.00 36 PHE A C 16
ATOM 28607 O O . PHE A 1 39 ? -12.932 -7.380 -11.009 1.00 0.00 36 PHE A O 16
ATOM 28624 N N . VAL A 1 40 ? -11.754 -7.795 -9.137 1.00 0.00 37 VAL A N 16
ATOM 28625 C CA . VAL A 1 40 ? -12.948 -8.026 -8.302 1.00 0.00 37 VAL A CA 16
ATOM 28626 C C . VAL A 1 40 ? -13.238 -6.827 -7.395 1.00 0.00 37 VAL A C 16
ATOM 28627 O O . VAL A 1 40 ? -14.403 -6.509 -7.159 1.00 0.00 37 VAL A O 16
ATOM 28640 N N . ASP A 1 41 ? -12.204 -6.167 -6.877 1.00 0.00 38 ASP A N 16
ATOM 28641 C CA . ASP A 1 41 ? -12.437 -5.059 -5.943 1.00 0.00 38 ASP A CA 16
ATOM 28642 C C . ASP A 1 41 ? -11.815 -3.763 -6.454 1.00 0.00 38 ASP A C 16
ATOM 28643 O O . ASP A 1 41 ? -11.083 -3.717 -7.446 1.00 0.00 38 ASP A O 16
ATOM 28652 N N . GLN A 1 42 ? -12.173 -2.692 -5.760 1.00 0.00 39 GLN A N 16
ATOM 28653 C CA . GLN A 1 42 ? -11.745 -1.353 -6.166 1.00 0.00 39 GLN A CA 16
ATOM 28654 C C . GLN A 1 42 ? -11.291 -0.608 -4.934 1.00 0.00 39 GLN A C 16
ATOM 28655 O O . GLN A 1 42 ? -12.027 -0.457 -3.958 1.00 0.00 39 GLN A O 16
ATOM 28669 N N . PHE A 1 43 ? -10.067 -0.122 -5.023 1.00 0.00 40 PHE A N 16
ATOM 28670 C CA . PHE A 1 43 ? -9.535 0.718 -3.948 1.00 0.00 40 PHE A CA 16
ATOM 28671 C C . PHE A 1 43 ? -9.089 2.048 -4.564 1.00 0.00 40 PHE A C 16
ATOM 28672 O O . PHE A 1 43 ? -8.261 2.103 -5.470 1.00 0.00 40 PHE A O 16
ATOM 28689 N N . LEU A 1 44 ? -9.683 3.137 -4.099 1.00 0.00 41 LEU A N 16
ATOM 28690 C CA . LEU A 1 44 ? -9.301 4.469 -4.590 1.00 0.00 41 LEU A CA 16
ATOM 28691 C C . LEU A 1 44 ? -8.235 5.019 -3.642 1.00 0.00 41 LEU A C 16
ATOM 28692 O O . LEU A 1 44 ? -8.256 4.745 -2.445 1.00 0.00 41 LEU A O 16
ATOM 28708 N N . ILE A 1 45 ? -7.324 5.840 -4.151 1.00 0.00 42 ILE A N 16
ATOM 28709 C CA . ILE A 1 45 ? -6.285 6.425 -3.288 1.00 0.00 42 ILE A CA 16
ATOM 28710 C C . ILE A 1 45 ? -6.829 7.355 -2.183 1.00 0.00 42 ILE A C 16
ATOM 28711 O O . ILE A 1 45 ? -6.368 7.288 -1.042 1.00 0.00 42 ILE A O 16
ATOM 28727 N N . ASN A 1 46 ? -7.831 8.182 -2.482 1.00 0.00 43 ASN A N 16
ATOM 28728 C CA . ASN A 1 46 ? -8.403 9.049 -1.436 1.00 0.00 43 ASN A CA 16
ATOM 28729 C C . ASN A 1 46 ? -9.379 8.302 -0.504 1.00 0.00 43 ASN A C 16
ATOM 28730 O O . ASN A 1 46 ? -9.461 8.626 0.682 1.00 0.00 43 ASN A O 16
ATOM 28741 N N . LYS A 1 47 ? -10.076 7.279 -0.997 1.00 0.00 44 LYS A N 16
ATOM 28742 C CA . LYS A 1 47 ? -10.988 6.511 -0.143 1.00 0.00 44 LYS A CA 16
ATOM 28743 C C . LYS A 1 47 ? -10.259 5.471 0.718 1.00 0.00 44 LYS A C 16
ATOM 28744 O O . LYS A 1 47 ? -10.697 5.189 1.832 1.00 0.00 44 LYS A O 16
ATOM 28763 N N . LEU A 1 48 ? -9.160 4.889 0.234 1.00 0.00 45 LEU A N 16
ATOM 28764 C CA . LEU A 1 48 ? -8.415 3.921 1.056 1.00 0.00 45 LEU A CA 16
ATOM 28765 C C . LEU A 1 48 ? -7.726 4.597 2.256 1.00 0.00 45 LEU A C 16
ATOM 28766 O O . LEU A 1 48 ? -7.714 4.059 3.364 1.00 0.00 45 LEU A O 16
ATOM 28782 N N . ASN A 1 49 ? -7.159 5.782 2.032 1.00 0.00 46 ASN A N 16
ATOM 28783 C CA . ASN A 1 49 ? -6.468 6.511 3.108 1.00 0.00 46 ASN A CA 16
ATOM 28784 C C . ASN A 1 49 ? -7.436 7.221 4.066 1.00 0.00 46 ASN A C 16
ATOM 28785 O O . ASN A 1 49 ? -7.138 7.377 5.252 1.00 0.00 46 ASN A O 16
ATOM 28796 N N . ASP A 1 50 ? -8.591 7.654 3.562 1.00 0.00 47 ASP A N 16
ATOM 28797 C CA . ASP A 1 50 ? -9.586 8.308 4.432 1.00 0.00 47 ASP A CA 16
ATOM 28798 C C . ASP A 1 50 ? -10.405 7.284 5.235 1.00 0.00 47 ASP A C 16
ATOM 28799 O O . ASP A 1 50 ? -10.711 7.535 6.401 1.00 0.00 47 ASP A O 16
ATOM 28808 N N . GLY A 1 51 ? -10.733 6.131 4.646 1.00 0.00 48 GLY A N 16
ATOM 28809 C CA . GLY A 1 51 ? -11.330 5.046 5.441 1.00 0.00 48 GLY A CA 16
ATOM 28810 C C . GLY A 1 51 ? -12.667 4.480 4.932 1.00 0.00 48 GLY A C 16
ATOM 28811 O O . GLY A 1 51 ? -13.375 3.828 5.700 1.00 0.00 48 GLY A O 16
ATOM 28815 N N . SER A 1 52 ? -13.056 4.751 3.691 1.00 0.00 49 SER A N 16
ATOM 28816 C CA . SER A 1 52 ? -14.390 4.338 3.217 1.00 0.00 49 SER A CA 16
ATOM 28817 C C . SER A 1 52 ? -14.502 2.846 2.847 1.00 0.00 49 SER A C 16
ATOM 28818 O O . SER A 1 52 ? -15.596 2.284 2.914 1.00 0.00 49 SER A O 16
ATOM 28826 N N . ILE A 1 53 ? -13.402 2.201 2.460 1.00 0.00 50 ILE A N 16
ATOM 28827 C CA . ILE A 1 53 ? -13.491 0.847 1.887 1.00 0.00 50 ILE A CA 16
ATOM 28828 C C . ILE A 1 53 ? -12.800 -0.126 2.840 1.00 0.00 50 ILE A C 16
ATOM 28829 O O . ILE A 1 53 ? -11.610 -0.010 3.140 1.00 0.00 50 ILE A O 16
ATOM 28845 N N . THR A 1 54 ? -13.578 -1.091 3.311 1.00 0.00 51 THR A N 16
ATOM 28846 C CA . THR A 1 54 ? -13.010 -2.172 4.126 1.00 0.00 51 THR A CA 16
ATOM 28847 C C . THR A 1 54 ? -13.417 -3.508 3.515 1.00 0.00 51 THR A C 16
ATOM 28848 O O . THR A 1 54 ? -14.600 -3.847 3.425 1.00 0.00 51 THR A O 16
ATOM 28859 N N . LEU A 1 55 ? -12.408 -4.279 3.139 1.00 0.00 52 LEU A N 16
ATOM 28860 C CA . LEU A 1 55 ? -12.641 -5.670 2.735 1.00 0.00 52 LEU A CA 16
ATOM 28861 C C . LEU A 1 55 ? -11.844 -6.592 3.672 1.00 0.00 52 LEU A C 16
ATOM 28862 O O . LEU A 1 55 ? -11.350 -6.188 4.725 1.00 0.00 52 LEU A O 16
ATOM 28878 N N . GLU A 1 56 ? -11.731 -7.853 3.278 1.00 0.00 53 GLU A N 16
ATOM 28879 C CA . GLU A 1 56 ? -11.053 -8.854 4.110 1.00 0.00 53 GLU A CA 16
ATOM 28880 C C . GLU A 1 56 ? -9.615 -9.058 3.620 1.00 0.00 53 GLU A C 16
ATOM 28881 O O . GLU A 1 56 ? -9.211 -8.614 2.542 1.00 0.00 53 GLU A O 16
ATOM 28893 N N . ASN A 1 57 ? -8.851 -9.783 4.427 1.00 0.00 54 ASN A N 16
ATOM 28894 C CA . ASN A 1 57 ? -7.525 -10.245 4.001 1.00 0.00 54 ASN A CA 16
ATOM 28895 C C . ASN A 1 57 ? -7.677 -11.439 3.055 1.00 0.00 54 ASN A C 16
ATOM 28896 O O . ASN A 1 57 ? -7.897 -12.562 3.513 1.00 0.00 54 ASN A O 16
ATOM 28907 N N . ALA A 1 58 ? -7.625 -11.212 1.739 1.00 0.00 55 ALA A N 16
ATOM 28908 C CA . ALA A 1 58 ? -8.052 -12.273 0.823 1.00 0.00 55 ALA A CA 16
ATOM 28909 C C . ALA A 1 58 ? -7.142 -12.558 -0.383 1.00 0.00 55 ALA A C 16
ATOM 28910 O O . ALA A 1 58 ? -5.916 -12.494 -0.304 1.00 0.00 55 ALA A O 16
ATOM 28917 N N . LYS A 1 59 ? -7.768 -13.032 -1.462 1.00 0.00 56 LYS A N 16
ATOM 28918 C CA . LYS A 1 59 ? -7.036 -13.711 -2.545 1.00 0.00 56 LYS A CA 16
ATOM 28919 C C . LYS A 1 59 ? -6.744 -12.846 -3.769 1.00 0.00 56 LYS A C 16
ATOM 28920 O O . LYS A 1 59 ? -6.675 -13.326 -4.901 1.00 0.00 56 LYS A O 16
ATOM 28939 N N . TYR A 1 60 ? -6.556 -11.561 -3.534 1.00 0.00 57 TYR A N 16
ATOM 28940 C CA . TYR A 1 60 ? -6.470 -10.582 -4.631 1.00 0.00 57 TYR A CA 16
ATOM 28941 C C . TYR A 1 60 ? -5.046 -10.571 -5.232 1.00 0.00 57 TYR A C 16
ATOM 28942 O O . TYR A 1 60 ? -4.611 -9.512 -5.684 1.00 0.00 57 TYR A O 16
ATOM 28960 N N . GLU A 1 61 ? -4.264 -11.649 -5.050 1.00 0.00 58 GLU A N 16
ATOM 28961 C CA . GLU A 1 61 ? -2.801 -11.677 -5.306 1.00 0.00 58 GLU A CA 16
ATOM 28962 C C . GLU A 1 61 ? -2.369 -11.395 -6.769 1.00 0.00 58 GLU A C 16
ATOM 28963 O O . GLU A 1 61 ? -1.345 -11.878 -7.255 1.00 0.00 58 GLU A O 16
ATOM 28975 N N . THR A 1 62 ? -3.101 -10.502 -7.419 1.00 0.00 59 THR A N 16
ATOM 28976 C CA . THR A 1 62 ? -2.639 -9.862 -8.662 1.00 0.00 59 THR A CA 16
ATOM 28977 C C . THR A 1 62 ? -3.160 -8.431 -8.579 1.00 0.00 59 THR A C 16
ATOM 28978 O O . THR A 1 62 ? -4.355 -8.171 -8.458 1.00 0.00 59 THR A O 16
ATOM 28989 N N . VAL A 1 63 ? -2.209 -7.519 -8.511 1.00 0.00 60 VAL A N 16
ATOM 28990 C CA . VAL A 1 63 ? -2.500 -6.155 -8.067 1.00 0.00 60 VAL A CA 16
ATOM 28991 C C . VAL A 1 63 ? -2.157 -5.212 -9.235 1.00 0.00 60 VAL A C 16
ATOM 28992 O O . VAL A 1 63 ? -1.101 -5.342 -9.858 1.00 0.00 60 VAL A O 16
ATOM 29005 N N . HIS A 1 64 ? -3.036 -4.260 -9.534 1.00 0.00 61 HIS A N 16
ATOM 29006 C CA . HIS A 1 64 ? -2.732 -3.233 -10.545 1.00 0.00 61 HIS A CA 16
ATOM 29007 C C . HIS A 1 64 ? -2.852 -1.837 -9.900 1.00 0.00 61 HIS A C 16
ATOM 29008 O O . HIS A 1 64 ? -3.851 -1.558 -9.240 1.00 0.00 61 HIS A O 16
ATOM 29022 N N . TYR A 1 65 ? -1.896 -0.927 -10.135 1.00 0.00 62 TYR A N 16
ATOM 29023 C CA . TYR A 1 65 ? -2.070 0.487 -9.727 1.00 0.00 62 TYR A CA 16
ATOM 29024 C C . TYR A 1 65 ? -2.072 1.348 -10.994 1.00 0.00 62 TYR A C 16
ATOM 29025 O O . TYR A 1 65 ? -1.050 1.521 -11.661 1.00 0.00 62 TYR A O 16
ATOM 29043 N N . LEU A 1 66 ? -3.237 1.905 -11.304 1.00 0.00 63 LEU A N 16
ATOM 29044 C CA . LEU A 1 66 ? -3.353 2.899 -12.354 1.00 0.00 63 LEU A CA 16
ATOM 29045 C C . LEU A 1 66 ? -3.338 4.321 -11.784 1.00 0.00 63 LEU A C 16
ATOM 29046 O O . LEU A 1 66 ? -4.332 4.844 -11.276 1.00 0.00 63 LEU A O 16
ATOM 29062 N N . THR A 1 67 ? -2.178 4.948 -11.917 1.00 0.00 64 THR A N 16
ATOM 29063 C CA . THR A 1 67 ? -2.028 6.379 -11.630 1.00 0.00 64 THR A CA 16
ATOM 29064 C C . THR A 1 67 ? -1.247 6.904 -12.861 1.00 0.00 64 THR A C 16
ATOM 29065 O O . THR A 1 67 ? -0.462 6.153 -13.445 1.00 0.00 64 THR A O 16
ATOM 29076 N N . PRO A 1 68 ? -1.321 8.183 -13.249 1.00 0.00 65 PRO A N 16
ATOM 29077 C CA . PRO A 1 68 ? -0.439 8.744 -14.287 1.00 0.00 65 PRO A CA 16
ATOM 29078 C C . PRO A 1 68 ? 1.059 8.463 -14.114 1.00 0.00 65 PRO A C 16
ATOM 29079 O O . PRO A 1 68 ? 1.645 8.665 -13.049 1.00 0.00 65 PRO A O 16
ATOM 29090 N N . GLU A 1 69 ? 1.655 7.944 -15.187 1.00 0.00 66 GLU A N 16
ATOM 29091 C CA . GLU A 1 69 ? 3.031 7.416 -15.117 1.00 0.00 66 GLU A CA 16
ATOM 29092 C C . GLU A 1 69 ? 4.085 8.395 -15.677 1.00 0.00 66 GLU A C 16
ATOM 29093 O O . GLU A 1 69 ? 5.108 7.966 -16.212 1.00 0.00 66 GLU A O 16
ATOM 29105 N N . ALA A 1 70 ? 3.856 9.703 -15.584 1.00 0.00 67 ALA A N 16
ATOM 29106 C CA . ALA A 1 70 ? 4.723 10.662 -16.290 1.00 0.00 67 ALA A CA 16
ATOM 29107 C C . ALA A 1 70 ? 5.741 11.246 -15.304 1.00 0.00 67 ALA A C 16
ATOM 29108 O O . ALA A 1 70 ? 6.951 11.097 -15.494 1.00 0.00 67 ALA A O 16
ATOM 29115 N N . GLN A 1 71 ? 5.268 11.940 -14.273 1.00 0.00 68 GLN A N 16
ATOM 29116 C CA . GLN A 1 71 ? 6.171 12.706 -13.402 1.00 0.00 68 GLN A CA 16
ATOM 29117 C C . GLN A 1 71 ? 6.553 11.782 -12.242 1.00 0.00 68 GLN A C 16
ATOM 29118 O O . GLN A 1 71 ? 5.705 11.399 -11.435 1.00 0.00 68 GLN A O 16
ATOM 29132 N N . THR A 1 72 ? 7.834 11.430 -12.149 1.00 0.00 69 THR A N 16
ATOM 29133 C CA . THR A 1 72 ? 8.326 10.721 -10.954 1.00 0.00 69 THR A CA 16
ATOM 29134 C C . THR A 1 72 ? 8.509 11.687 -9.771 1.00 0.00 69 THR A C 16
ATOM 29135 O O . THR A 1 72 ? 9.610 12.158 -9.480 1.00 0.00 69 THR A O 16
ATOM 29146 N N . ASP A 1 73 ? 7.394 12.018 -9.128 1.00 0.00 70 ASP A N 16
ATOM 29147 C CA . ASP A 1 73 ? 7.375 13.085 -8.114 1.00 0.00 70 ASP A CA 16
ATOM 29148 C C . ASP A 1 73 ? 6.590 12.672 -6.854 1.00 0.00 70 ASP A C 16
ATOM 29149 O O . ASP A 1 73 ? 6.800 13.233 -5.778 1.00 0.00 70 ASP A O 16
ATOM 29158 N N . ILE A 1 74 ? 5.655 11.731 -6.990 1.00 0.00 71 ILE A N 16
ATOM 29159 C CA . ILE A 1 74 ? 4.706 11.434 -5.905 1.00 0.00 71 ILE A CA 16
ATOM 29160 C C . ILE A 1 74 ? 5.350 10.636 -4.763 1.00 0.00 71 ILE A C 16
ATOM 29161 O O . ILE A 1 74 ? 6.335 9.917 -4.941 1.00 0.00 71 ILE A O 16
ATOM 29177 N N . LYS A 1 75 ? 4.737 10.750 -3.588 1.00 0.00 72 LYS A N 16
ATOM 29178 C CA . LYS A 1 75 ? 5.103 9.889 -2.452 1.00 0.00 72 LYS A CA 16
ATOM 29179 C C . LYS A 1 75 ? 3.936 8.956 -2.103 1.00 0.00 72 LYS A C 16
ATOM 29180 O O . LYS A 1 75 ? 2.762 9.268 -2.319 1.00 0.00 72 LYS A O 16
ATOM 29199 N N . PHE A 1 76 ? 4.278 7.806 -1.533 1.00 0.00 73 PHE A N 16
ATOM 29200 C CA . PHE A 1 76 ? 3.250 6.921 -0.952 1.00 0.00 73 PHE A CA 16
ATOM 29201 C C . PHE A 1 76 ? 3.730 6.562 0.454 1.00 0.00 73 PHE A C 16
ATOM 29202 O O . PHE A 1 76 ? 4.934 6.394 0.660 1.00 0.00 73 PHE A O 16
ATOM 29219 N N . PRO A 1 77 ? 2.848 6.330 1.435 1.00 0.00 74 PRO A N 16
ATOM 29220 C CA . PRO A 1 77 ? 3.328 6.008 2.776 1.00 0.00 74 PRO A CA 16
ATOM 29221 C C . PRO A 1 77 ? 3.687 4.527 2.873 1.00 0.00 74 PRO A C 16
ATOM 29222 O O . PRO A 1 77 ? 3.091 3.676 2.209 1.00 0.00 74 PRO A O 16
ATOM 29233 N N . LYS A 1 78 ? 4.660 4.212 3.720 1.00 0.00 75 LYS A N 16
ATOM 29234 C CA . LYS A 1 78 ? 5.010 2.799 3.945 1.00 0.00 75 LYS A CA 16
ATOM 29235 C C . LYS A 1 78 ? 3.862 1.969 4.556 1.00 0.00 75 LYS A C 16
ATOM 29236 O O . LYS A 1 78 ? 3.691 0.793 4.231 1.00 0.00 75 LYS A O 16
ATOM 29255 N N . LYS A 1 79 ? 3.083 2.575 5.452 1.00 0.00 76 LYS A N 16
ATOM 29256 C CA . LYS A 1 79 ? 1.971 1.860 6.109 1.00 0.00 76 LYS A CA 16
ATOM 29257 C C . LYS A 1 79 ? 0.896 1.352 5.132 1.00 0.00 76 LYS A C 16
ATOM 29258 O O . LYS A 1 79 ? 0.322 0.284 5.351 1.00 0.00 76 LYS A O 16
ATOM 29277 N N . LEU A 1 80 ? 0.644 2.070 4.037 1.00 0.00 77 LEU A N 16
ATOM 29278 C CA . LEU A 1 80 ? -0.350 1.576 3.057 1.00 0.00 77 LEU A CA 16
ATOM 29279 C C . LEU A 1 80 ? 0.241 0.441 2.203 1.00 0.00 77 LEU A C 16
ATOM 29280 O O . LEU A 1 80 ? -0.493 -0.477 1.847 1.00 0.00 77 LEU A O 16
ATOM 29296 N N . ILE A 1 81 ? 1.548 0.417 1.940 1.00 0.00 78 ILE A N 16
ATOM 29297 C CA . ILE A 1 81 ? 2.181 -0.752 1.320 1.00 0.00 78 ILE A CA 16
ATOM 29298 C C . ILE A 1 81 ? 2.115 -1.990 2.247 1.00 0.00 78 ILE A C 16
ATOM 29299 O O . ILE A 1 81 ? 1.952 -3.105 1.750 1.00 0.00 78 ILE A O 16
ATOM 29315 N N . SER A 1 82 ? 2.211 -1.836 3.575 1.00 0.00 79 SER A N 16
ATOM 29316 C CA . SER A 1 82 ? 2.022 -2.988 4.475 1.00 0.00 79 SER A CA 16
ATOM 29317 C C . SER A 1 82 ? 0.569 -3.500 4.485 1.00 0.00 79 SER A C 16
ATOM 29318 O O . SER A 1 82 ? 0.337 -4.707 4.509 1.00 0.00 79 SER A O 16
ATOM 29326 N N . VAL A 1 83 ? -0.409 -2.594 4.447 1.00 0.00 80 VAL A N 16
ATOM 29327 C CA . VAL A 1 83 ? -1.826 -2.995 4.327 1.00 0.00 80 VAL A CA 16
ATOM 29328 C C . VAL A 1 83 ? -2.124 -3.641 2.958 1.00 0.00 80 VAL A C 16
ATOM 29329 O O . VAL A 1 83 ? -2.894 -4.599 2.877 1.00 0.00 80 VAL A O 16
ATOM 29342 N N . LEU A 1 84 ? -1.511 -3.139 1.885 1.00 0.00 81 LEU A N 16
ATOM 29343 C CA . LEU A 1 84 ? -1.633 -3.755 0.562 1.00 0.00 81 LEU A CA 16
ATOM 29344 C C . LEU A 1 84 ? -1.114 -5.207 0.552 1.00 0.00 81 LEU A C 16
ATOM 29345 O O . LEU A 1 84 ? -1.786 -6.107 0.048 1.00 0.00 81 LEU A O 16
ATOM 29361 N N . ALA A 1 85 ? 0.074 -5.442 1.112 1.00 0.00 82 ALA A N 16
ATOM 29362 C CA . ALA A 1 85 ? 0.605 -6.806 1.247 1.00 0.00 82 ALA A CA 16
ATOM 29363 C C . ALA A 1 85 ? -0.173 -7.725 2.203 1.00 0.00 82 ALA A C 16
ATOM 29364 O O . ALA A 1 85 ? -0.153 -8.945 2.035 1.00 0.00 82 ALA A O 16
ATOM 29371 N N . ASP A 1 86 ? -0.804 -7.169 3.240 1.00 0.00 83 ASP A N 16
ATOM 29372 C CA . ASP A 1 86 ? -1.333 -8.018 4.329 1.00 0.00 83 ASP A CA 16
ATOM 29373 C C . ASP A 1 86 ? -2.681 -8.702 4.041 1.00 0.00 83 ASP A C 16
ATOM 29374 O O . ASP A 1 86 ? -3.097 -9.607 4.768 1.00 0.00 83 ASP A O 16
ATOM 29383 N N . SER A 1 87 ? -3.334 -8.323 2.958 1.00 0.00 84 SER A N 16
ATOM 29384 C CA . SER A 1 87 ? -4.459 -9.109 2.441 1.00 0.00 84 SER A CA 16
ATOM 29385 C C . SER A 1 87 ? -4.023 -10.437 1.815 1.00 0.00 84 SER A C 16
ATOM 29386 O O . SER A 1 87 ? -4.755 -11.423 1.867 1.00 0.00 84 SER A O 16
ATOM 29394 N N . LEU A 1 88 ? -2.869 -10.461 1.162 1.00 0.00 85 LEU A N 16
ATOM 29395 C CA . LEU A 1 88 ? -2.693 -11.402 0.060 1.00 0.00 85 LEU A CA 16
ATOM 29396 C C . LEU A 1 88 ? -2.198 -12.788 0.490 1.00 0.00 85 LEU A C 16
ATOM 29397 O O . LEU A 1 88 ? -1.698 -13.012 1.591 1.00 0.00 85 LEU A O 16
ATOM 29413 N N . LYS A 1 89 ? -2.315 -13.681 -0.487 1.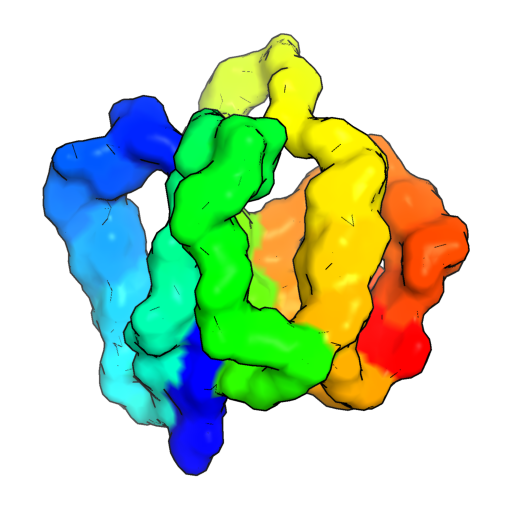00 0.00 86 LYS A N 16
ATOM 29414 C CA . LYS A 1 89 ? -1.682 -15.008 -0.489 1.00 0.00 86 LYS A CA 16
ATOM 29415 C C . LYS A 1 89 ? -0.189 -14.779 -0.781 1.00 0.00 86 LYS A C 16
ATOM 29416 O O . LYS A 1 89 ? 0.100 -14.280 -1.869 1.00 0.00 86 LYS A O 16
ATOM 29435 N N . PRO A 1 90 ? 0.716 -14.817 0.211 1.00 0.00 87 PRO A N 16
ATOM 29436 C CA . PRO A 1 90 ? 1.997 -14.085 0.155 1.00 0.00 87 PRO A CA 16
ATOM 29437 C C . PRO A 1 90 ? 2.930 -14.216 -1.075 1.00 0.00 87 PRO A C 16
ATOM 29438 O O . PRO A 1 90 ? 3.822 -13.380 -1.216 1.00 0.00 87 PRO A O 16
ATOM 29449 N N . ASN A 1 91 ? 2.664 -15.095 -2.043 1.00 0.00 88 ASN A N 16
ATOM 29450 C CA . ASN A 1 91 ? 3.264 -14.957 -3.389 1.00 0.00 88 ASN A CA 16
ATOM 29451 C C . ASN A 1 91 ? 2.340 -14.077 -4.258 1.00 0.00 88 ASN A C 16
ATOM 29452 O O . ASN A 1 91 ? 1.916 -14.443 -5.354 1.00 0.00 88 ASN A O 16
ATOM 29463 N N . GLY A 1 92 ? 2.050 -12.883 -3.748 1.00 0.00 89 GLY A N 16
ATOM 29464 C CA . GLY A 1 92 ? 1.235 -11.905 -4.472 1.00 0.00 89 GLY A CA 16
ATOM 29465 C C . GLY A 1 92 ? 2.125 -11.048 -5.357 1.00 0.00 89 GLY A C 16
ATOM 29466 O O . GLY A 1 92 ? 3.333 -10.956 -5.137 1.00 0.00 89 GLY A O 16
ATOM 29470 N N . SER A 1 93 ? 1.548 -10.444 -6.386 1.00 0.00 90 SER A N 16
ATOM 29471 C CA . SER A 1 93 ? 2.385 -9.724 -7.337 1.00 0.00 90 SER A CA 16
ATOM 29472 C C . SER A 1 93 ? 1.766 -8.339 -7.446 1.00 0.00 90 SER A C 16
ATOM 29473 O O . SER A 1 93 ? 0.582 -8.104 -7.195 1.00 0.00 90 SER A O 16
ATOM 29481 N N . LEU A 1 94 ? 2.608 -7.448 -7.901 1.00 0.00 91 LEU A N 16
ATOM 29482 C CA . LEU A 1 94 ? 2.279 -6.037 -7.968 1.00 0.00 91 LEU A CA 16
ATOM 29483 C C . LEU A 1 94 ? 2.569 -5.601 -9.403 1.00 0.00 91 LEU A C 16
ATOM 29484 O O . LEU A 1 94 ? 3.568 -6.036 -9.970 1.00 0.00 91 LEU A O 16
ATOM 29500 N N . ILE A 1 95 ? 1.760 -4.719 -9.983 1.00 0.00 92 ILE A N 16
ATOM 29501 C CA . ILE A 1 95 ? 2.135 -4.117 -11.275 1.00 0.00 92 ILE A CA 16
ATOM 29502 C C . ILE A 1 95 ? 2.002 -2.616 -11.136 1.00 0.00 92 ILE A C 16
ATOM 29503 O O . ILE A 1 95 ? 0.923 -2.039 -11.297 1.00 0.00 92 ILE A O 16
ATOM 29519 N N . GLY A 1 96 ? 3.094 -2.018 -10.705 1.00 0.00 93 GLY A N 16
ATOM 29520 C CA . GLY A 1 96 ? 2.984 -0.635 -10.246 1.00 0.00 93 GLY A CA 16
ATOM 29521 C C . GLY A 1 96 ? 4.092 0.374 -10.489 1.00 0.00 93 GLY A C 16
ATOM 29522 O O . GLY A 1 96 ? 4.018 1.226 -11.376 1.00 0.00 93 GLY A O 16
ATOM 29526 N N . LEU A 1 97 ? 5.017 0.405 -9.543 1.00 0.00 94 LEU A N 16
ATOM 29527 C CA . LEU A 1 97 ? 5.418 1.686 -8.948 1.00 0.00 94 LEU A CA 16
ATOM 29528 C C . LEU A 1 97 ? 6.895 1.958 -9.264 1.00 0.00 94 LEU A C 16
ATOM 29529 O O . LEU A 1 97 ? 7.704 1.056 -9.482 1.00 0.00 94 LEU A O 16
ATOM 29545 N N . SER A 1 98 ? 7.186 3.240 -9.421 1.00 0.00 95 SER A N 16
ATOM 29546 C CA . SER A 1 98 ? 8.384 3.677 -10.156 1.00 0.00 95 SER A CA 16
ATOM 29547 C C . SER A 1 98 ? 9.650 3.752 -9.280 1.00 0.00 95 SER A C 16
ATOM 29548 O O . SER A 1 98 ? 9.954 2.816 -8.540 1.00 0.00 95 SER A O 16
ATOM 29556 N N . ASP A 1 99 ? 10.443 4.817 -9.431 1.00 0.00 96 ASP A N 16
ATOM 29557 C CA . ASP A 1 99 ? 11.866 4.755 -9.056 1.00 0.00 96 ASP A CA 16
ATOM 29558 C C . ASP A 1 99 ? 12.162 4.831 -7.558 1.00 0.00 96 ASP A C 16
ATOM 29559 O O . ASP A 1 99 ? 12.891 3.986 -7.038 1.00 0.00 96 ASP A O 16
ATOM 29568 N N . ILE A 1 100 ? 11.613 5.813 -6.844 1.00 0.00 97 ILE A N 16
ATOM 29569 C CA . ILE A 1 100 ? 11.705 5.791 -5.371 1.00 0.00 97 ILE A CA 16
ATOM 29570 C C . ILE A 1 100 ? 11.155 4.485 -4.750 1.00 0.00 97 ILE A C 16
ATOM 29571 O O . ILE A 1 100 ? 11.609 3.939 -3.733 1.00 0.00 97 ILE A O 16
ATOM 29587 N N . TYR A 1 101 ? 10.155 3.971 -5.440 1.00 0.00 98 TYR A N 16
ATOM 29588 C CA . TYR A 1 101 ? 9.415 2.826 -4.931 1.00 0.00 98 TYR A CA 16
ATOM 29589 C C . TYR A 1 101 ? 10.207 1.507 -5.107 1.00 0.00 98 TYR A C 16
ATOM 29590 O O . TYR A 1 101 ? 9.911 0.517 -4.444 1.00 0.00 98 TYR A O 16
ATOM 29608 N N . LYS A 1 102 ? 11.262 1.497 -5.930 1.00 0.00 99 LYS A N 16
ATOM 29609 C CA . LYS A 1 102 ? 12.170 0.334 -6.040 1.00 0.00 99 LYS A CA 16
ATOM 29610 C C . LYS A 1 102 ? 12.824 -0.015 -4.691 1.00 0.00 99 LYS A C 16
ATOM 29611 O O . LYS A 1 102 ? 12.718 -1.142 -4.206 1.00 0.00 99 LYS A O 16
ATOM 29630 N N . VAL A 1 103 ? 13.503 0.957 -4.076 1.00 0.00 100 VAL A N 16
ATOM 29631 C CA . VAL A 1 103 ? 14.091 0.747 -2.738 1.00 0.00 100 VAL A CA 16
ATOM 29632 C C . VAL A 1 103 ? 13.000 0.522 -1.670 1.00 0.00 100 VAL A C 16
ATOM 29633 O O . VAL A 1 103 ? 13.189 -0.273 -0.745 1.00 0.00 100 VAL A O 16
ATOM 29646 N N . ASP A 1 104 ? 11.849 1.187 -1.801 1.00 0.00 101 ASP A N 16
ATOM 29647 C CA . ASP A 1 104 ? 10.717 0.873 -0.918 1.00 0.00 101 ASP A CA 16
ATOM 29648 C C . ASP A 1 104 ? 10.249 -0.591 -1.035 1.00 0.00 101 ASP A C 16
ATOM 29649 O O . ASP A 1 104 ? 9.937 -1.230 -0.030 1.00 0.00 101 ASP A O 16
ATOM 29658 N N . ALA A 1 105 ? 10.200 -1.128 -2.256 1.00 0.00 102 ALA A N 16
ATOM 29659 C CA . ALA A 1 105 ? 9.902 -2.551 -2.455 1.00 0.00 102 ALA A CA 16
ATOM 29660 C C . ALA A 1 105 ? 10.914 -3.447 -1.740 1.00 0.00 102 ALA A C 16
ATOM 29661 O O . ALA A 1 105 ? 10.549 -4.429 -1.097 1.00 0.00 102 ALA A O 16
ATOM 29668 N N . LEU A 1 106 ? 12.194 -3.092 -1.854 1.00 0.00 103 LEU A N 16
ATOM 29669 C CA . LEU A 1 106 ? 13.262 -3.870 -1.202 1.00 0.00 103 LEU A CA 16
ATOM 29670 C C . LEU A 1 106 ? 13.034 -4.033 0.305 1.00 0.00 103 LEU A C 16
ATOM 29671 O O . LEU A 1 106 ? 13.147 -5.125 0.862 1.00 0.00 103 LEU A O 16
ATOM 29687 N N . ILE A 1 107 ? 12.756 -2.910 0.954 1.00 0.00 104 ILE A N 16
ATOM 29688 C CA . ILE A 1 107 ? 12.728 -2.865 2.422 1.00 0.00 104 ILE A CA 16
ATOM 29689 C C . ILE A 1 107 ? 11.423 -3.403 3.029 1.00 0.00 104 ILE A C 16
ATOM 29690 O O . ILE A 1 107 ? 11.436 -4.043 4.080 1.00 0.00 104 ILE A O 16
ATOM 29706 N N . ASN A 1 108 ? 10.309 -3.204 2.328 1.00 0.00 105 ASN A N 16
ATOM 29707 C CA . ASN A 1 108 ? 9.034 -3.786 2.768 1.00 0.00 105 ASN A CA 16
ATOM 29708 C C . ASN A 1 108 ? 8.975 -5.309 2.577 1.00 0.00 105 ASN A C 16
ATOM 29709 O O . ASN A 1 108 ? 8.150 -5.968 3.211 1.00 0.00 105 ASN A O 16
ATOM 29720 N N . GLY A 1 109 ? 9.819 -5.881 1.722 1.00 0.00 106 GLY A N 16
ATOM 29721 C CA . GLY A 1 109 ? 9.756 -7.332 1.501 1.00 0.00 106 GLY A CA 16
ATOM 29722 C C . GLY A 1 109 ? 9.089 -7.696 0.173 1.00 0.00 106 GLY A C 16
ATOM 29723 O O . GLY A 1 109 ? 8.482 -8.759 0.048 1.00 0.00 106 GLY A O 16
ATOM 29727 N N . PHE A 1 110 ? 9.276 -6.853 -0.837 1.00 0.00 107 PHE A N 16
ATOM 29728 C CA . PHE A 1 110 ? 8.903 -7.229 -2.205 1.00 0.00 107 PHE A CA 16
ATOM 29729 C C . PHE A 1 110 ? 10.205 -7.505 -2.968 1.00 0.00 107 PHE A C 16
ATOM 29730 O O . PHE A 1 110 ? 11.297 -7.065 -2.599 1.00 0.00 107 PHE A O 16
ATOM 29747 N N . GLU A 1 111 ? 10.065 -8.246 -4.056 1.00 0.00 108 GLU A N 16
ATOM 29748 C CA . GLU A 1 111 ? 11.224 -8.667 -4.849 1.00 0.00 108 GLU A CA 16
ATOM 29749 C C . GLU A 1 111 ? 10.953 -8.228 -6.285 1.00 0.00 108 GLU A C 16
ATOM 29750 O O . GLU A 1 111 ? 10.138 -8.816 -6.998 1.00 0.00 108 GLU A O 16
ATOM 29762 N N . ILE A 1 112 ? 11.619 -7.155 -6.694 1.00 0.00 109 ILE A N 16
ATOM 29763 C CA . ILE A 1 112 ? 11.273 -6.494 -7.950 1.00 0.00 109 ILE A CA 16
ATOM 29764 C C . ILE A 1 112 ? 11.789 -7.284 -9.155 1.00 0.00 109 ILE A C 16
ATOM 29765 O O . ILE A 1 112 ? 12.871 -7.873 -9.155 1.00 0.00 109 ILE A O 16
ATOM 29781 N N . ILE A 1 113 ? 10.945 -7.304 -10.172 1.00 0.00 110 ILE A N 16
ATOM 29782 C CA . ILE A 1 113 ? 11.243 -8.028 -11.408 1.00 0.00 110 ILE A CA 16
ATOM 29783 C C . ILE A 1 113 ? 11.006 -7.052 -12.559 1.00 0.00 110 ILE A C 16
ATOM 29784 O O . ILE A 1 113 ? 9.907 -6.519 -12.740 1.00 0.00 110 ILE A O 16
ATOM 29800 N N . ASN A 1 114 ? 12.070 -6.788 -13.313 1.00 0.00 111 ASN A N 16
ATOM 29801 C CA . ASN A 1 114 ? 11.992 -5.773 -14.372 1.00 0.00 111 ASN A CA 16
ATOM 29802 C C . ASN A 1 114 ? 11.959 -6.433 -15.749 1.00 0.00 111 ASN A C 16
ATOM 29803 O O . ASN A 1 114 ? 12.965 -6.825 -16.341 1.00 0.00 111 ASN A O 16
ATOM 29814 N N . GLU A 1 115 ? 10.729 -6.606 -16.197 1.00 0.00 112 GLU A N 16
ATOM 29815 C CA . GLU A 1 115 ? 10.426 -7.398 -17.393 1.00 0.00 112 GLU A CA 16
ATOM 29816 C C . GLU A 1 115 ? 9.430 -6.573 -18.231 1.00 0.00 112 GLU A C 16
ATOM 29817 O O . GLU A 1 115 ? 9.003 -5.497 -17.797 1.00 0.00 112 GLU A O 16
ATOM 29829 N N . PRO A 1 116 ? 8.979 -7.039 -19.403 1.00 0.00 113 PRO A N 16
ATOM 29830 C CA . PRO A 1 116 ? 7.988 -6.288 -20.195 1.00 0.00 113 PRO A CA 16
ATOM 29831 C C . PRO A 1 116 ? 6.661 -5.880 -19.524 1.00 0.00 113 PRO A C 16
ATOM 29832 O O . PRO A 1 116 ? 5.936 -5.022 -20.027 1.00 0.00 113 PRO A O 16
ATOM 29843 N N . ASP A 1 117 ? 6.394 -6.432 -18.349 1.00 0.00 114 ASP A N 16
ATOM 29844 C CA . ASP A 1 117 ? 5.464 -5.811 -17.402 1.00 0.00 114 ASP A CA 16
ATOM 29845 C C . ASP A 1 117 ? 6.264 -5.605 -16.108 1.00 0.00 114 ASP A C 16
ATOM 29846 O O . ASP A 1 117 ? 6.672 -6.570 -15.459 1.00 0.00 114 ASP A O 16
ATOM 29855 N N . TYR A 1 118 ? 6.543 -4.351 -15.753 1.00 0.00 115 TYR A N 16
ATOM 29856 C CA . TYR A 1 118 ? 7.483 -4.079 -14.656 1.00 0.00 115 TYR A CA 16
ATOM 29857 C C . TYR A 1 118 ? 6.714 -4.032 -13.333 1.00 0.00 115 TYR A C 16
ATOM 29858 O O . TYR A 1 118 ? 5.839 -3.173 -13.193 1.00 0.00 115 TYR A O 16
ATOM 29876 N N . CYS A 1 119 ? 6.909 -5.028 -12.457 1.00 0.00 116 CYS A N 16
ATOM 29877 C CA . CYS A 1 119 ? 6.370 -4.953 -11.078 1.00 0.00 116 CYS A CA 16
ATOM 29878 C C . CYS A 1 119 ? 7.250 -5.668 -10.029 1.00 0.00 116 CYS A C 16
ATOM 29879 O O . CYS A 1 119 ? 8.450 -5.885 -10.201 1.00 0.00 116 CYS A O 16
ATOM 29887 N N . TRP A 1 120 ? 6.580 -6.032 -8.923 1.00 0.00 117 TRP A N 16
ATOM 29888 C CA . TRP A 1 120 ? 7.212 -6.546 -7.691 1.00 0.00 117 TRP A CA 16
ATOM 29889 C C . TRP A 1 120 ? 6.385 -7.733 -7.174 1.00 0.00 117 TRP A C 16
ATOM 29890 O O . TRP A 1 120 ? 5.180 -7.586 -6.988 1.00 0.00 117 TRP A O 16
ATOM 29911 N N . ILE A 1 121 ? 6.976 -8.876 -6.855 1.00 0.00 118 ILE A N 16
ATOM 29912 C CA . ILE A 1 121 ? 6.233 -9.890 -6.078 1.00 0.00 118 ILE A CA 16
ATOM 29913 C C . ILE A 1 121 ? 6.853 -10.050 -4.679 1.00 0.00 118 ILE A C 16
ATOM 29914 O O . ILE A 1 121 ? 8.067 -10.042 -4.486 1.00 0.00 118 ILE A O 16
ATOM 29930 N N . LYS A 1 122 ? 5.967 -10.290 -3.719 1.00 0.00 119 LYS A N 16
ATOM 29931 C CA . LYS A 1 122 ? 6.359 -10.489 -2.314 1.00 0.00 119 LYS A CA 16
ATOM 29932 C C . LYS A 1 122 ? 6.867 -11.923 -2.126 1.00 0.00 119 LYS A C 16
ATOM 29933 O O . LYS A 1 122 ? 6.132 -12.897 -2.280 1.00 0.00 119 LYS A O 16
ATOM 29952 N N . MET A 1 123 ? 8.170 -12.035 -1.893 1.00 0.00 120 MET A N 16
ATOM 29953 C CA . MET A 1 123 ? 8.833 -13.347 -1.902 1.00 0.00 120 MET A CA 16
ATOM 29954 C C . MET A 1 123 ? 9.321 -13.678 -0.490 1.00 0.00 120 MET A C 16
ATOM 29955 O O . MET A 1 123 ? 8.772 -14.542 0.193 1.00 0.00 120 MET A O 16
ATOM 29969 N N . TYR A 1 7 ? -7.220 -19.148 -13.109 1.00 0.00 4 TYR A N 17
ATOM 29970 C CA . TYR A 1 7 ? -7.899 -17.869 -13.349 1.00 0.00 4 TYR A CA 17
ATOM 29971 C C . TYR A 1 7 ? -7.815 -17.039 -12.070 1.00 0.00 4 TYR A C 17
ATOM 29972 O O . TYR A 1 7 ? -8.269 -17.454 -11.000 1.00 0.00 4 TYR A O 17
ATOM 29990 N N . LYS A 1 8 ? -7.198 -15.875 -12.176 1.00 0.00 5 LYS A N 17
ATOM 29991 C CA . LYS A 1 8 ? -6.858 -15.099 -10.990 1.00 0.00 5 LYS A CA 17
ATOM 29992 C C . LYS A 1 8 ? -7.947 -14.071 -10.682 1.00 0.00 5 LYS A C 17
ATOM 29993 O O . LYS A 1 8 ? -8.485 -13.413 -11.573 1.00 0.00 5 LYS A O 17
ATOM 30012 N N . THR A 1 9 ? -8.211 -13.885 -9.392 1.00 0.00 6 THR A N 17
ATOM 30013 C CA . THR A 1 9 ? -8.932 -12.681 -8.956 1.00 0.00 6 THR A CA 17
ATOM 30014 C C . THR A 1 9 ? -7.872 -11.661 -8.527 1.00 0.00 6 THR A C 17
ATOM 30015 O O . THR A 1 9 ? -6.854 -12.035 -7.939 1.00 0.00 6 THR A O 17
ATOM 30026 N N . GLY A 1 10 ? -8.078 -10.380 -8.829 1.00 0.00 7 GLY A N 17
ATOM 30027 C CA . GLY A 1 10 ? -7.077 -9.391 -8.409 1.00 0.00 7 GLY A CA 17
ATOM 30028 C C . GLY A 1 10 ? -7.640 -8.135 -7.757 1.00 0.00 7 GLY A C 17
ATOM 30029 O O . GLY A 1 10 ? -8.737 -8.077 -7.204 1.00 0.00 7 GLY A O 17
ATOM 30033 N N . LEU A 1 11 ? -6.770 -7.142 -7.793 1.00 0.00 8 LEU A N 17
ATOM 30034 C CA . LEU A 1 11 ? -7.013 -5.860 -7.131 1.00 0.00 8 LEU A CA 17
ATOM 30035 C C . LEU A 1 11 ? -6.644 -4.759 -8.106 1.00 0.00 8 LEU A C 17
ATOM 30036 O O . LEU A 1 11 ? -5.611 -4.828 -8.773 1.00 0.00 8 LEU A O 17
ATOM 30052 N N . LEU A 1 12 ? -7.443 -3.700 -8.146 1.00 0.00 9 LEU A N 17
ATOM 30053 C CA . LEU A 1 12 ? -7.042 -2.517 -8.876 1.00 0.00 9 LEU A CA 17
ATOM 30054 C C . LEU A 1 12 ? -7.092 -1.328 -7.908 1.00 0.00 9 LEU A C 17
ATOM 30055 O O . LEU A 1 12 ? -8.068 -1.085 -7.201 1.00 0.00 9 LEU A O 17
ATOM 30071 N N . LEU A 1 13 ? -5.985 -0.602 -7.916 1.00 0.00 10 LEU A N 17
ATOM 30072 C CA . LEU A 1 13 ? -5.852 0.636 -7.138 1.00 0.00 10 LEU A CA 17
ATOM 30073 C C . LEU A 1 13 ? -5.727 1.795 -8.126 1.00 0.00 10 LEU A C 17
ATOM 30074 O O . LEU A 1 13 ? -4.846 1.819 -8.983 1.00 0.00 10 LEU A O 17
ATOM 30090 N N . ILE A 1 14 ? -6.662 2.727 -8.037 1.00 0.00 11 ILE A N 17
ATOM 30091 C CA . ILE A 1 14 ? -6.755 3.792 -9.049 1.00 0.00 11 ILE A CA 17
ATOM 30092 C C . ILE A 1 14 ? -6.608 5.143 -8.339 1.00 0.00 11 ILE A C 17
ATOM 30093 O O . ILE A 1 14 ? -7.203 5.362 -7.284 1.00 0.00 11 ILE A O 17
ATOM 30109 N N . HIS A 1 15 ? -5.888 6.089 -8.934 1.00 0.00 12 HIS A N 17
ATOM 30110 C CA . HIS A 1 15 ? -5.985 7.475 -8.465 1.00 0.00 12 HIS A CA 17
ATOM 30111 C C . HIS A 1 15 ? -7.045 8.177 -9.338 1.00 0.00 12 HIS A C 17
ATOM 30112 O O . HIS A 1 15 ? -6.973 8.097 -10.565 1.00 0.00 12 HIS A O 17
ATOM 30126 N N . PRO A 1 16 ? -8.032 8.870 -8.757 1.00 0.00 13 PRO A N 17
ATOM 30127 C CA . PRO A 1 16 ? -9.182 9.378 -9.523 1.00 0.00 13 PRO A CA 17
ATOM 30128 C C . PRO A 1 16 ? -8.989 10.370 -10.672 1.00 0.00 13 PRO A C 17
ATOM 30129 O O . PRO A 1 16 ? -9.958 10.630 -11.386 1.00 0.00 13 PRO A O 17
ATOM 30140 N N . ALA A 1 17 ? -7.844 11.040 -10.797 1.00 0.00 14 ALA A N 17
ATOM 30141 C CA . ALA A 1 17 ? -7.815 12.252 -11.646 1.00 0.00 14 ALA A CA 17
ATOM 30142 C C . ALA A 1 17 ? -8.198 11.975 -13.102 1.00 0.00 14 ALA A C 17
ATOM 30143 O O . ALA A 1 17 ? -9.037 12.680 -13.662 1.00 0.00 14 ALA A O 17
ATOM 30150 N N . VAL A 1 18 ? -7.579 10.987 -13.732 1.00 0.00 15 VAL A N 17
ATOM 30151 C CA . VAL A 1 18 ? -7.770 10.795 -15.186 1.00 0.00 15 VAL A CA 17
ATOM 30152 C C . VAL A 1 18 ? -8.885 9.719 -15.310 1.00 0.00 15 VAL A C 17
ATOM 30153 O O . VAL A 1 18 ? -9.641 9.687 -16.284 1.00 0.00 15 VAL A O 17
ATOM 30166 N N . THR A 1 19 ? -8.955 8.824 -14.317 1.00 0.00 16 THR A N 17
ATOM 30167 C CA . THR A 1 19 ? -9.797 7.629 -14.360 1.00 0.00 16 THR A CA 17
ATOM 30168 C C . THR A 1 19 ? -11.249 7.854 -13.889 1.00 0.00 16 THR A C 17
ATOM 30169 O O . THR A 1 19 ? -12.039 6.910 -13.944 1.00 0.00 16 THR A O 17
ATOM 30180 N N . THR A 1 20 ? -11.659 9.067 -13.492 1.00 0.00 17 THR A N 17
ATOM 30181 C CA . THR A 1 20 ? -13.097 9.303 -13.254 1.00 0.00 17 THR A CA 17
ATOM 30182 C C . THR A 1 20 ? -13.901 9.458 -14.570 1.00 0.00 17 THR A C 17
ATOM 30183 O O . THR A 1 20 ? -15.129 9.524 -14.543 1.00 0.00 17 THR A O 17
ATOM 30194 N N . THR A 1 21 ? -13.241 9.359 -15.723 1.00 0.00 18 THR A N 17
ATOM 30195 C CA . THR A 1 21 ? -13.965 9.108 -16.975 1.00 0.00 18 THR A CA 17
ATOM 30196 C C . THR A 1 21 ? -13.836 7.579 -17.256 1.00 0.00 18 THR A C 17
ATOM 30197 O O . THR A 1 21 ? -13.025 6.904 -16.618 1.00 0.00 18 THR A O 17
ATOM 30208 N N . PRO A 1 22 ? -14.578 6.975 -18.195 1.00 0.00 19 PRO A N 17
ATOM 30209 C CA . PRO A 1 22 ? -14.594 5.493 -18.307 1.00 0.00 19 PRO A CA 17
ATOM 30210 C C . PRO A 1 22 ? -13.393 4.811 -18.983 1.00 0.00 19 PRO A C 17
ATOM 30211 O O . PRO A 1 22 ? -13.351 3.582 -19.044 1.00 0.00 19 PRO A O 17
ATOM 30222 N N . GLU A 1 23 ? -12.463 5.559 -19.568 1.00 0.00 20 GLU A N 17
ATOM 30223 C CA . GLU A 1 23 ? -11.580 4.958 -20.585 1.00 0.00 20 GLU A CA 17
ATOM 30224 C C . GLU A 1 23 ? -10.497 4.025 -20.030 1.00 0.00 20 GLU A C 17
ATOM 30225 O O . GLU A 1 23 ? -10.370 2.900 -20.512 1.00 0.00 20 GLU A O 17
ATOM 30237 N N . LEU A 1 24 ? -9.719 4.444 -19.031 1.00 0.00 21 LEU A N 17
ATOM 30238 C CA . LEU A 1 24 ? -8.687 3.551 -18.465 1.00 0.00 21 LEU A CA 17
ATOM 30239 C C . LEU A 1 24 ? -9.292 2.370 -17.680 1.00 0.00 21 LEU A C 17
ATOM 30240 O O . LEU A 1 24 ? -8.694 1.298 -17.610 1.00 0.00 21 LEU A O 17
ATOM 30256 N N . VAL A 1 25 ? -10.468 2.563 -17.082 1.00 0.00 22 VAL A N 17
ATOM 30257 C CA . VAL A 1 25 ? -11.168 1.458 -16.397 1.00 0.00 22 VAL A CA 17
ATOM 30258 C C . VAL A 1 25 ? -11.614 0.388 -17.414 1.00 0.00 22 VAL A C 17
ATOM 30259 O O . VAL A 1 25 ? -11.302 -0.786 -17.232 1.00 0.00 22 VAL A O 17
ATOM 30272 N N . GLU A 1 26 ? -12.280 0.759 -18.506 1.00 0.00 23 GLU A N 17
ATOM 30273 C CA . GLU A 1 26 ? -12.619 -0.229 -19.553 1.00 0.00 23 GLU A CA 17
ATOM 30274 C C . GLU A 1 26 ? -11.384 -0.900 -20.179 1.00 0.00 23 GLU A C 17
ATOM 30275 O O . GLU A 1 26 ? -11.384 -2.097 -20.447 1.00 0.00 23 GLU A O 17
ATOM 30287 N N . ASN A 1 27 ? -10.341 -0.113 -20.398 1.00 0.00 24 ASN A N 17
ATOM 30288 C CA . ASN A 1 27 ? -9.064 -0.624 -20.922 1.00 0.00 24 ASN A CA 17
ATOM 30289 C C . ASN A 1 27 ? -8.391 -1.690 -20.043 1.00 0.00 24 ASN A C 17
ATOM 30290 O O . ASN A 1 27 ? -8.004 -2.745 -20.546 1.00 0.00 24 ASN A O 17
ATOM 30301 N N . THR A 1 28 ? -8.234 -1.436 -18.741 1.00 0.00 25 THR A N 17
ATOM 30302 C CA . THR A 1 28 ? -7.611 -2.441 -17.861 1.00 0.00 25 THR A CA 17
ATOM 30303 C C . THR A 1 28 ? -8.510 -3.678 -17.684 1.00 0.00 25 THR A C 17
ATOM 30304 O O . THR A 1 28 ? -8.019 -4.805 -17.616 1.00 0.00 25 THR A O 17
ATOM 30315 N N . LYS A 1 29 ? -9.826 -3.473 -17.664 1.00 0.00 26 LYS A N 17
ATOM 30316 C CA . LYS A 1 29 ? -10.772 -4.596 -17.699 1.00 0.00 26 LYS A CA 17
ATOM 30317 C C . LYS A 1 29 ? -10.739 -5.347 -19.046 1.00 0.00 26 LYS A C 17
ATOM 30318 O O . LYS A 1 29 ? -11.013 -6.546 -19.071 1.00 0.00 26 LYS A O 17
ATOM 30337 N N . ALA A 1 30 ? -10.426 -4.681 -20.164 1.00 0.00 27 ALA A N 17
ATOM 30338 C CA . ALA A 1 30 ? -10.309 -5.397 -21.449 1.00 0.00 27 ALA A CA 17
ATOM 30339 C C . ALA A 1 30 ? -9.087 -6.329 -21.488 1.00 0.00 27 ALA A C 17
ATOM 30340 O O . ALA A 1 30 ? -9.198 -7.495 -21.871 1.00 0.00 27 ALA A O 17
ATOM 30347 N N . GLN A 1 31 ? -7.925 -5.828 -21.069 1.00 0.00 28 GLN A N 17
ATOM 30348 C CA . GLN A 1 31 ? -6.722 -6.653 -20.926 1.00 0.00 28 GLN A CA 17
ATOM 30349 C C . GLN A 1 31 ? -6.912 -7.856 -19.993 1.00 0.00 28 GLN A C 17
ATOM 30350 O O . GLN A 1 31 ? -6.584 -8.990 -20.347 1.00 0.00 28 GLN A O 17
ATOM 30364 N N . ALA A 1 32 ? -7.474 -7.599 -18.810 1.00 0.00 29 ALA A N 17
ATOM 30365 C CA . ALA A 1 32 ? -7.921 -8.678 -17.918 1.00 0.00 29 ALA A CA 17
ATOM 30366 C C . ALA A 1 32 ? -8.817 -9.686 -18.656 1.00 0.00 29 ALA A C 17
ATOM 30367 O O . ALA A 1 32 ? -8.609 -10.897 -18.567 1.00 0.00 29 ALA A O 17
ATOM 30374 N N . ALA A 1 33 ? -9.818 -9.192 -19.384 1.00 0.00 30 ALA A N 17
ATOM 30375 C CA . ALA A 1 33 ? -10.843 -10.094 -19.942 1.00 0.00 30 ALA A CA 17
ATOM 30376 C C . ALA A 1 33 ? -10.252 -11.089 -20.956 1.00 0.00 30 ALA A C 17
ATOM 30377 O O . ALA A 1 33 ? -10.521 -12.288 -20.869 1.00 0.00 30 ALA A O 17
ATOM 30384 N N . SER A 1 34 ? -9.484 -10.607 -21.933 1.00 0.00 31 SER A N 17
ATOM 30385 C CA . SER A 1 34 ? -9.060 -11.473 -23.046 1.00 0.00 31 SER A CA 17
ATOM 30386 C C . SER A 1 34 ? -7.942 -12.464 -22.656 1.00 0.00 31 SER A C 17
ATOM 30387 O O . SER A 1 34 ? -7.771 -13.492 -23.311 1.00 0.00 31 SER A O 17
ATOM 30395 N N . LYS A 1 35 ? -7.218 -12.196 -21.566 1.00 0.00 32 LYS A N 17
ATOM 30396 C CA . LYS A 1 35 ? -6.283 -13.182 -21.011 1.00 0.00 32 LYS A CA 17
ATOM 30397 C C . LYS A 1 35 ? -6.996 -14.146 -20.048 1.00 0.00 32 LYS A C 17
ATOM 30398 O O . LYS A 1 35 ? -7.761 -15.014 -20.472 1.00 0.00 32 LYS A O 17
ATOM 30417 N N . LYS A 1 36 ? -6.685 -14.037 -18.767 1.00 0.00 33 LYS A N 17
ATOM 30418 C CA . LYS A 1 36 ? -7.061 -15.074 -17.792 1.00 0.00 33 LYS A CA 17
ATOM 30419 C C . LYS A 1 36 ? -7.314 -14.539 -16.374 1.00 0.00 33 LYS A C 17
ATOM 30420 O O . LYS A 1 36 ? -7.840 -15.251 -15.522 1.00 0.00 33 LYS A O 17
ATOM 30439 N N . VAL A 1 37 ? -6.972 -13.285 -16.116 1.00 0.00 34 VAL A N 17
ATOM 30440 C CA . VAL A 1 37 ? -7.362 -12.623 -14.862 1.00 0.00 34 VAL A CA 17
ATOM 30441 C C . VAL A 1 37 ? -8.600 -11.726 -15.033 1.00 0.00 34 VAL A C 17
ATOM 30442 O O . VAL A 1 37 ? -8.798 -11.096 -16.068 1.00 0.00 34 VAL A O 17
ATOM 30455 N N . LYS A 1 38 ? -9.385 -11.594 -13.964 1.00 0.00 35 LYS A N 17
ATOM 30456 C CA . LYS A 1 38 ? -10.399 -10.528 -13.885 1.00 0.00 35 LYS A CA 17
ATOM 30457 C C . LYS A 1 38 ? -10.193 -9.787 -12.561 1.00 0.00 35 LYS A C 17
ATOM 30458 O O . LYS A 1 38 ? -9.865 -10.380 -11.532 1.00 0.00 35 LYS A O 17
ATOM 30477 N N . PHE A 1 39 ? -10.411 -8.476 -12.590 1.00 0.00 36 PHE A N 17
ATOM 30478 C CA . PHE A 1 39 ? -10.285 -7.674 -11.361 1.00 0.00 36 PHE A CA 17
ATOM 30479 C C . PHE A 1 39 ? -11.652 -7.569 -10.678 1.00 0.00 36 PHE A C 17
ATOM 30480 O O . PHE A 1 39 ? -12.693 -7.444 -11.326 1.00 0.00 36 PHE A O 17
ATOM 30497 N N . VAL A 1 40 ? -11.637 -7.665 -9.352 1.00 0.00 37 VAL A N 17
ATOM 30498 C CA . VAL A 1 40 ? -12.881 -7.869 -8.586 1.00 0.00 37 VAL A CA 17
ATOM 30499 C C . VAL A 1 40 ? -13.188 -6.724 -7.609 1.00 0.00 37 VAL A C 17
ATOM 30500 O O . VAL A 1 40 ? -14.356 -6.422 -7.363 1.00 0.00 37 VAL A O 17
ATOM 30513 N N . ASP A 1 41 ? -12.157 -6.094 -7.049 1.00 0.00 38 ASP A N 17
ATOM 30514 C CA . ASP A 1 41 ? -12.370 -4.984 -6.112 1.00 0.00 38 ASP A CA 17
ATOM 30515 C C . ASP A 1 41 ? -11.678 -3.724 -6.630 1.00 0.00 38 ASP A C 17
ATOM 30516 O O . ASP A 1 41 ? -10.947 -3.713 -7.622 1.00 0.00 38 ASP A O 17
ATOM 30525 N N . GLN A 1 42 ? -11.997 -2.629 -5.952 1.00 0.00 39 GLN A N 17
ATOM 30526 C CA . GLN A 1 42 ? -11.570 -1.300 -6.399 1.00 0.00 39 GLN A CA 17
ATOM 30527 C C . GLN A 1 42 ? -11.163 -0.512 -5.174 1.00 0.00 39 GLN A C 17
ATOM 30528 O O . GLN A 1 42 ? -11.951 -0.343 -4.246 1.00 0.00 39 GLN A O 17
ATOM 30542 N N . PHE A 1 43 ? -9.943 -0.004 -5.212 1.00 0.00 40 PHE A N 17
ATOM 30543 C CA . PHE A 1 43 ? -9.443 0.782 -4.076 1.00 0.00 40 PHE A CA 17
ATOM 30544 C C . PHE A 1 43 ? -8.869 2.116 -4.576 1.00 0.00 40 PHE A C 17
ATOM 30545 O O . PHE A 1 43 ? -7.780 2.168 -5.147 1.00 0.00 40 PHE A O 17
ATOM 30562 N N . LEU A 1 44 ? -9.586 3.215 -4.345 1.00 0.00 41 LEU A N 17
ATOM 30563 C CA . LEU A 1 44 ? -9.100 4.532 -4.796 1.00 0.00 41 LEU A CA 17
ATOM 30564 C C . LEU A 1 44 ? -8.147 5.111 -3.743 1.00 0.00 41 LEU A C 17
ATOM 30565 O O . LEU A 1 44 ? -8.284 4.852 -2.549 1.00 0.00 41 LEU A O 17
ATOM 30581 N N . ILE A 1 45 ? -7.170 5.909 -4.179 1.00 0.00 42 ILE A N 17
ATOM 30582 C CA . ILE A 1 45 ? -6.186 6.469 -3.238 1.00 0.00 42 ILE A CA 17
ATOM 30583 C C . ILE A 1 45 ? -6.794 7.413 -2.182 1.00 0.00 42 ILE A C 17
ATOM 30584 O O . ILE A 1 45 ? -6.421 7.348 -1.010 1.00 0.00 42 ILE A O 17
ATOM 30600 N N . ASN A 1 46 ? -7.749 8.259 -2.564 1.00 0.00 43 ASN A N 17
ATOM 30601 C CA . ASN A 1 46 ? -8.380 9.153 -1.577 1.00 0.00 43 ASN A CA 17
ATOM 30602 C C . ASN A 1 46 ? -9.479 8.455 -0.756 1.00 0.00 43 ASN A C 17
ATOM 30603 O O . ASN A 1 46 ? -9.659 8.777 0.418 1.00 0.00 43 ASN A O 17
ATOM 30614 N N . LYS A 1 47 ? -10.179 7.466 -1.315 1.00 0.00 44 LYS A N 17
ATOM 30615 C CA . LYS A 1 47 ? -11.199 6.742 -0.548 1.00 0.00 44 LYS A CA 17
ATOM 30616 C C . LYS A 1 47 ? -10.599 5.688 0.392 1.00 0.00 44 LYS A C 17
ATOM 30617 O O . LYS A 1 47 ? -11.165 5.425 1.453 1.00 0.00 44 LYS A O 17
ATOM 30636 N N . LEU A 1 48 ? -9.471 5.073 0.033 1.00 0.00 45 LEU A N 17
ATOM 30637 C CA . LEU A 1 48 ? -8.862 4.075 0.937 1.00 0.00 45 LEU A CA 17
ATOM 30638 C C . LEU A 1 48 ? -8.212 4.714 2.166 1.00 0.00 45 LEU A C 17
ATOM 30639 O O . LEU A 1 48 ? -8.349 4.235 3.291 1.00 0.00 45 LEU A O 17
ATOM 30655 N N . ASN A 1 49 ? -7.542 5.837 1.931 1.00 0.00 46 ASN A N 17
ATOM 30656 C CA . ASN A 1 49 ? -6.930 6.590 3.035 1.00 0.00 46 ASN A CA 17
ATOM 30657 C C . ASN A 1 49 ? -7.955 7.435 3.832 1.00 0.00 46 ASN A C 17
ATOM 30658 O O . ASN A 1 49 ? -7.663 7.854 4.953 1.00 0.00 46 ASN A O 17
ATOM 30669 N N . ASP A 1 50 ? -9.161 7.659 3.300 1.00 0.00 47 ASP A N 17
ATOM 30670 C CA . ASP A 1 50 ? -10.230 8.298 4.082 1.00 0.00 47 ASP A CA 17
ATOM 30671 C C . ASP A 1 50 ? -11.060 7.270 4.871 1.00 0.00 47 ASP A C 17
ATOM 30672 O O . ASP A 1 50 ? -11.358 7.521 6.040 1.00 0.00 47 ASP A O 17
ATOM 30681 N N . GLY A 1 51 ? -11.438 6.130 4.283 1.00 0.00 48 GLY A N 17
ATOM 30682 C CA . GLY A 1 51 ? -12.144 5.098 5.062 1.00 0.00 48 GLY A CA 17
ATOM 30683 C C . GLY A 1 51 ? -13.466 4.577 4.472 1.00 0.00 48 GLY A C 17
ATOM 30684 O O . GLY A 1 51 ? -14.245 3.960 5.198 1.00 0.00 48 GLY A O 17
ATOM 30688 N N . SER A 1 52 ? -13.760 4.822 3.194 1.00 0.00 49 SER A N 17
ATOM 30689 C CA . SER A 1 52 ? -15.051 4.379 2.623 1.00 0.00 49 SER A CA 17
ATOM 30690 C C . SER A 1 52 ? -15.133 2.868 2.317 1.00 0.00 49 SER A C 17
ATOM 30691 O O . SER A 1 52 ? -16.221 2.289 2.288 1.00 0.00 49 SER A O 17
ATOM 30699 N N . ILE A 1 53 ? -13.987 2.238 2.083 1.00 0.00 50 ILE A N 17
ATOM 30700 C CA . ILE A 1 53 ? -13.933 0.869 1.552 1.00 0.00 50 ILE A CA 17
ATOM 30701 C C . ILE A 1 53 ? -13.329 -0.043 2.597 1.00 0.00 50 ILE A C 17
ATOM 30702 O O . ILE A 1 53 ? -12.207 0.184 3.056 1.00 0.00 50 ILE A O 17
ATOM 30718 N N . THR A 1 54 ? -14.074 -1.065 2.992 1.00 0.00 51 THR A N 17
ATOM 30719 C CA . THR A 1 54 ? -13.520 -1.968 3.998 1.00 0.00 51 THR A CA 17
ATOM 30720 C C . THR A 1 54 ? -12.950 -3.213 3.305 1.00 0.00 51 THR A C 17
ATOM 30721 O O . THR A 1 54 ? -13.211 -3.545 2.148 1.00 0.00 51 THR A O 17
ATOM 30732 N N . LEU A 1 55 ? -12.075 -3.827 4.077 1.00 0.00 52 LEU A N 17
ATOM 30733 C CA . LEU A 1 55 ? -11.001 -4.639 3.502 1.00 0.00 52 LEU A CA 17
ATOM 30734 C C . LEU A 1 55 ? -10.926 -6.002 4.176 1.00 0.00 52 LEU A C 17
ATOM 30735 O O . LEU A 1 55 ? -10.691 -6.122 5.378 1.00 0.00 52 LEU A O 17
ATOM 30751 N N . GLU A 1 56 ? -11.089 -7.028 3.358 1.00 0.00 53 GLU A N 17
ATOM 30752 C CA . GLU A 1 56 ? -10.799 -8.389 3.826 1.00 0.00 53 GLU A CA 17
ATOM 30753 C C . GLU A 1 56 ? -9.404 -8.820 3.357 1.00 0.00 53 GLU A C 17
ATOM 30754 O O . GLU A 1 56 ? -8.742 -8.157 2.556 1.00 0.00 53 GLU A O 17
ATOM 30766 N N . ASN A 1 57 ? -8.953 -9.943 3.900 1.00 0.00 54 ASN A N 17
ATOM 30767 C CA . ASN A 1 57 ? -7.556 -10.363 3.716 1.00 0.00 54 ASN A CA 17
ATOM 30768 C C . ASN A 1 57 ? -7.555 -11.606 2.829 1.00 0.00 54 ASN A C 17
ATOM 30769 O O . ASN A 1 57 ? -7.689 -12.724 3.333 1.00 0.00 54 ASN A O 17
ATOM 30780 N N . ALA A 1 58 ? -7.505 -11.428 1.507 1.00 0.00 55 ALA A N 17
ATOM 30781 C CA . ALA A 1 58 ? -7.838 -12.555 0.637 1.00 0.00 55 ALA A CA 17
ATOM 30782 C C . ALA A 1 58 ? -6.918 -12.777 -0.572 1.00 0.00 55 ALA A C 17
ATOM 30783 O O . ALA A 1 58 ? -5.735 -12.437 -0.577 1.00 0.00 55 ALA A O 17
ATOM 30790 N N . LYS A 1 59 ? -7.477 -13.486 -1.548 1.00 0.00 56 LYS A N 17
ATOM 30791 C CA . LYS A 1 59 ? -6.665 -14.114 -2.613 1.00 0.00 56 LYS A CA 17
ATOM 30792 C C . LYS A 1 59 ? -6.445 -13.242 -3.867 1.00 0.00 56 LYS A C 17
ATOM 30793 O O . LYS A 1 59 ? -6.383 -13.735 -4.995 1.00 0.00 56 LYS A O 17
ATOM 30812 N N . TYR A 1 60 ? -6.318 -11.936 -3.670 1.00 0.00 57 TYR A N 17
ATOM 30813 C CA . TYR A 1 60 ? -6.304 -10.967 -4.782 1.00 0.00 57 TYR A CA 17
ATOM 30814 C C . TYR A 1 60 ? -4.896 -10.889 -5.409 1.00 0.00 57 TYR A C 17
ATOM 30815 O O . TYR A 1 60 ? -4.523 -9.803 -5.850 1.00 0.00 57 TYR A O 17
ATOM 30833 N N . GLU A 1 61 ? -4.048 -11.921 -5.240 1.00 0.00 58 GLU A N 17
ATOM 30834 C CA . GLU A 1 61 ? -2.579 -11.843 -5.475 1.00 0.00 58 GLU A CA 17
ATOM 30835 C C . GLU A 1 61 ? -2.149 -11.498 -6.928 1.00 0.00 58 GLU A C 17
ATOM 30836 O O . GLU A 1 61 ? -1.101 -11.919 -7.421 1.00 0.00 58 GLU A O 17
ATOM 30848 N N . THR A 1 62 ? -2.918 -10.622 -7.553 1.00 0.00 59 THR A N 17
ATOM 30849 C CA . THR A 1 62 ? -2.498 -9.916 -8.774 1.00 0.00 59 THR A CA 17
ATOM 30850 C C . THR A 1 62 ? -3.046 -8.497 -8.603 1.00 0.00 59 THR A C 17
ATOM 30851 O O . THR A 1 62 ? -4.242 -8.259 -8.449 1.00 0.00 59 THR A O 17
ATOM 30862 N N . VAL A 1 63 ? -2.106 -7.574 -8.511 1.00 0.00 60 VAL A N 17
ATOM 30863 C CA . VAL A 1 63 ? -2.394 -6.226 -8.012 1.00 0.00 60 VAL A CA 17
ATOM 30864 C C . VAL A 1 63 ? -2.068 -5.248 -9.160 1.00 0.00 60 VAL A C 17
ATOM 30865 O O . VAL A 1 63 ? -1.024 -5.364 -9.803 1.00 0.00 60 VAL A O 17
ATOM 30878 N N . HIS A 1 64 ? -2.950 -4.283 -9.423 1.00 0.00 61 HIS A N 17
ATOM 30879 C CA . HIS A 1 64 ? -2.691 -3.278 -10.467 1.00 0.00 61 HIS A CA 17
ATOM 30880 C C . HIS A 1 64 ? -2.755 -1.868 -9.842 1.00 0.00 61 HIS A C 17
ATOM 30881 O O . HIS A 1 64 ? -3.701 -1.579 -9.114 1.00 0.00 61 HIS A O 17
ATOM 30895 N N . TYR A 1 65 ? -1.806 -0.962 -10.138 1.00 0.00 62 TYR A N 17
ATOM 30896 C CA . TYR A 1 65 ? -1.959 0.444 -9.716 1.00 0.00 62 TYR A CA 17
ATOM 30897 C C . TYR A 1 65 ? -1.911 1.319 -10.977 1.00 0.00 62 TYR A C 17
ATOM 30898 O O . TYR A 1 65 ? -0.874 1.479 -11.621 1.00 0.00 62 TYR A O 17
ATOM 30916 N N . LEU A 1 66 ? -3.060 1.892 -11.304 1.00 0.00 63 LEU A N 17
ATOM 30917 C CA . LEU A 1 66 ? -3.144 2.911 -12.349 1.00 0.00 63 LEU A CA 17
ATOM 30918 C C . LEU A 1 66 ? -3.145 4.327 -11.754 1.00 0.00 63 LEU A C 17
ATOM 30919 O O . LEU A 1 66 ? -4.184 4.824 -11.321 1.00 0.00 63 LEU A O 17
ATOM 30935 N N . THR A 1 67 ? -1.997 5.007 -11.784 1.00 0.00 64 THR A N 17
ATOM 30936 C CA . THR A 1 67 ? -1.990 6.451 -11.488 1.00 0.00 64 THR A CA 17
ATOM 30937 C C . THR A 1 67 ? -1.300 7.169 -12.664 1.00 0.00 64 THR A C 17
ATOM 30938 O O . THR A 1 67 ? -0.080 7.342 -12.644 1.00 0.00 64 THR A O 17
ATOM 30949 N N . PRO A 1 68 ? -2.031 7.638 -13.683 1.00 0.00 65 PRO A N 17
ATOM 30950 C CA . PRO A 1 68 ? -1.458 8.504 -14.719 1.00 0.00 65 PRO A CA 17
ATOM 30951 C C . PRO A 1 68 ? -1.349 9.964 -14.253 1.00 0.00 65 PRO A C 17
ATOM 30952 O O . PRO A 1 68 ? -2.310 10.731 -14.337 1.00 0.00 65 PRO A O 17
ATOM 30963 N N . GLU A 1 69 ? -0.168 10.365 -13.788 1.00 0.00 66 GLU A N 17
ATOM 30964 C CA . GLU A 1 69 ? 0.080 11.795 -13.528 1.00 0.00 66 GLU A CA 17
ATOM 30965 C C . GLU A 1 69 ? 1.249 12.343 -14.365 1.00 0.00 66 GLU A C 17
ATOM 30966 O O . GLU A 1 69 ? 1.234 13.513 -14.749 1.00 0.00 66 GLU A O 17
ATOM 30978 N N . ALA A 1 70 ? 2.235 11.511 -14.696 1.00 0.00 67 ALA A N 17
ATOM 30979 C CA . ALA A 1 70 ? 3.261 11.916 -15.666 1.00 0.00 67 ALA A CA 17
ATOM 30980 C C . ALA A 1 70 ? 3.734 10.652 -16.399 1.00 0.00 67 ALA A C 17
ATOM 30981 O O . ALA A 1 70 ? 2.981 10.084 -17.191 1.00 0.00 67 ALA A O 17
ATOM 30988 N N . GLN A 1 71 ? 4.951 10.185 -16.125 1.00 0.00 68 GLN A N 17
ATOM 30989 C CA . GLN A 1 71 ? 5.386 8.869 -16.623 1.00 0.00 68 GLN A CA 17
ATOM 30990 C C . GLN A 1 71 ? 5.547 7.904 -15.438 1.00 0.00 68 GLN A C 17
ATOM 30991 O O . GLN A 1 71 ? 4.817 6.919 -15.327 1.00 0.00 68 GLN A O 17
ATOM 31005 N N . THR A 1 72 ? 6.469 8.213 -14.529 1.00 0.00 69 THR A N 17
ATOM 31006 C CA . THR A 1 72 ? 6.554 7.474 -13.258 1.00 0.00 69 THR A CA 17
ATOM 31007 C C . THR A 1 72 ? 5.571 8.038 -12.222 1.00 0.00 69 THR A C 17
ATOM 31008 O O . THR A 1 72 ? 5.089 9.167 -12.334 1.00 0.00 69 THR A O 17
ATOM 31019 N N . ASP A 1 73 ? 5.245 7.222 -11.220 1.00 0.00 70 ASP A N 17
ATOM 31020 C CA . ASP A 1 73 ? 4.149 7.585 -10.292 1.00 0.00 70 ASP A CA 17
ATOM 31021 C C . ASP A 1 73 ? 4.626 8.669 -9.307 1.00 0.00 70 ASP A C 17
ATOM 31022 O O . ASP A 1 73 ? 5.793 9.066 -9.313 1.00 0.00 70 ASP A O 17
ATOM 31031 N N . ILE A 1 74 ? 3.739 9.120 -8.419 1.00 0.00 71 ILE A N 17
ATOM 31032 C CA . ILE A 1 74 ? 4.173 9.996 -7.315 1.00 0.00 71 ILE A CA 17
ATOM 31033 C C . ILE A 1 74 ? 4.222 9.251 -5.969 1.00 0.00 71 ILE A C 17
ATOM 31034 O O . ILE A 1 74 ? 4.234 8.021 -5.911 1.00 0.00 71 ILE A O 17
ATOM 31050 N N . LYS A 1 75 ? 4.372 10.019 -4.889 1.00 0.00 72 LYS A N 17
ATOM 31051 C CA . LYS A 1 75 ? 4.780 9.441 -3.600 1.00 0.00 72 LYS A CA 17
ATOM 31052 C C . LYS A 1 75 ? 3.618 8.779 -2.865 1.00 0.00 72 LYS A C 17
ATOM 31053 O O . LYS A 1 75 ? 2.453 9.175 -2.952 1.00 0.00 72 LYS A O 17
ATOM 31072 N N . PHE A 1 76 ? 3.975 7.682 -2.210 1.00 0.00 73 PHE A N 17
ATOM 31073 C CA . PHE A 1 76 ? 2.972 6.785 -1.615 1.00 0.00 73 PHE A CA 17
ATOM 31074 C C . PHE A 1 76 ? 3.396 6.526 -0.170 1.00 0.00 73 PHE A C 17
ATOM 31075 O O . PHE A 1 76 ? 4.597 6.434 0.099 1.00 0.00 73 PHE A O 17
ATOM 31092 N N . PRO A 1 77 ? 2.479 6.300 0.780 1.00 0.00 74 PRO A N 17
ATOM 31093 C CA . PRO A 1 77 ? 2.910 6.093 2.160 1.00 0.00 74 PRO A CA 17
ATOM 31094 C C . PRO A 1 77 ? 3.349 4.644 2.365 1.00 0.00 74 PRO A C 17
ATOM 31095 O O . PRO A 1 77 ? 2.832 3.720 1.733 1.00 0.00 74 PRO A O 17
ATOM 31106 N N . LYS A 1 78 ? 4.297 4.443 3.272 1.00 0.00 75 LYS A N 17
ATOM 31107 C CA . LYS A 1 78 ? 4.700 3.068 3.619 1.00 0.00 75 LYS A CA 17
ATOM 31108 C C . LYS A 1 78 ? 3.558 2.239 4.241 1.00 0.00 75 LYS A C 17
ATOM 31109 O O . LYS A 1 78 ? 3.435 1.038 3.988 1.00 0.00 75 LYS A O 17
ATOM 31128 N N . LYS A 1 79 ? 2.734 2.877 5.074 1.00 0.00 76 LYS A N 17
ATOM 31129 C CA . LYS A 1 79 ? 1.612 2.181 5.732 1.00 0.00 76 LYS A CA 17
ATOM 31130 C C . LYS A 1 79 ? 0.628 1.534 4.747 1.00 0.00 76 LYS A C 17
ATOM 31131 O O . LYS A 1 79 ? 0.115 0.446 5.016 1.00 0.00 76 LYS A O 17
ATOM 31150 N N . LEU A 1 80 ? 0.386 2.153 3.590 1.00 0.00 77 LEU A N 17
ATOM 31151 C CA . LEU A 1 80 ? -0.538 1.532 2.620 1.00 0.00 77 LEU A CA 17
ATOM 31152 C C . LEU A 1 80 ? 0.129 0.367 1.873 1.00 0.00 77 LEU A C 17
ATOM 31153 O O . LEU A 1 80 ? -0.551 -0.610 1.571 1.00 0.00 77 LEU A O 17
ATOM 31169 N N . ILE A 1 81 ? 1.444 0.385 1.652 1.00 0.00 78 ILE A N 17
ATOM 31170 C CA . ILE A 1 81 ? 2.149 -0.790 1.133 1.00 0.00 78 ILE A CA 17
ATOM 31171 C C . ILE A 1 81 ? 2.087 -1.973 2.130 1.00 0.00 78 ILE A C 17
ATOM 31172 O O . ILE A 1 81 ? 1.958 -3.120 1.699 1.00 0.00 78 ILE A O 17
ATOM 31188 N N . SER A 1 82 ? 2.141 -1.731 3.446 1.00 0.00 79 SER A N 17
ATOM 31189 C CA . SER A 1 82 ? 1.966 -2.831 4.413 1.00 0.00 79 SER A CA 17
ATOM 31190 C C . SER A 1 82 ? 0.532 -3.391 4.427 1.00 0.00 79 SER A C 17
ATOM 31191 O O . SER A 1 82 ? 0.338 -4.601 4.525 1.00 0.00 79 SER A O 17
ATOM 31199 N N . VAL A 1 83 ? -0.473 -2.521 4.312 1.00 0.00 80 VAL A N 17
ATOM 31200 C CA . VAL A 1 83 ? -1.875 -2.977 4.212 1.00 0.00 80 VAL A CA 17
ATOM 31201 C C . VAL A 1 83 ? -2.150 -3.700 2.877 1.00 0.00 80 VAL A C 17
ATOM 31202 O O . VAL A 1 83 ? -2.905 -4.673 2.844 1.00 0.00 80 VAL A O 17
ATOM 31215 N N . LEU A 1 84 ? -1.542 -3.246 1.780 1.00 0.00 81 LEU A N 17
ATOM 31216 C CA . LEU A 1 84 ? -1.640 -3.940 0.496 1.00 0.00 81 LEU A CA 17
ATOM 31217 C C . LEU A 1 84 ? -1.071 -5.369 0.572 1.00 0.00 81 LEU A C 17
ATOM 31218 O O . LEU A 1 84 ? -1.698 -6.315 0.094 1.00 0.00 81 LEU A O 17
ATOM 31234 N N . ALA A 1 85 ? 0.108 -5.531 1.169 1.00 0.00 82 ALA A N 17
ATOM 31235 C CA . ALA A 1 85 ? 0.688 -6.866 1.361 1.00 0.00 82 ALA A CA 17
ATOM 31236 C C . ALA A 1 85 ? -0.092 -7.775 2.326 1.00 0.00 82 ALA A C 17
ATOM 31237 O O . ALA A 1 85 ? -0.041 -8.997 2.196 1.00 0.00 82 ALA A O 17
ATOM 31244 N N . ASP A 1 86 ? -0.779 -7.208 3.321 1.00 0.00 83 ASP A N 17
ATOM 31245 C CA . ASP A 1 86 ? -1.348 -8.041 4.404 1.00 0.00 83 ASP A CA 17
ATOM 31246 C C . ASP A 1 86 ? -2.651 -8.792 4.063 1.00 0.00 83 ASP A C 17
ATOM 31247 O O . ASP A 1 86 ? -3.084 -9.680 4.799 1.00 0.00 83 ASP A O 17
ATOM 31256 N N . SER A 1 87 ? -3.249 -8.471 2.930 1.00 0.00 84 SER A N 17
ATOM 31257 C CA . SER A 1 87 ? -4.351 -9.275 2.389 1.00 0.00 84 SER A CA 17
ATOM 31258 C C . SER A 1 87 ? -3.874 -10.579 1.740 1.00 0.00 84 SER A C 17
ATOM 31259 O O . SER A 1 87 ? -4.594 -11.575 1.741 1.00 0.00 84 SER A O 17
ATOM 31267 N N . LEU A 1 88 ? -2.708 -10.563 1.106 1.00 0.00 85 LEU A N 17
ATOM 31268 C CA . LEU A 1 88 ? -2.520 -11.434 -0.050 1.00 0.00 85 LEU A CA 17
ATOM 31269 C C . LEU A 1 88 ? -1.949 -12.822 0.273 1.00 0.00 85 LEU A C 17
ATOM 31270 O O . LEU A 1 88 ? -1.662 -13.200 1.406 1.00 0.00 85 LEU A O 17
ATOM 31286 N N . LYS A 1 89 ? -1.878 -13.577 -0.814 1.00 0.00 86 LYS A N 17
ATOM 31287 C CA . LYS A 1 89 ? -1.569 -15.009 -0.819 1.00 0.00 86 LYS A CA 17
ATOM 31288 C C . LYS A 1 89 ? -0.117 -15.037 -1.329 1.00 0.00 86 LYS A C 17
ATOM 31289 O O . LYS A 1 89 ? 0.060 -14.615 -2.472 1.00 0.00 86 LYS A O 17
ATOM 31308 N N . PRO A 1 90 ? 0.918 -15.203 -0.483 1.00 0.00 87 PRO A N 17
ATOM 31309 C CA . PRO A 1 90 ? 2.286 -14.699 -0.744 1.00 0.00 87 PRO A CA 17
ATOM 31310 C C . PRO A 1 90 ? 3.051 -14.982 -2.064 1.00 0.00 87 PRO A C 17
ATOM 31311 O O . PRO A 1 90 ? 4.213 -14.588 -2.174 1.00 0.00 87 PRO A O 17
ATOM 31322 N N . ASN A 1 91 ? 2.376 -15.408 -3.126 1.00 0.00 88 ASN A N 17
ATOM 31323 C CA . ASN A 1 91 ? 2.902 -15.214 -4.494 1.00 0.00 88 ASN A CA 17
ATOM 31324 C C . ASN A 1 91 ? 2.123 -14.019 -5.087 1.00 0.00 88 ASN A C 17
ATOM 31325 O O . ASN A 1 91 ? 1.395 -14.139 -6.073 1.00 0.00 88 ASN A O 17
ATOM 31336 N N . GLY A 1 92 ? 2.264 -12.858 -4.444 1.00 0.00 89 GLY A N 17
ATOM 31337 C CA . GLY A 1 92 ? 1.509 -11.654 -4.820 1.00 0.00 89 GLY A CA 17
ATOM 31338 C C . GLY A 1 92 ? 2.392 -10.755 -5.668 1.00 0.00 89 GLY A C 17
ATOM 31339 O O . GLY A 1 92 ? 3.576 -10.602 -5.382 1.00 0.00 89 GLY A O 17
ATOM 31343 N N . SER A 1 93 ? 1.842 -10.188 -6.734 1.00 0.00 90 SER A N 17
ATOM 31344 C CA . SER A 1 93 ? 2.687 -9.509 -7.723 1.00 0.00 90 SER A CA 17
ATOM 31345 C C . SER A 1 93 ? 2.034 -8.166 -8.056 1.00 0.00 90 SER A C 17
ATOM 31346 O O . SER A 1 93 ? 0.978 -8.078 -8.687 1.00 0.00 90 SER A O 17
ATOM 31354 N N . LEU A 1 94 ? 2.683 -7.115 -7.593 1.00 0.00 91 LEU A N 17
ATOM 31355 C CA . LEU A 1 94 ? 2.176 -5.755 -7.704 1.00 0.00 91 LEU A CA 17
ATOM 31356 C C . LEU A 1 94 ? 2.746 -5.117 -8.977 1.00 0.00 91 LEU A C 17
ATOM 31357 O O . LEU A 1 94 ? 3.942 -5.228 -9.242 1.00 0.00 91 LEU A O 17
ATOM 31373 N N . ILE A 1 95 ? 1.900 -4.483 -9.783 1.00 0.00 92 ILE A N 17
ATOM 31374 C CA . ILE A 1 95 ? 2.328 -4.035 -11.120 1.00 0.00 92 ILE A CA 17
ATOM 31375 C C . ILE A 1 95 ? 2.266 -2.517 -11.138 1.00 0.00 92 ILE A C 17
ATOM 31376 O O . ILE A 1 95 ? 1.243 -1.903 -11.449 1.00 0.00 92 ILE A O 17
ATOM 31392 N N . GLY A 1 96 ? 3.349 -1.942 -10.662 1.00 0.00 93 GLY A N 17
ATOM 31393 C CA . GLY A 1 96 ? 3.279 -0.535 -10.275 1.00 0.00 93 GLY A CA 17
ATOM 31394 C C . GLY A 1 96 ? 4.455 0.400 -10.495 1.00 0.00 93 GLY A C 17
ATOM 31395 O O . GLY A 1 96 ? 4.474 1.182 -11.446 1.00 0.00 93 GLY A O 17
ATOM 31399 N N . LEU A 1 97 ? 5.364 0.444 -9.525 1.00 0.00 94 LEU A N 17
ATOM 31400 C CA . LEU A 1 97 ? 5.935 1.749 -9.144 1.00 0.00 94 LEU A CA 17
ATOM 31401 C C . LEU A 1 97 ? 7.449 1.753 -9.461 1.00 0.00 94 LEU A C 17
ATOM 31402 O O . LEU A 1 97 ? 8.029 0.755 -9.891 1.00 0.00 94 LEU A O 17
ATOM 31418 N N . SER A 1 98 ? 8.069 2.927 -9.370 1.00 0.00 95 SER A N 17
ATOM 31419 C CA . SER A 1 98 ? 9.333 3.192 -10.090 1.00 0.00 95 SER A CA 17
ATOM 31420 C C . SER A 1 98 ? 10.558 3.186 -9.149 1.00 0.00 95 SER A C 17
ATOM 31421 O O . SER A 1 98 ? 10.551 2.495 -8.131 1.00 0.00 95 SER A O 17
ATOM 31429 N N . ASP A 1 99 ? 11.643 3.875 -9.518 1.00 0.00 96 ASP A N 17
ATOM 31430 C CA . ASP A 1 99 ? 12.949 3.637 -8.875 1.00 0.00 96 ASP A CA 17
ATOM 31431 C C . ASP A 1 99 ? 13.082 4.027 -7.400 1.00 0.00 96 ASP A C 17
ATOM 31432 O O . ASP A 1 99 ? 13.657 3.264 -6.627 1.00 0.00 96 ASP A O 17
ATOM 31441 N N . ILE A 1 100 ? 12.575 5.176 -6.968 1.00 0.00 97 ILE A N 17
ATOM 31442 C CA . ILE A 1 100 ? 12.498 5.435 -5.517 1.00 0.00 97 ILE A CA 17
ATOM 31443 C C . ILE A 1 100 ? 11.634 4.386 -4.771 1.00 0.00 97 ILE A C 17
ATOM 31444 O O . ILE A 1 100 ? 11.892 3.944 -3.641 1.00 0.00 97 ILE A O 17
ATOM 31460 N N . TYR A 1 101 ? 10.626 3.929 -5.493 1.00 0.00 98 TYR A N 17
ATOM 31461 C CA . TYR A 1 101 ? 9.705 2.933 -4.945 1.00 0.00 98 TYR A CA 17
ATOM 31462 C C . TYR A 1 101 ? 10.357 1.519 -4.944 1.00 0.00 98 TYR A C 17
ATOM 31463 O O . TYR A 1 101 ? 9.900 0.628 -4.235 1.00 0.00 98 TYR A O 17
ATOM 31481 N N . LYS A 1 102 ? 11.484 1.336 -5.643 1.00 0.00 99 LYS A N 17
ATOM 31482 C CA . LYS A 1 102 ? 12.354 0.152 -5.476 1.00 0.00 99 LYS A CA 17
ATOM 31483 C C . LYS A 1 102 ? 12.949 0.057 -4.062 1.00 0.00 99 LYS A C 17
ATOM 31484 O O . LYS A 1 102 ? 12.915 -1.010 -3.453 1.00 0.00 99 LYS A O 17
ATOM 31503 N N . VAL A 1 103 ? 13.515 1.144 -3.533 1.00 0.00 100 VAL A N 17
ATOM 31504 C CA . VAL A 1 103 ? 14.001 1.132 -2.139 1.00 0.00 100 VAL A CA 17
ATOM 31505 C C . VAL A 1 103 ? 12.843 0.851 -1.160 1.00 0.00 100 VAL A C 17
ATOM 31506 O O . VAL A 1 103 ? 12.998 0.110 -0.186 1.00 0.00 100 VAL A O 17
ATOM 31519 N N . ASP A 1 104 ? 11.667 1.411 -1.447 1.00 0.00 101 ASP A N 17
ATOM 31520 C CA . ASP A 1 104 ? 10.457 1.039 -0.702 1.00 0.00 101 ASP A CA 17
ATOM 31521 C C . ASP A 1 104 ? 10.117 -0.460 -0.831 1.00 0.00 101 ASP A C 17
ATOM 31522 O O . ASP A 1 104 ? 9.877 -1.122 0.175 1.00 0.00 101 ASP A O 17
ATOM 31531 N N . ALA A 1 105 ? 10.113 -1.001 -2.053 1.00 0.00 102 ALA A N 17
ATOM 31532 C CA . ALA A 1 105 ? 9.919 -2.445 -2.272 1.00 0.00 102 ALA A CA 17
ATOM 31533 C C . ALA A 1 105 ? 10.926 -3.298 -1.486 1.00 0.00 102 ALA A C 17
ATOM 31534 O O . ALA A 1 105 ? 10.575 -4.323 -0.908 1.00 0.00 102 ALA A O 17
ATOM 31541 N N . LEU A 1 106 ? 12.183 -2.861 -1.463 1.00 0.00 103 LEU A N 17
ATOM 31542 C CA . LEU A 1 106 ? 13.244 -3.604 -0.763 1.00 0.00 103 LEU A CA 17
ATOM 31543 C C . LEU A 1 106 ? 12.982 -3.706 0.747 1.00 0.00 103 LEU A C 17
ATOM 31544 O O . LEU A 1 106 ? 13.099 -4.786 1.330 1.00 0.00 103 LEU A O 17
ATOM 31560 N N . ILE A 1 107 ? 12.637 -2.591 1.388 1.00 0.00 104 ILE A N 17
ATOM 31561 C CA . ILE A 1 107 ? 12.474 -2.592 2.856 1.00 0.00 104 ILE A CA 17
ATOM 31562 C C . ILE A 1 107 ? 11.138 -3.232 3.290 1.00 0.00 104 ILE A C 17
ATOM 31563 O O . ILE A 1 107 ? 11.085 -3.933 4.301 1.00 0.00 104 ILE A O 17
ATOM 31579 N N . ASN A 1 108 ? 10.069 -3.042 2.519 1.00 0.00 105 ASN A N 17
ATOM 31580 C CA . ASN A 1 108 ? 8.773 -3.643 2.820 1.00 0.00 105 ASN A CA 17
ATOM 31581 C C . ASN A 1 108 ? 8.695 -5.160 2.588 1.00 0.00 105 ASN A C 17
ATOM 31582 O O . ASN A 1 108 ? 7.769 -5.795 3.095 1.00 0.00 105 ASN A O 17
ATOM 31593 N N . GLY A 1 109 ? 9.624 -5.760 1.844 1.00 0.00 106 GLY A N 17
ATOM 31594 C CA . GLY A 1 109 ? 9.562 -7.214 1.630 1.00 0.00 106 GLY A CA 17
ATOM 31595 C C . GLY A 1 109 ? 9.049 -7.591 0.238 1.00 0.00 106 GLY A C 17
ATOM 31596 O O . GLY A 1 109 ? 8.455 -8.655 0.053 1.00 0.00 106 GLY A O 17
ATOM 31600 N N . PHE A 1 110 ? 9.308 -6.731 -0.740 1.00 0.00 107 PHE A N 17
ATOM 31601 C CA . PHE A 1 110 ? 8.984 -7.051 -2.138 1.00 0.00 107 PHE A CA 17
ATOM 31602 C C . PHE A 1 110 ? 10.288 -7.348 -2.893 1.00 0.00 107 PHE A C 17
ATOM 31603 O O . PHE A 1 110 ? 11.391 -6.960 -2.499 1.00 0.00 107 PHE A O 17
ATOM 31620 N N . GLU A 1 111 ? 10.125 -8.045 -4.009 1.00 0.00 108 GLU A N 17
ATOM 31621 C CA . GLU A 1 111 ? 11.268 -8.508 -4.808 1.00 0.00 108 GLU A CA 17
ATOM 31622 C C . GLU A 1 111 ? 11.046 -8.078 -6.263 1.00 0.00 108 GLU A C 17
ATOM 31623 O O . GLU A 1 111 ? 10.168 -8.576 -6.967 1.00 0.00 108 GLU A O 17
ATOM 31635 N N . ILE A 1 112 ? 11.853 -7.117 -6.690 1.00 0.00 109 ILE A N 17
ATOM 31636 C CA . ILE A 1 112 ? 11.571 -6.355 -7.909 1.00 0.00 109 ILE A CA 17
ATOM 31637 C C . ILE A 1 112 ? 12.077 -7.020 -9.193 1.00 0.00 109 ILE A C 17
ATOM 31638 O O . ILE A 1 112 ? 13.266 -7.261 -9.397 1.00 0.00 109 ILE A O 17
ATOM 31654 N N . ILE A 1 113 ? 11.096 -7.451 -9.971 1.00 0.00 110 ILE A N 17
ATOM 31655 C CA . ILE A 1 113 ? 11.344 -8.352 -11.106 1.00 0.00 110 ILE A CA 17
ATOM 31656 C C . ILE A 1 113 ? 10.894 -7.668 -12.401 1.00 0.00 110 ILE A C 17
ATOM 31657 O O . ILE A 1 113 ? 9.837 -7.029 -12.484 1.00 0.00 110 ILE A O 17
ATOM 31673 N N . ASN A 1 114 ? 11.767 -7.788 -13.398 1.00 0.00 111 ASN A N 17
ATOM 31674 C CA . ASN A 1 114 ? 11.621 -6.982 -14.619 1.00 0.00 111 ASN A CA 17
ATOM 31675 C C . ASN A 1 114 ? 11.441 -7.813 -15.894 1.00 0.00 111 ASN A C 17
ATOM 31676 O O . ASN A 1 114 ? 12.382 -8.230 -16.569 1.00 0.00 111 ASN A O 17
ATOM 31687 N N . GLU A 1 115 ? 10.171 -7.939 -16.244 1.00 0.00 112 GLU A N 17
ATOM 31688 C CA . GLU A 1 115 ? 9.752 -8.398 -17.576 1.00 0.00 112 GLU A CA 17
ATOM 31689 C C . GLU A 1 115 ? 8.966 -7.247 -18.240 1.00 0.00 112 GLU A C 17
ATOM 31690 O O . GLU A 1 115 ? 8.814 -6.186 -17.629 1.00 0.00 112 GLU A O 17
ATOM 31702 N N . PRO A 1 116 ? 8.408 -7.391 -19.455 1.00 0.00 113 PRO A N 17
ATOM 31703 C CA . PRO A 1 116 ? 7.625 -6.299 -20.068 1.00 0.00 113 PRO A CA 17
ATOM 31704 C C . PRO A 1 116 ? 6.418 -5.724 -19.300 1.00 0.00 113 PRO A C 17
ATOM 31705 O O . PRO A 1 116 ? 5.923 -4.645 -19.627 1.00 0.00 113 PRO A O 17
ATOM 31716 N N . ASP A 1 117 ? 6.010 -6.392 -18.230 1.00 0.00 114 ASP A N 17
ATOM 31717 C CA . ASP A 1 117 ? 5.297 -5.713 -17.141 1.00 0.00 114 ASP A CA 17
ATOM 31718 C C . ASP A 1 117 ? 6.351 -5.577 -16.038 1.00 0.00 114 ASP A C 17
ATOM 31719 O O . ASP A 1 117 ? 6.775 -6.569 -15.443 1.00 0.00 114 ASP A O 17
ATOM 31728 N N . TYR A 1 118 ? 6.755 -4.346 -15.730 1.00 0.00 115 TYR A N 17
ATOM 31729 C CA . TYR A 1 118 ? 7.606 -4.124 -14.556 1.00 0.00 115 TYR A CA 17
ATOM 31730 C C . TYR A 1 118 ? 6.814 -4.098 -13.255 1.00 0.00 115 TYR A C 17
ATOM 31731 O O . TYR A 1 118 ? 5.912 -3.267 -13.124 1.00 0.00 115 TYR A O 17
ATOM 31749 N N . CYS A 1 119 ? 7.045 -5.066 -12.356 1.00 0.00 116 CYS A N 17
ATOM 31750 C CA . CYS A 1 119 ? 6.541 -4.935 -10.975 1.00 0.00 116 CYS A CA 17
ATOM 31751 C C . CYS A 1 119 ? 7.467 -5.596 -9.953 1.00 0.00 116 CYS A C 17
ATOM 31752 O O . CYS A 1 119 ? 8.661 -5.803 -10.162 1.00 0.00 116 CYS A O 17
ATOM 31760 N N . TRP A 1 120 ? 6.834 -5.925 -8.821 1.00 0.00 117 TRP A N 17
ATOM 31761 C CA . TRP A 1 120 ? 7.508 -6.460 -7.634 1.00 0.00 117 TRP A CA 17
ATOM 31762 C C . TRP A 1 120 ? 6.652 -7.661 -7.234 1.00 0.00 117 TRP A C 17
ATOM 31763 O O . TRP A 1 120 ? 5.428 -7.613 -7.354 1.00 0.00 117 TRP A O 17
ATOM 31784 N N . ILE A 1 121 ? 7.239 -8.685 -6.640 1.00 0.00 118 ILE A N 17
ATOM 31785 C CA . ILE A 1 121 ? 6.411 -9.696 -5.971 1.00 0.00 118 ILE A CA 17
ATOM 31786 C C . ILE A 1 121 ? 6.922 -9.876 -4.541 1.00 0.00 118 ILE A C 17
ATOM 31787 O O . ILE A 1 121 ? 8.119 -9.914 -4.257 1.00 0.00 118 ILE A O 17
ATOM 31803 N N . LYS A 1 122 ? 5.960 -10.105 -3.661 1.00 0.00 119 LYS A N 17
ATOM 31804 C CA . LYS A 1 122 ? 6.256 -10.285 -2.237 1.00 0.00 119 LYS A CA 17
ATOM 31805 C C . LYS A 1 122 ? 6.760 -11.709 -1.957 1.00 0.00 119 LYS A C 17
ATOM 31806 O O . LYS A 1 122 ? 6.018 -12.687 -2.038 1.00 0.00 119 LYS A O 17
ATOM 31825 N N . MET A 1 123 ? 8.043 -11.828 -1.626 1.00 0.00 120 MET A N 17
ATOM 31826 C CA . MET A 1 123 ? 8.574 -13.107 -1.131 1.00 0.00 120 MET A CA 17
ATOM 31827 C C . MET A 1 123 ? 9.015 -12.900 0.319 1.00 0.00 120 MET A C 17
ATOM 31828 O O . MET A 1 123 ? 9.977 -12.183 0.597 1.00 0.00 120 MET A O 17
ATOM 31842 N N . TYR A 1 7 ? -7.505 -19.206 -12.278 1.00 0.00 4 TYR A N 18
ATOM 31843 C CA . TYR A 1 7 ? -8.134 -17.879 -12.335 1.00 0.00 4 TYR A CA 18
ATOM 31844 C C . TYR A 1 7 ? -7.680 -17.069 -11.125 1.00 0.00 4 TYR A C 18
ATOM 31845 O O . TYR A 1 7 ? -7.928 -17.451 -9.981 1.00 0.00 4 TYR A O 18
ATOM 31863 N N . LYS A 1 8 ? -7.036 -15.933 -11.370 1.00 0.00 5 LYS A N 18
ATOM 31864 C CA . LYS A 1 8 ? -6.761 -15.012 -10.280 1.00 0.00 5 LYS A CA 18
ATOM 31865 C C . LYS A 1 8 ? -7.920 -14.030 -10.096 1.00 0.00 5 LYS A C 18
ATOM 31866 O O . LYS A 1 8 ? -8.476 -13.488 -11.054 1.00 0.00 5 LYS A O 18
ATOM 31885 N N . THR A 1 9 ? -8.199 -13.734 -8.835 1.00 0.00 6 THR A N 18
ATOM 31886 C CA . THR A 1 9 ? -8.964 -12.524 -8.498 1.00 0.00 6 THR A CA 18
ATOM 31887 C C . THR A 1 9 ? -7.915 -11.477 -8.123 1.00 0.00 6 THR A C 18
ATOM 31888 O O . THR A 1 9 ? -6.891 -11.789 -7.511 1.00 0.00 6 THR A O 18
ATOM 31899 N N . GLY A 1 10 ? -8.159 -10.238 -8.526 1.00 0.00 7 GLY A N 18
ATOM 31900 C CA . GLY A 1 10 ? -7.198 -9.182 -8.177 1.00 0.00 7 GLY A CA 18
ATOM 31901 C C . GLY A 1 10 ? -7.768 -7.880 -7.630 1.00 0.00 7 GLY A C 18
ATOM 31902 O O . GLY A 1 10 ? -8.907 -7.764 -7.179 1.00 0.00 7 GLY A O 18
ATOM 31906 N N . LEU A 1 11 ? -6.844 -6.931 -7.591 1.00 0.00 8 LEU A N 18
ATOM 31907 C CA . LEU A 1 11 ? -7.015 -5.691 -6.842 1.00 0.00 8 LEU A CA 18
ATOM 31908 C C . LEU A 1 11 ? -6.566 -4.572 -7.766 1.00 0.00 8 LEU A C 18
ATOM 31909 O O . LEU A 1 11 ? -5.399 -4.523 -8.150 1.00 0.00 8 LEU A O 18
ATOM 31925 N N . LEU A 1 12 ? -7.472 -3.692 -8.163 1.00 0.00 9 LEU A N 18
ATOM 31926 C CA . LEU A 1 12 ? -7.085 -2.632 -9.087 1.00 0.00 9 LEU A CA 18
ATOM 31927 C C . LEU A 1 12 ? -7.354 -1.324 -8.354 1.00 0.00 9 LEU A C 18
ATOM 31928 O O . LEU A 1 12 ? -8.443 -1.073 -7.841 1.00 0.00 9 LEU A O 18
ATOM 31944 N N . LEU A 1 13 ? -6.332 -0.477 -8.350 1.00 0.00 10 LEU A N 18
ATOM 31945 C CA . LEU A 1 13 ? -6.447 0.812 -7.662 1.00 0.00 10 LEU A CA 18
ATOM 31946 C C . LEU A 1 13 ? -6.455 1.928 -8.711 1.00 0.00 10 LEU A C 18
ATOM 31947 O O . LEU A 1 13 ? -5.897 1.823 -9.804 1.00 0.00 10 LEU A O 18
ATOM 31963 N N . ILE A 1 14 ? -7.166 2.989 -8.359 1.00 0.00 11 ILE A N 18
ATOM 31964 C CA . ILE A 1 14 ? -7.484 4.068 -9.305 1.00 0.00 11 ILE A CA 18
ATOM 31965 C C . ILE A 1 14 ? -7.224 5.437 -8.670 1.00 0.00 11 ILE A C 18
ATOM 31966 O O . ILE A 1 14 ? -7.958 5.801 -7.750 1.00 0.00 11 ILE A O 18
ATOM 31982 N N . HIS A 1 15 ? -6.239 6.213 -9.099 1.00 0.00 12 HIS A N 18
ATOM 31983 C CA . HIS A 1 15 ? -6.201 7.598 -8.613 1.00 0.00 12 HIS A CA 18
ATOM 31984 C C . HIS A 1 15 ? -7.089 8.417 -9.579 1.00 0.00 12 HIS A C 18
ATOM 31985 O O . HIS A 1 15 ? -6.921 8.330 -10.797 1.00 0.00 12 HIS A O 18
ATOM 31999 N N . PRO A 1 16 ? -8.038 9.216 -9.071 1.00 0.00 13 PRO A N 18
ATOM 32000 C CA . PRO A 1 16 ? -9.058 9.857 -9.917 1.00 0.00 13 PRO A CA 18
ATOM 32001 C C . PRO A 1 16 ? -8.660 10.817 -11.043 1.00 0.00 13 PRO A C 18
ATOM 32002 O O . PRO A 1 16 ? -9.517 11.135 -11.869 1.00 0.00 13 PRO A O 18
ATOM 32013 N N . ALA A 1 17 ? -7.457 11.387 -11.029 1.00 0.00 14 ALA A N 18
ATOM 32014 C CA . ALA A 1 17 ? -7.216 12.579 -11.872 1.00 0.00 14 ALA A CA 18
ATOM 32015 C C . ALA A 1 17 ? -7.450 12.321 -13.361 1.00 0.00 14 ALA A C 18
ATOM 32016 O O . ALA A 1 17 ? -8.150 13.095 -14.017 1.00 0.00 14 ALA A O 18
ATOM 32023 N N . VAL A 1 18 ? -6.863 11.269 -13.911 1.00 0.00 15 VAL A N 18
ATOM 32024 C CA . VAL A 1 18 ? -6.900 11.078 -15.371 1.00 0.00 15 VAL A CA 18
ATOM 32025 C C . VAL A 1 18 ? -8.099 10.125 -15.636 1.00 0.00 15 VAL A C 18
ATOM 32026 O O . VAL A 1 18 ? -8.708 10.144 -16.707 1.00 0.00 15 VAL A O 18
ATOM 32039 N N . THR A 1 19 ? -8.426 9.280 -14.648 1.00 0.00 16 THR A N 18
ATOM 32040 C CA . THR A 1 19 ? -9.391 8.191 -14.810 1.00 0.00 16 THR A CA 18
ATOM 32041 C C . THR A 1 19 ? -10.858 8.617 -14.576 1.00 0.00 16 THR A C 18
ATOM 32042 O O . THR A 1 19 ? -11.749 7.788 -14.757 1.00 0.00 16 THR A O 18
ATOM 32053 N N . THR A 1 20 ? -11.161 9.887 -14.263 1.00 0.00 17 THR A N 18
ATOM 32054 C CA . THR A 1 20 ? -12.575 10.328 -14.298 1.00 0.00 17 THR A CA 18
ATOM 32055 C C . THR A 1 20 ? -13.072 10.555 -15.755 1.00 0.00 17 THR A C 18
ATOM 32056 O O . THR A 1 20 ? -14.260 10.778 -15.994 1.00 0.00 17 THR A O 18
ATOM 32067 N N . THR A 1 21 ? -12.184 10.333 -16.721 1.00 0.00 18 THR A N 18
ATOM 32068 C CA . THR A 1 21 ? -12.544 10.113 -18.130 1.00 0.00 18 THR A CA 18
ATOM 32069 C C . THR A 1 21 ? -12.267 8.617 -18.410 1.00 0.00 18 THR A C 18
ATOM 32070 O O . THR A 1 21 ? -11.165 8.290 -18.856 1.00 0.00 18 THR A O 18
ATOM 32081 N N . PRO A 1 22 ? -13.085 7.698 -17.868 1.00 0.00 19 PRO A N 18
ATOM 32082 C CA . PRO A 1 22 ? -12.684 6.313 -17.562 1.00 0.00 19 PRO A CA 18
ATOM 32083 C C . PRO A 1 22 ? -12.504 5.369 -18.767 1.00 0.00 19 PRO A C 18
ATOM 32084 O O . PRO A 1 22 ? -12.860 4.192 -18.713 1.00 0.00 19 PRO A O 18
ATOM 32095 N N . GLU A 1 23 ? -11.855 5.851 -19.819 1.00 0.00 20 GLU A N 18
ATOM 32096 C CA . GLU A 1 23 ? -11.300 4.946 -20.842 1.00 0.00 20 GLU A CA 18
ATOM 32097 C C . GLU A 1 23 ? -10.173 4.061 -20.283 1.00 0.00 20 GLU A C 18
ATOM 32098 O O . GLU A 1 23 ? -10.090 2.879 -20.618 1.00 0.00 20 GLU A O 18
ATOM 32110 N N . LEU A 1 24 ? -9.311 4.620 -19.430 1.00 0.00 21 LEU A N 18
ATOM 32111 C CA . LEU A 1 24 ? -8.274 3.816 -18.753 1.00 0.00 21 LEU A CA 18
ATOM 32112 C C . LEU A 1 24 ? -8.854 2.674 -17.893 1.00 0.00 21 LEU A C 18
ATOM 32113 O O . LEU A 1 24 ? -8.225 1.628 -17.733 1.00 0.00 21 LEU A O 18
ATOM 32129 N N . VAL A 1 25 ? -10.050 2.878 -17.342 1.00 0.00 22 VAL A N 18
ATOM 32130 C CA . VAL A 1 25 ? -10.738 1.822 -16.569 1.00 0.00 22 VAL A CA 18
ATOM 32131 C C . VAL A 1 25 ? -11.169 0.667 -17.483 1.00 0.00 22 VAL A C 18
ATOM 32132 O O . VAL A 1 25 ? -10.890 -0.493 -17.181 1.00 0.00 22 VAL A O 18
ATOM 32145 N N . GLU A 1 26 ? -11.804 0.953 -18.616 1.00 0.00 23 GLU A N 18
ATOM 32146 C CA . GLU A 1 26 ? -12.163 -0.125 -19.556 1.00 0.00 23 GLU A CA 18
ATOM 32147 C C . GLU A 1 26 ? -10.948 -0.876 -20.130 1.00 0.00 23 GLU A C 18
ATOM 32148 O O . GLU A 1 26 ? -11.030 -2.073 -20.396 1.00 0.00 23 GLU A O 18
ATOM 32160 N N . ASN A 1 27 ? -9.832 -0.183 -20.322 1.00 0.00 24 ASN A N 18
ATOM 32161 C CA . ASN A 1 27 ? -8.617 -0.811 -20.867 1.00 0.00 24 ASN A CA 18
ATOM 32162 C C . ASN A 1 27 ? -7.916 -1.730 -19.874 1.00 0.00 24 ASN A C 18
ATOM 32163 O O . ASN A 1 27 ? -7.552 -2.851 -20.219 1.00 0.00 24 ASN A O 18
ATOM 32174 N N . THR A 1 28 ? -7.704 -1.250 -18.646 1.00 0.00 25 THR A N 18
ATOM 32175 C CA . THR A 1 28 ? -7.071 -2.110 -17.626 1.00 0.00 25 THR A CA 18
ATOM 32176 C C . THR A 1 28 ? -7.941 -3.354 -17.352 1.00 0.00 25 THR A C 18
ATOM 32177 O O . THR A 1 28 ? -7.441 -4.485 -17.302 1.00 0.00 25 THR A O 18
ATOM 32188 N N . LYS A 1 29 ? -9.260 -3.153 -17.254 1.00 0.00 26 LYS A N 18
ATOM 32189 C CA . LYS A 1 29 ? -10.183 -4.279 -17.144 1.00 0.00 26 LYS A CA 18
ATOM 32190 C C . LYS A 1 29 ? -10.197 -5.145 -18.418 1.00 0.00 26 LYS A C 18
ATOM 32191 O O . LYS A 1 29 ? -10.363 -6.359 -18.309 1.00 0.00 26 LYS A O 18
ATOM 32210 N N . ALA A 1 30 ? -10.005 -4.578 -19.618 1.00 0.00 27 ALA A N 18
ATOM 32211 C CA . ALA A 1 30 ? -9.895 -5.425 -20.822 1.00 0.00 27 ALA A CA 18
ATOM 32212 C C . ALA A 1 30 ? -8.605 -6.261 -20.858 1.00 0.00 27 ALA A C 18
ATOM 32213 O O . ALA A 1 30 ? -8.627 -7.427 -21.251 1.00 0.00 27 ALA A O 18
ATOM 32220 N N . GLN A 1 31 ? -7.487 -5.673 -20.433 1.00 0.00 28 GLN A N 18
ATOM 32221 C CA . GLN A 1 31 ? -6.211 -6.391 -20.335 1.00 0.00 28 GLN A CA 18
ATOM 32222 C C . GLN A 1 31 ? -6.315 -7.657 -19.478 1.00 0.00 28 GLN A C 18
ATOM 32223 O O . GLN A 1 31 ? -5.989 -8.757 -19.931 1.00 0.00 28 GLN A O 18
ATOM 32237 N N . ALA A 1 32 ? -6.777 -7.501 -18.240 1.00 0.00 29 ALA A N 18
ATOM 32238 C CA . ALA A 1 32 ? -6.943 -8.664 -17.356 1.00 0.00 29 ALA A CA 18
ATOM 32239 C C . ALA A 1 32 ? -8.044 -9.623 -17.843 1.00 0.00 29 ALA A C 18
ATOM 32240 O O . ALA A 1 32 ? -7.894 -10.841 -17.761 1.00 0.00 29 ALA A O 18
ATOM 32247 N N . ALA A 1 33 ? -9.160 -9.076 -18.325 1.00 0.00 30 ALA A N 18
ATOM 32248 C CA . ALA A 1 33 ? -10.346 -9.907 -18.611 1.00 0.00 30 ALA A CA 18
ATOM 32249 C C . ALA A 1 33 ? -10.212 -10.824 -19.839 1.00 0.00 30 ALA A C 18
ATOM 32250 O O . ALA A 1 33 ? -10.653 -11.973 -19.789 1.00 0.00 30 ALA A O 18
ATOM 32257 N N . SER A 1 34 ? -9.579 -10.365 -20.922 1.00 0.00 31 SER A N 18
ATOM 32258 C CA . SER A 1 34 ? -9.240 -11.271 -22.036 1.00 0.00 31 SER A CA 18
ATOM 32259 C C . SER A 1 34 ? -8.353 -12.462 -21.628 1.00 0.00 31 SER A C 18
ATOM 32260 O O . SER A 1 34 ? -8.399 -13.511 -22.272 1.00 0.00 31 SER A O 18
ATOM 32268 N N . LYS A 1 35 ? -7.524 -12.306 -20.596 1.00 0.00 32 LYS A N 18
ATOM 32269 C CA . LYS A 1 35 ? -6.510 -13.316 -20.289 1.00 0.00 32 LYS A CA 18
ATOM 32270 C C . LYS A 1 35 ? -7.114 -14.412 -19.408 1.00 0.00 32 LYS A C 18
ATOM 32271 O O . LYS A 1 35 ? -7.856 -15.273 -19.881 1.00 0.00 32 LYS A O 18
ATOM 32290 N N . LYS A 1 36 ? -6.831 -14.344 -18.118 1.00 0.00 33 LYS A N 18
ATOM 32291 C CA . LYS A 1 36 ? -7.517 -15.214 -17.140 1.00 0.00 33 LYS A CA 18
ATOM 32292 C C . LYS A 1 36 ? -7.727 -14.575 -15.756 1.00 0.00 33 LYS A C 18
ATOM 32293 O O . LYS A 1 36 ? -7.794 -15.250 -14.729 1.00 0.00 33 LYS A O 18
ATOM 32312 N N . VAL A 1 37 ? -7.820 -13.256 -15.763 1.00 0.00 34 VAL A N 18
ATOM 32313 C CA . VAL A 1 37 ? -7.805 -12.469 -14.518 1.00 0.00 34 VAL A CA 18
ATOM 32314 C C . VAL A 1 37 ? -8.971 -11.464 -14.517 1.00 0.00 34 VAL A C 18
ATOM 32315 O O . VAL A 1 37 ? -8.958 -10.490 -15.268 1.00 0.00 34 VAL A O 18
ATOM 32328 N N . LYS A 1 38 ? -9.973 -11.662 -13.669 1.00 0.00 35 LYS A N 18
ATOM 32329 C CA . LYS A 1 38 ? -10.978 -10.598 -13.460 1.00 0.00 35 LYS A CA 18
ATOM 32330 C C . LYS A 1 38 ? -10.668 -9.870 -12.147 1.00 0.00 35 LYS A C 18
ATOM 32331 O O . LYS A 1 38 ? -10.322 -10.482 -11.134 1.00 0.00 35 LYS A O 18
ATOM 32350 N N . PHE A 1 39 ? -10.817 -8.549 -12.171 1.00 0.00 36 PHE A N 18
ATOM 32351 C CA . PHE A 1 39 ? -10.610 -7.746 -10.951 1.00 0.00 36 PHE A CA 18
ATOM 32352 C C . PHE A 1 39 ? -11.940 -7.652 -10.193 1.00 0.00 36 PHE A C 18
ATOM 32353 O O . PHE A 1 39 ? -13.016 -7.540 -10.780 1.00 0.00 36 PHE A O 18
ATOM 32370 N N . VAL A 1 40 ? -11.849 -7.752 -8.870 1.00 0.00 37 VAL A N 18
ATOM 32371 C CA . VAL A 1 40 ? -13.045 -7.976 -8.037 1.00 0.00 37 VAL A CA 18
ATOM 32372 C C . VAL A 1 40 ? -13.339 -6.805 -7.087 1.00 0.00 37 VAL A C 18
ATOM 32373 O O . VAL A 1 40 ? -14.504 -6.511 -6.816 1.00 0.00 37 VAL A O 18
ATOM 32386 N N . ASP A 1 41 ? -12.303 -6.127 -6.597 1.00 0.00 38 ASP A N 18
ATOM 32387 C CA . ASP A 1 41 ? -12.518 -4.908 -5.807 1.00 0.00 38 ASP A CA 18
ATOM 32388 C C . ASP A 1 41 ? -11.793 -3.747 -6.482 1.00 0.00 38 ASP A C 18
ATOM 32389 O O . ASP A 1 41 ? -10.970 -3.911 -7.387 1.00 0.00 38 ASP A O 18
ATOM 32398 N N . GLN A 1 42 ? -12.089 -2.554 -5.986 1.00 0.00 39 GLN A N 18
ATOM 32399 C CA . GLN A 1 42 ? -11.366 -1.359 -6.424 1.00 0.00 39 GLN A CA 18
ATOM 32400 C C . GLN A 1 42 ? -10.860 -0.692 -5.158 1.00 0.00 39 GLN A C 18
ATOM 32401 O O . GLN A 1 42 ? -11.501 -0.760 -4.110 1.00 0.00 39 GLN A O 18
ATOM 32415 N N . PHE A 1 43 ? -9.788 0.068 -5.295 1.00 0.00 40 PHE A N 18
ATOM 32416 C CA . PHE A 1 43 ? -9.312 0.896 -4.177 1.00 0.00 40 PHE A CA 18
ATOM 32417 C C . PHE A 1 43 ? -8.955 2.273 -4.744 1.00 0.00 40 PHE A C 18
ATOM 32418 O O . PHE A 1 43 ? -7.985 2.413 -5.487 1.00 0.00 40 PHE A O 18
ATOM 32435 N N . LEU A 1 44 ? -9.696 3.319 -4.380 1.00 0.00 41 LEU A N 18
ATOM 32436 C CA . LEU A 1 44 ? -9.330 4.662 -4.834 1.00 0.00 41 LEU A CA 18
ATOM 32437 C C . LEU A 1 44 ? -8.283 5.191 -3.850 1.00 0.00 41 LEU A C 18
ATOM 32438 O O . LEU A 1 44 ? -8.306 4.861 -2.663 1.00 0.00 41 LEU A O 18
ATOM 32454 N N . ILE A 1 45 ? -7.365 6.034 -4.312 1.00 0.00 42 ILE A N 18
ATOM 32455 C CA . ILE A 1 45 ? -6.305 6.525 -3.416 1.00 0.00 42 ILE A CA 18
ATOM 32456 C C . ILE A 1 45 ? -6.832 7.368 -2.236 1.00 0.00 42 ILE A C 18
ATOM 32457 O O . ILE A 1 45 ? -6.374 7.204 -1.102 1.00 0.00 42 ILE A O 18
ATOM 32473 N N . ASN A 1 46 ? -7.824 8.228 -2.471 1.00 0.00 43 ASN A N 18
ATOM 32474 C CA . ASN A 1 46 ? -8.387 9.029 -1.372 1.00 0.00 43 ASN A CA 18
ATOM 32475 C C . ASN A 1 46 ? -9.391 8.252 -0.500 1.00 0.00 43 ASN A C 18
ATOM 32476 O O . ASN A 1 46 ? -9.489 8.519 0.698 1.00 0.00 43 ASN A O 18
ATOM 32487 N N . LYS A 1 47 ? -10.121 7.279 -1.052 1.00 0.00 44 LYS A N 18
ATOM 32488 C CA . LYS A 1 47 ? -11.097 6.531 -0.248 1.00 0.00 44 LYS A CA 18
ATOM 32489 C C . LYS A 1 47 ? -10.463 5.393 0.564 1.00 0.00 44 LYS A C 18
ATOM 32490 O O . LYS A 1 47 ? -10.962 5.059 1.638 1.00 0.00 44 LYS A O 18
ATOM 32509 N N . LEU A 1 48 ? -9.371 4.791 0.091 1.00 0.00 45 LEU A N 18
ATOM 32510 C CA . LEU A 1 48 ? -8.665 3.782 0.903 1.00 0.00 45 LEU A CA 18
ATOM 32511 C C . LEU A 1 48 ? -7.938 4.415 2.095 1.00 0.00 45 LEU A C 18
ATOM 32512 O O . LEU A 1 48 ? -7.980 3.901 3.213 1.00 0.00 45 LEU A O 18
ATOM 32528 N N . ASN A 1 49 ? -7.325 5.570 1.858 1.00 0.00 46 ASN A N 18
ATOM 32529 C CA . ASN A 1 49 ? -6.688 6.317 2.952 1.00 0.00 46 ASN A CA 18
ATOM 32530 C C . ASN A 1 49 ? -7.697 7.009 3.902 1.00 0.00 46 ASN A C 18
ATOM 32531 O O . ASN A 1 49 ? -7.341 7.335 5.034 1.00 0.00 46 ASN A O 18
ATOM 32542 N N . ASP A 1 50 ? -8.951 7.211 3.483 1.00 0.00 47 ASP A N 18
ATOM 32543 C CA . ASP A 1 50 ? -9.974 7.768 4.384 1.00 0.00 47 ASP A CA 18
ATOM 32544 C C . ASP A 1 50 ? -10.779 6.667 5.097 1.00 0.00 47 ASP A C 18
ATOM 32545 O O . ASP A 1 50 ? -10.967 6.762 6.311 1.00 0.00 47 ASP A O 18
ATOM 32554 N N . GLY A 1 51 ? -11.255 5.628 4.400 1.00 0.00 48 GLY A N 18
ATOM 32555 C CA . GLY A 1 51 ? -11.919 4.513 5.097 1.00 0.00 48 GLY A CA 18
ATOM 32556 C C . GLY A 1 51 ? -13.258 4.028 4.518 1.00 0.00 48 GLY A C 18
ATOM 32557 O O . GLY A 1 51 ? -13.990 3.321 5.213 1.00 0.00 48 GLY A O 18
ATOM 32561 N N . SER A 1 52 ? -13.622 4.388 3.287 1.00 0.00 49 SER A N 18
ATOM 32562 C CA . SER A 1 52 ? -14.945 4.003 2.749 1.00 0.00 49 SER A CA 18
ATOM 32563 C C . SER A 1 52 ? -15.072 2.538 2.269 1.00 0.00 49 SER A C 18
ATOM 32564 O O . SER A 1 52 ? -16.176 2.074 1.985 1.00 0.00 49 SER A O 18
ATOM 32572 N N . ILE A 1 53 ? -13.962 1.811 2.171 1.00 0.00 50 ILE A N 18
ATOM 32573 C CA . ILE A 1 53 ? -13.947 0.496 1.510 1.00 0.00 50 ILE A CA 18
ATOM 32574 C C . ILE A 1 53 ? -13.630 -0.588 2.532 1.00 0.00 50 ILE A C 18
ATOM 32575 O O . ILE A 1 53 ? -12.595 -0.538 3.198 1.00 0.00 50 ILE A O 18
ATOM 32591 N N . THR A 1 54 ? -14.536 -1.551 2.682 1.00 0.00 51 THR A N 18
ATOM 32592 C CA . THR A 1 54 ? -14.375 -2.516 3.777 1.00 0.00 51 THR A CA 18
ATOM 32593 C C . THR A 1 54 ? -13.749 -3.807 3.242 1.00 0.00 51 THR A C 18
ATOM 32594 O O . THR A 1 54 ? -14.213 -4.456 2.305 1.00 0.00 51 THR A O 18
ATOM 32605 N N . LEU A 1 55 ? -12.595 -4.074 3.845 1.00 0.00 52 LEU A N 18
ATOM 32606 C CA . LEU A 1 55 ? -11.581 -4.945 3.251 1.00 0.00 52 LEU A CA 18
ATOM 32607 C C . LEU A 1 55 ? -11.300 -6.164 4.125 1.00 0.00 52 LEU A C 18
ATOM 32608 O O . LEU A 1 55 ? -10.860 -6.055 5.272 1.00 0.00 52 LEU A O 18
ATOM 32624 N N . GLU A 1 56 ? -11.523 -7.329 3.538 1.00 0.00 53 GLU A N 18
ATOM 32625 C CA . GLU A 1 56 ? -11.044 -8.569 4.162 1.00 0.00 53 GLU A CA 18
ATOM 32626 C C . GLU A 1 56 ? -9.721 -8.992 3.506 1.00 0.00 53 GLU A C 18
ATOM 32627 O O . GLU A 1 56 ? -9.270 -8.432 2.504 1.00 0.00 53 GLU A O 18
ATOM 32639 N N . ASN A 1 57 ? -9.074 -9.973 4.120 1.00 0.00 54 ASN A N 18
ATOM 32640 C CA . ASN A 1 57 ? -7.688 -10.313 3.757 1.00 0.00 54 ASN A CA 18
ATOM 32641 C C . ASN A 1 57 ? -7.690 -11.670 3.054 1.00 0.00 54 ASN A C 18
ATOM 32642 O O . ASN A 1 57 ? -7.481 -12.706 3.690 1.00 0.00 54 ASN A O 18
ATOM 32653 N N . ALA A 1 58 ? -7.865 -11.682 1.731 1.00 0.00 55 ALA A N 18
ATOM 32654 C CA . ALA A 1 58 ? -7.661 -12.939 0.999 1.00 0.00 55 ALA A CA 18
ATOM 32655 C C . ALA A 1 58 ? -7.034 -12.783 -0.394 1.00 0.00 55 ALA A C 18
ATOM 32656 O O . ALA A 1 58 ? -5.839 -12.501 -0.502 1.00 0.00 55 ALA A O 18
ATOM 32663 N N . LYS A 1 59 ? -7.746 -13.213 -1.435 1.00 0.00 56 LYS A N 18
ATOM 32664 C CA . LYS A 1 59 ? -7.087 -13.586 -2.696 1.00 0.00 56 LYS A CA 18
ATOM 32665 C C . LYS A 1 59 ? -7.160 -12.501 -3.758 1.00 0.00 56 LYS A C 18
ATOM 32666 O O . LYS A 1 59 ? -7.584 -12.751 -4.887 1.00 0.00 56 LYS A O 18
ATOM 32685 N N . TYR A 1 60 ? -6.665 -11.315 -3.433 1.00 0.00 57 TYR A N 18
ATOM 32686 C CA . TYR A 1 60 ? -6.510 -10.301 -4.489 1.00 0.00 57 TYR A CA 18
ATOM 32687 C C . TYR A 1 60 ? -5.050 -9.944 -4.849 1.00 0.00 57 TYR A C 18
ATOM 32688 O O . TYR A 1 60 ? -4.862 -8.917 -5.507 1.00 0.00 57 TYR A O 18
ATOM 32706 N N . GLU A 1 61 ? -3.996 -10.649 -4.408 1.00 0.00 58 GLU A N 18
ATOM 32707 C CA . GLU A 1 61 ? -2.636 -10.091 -4.629 1.00 0.00 58 GLU A CA 18
ATOM 32708 C C . GLU A 1 61 ? -2.132 -10.310 -6.079 1.00 0.00 58 GLU A C 18
ATOM 32709 O O . GLU A 1 61 ? -0.933 -10.402 -6.328 1.00 0.00 58 GLU A O 18
ATOM 32721 N N . THR A 1 62 ? -3.017 -10.008 -7.029 1.00 0.00 59 THR A N 18
ATOM 32722 C CA . THR A 1 62 ? -2.563 -9.543 -8.354 1.00 0.00 59 THR A CA 18
ATOM 32723 C C . THR A 1 62 ? -3.060 -8.094 -8.358 1.00 0.00 59 THR A C 18
ATOM 32724 O O . THR A 1 62 ? -4.243 -7.800 -8.195 1.00 0.00 59 THR A O 18
ATOM 32735 N N . VAL A 1 63 ? -2.074 -7.220 -8.257 1.00 0.00 60 VAL A N 18
ATOM 32736 C CA . VAL A 1 63 ? -2.296 -5.873 -7.717 1.00 0.00 60 VAL A CA 18
ATOM 32737 C C . VAL A 1 63 ? -1.950 -4.858 -8.821 1.00 0.00 60 VAL A C 18
ATOM 32738 O O . VAL A 1 63 ? -0.797 -4.751 -9.230 1.00 0.00 60 VAL A O 18
ATOM 32751 N N . HIS A 1 64 ? -2.940 -4.171 -9.363 1.00 0.00 61 HIS A N 18
ATOM 32752 C CA . HIS A 1 64 ? -2.729 -3.269 -10.502 1.00 0.00 61 HIS A CA 18
ATOM 32753 C C . HIS A 1 64 ? -3.021 -1.815 -10.064 1.00 0.00 61 HIS A C 18
ATOM 32754 O O . HIS A 1 64 ? -4.179 -1.460 -9.884 1.00 0.00 61 HIS A O 18
ATOM 32768 N N . TYR A 1 65 ? -2.021 -0.952 -9.856 1.00 0.00 62 TYR A N 18
ATOM 32769 C CA . TYR A 1 65 ? -2.338 0.459 -9.519 1.00 0.00 62 TYR A CA 18
ATOM 32770 C C . TYR A 1 65 ? -2.326 1.310 -10.804 1.00 0.00 62 TYR A C 18
ATOM 32771 O O . TYR A 1 65 ? -1.485 1.103 -11.682 1.00 0.00 62 TYR A O 18
ATOM 32789 N N . LEU A 1 66 ? -3.241 2.272 -10.921 1.00 0.00 63 LEU A N 18
ATOM 32790 C CA . LEU A 1 66 ? -3.418 2.981 -12.185 1.00 0.00 63 LEU A CA 18
ATOM 32791 C C . LEU A 1 66 ? -3.257 4.493 -11.952 1.00 0.00 63 LEU A C 18
ATOM 32792 O O . LEU A 1 66 ? -4.271 5.177 -11.800 1.00 0.00 63 LEU A O 18
ATOM 32808 N N . THR A 1 67 ? -2.042 5.052 -11.871 1.00 0.00 64 THR A N 18
ATOM 32809 C CA . THR A 1 67 ? -1.946 6.459 -11.431 1.00 0.00 64 THR A CA 18
ATOM 32810 C C . THR A 1 67 ? -0.994 7.267 -12.336 1.00 0.00 64 THR A C 18
ATOM 32811 O O . THR A 1 67 ? 0.160 7.489 -11.964 1.00 0.00 64 THR A O 18
ATOM 32822 N N . PRO A 1 68 ? -1.426 7.763 -13.506 1.00 0.00 65 PRO A N 18
ATOM 32823 C CA . PRO A 1 68 ? -0.627 8.712 -14.291 1.00 0.00 65 PRO A CA 18
ATOM 32824 C C . PRO A 1 68 ? -0.774 10.132 -13.720 1.00 0.00 65 PRO A C 18
ATOM 32825 O O . PRO A 1 68 ? -1.794 10.790 -13.931 1.00 0.00 65 PRO A O 18
ATOM 32836 N N . GLU A 1 69 ? 0.242 10.628 -13.020 1.00 0.00 66 GLU A N 18
ATOM 32837 C CA . GLU A 1 69 ? 0.247 12.053 -12.634 1.00 0.00 66 GLU A CA 18
ATOM 32838 C C . GLU A 1 69 ? 1.446 12.842 -13.183 1.00 0.00 66 GLU A C 18
ATOM 32839 O O . GLU A 1 69 ? 1.309 14.030 -13.475 1.00 0.00 66 GLU A O 18
ATOM 32851 N N . ALA A 1 70 ? 2.601 12.207 -13.379 1.00 0.00 67 ALA A N 18
ATOM 32852 C CA . ALA A 1 70 ? 3.697 12.879 -14.097 1.00 0.00 67 ALA A CA 18
ATOM 32853 C C . ALA A 1 70 ? 4.615 11.861 -14.786 1.00 0.00 67 ALA A C 18
ATOM 32854 O O . ALA A 1 70 ? 4.429 10.648 -14.699 1.00 0.00 67 ALA A O 18
ATOM 32861 N N . GLN A 1 71 ? 5.652 12.375 -15.445 1.00 0.00 68 GLN A N 18
ATOM 32862 C CA . GLN A 1 71 ? 6.721 11.502 -15.964 1.00 0.00 68 GLN A CA 18
ATOM 32863 C C . GLN A 1 71 ? 7.656 10.991 -14.854 1.00 0.00 68 GLN A C 18
ATOM 32864 O O . GLN A 1 71 ? 8.179 9.881 -14.959 1.00 0.00 68 GLN A O 18
ATOM 32878 N N . THR A 1 72 ? 7.915 11.798 -13.822 1.00 0.00 69 THR A N 18
ATOM 32879 C CA . THR A 1 72 ? 8.960 11.453 -12.842 1.00 0.00 69 THR A CA 18
ATOM 32880 C C . THR A 1 72 ? 8.419 10.392 -11.864 1.00 0.00 69 THR A C 18
ATOM 32881 O O . THR A 1 72 ? 8.307 9.226 -12.243 1.00 0.00 69 THR A O 18
ATOM 32892 N N . ASP A 1 73 ? 8.066 10.751 -10.631 1.00 0.00 70 ASP A N 18
ATOM 32893 C CA . ASP A 1 73 ? 7.348 9.807 -9.762 1.00 0.00 70 ASP A CA 18
ATOM 32894 C C . ASP A 1 73 ? 6.178 10.515 -9.062 1.00 0.00 70 ASP A C 18
ATOM 32895 O O . ASP A 1 73 ? 5.972 11.723 -9.189 1.00 0.00 70 ASP A O 18
ATOM 32904 N N . ILE A 1 74 ? 5.434 9.744 -8.270 1.00 0.00 71 ILE A N 18
ATOM 32905 C CA . ILE A 1 74 ? 4.418 10.319 -7.369 1.00 0.00 71 ILE A CA 18
ATOM 32906 C C . ILE A 1 74 ? 4.915 10.201 -5.914 1.00 0.00 71 ILE A C 18
ATOM 32907 O O . ILE A 1 74 ? 6.103 9.988 -5.665 1.00 0.00 71 ILE A O 18
ATOM 32923 N N . LYS A 1 75 ? 3.993 10.230 -4.952 1.00 0.00 72 LYS A N 18
ATOM 32924 C CA . LYS A 1 75 ? 4.327 9.785 -3.589 1.00 0.00 72 LYS A CA 18
ATOM 32925 C C . LYS A 1 75 ? 3.313 8.701 -3.205 1.00 0.00 72 LYS A C 18
ATOM 32926 O O . LYS A 1 75 ? 2.115 8.819 -3.475 1.00 0.00 72 LYS A O 18
ATOM 32945 N N . PHE A 1 76 ? 3.789 7.653 -2.542 1.00 0.00 73 PHE A N 18
ATOM 32946 C CA . PHE A 1 76 ? 2.866 6.671 -1.940 1.00 0.00 73 PHE A CA 18
ATOM 32947 C C . PHE A 1 76 ? 3.302 6.450 -0.492 1.00 0.00 73 PHE A C 18
ATOM 32948 O O . PHE A 1 76 ? 4.504 6.418 -0.219 1.00 0.00 73 PHE A O 18
ATOM 32965 N N . PRO A 1 77 ? 2.393 6.149 0.443 1.00 0.00 74 PRO A N 18
ATOM 32966 C CA . PRO A 1 77 ? 2.820 5.808 1.797 1.00 0.00 74 PRO A CA 18
ATOM 32967 C C . PRO A 1 77 ? 3.235 4.336 1.871 1.00 0.00 74 PRO A C 18
ATOM 32968 O O . PRO A 1 77 ? 2.699 3.481 1.164 1.00 0.00 74 PRO A O 18
ATOM 32979 N N . LYS A 1 78 ? 4.175 4.036 2.756 1.00 0.00 75 LYS A N 18
ATOM 32980 C CA . LYS A 1 78 ? 4.523 2.629 3.026 1.00 0.00 75 LYS A CA 18
ATOM 32981 C C . LYS A 1 78 ? 3.350 1.812 3.610 1.00 0.00 75 LYS A C 18
ATOM 32982 O O . LYS A 1 78 ? 3.213 0.618 3.340 1.00 0.00 75 LYS A O 18
ATOM 33001 N N . LYS A 1 79 ? 2.512 2.453 4.428 1.00 0.00 76 LYS A N 18
ATOM 33002 C CA . LYS A 1 79 ? 1.379 1.760 5.064 1.00 0.00 76 LYS A CA 18
ATOM 33003 C C . LYS A 1 79 ? 0.391 1.142 4.064 1.00 0.00 76 LYS A C 18
ATOM 33004 O O . LYS A 1 79 ? -0.117 0.048 4.310 1.00 0.00 76 LYS A O 18
ATOM 33023 N N . LEU A 1 80 ? 0.135 1.792 2.926 1.00 0.00 77 LEU A N 18
ATOM 33024 C CA . LEU A 1 80 ? -0.834 1.219 1.963 1.00 0.00 77 LEU A CA 18
ATOM 33025 C C . LEU A 1 80 ? -0.205 0.047 1.176 1.00 0.00 77 LEU A C 18
ATOM 33026 O O . LEU A 1 80 ? -0.898 -0.921 0.857 1.00 0.00 77 LEU A O 18
ATOM 33042 N N . ILE A 1 81 ? 1.110 0.064 0.946 1.00 0.00 78 ILE A N 18
ATOM 33043 C CA . ILE A 1 81 ? 1.816 -1.114 0.441 1.00 0.00 78 ILE A CA 18
ATOM 33044 C C . ILE A 1 81 ? 1.690 -2.304 1.432 1.00 0.00 78 ILE A C 18
ATOM 33045 O O . ILE A 1 81 ? 1.492 -3.441 1.000 1.00 0.00 78 ILE A O 18
ATOM 33061 N N . SER A 1 82 ? 1.776 -2.071 2.751 1.00 0.00 79 SER A N 18
ATOM 33062 C CA . SER A 1 82 ? 1.601 -3.167 3.724 1.00 0.00 79 SER A CA 18
ATOM 33063 C C . SER A 1 82 ? 0.151 -3.675 3.836 1.00 0.00 79 SER A C 18
ATOM 33064 O O . SER A 1 82 ? -0.067 -4.860 4.089 1.00 0.00 79 SER A O 18
ATOM 33072 N N . VAL A 1 83 ? -0.840 -2.806 3.623 1.00 0.00 80 VAL A N 18
ATOM 33073 C CA . VAL A 1 83 ? -2.246 -3.249 3.521 1.00 0.00 80 VAL A CA 18
ATOM 33074 C C . VAL A 1 83 ? -2.423 -4.240 2.360 1.00 0.00 80 VAL A C 18
ATOM 33075 O O . VAL A 1 83 ? -3.075 -5.274 2.504 1.00 0.00 80 VAL A O 18
ATOM 33088 N N . LEU A 1 84 ? -1.854 -3.911 1.205 1.00 0.00 81 LEU A N 18
ATOM 33089 C CA . LEU A 1 84 ? -2.024 -4.751 0.013 1.00 0.00 81 LEU A CA 18
ATOM 33090 C C . LEU A 1 84 ? -1.280 -6.095 0.119 1.00 0.00 81 LEU A C 18
ATOM 33091 O O . LEU A 1 84 ? -1.810 -7.124 -0.301 1.00 0.00 81 LEU A O 18
ATOM 33107 N N . ALA A 1 85 ? -0.089 -6.116 0.719 1.00 0.00 82 ALA A N 18
ATOM 33108 C CA . ALA A 1 85 ? 0.559 -7.388 1.082 1.00 0.00 82 ALA A CA 18
ATOM 33109 C C . ALA A 1 85 ? -0.208 -8.203 2.138 1.00 0.00 82 ALA A C 18
ATOM 33110 O O . ALA A 1 85 ? -0.086 -9.428 2.185 1.00 0.00 82 ALA A O 18
ATOM 33117 N N . ASP A 1 86 ? -0.950 -7.539 3.025 1.00 0.00 83 ASP A N 18
ATOM 33118 C CA . ASP A 1 86 ? -1.641 -8.260 4.114 1.00 0.00 83 ASP A CA 18
ATOM 33119 C C . ASP A 1 86 ? -2.883 -9.069 3.691 1.00 0.00 83 ASP A C 18
ATOM 33120 O O . ASP A 1 86 ? -3.415 -9.862 4.469 1.00 0.00 83 ASP A O 18
ATOM 33129 N N . SER A 1 87 ? -3.331 -8.890 2.459 1.00 0.00 84 SER A N 18
ATOM 33130 C CA . SER A 1 87 ? -4.416 -9.712 1.907 1.00 0.00 84 SER A CA 18
ATOM 33131 C C . SER A 1 87 ? -3.983 -11.174 1.691 1.00 0.00 84 SER A C 18
ATOM 33132 O O . SER A 1 87 ? -4.675 -12.101 2.109 1.00 0.00 84 SER A O 18
ATOM 33140 N N . LEU A 1 88 ? -2.851 -11.381 1.022 1.00 0.00 85 LEU A N 18
ATOM 33141 C CA . LEU A 1 88 ? -2.420 -12.740 0.651 1.00 0.00 85 LEU A CA 18
ATOM 33142 C C . LEU A 1 88 ? -1.375 -13.223 1.679 1.00 0.00 85 LEU A C 18
ATOM 33143 O O . LEU A 1 88 ? -1.502 -13.010 2.885 1.00 0.00 85 LEU A O 18
ATOM 33159 N N . LYS A 1 89 ? -0.367 -13.923 1.180 1.00 0.00 86 LYS A N 18
ATOM 33160 C CA . LYS A 1 89 ? 0.612 -14.642 2.004 1.00 0.00 86 LYS A CA 18
ATOM 33161 C C . LYS A 1 89 ? 1.958 -14.146 1.405 1.00 0.00 86 LYS A C 18
ATOM 33162 O O . LYS A 1 89 ? 2.040 -12.964 1.060 1.00 0.00 86 LYS A O 18
ATOM 33181 N N . PRO A 1 90 ? 3.023 -14.924 1.197 1.00 0.00 87 PRO A N 18
ATOM 33182 C CA . PRO A 1 90 ? 4.186 -14.447 0.439 1.00 0.00 87 PRO A CA 18
ATOM 33183 C C . PRO A 1 90 ? 3.917 -14.241 -1.063 1.00 0.00 87 PRO A C 18
ATOM 33184 O O . PRO A 1 90 ? 4.254 -13.181 -1.584 1.00 0.00 87 PRO A O 18
ATOM 33195 N N . ASN A 1 91 ? 3.342 -15.209 -1.782 1.00 0.00 88 ASN A N 18
ATOM 33196 C CA . ASN A 1 91 ? 3.297 -15.117 -3.266 1.00 0.00 88 ASN A CA 18
ATOM 33197 C C . ASN A 1 91 ? 2.192 -14.188 -3.812 1.00 0.00 88 ASN A C 18
ATOM 33198 O O . ASN A 1 91 ? 1.441 -14.543 -4.723 1.00 0.00 88 ASN A O 18
ATOM 33209 N N . GLY A 1 92 ? 2.160 -12.951 -3.328 1.00 0.00 89 GLY A N 18
ATOM 33210 C CA . GLY A 1 92 ? 1.445 -11.874 -4.021 1.00 0.00 89 GLY A CA 18
ATOM 33211 C C . GLY A 1 92 ? 2.391 -11.128 -4.962 1.00 0.00 89 GLY A C 18
ATOM 33212 O O . GLY A 1 92 ? 3.610 -11.282 -4.889 1.00 0.00 89 GLY A O 18
ATOM 33216 N N . SER A 1 93 ? 1.839 -10.341 -5.881 1.00 0.00 90 SER A N 18
ATOM 33217 C CA . SER A 1 93 ? 2.678 -9.687 -6.881 1.00 0.00 90 SER A CA 18
ATOM 33218 C C . SER A 1 93 ? 1.989 -8.346 -7.165 1.00 0.00 90 SER A C 18
ATOM 33219 O O . SER A 1 93 ? 0.807 -8.107 -6.911 1.00 0.00 90 SER A O 18
ATOM 33227 N N . LEU A 1 94 ? 2.808 -7.470 -7.691 1.00 0.00 91 LEU A N 18
ATOM 33228 C CA . LEU A 1 94 ? 2.531 -6.040 -7.706 1.00 0.00 91 LEU A CA 18
ATOM 33229 C C . LEU A 1 94 ? 2.719 -5.618 -9.164 1.00 0.00 91 LEU A C 18
ATOM 33230 O O . LEU A 1 94 ? 3.794 -5.879 -9.700 1.00 0.00 91 LEU A O 18
ATOM 33246 N N . ILE A 1 95 ? 1.787 -4.910 -9.799 1.00 0.00 92 ILE A N 18
ATOM 33247 C CA . ILE A 1 95 ? 2.071 -4.337 -11.126 1.00 0.00 92 ILE A CA 18
ATOM 33248 C C . ILE A 1 95 ? 1.960 -2.834 -11.026 1.00 0.00 92 ILE A C 18
ATOM 33249 O O . ILE A 1 95 ? 0.891 -2.247 -11.204 1.00 0.00 92 ILE A O 18
ATOM 33265 N N . GLY A 1 96 ? 3.063 -2.247 -10.604 1.00 0.00 93 GLY A N 18
ATOM 33266 C CA . GLY A 1 96 ? 2.942 -0.885 -10.092 1.00 0.00 93 GLY A CA 18
ATOM 33267 C C . GLY A 1 96 ? 4.043 0.141 -10.341 1.00 0.00 93 GLY A C 18
ATOM 33268 O O . GLY A 1 96 ? 3.943 0.948 -11.264 1.00 0.00 93 GLY A O 18
ATOM 33272 N N . LEU A 1 97 ? 5.041 0.204 -9.463 1.00 0.00 94 LEU A N 18
ATOM 33273 C CA . LEU A 1 97 ? 5.608 1.523 -9.134 1.00 0.00 94 LEU A CA 18
ATOM 33274 C C . LEU A 1 97 ? 7.084 1.590 -9.598 1.00 0.00 94 LEU A C 18
ATOM 33275 O O . LEU A 1 97 ? 7.663 0.610 -10.070 1.00 0.00 94 LEU A O 18
ATOM 33291 N N . SER A 1 98 ? 7.658 2.793 -9.556 1.00 0.00 95 SER A N 18
ATOM 33292 C CA . SER A 1 98 ? 8.856 3.103 -10.373 1.00 0.00 95 SER A CA 18
ATOM 33293 C C . SER A 1 98 ? 10.148 3.239 -9.526 1.00 0.00 95 SER A C 18
ATOM 33294 O O . SER A 1 98 ? 10.320 2.510 -8.546 1.00 0.00 95 SER A O 18
ATOM 33302 N N . ASP A 1 99 ? 11.104 4.084 -9.931 1.00 0.00 96 ASP A N 18
ATOM 33303 C CA . ASP A 1 99 ? 12.481 4.004 -9.399 1.00 0.00 96 ASP A CA 18
ATOM 33304 C C . ASP A 1 99 ? 12.673 4.291 -7.903 1.00 0.00 96 ASP A C 18
ATOM 33305 O O . ASP A 1 99 ? 13.388 3.540 -7.241 1.00 0.00 96 ASP A O 18
ATOM 33314 N N . ILE A 1 100 ? 12.064 5.338 -7.339 1.00 0.00 97 ILE A N 18
ATOM 33315 C CA . ILE A 1 100 ? 12.104 5.504 -5.856 1.00 0.00 97 ILE A CA 18
ATOM 33316 C C . ILE A 1 100 ? 11.481 4.280 -5.149 1.00 0.00 97 ILE A C 18
ATOM 33317 O O . ILE A 1 100 ? 11.842 3.840 -4.042 1.00 0.00 97 ILE A O 18
ATOM 33333 N N . TYR A 1 101 ? 10.514 3.699 -5.843 1.00 0.00 98 TYR A N 18
ATOM 33334 C CA . TYR A 1 101 ? 9.766 2.614 -5.252 1.00 0.00 98 TYR A CA 18
ATOM 33335 C C . TYR A 1 101 ? 10.577 1.292 -5.262 1.00 0.00 98 TYR A C 18
ATOM 33336 O O . TYR A 1 101 ? 10.137 0.288 -4.712 1.00 0.00 98 TYR A O 18
ATOM 33354 N N . LYS A 1 102 ? 11.786 1.293 -5.843 1.00 0.00 99 LYS A N 18
ATOM 33355 C CA . LYS A 1 102 ? 12.712 0.154 -5.728 1.00 0.00 99 LYS A CA 18
ATOM 33356 C C . LYS A 1 102 ? 13.222 -0.026 -4.292 1.00 0.00 99 LYS A C 18
ATOM 33357 O O . LYS A 1 102 ? 13.157 -1.127 -3.742 1.00 0.00 99 LYS A O 18
ATOM 33376 N N . VAL A 1 103 ? 13.695 1.051 -3.667 1.00 0.00 100 VAL A N 18
ATOM 33377 C CA . VAL A 1 103 ? 13.997 1.011 -2.223 1.00 0.00 100 VAL A CA 18
ATOM 33378 C C . VAL A 1 103 ? 12.722 0.731 -1.398 1.00 0.00 100 VAL A C 18
ATOM 33379 O O . VAL A 1 103 ? 12.778 0.034 -0.381 1.00 0.00 100 VAL A O 18
ATOM 33392 N N . ASP A 1 104 ? 11.567 1.234 -1.843 1.00 0.00 101 ASP A N 18
ATOM 33393 C CA . ASP A 1 104 ? 10.297 0.864 -1.194 1.00 0.00 101 ASP A CA 18
ATOM 33394 C C . ASP A 1 104 ? 10.006 -0.645 -1.272 1.00 0.00 101 ASP A C 18
ATOM 33395 O O . ASP A 1 104 ? 9.660 -1.258 -0.265 1.00 0.00 101 ASP A O 18
ATOM 33404 N N . ALA A 1 105 ? 10.142 -1.244 -2.455 1.00 0.00 102 ALA A N 18
ATOM 33405 C CA . ALA A 1 105 ? 9.954 -2.692 -2.613 1.00 0.00 102 ALA A CA 18
ATOM 33406 C C . ALA A 1 105 ? 10.915 -3.495 -1.728 1.00 0.00 102 ALA A C 18
ATOM 33407 O O . ALA A 1 105 ? 10.528 -4.500 -1.136 1.00 0.00 102 ALA A O 18
ATOM 33414 N N . LEU A 1 106 ? 12.164 -3.043 -1.607 1.00 0.00 103 LEU A N 18
ATOM 33415 C CA . LEU A 1 106 ? 13.135 -3.719 -0.730 1.00 0.00 103 LEU A CA 18
ATOM 33416 C C . LEU A 1 106 ? 12.669 -3.775 0.731 1.00 0.00 103 LEU A C 18
ATOM 33417 O O . LEU A 1 106 ? 12.728 -4.815 1.388 1.00 0.00 103 LEU A O 18
ATOM 33433 N N . ILE A 1 107 ? 12.262 -2.617 1.236 1.00 0.00 104 ILE A N 18
ATOM 33434 C CA . ILE A 1 107 ? 12.033 -2.455 2.680 1.00 0.00 104 ILE A CA 18
ATOM 33435 C C . ILE A 1 107 ? 10.682 -3.008 3.148 1.00 0.00 104 ILE A C 18
ATOM 33436 O O . ILE A 1 107 ? 10.566 -3.583 4.232 1.00 0.00 104 ILE A O 18
ATOM 33452 N N . ASN A 1 108 ? 9.674 -2.891 2.292 1.00 0.00 105 ASN A N 18
ATOM 33453 C CA . ASN A 1 108 ? 8.372 -3.497 2.530 1.00 0.00 105 ASN A CA 18
ATOM 33454 C C . ASN A 1 108 ? 8.372 -5.024 2.389 1.00 0.00 105 ASN A C 18
ATOM 33455 O O . ASN A 1 108 ? 7.434 -5.665 2.866 1.00 0.00 105 ASN A O 18
ATOM 33466 N N . GLY A 1 109 ? 9.383 -5.631 1.762 1.00 0.00 106 GLY A N 18
ATOM 33467 C CA . GLY A 1 109 ? 9.406 -7.100 1.688 1.00 0.00 106 GLY A CA 18
ATOM 33468 C C . GLY A 1 109 ? 9.000 -7.623 0.309 1.00 0.00 106 GLY A C 18
ATOM 33469 O O . GLY A 1 109 ? 8.498 -8.739 0.182 1.00 0.00 106 GLY A O 18
ATOM 33473 N N . PHE A 1 110 ? 9.263 -6.832 -0.721 1.00 0.00 107 PHE A N 18
ATOM 33474 C CA . PHE A 1 110 ? 9.021 -7.277 -2.098 1.00 0.00 107 PHE A CA 18
ATOM 33475 C C . PHE A 1 110 ? 10.383 -7.556 -2.719 1.00 0.00 107 PHE A C 18
ATOM 33476 O O . PHE A 1 110 ? 11.413 -7.020 -2.299 1.00 0.00 107 PHE A O 18
ATOM 33493 N N . GLU A 1 111 ? 10.381 -8.346 -3.783 1.00 0.00 108 GLU A N 18
ATOM 33494 C CA . GLU A 1 111 ? 11.556 -8.361 -4.651 1.00 0.00 108 GLU A CA 18
ATOM 33495 C C . GLU A 1 111 ? 11.080 -7.946 -6.034 1.00 0.00 108 GLU A C 18
ATOM 33496 O O . GLU A 1 111 ? 9.940 -8.163 -6.440 1.00 0.00 108 GLU A O 18
ATOM 33508 N N . ILE A 1 112 ? 12.023 -7.395 -6.769 1.00 0.00 109 ILE A N 18
ATOM 33509 C CA . ILE A 1 112 ? 11.692 -6.700 -8.012 1.00 0.00 109 ILE A CA 18
ATOM 33510 C C . ILE A 1 112 ? 12.230 -7.469 -9.216 1.00 0.00 109 ILE A C 18
ATOM 33511 O O . ILE A 1 112 ? 13.218 -8.203 -9.170 1.00 0.00 109 ILE A O 18
ATOM 33527 N N . ILE A 1 113 ? 11.517 -7.256 -10.308 1.00 0.00 110 ILE A N 18
ATOM 33528 C CA . ILE A 1 113 ? 11.888 -7.878 -11.586 1.00 0.00 110 ILE A CA 18
ATOM 33529 C C . ILE A 1 113 ? 11.349 -6.993 -12.705 1.00 0.00 110 ILE A C 18
ATOM 33530 O O . ILE A 1 113 ? 10.144 -6.743 -12.816 1.00 0.00 110 ILE A O 18
ATOM 33546 N N . ASN A 1 114 ? 12.287 -6.536 -13.527 1.00 0.00 111 ASN A N 18
ATOM 33547 C CA . ASN A 1 114 ? 11.950 -5.608 -14.612 1.00 0.00 111 ASN A CA 18
ATOM 33548 C C . ASN A 1 114 ? 12.027 -6.323 -15.961 1.00 0.00 111 ASN A C 18
ATOM 33549 O O . ASN A 1 114 ? 13.079 -6.530 -16.566 1.00 0.00 111 ASN A O 18
ATOM 33560 N N . GLU A 1 115 ? 10.834 -6.675 -16.395 1.00 0.00 112 GLU A N 18
ATOM 33561 C CA . GLU A 1 115 ? 10.606 -7.182 -17.757 1.00 0.00 112 GLU A CA 18
ATOM 33562 C C . GLU A 1 115 ? 9.541 -6.266 -18.399 1.00 0.00 112 GLU A C 18
ATOM 33563 O O . GLU A 1 115 ? 9.091 -5.317 -17.751 1.00 0.00 112 GLU A O 18
ATOM 33575 N N . PRO A 1 116 ? 9.082 -6.486 -19.644 1.00 0.00 113 PRO A N 18
ATOM 33576 C CA . PRO A 1 116 ? 8.121 -5.560 -20.274 1.00 0.00 113 PRO A CA 18
ATOM 33577 C C . PRO A 1 116 ? 6.788 -5.255 -19.561 1.00 0.00 113 PRO A C 18
ATOM 33578 O O . PRO A 1 116 ? 6.095 -4.299 -19.909 1.00 0.00 113 PRO A O 18
ATOM 33589 N N . ASP A 1 117 ? 6.481 -6.011 -18.521 1.00 0.00 114 ASP A N 18
ATOM 33590 C CA . ASP A 1 117 ? 5.532 -5.563 -17.496 1.00 0.00 114 ASP A CA 18
ATOM 33591 C C . ASP A 1 117 ? 6.315 -5.541 -16.174 1.00 0.00 114 ASP A C 18
ATOM 33592 O O . ASP A 1 117 ? 6.752 -6.582 -15.683 1.00 0.00 114 ASP A O 18
ATOM 33601 N N . TYR A 1 118 ? 6.561 -4.351 -15.627 1.00 0.00 115 TYR A N 18
ATOM 33602 C CA . TYR A 1 118 ? 7.516 -4.234 -14.514 1.00 0.00 115 TYR A CA 18
ATOM 33603 C C . TYR A 1 118 ? 6.797 -4.290 -13.171 1.00 0.00 115 TYR A C 18
ATOM 33604 O O . TYR A 1 118 ? 5.918 -3.461 -12.910 1.00 0.00 115 TYR A O 18
ATOM 33622 N N . CYS A 1 119 ? 7.078 -5.340 -12.385 1.00 0.00 116 CYS A N 18
ATOM 33623 C CA . CYS A 1 119 ? 6.570 -5.401 -11.008 1.00 0.00 116 CYS A CA 18
ATOM 33624 C C . CYS A 1 119 ? 7.504 -6.115 -10.020 1.00 0.00 116 CYS A C 18
ATOM 33625 O O . CYS A 1 119 ? 8.710 -6.284 -10.203 1.00 0.00 116 CYS A O 18
ATOM 33633 N N . TRP A 1 120 ? 6.846 -6.445 -8.909 1.00 0.00 117 TRP A N 18
ATOM 33634 C CA . TRP A 1 120 ? 7.480 -6.857 -7.656 1.00 0.00 117 TRP A CA 18
ATOM 33635 C C . TRP A 1 120 ? 6.662 -8.038 -7.125 1.00 0.00 117 TRP A C 18
ATOM 33636 O O . TRP A 1 120 ? 5.444 -7.921 -7.003 1.00 0.00 117 TRP A O 18
ATOM 33657 N N . ILE A 1 121 ? 7.271 -9.148 -6.751 1.00 0.00 118 ILE A N 18
ATOM 33658 C CA . ILE A 1 121 ? 6.537 -10.153 -5.961 1.00 0.00 118 ILE A CA 18
ATOM 33659 C C . ILE A 1 121 ? 7.234 -10.322 -4.599 1.00 0.00 118 ILE A C 18
ATOM 33660 O O . ILE A 1 121 ? 8.458 -10.307 -4.473 1.00 0.00 118 ILE A O 18
ATOM 33676 N N . LYS A 1 122 ? 6.404 -10.554 -3.590 1.00 0.00 119 LYS A N 18
ATOM 33677 C CA . LYS A 1 122 ? 6.868 -10.728 -2.206 1.00 0.00 119 LYS A CA 18
ATOM 33678 C C . LYS A 1 122 ? 7.404 -12.153 -2.014 1.00 0.00 119 LYS A C 18
ATOM 33679 O O . LYS A 1 122 ? 6.669 -13.140 -2.028 1.00 0.00 119 LYS A O 18
ATOM 33698 N N . MET A 1 123 ? 8.715 -12.256 -1.840 1.00 0.00 120 MET A N 18
ATOM 33699 C CA . MET A 1 123 ? 9.312 -13.540 -1.438 1.00 0.00 120 MET A CA 18
ATOM 33700 C C . MET A 1 123 ? 9.749 -13.432 0.025 1.00 0.00 120 MET A C 18
ATOM 33701 O O . MET A 1 123 ? 10.721 -12.751 0.356 1.00 0.00 120 MET A O 18
ATOM 33715 N N . TYR A 1 7 ? -9.589 -19.426 -12.584 1.00 0.00 4 TYR A N 19
ATOM 33716 C CA . TYR A 1 7 ? -9.924 -18.044 -12.955 1.00 0.00 4 TYR A CA 19
ATOM 33717 C C . TYR A 1 7 ? -9.515 -17.158 -11.778 1.00 0.00 4 TYR A C 19
ATOM 33718 O O . TYR A 1 7 ? -9.956 -17.358 -10.646 1.00 0.00 4 TYR A O 19
ATOM 33736 N N . LYS A 1 8 ? -8.616 -16.219 -12.028 1.00 0.00 5 LYS A N 19
ATOM 33737 C CA . LYS A 1 8 ? -7.933 -15.538 -10.936 1.00 0.00 5 LYS A CA 19
ATOM 33738 C C . LYS A 1 8 ? -8.703 -14.294 -10.488 1.00 0.00 5 LYS A C 19
ATOM 33739 O O . LYS A 1 8 ? -9.246 -13.538 -11.294 1.00 0.00 5 LYS A O 19
ATOM 33758 N N . THR A 1 9 ? -8.703 -14.071 -9.178 1.00 0.00 6 THR A N 19
ATOM 33759 C CA . THR A 1 9 ? -9.257 -12.825 -8.627 1.00 0.00 6 THR A CA 19
ATOM 33760 C C . THR A 1 9 ? -8.071 -11.877 -8.405 1.00 0.00 6 THR A C 19
ATOM 33761 O O . THR A 1 9 ? -7.001 -12.315 -7.976 1.00 0.00 6 THR A O 19
ATOM 33772 N N . GLY A 1 10 ? -8.228 -10.579 -8.675 1.00 0.00 7 GLY A N 19
ATOM 33773 C CA . GLY A 1 10 ? -7.151 -9.642 -8.307 1.00 0.00 7 GLY A CA 19
ATOM 33774 C C . GLY A 1 10 ? -7.596 -8.362 -7.613 1.00 0.00 7 GLY A C 19
ATOM 33775 O O . GLY A 1 10 ? -8.657 -8.272 -6.993 1.00 0.00 7 GLY A O 19
ATOM 33779 N N . LEU A 1 11 ? -6.703 -7.377 -7.703 1.00 0.00 8 LEU A N 19
ATOM 33780 C CA . LEU A 1 11 ? -6.894 -6.101 -7.014 1.00 0.00 8 LEU A CA 19
ATOM 33781 C C . LEU A 1 11 ? -6.576 -4.970 -7.986 1.00 0.00 8 LEU A C 19
ATOM 33782 O O . LEU A 1 11 ? -5.581 -5.020 -8.709 1.00 0.00 8 LEU A O 19
ATOM 33798 N N . LEU A 1 12 ? -7.369 -3.904 -7.955 1.00 0.00 9 LEU A N 19
ATOM 33799 C CA . LEU A 1 12 ? -6.984 -2.668 -8.604 1.00 0.00 9 LEU A CA 19
ATOM 33800 C C . LEU A 1 12 ? -7.037 -1.549 -7.553 1.00 0.00 9 LEU A C 19
ATOM 33801 O O . LEU A 1 12 ? -7.940 -1.452 -6.722 1.00 0.00 9 LEU A O 19
ATOM 33817 N N . LEU A 1 13 ? -6.023 -0.704 -7.638 1.00 0.00 10 LEU A N 19
ATOM 33818 C CA . LEU A 1 13 ? -5.887 0.462 -6.756 1.00 0.00 10 LEU A CA 19
ATOM 33819 C C . LEU A 1 13 ? -5.724 1.716 -7.612 1.00 0.00 10 LEU A C 19
ATOM 33820 O O . LEU A 1 13 ? -4.859 1.799 -8.479 1.00 0.00 10 LEU A O 19
ATOM 33836 N N . ILE A 1 14 ? -6.648 2.652 -7.442 1.00 0.00 11 ILE A N 19
ATOM 33837 C CA . ILE A 1 14 ? -6.870 3.685 -8.466 1.00 0.00 11 ILE A CA 19
ATOM 33838 C C . ILE A 1 14 ? -6.852 5.086 -7.855 1.00 0.00 11 ILE A C 19
ATOM 33839 O O . ILE A 1 14 ? -7.441 5.349 -6.807 1.00 0.00 11 ILE A O 19
ATOM 33855 N N . HIS A 1 15 ? -6.233 6.006 -8.585 1.00 0.00 12 HIS A N 19
ATOM 33856 C CA . HIS A 1 15 ? -6.382 7.429 -8.272 1.00 0.00 12 HIS A CA 19
ATOM 33857 C C . HIS A 1 15 ? -7.287 8.055 -9.355 1.00 0.00 12 HIS A C 19
ATOM 33858 O O . HIS A 1 15 ? -7.028 7.861 -10.546 1.00 0.00 12 HIS A O 19
ATOM 33872 N N . PRO A 1 16 ? -8.339 8.804 -9.001 1.00 0.00 13 PRO A N 19
ATOM 33873 C CA . PRO A 1 16 ? -9.347 9.246 -9.982 1.00 0.00 13 PRO A CA 19
ATOM 33874 C C . PRO A 1 16 ? -8.927 10.116 -11.174 1.00 0.00 13 PRO A C 19
ATOM 33875 O O . PRO A 1 16 ? -9.724 10.281 -12.101 1.00 0.00 13 PRO A O 19
ATOM 33886 N N . ALA A 1 17 ? -7.743 10.725 -11.151 1.00 0.00 14 ALA A N 19
ATOM 33887 C CA . ALA A 1 17 ? -7.426 11.776 -12.140 1.00 0.00 14 ALA A CA 19
ATOM 33888 C C . ALA A 1 17 ? -7.539 11.267 -13.584 1.00 0.00 14 ALA A C 19
ATOM 33889 O O . ALA A 1 17 ? -8.171 11.916 -14.418 1.00 0.00 14 ALA A O 19
ATOM 33896 N N . VAL A 1 18 ? -6.916 10.137 -13.904 1.00 0.00 15 VAL A N 19
ATOM 33897 C CA . VAL A 1 18 ? -6.826 9.700 -15.308 1.00 0.00 15 VAL A CA 19
ATOM 33898 C C . VAL A 1 18 ? -8.127 8.934 -15.640 1.00 0.00 15 VAL A C 19
ATOM 33899 O O . VAL A 1 18 ? -8.614 8.980 -16.769 1.00 0.00 15 VAL A O 19
ATOM 33912 N N . THR A 1 19 ? -8.675 8.213 -14.658 1.00 0.00 16 THR A N 19
ATOM 33913 C CA . THR A 1 19 ? -9.787 7.287 -14.901 1.00 0.00 16 THR A CA 19
ATOM 33914 C C . THR A 1 19 ? -11.183 7.948 -14.867 1.00 0.00 16 THR A C 19
ATOM 33915 O O . THR A 1 19 ? -12.171 7.272 -15.164 1.00 0.00 16 THR A O 19
ATOM 33926 N N . THR A 1 20 ? -11.298 9.261 -14.630 1.00 0.00 17 THR A N 19
ATOM 33927 C CA . THR A 1 20 ? -12.565 9.961 -14.940 1.00 0.00 17 THR A CA 19
ATOM 33928 C C . THR A 1 20 ? -12.719 10.216 -16.465 1.00 0.00 17 THR A C 19
ATOM 33929 O O . THR A 1 20 ? -13.798 10.563 -16.943 1.00 0.00 17 THR A O 19
ATOM 33940 N N . THR A 1 21 ? -11.661 9.940 -17.224 1.00 0.00 18 THR A N 19
ATOM 33941 C CA . THR A 1 21 ? -11.716 9.811 -18.687 1.00 0.00 18 THR A CA 19
ATOM 33942 C C . THR A 1 21 ? -11.454 8.316 -18.993 1.00 0.00 18 THR A C 19
ATOM 33943 O O . THR A 1 21 ? -10.302 7.951 -19.232 1.00 0.00 18 THR A O 19
ATOM 33954 N N . PRO A 1 22 ? -12.416 7.430 -18.690 1.00 0.00 19 PRO A N 19
ATOM 33955 C CA . PRO A 1 22 ? -12.172 6.000 -18.406 1.00 0.00 19 PRO A CA 19
ATOM 33956 C C . PRO A 1 22 ? -11.711 5.122 -19.594 1.00 0.00 19 PRO A C 19
ATOM 33957 O O . PRO A 1 22 ? -12.265 4.050 -19.842 1.00 0.00 19 PRO A O 19
ATOM 33968 N N . GLU A 1 23 ? -10.651 5.518 -20.294 1.00 0.00 20 GLU A N 19
ATOM 33969 C CA . GLU A 1 23 ? -9.959 4.601 -21.211 1.00 0.00 20 GLU A CA 19
ATOM 33970 C C . GLU A 1 23 ? -9.112 3.553 -20.473 1.00 0.00 20 GLU A C 19
ATOM 33971 O O . GLU A 1 23 ? -9.171 2.366 -20.789 1.00 0.00 20 GLU A O 19
ATOM 33983 N N . LEU A 1 24 ? -8.294 4.000 -19.515 1.00 0.00 21 LEU A N 19
ATOM 33984 C CA . LEU A 1 24 ? -7.391 3.088 -18.792 1.00 0.00 21 LEU A CA 19
ATOM 33985 C C . LEU A 1 24 ? -8.154 2.030 -17.976 1.00 0.00 21 LEU A C 19
ATOM 33986 O O . LEU A 1 24 ? -7.664 0.916 -17.788 1.00 0.00 21 LEU A O 19
ATOM 34002 N N . VAL A 1 25 ? -9.352 2.371 -17.498 1.00 0.00 22 VAL A N 19
ATOM 34003 C CA . VAL A 1 25 ? -10.183 1.379 -16.784 1.00 0.00 22 VAL A CA 19
ATOM 34004 C C . VAL A 1 25 ? -10.680 0.280 -17.740 1.00 0.00 22 VAL A C 19
ATOM 34005 O O . VAL A 1 25 ? -10.563 -0.907 -17.436 1.00 0.00 22 VAL A O 19
ATOM 34018 N N . GLU A 1 26 ? -11.176 0.647 -18.918 1.00 0.00 23 GLU A N 19
ATOM 34019 C CA . GLU A 1 26 ? -11.591 -0.343 -19.910 1.00 0.00 23 GLU A CA 19
ATOM 34020 C C . GLU A 1 26 ? -10.446 -1.236 -20.416 1.00 0.00 23 GLU A C 19
ATOM 34021 O O . GLU A 1 26 ? -10.655 -2.414 -20.698 1.00 0.00 23 GLU A O 19
ATOM 34033 N N . ASN A 1 27 ? -9.246 -0.679 -20.534 1.00 0.00 24 ASN A N 19
ATOM 34034 C CA . ASN A 1 27 ? -8.082 -1.440 -21.009 1.00 0.00 24 ASN A CA 19
ATOM 34035 C C . ASN A 1 27 ? -7.574 -2.460 -19.994 1.00 0.00 24 ASN A C 19
ATOM 34036 O O . ASN A 1 27 ? -7.329 -3.613 -20.341 1.00 0.00 24 ASN A O 19
ATOM 34047 N N . THR A 1 28 ? -7.400 -2.037 -18.740 1.00 0.00 25 THR A N 19
ATOM 34048 C CA . THR A 1 28 ? -6.979 -2.993 -17.696 1.00 0.00 25 THR A CA 19
ATOM 34049 C C . THR A 1 28 ? -8.017 -4.118 -17.534 1.00 0.00 25 THR A C 19
ATOM 34050 O O . THR A 1 28 ? -7.658 -5.296 -17.435 1.00 0.00 25 THR A O 19
ATOM 34061 N N . LYS A 1 29 ? -9.306 -3.771 -17.575 1.00 0.00 26 LYS A N 19
ATOM 34062 C CA . LYS A 1 29 ? -10.351 -4.793 -17.578 1.00 0.00 26 LYS A CA 19
ATOM 34063 C C . LYS A 1 29 ? -10.358 -5.613 -18.881 1.00 0.00 26 LYS A C 19
ATOM 34064 O O . LYS A 1 29 ? -10.674 -6.800 -18.833 1.00 0.00 26 LYS A O 19
ATOM 34083 N N . ALA A 1 30 ? -10.014 -5.032 -20.039 1.00 0.00 27 ALA A N 19
ATOM 34084 C CA . ALA A 1 30 ? -9.940 -5.837 -21.275 1.00 0.00 27 ALA A CA 19
ATOM 34085 C C . ALA A 1 30 ? -8.775 -6.840 -21.294 1.00 0.00 27 ALA A C 19
ATOM 34086 O O . ALA A 1 30 ? -8.946 -7.992 -21.695 1.00 0.00 27 ALA A O 19
ATOM 34093 N N . GLN A 1 31 ? -7.597 -6.404 -20.851 1.00 0.00 28 GLN A N 19
ATOM 34094 C CA . GLN A 1 31 ? -6.443 -7.304 -20.694 1.00 0.00 28 GLN A CA 19
ATOM 34095 C C . GLN A 1 31 ? -6.773 -8.505 -19.804 1.00 0.00 28 GLN A C 19
ATOM 34096 O O . GLN A 1 31 ? -6.609 -9.656 -20.213 1.00 0.00 28 GLN A O 19
ATOM 34110 N N . ALA A 1 32 ? -7.248 -8.229 -18.587 1.00 0.00 29 ALA A N 19
ATOM 34111 C CA . ALA A 1 32 ? -7.673 -9.317 -17.691 1.00 0.00 29 ALA A CA 19
ATOM 34112 C C . ALA A 1 32 ? -8.770 -10.191 -18.324 1.00 0.00 29 ALA A C 19
ATOM 34113 O O . ALA A 1 32 ? -8.701 -11.418 -18.268 1.00 0.00 29 ALA A O 19
ATOM 34120 N N . ALA A 1 33 ? -9.788 -9.562 -18.914 1.00 0.00 30 ALA A N 19
ATOM 34121 C CA . ALA A 1 33 ? -10.986 -10.302 -19.355 1.00 0.00 30 ALA A CA 19
ATOM 34122 C C . ALA A 1 33 ? -10.678 -11.335 -20.446 1.00 0.00 30 ALA A C 19
ATOM 34123 O O . ALA A 1 33 ? -11.109 -12.484 -20.343 1.00 0.00 30 ALA A O 19
ATOM 34130 N N . SER A 1 34 ? -9.974 -10.943 -21.510 1.00 0.00 31 SER A N 19
ATOM 34131 C CA . SER A 1 34 ? -9.829 -11.833 -22.674 1.00 0.00 31 SER A CA 19
ATOM 34132 C C . SER A 1 34 ? -8.936 -13.056 -22.377 1.00 0.00 31 SER A C 19
ATOM 34133 O O . SER A 1 34 ? -9.049 -14.086 -23.045 1.00 0.00 31 SER A O 19
ATOM 34141 N N . LYS A 1 35 ? -8.097 -12.974 -21.346 1.00 0.00 32 LYS A N 19
ATOM 34142 C CA . LYS A 1 35 ? -7.368 -14.143 -20.852 1.00 0.00 32 LYS A CA 19
ATOM 34143 C C . LYS A 1 35 ? -8.244 -14.905 -19.850 1.00 0.00 32 LYS A C 19
ATOM 34144 O O . LYS A 1 35 ? -9.147 -15.652 -20.228 1.00 0.00 32 LYS A O 19
ATOM 34163 N N . LYS A 1 36 ? -7.942 -14.737 -18.574 1.00 0.00 33 LYS A N 19
ATOM 34164 C CA . LYS A 1 36 ? -8.553 -15.573 -17.524 1.00 0.00 33 LYS A CA 19
ATOM 34165 C C . LYS A 1 36 ? -8.545 -14.938 -16.123 1.00 0.00 33 LYS A C 19
ATOM 34166 O O . LYS A 1 36 ? -8.994 -15.543 -15.149 1.00 0.00 33 LYS A O 19
ATOM 34185 N N . VAL A 1 37 ? -8.091 -13.699 -16.032 1.00 0.00 34 VAL A N 19
ATOM 34186 C CA . VAL A 1 37 ? -8.222 -12.917 -14.791 1.00 0.00 34 VAL A CA 19
ATOM 34187 C C . VAL A 1 37 ? -9.421 -11.958 -14.855 1.00 0.00 34 VAL A C 19
ATOM 34188 O O . VAL A 1 37 ? -9.722 -11.371 -15.891 1.00 0.00 34 VAL A O 19
ATOM 34201 N N . LYS A 1 38 ? -9.998 -11.671 -13.695 1.00 0.00 35 LYS A N 19
ATOM 34202 C CA . LYS A 1 38 ? -10.856 -10.483 -13.561 1.00 0.00 35 LYS A CA 19
ATOM 34203 C C . LYS A 1 38 ? -10.336 -9.719 -12.348 1.00 0.00 35 LYS A C 19
ATOM 34204 O O . LYS A 1 38 ? -10.111 -10.285 -11.277 1.00 0.00 35 LYS A O 19
ATOM 34223 N N . PHE A 1 39 ? -10.214 -8.410 -12.509 1.00 0.00 36 PHE A N 19
ATOM 34224 C CA . PHE A 1 39 ? -10.002 -7.559 -11.326 1.00 0.00 36 PHE A CA 19
ATOM 34225 C C . PHE A 1 39 ? -11.379 -7.169 -10.801 1.00 0.00 36 PHE A C 19
ATOM 34226 O O . PHE A 1 39 ? -12.310 -6.900 -11.563 1.00 0.00 36 PHE A O 19
ATOM 34243 N N . VAL A 1 40 ? -11.512 -7.173 -9.480 1.00 0.00 37 VAL A N 19
ATOM 34244 C CA . VAL A 1 40 ? -12.865 -7.180 -8.894 1.00 0.00 37 VAL A CA 19
ATOM 34245 C C . VAL A 1 40 ? -12.993 -6.356 -7.604 1.00 0.00 37 VAL A C 19
ATOM 34246 O O . VAL A 1 40 ? -14.098 -6.052 -7.152 1.00 0.00 37 VAL A O 19
ATOM 34259 N N . ASP A 1 41 ? -11.859 -6.003 -7.017 1.00 0.00 38 ASP A N 19
ATOM 34260 C CA . ASP A 1 41 ? -11.851 -5.348 -5.703 1.00 0.00 38 ASP A CA 19
ATOM 34261 C C . ASP A 1 41 ? -11.145 -4.000 -5.858 1.00 0.00 38 ASP A C 19
ATOM 34262 O O . ASP A 1 41 ? -10.011 -3.920 -6.331 1.00 0.00 38 ASP A O 19
ATOM 34271 N N . GLN A 1 42 ? -11.863 -2.926 -5.549 1.00 0.00 39 GLN A N 19
ATOM 34272 C CA . GLN A 1 42 ? -11.439 -1.588 -6.000 1.00 0.00 39 GLN A CA 19
ATOM 34273 C C . GLN A 1 42 ? -11.085 -0.756 -4.781 1.00 0.00 39 GLN A C 19
ATOM 34274 O O . GLN A 1 42 ? -11.877 -0.623 -3.848 1.00 0.00 39 GLN A O 19
ATOM 34288 N N . PHE A 1 43 ? -9.871 -0.220 -4.780 1.00 0.00 40 PHE A N 19
ATOM 34289 C CA . PHE A 1 43 ? -9.420 0.519 -3.590 1.00 0.00 40 PHE A CA 19
ATOM 34290 C C . PHE A 1 43 ? -8.863 1.875 -4.036 1.00 0.00 40 PHE A C 19
ATOM 34291 O O . PHE A 1 43 ? -7.753 1.992 -4.553 1.00 0.00 40 PHE A O 19
ATOM 34308 N N . LEU A 1 44 ? -9.678 2.908 -3.844 1.00 0.00 41 LEU A N 19
ATOM 34309 C CA . LEU A 1 44 ? -9.332 4.253 -4.336 1.00 0.00 41 LEU A CA 19
ATOM 34310 C C . LEU A 1 44 ? -8.453 4.954 -3.298 1.00 0.00 41 LEU A C 19
ATOM 34311 O O . LEU A 1 44 ? -8.560 4.713 -2.097 1.00 0.00 41 LEU A O 19
ATOM 34327 N N . ILE A 1 45 ? -7.569 5.824 -3.770 1.00 0.00 42 ILE A N 19
ATOM 34328 C CA . ILE A 1 45 ? -6.556 6.429 -2.888 1.00 0.00 42 ILE A CA 19
ATOM 34329 C C . ILE A 1 45 ? -7.116 7.312 -1.753 1.00 0.00 42 ILE A C 19
ATOM 34330 O O . ILE A 1 45 ? -6.646 7.221 -0.618 1.00 0.00 42 ILE A O 19
ATOM 34346 N N . ASN A 1 46 ? -8.145 8.117 -2.011 1.00 0.00 43 ASN A N 19
ATOM 34347 C CA . ASN A 1 46 ? -8.723 8.939 -0.934 1.00 0.00 43 ASN A CA 19
ATOM 34348 C C . ASN A 1 46 ? -9.712 8.154 -0.050 1.00 0.00 43 ASN A C 19
ATOM 34349 O O . ASN A 1 46 ? -9.809 8.421 1.148 1.00 0.00 43 ASN A O 19
ATOM 34360 N N . LYS A 1 47 ? -10.408 7.158 -0.599 1.00 0.00 44 LYS A N 19
ATOM 34361 C CA . LYS A 1 47 ? -11.319 6.339 0.212 1.00 0.00 44 LYS A CA 19
ATOM 34362 C C . LYS A 1 47 ? -10.576 5.309 1.074 1.00 0.00 44 LYS A C 19
ATOM 34363 O O . LYS A 1 47 ? -11.048 4.971 2.161 1.00 0.00 44 LYS A O 19
ATOM 34382 N N . LEU A 1 48 ? -9.424 4.804 0.626 1.00 0.00 45 LEU A N 19
ATOM 34383 C CA . LEU A 1 48 ? -8.662 3.855 1.453 1.00 0.00 45 LEU A CA 19
ATOM 34384 C C . LEU A 1 48 ? -8.007 4.535 2.670 1.00 0.00 45 LEU A C 19
ATOM 34385 O O . LEU A 1 48 ? -8.001 3.985 3.771 1.00 0.00 45 LEU A O 19
ATOM 34401 N N . ASN A 1 49 ? -7.468 5.738 2.470 1.00 0.00 46 ASN A N 19
ATOM 34402 C CA . ASN A 1 49 ? -6.815 6.469 3.568 1.00 0.00 46 ASN A CA 19
ATOM 34403 C C . ASN A 1 49 ? -7.817 7.165 4.507 1.00 0.00 46 ASN A C 19
ATOM 34404 O O . ASN A 1 49 ? -7.506 7.449 5.666 1.00 0.00 46 ASN A O 19
ATOM 34415 N N . ASP A 1 50 ? -9.033 7.393 4.021 1.00 0.00 47 ASP A N 19
ATOM 34416 C CA . ASP A 1 50 ? -10.128 7.850 4.888 1.00 0.00 47 ASP A CA 19
ATOM 34417 C C . ASP A 1 50 ? -10.748 6.684 5.682 1.00 0.00 47 ASP A C 19
ATOM 34418 O O . ASP A 1 50 ? -11.205 6.891 6.807 1.00 0.00 47 ASP A O 19
ATOM 34427 N N . GLY A 1 51 ? -10.748 5.464 5.139 1.00 0.00 48 GLY A N 19
ATOM 34428 C CA . GLY A 1 51 ? -11.143 4.293 5.937 1.00 0.00 48 GLY A CA 19
ATOM 34429 C C . GLY A 1 51 ? -12.476 3.639 5.547 1.00 0.00 48 GLY A C 19
ATOM 34430 O O . GLY A 1 51 ? -13.023 2.859 6.327 1.00 0.00 48 GLY A O 19
ATOM 34434 N N . SER A 1 52 ? -13.020 3.949 4.372 1.00 0.00 49 SER A N 19
ATOM 34435 C CA . SER A 1 52 ? -14.338 3.417 3.992 1.00 0.00 49 SER A CA 19
ATOM 34436 C C . SER A 1 52 ? -14.320 1.955 3.504 1.00 0.00 49 SER A C 19
ATOM 34437 O O . SER A 1 52 ? -15.290 1.228 3.721 1.00 0.00 49 SER A O 19
ATOM 34445 N N . ILE A 1 53 ? -13.260 1.528 2.818 1.00 0.00 50 ILE A N 19
ATOM 34446 C CA . ILE A 1 53 ? -13.297 0.241 2.100 1.00 0.00 50 ILE A CA 19
ATOM 34447 C C . ILE A 1 53 ? -12.289 -0.714 2.739 1.00 0.00 50 ILE A C 19
ATOM 34448 O O . ILE A 1 53 ? -11.083 -0.469 2.752 1.00 0.00 50 ILE A O 19
ATOM 34464 N N . THR A 1 54 ? -12.804 -1.834 3.223 1.00 0.00 51 THR A N 19
ATOM 34465 C CA . THR A 1 54 ? -11.929 -2.998 3.423 1.00 0.00 51 THR A CA 19
ATOM 34466 C C . THR A 1 54 ? -12.650 -4.219 2.832 1.00 0.00 51 THR A C 19
ATOM 34467 O O . THR A 1 54 ? -13.878 -4.257 2.737 1.00 0.00 51 THR A O 19
ATOM 34478 N N . LEU A 1 55 ? -11.887 -5.262 2.512 1.00 0.00 52 LEU A N 19
ATOM 34479 C CA . LEU A 1 55 ? -12.485 -6.547 2.121 1.00 0.00 52 LEU A CA 19
ATOM 34480 C C . LEU A 1 55 ? -11.790 -7.674 2.921 1.00 0.00 52 LEU A C 19
ATOM 34481 O O . LEU A 1 55 ? -11.510 -7.515 4.110 1.00 0.00 52 LEU A O 19
ATOM 34497 N N . GLU A 1 56 ? -11.486 -8.805 2.283 1.00 0.00 53 GLU A N 19
ATOM 34498 C CA . GLU A 1 56 ? -10.772 -9.899 2.960 1.00 0.00 53 GLU A CA 19
ATOM 34499 C C . GLU A 1 56 ? -9.274 -9.846 2.607 1.00 0.00 53 GLU A C 19
ATOM 34500 O O . GLU A 1 56 ? -8.805 -8.969 1.880 1.00 0.00 53 GLU A O 19
ATOM 34512 N N . ASN A 1 57 ? -8.509 -10.773 3.180 1.00 0.00 54 ASN A N 19
ATOM 34513 C CA . ASN A 1 57 ? -7.039 -10.694 3.110 1.00 0.00 54 ASN A CA 19
ATOM 34514 C C . ASN A 1 57 ? -6.448 -11.933 2.415 1.00 0.00 54 ASN A C 19
ATOM 34515 O O . ASN A 1 57 ? -5.796 -12.757 3.060 1.00 0.00 54 ASN A O 19
ATOM 34526 N N . ALA A 1 58 ? -6.693 -12.109 1.112 1.00 0.00 55 ALA A N 19
ATOM 34527 C CA . ALA A 1 58 ? -6.322 -13.397 0.481 1.00 0.00 55 ALA A CA 19
ATOM 34528 C C . ALA A 1 58 ? -6.163 -13.457 -1.057 1.00 0.00 55 ALA A C 19
ATOM 34529 O O . ALA A 1 58 ? -5.051 -13.679 -1.539 1.00 0.00 55 ALA A O 19
ATOM 34536 N N . LYS A 1 59 ? -7.263 -13.512 -1.812 1.00 0.00 56 LYS A N 19
ATOM 34537 C CA . LYS A 1 59 ? -7.215 -14.059 -3.195 1.00 0.00 56 LYS A CA 19
ATOM 34538 C C . LYS A 1 59 ? -6.760 -13.107 -4.303 1.00 0.00 56 LYS A C 19
ATOM 34539 O O . LYS A 1 59 ? -6.862 -13.416 -5.491 1.00 0.00 56 LYS A O 19
ATOM 34558 N N . TYR A 1 60 ? -6.301 -11.937 -3.921 1.00 0.00 57 TYR A N 19
ATOM 34559 C CA . TYR A 1 60 ? -6.087 -10.849 -4.886 1.00 0.00 57 TYR A CA 19
ATOM 34560 C C . TYR A 1 60 ? -4.670 -10.849 -5.496 1.00 0.00 57 TYR A C 19
ATOM 34561 O O . TYR A 1 60 ? -4.179 -9.769 -5.828 1.00 0.00 57 TYR A O 19
ATOM 34579 N N . GLU A 1 61 ? -3.938 -11.973 -5.480 1.00 0.00 58 GLU A N 19
ATOM 34580 C CA . GLU A 1 61 ? -2.481 -11.973 -5.791 1.00 0.00 58 GLU A CA 19
ATOM 34581 C C . GLU A 1 61 ? -2.074 -11.508 -7.217 1.00 0.00 58 GLU A C 19
ATOM 34582 O O . GLU A 1 61 ? -0.974 -11.788 -7.694 1.00 0.00 58 GLU A O 19
ATOM 34594 N N . THR A 1 62 ? -2.906 -10.671 -7.825 1.00 0.00 59 THR A N 19
ATOM 34595 C CA . THR A 1 62 ? -2.497 -9.859 -8.980 1.00 0.00 59 THR A CA 19
ATOM 34596 C C . THR A 1 62 ? -2.988 -8.448 -8.702 1.00 0.00 59 THR A C 19
ATOM 34597 O O . THR A 1 62 ? -4.181 -8.186 -8.560 1.00 0.00 59 THR A O 19
ATOM 34608 N N . VAL A 1 63 ? -2.028 -7.554 -8.551 1.00 0.00 60 VAL A N 19
ATOM 34609 C CA . VAL A 1 63 ? -2.324 -6.228 -8.019 1.00 0.00 60 VAL A CA 19
ATOM 34610 C C . VAL A 1 63 ? -1.990 -5.248 -9.148 1.00 0.00 60 VAL A C 19
ATOM 34611 O O . VAL A 1 63 ? -0.942 -5.339 -9.787 1.00 0.00 60 VAL A O 19
ATOM 34624 N N . HIS A 1 64 ? -2.886 -4.298 -9.385 1.00 0.00 61 HIS A N 19
ATOM 34625 C CA . HIS A 1 64 ? -2.619 -3.235 -10.360 1.00 0.00 61 HIS A CA 19
ATOM 34626 C C . HIS A 1 64 ? -2.746 -1.890 -9.629 1.00 0.00 61 HIS A C 19
ATOM 34627 O O . HIS A 1 64 ? -3.738 -1.685 -8.931 1.00 0.00 61 HIS A O 19
ATOM 34641 N N . TYR A 1 65 ? -1.823 -0.934 -9.812 1.00 0.00 62 TYR A N 19
ATOM 34642 C CA . TYR A 1 65 ? -2.144 0.449 -9.421 1.00 0.00 62 TYR A CA 19
ATOM 34643 C C . TYR A 1 65 ? -2.276 1.246 -10.725 1.00 0.00 62 TYR A C 19
ATOM 34644 O O . TYR A 1 65 ? -1.488 1.099 -11.663 1.00 0.00 62 TYR A O 19
ATOM 34662 N N . LEU A 1 66 ? -3.233 2.164 -10.732 1.00 0.00 63 LEU A N 19
ATOM 34663 C CA . LEU A 1 66 ? -3.367 3.146 -11.807 1.00 0.00 63 LEU A CA 19
ATOM 34664 C C . LEU A 1 66 ? -3.325 4.559 -11.220 1.00 0.00 63 LEU A C 19
ATOM 34665 O O . LEU A 1 66 ? -4.311 5.060 -10.677 1.00 0.00 63 LEU A O 19
ATOM 34681 N N . THR A 1 67 ? -2.178 5.212 -11.366 1.00 0.00 64 THR A N 19
ATOM 34682 C CA . THR A 1 67 ? -2.067 6.643 -11.043 1.00 0.00 64 THR A CA 19
ATOM 34683 C C . THR A 1 67 ? -1.184 7.236 -12.170 1.00 0.00 64 THR A C 19
ATOM 34684 O O . THR A 1 67 ? -0.338 6.525 -12.719 1.00 0.00 64 THR A O 19
ATOM 34695 N N . PRO A 1 68 ? -1.262 8.531 -12.508 1.00 0.00 65 PRO A N 19
ATOM 34696 C CA . PRO A 1 68 ? -0.309 9.175 -13.424 1.00 0.00 65 PRO A CA 19
ATOM 34697 C C . PRO A 1 68 ? 1.177 8.953 -13.126 1.00 0.00 65 PRO A C 19
ATOM 34698 O O . PRO A 1 68 ? 1.630 9.036 -11.983 1.00 0.00 65 PRO A O 19
ATOM 34709 N N . GLU A 1 69 ? 1.919 8.623 -14.178 1.00 0.00 66 GLU A N 19
ATOM 34710 C CA . GLU A 1 69 ? 3.313 8.175 -14.010 1.00 0.00 66 GLU A CA 19
ATOM 34711 C C . GLU A 1 69 ? 4.325 9.333 -14.177 1.00 0.00 66 GLU A C 19
ATOM 34712 O O . GLU A 1 69 ? 5.537 9.110 -14.158 1.00 0.00 66 GLU A O 19
ATOM 34724 N N . ALA A 1 70 ? 3.851 10.578 -14.264 1.00 0.00 67 ALA A N 19
ATOM 34725 C CA . ALA A 1 70 ? 4.750 11.740 -14.208 1.00 0.00 67 ALA A CA 19
ATOM 34726 C C . ALA A 1 70 ? 4.723 12.338 -12.795 1.00 0.00 67 ALA A C 19
ATOM 34727 O O . ALA A 1 70 ? 4.069 11.816 -11.887 1.00 0.00 67 ALA A O 19
ATOM 34734 N N . GLN A 1 71 ? 5.479 13.413 -12.587 1.00 0.00 68 GLN A N 19
ATOM 34735 C CA . GLN A 1 71 ? 5.681 13.918 -11.222 1.00 0.00 68 GLN A CA 19
ATOM 34736 C C . GLN A 1 71 ? 4.514 14.807 -10.773 1.00 0.00 68 GLN A C 19
ATOM 34737 O O . GLN A 1 71 ? 4.514 16.024 -10.973 1.00 0.00 68 GLN A O 19
ATOM 34751 N N . THR A 1 72 ? 3.552 14.193 -10.089 1.00 0.00 69 THR A N 19
ATOM 34752 C CA . THR A 1 72 ? 2.544 14.968 -9.348 1.00 0.00 69 THR A CA 19
ATOM 34753 C C . THR A 1 72 ? 3.128 15.222 -7.949 1.00 0.00 69 THR A C 19
ATOM 34754 O O . THR A 1 72 ? 3.476 16.354 -7.610 1.00 0.00 69 THR A O 19
ATOM 34765 N N . ASP A 1 73 ? 3.346 14.148 -7.188 1.00 0.00 70 ASP A N 19
ATOM 34766 C CA . ASP A 1 73 ? 4.208 14.230 -6.003 1.00 0.00 70 ASP A CA 19
ATOM 34767 C C . ASP A 1 73 ? 5.307 13.163 -6.154 1.00 0.00 70 ASP A C 19
ATOM 34768 O O . ASP A 1 73 ? 5.318 12.380 -7.110 1.00 0.00 70 ASP A O 19
ATOM 34777 N N . ILE A 1 74 ? 6.217 13.093 -5.189 1.00 0.00 71 ILE A N 19
ATOM 34778 C CA . ILE A 1 74 ? 7.176 11.968 -5.139 1.00 0.00 71 ILE A CA 19
ATOM 34779 C C . ILE A 1 74 ? 6.901 10.971 -3.994 1.00 0.00 71 ILE A C 19
ATOM 34780 O O . ILE A 1 74 ? 7.731 10.095 -3.745 1.00 0.00 71 ILE A O 19
ATOM 34796 N N . LYS A 1 75 ? 5.781 11.087 -3.278 1.00 0.00 72 LYS A N 19
ATOM 34797 C CA . LYS A 1 75 ? 5.613 10.307 -2.040 1.00 0.00 72 LYS A CA 19
ATOM 34798 C C . LYS A 1 75 ? 4.370 9.418 -2.089 1.00 0.00 72 LYS A C 19
ATOM 34799 O O . LYS A 1 75 ? 3.272 9.839 -2.460 1.00 0.00 72 LYS A O 19
ATOM 34818 N N . PHE A 1 76 ? 4.544 8.210 -1.562 1.00 0.00 73 PHE A N 19
ATOM 34819 C CA . PHE A 1 76 ? 3.403 7.366 -1.181 1.00 0.00 73 PHE A CA 19
ATOM 34820 C C . PHE A 1 76 ? 3.705 6.913 0.248 1.00 0.00 73 PHE A C 19
ATOM 34821 O O . PHE A 1 76 ? 4.875 6.681 0.572 1.00 0.00 73 PHE A O 19
ATOM 34838 N N . PRO A 1 77 ? 2.721 6.675 1.123 1.00 0.00 74 PRO A N 19
ATOM 34839 C CA . PRO A 1 77 ? 3.073 6.350 2.503 1.00 0.00 74 PRO A CA 19
ATOM 34840 C C . PRO A 1 77 ? 3.429 4.872 2.619 1.00 0.00 74 PRO A C 19
ATOM 34841 O O . PRO A 1 77 ? 2.904 4.023 1.895 1.00 0.00 74 PRO A O 19
ATOM 34852 N N . LYS A 1 78 ? 4.322 4.563 3.549 1.00 0.00 75 LYS A N 19
ATOM 34853 C CA . LYS A 1 78 ? 4.681 3.153 3.785 1.00 0.00 75 LYS A CA 19
ATOM 34854 C C . LYS A 1 78 ? 3.497 2.296 4.269 1.00 0.00 75 LYS A C 19
ATOM 34855 O O . LYS A 1 78 ? 3.367 1.127 3.901 1.00 0.00 75 LYS A O 19
ATOM 34874 N N . LYS A 1 79 ? 2.640 2.871 5.116 1.00 0.00 76 LYS A N 19
ATOM 34875 C CA . LYS A 1 79 ? 1.490 2.129 5.664 1.00 0.00 76 LYS A CA 19
ATOM 34876 C C . LYS A 1 79 ? 0.505 1.637 4.591 1.00 0.00 76 LYS A C 19
ATOM 34877 O O . LYS A 1 79 ? -0.060 0.553 4.732 1.00 0.00 76 LYS A O 19
ATOM 34896 N N . LEU A 1 80 ? 0.319 2.386 3.501 1.00 0.00 77 LEU A N 19
ATOM 34897 C CA . LEU A 1 80 ? -0.592 1.908 2.439 1.00 0.00 77 LEU A CA 19
ATOM 34898 C C . LEU A 1 80 ? 0.070 0.808 1.585 1.00 0.00 77 LEU A C 19
ATOM 34899 O O . LEU A 1 80 ? -0.626 -0.103 1.142 1.00 0.00 77 LEU A O 19
ATOM 34915 N N . ILE A 1 81 ? 1.398 0.810 1.412 1.00 0.00 78 ILE A N 19
ATOM 34916 C CA . ILE A 1 81 ? 2.103 -0.343 0.841 1.00 0.00 78 ILE A CA 19
ATOM 34917 C C . ILE A 1 81 ? 1.957 -1.598 1.739 1.00 0.00 78 ILE A C 19
ATOM 34918 O O . ILE A 1 81 ? 1.826 -2.704 1.210 1.00 0.00 78 ILE A O 19
ATOM 34934 N N . SER A 1 82 ? 1.954 -1.467 3.072 1.00 0.00 79 SER A N 19
ATOM 34935 C CA . SER A 1 82 ? 1.710 -2.634 3.937 1.00 0.00 79 SER A CA 19
ATOM 34936 C C . SER A 1 82 ? 0.266 -3.162 3.835 1.00 0.00 79 SER A C 19
ATOM 34937 O O . SER A 1 82 ? 0.046 -4.371 3.872 1.00 0.00 79 SER A O 19
ATOM 34945 N N . VAL A 1 83 ? -0.714 -2.271 3.680 1.00 0.00 80 VAL A N 19
ATOM 34946 C CA . VAL A 1 83 ? -2.104 -2.695 3.416 1.00 0.00 80 VAL A CA 19
ATOM 34947 C C . VAL A 1 83 ? -2.220 -3.454 2.078 1.00 0.00 80 VAL A C 19
ATOM 34948 O O . VAL A 1 83 ? -2.910 -4.471 2.013 1.00 0.00 80 VAL A O 19
ATOM 34961 N N . LEU A 1 84 ? -1.534 -3.002 1.023 1.00 0.00 81 LEU A N 19
ATOM 34962 C CA . LEU A 1 84 ? -1.485 -3.776 -0.224 1.00 0.00 81 LEU A CA 19
ATOM 34963 C C . LEU A 1 84 ? -0.867 -5.173 -0.023 1.00 0.00 81 LEU A C 19
ATOM 34964 O O . LEU A 1 84 ? -1.413 -6.161 -0.513 1.00 0.00 81 LEU A O 19
ATOM 34980 N N . ALA A 1 85 ? 0.260 -5.268 0.680 1.00 0.00 82 ALA A N 19
ATOM 34981 C CA . ALA A 1 85 ? 0.898 -6.568 0.932 1.00 0.00 82 ALA A CA 19
ATOM 34982 C C . ALA A 1 85 ? 0.079 -7.516 1.824 1.00 0.00 82 ALA A C 19
ATOM 34983 O O . ALA A 1 85 ? 0.220 -8.736 1.726 1.00 0.00 82 ALA A O 19
ATOM 34990 N N . ASP A 1 86 ? -0.723 -6.969 2.737 1.00 0.00 83 ASP A N 19
ATOM 34991 C CA . ASP A 1 86 ? -1.378 -7.802 3.767 1.00 0.00 83 ASP A CA 19
ATOM 34992 C C . ASP A 1 86 ? -2.565 -8.658 3.275 1.00 0.00 83 ASP A C 19
ATOM 34993 O O . ASP A 1 86 ? -3.065 -9.522 3.995 1.00 0.00 83 ASP A O 19
ATOM 35002 N N . SER A 1 87 ? -3.009 -8.417 2.053 1.00 0.00 84 SER A N 19
ATOM 35003 C CA . SER A 1 87 ? -4.167 -9.120 1.490 1.00 0.00 84 SER A CA 19
ATOM 35004 C C . SER A 1 87 ? -3.807 -10.207 0.460 1.00 0.00 84 SER A C 19
ATOM 35005 O O . SER A 1 87 ? -4.616 -10.548 -0.404 1.00 0.00 84 SER A O 19
ATOM 35013 N N . LEU A 1 88 ? -2.587 -10.731 0.522 1.00 0.00 85 LEU A N 19
ATOM 35014 C CA . LEU A 1 88 ? -2.035 -11.486 -0.605 1.00 0.00 85 LEU A CA 19
ATOM 35015 C C . LEU A 1 88 ? -1.377 -12.791 -0.120 1.00 0.00 85 LEU A C 19
ATOM 35016 O O . LEU A 1 88 ? -1.590 -13.256 1.002 1.00 0.00 85 LEU A O 19
ATOM 35032 N N . LYS A 1 89 ? -0.609 -13.409 -1.016 1.00 0.00 86 LYS A N 19
ATOM 35033 C CA . LYS A 1 89 ? -0.072 -14.757 -0.792 1.00 0.00 86 LYS A CA 19
ATOM 35034 C C . LYS A 1 89 ? 1.400 -14.729 -1.260 1.00 0.00 86 LYS A C 19
ATOM 35035 O O . LYS A 1 89 ? 1.832 -13.767 -1.897 1.00 0.00 86 LYS A O 19
ATOM 35054 N N . PRO A 1 90 ? 2.174 -15.803 -1.077 1.00 0.00 87 PRO A N 19
ATOM 35055 C CA . PRO A 1 90 ? 3.514 -15.911 -1.679 1.00 0.00 87 PRO A CA 19
ATOM 35056 C C . PRO A 1 90 ? 3.708 -15.670 -3.195 1.00 0.00 87 PRO A C 19
ATOM 35057 O O . PRO A 1 90 ? 4.825 -15.349 -3.599 1.00 0.00 87 PRO A O 19
ATOM 35068 N N . ASN A 1 91 ? 2.685 -15.809 -4.046 1.00 0.00 88 ASN A N 19
ATOM 35069 C CA . ASN A 1 91 ? 2.818 -15.368 -5.453 1.00 0.00 88 ASN A CA 19
ATOM 35070 C C . ASN A 1 91 ? 2.103 -14.022 -5.663 1.00 0.00 88 ASN A C 19
ATOM 35071 O O . ASN A 1 91 ? 1.380 -13.836 -6.642 1.00 0.00 88 ASN A O 19
ATOM 35082 N N . GLY A 1 92 ? 2.312 -13.067 -4.756 1.00 0.00 89 GLY A N 19
ATOM 35083 C CA . GLY A 1 92 ? 1.718 -11.737 -4.917 1.00 0.00 89 GLY A CA 19
ATOM 35084 C C . GLY A 1 92 ? 2.550 -10.944 -5.906 1.00 0.00 89 GLY A C 19
ATOM 35085 O O . GLY A 1 92 ? 3.773 -11.022 -5.877 1.00 0.00 89 GLY A O 19
ATOM 35089 N N . SER A 1 93 ? 1.912 -10.205 -6.798 1.00 0.00 90 SER A N 19
ATOM 35090 C CA . SER A 1 93 ? 2.671 -9.498 -7.834 1.00 0.00 90 SER A CA 19
ATOM 35091 C C . SER A 1 93 ? 1.971 -8.153 -8.065 1.00 0.00 90 SER A C 19
ATOM 35092 O O . SER A 1 93 ? 0.869 -8.046 -8.599 1.00 0.00 90 SER A O 19
ATOM 35100 N N . LEU A 1 94 ? 2.671 -7.134 -7.605 1.00 0.00 91 LEU A N 19
ATOM 35101 C CA . LEU A 1 94 ? 2.226 -5.740 -7.607 1.00 0.00 91 LEU A CA 19
ATOM 35102 C C . LEU A 1 94 ? 2.710 -5.185 -8.953 1.00 0.00 91 LEU A C 19
ATOM 35103 O O . LEU A 1 94 ? 3.887 -5.314 -9.283 1.00 0.00 91 LEU A O 19
ATOM 35119 N N . ILE A 1 95 ? 1.831 -4.539 -9.717 1.00 0.00 92 ILE A N 19
ATOM 35120 C CA . ILE A 1 95 ? 2.270 -3.813 -10.916 1.00 0.00 92 ILE A CA 19
ATOM 35121 C C . ILE A 1 95 ? 2.098 -2.328 -10.686 1.00 0.00 92 ILE A C 19
ATOM 35122 O O . ILE A 1 95 ? 1.010 -1.764 -10.817 1.00 0.00 92 ILE A O 19
ATOM 35138 N N . GLY A 1 96 ? 3.188 -1.726 -10.264 1.00 0.00 93 GLY A N 19
ATOM 35139 C CA . GLY A 1 96 ? 3.119 -0.299 -9.964 1.00 0.00 93 GLY A CA 19
ATOM 35140 C C . GLY A 1 96 ? 4.289 0.614 -10.261 1.00 0.00 93 GLY A C 19
ATOM 35141 O O . GLY A 1 96 ? 4.276 1.404 -11.204 1.00 0.00 93 GLY A O 19
ATOM 35145 N N . LEU A 1 97 ? 5.226 0.636 -9.323 1.00 0.00 94 LEU A N 19
ATOM 35146 C CA . LEU A 1 97 ? 5.759 1.937 -8.884 1.00 0.00 94 LEU A CA 19
ATOM 35147 C C . LEU A 1 97 ? 7.256 2.001 -9.251 1.00 0.00 94 LEU A C 19
ATOM 35148 O O . LEU A 1 97 ? 7.847 1.042 -9.748 1.00 0.00 94 LEU A O 19
ATOM 35164 N N . SER A 1 98 ? 7.853 3.179 -9.117 1.00 0.00 95 SER A N 19
ATOM 35165 C CA . SER A 1 98 ? 9.055 3.512 -9.906 1.00 0.00 95 SER A CA 19
ATOM 35166 C C . SER A 1 98 ? 10.353 3.413 -9.080 1.00 0.00 95 SER A C 19
ATOM 35167 O O . SER A 1 98 ? 10.541 2.463 -8.319 1.00 0.00 95 SER A O 19
ATOM 35175 N N . ASP A 1 99 ? 11.291 4.340 -9.292 1.00 0.00 96 ASP A N 19
ATOM 35176 C CA . ASP A 1 99 ? 12.682 4.116 -8.853 1.00 0.00 96 ASP A CA 19
ATOM 35177 C C . ASP A 1 99 ? 12.942 4.327 -7.360 1.00 0.00 96 ASP A C 19
ATOM 35178 O O . ASP A 1 99 ? 13.602 3.495 -6.736 1.00 0.00 96 ASP A O 19
ATOM 35187 N N . ILE A 1 100 ? 12.429 5.397 -6.760 1.00 0.00 97 ILE A N 19
ATOM 35188 C CA . ILE A 1 100 ? 12.427 5.486 -5.287 1.00 0.00 97 ILE A CA 19
ATOM 35189 C C . ILE A 1 100 ? 11.707 4.290 -4.621 1.00 0.00 97 ILE A C 19
ATOM 35190 O O . ILE A 1 100 ? 12.058 3.764 -3.551 1.00 0.00 97 ILE A O 19
ATOM 35206 N N . TYR A 1 101 ? 10.696 3.822 -5.331 1.00 0.00 98 TYR A N 19
ATOM 35207 C CA . TYR A 1 101 ? 9.875 2.747 -4.812 1.00 0.00 98 TYR A CA 19
ATOM 35208 C C . TYR A 1 101 ? 10.600 1.378 -4.932 1.00 0.00 98 TYR A C 19
ATOM 35209 O O . TYR A 1 101 ? 10.176 0.401 -4.323 1.00 0.00 98 TYR A O 19
ATOM 35227 N N . LYS A 1 102 ? 11.723 1.303 -5.661 1.00 0.00 99 LYS A N 19
ATOM 35228 C CA . LYS A 1 102 ? 12.620 0.128 -5.612 1.00 0.00 99 LYS A CA 19
ATOM 35229 C C . LYS A 1 102 ? 13.144 -0.147 -4.190 1.00 0.00 99 LYS A C 19
ATOM 35230 O O . LYS A 1 102 ? 13.038 -1.269 -3.697 1.00 0.00 99 LYS A O 19
ATOM 35249 N N . VAL A 1 103 ? 13.703 0.865 -3.525 1.00 0.00 100 VAL A N 19
ATOM 35250 C CA . VAL A 1 103 ? 14.107 0.705 -2.113 1.00 0.00 100 VAL A CA 19
ATOM 35251 C C . VAL A 1 103 ? 12.883 0.456 -1.206 1.00 0.00 100 VAL A C 19
ATOM 35252 O O . VAL A 1 103 ? 12.955 -0.325 -0.255 1.00 0.00 100 VAL A O 19
ATOM 35265 N N . ASP A 1 104 ? 11.746 1.084 -1.521 1.00 0.00 101 ASP A N 19
ATOM 35266 C CA . ASP A 1 104 ? 10.484 0.739 -0.845 1.00 0.00 101 ASP A CA 19
ATOM 35267 C C . ASP A 1 104 ? 10.093 -0.736 -0.987 1.00 0.00 101 ASP A C 19
ATOM 35268 O O . ASP A 1 104 ? 9.634 -1.364 -0.033 1.00 0.00 101 ASP A O 19
ATOM 35277 N N . ALA A 1 105 ? 10.247 -1.283 -2.191 1.00 0.00 102 ALA A N 19
ATOM 35278 C CA . ALA A 1 105 ? 9.933 -2.686 -2.433 1.00 0.00 102 ALA A CA 19
ATOM 35279 C C . ALA A 1 105 ? 10.845 -3.606 -1.615 1.00 0.00 102 ALA A C 19
ATOM 35280 O O . ALA A 1 105 ? 10.389 -4.560 -0.991 1.00 0.00 102 ALA A O 19
ATOM 35287 N N . LEU A 1 106 ? 12.138 -3.284 -1.606 1.00 0.00 103 LEU A N 19
ATOM 35288 C CA . LEU A 1 106 ? 13.115 -4.055 -0.822 1.00 0.00 103 LEU A CA 19
ATOM 35289 C C . LEU A 1 106 ? 12.739 -4.164 0.662 1.00 0.00 103 LEU A C 19
ATOM 35290 O O . LEU A 1 106 ? 12.803 -5.236 1.264 1.00 0.00 103 LEU A O 19
ATOM 35306 N N . ILE A 1 107 ? 12.391 -3.024 1.248 1.00 0.00 104 ILE A N 19
ATOM 35307 C CA . ILE A 1 107 ? 12.226 -2.942 2.704 1.00 0.00 104 ILE A CA 19
ATOM 35308 C C . ILE A 1 107 ? 10.874 -3.481 3.187 1.00 0.00 104 ILE A C 19
ATOM 35309 O O . ILE A 1 107 ? 10.785 -4.128 4.231 1.00 0.00 104 ILE A O 19
ATOM 35325 N N . ASN A 1 108 ? 9.833 -3.265 2.388 1.00 0.00 105 ASN A N 19
ATOM 35326 C CA . ASN A 1 108 ? 8.515 -3.833 2.693 1.00 0.00 105 ASN A CA 19
ATOM 35327 C C . ASN A 1 108 ? 8.445 -5.354 2.484 1.00 0.00 105 ASN A C 19
ATOM 35328 O O . ASN A 1 108 ? 7.538 -5.997 3.015 1.00 0.00 105 ASN A O 19
ATOM 35339 N N . GLY A 1 109 ? 9.369 -5.943 1.726 1.00 0.00 106 GLY A N 19
ATOM 35340 C CA . GLY A 1 109 ? 9.311 -7.397 1.512 1.00 0.00 106 GLY A CA 19
ATOM 35341 C C . GLY A 1 109 ? 8.783 -7.777 0.127 1.00 0.00 106 GLY A C 19
ATOM 35342 O O . GLY A 1 109 ? 8.204 -8.849 -0.048 1.00 0.00 106 GLY A O 19
ATOM 35346 N N . PHE A 1 110 ? 9.058 -6.941 -0.867 1.00 0.00 107 PHE A N 19
ATOM 35347 C CA . PHE A 1 110 ? 8.872 -7.348 -2.263 1.00 0.00 107 PHE A CA 19
ATOM 35348 C C . PHE A 1 110 ? 10.266 -7.571 -2.854 1.00 0.00 107 PHE A C 19
ATOM 35349 O O . PHE A 1 110 ? 11.259 -7.002 -2.393 1.00 0.00 107 PHE A O 19
ATOM 35366 N N . GLU A 1 111 ? 10.332 -8.326 -3.943 1.00 0.00 108 GLU A N 19
ATOM 35367 C CA . GLU A 1 111 ? 11.501 -8.202 -4.822 1.00 0.00 108 GLU A CA 19
ATOM 35368 C C . GLU A 1 111 ? 11.006 -7.783 -6.208 1.00 0.00 108 GLU A C 19
ATOM 35369 O O . GLU A 1 111 ? 9.876 -8.050 -6.616 1.00 0.00 108 GLU A O 19
ATOM 35381 N N . ILE A 1 112 ? 11.895 -7.131 -6.935 1.00 0.00 109 ILE A N 19
ATOM 35382 C CA . ILE A 1 112 ? 11.486 -6.368 -8.116 1.00 0.00 109 ILE A CA 19
ATOM 35383 C C . ILE A 1 112 ? 11.921 -7.081 -9.400 1.00 0.00 109 ILE A C 19
ATOM 35384 O O . ILE A 1 112 ? 12.911 -7.814 -9.443 1.00 0.00 109 ILE A O 19
ATOM 35400 N N . ILE A 1 113 ? 11.125 -6.887 -10.444 1.00 0.00 110 ILE A N 19
ATOM 35401 C CA . ILE A 1 113 ? 11.328 -7.623 -11.700 1.00 0.00 110 ILE A CA 19
ATOM 35402 C C . ILE A 1 113 ? 10.877 -6.725 -12.850 1.00 0.00 110 ILE A C 19
ATOM 35403 O O . ILE A 1 113 ? 9.759 -6.201 -12.885 1.00 0.00 110 ILE A O 19
ATOM 35419 N N . ASN A 1 114 ? 11.799 -6.558 -13.790 1.00 0.00 111 ASN A N 19
ATOM 35420 C CA . ASN A 1 114 ? 11.549 -5.687 -14.939 1.00 0.00 111 ASN A CA 19
ATOM 35421 C C . ASN A 1 114 ? 11.303 -6.534 -16.188 1.00 0.00 111 ASN A C 19
ATOM 35422 O O . ASN A 1 114 ? 12.205 -7.038 -16.858 1.00 0.00 111 ASN A O 19
ATOM 35433 N N . GLU A 1 115 ? 10.022 -6.643 -16.463 1.00 0.00 112 GLU A N 19
ATOM 35434 C CA . GLU A 1 115 ? 9.539 -7.224 -17.726 1.00 0.00 112 GLU A CA 19
ATOM 35435 C C . GLU A 1 115 ? 8.548 -6.218 -18.349 1.00 0.00 112 GLU A C 19
ATOM 35436 O O . GLU A 1 115 ? 8.266 -5.185 -17.734 1.00 0.00 112 GLU A O 19
ATOM 35448 N N . PRO A 1 116 ? 7.977 -6.457 -19.540 1.00 0.00 113 PRO A N 19
ATOM 35449 C CA . PRO A 1 116 ? 7.070 -5.472 -20.163 1.00 0.00 113 PRO A CA 19
ATOM 35450 C C . PRO A 1 116 ? 5.848 -4.969 -19.373 1.00 0.00 113 PRO A C 19
ATOM 35451 O O . PRO A 1 116 ? 5.247 -3.954 -19.726 1.00 0.00 113 PRO A O 19
ATOM 35462 N N . ASP A 1 117 ? 5.538 -5.624 -18.266 1.00 0.00 114 ASP A N 19
ATOM 35463 C CA . ASP A 1 117 ? 4.753 -4.992 -17.200 1.00 0.00 114 ASP A CA 19
ATOM 35464 C C . ASP A 1 117 ? 5.682 -4.925 -15.983 1.00 0.00 114 ASP A C 19
ATOM 35465 O O . ASP A 1 117 ? 6.026 -5.954 -15.394 1.00 0.00 114 ASP A O 19
ATOM 35474 N N . TYR A 1 118 ? 6.148 -3.727 -15.634 1.00 0.00 115 TYR A N 19
ATOM 35475 C CA . TYR A 1 118 ? 7.208 -3.609 -14.621 1.00 0.00 115 TYR A CA 19
ATOM 35476 C C . TYR A 1 118 ? 6.585 -3.561 -13.229 1.00 0.00 115 TYR A C 19
ATOM 35477 O O . TYR A 1 118 ? 5.788 -2.660 -12.954 1.00 0.00 115 TYR A O 19
ATOM 35495 N N . CYS A 1 119 ? 6.823 -4.601 -12.422 1.00 0.00 116 CYS A N 19
ATOM 35496 C CA . CYS A 1 119 ? 6.405 -4.568 -11.007 1.00 0.00 116 CYS A CA 19
ATOM 35497 C C . CYS A 1 119 ? 7.358 -5.348 -10.104 1.00 0.00 116 CYS A C 19
ATOM 35498 O O . CYS A 1 119 ? 8.540 -5.549 -10.388 1.00 0.00 116 CYS A O 19
ATOM 35506 N N . TRP A 1 120 ? 6.762 -5.800 -8.997 1.00 0.00 117 TRP A N 19
ATOM 35507 C CA . TRP A 1 120 ? 7.476 -6.448 -7.892 1.00 0.00 117 TRP A CA 19
ATOM 35508 C C . TRP A 1 120 ? 6.620 -7.675 -7.544 1.00 0.00 117 TRP A C 19
ATOM 35509 O O . TRP A 1 120 ? 5.394 -7.617 -7.636 1.00 0.00 117 TRP A O 19
ATOM 35530 N N . ILE A 1 121 ? 7.214 -8.756 -7.062 1.00 0.00 118 ILE A N 19
ATOM 35531 C CA . ILE A 1 121 ? 6.413 -9.827 -6.455 1.00 0.00 118 ILE A CA 19
ATOM 35532 C C . ILE A 1 121 ? 6.920 -10.032 -5.019 1.00 0.00 118 ILE A C 19
ATOM 35533 O O . ILE A 1 121 ? 8.115 -9.993 -4.724 1.00 0.00 118 ILE A O 19
ATOM 35549 N N . LYS A 1 122 ? 5.970 -10.332 -4.142 1.00 0.00 119 LYS A N 19
ATOM 35550 C CA . LYS A 1 122 ? 6.275 -10.540 -2.719 1.00 0.00 119 LYS A CA 19
ATOM 35551 C C . LYS A 1 122 ? 6.759 -11.975 -2.471 1.00 0.00 119 LYS A C 19
ATOM 35552 O O . LYS A 1 122 ? 6.197 -12.941 -2.990 1.00 0.00 119 LYS A O 19
ATOM 35571 N N . MET A 1 123 ? 7.829 -12.097 -1.691 1.00 0.00 120 MET A N 19
ATOM 35572 C CA . MET A 1 123 ? 8.516 -13.391 -1.548 1.00 0.00 120 MET A CA 19
ATOM 35573 C C . MET A 1 123 ? 8.399 -13.909 -0.107 1.00 0.00 120 MET A C 19
ATOM 35574 O O . MET A 1 123 ? 8.204 -13.148 0.843 1.00 0.00 120 MET A O 19
ATOM 35588 N N . TYR A 1 7 ? -9.459 -17.560 -13.855 1.00 0.00 4 TYR A N 20
ATOM 35589 C CA . TYR A 1 7 ? -8.061 -17.439 -13.399 1.00 0.00 4 TYR A CA 20
ATOM 35590 C C . TYR A 1 7 ? -7.987 -17.100 -11.900 1.00 0.00 4 TYR A C 20
ATOM 35591 O O . TYR A 1 7 ? -8.507 -17.838 -11.060 1.00 0.00 4 TYR A O 20
ATOM 35609 N N . LYS A 1 8 ? -7.393 -15.962 -11.570 1.00 0.00 5 LYS A N 20
ATOM 35610 C CA . LYS A 1 8 ? -7.435 -15.434 -10.207 1.00 0.00 5 LYS A CA 20
ATOM 35611 C C . LYS A 1 8 ? -8.392 -14.244 -10.043 1.00 0.00 5 LYS A C 20
ATOM 35612 O O . LYS A 1 8 ? -8.757 -13.535 -10.980 1.00 0.00 5 LYS A O 20
ATOM 35631 N N . THR A 1 9 ? -8.743 -14.031 -8.781 1.00 0.00 6 THR A N 20
ATOM 35632 C CA . THR A 1 9 ? -9.478 -12.832 -8.349 1.00 0.00 6 THR A CA 20
ATOM 35633 C C . THR A 1 9 ? -8.436 -11.815 -7.864 1.00 0.00 6 THR A C 20
ATOM 35634 O O . THR A 1 9 ? -7.668 -12.137 -6.956 1.00 0.00 6 THR A O 20
ATOM 35645 N N . GLY A 1 10 ? -8.353 -10.622 -8.464 1.00 0.00 7 GLY A N 20
ATOM 35646 C CA . GLY A 1 10 ? -7.315 -9.668 -8.043 1.00 0.00 7 GLY A CA 20
ATOM 35647 C C . GLY A 1 10 ? -7.840 -8.301 -7.599 1.00 0.00 7 GLY A C 20
ATOM 35648 O O . GLY A 1 10 ? -8.957 -8.161 -7.098 1.00 0.00 7 GLY A O 20
ATOM 35652 N N . LEU A 1 11 ? -6.957 -7.307 -7.692 1.00 0.00 8 LEU A N 20
ATOM 35653 C CA . LEU A 1 11 ? -7.175 -6.011 -7.051 1.00 0.00 8 LEU A CA 20
ATOM 35654 C C . LEU A 1 11 ? -6.838 -4.943 -8.074 1.00 0.00 8 LEU A C 20
ATOM 35655 O O . LEU A 1 11 ? -5.859 -5.047 -8.817 1.00 0.00 8 LEU A O 20
ATOM 35671 N N . LEU A 1 12 ? -7.609 -3.871 -8.054 1.00 0.00 9 LEU A N 20
ATOM 35672 C CA . LEU A 1 12 ? -7.237 -2.696 -8.802 1.00 0.00 9 LEU A CA 20
ATOM 35673 C C . LEU A 1 12 ? -7.190 -1.530 -7.809 1.00 0.00 9 LEU A C 20
ATOM 35674 O O . LEU A 1 12 ? -8.113 -1.268 -7.038 1.00 0.00 9 LEU A O 20
ATOM 35690 N N . LEU A 1 13 ? -6.068 -0.831 -7.883 1.00 0.00 10 LEU A N 20
ATOM 35691 C CA . LEU A 1 13 ? -5.895 0.433 -7.155 1.00 0.00 10 LEU A CA 20
ATOM 35692 C C . LEU A 1 13 ? -5.901 1.529 -8.217 1.00 0.00 10 LEU A C 20
ATOM 35693 O O . LEU A 1 13 ? -5.120 1.501 -9.165 1.00 0.00 10 LEU A O 20
ATOM 35709 N N . ILE A 1 14 ? -6.845 2.452 -8.117 1.00 0.00 11 ILE A N 20
ATOM 35710 C CA . ILE A 1 14 ? -7.008 3.468 -9.171 1.00 0.00 11 ILE A CA 20
ATOM 35711 C C . ILE A 1 14 ? -7.118 4.851 -8.528 1.00 0.00 11 ILE A C 20
ATOM 35712 O O . ILE A 1 14 ? -7.778 5.035 -7.503 1.00 0.00 11 ILE A O 20
ATOM 35728 N N . HIS A 1 15 ? -6.482 5.832 -9.151 1.00 0.00 12 HIS A N 20
ATOM 35729 C CA . HIS A 1 15 ? -6.600 7.216 -8.673 1.00 0.00 12 HIS A CA 20
ATOM 35730 C C . HIS A 1 15 ? -7.608 7.959 -9.573 1.00 0.00 12 HIS A C 20
ATOM 35731 O O . HIS A 1 15 ? -7.473 7.911 -10.797 1.00 0.00 12 HIS A O 20
ATOM 35745 N N . PRO A 1 16 ? -8.611 8.655 -9.023 1.00 0.00 13 PRO A N 20
ATOM 35746 C CA . PRO A 1 16 ? -9.710 9.203 -9.838 1.00 0.00 13 PRO A CA 20
ATOM 35747 C C . PRO A 1 16 ? -9.413 10.252 -10.922 1.00 0.00 13 PRO A C 20
ATOM 35748 O O . PRO A 1 16 ? -10.331 10.641 -11.646 1.00 0.00 13 PRO A O 20
ATOM 35759 N N . ALA A 1 17 ? -8.217 10.834 -10.959 1.00 0.00 14 ALA A N 20
ATOM 35760 C CA . ALA A 1 17 ? -8.055 12.098 -11.707 1.00 0.00 14 ALA A CA 20
ATOM 35761 C C . ALA A 1 17 ? -8.175 12.001 -13.230 1.00 0.00 14 ALA A C 20
ATOM 35762 O O . ALA A 1 17 ? -8.956 12.745 -13.823 1.00 0.00 14 ALA A O 20
ATOM 35769 N N . VAL A 1 18 ? -7.463 11.079 -13.868 1.00 0.00 15 VAL A N 20
ATOM 35770 C CA . VAL A 1 18 ? -7.721 10.819 -15.296 1.00 0.00 15 VAL A CA 20
ATOM 35771 C C . VAL A 1 18 ? -8.879 9.806 -15.453 1.00 0.00 15 VAL A C 20
ATOM 35772 O O . VAL A 1 18 ? -9.603 9.833 -16.449 1.00 0.00 15 VAL A O 20
ATOM 35785 N N . THR A 1 19 ? -9.047 8.904 -14.485 1.00 0.00 16 THR A N 20
ATOM 35786 C CA . THR A 1 19 ? -9.969 7.771 -14.633 1.00 0.00 16 THR A CA 20
ATOM 35787 C C . THR A 1 19 ? -11.456 8.088 -14.367 1.00 0.00 16 THR A C 20
ATOM 35788 O O . THR A 1 19 ? -12.297 7.207 -14.552 1.00 0.00 16 THR A O 20
ATOM 35799 N N . THR A 1 20 ? -11.822 9.328 -14.033 1.00 0.00 17 THR A N 20
ATOM 35800 C CA . THR A 1 20 ? -13.248 9.714 -14.086 1.00 0.00 17 THR A CA 20
ATOM 35801 C C . THR A 1 20 ? -13.737 9.959 -15.539 1.00 0.00 17 THR A C 20
ATOM 35802 O O . THR A 1 20 ? -14.927 10.164 -15.782 1.00 0.00 17 THR A O 20
ATOM 35813 N N . THR A 1 21 ? -12.828 9.810 -16.503 1.00 0.00 18 THR A N 20
ATOM 35814 C CA . THR A 1 21 ? -13.163 9.659 -17.925 1.00 0.00 18 THR A CA 20
ATOM 35815 C C . THR A 1 21 ? -12.758 8.212 -18.289 1.00 0.00 18 THR A C 20
ATOM 35816 O O . THR A 1 21 ? -11.625 8.004 -18.727 1.00 0.00 18 THR A O 20
ATOM 35827 N N . PRO A 1 22 ? -13.502 7.204 -17.806 1.00 0.00 19 PRO A N 20
ATOM 35828 C CA . PRO A 1 22 ? -12.986 5.845 -17.555 1.00 0.00 19 PRO A CA 20
ATOM 35829 C C . PRO A 1 22 ? -12.711 4.980 -18.801 1.00 0.00 19 PRO A C 20
ATOM 35830 O O . PRO A 1 22 ? -13.007 3.783 -18.826 1.00 0.00 19 PRO A O 20
ATOM 35841 N N . GLU A 1 23 ? -12.054 5.554 -19.799 1.00 0.00 20 GLU A N 20
ATOM 35842 C CA . GLU A 1 23 ? -11.482 4.755 -20.896 1.00 0.00 20 GLU A CA 20
ATOM 35843 C C . GLU A 1 23 ? -10.354 3.821 -20.422 1.00 0.00 20 GLU A C 20
ATOM 35844 O O . GLU A 1 23 ? -10.296 2.656 -20.818 1.00 0.00 20 GLU A O 20
ATOM 35856 N N . LEU A 1 24 ? -9.459 4.327 -19.573 1.00 0.00 21 LEU A N 20
ATOM 35857 C CA . LEU A 1 24 ? -8.403 3.486 -18.981 1.00 0.00 21 LEU A CA 20
ATOM 35858 C C . LEU A 1 24 ? -8.977 2.354 -18.106 1.00 0.00 21 LEU A C 20
ATOM 35859 O O . LEU A 1 24 ? -8.377 1.283 -18.004 1.00 0.00 21 LEU A O 20
ATOM 35875 N N . VAL A 1 25 ? -10.141 2.574 -17.487 1.00 0.00 22 VAL A N 20
ATOM 35876 C CA . VAL A 1 25 ? -10.832 1.482 -16.768 1.00 0.00 22 VAL A CA 20
ATOM 35877 C C . VAL A 1 25 ? -11.243 0.359 -17.739 1.00 0.00 22 VAL A C 20
ATOM 35878 O O . VAL A 1 25 ? -10.996 -0.815 -17.471 1.00 0.00 22 VAL A O 20
ATOM 35891 N N . GLU A 1 26 ? -11.843 0.711 -18.876 1.00 0.00 23 GLU A N 20
ATOM 35892 C CA . GLU A 1 26 ? -12.173 -0.297 -19.900 1.00 0.00 23 GLU A CA 20
ATOM 35893 C C . GLU A 1 26 ? -10.947 -1.047 -20.448 1.00 0.00 23 GLU A C 20
ATOM 35894 O O . GLU A 1 26 ? -11.046 -2.226 -20.778 1.00 0.00 23 GLU A O 20
ATOM 35906 N N . ASN A 1 27 ? -9.801 -0.379 -20.552 1.00 0.00 24 ASN A N 20
ATOM 35907 C CA . ASN A 1 27 ? -8.575 -1.022 -21.056 1.00 0.00 24 ASN A CA 20
ATOM 35908 C C . ASN A 1 27 ? -7.993 -2.056 -20.092 1.00 0.00 24 ASN A C 20
ATOM 35909 O O . ASN A 1 27 ? -7.667 -3.171 -20.496 1.00 0.00 24 ASN A O 20
ATOM 35920 N N . THR A 1 28 ? -7.851 -1.683 -18.821 1.00 0.00 25 THR A N 20
ATOM 35921 C CA . THR A 1 28 ? -7.373 -2.665 -17.824 1.00 0.00 25 THR A CA 20
ATOM 35922 C C . THR A 1 28 ? -8.345 -3.859 -17.695 1.00 0.00 25 THR A C 20
ATOM 35923 O O . THR A 1 28 ? -7.921 -5.015 -17.625 1.00 0.00 25 THR A O 20
ATOM 35934 N N . LYS A 1 29 ? -9.647 -3.580 -17.743 1.00 0.00 26 LYS A N 20
ATOM 35935 C CA . LYS A 1 29 ? -10.650 -4.647 -17.853 1.00 0.00 26 LYS A CA 20
ATOM 35936 C C . LYS A 1 29 ? -10.585 -5.404 -19.195 1.00 0.00 26 LYS A C 20
ATOM 35937 O O . LYS A 1 29 ? -10.932 -6.583 -19.228 1.00 0.00 26 LYS A O 20
ATOM 35956 N N . ALA A 1 30 ? -10.167 -4.778 -20.303 1.00 0.00 27 ALA A N 20
ATOM 35957 C CA . ALA A 1 30 ? -10.053 -5.518 -21.575 1.00 0.00 27 ALA A CA 20
ATOM 35958 C C . ALA A 1 30 ? -8.921 -6.557 -21.578 1.00 0.00 27 ALA A C 20
ATOM 35959 O O . ALA A 1 30 ? -9.113 -7.681 -22.046 1.00 0.00 27 ALA A O 20
ATOM 35966 N N . GLN A 1 31 ? -7.754 -6.208 -21.036 1.00 0.00 28 GLN A N 20
ATOM 35967 C CA . GLN A 1 31 ? -6.693 -7.208 -20.813 1.00 0.00 28 GLN A CA 20
ATOM 35968 C C . GLN A 1 31 ? -7.163 -8.332 -19.882 1.00 0.00 28 GLN A C 20
ATOM 35969 O O . GLN A 1 31 ? -7.049 -9.512 -20.214 1.00 0.00 28 GLN A O 20
ATOM 35983 N N . ALA A 1 32 ? -7.721 -7.953 -18.730 1.00 0.00 29 ALA A N 20
ATOM 35984 C CA . ALA A 1 32 ? -8.327 -8.937 -17.814 1.00 0.00 29 ALA A CA 20
ATOM 35985 C C . ALA A 1 32 ? -9.331 -9.874 -18.528 1.00 0.00 29 ALA A C 20
ATOM 35986 O O . ALA A 1 32 ? -9.353 -11.082 -18.298 1.00 0.00 29 ALA A O 20
ATOM 35993 N N . ALA A 1 33 ? -10.165 -9.315 -19.400 1.00 0.00 30 ALA A N 20
ATOM 35994 C CA . ALA A 1 33 ? -11.291 -10.083 -19.964 1.00 0.00 30 ALA A CA 20
ATOM 35995 C C . ALA A 1 33 ? -10.914 -11.054 -21.095 1.00 0.00 30 ALA A C 20
ATOM 35996 O O . ALA A 1 33 ? -11.255 -12.236 -21.024 1.00 0.00 30 ALA A O 20
ATOM 36003 N N . SER A 1 34 ? -10.176 -10.604 -22.111 1.00 0.00 31 SER A N 20
ATOM 36004 C CA . SER A 1 34 ? -9.612 -11.528 -23.111 1.00 0.00 31 SER A CA 20
ATOM 36005 C C . SER A 1 34 ? -8.666 -12.608 -22.556 1.00 0.00 31 SER A C 20
ATOM 36006 O O . SER A 1 34 ? -8.660 -13.734 -23.053 1.00 0.00 31 SER A O 20
ATOM 36014 N N . LYS A 1 35 ? -7.846 -12.278 -21.560 1.00 0.00 32 LYS A N 20
ATOM 36015 C CA . LYS A 1 35 ? -6.778 -13.190 -21.136 1.00 0.00 32 LYS A CA 20
ATOM 36016 C C . LYS A 1 35 ? -7.313 -14.201 -20.114 1.00 0.00 32 LYS A C 20
ATOM 36017 O O . LYS A 1 35 ? -8.036 -15.137 -20.458 1.00 0.00 32 LYS A O 20
ATOM 36036 N N . LYS A 1 36 ? -6.934 -14.009 -18.863 1.00 0.00 33 LYS A N 20
ATOM 36037 C CA . LYS A 1 36 ? -7.183 -15.014 -17.818 1.00 0.00 33 LYS A CA 20
ATOM 36038 C C . LYS A 1 36 ? -7.841 -14.371 -16.593 1.00 0.00 33 LYS A C 20
ATOM 36039 O O . LYS A 1 36 ? -8.754 -14.962 -16.014 1.00 0.00 33 LYS A O 20
ATOM 36058 N N . VAL A 1 37 ? -7.365 -13.219 -16.132 1.00 0.00 34 VAL A N 20
ATOM 36059 C CA . VAL A 1 37 ? -7.754 -12.739 -14.800 1.00 0.00 34 VAL A CA 20
ATOM 36060 C C . VAL A 1 37 ? -8.883 -11.720 -14.886 1.00 0.00 34 VAL A C 20
ATOM 36061 O O . VAL A 1 37 ? -8.988 -10.925 -15.811 1.00 0.00 34 VAL A O 20
ATOM 36074 N N . LYS A 1 38 ? -9.684 -11.724 -13.831 1.00 0.00 35 LYS A N 20
ATOM 36075 C CA . LYS A 1 38 ? -10.677 -10.666 -13.626 1.00 0.00 35 LYS A CA 20
ATOM 36076 C C . LYS A 1 38 ? -10.284 -9.902 -12.369 1.00 0.00 35 LYS A C 20
ATOM 36077 O O . LYS A 1 38 ? -9.940 -10.487 -11.339 1.00 0.00 35 LYS A O 20
ATOM 36096 N N . PHE A 1 39 ? -10.358 -8.578 -12.448 1.00 0.00 36 PHE A N 20
ATOM 36097 C CA . PHE A 1 39 ? -10.173 -7.776 -11.227 1.00 0.00 36 PHE A CA 20
ATOM 36098 C C . PHE A 1 39 ? -11.559 -7.586 -10.599 1.00 0.00 36 PHE A C 20
ATOM 36099 O O . PHE A 1 39 ? -12.572 -7.423 -11.281 1.00 0.00 36 PHE A O 20
ATOM 36116 N N . VAL A 1 40 ? -11.590 -7.686 -9.276 1.00 0.00 37 VAL A N 20
ATOM 36117 C CA . VAL A 1 40 ? -12.861 -7.906 -8.556 1.00 0.00 37 VAL A CA 20
ATOM 36118 C C . VAL A 1 40 ? -13.172 -6.756 -7.597 1.00 0.00 37 VAL A C 20
ATOM 36119 O O . VAL A 1 40 ? -14.342 -6.443 -7.366 1.00 0.00 37 VAL A O 20
ATOM 36132 N N . ASP A 1 41 ? -12.144 -6.144 -7.024 1.00 0.00 38 ASP A N 20
ATOM 36133 C CA . ASP A 1 41 ? -12.373 -5.080 -6.040 1.00 0.00 38 ASP A CA 20
ATOM 36134 C C . ASP A 1 41 ? -11.709 -3.779 -6.482 1.00 0.00 38 ASP A C 20
ATOM 36135 O O . ASP A 1 41 ? -10.966 -3.698 -7.462 1.00 0.00 38 ASP A O 20
ATOM 36144 N N . GLN A 1 42 ? -12.060 -2.739 -5.740 1.00 0.00 39 GLN A N 20
ATOM 36145 C CA . GLN A 1 42 ? -11.632 -1.382 -6.080 1.00 0.00 39 GLN A CA 20
ATOM 36146 C C . GLN A 1 42 ? -11.147 -0.722 -4.814 1.00 0.00 39 GLN A C 20
ATOM 36147 O O . GLN A 1 42 ? -11.870 -0.615 -3.822 1.00 0.00 39 GLN A O 20
ATOM 36161 N N . PHE A 1 43 ? -9.923 -0.234 -4.894 1.00 0.00 40 PHE A N 20
ATOM 36162 C CA . PHE A 1 43 ? -9.437 0.641 -3.830 1.00 0.00 40 PHE A CA 20
ATOM 36163 C C . PHE A 1 43 ? -9.130 1.981 -4.494 1.00 0.00 40 PHE A C 20
ATOM 36164 O O . PHE A 1 43 ? -8.350 2.060 -5.440 1.00 0.00 40 PHE A O 20
ATOM 36181 N N . LEU A 1 44 ? -9.797 3.039 -4.045 1.00 0.00 41 LEU A N 20
ATOM 36182 C CA . LEU A 1 44 ? -9.468 4.374 -4.539 1.00 0.00 41 LEU A CA 20
ATOM 36183 C C . LEU A 1 44 ? -8.403 4.958 -3.6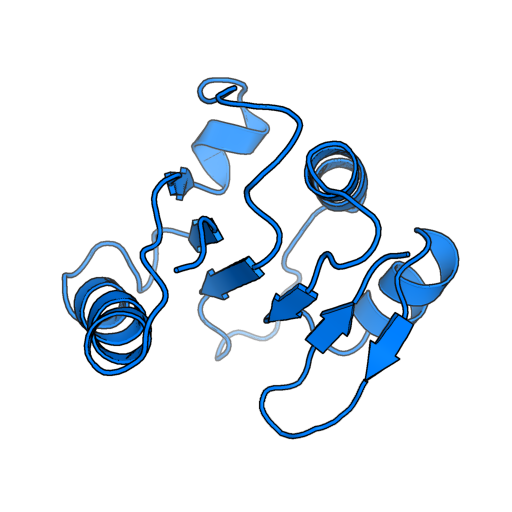11 1.00 0.00 41 LEU A C 20
ATOM 36184 O O . LEU A 1 44 ? -8.365 4.665 -2.414 1.00 0.00 41 LEU A O 20
ATOM 36200 N N . ILE A 1 45 ? -7.538 5.805 -4.152 1.00 0.00 42 ILE A N 20
ATOM 36201 C CA . ILE A 1 45 ? -6.465 6.385 -3.335 1.00 0.00 42 ILE A CA 20
ATOM 36202 C C . ILE A 1 45 ? -6.969 7.278 -2.181 1.00 0.00 42 ILE A C 20
ATOM 36203 O O . ILE A 1 45 ? -6.441 7.203 -1.071 1.00 0.00 42 ILE A O 20
ATOM 36219 N N . ASN A 1 46 ? -8.000 8.089 -2.408 1.00 0.00 43 ASN A N 20
ATOM 36220 C CA . ASN A 1 46 ? -8.498 8.963 -1.329 1.00 0.00 43 ASN A CA 20
ATOM 36221 C C . ASN A 1 46 ? -9.449 8.251 -0.349 1.00 0.00 43 ASN A C 20
ATOM 36222 O O . ASN A 1 46 ? -9.462 8.586 0.838 1.00 0.00 43 ASN A O 20
ATOM 36233 N N . LYS A 1 47 ? -10.212 7.251 -0.794 1.00 0.00 44 LYS A N 20
ATOM 36234 C CA . LYS A 1 47 ? -11.140 6.563 0.114 1.00 0.00 44 LYS A CA 20
ATOM 36235 C C . LYS A 1 47 ? -10.474 5.427 0.902 1.00 0.00 44 LYS A C 20
ATOM 36236 O O . LYS A 1 47 ? -10.855 5.180 2.046 1.00 0.00 44 LYS A O 20
ATOM 36255 N N . LEU A 1 48 ? -9.472 4.747 0.344 1.00 0.00 45 LEU A N 20
ATOM 36256 C CA . LEU A 1 48 ? -8.692 3.787 1.148 1.00 0.00 45 LEU A CA 20
ATOM 36257 C C . LEU A 1 48 ? -7.882 4.483 2.251 1.00 0.00 45 LEU A C 20
ATOM 36258 O O . LEU A 1 48 ? -7.817 4.024 3.391 1.00 0.00 45 LEU A O 20
ATOM 36274 N N . ASN A 1 49 ? -7.307 5.627 1.892 1.00 0.00 46 ASN A N 20
ATOM 36275 C CA . ASN A 1 49 ? -6.566 6.443 2.866 1.00 0.00 46 ASN A CA 20
ATOM 36276 C C . ASN A 1 49 ? -7.480 7.103 3.918 1.00 0.00 46 ASN A C 20
ATOM 36277 O O . ASN A 1 49 ? -7.022 7.409 5.020 1.00 0.00 46 ASN A O 20
ATOM 36288 N N . ASP A 1 50 ? -8.759 7.325 3.604 1.00 0.00 47 ASP A N 20
ATOM 36289 C CA . ASP A 1 50 ? -9.675 7.910 4.600 1.00 0.00 47 ASP A CA 20
ATOM 36290 C C . ASP A 1 50 ? -10.296 6.834 5.505 1.00 0.00 47 ASP A C 20
ATOM 36291 O O . ASP A 1 50 ? -10.420 7.056 6.710 1.00 0.00 47 ASP A O 20
ATOM 36300 N N . GLY A 1 51 ? -10.670 5.674 4.959 1.00 0.00 48 GLY A N 20
ATOM 36301 C CA . GLY A 1 51 ? -11.135 4.570 5.814 1.00 0.00 48 GLY A CA 20
ATOM 36302 C C . GLY A 1 51 ? -12.410 3.844 5.356 1.00 0.00 48 GLY A C 20
ATOM 36303 O O . GLY A 1 51 ? -13.034 3.150 6.159 1.00 0.00 48 GLY A O 20
ATOM 36307 N N . SER A 1 52 ? -12.842 4.016 4.108 1.00 0.00 49 SER A N 20
ATOM 36308 C CA . SER A 1 52 ? -14.150 3.489 3.685 1.00 0.00 49 SER A CA 20
ATOM 36309 C C . SER A 1 52 ? -14.172 1.987 3.358 1.00 0.00 49 SER A C 20
ATOM 36310 O O . SER A 1 52 ? -15.216 1.349 3.512 1.00 0.00 49 SER A O 20
ATOM 36318 N N . ILE A 1 53 ? -13.065 1.413 2.883 1.00 0.00 50 ILE A N 20
ATOM 36319 C CA . ILE A 1 53 ? -13.137 0.090 2.235 1.00 0.00 50 ILE A CA 20
ATOM 36320 C C . ILE A 1 53 ? -12.370 -0.940 3.069 1.00 0.00 50 ILE A C 20
ATOM 36321 O O . ILE A 1 53 ? -11.168 -0.815 3.313 1.00 0.00 50 ILE A O 20
ATOM 36337 N N . THR A 1 54 ? -13.100 -1.960 3.502 1.00 0.00 51 THR A N 20
ATOM 36338 C CA . THR A 1 54 ? -12.479 -3.085 4.218 1.00 0.00 51 THR A CA 20
ATOM 36339 C C . THR A 1 54 ? -12.901 -4.396 3.558 1.00 0.00 51 THR A C 20
ATOM 36340 O O . THR A 1 54 ? -14.084 -4.733 3.490 1.00 0.00 51 THR A O 20
ATOM 36351 N N . LEU A 1 55 ? -11.906 -5.138 3.091 1.00 0.00 52 LEU A N 20
ATOM 36352 C CA . LEU A 1 55 ? -12.170 -6.461 2.513 1.00 0.00 52 LEU A CA 20
ATOM 36353 C C . LEU A 1 55 ? -11.452 -7.557 3.322 1.00 0.00 52 LEU A C 20
ATOM 36354 O O . LEU A 1 55 ? -10.951 -7.352 4.429 1.00 0.00 52 LEU A O 20
ATOM 36370 N N . GLU A 1 56 ? -11.419 -8.742 2.725 1.00 0.00 53 GLU A N 20
ATOM 36371 C CA . GLU A 1 56 ? -10.847 -9.939 3.363 1.00 0.00 53 GLU A CA 20
ATOM 36372 C C . GLU A 1 56 ? -9.415 -10.150 2.849 1.00 0.00 53 GLU A C 20
ATOM 36373 O O . GLU A 1 56 ? -9.149 -10.176 1.645 1.00 0.00 53 GLU A O 20
ATOM 36385 N N . ASN A 1 57 ? -8.481 -10.136 3.793 1.00 0.00 54 ASN A N 20
ATOM 36386 C CA . ASN A 1 57 ? -7.057 -9.929 3.476 1.00 0.00 54 ASN A CA 20
ATOM 36387 C C . ASN A 1 57 ? -6.272 -11.162 2.979 1.00 0.00 54 ASN A C 20
ATOM 36388 O O . ASN A 1 57 ? -5.125 -11.365 3.383 1.00 0.00 54 ASN A O 20
ATOM 36399 N N . ALA A 1 58 ? -6.805 -11.941 2.031 1.00 0.00 55 ALA A N 20
ATOM 36400 C CA . ALA A 1 58 ? -5.963 -12.987 1.405 1.00 0.00 55 ALA A CA 20
ATOM 36401 C C . ALA A 1 58 ? -6.217 -13.394 -0.075 1.00 0.00 55 ALA A C 20
ATOM 36402 O O . ALA A 1 58 ? -5.602 -14.361 -0.526 1.00 0.00 55 ALA A O 20
ATOM 36409 N N . LYS A 1 59 ? -7.120 -12.769 -0.839 1.00 0.00 56 LYS A N 20
ATOM 36410 C CA . LYS A 1 59 ? -7.499 -13.311 -2.164 1.00 0.00 56 LYS A CA 20
ATOM 36411 C C . LYS A 1 59 ? -6.832 -12.637 -3.381 1.00 0.00 56 LYS A C 20
ATOM 36412 O O . LYS A 1 59 ? -6.734 -13.234 -4.452 1.00 0.00 56 LYS A O 20
ATOM 36431 N N . TYR A 1 60 ? -6.604 -11.331 -3.280 1.00 0.00 57 TYR A N 20
ATOM 36432 C CA . TYR A 1 60 ? -6.434 -10.453 -4.452 1.00 0.00 57 TYR A CA 20
ATOM 36433 C C . TYR A 1 60 ? -5.027 -10.450 -5.081 1.00 0.00 57 TYR A C 20
ATOM 36434 O O . TYR A 1 60 ? -4.636 -9.402 -5.592 1.00 0.00 57 TYR A O 20
ATOM 36452 N N . GLU A 1 61 ? -4.200 -11.485 -4.879 1.00 0.00 58 GLU A N 20
ATOM 36453 C CA . GLU A 1 61 ? -2.747 -11.435 -5.210 1.00 0.00 58 GLU A CA 20
ATOM 36454 C C . GLU A 1 61 ? -2.375 -11.195 -6.706 1.00 0.00 58 GLU A C 20
ATOM 36455 O O . GLU A 1 61 ? -1.324 -11.624 -7.188 1.00 0.00 58 GLU A O 20
ATOM 36467 N N . THR A 1 62 ? -3.151 -10.349 -7.375 1.00 0.00 59 THR A N 20
ATOM 36468 C CA . THR A 1 62 ? -2.718 -9.693 -8.628 1.00 0.00 59 THR A CA 20
ATOM 36469 C C . THR A 1 62 ? -3.188 -8.242 -8.558 1.00 0.00 59 THR A C 20
ATOM 36470 O O . THR A 1 62 ? -4.367 -7.951 -8.365 1.00 0.00 59 THR A O 20
ATOM 36481 N N . VAL A 1 63 ? -2.210 -7.347 -8.524 1.00 0.00 60 VAL A N 20
ATOM 36482 C CA . VAL A 1 63 ? -2.441 -5.985 -8.036 1.00 0.00 60 VAL A CA 20
ATOM 36483 C C . VAL A 1 63 ? -1.999 -4.993 -9.128 1.00 0.00 60 VAL A C 20
ATOM 36484 O O . VAL A 1 63 ? -0.807 -4.860 -9.403 1.00 0.00 60 VAL A O 20
ATOM 36497 N N . HIS A 1 64 ? -2.937 -4.299 -9.757 1.00 0.00 61 HIS A N 20
ATOM 36498 C CA . HIS A 1 64 ? -2.585 -3.252 -10.738 1.00 0.00 61 HIS A CA 20
ATOM 36499 C C . HIS A 1 64 ? -2.835 -1.864 -10.104 1.00 0.00 61 HIS A C 20
ATOM 36500 O O . HIS A 1 64 ? -3.894 -1.647 -9.519 1.00 0.00 61 HIS A O 20
ATOM 36514 N N . TYR A 1 65 ? -1.903 -0.903 -10.240 1.00 0.00 62 TYR A N 20
ATOM 36515 C CA . TYR A 1 65 ? -2.139 0.463 -9.717 1.00 0.00 62 TYR A CA 20
ATOM 36516 C C . TYR A 1 65 ? -2.118 1.459 -10.889 1.00 0.00 62 TYR A C 20
ATOM 36517 O O . TYR A 1 65 ? -1.087 1.682 -11.522 1.00 0.00 62 TYR A O 20
ATOM 36535 N N . LEU A 1 66 ? -3.282 2.012 -11.206 1.00 0.00 63 LEU A N 20
ATOM 36536 C CA . LEU A 1 66 ? -3.454 2.804 -12.418 1.00 0.00 63 LEU A CA 20
ATOM 36537 C C . LEU A 1 66 ? -3.511 4.308 -12.104 1.00 0.00 63 LEU A C 20
ATOM 36538 O O . LEU A 1 66 ? -4.586 4.848 -11.839 1.00 0.00 63 LEU A O 20
ATOM 36554 N N . THR A 1 67 ? -2.364 4.991 -12.086 1.00 0.00 64 THR A N 20
ATOM 36555 C CA . THR A 1 67 ? -2.353 6.380 -11.588 1.00 0.00 64 THR A CA 20
ATOM 36556 C C . THR A 1 67 ? -1.487 7.231 -12.536 1.00 0.00 64 THR A C 20
ATOM 36557 O O . THR A 1 67 ? -0.300 7.428 -12.268 1.00 0.00 64 THR A O 20
ATOM 36568 N N . PRO A 1 68 ? -2.031 7.786 -13.628 1.00 0.00 65 PRO A N 20
ATOM 36569 C CA . PRO A 1 68 ? -1.309 8.769 -14.447 1.00 0.00 65 PRO A CA 20
ATOM 36570 C C . PRO A 1 68 ? -1.344 10.187 -13.848 1.00 0.00 65 PRO A C 20
ATOM 36571 O O . PRO A 1 68 ? -2.140 11.031 -14.264 1.00 0.00 65 PRO A O 20
ATOM 36582 N N . GLU A 1 69 ? -0.459 10.469 -12.896 1.00 0.00 66 GLU A N 20
ATOM 36583 C CA . GLU A 1 69 ? -0.283 11.859 -12.429 1.00 0.00 66 GLU A CA 20
ATOM 36584 C C . GLU A 1 69 ? 1.152 12.376 -12.637 1.00 0.00 66 GLU A C 20
ATOM 36585 O O . GLU A 1 69 ? 1.354 13.580 -12.798 1.00 0.00 66 GLU A O 20
ATOM 36597 N N . ALA A 1 70 ? 2.154 11.496 -12.593 1.00 0.00 67 ALA A N 20
ATOM 36598 C CA . ALA A 1 70 ? 3.552 11.952 -12.570 1.00 0.00 67 ALA A CA 20
ATOM 36599 C C . ALA A 1 70 ? 4.460 10.874 -13.179 1.00 0.00 67 ALA A C 20
ATOM 36600 O O . ALA A 1 70 ? 4.015 9.783 -13.546 1.00 0.00 67 ALA A O 20
ATOM 36607 N N . GLN A 1 71 ? 5.756 11.168 -13.243 1.00 0.00 68 GLN A N 20
ATOM 36608 C CA . GLN A 1 71 ? 6.745 10.139 -13.605 1.00 0.00 68 GLN A CA 20
ATOM 36609 C C . GLN A 1 71 ? 7.563 9.765 -12.363 1.00 0.00 68 GLN A C 20
ATOM 36610 O O . GLN A 1 71 ? 7.483 8.632 -11.884 1.00 0.00 68 GLN A O 20
ATOM 36624 N N . THR A 1 72 ? 8.374 10.695 -11.863 1.00 0.00 69 THR A N 20
ATOM 36625 C CA . THR A 1 72 ? 9.350 10.360 -10.812 1.00 0.00 69 THR A CA 20
ATOM 36626 C C . THR A 1 72 ? 8.880 10.854 -9.432 1.00 0.00 69 THR A C 20
ATOM 36627 O O . THR A 1 72 ? 8.926 10.094 -8.465 1.00 0.00 69 THR A O 20
ATOM 36638 N N . ASP A 1 73 ? 8.476 12.121 -9.314 1.00 0.00 70 ASP A N 20
ATOM 36639 C CA . ASP A 1 73 ? 8.225 12.697 -7.975 1.00 0.00 70 ASP A CA 20
ATOM 36640 C C . ASP A 1 73 ? 6.748 12.540 -7.578 1.00 0.00 70 ASP A C 20
ATOM 36641 O O . ASP A 1 73 ? 5.998 13.513 -7.472 1.00 0.00 70 ASP A O 20
ATOM 36650 N N . ILE A 1 74 ? 6.345 11.300 -7.316 1.00 0.00 71 ILE A N 20
ATOM 36651 C CA . ILE A 1 74 ? 5.029 11.039 -6.704 1.00 0.00 71 ILE A CA 20
ATOM 36652 C C . ILE A 1 74 ? 5.315 10.593 -5.258 1.00 0.00 71 ILE A C 20
ATOM 36653 O O . ILE A 1 74 ? 6.343 9.970 -4.988 1.00 0.00 71 ILE A O 20
ATOM 36669 N N . LYS A 1 75 ? 4.407 10.866 -4.322 1.00 0.00 72 LYS A N 20
ATOM 36670 C CA . LYS A 1 75 ? 4.541 10.274 -2.980 1.00 0.00 72 LYS A CA 20
ATOM 36671 C C . LYS A 1 75 ? 3.415 9.269 -2.713 1.00 0.00 72 LYS A C 20
ATOM 36672 O O . LYS A 1 75 ? 2.242 9.500 -3.006 1.00 0.00 72 LYS A O 20
ATOM 36691 N N . PHE A 1 76 ? 3.802 8.166 -2.082 1.00 0.00 73 PHE A N 20
ATOM 36692 C CA . PHE A 1 76 ? 2.819 7.240 -1.492 1.00 0.00 73 PHE A CA 20
ATOM 36693 C C . PHE A 1 76 ? 3.298 6.981 -0.063 1.00 0.00 73 PHE A C 20
ATOM 36694 O O . PHE A 1 76 ? 4.509 6.897 0.159 1.00 0.00 73 PHE A O 20
ATOM 36711 N N . PRO A 1 77 ? 2.427 6.727 0.919 1.00 0.00 74 PRO A N 20
ATOM 36712 C CA . PRO A 1 77 ? 2.926 6.479 2.271 1.00 0.00 74 PRO A CA 20
ATOM 36713 C C . PRO A 1 77 ? 3.373 5.024 2.414 1.00 0.00 74 PRO A C 20
ATOM 36714 O O . PRO A 1 77 ? 2.822 4.118 1.785 1.00 0.00 74 PRO A O 20
ATOM 36725 N N . LYS A 1 78 ? 4.364 4.795 3.266 1.00 0.00 75 LYS A N 20
ATOM 36726 C CA . LYS A 1 78 ? 4.791 3.412 3.551 1.00 0.00 75 LYS A CA 20
ATOM 36727 C C . LYS A 1 78 ? 3.692 2.552 4.205 1.00 0.00 75 LYS A C 20
ATOM 36728 O O . LYS A 1 78 ? 3.564 1.359 3.921 1.00 0.00 75 LYS A O 20
ATOM 36747 N N . LYS A 1 79 ? 2.910 3.150 5.106 1.00 0.00 76 LYS A N 20
ATOM 36748 C CA . LYS A 1 79 ? 1.845 2.409 5.807 1.00 0.00 76 LYS A CA 20
ATOM 36749 C C . LYS A 1 79 ? 0.782 1.815 4.869 1.00 0.00 76 LYS A C 20
ATOM 36750 O O . LYS A 1 79 ? 0.249 0.740 5.146 1.00 0.00 76 LYS A O 20
ATOM 36769 N N . LEU A 1 80 ? 0.496 2.468 3.741 1.00 0.00 77 LEU A N 20
ATOM 36770 C CA . LEU A 1 80 ? -0.471 1.879 2.789 1.00 0.00 77 LEU A CA 20
ATOM 36771 C C . LEU A 1 80 ? 0.173 0.735 1.986 1.00 0.00 77 LEU A C 20
ATOM 36772 O O . LEU A 1 80 ? -0.515 -0.233 1.679 1.00 0.00 77 LEU A O 20
ATOM 36788 N N . ILE A 1 81 ? 1.480 0.757 1.716 1.00 0.00 78 ILE A N 20
ATOM 36789 C CA . ILE A 1 81 ? 2.154 -0.407 1.137 1.00 0.00 78 ILE A CA 20
ATOM 36790 C C . ILE A 1 81 ? 2.126 -1.612 2.109 1.00 0.00 78 ILE A C 20
ATOM 36791 O O . ILE A 1 81 ? 2.001 -2.750 1.656 1.00 0.00 78 ILE A O 20
ATOM 36807 N N . SER A 1 82 ? 2.220 -1.400 3.429 1.00 0.00 79 SER A N 20
ATOM 36808 C CA . SER A 1 82 ? 2.085 -2.521 4.377 1.00 0.00 79 SER A CA 20
ATOM 36809 C C . SER A 1 82 ? 0.652 -3.083 4.425 1.00 0.00 79 SER A C 20
ATOM 36810 O O . SER A 1 82 ? 0.464 -4.299 4.486 1.00 0.00 79 SER A O 20
ATOM 36818 N N . VAL A 1 83 ? -0.359 -2.214 4.379 1.00 0.00 80 VAL A N 20
ATOM 36819 C CA . VAL A 1 83 ? -1.761 -2.679 4.315 1.00 0.00 80 VAL A CA 20
ATOM 36820 C C . VAL A 1 83 ? -2.071 -3.387 2.978 1.00 0.00 80 VAL A C 20
ATOM 36821 O O . VAL A 1 83 ? -2.802 -4.378 2.963 1.00 0.00 80 VAL A O 20
ATOM 36834 N N . LEU A 1 84 ? -1.526 -2.901 1.862 1.00 0.00 81 LEU A N 20
ATOM 36835 C CA . LEU A 1 84 ? -1.706 -3.565 0.572 1.00 0.00 81 LEU A CA 20
ATOM 36836 C C . LEU A 1 84 ? -1.034 -4.949 0.521 1.00 0.00 81 LEU A C 20
ATOM 36837 O O . LEU A 1 84 ? -1.608 -5.893 -0.022 1.00 0.00 81 LEU A O 20
ATOM 36853 N N . ALA A 1 85 ? 0.163 -5.083 1.087 1.00 0.00 82 ALA A N 20
ATOM 36854 C CA . ALA A 1 85 ? 0.818 -6.392 1.196 1.00 0.00 82 ALA A CA 20
ATOM 36855 C C . ALA A 1 85 ? 0.076 -7.377 2.116 1.00 0.00 82 ALA A C 20
ATOM 36856 O O . ALA A 1 85 ? 0.153 -8.589 1.913 1.00 0.00 82 ALA A O 20
ATOM 36863 N N . ASP A 1 86 ? -0.626 -6.875 3.135 1.00 0.00 83 ASP A N 20
ATOM 36864 C CA . ASP A 1 86 ? -1.372 -7.766 4.044 1.00 0.00 83 ASP A CA 20
ATOM 36865 C C . ASP A 1 86 ? -2.643 -8.384 3.435 1.00 0.00 83 ASP A C 20
ATOM 36866 O O . ASP A 1 86 ? -3.140 -9.406 3.907 1.00 0.00 83 ASP A O 20
ATOM 36875 N N . SER A 1 87 ? -3.141 -7.781 2.366 1.00 0.00 84 SER A N 20
ATOM 36876 C CA . SER A 1 87 ? -4.251 -8.357 1.597 1.00 0.00 84 SER A CA 20
ATOM 36877 C C . SER A 1 87 ? -3.867 -9.591 0.764 1.00 0.00 84 SER A C 20
ATOM 36878 O O . SER A 1 87 ? -4.745 -10.324 0.307 1.00 0.00 84 SER A O 20
ATOM 36886 N N . LEU A 1 88 ? -2.576 -9.813 0.530 1.00 0.00 85 LEU A N 20
ATOM 36887 C CA . LEU A 1 88 ? -2.147 -10.819 -0.438 1.00 0.00 85 LEU A CA 20
ATOM 36888 C C . LEU A 1 88 ? -1.478 -11.998 0.278 1.00 0.00 85 LEU A C 20
ATOM 36889 O O . LEU A 1 88 ? -0.979 -11.886 1.399 1.00 0.00 85 LEU A O 20
ATOM 36905 N N . LYS A 1 89 ? -1.424 -13.131 -0.416 1.00 0.00 86 LYS A N 20
ATOM 36906 C CA . LYS A 1 89 ? -0.620 -14.269 0.051 1.00 0.00 86 LYS A CA 20
ATOM 36907 C C . LYS A 1 89 ? 0.798 -14.176 -0.554 1.00 0.00 86 LYS A C 20
ATOM 36908 O O . LYS A 1 89 ? 1.059 -13.282 -1.362 1.00 0.00 86 LYS A O 20
ATOM 36927 N N . PRO A 1 90 ? 1.750 -15.053 -0.192 1.00 0.00 87 PRO A N 20
ATOM 36928 C CA . PRO A 1 90 ? 3.162 -14.877 -0.581 1.00 0.00 87 PRO A CA 20
ATOM 36929 C C . PRO A 1 90 ? 3.487 -14.846 -2.088 1.00 0.00 87 PRO A C 20
ATOM 36930 O O . PRO A 1 90 ? 4.603 -14.486 -2.464 1.00 0.00 87 PRO A O 20
ATOM 36941 N N . ASN A 1 91 ? 2.535 -15.189 -2.953 1.00 0.00 88 ASN A N 20
ATOM 36942 C CA . ASN A 1 91 ? 2.710 -14.937 -4.401 1.00 0.00 88 ASN A CA 20
ATOM 36943 C C . ASN A 1 91 ? 1.903 -13.693 -4.815 1.00 0.00 88 ASN A C 20
ATOM 36944 O O . ASN A 1 91 ? 1.171 -13.696 -5.805 1.00 0.00 88 ASN A O 20
ATOM 36955 N N . GLY A 1 92 ? 2.083 -12.606 -4.066 1.00 0.00 89 GLY A N 20
ATOM 36956 C CA . GLY A 1 92 ? 1.496 -11.316 -4.437 1.00 0.00 89 GLY A CA 20
ATOM 36957 C C . GLY A 1 92 ? 2.328 -10.684 -5.535 1.00 0.00 89 GLY A C 20
ATOM 36958 O O . GLY A 1 92 ? 3.550 -10.796 -5.525 1.00 0.00 89 GLY A O 20
ATOM 36962 N N . SER A 1 93 ? 1.686 -10.039 -6.498 1.00 0.00 90 SER A N 20
ATOM 36963 C CA . SER A 1 93 ? 2.442 -9.508 -7.634 1.00 0.00 90 SER A CA 20
ATOM 36964 C C . SER A 1 93 ? 1.856 -8.133 -7.964 1.00 0.00 90 SER A C 20
ATOM 36965 O O . SER A 1 93 ? 0.778 -8.004 -8.547 1.00 0.00 90 SER A O 20
ATOM 36973 N N . LEU A 1 94 ? 2.581 -7.102 -7.565 1.00 0.00 91 LEU A N 20
ATOM 36974 C CA . LEU A 1 94 ? 2.158 -5.726 -7.765 1.00 0.00 91 LEU A CA 20
ATOM 36975 C C . LEU A 1 94 ? 2.719 -5.299 -9.128 1.00 0.00 91 LEU A C 20
ATOM 36976 O O . LEU A 1 94 ? 3.913 -5.449 -9.380 1.00 0.00 91 LEU A O 20
ATOM 36992 N N . ILE A 1 95 ? 1.880 -4.737 -9.991 1.00 0.00 92 ILE A N 20
ATOM 36993 C CA . ILE A 1 95 ? 2.372 -4.116 -11.230 1.00 0.00 92 ILE A CA 20
ATOM 36994 C C . ILE A 1 95 ? 2.189 -2.621 -11.098 1.00 0.00 92 ILE A C 20
ATOM 36995 O O . ILE A 1 95 ? 1.107 -2.075 -11.334 1.00 0.00 92 ILE A O 20
ATOM 37011 N N . GLY A 1 96 ? 3.228 -1.993 -10.592 1.00 0.00 93 GLY A N 20
ATOM 37012 C CA . GLY A 1 96 ? 3.022 -0.640 -10.081 1.00 0.00 93 GLY A CA 20
ATOM 37013 C C . GLY A 1 96 ? 4.089 0.429 -10.232 1.00 0.00 93 GLY A C 20
ATOM 37014 O O . GLY A 1 96 ? 3.964 1.353 -11.037 1.00 0.00 93 GLY A O 20
ATOM 37018 N N . LEU A 1 97 ? 5.072 0.388 -9.347 1.00 0.00 94 LEU A N 20
ATOM 37019 C CA . LEU A 1 97 ? 5.625 1.647 -8.821 1.00 0.00 94 LEU A CA 20
ATOM 37020 C C . LEU A 1 97 ? 7.098 1.772 -9.250 1.00 0.00 94 LEU A C 20
ATOM 37021 O O . LEU A 1 97 ? 7.669 0.860 -9.846 1.00 0.00 94 LEU A O 20
ATOM 37037 N N . SER A 1 98 ? 7.693 2.946 -9.039 1.00 0.00 95 SER A N 20
ATOM 37038 C CA . SER A 1 98 ? 8.893 3.310 -9.825 1.00 0.00 95 SER A CA 20
ATOM 37039 C C . SER A 1 98 ? 10.112 3.646 -8.943 1.00 0.00 95 SER A C 20
ATOM 37040 O O . SER A 1 98 ? 10.643 2.756 -8.280 1.00 0.00 95 SER A O 20
ATOM 37048 N N . ASP A 1 99 ? 10.626 4.878 -8.993 1.00 0.00 96 ASP A N 20
ATOM 37049 C CA . ASP A 1 99 ? 12.038 5.105 -8.625 1.00 0.00 96 ASP A CA 20
ATOM 37050 C C . ASP A 1 99 ? 12.356 5.022 -7.126 1.00 0.00 96 ASP A C 20
ATOM 37051 O O . ASP A 1 99 ? 13.168 4.186 -6.723 1.00 0.00 96 ASP A O 20
ATOM 37060 N N . ILE A 1 100 ? 11.736 5.853 -6.292 1.00 0.00 97 ILE A N 20
ATOM 37061 C CA . ILE A 1 100 ? 11.898 5.692 -4.820 1.00 0.00 97 ILE A CA 20
ATOM 37062 C C . ILE A 1 100 ? 11.413 4.301 -4.342 1.00 0.00 97 ILE A C 20
ATOM 37063 O O . ILE A 1 100 ? 11.831 3.728 -3.326 1.00 0.00 97 ILE A O 20
ATOM 37079 N N . TYR A 1 101 ? 10.485 3.766 -5.118 1.00 0.00 98 TYR A N 20
ATOM 37080 C CA . TYR A 1 101 ? 9.753 2.589 -4.706 1.00 0.00 98 TYR A CA 20
ATOM 37081 C C . TYR A 1 101 ? 10.610 1.309 -4.867 1.00 0.00 98 TYR A C 20
ATOM 37082 O O . TYR A 1 101 ? 10.331 0.305 -4.220 1.00 0.00 98 TYR A O 20
ATOM 37100 N N . LYS A 1 102 ? 11.684 1.337 -5.669 1.00 0.00 99 LYS A N 20
ATOM 37101 C CA . LYS A 1 102 ? 12.652 0.218 -5.707 1.00 0.00 99 LYS A CA 20
ATOM 37102 C C . LYS A 1 102 ? 13.207 -0.128 -4.310 1.00 0.00 99 LYS A C 20
ATOM 37103 O O . LYS A 1 102 ? 13.124 -1.273 -3.863 1.00 0.00 99 LYS A O 20
ATOM 37122 N N . VAL A 1 103 ? 13.753 0.866 -3.607 1.00 0.00 100 VAL A N 20
ATOM 37123 C CA . VAL A 1 103 ? 14.196 0.654 -2.212 1.00 0.00 100 VAL A CA 20
ATOM 37124 C C . VAL A 1 103 ? 13.010 0.341 -1.274 1.00 0.00 100 VAL A C 20
ATOM 37125 O O . VAL A 1 103 ? 13.151 -0.435 -0.326 1.00 0.00 100 VAL A O 20
ATOM 37138 N N . ASP A 1 104 ? 11.838 0.916 -1.544 1.00 0.00 101 ASP A N 20
ATOM 37139 C CA . ASP A 1 104 ? 10.617 0.538 -0.805 1.00 0.00 101 ASP A CA 20
ATOM 37140 C C . ASP A 1 104 ? 10.259 -0.947 -0.950 1.00 0.00 101 ASP A C 20
ATOM 37141 O O . ASP A 1 104 ? 9.904 -1.610 0.024 1.00 0.00 101 ASP A O 20
ATOM 37150 N N . ALA A 1 105 ? 10.361 -1.467 -2.173 1.00 0.00 102 ALA A N 20
ATOM 37151 C CA . ALA A 1 105 ? 10.160 -2.895 -2.418 1.00 0.00 102 ALA A CA 20
ATOM 37152 C C . ALA A 1 105 ? 11.178 -3.753 -1.659 1.00 0.00 102 ALA A C 20
ATOM 37153 O O . ALA A 1 105 ? 10.839 -4.794 -1.100 1.00 0.00 102 ALA A O 20
ATOM 37160 N N . LEU A 1 106 ? 12.437 -3.313 -1.644 1.00 0.00 103 LEU A N 20
ATOM 37161 C CA . LEU A 1 106 ? 13.497 -4.081 -0.973 1.00 0.00 103 LEU A CA 20
ATOM 37162 C C . LEU A 1 106 ? 13.268 -4.219 0.540 1.00 0.00 103 LEU A C 20
ATOM 37163 O O . LEU A 1 106 ? 13.454 -5.302 1.099 1.00 0.00 103 LEU A O 20
ATOM 37179 N N . ILE A 1 107 ? 12.890 -3.133 1.211 1.00 0.00 104 ILE A N 20
ATOM 37180 C CA . ILE A 1 107 ? 12.744 -3.176 2.678 1.00 0.00 104 ILE A CA 20
ATOM 37181 C C . ILE A 1 107 ? 11.406 -3.811 3.108 1.00 0.00 104 ILE A C 20
ATOM 37182 O O . ILE A 1 107 ? 11.365 -4.533 4.105 1.00 0.00 104 ILE A O 20
ATOM 37198 N N . ASN A 1 108 ? 10.320 -3.591 2.364 1.00 0.00 105 ASN A N 20
ATOM 37199 C CA . ASN A 1 108 ? 9.026 -4.186 2.734 1.00 0.00 105 ASN A CA 20
ATOM 37200 C C . ASN A 1 108 ? 8.941 -5.704 2.509 1.00 0.00 105 ASN A C 20
ATOM 37201 O O . ASN A 1 108 ? 8.066 -6.357 3.081 1.00 0.00 105 ASN A O 20
ATOM 37212 N N . GLY A 1 109 ? 9.818 -6.281 1.689 1.00 0.00 106 GLY A N 20
ATOM 37213 C CA . GLY A 1 109 ? 9.732 -7.724 1.411 1.00 0.00 106 GLY A CA 20
ATOM 37214 C C . GLY A 1 109 ? 9.141 -8.028 0.032 1.00 0.00 106 GLY A C 20
ATOM 37215 O O . GLY A 1 109 ? 8.514 -9.067 -0.168 1.00 0.00 106 GLY A O 20
ATOM 37219 N N . PHE A 1 110 ? 9.393 -7.144 -0.928 1.00 0.00 107 PHE A N 20
ATOM 37220 C CA . PHE A 1 110 ? 9.033 -7.412 -2.327 1.00 0.00 107 PHE A CA 20
ATOM 37221 C C . PHE A 1 110 ? 10.333 -7.709 -3.098 1.00 0.00 107 PHE A C 20
ATOM 37222 O O . PHE A 1 110 ? 11.444 -7.375 -2.680 1.00 0.00 107 PHE A O 20
ATOM 37239 N N . GLU A 1 111 ? 10.170 -8.364 -4.239 1.00 0.00 108 GLU A N 20
ATOM 37240 C CA . GLU A 1 111 ? 11.302 -8.823 -5.050 1.00 0.00 108 GLU A CA 20
ATOM 37241 C C . GLU A 1 111 ? 11.073 -8.326 -6.482 1.00 0.00 108 GLU A C 20
ATOM 37242 O O . GLU A 1 111 ? 10.171 -8.774 -7.191 1.00 0.00 108 GLU A O 20
ATOM 37254 N N . ILE A 1 112 ? 11.884 -7.356 -6.883 1.00 0.00 109 ILE A N 20
ATOM 37255 C CA . ILE A 1 112 ? 11.574 -6.528 -8.050 1.00 0.00 109 ILE A CA 20
ATOM 37256 C C . ILE A 1 112 ? 12.065 -7.103 -9.382 1.00 0.00 109 ILE A C 20
ATOM 37257 O O . ILE A 1 112 ? 13.258 -7.270 -9.636 1.00 0.00 109 ILE A O 20
ATOM 37273 N N . ILE A 1 113 ? 11.083 -7.499 -10.177 1.00 0.00 110 ILE A N 20
ATOM 37274 C CA . ILE A 1 113 ? 11.357 -8.151 -11.461 1.00 0.00 110 ILE A CA 20
ATOM 37275 C C . ILE A 1 113 ? 11.080 -7.137 -12.566 1.00 0.00 110 ILE A C 20
ATOM 37276 O O . ILE A 1 113 ? 10.010 -6.526 -12.655 1.00 0.00 110 ILE A O 20
ATOM 37292 N N . ASN A 1 114 ? 12.105 -6.954 -13.388 1.00 0.00 111 ASN A N 20
ATOM 37293 C CA . ASN A 1 114 ? 12.061 -5.914 -14.425 1.00 0.00 111 ASN A CA 20
ATOM 37294 C C . ASN A 1 114 ? 12.094 -6.525 -15.826 1.00 0.00 111 ASN A C 20
ATOM 37295 O O . ASN A 1 114 ? 13.118 -6.674 -16.494 1.00 0.00 111 ASN A O 20
ATOM 37306 N N . GLU A 1 115 ? 10.898 -6.937 -16.195 1.00 0.00 112 GLU A N 20
ATOM 37307 C CA . GLU A 1 115 ? 10.659 -7.743 -17.399 1.00 0.00 112 GLU A CA 20
ATOM 37308 C C . GLU A 1 115 ? 9.449 -7.051 -18.039 1.00 0.00 112 GLU A C 20
ATOM 37309 O O . GLU A 1 115 ? 8.380 -7.218 -17.463 1.00 0.00 112 GLU A O 20
ATOM 37321 N N . PRO A 1 116 ? 9.581 -6.199 -19.077 1.00 0.00 113 PRO A N 20
ATOM 37322 C CA . PRO A 1 116 ? 8.794 -4.947 -19.207 1.00 0.00 113 PRO A CA 20
ATOM 37323 C C . PRO A 1 116 ? 7.254 -4.867 -19.167 1.00 0.00 113 PRO A C 20
ATOM 37324 O O . PRO A 1 116 ? 6.672 -3.878 -19.612 1.00 0.00 113 PRO A O 20
ATOM 37335 N N . ASP A 1 117 ? 6.613 -5.765 -18.447 1.00 0.00 114 ASP A N 20
ATOM 37336 C CA . ASP A 1 117 ? 5.555 -5.332 -17.522 1.00 0.00 114 ASP A CA 20
ATOM 37337 C C . ASP A 1 117 ? 6.230 -5.308 -16.142 1.00 0.00 114 ASP A C 20
ATOM 37338 O O . ASP A 1 117 ? 6.496 -6.347 -15.536 1.00 0.00 114 ASP A O 20
ATOM 37347 N N . TYR A 1 118 ? 6.621 -4.109 -15.707 1.00 0.00 115 TYR A N 20
ATOM 37348 C CA . TYR A 1 118 ? 7.579 -3.978 -14.598 1.00 0.00 115 TYR A CA 20
ATOM 37349 C C . TYR A 1 118 ? 6.845 -3.908 -13.260 1.00 0.00 115 TYR A C 20
ATOM 37350 O O . TYR A 1 118 ? 6.002 -3.025 -13.076 1.00 0.00 115 TYR A O 20
ATOM 37368 N N . CYS A 1 119 ? 7.044 -4.914 -12.400 1.00 0.00 116 CYS A N 20
ATOM 37369 C CA . CYS A 1 119 ? 6.538 -4.832 -11.015 1.00 0.00 116 CYS A CA 20
ATOM 37370 C C . CYS A 1 119 ? 7.453 -5.563 -10.033 1.00 0.00 116 CYS A C 20
ATOM 37371 O O . CYS A 1 119 ? 8.641 -5.793 -10.264 1.00 0.00 116 CYS A O 20
ATOM 37379 N N . TRP A 1 120 ? 6.821 -5.941 -8.919 1.00 0.00 117 TRP A N 20
ATOM 37380 C CA . TRP A 1 120 ? 7.490 -6.555 -7.768 1.00 0.00 117 TRP A CA 20
ATOM 37381 C C . TRP A 1 120 ? 6.594 -7.736 -7.397 1.00 0.00 117 TRP A C 20
ATOM 37382 O O . TRP A 1 120 ? 5.369 -7.635 -7.477 1.00 0.00 117 TRP A O 20
ATOM 37403 N N . ILE A 1 121 ? 7.157 -8.804 -6.857 1.00 0.00 118 ILE A N 20
ATOM 37404 C CA . ILE A 1 121 ? 6.311 -9.796 -6.178 1.00 0.00 118 ILE A CA 20
ATOM 37405 C C . ILE A 1 121 ? 6.832 -9.972 -4.746 1.00 0.00 118 ILE A C 20
ATOM 37406 O O . ILE A 1 121 ? 8.032 -10.021 -4.484 1.00 0.00 118 ILE A O 20
ATOM 37422 N N . LYS A 1 122 ? 5.884 -10.172 -3.836 1.00 0.00 119 LYS A N 20
ATOM 37423 C CA . LYS A 1 122 ? 6.224 -10.318 -2.409 1.00 0.00 119 LYS A CA 20
ATOM 37424 C C . LYS A 1 122 ? 6.479 -11.791 -2.039 1.00 0.00 119 LYS A C 20
ATOM 37425 O O . LYS A 1 122 ? 5.780 -12.395 -1.223 1.00 0.00 119 LYS A O 20
ATOM 37444 N N . MET A 1 123 ? 7.532 -12.340 -2.627 1.00 0.00 120 MET A N 20
ATOM 37445 C CA . MET A 1 123 ? 8.043 -13.658 -2.230 1.00 0.00 120 MET A CA 20
ATOM 37446 C C . MET A 1 123 ? 9.453 -13.475 -1.644 1.00 0.00 120 MET A C 20
ATOM 37447 O O . MET A 1 123 ? 10.084 -12.426 -1.791 1.00 0.00 120 MET A O 20
#

InterPro domains:
  IPR007785 Anamorsin [MF_03115] (4-348)
  IPR007785 Anamorsin [PTHR13273] (3-345)
  IPR031838 Fe-S cluster assembly protein Dre2, N-terminal [PF16803] (6-131)
  IPR046408 Anamorsin, C-terminal [PF05093] (247-341)

Radius of gyration: 13.59 Å; Cα contacts (8 Å, |Δi|>4): 185; chains: 1; bounding box: 28×33×29 Å

CATH classification: 3.40.50.11000

Nearest PDB structures (foldseek):
  2km1-assembly1_A  TM=9.686E-01  e=2.678E-22  Saccharomyces cerevisiae
  4n82-assembly1_B  TM=4.765E-01  e=5.796E-01  Streptococcus sanguinis SK36
  5my5-assembly1_A  TM=5.701E-01  e=2.558E+00  Oleidesulfovibrio alaskensis G20
  4xws-assembly2_D  TM=4.800E-01  e=2.911E+00  Pseudomonas aeruginosa PAO1
  3jv9-assembly1_B  TM=4.458E-01  e=2.558E+00  Neisseria meningitidis MC58

Solvent-accessible surface area: 7872 Å² total; per-residue (Å²): 167,124,59,0,1,2,2,26,57,38,64,71,8,106,76,84,113,67,47,104,99,9,64,55,74,2,69,108,143,134,21,132,11,87,4,116,15,44,27,103,108,26,92,122,56,77,44,131,96,101,116,24,119,2,49,17,9,27,31,34,24,29,130,103,133,139,112,162,85,27,61,148,168,20,4,55,91,20,15,112,21,28,88,86,107,0,26,14,36,38,13,50,118,118,16,108,100,13,0,136,147,44,33,15,113,51,68,121,106,146,97,82,9,0,48,54,167